Protein 6PEU (pdb70)

Secondary structure (DSSP, 8-state):
----BTTTT-BSS-HHHHHHHTHHHHHHTTEEEEEE-GGGSSS---EEEEEEEEEETTEEEEEEEEEE-SSHHHHHHHHHHHHHHHHHTS--GGGEESS-SSB--GGGG---TT-------EEEEEETTTTEEEEEEGGGTSSS---SSS--B-TTEEEESSHHHHHHHHHHHHHHHHHHHHHHH-S---EEEEGGG---HHHHHHHHHHHHTTEEEEEEE---TT---EEEEEEEETT--GGG-EEEEEE-SSHHHHHHHHHHHHHHHHHHHHHT-SHHHHHHHHHGGGS-HHHHHHHTHHHH--SEEEEGGGS-----S-HHHHHHHHHHHHHHTT----EEEE---SSSEEEEEE-TT---TTT-TT---TTHHHHHHHH-/----B-SS--BSS-HHHHHHHTHHHHHHTTEEEEEE-GGGSSS---EEEEEEEEEETTEEEEEEEEEE-SSHHHHHHHHHHHHHHHHHTS--GGGEESS-SSB--GGGG---TT-------EEEEEETTTTEEEEEEGGGTSSS---SSS--B-TTEEEESSHHHHHHHHHHHHHHHHHHHHHHH-S---EEEEGGG-SSHHHHHHHHHHHHTTEEEEEEE---TT---EEEEEEEETT--GGG-EEEEEE-SSHHHHHHHHHHHHHHHHHHHHH--SHHHHHHHHHGGGS-HHHHHHHTHHHH--SEEEEGGGS-----S-HHHHHHHHHHHHHHTT----EEEE--SSSSEEEEEE-TT---TTT-TT---THHHHHHHHHH-/---B-SS--BSS-HHHHHHHTHHHHHHTTEEEEEE-GGGSSS---EEEEEEEEEETTEEEEEEEEEE-SSHHHHHHHHHHHHHHHHTTS--GGGEESS-SSB--GGGG---TT-------EEEEEETTTTEEEEEEGGGTSSS---SSS--B-TTEEEESSHHHHHHHHHHHHHHHHHHHHHHH-S---EEEEGGG-SSHHHHHHHHHHHHTTEEEEEEE---TT---EEEEEEEETT--GGG-EEEEEE-SSHHHHHHHHHHHHHHHHHHHHH--SHHHHHHHHHGGGS-HHHHHHHTHHHH--SEEEEGGGS-----S-HHHHHHHHHHHHHHTT----EEEE---SSSEEEEEE-TT---TTT-TT---THHHHHHHHH-/--TTTTSSS-HHHHHHHTHHHHHHTTEEEEEE-GGGSSS---EEEEEEE--SSSS--EEEEEEE-SSHHHHHHHHHHHHHHHHHTS--GGGEESS-SSB--GGGG---TT-------EEEEEETTTTEEEEEEGGGTSSS---SSS--B-TTEEEESSHHHHHHHHHHHHHHHHHHHHHHH-S---EEEE-TT-SSHHHHHHHHHHHHTTEEEEEEE---TT---EEEEEEEETT--GGG-BEEEEE-SSHHHHHHHHHHHHHHHHHHHHHT-SHHHHHHHHHTTTS-HHHHHHHTHHHH--SEEEEGGGS-----S-HHHHHHHHHHHHHHTT----EEEE---SSSEEEEEE-TT---TTT-TT---THHHHHHHHH-/-PPB--S--B--/-PPB--S--B--/-PPB--S--B--/---B--S--B--

B-factor: mean 35.97, std 10.66, range [18.24, 185.19]

Foldseek 3Di:
DQQPDDQADLANDDLVVLVVVCPQVCVVQAWDDKDWQLVLAQLNFTKIKIWGWDDDPHDIDIDMFMAWTLDHSRRRSRNVFVSSLQSLQADDVVQWDQDWPAEDPLVLQFFFPQAPPPARTWGWWAFPLVGDIYIYGSQLGHPPDPQRRHHRDCQLKGFGPDQLRRLQVSLQSLQQLLLVLLVVVAPAQAEWEDAPPPPRPSLVVLCVSCVVSQKDWIKTFSHFQLLWTKIKIFIDHPVLQQQLGDIFIATGLQNNNRSSRRSRRSSNSSSVLSVCPDPVSVVCVVPVSPPGSVVSCVVPVNVPDHNYYDYSVVGHHPDDSDSVSRVVSSSVSCVVVPQSTWIWDFSDDSPTTMIGIRRGNRDNCSPPVSGDDPCSVVRSVVPD/DQQDDPFWDRANDDLVVLVVVCPVVCVVQAWDDKDWQLVLAQLNFTKIKIWGWDADPNDTDIDMFMAFTLDHSRRRSRRVFVSSLQSLQADDPVQWDQDDDAEDPLVLQFFFPQAPPPARTWGWWAFPLVGDIYIYGSQQGGPPDPQRGHHRDCQLKGFGQDQLGRLQVSLQSLQQLLLVLLVVVAPAQAEWEDAPPDPRPSLVVLCVSCVVSQKDWTKTWSDFQLLWTKIKIFIDHPVLQQQLGFIFIATGLQNVNRSRRGSRVSVNSSSCLSVCPDPVSVVCVVPVRPPGSVVSCVVPVRVPHHNYYDYSVVGHHDDDSDSVSRVVSSQVSCVVVPQNTWIWDFSDDSPTTIIGIRRGNRFNCVPPVSGDDPCSVVRSVVRRD/DQDDDFFDGAPDDLVVVVVVCPLVCVVQAWDDKDFLCVLAQLNFTKIKIWGWDADPNDTDIDMFMAFILDHSRRSSRRSFVSSLQSLQADDPVQWDQDWPAEDPLVLQFFFPQAPPPARTWGWWAFPLVRDIYIYGSQQGGPPDPQRGHHRDCQLKGFGQDQLRRLLVSLQSLQQLLLVLLVVVAPAQAEWEDAPPPPRCSLVVLCVSCVVQQKDWTKTWSDFQLLWTKIKIFIDHPVLQLQLGDIFIATGLQNNNRSSRGSRVSVNSSSCLSVCPDPVSVVCVVPVRPPGSVVSCVVPVNVVHHNYYDYSVPGHHPDPSDSVSRVVSNSVSCVVVPQSGWIWDFSDDSPTTMIGIRRGNRDNCSPPVSGDDPCSVVSSVVPD/DCLLPLAPDDLVVLVVVCVQVCVVQQWPDKDFLLVLAQLNWTKIKIWHWDDPDPDIDIDMFMAWDNDNSRRRSRRSFVSSLQSLQADDPVFWDQDWPAEDPLVLQFFFPQAPPNARTWGWWAFPLVGDIYIYGSQQGHPPDPQRRHHRDSQLKGFGPDQLRRLLVSLQSLQQLLLVLLVVVAPAQAEWEDAPPDPDCSLVVLCVSCVVQQWDWIKTWSDAQLLWTKIKIFTDHPVQQQQLGFIFIATGLQNVSRSRNGSRRSSNSSSCLSVCPDPVSVVCVPPVRPPGSVVSCVVVVNVPHHNDYDYSVPGHHPDPSDSVSSVVSSSVSCVVVPQNTWIWDFSDDRPTTIIGIRRRNRDNCSPPVSGDDPCSVVSSVVPD/DDDDDDDDDDDD/DDDDDDDDDDDD/DDDDDDDDDDDD/DDDDDDDDDDDD

Sequence (1580 aa):
MDIKYKLASYRICSPEETFEKIQEALKKIETVEIKNIQHLDKVNIPVYYLKRRVVVDGKEGIAIHYGKGANDIQAKVSACMEAIERFSASYDKNKVKEKPDNPINVEDLILPQYADKNVKEWVEGIDIINNETIDVPADAVFYPTSGKLFRGNTNGLASGNNLDEAILHATLEIIERDAWSLADLARKIPTKINPEDAKNPLIHELIEKYEKAGVKIILKDLTSEFEIPVVAAISDDLSKNPLMLCVGVGCHLHPEIAILRALTEVAQSRASQLHGFRRDAKLREEFTSKIPYERLKRIHRKWFEFEGEINIADMPNNARYDLKKDLKFIKDKLSEFGFDKLIYVDLNKVGVDAVRVIIPKMEVYTIDRDRLSRRAFERVKKLYMDIKYKLASYRICSPEETFEKIQEALKKIETVEIKNIQHLDKVNIPVYYLKRRVVVDGKEGIAIHYGKGANDIQAKVSACMEAIERFSASYDKNKVKEKPDNPINVEDLILPQYADKNVKEWVEGIDIINNETIDVPADAVFYPTSGKLFRGNTNGLASGNNLDEAILHATLEIIERDAWSLADLARKIPTKINPEDAKNPLIHELIEKYEKAGVKIILKDLTSEFEIPVVAAISDDLSKNPLMLCVGVGCHLHPEIAILRALTEVAQSRASQLHGFRRDAKLREEFTSKIPYERLKRIHRKWFEFEGEINIADMPNNARYDLKKDLKFIKDKLSEFGFDKLIYVDLNKVGVDAVRVIIPKMEVYTIDRDRLSRRAFERVKKLYYDIKYKLASYRICSPEETFEKIQEALKKIETVEIKNIQHLDKVNIPVYYLKRRVVVDGKEGIAIHYGKGANDIQAKVSACMEAIERFSASYDKNKVKEKPDNPINVEDLILPQYADKNVKEWVEGIDIINNETIDVPADAVFYPTSGKLFRGNTNGLASGNNLDEAILHATLEIIERDAWSLADLARKIPTKINPEDAKNPLIHELIEKYEKAGVKIILKDLTSEFEIPVVAAISDDLSKNPLMLCVGVGCHLHPEIAILRALTEVAQSRASQLHGFRRDAKLREEFTSKIPYERLKRIHRKWFEFEGEINIADMPNNARYDLKKDLKFIKDKLSEFGFDKLIYVDLNKVGVDAVRVIIPKMEVYTIDRDRLSRRAFERVKKLYYKLASYRICSPEETFEKIQEALKKIETVEIKNIQHLDKVNIPVYYLKRRVVVDGKEGIAIHYGKGANDIQAKVSACMEAIERFSASYDKNKVKEKPDNPINVEDLILPQYADKNVKEWVEGIDIINNETIDVPADAVFYPTSGKLFRGNTNGLASGNNLDEAILHATLEIIERDAWSLADLARKIPTKINPEDAKNPLIHELIEKYEKAGVKIILKDLTSEFEIPVVAAISDDLSKNPLMLCVGVGCHLHPEIAILRALTEVAQSRASQLHGFRRDAKLREEFTSKIPYERLKRIHRKWFEFEGEINIADMPNNARYDLKKDLKFIKDKLSEFGFDKLIYVDLNKVGVDAVRVIIPKMEVYTIDRDRLSRRAFERVKKLYGRLGFYGYDLQDGRLGFYGYDLQDGRLGFYGYDLQDGRLGFYGYDLQD

Structure (mmCIF, N/CA/C/O backbone):
data_6PEU
#
_entry.id   6PEU
#
_cell.length_a   59.324
_cell.length_b   149.755
_cell.length_c   105.671
_cell.angle_alpha   90.00
_cell.angle_beta   103.57
_cell.angle_gamma   90.00
#
_symmetry.space_group_name_H-M   'P 1 21 1'
#
loop_
_entity.id
_entity.type
_entity.pdbx_description
1 polymer 'Uncharacterized protein MJ1094'
2 polymer GLY-ARG-LEU-GLY-PHE-TYR-GLY-TYR-ASP-LEU-GLN-ASP
3 non-polymer "ADENOSINE-5'-TRIPHOSPHATE"
4 non-polymer 'MAGNESIUM ION'
5 water water
#
loop_
_atom_site.group_PDB
_atom_site.id
_atom_site.type_symbol
_atom_site.label_atom_id
_atom_site.label_alt_id
_atom_site.label_comp_id
_atom_site.label_asym_id
_atom_site.label_entity_id
_atom_site.label_seq_id
_atom_site.pdbx_PDB_ins_code
_atom_site.Cartn_x
_atom_site.Cartn_y
_atom_site.Cartn_z
_atom_site.occupancy
_atom_site.B_iso_or_equiv
_atom_site.auth_seq_id
_atom_site.auth_comp_id
_atom_site.auth_asym_id
_atom_site.auth_atom_id
_atom_site.pdbx_PDB_model_num
ATOM 1 N N . MET A 1 1 ? 44.668 95.644 7.212 1.00 42.11 1 MET A N 1
ATOM 2 C CA . MET A 1 1 ? 45.072 94.511 8.089 1.00 42.72 1 MET A CA 1
ATOM 3 C C . MET A 1 1 ? 44.030 94.249 9.177 1.00 41.14 1 MET A C 1
ATOM 4 O O . MET A 1 1 ? 44.023 94.915 10.217 1.00 40.87 1 MET A O 1
ATOM 9 N N . ASP A 1 2 ? 43.141 93.289 8.930 1.00 38.77 2 ASP A N 1
ATOM 10 C CA . ASP A 1 2 ? 42.097 92.966 9.909 1.00 37.17 2 ASP A CA 1
ATOM 11 C C . ASP A 1 2 ? 42.541 91.939 10.962 1.00 36.00 2 ASP A C 1
ATOM 12 O O . ASP A 1 2 ? 41.830 91.721 11.951 1.00 36.96 2 ASP A O 1
ATOM 17 N N . ILE A 1 3 ? 43.710 91.332 10.747 1.00 34.16 3 ILE A N 1
ATOM 18 C CA . ILE A 1 3 ? 44.333 90.448 11.742 1.00 35.36 3 ILE A CA 1
ATOM 19 C C . ILE A 1 3 ? 44.969 91.302 12.844 1.00 36.39 3 ILE A C 1
ATOM 20 O O . ILE A 1 3 ? 46.063 91.858 12.676 1.00 37.05 3 ILE A O 1
ATOM 25 N N . LYS A 1 4 ? 44.245 91.420 13.952 1.00 35.46 4 LYS A N 1
ATOM 26 C CA . LYS A 1 4 ? 44.679 92.214 15.106 1.00 38.50 4 LYS A CA 1
ATOM 27 C C . LYS A 1 4 ? 45.587 91.436 16.068 1.00 37.48 4 LYS A C 1
ATOM 28 O O . LYS A 1 4 ? 46.339 92.034 16.853 1.00 37.48 4 LYS A O 1
ATOM 34 N N . TYR A 1 5 ? 45.503 90.108 16.004 1.00 34.94 5 TYR A N 1
ATOM 35 C CA . TYR A 1 5 ? 46.241 89.223 16.899 1.00 35.02 5 TYR A CA 1
ATOM 36 C C . TYR A 1 5 ? 47.141 88.299 16.097 1.00 35.25 5 TYR A C 1
ATOM 37 O O . TYR A 1 5 ? 46.718 87.249 15.619 1.00 34.18 5 TYR A O 1
ATOM 46 N N . LYS A 1 6 ? 48.389 88.738 15.958 1.00 37.16 6 LYS A N 1
ATOM 47 C CA . LYS A 1 6 ? 49.359 88.200 14.995 1.00 38.94 6 LYS A CA 1
ATOM 48 C C . LYS A 1 6 ? 50.330 87.196 15.589 1.00 39.32 6 LYS A C 1
ATOM 49 O O . LYS A 1 6 ? 50.801 86.301 14.884 1.00 40.80 6 LYS A O 1
ATOM 55 N N . LEU A 1 7 ? 50.638 87.352 16.877 1.00 38.10 7 LEU A N 1
ATOM 56 C CA . LEU A 1 7 ? 51.743 86.630 17.502 1.00 36.81 7 LEU A CA 1
ATOM 57 C C . LEU A 1 7 ? 51.538 85.112 17.612 1.00 36.98 7 LEU A C 1
ATOM 58 O O . LEU A 1 7 ? 52.447 84.339 17.306 1.00 36.04 7 LEU A O 1
ATOM 63 N N . ALA A 1 8 ? 50.355 84.693 18.052 1.00 36.84 8 ALA A N 1
ATOM 64 C CA . ALA A 1 8 ? 50.053 83.266 18.184 1.00 36.82 8 ALA A CA 1
ATOM 65 C C . ALA A 1 8 ? 48.810 82.847 17.418 1.00 35.45 8 ALA A C 1
ATOM 66 O O . ALA A 1 8 ? 48.826 81.828 16.731 1.00 38.39 8 ALA A O 1
ATOM 68 N N . SER A 1 9 ? 47.746 83.640 17.536 1.00 34.65 9 SER A N 1
ATOM 69 C CA . SER A 1 9 ? 46.410 83.263 17.059 1.00 32.92 9 SER A CA 1
ATOM 70 C C . SER A 1 9 ? 46.157 83.456 15.554 1.00 30.83 9 SER A C 1
ATOM 71 O O . SER A 1 9 ? 45.563 82.581 14.919 1.00 29.78 9 SER A O 1
ATOM 74 N N . TYR A 1 10 ? 46.600 84.592 15.003 1.00 29.84 10 TYR A N 1
ATOM 75 C CA . TYR A 1 10 ? 46.264 85.033 13.619 1.00 28.26 10 TYR A CA 1
ATOM 76 C C . TYR A 1 10 ? 44.741 85.110 13.453 1.00 27.00 10 TYR A C 1
ATOM 77 O O . TYR A 1 10 ? 44.138 84.401 12.643 1.00 27.11 10 TYR A O 1
ATOM 86 N N . ARG A 1 11 ? 44.134 85.956 14.279 1.00 26.86 11 ARG A N 1
ATOM 87 C CA . ARG A 1 11 ? 42.681 86.114 14.366 1.00 26.43 11 ARG A CA 1
ATOM 88 C C . ARG A 1 11 ? 42.321 87.601 14.399 1.00 26.65 11 ARG A C 1
ATOM 89 O O . ARG A 1 11 ? 43.168 88.447 14.701 1.00 28.09 11 ARG A O 1
ATOM 97 N N . ILE A 1 12 ? 41.062 87.905 14.107 1.00 26.78 12 ILE A N 1
ATOM 98 C CA . ILE A 1 12 ? 40.589 89.287 14.034 1.00 27.81 12 ILE A CA 1
ATOM 99 C C . ILE A 1 12 ? 40.336 89.922 15.412 1.00 28.80 12 ILE A C 1
ATOM 100 O O . ILE A 1 12 ? 40.288 91.142 15.518 1.00 27.75 12 ILE A O 1
ATOM 105 N N . CYS A 1 13 ? 40.165 89.090 16.444 1.00 28.55 13 CYS A N 1
ATOM 106 C CA . CYS A 1 13 ? 39.936 89.549 17.822 1.00 29.37 13 CYS A CA 1
ATOM 107 C C . CYS A 1 13 ? 40.656 88.647 18.839 1.00 29.84 13 CYS A C 1
ATOM 108 O O . CYS A 1 13 ? 41.223 87.610 18.468 1.00 27.71 13 CYS A O 1
ATOM 111 N N . SER A 1 14 ? 40.665 89.054 20.110 1.00 29.37 14 SER A N 1
ATOM 112 C CA . SER A 1 14 ? 41.383 88.301 21.147 1.00 28.66 14 SER A CA 1
ATOM 113 C C . SER A 1 14 ? 40.642 87.012 21.460 1.00 27.16 14 SER A C 1
ATOM 114 O O . SER A 1 14 ? 39.416 86.975 21.315 1.00 27.13 14 SER A O 1
ATOM 117 N N . PRO A 1 15 ? 41.378 85.953 21.888 1.00 28.07 15 PRO A N 1
ATOM 118 C CA . PRO A 1 15 ? 40.737 84.742 22.427 1.00 27.51 15 PRO A CA 1
ATOM 119 C C . PRO A 1 15 ? 39.787 85.029 23.595 1.00 28.02 15 PRO A C 1
ATOM 120 O O . PRO A 1 15 ? 38.716 84.399 23.687 1.00 26.39 15 PRO A O 1
ATOM 124 N N . GLU A 1 16 ? 40.158 85.986 24.456 1.00 29.27 16 GLU A N 1
ATOM 125 C CA . GLU A 1 16 ? 39.291 86.445 25.553 1.00 31.43 16 GLU A CA 1
ATOM 126 C C . GLU A 1 16 ? 37.931 86.916 25.038 1.00 30.96 16 GLU A C 1
ATOM 127 O O . GLU A 1 16 ? 36.896 86.550 25.605 1.00 31.47 16 GLU A O 1
ATOM 133 N N . GLU A 1 17 ? 37.940 87.712 23.965 1.00 29.93 17 GLU A N 1
ATOM 134 C CA . GLU A 1 17 ? 36.695 88.203 23.365 1.00 31.10 17 GLU A CA 1
ATOM 135 C C . GLU A 1 17 ? 35.906 87.073 22.715 1.00 28.74 17 GLU A C 1
ATOM 136 O O . GLU A 1 17 ? 34.682 87.017 22.863 1.00 28.81 17 GLU A O 1
ATOM 142 N N . THR A 1 18 ? 36.604 86.192 21.992 1.00 27.53 18 THR A N 1
ATOM 143 C CA . THR A 1 18 ? 35.968 85.008 21.394 1.00 26.47 18 THR A CA 1
ATOM 144 C C . THR A 1 18 ? 35.217 84.209 22.466 1.00 26.32 18 THR A C 1
ATOM 145 O O . THR A 1 18 ? 34.043 83.871 22.269 1.00 25.62 18 THR A O 1
ATOM 149 N N . PHE A 1 19 ? 35.892 83.935 23.590 1.00 26.51 19 PHE A N 1
ATOM 150 C CA . PHE A 1 19 ? 35.300 83.172 24.690 1.00 28.28 19 PHE A CA 1
ATOM 151 C C . PHE A 1 19 ? 34.066 83.876 25.256 1.00 30.94 19 PHE A C 1
ATOM 152 O O . PHE A 1 19 ? 33.034 83.232 25.464 1.00 30.08 19 PHE A O 1
ATOM 160 N N . GLU A 1 20 ? 34.162 85.194 25.462 1.00 33.14 20 GLU A N 1
ATOM 161 C CA . GLU A 1 20 ? 32.995 85.986 25.891 1.00 35.68 20 GLU A CA 1
ATOM 162 C C . GLU A 1 20 ? 31.816 85.885 24.920 1.00 33.72 20 GLU A C 1
ATOM 163 O O . GLU A 1 20 ? 30.684 85.653 25.345 1.00 31.63 20 GLU A O 1
ATOM 169 N N . LYS A 1 21 ? 32.101 86.032 23.624 1.00 32.61 21 LYS A N 1
ATOM 170 C CA . LYS A 1 21 ? 31.082 86.030 22.569 1.00 33.61 21 LYS A CA 1
ATOM 171 C C . LYS A 1 21 ? 30.354 84.692 22.388 1.00 31.61 21 LYS A C 1
ATOM 172 O O . LYS A 1 21 ? 29.188 84.664 21.984 1.00 30.23 21 LYS A O 1
ATOM 178 N N . ILE A 1 22 ? 31.037 83.584 22.674 1.00 30.63 22 ILE A N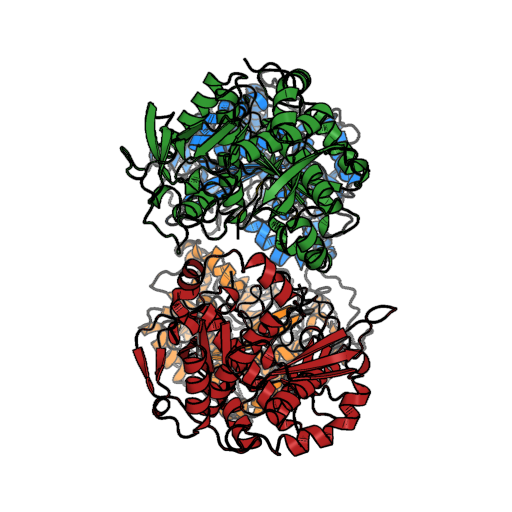 1
ATOM 179 C CA . ILE A 1 22 ? 30.469 82.252 22.381 1.00 29.63 22 ILE A CA 1
ATOM 180 C C . ILE A 1 22 ? 29.709 81.592 23.543 1.00 31.10 22 ILE A C 1
ATOM 181 O O . ILE A 1 22 ? 29.300 80.430 23.432 1.00 30.69 22 ILE A O 1
ATOM 186 N N . GLN A 1 23 ? 29.500 82.338 24.631 1.00 30.94 23 GLN A N 1
ATOM 187 C CA . GLN A 1 23 ? 28.871 81.794 25.839 1.00 31.59 23 GLN A CA 1
ATOM 188 C C . GLN A 1 23 ? 27.486 81.201 25.588 1.00 32.61 23 GLN A C 1
ATOM 189 O O . GLN A 1 23 ? 27.219 80.075 26.021 1.00 32.13 23 GLN A O 1
ATOM 195 N N . GLU A 1 24 ? 26.643 81.934 24.855 1.00 34.07 24 GLU A N 1
ATOM 196 C CA . GLU A 1 24 ? 25.302 81.465 24.469 1.00 36.69 24 GLU A CA 1
ATOM 197 C C . GLU A 1 24 ? 25.378 80.198 23.605 1.00 33.99 24 GLU A C 1
ATOM 198 O O . GLU A 1 24 ? 24.622 79.257 23.837 1.00 31.28 24 GLU A O 1
ATOM 204 N N . ALA A 1 25 ? 26.286 80.196 22.620 1.00 32.79 25 ALA A N 1
ATOM 205 C CA . ALA A 1 25 ? 26.518 79.024 21.755 1.00 31.44 25 ALA A CA 1
ATOM 206 C C . ALA A 1 25 ? 26.933 77.787 22.554 1.00 29.14 25 ALA A C 1
ATOM 207 O O . ALA A 1 25 ? 26.445 76.697 22.283 1.00 31.01 25 ALA A O 1
ATOM 209 N N . LEU A 1 26 ? 27.821 77.966 23.532 1.00 29.20 26 LEU A N 1
ATOM 210 C CA . LEU A 1 26 ? 28.270 76.865 24.395 1.00 29.86 26 LEU A CA 1
ATOM 211 C C . LEU A 1 26 ? 27.154 76.202 25.211 1.00 30.66 26 LEU A C 1
ATOM 212 O O . LEU A 1 26 ? 27.209 75.001 25.470 1.00 27.95 26 LEU A O 1
ATOM 217 N N . LYS A 1 27 ? 26.156 76.982 25.621 1.00 32.51 27 LYS A N 1
ATOM 218 C CA . LYS A 1 27 ? 24.968 76.418 26.270 1.00 33.96 27 LYS A CA 1
ATOM 219 C C . LYS A 1 27 ? 24.065 75.734 25.249 1.00 32.42 27 LYS A C 1
ATOM 220 O O . LYS A 1 27 ? 23.565 74.643 25.505 1.00 31.33 27 LYS A O 1
ATOM 226 N N . LYS A 1 28 ? 23.897 76.358 24.082 1.00 32.92 28 LYS A N 1
ATOM 227 C CA . LYS A 1 28 ? 23.121 75.763 22.989 1.00 34.35 28 LYS A CA 1
ATOM 228 C C . LYS A 1 28 ? 23.653 74.394 22.532 1.00 34.71 28 LYS A C 1
ATOM 229 O O . LYS A 1 28 ? 22.863 73.513 22.185 1.00 32.86 28 LYS A O 1
ATOM 235 N N . ILE A 1 29 ? 24.975 74.206 22.563 1.00 32.68 29 ILE A N 1
ATOM 236 C CA . ILE A 1 29 ? 25.559 72.888 22.210 1.00 33.43 29 ILE A CA 1
ATOM 237 C C . ILE A 1 29 ? 25.585 71.878 23.384 1.00 34.91 29 ILE A C 1
ATOM 238 O O . ILE A 1 29 ? 26.104 70.760 23.237 1.00 35.70 29 ILE A O 1
ATOM 243 N N . GLU A 1 30 ? 25.049 72.283 24.539 1.00 34.98 30 GLU A N 1
ATOM 244 C CA . GLU A 1 30 ? 24.952 71.427 25.748 1.00 35.38 30 GLU A CA 1
ATOM 245 C C . GLU A 1 30 ? 26.313 71.023 26.337 1.00 33.81 30 GLU A C 1
ATOM 246 O O . GLU A 1 30 ? 26.575 69.844 26.612 1.00 32.31 30 GLU A O 1
ATOM 252 N N . THR A 1 31 ? 27.171 72.020 26.529 1.00 32.43 31 THR A N 1
ATOM 253 C CA . THR A 1 31 ? 28.485 71.835 27.131 1.00 32.10 31 THR A CA 1
ATOM 254 C C . THR A 1 31 ? 28.328 71.388 28.586 1.00 32.71 31 THR A C 1
ATOM 255 O O . THR A 1 31 ? 27.566 71.996 29.346 1.00 32.19 31 THR A O 1
ATOM 259 N N . VAL A 1 32 ? 29.054 70.345 28.975 1.00 31.96 32 VAL A N 1
ATOM 260 C CA . VAL A 1 32 ? 28.982 69.879 30.367 1.00 34.33 32 VAL A CA 1
ATOM 261 C C . VAL A 1 32 ? 30.182 70.299 31.213 1.00 32.26 32 VAL A C 1
ATOM 262 O O . VAL A 1 32 ? 30.011 70.658 32.381 1.00 33.41 32 VAL A O 1
ATOM 266 N N . GLU A 1 33 ? 31.380 70.268 30.629 1.00 30.47 33 GLU A N 1
ATOM 267 C CA . GLU A 1 33 ? 32.599 70.736 31.315 1.00 31.24 33 GLU A CA 1
ATOM 268 C C . GLU A 1 33 ? 33.697 71.143 30.351 1.00 30.31 33 GLU A C 1
ATOM 269 O O . GLU A 1 33 ? 33.749 70.659 29.213 1.00 30.47 33 GLU A O 1
ATOM 275 N N . ILE A 1 34 ? 34.546 72.052 30.832 1.00 28.89 34 ILE A N 1
ATOM 276 C CA . ILE A 1 34 ? 35.694 72.589 30.114 1.00 29.04 34 ILE A CA 1
ATOM 277 C C . ILE A 1 34 ? 36.858 72.561 31.106 1.00 28.87 34 ILE A C 1
ATOM 278 O O . ILE A 1 34 ? 36.791 73.193 32.171 1.00 29.05 34 ILE A O 1
ATOM 283 N N . LYS A 1 35 ? 37.905 71.801 30.787 1.00 27.25 35 LYS A N 1
ATOM 284 C CA . LYS A 1 35 ? 39.009 71.590 31.742 1.00 27.03 35 LYS A CA 1
ATOM 285 C C . LYS A 1 35 ? 40.366 71.548 31.081 1.00 27.43 35 LYS A C 1
ATOM 286 O O . LYS A 1 35 ? 40.499 71.080 29.939 1.00 25.01 35 LYS A O 1
ATOM 292 N N . ASN A 1 36 ? 41.366 72.008 31.831 1.00 26.48 36 ASN A N 1
ATOM 293 C CA . ASN A 1 36 ? 42.765 71.935 31.440 1.00 28.48 36 ASN A CA 1
ATOM 294 C C . ASN A 1 36 ? 43.354 70.577 31.873 1.00 28.68 36 ASN A C 1
ATOM 295 O O . ASN A 1 36 ? 43.180 70.157 33.021 1.00 27.70 36 ASN A O 1
ATOM 300 N N . ILE A 1 37 ? 44.049 69.907 30.952 1.00 27.86 37 ILE A N 1
ATOM 301 C CA . ILE A 1 37 ? 44.660 68.585 31.228 1.00 28.01 37 ILE A CA 1
ATOM 302 C C . ILE A 1 37 ? 46.188 68.530 31.057 1.00 29.58 37 ILE A C 1
ATOM 303 O O . ILE A 1 37 ? 46.761 67.428 30.892 1.00 30.97 37 ILE A O 1
ATOM 308 N N . GLN A 1 38 ? 46.839 69.700 31.112 1.00 32.17 38 GLN A N 1
ATOM 309 C CA . GLN A 1 38 ? 48.323 69.829 31.139 1.00 34.70 38 GLN A CA 1
ATOM 310 C C . GLN A 1 38 ? 49.023 68.844 32.078 1.00 35.63 38 GLN A C 1
ATOM 311 O O . GLN A 1 38 ? 50.120 68.349 31.777 1.00 33.50 38 GLN A O 1
ATOM 317 N N . HIS A 1 39 ? 48.387 68.600 33.228 1.00 35.74 39 HIS A N 1
ATOM 318 C CA . HIS A 1 39 ? 48.986 67.861 34.346 1.00 36.60 39 HIS A CA 1
ATOM 319 C C . HIS A 1 39 ? 49.331 66.413 33.991 1.00 36.58 39 HIS A C 1
ATOM 320 O O . HIS A 1 39 ? 50.185 65.797 34.649 1.00 35.60 39 HIS A O 1
ATOM 327 N N . LEU A 1 40 ? 48.651 65.883 32.968 1.00 34.35 40 LEU A N 1
ATOM 328 C CA . LEU A 1 40 ? 48.835 64.498 32.526 1.00 34.75 40 LEU A CA 1
ATOM 329 C C . LEU A 1 40 ? 50.195 64.304 31.885 1.00 34.57 40 LEU A C 1
ATOM 330 O O . LEU A 1 40 ? 50.767 63.215 31.953 1.00 33.40 40 LEU A O 1
ATOM 335 N N . ASP A 1 41 ? 50.707 65.363 31.268 1.00 33.58 41 ASP A N 1
ATOM 336 C CA . ASP A 1 41 ? 52.005 65.319 30.603 1.00 35.89 41 ASP A CA 1
ATOM 337 C C . ASP A 1 41 ? 53.043 66.114 31.416 1.00 35.68 41 ASP A C 1
ATOM 338 O O . ASP A 1 41 ? 52.713 66.719 32.433 1.00 34.28 41 ASP A O 1
ATOM 343 N N . LYS A 1 42 ? 54.292 66.087 30.968 1.00 36.59 42 LYS A N 1
ATOM 344 C CA . LYS A 1 42 ? 55.403 66.699 31.685 1.00 38.80 42 LYS A CA 1
ATOM 345 C C . LYS A 1 42 ? 55.930 67.973 31.005 1.00 39.70 42 LYS A C 1
ATOM 346 O O . LYS A 1 42 ? 56.902 68.575 31.472 1.00 41.39 42 LYS A O 1
ATOM 352 N N . VAL A 1 43 ? 55.270 68.394 29.922 1.00 38.08 43 VAL A N 1
ATOM 353 C CA . VAL A 1 43 ? 55.803 69.450 29.038 1.00 36.84 43 VAL A CA 1
ATOM 354 C C . VAL A 1 43 ? 55.310 70.868 29.367 1.00 36.52 43 VAL A C 1
ATOM 355 O O . VAL A 1 43 ? 55.865 71.856 28.864 1.00 37.62 43 VAL A O 1
ATOM 359 N N . ASN A 1 44 ? 54.263 70.950 30.184 1.00 36.62 44 ASN A N 1
ATOM 360 C CA . ASN A 1 44 ? 53.706 72.222 30.662 1.00 38.33 44 ASN A CA 1
ATOM 361 C C . ASN A 1 44 ? 53.191 73.110 29.509 1.00 35.95 44 ASN A C 1
ATOM 362 O O . ASN A 1 44 ? 53.422 74.325 29.474 1.00 36.17 44 ASN A O 1
ATOM 367 N N . ILE A 1 45 ? 52.503 72.480 28.560 1.00 32.38 45 ILE A N 1
ATOM 368 C CA . ILE A 1 45 ? 51.881 73.190 27.443 1.00 30.17 45 ILE A CA 1
ATOM 369 C C . ILE A 1 45 ? 50.360 73.036 27.581 1.00 30.11 45 ILE A C 1
ATOM 370 O O . ILE A 1 45 ? 49.868 71.915 27.752 1.00 31.72 45 ILE A O 1
ATOM 375 N N . PRO A 1 46 ? 49.617 74.163 27.533 1.00 29.82 46 PRO A N 1
ATOM 376 C CA . PRO A 1 46 ? 48.157 74.149 27.714 1.00 29.90 46 PRO A CA 1
ATOM 377 C C . PRO A 1 46 ? 47.399 73.269 26.717 1.00 29.30 46 PRO A C 1
ATOM 378 O O . PRO A 1 46 ? 47.589 73.393 25.500 1.00 27.62 46 PRO A O 1
ATOM 382 N N . VAL A 1 47 ? 46.582 72.364 27.263 1.00 27.89 47 VAL A N 1
ATOM 383 C CA . VAL A 1 47 ? 45.695 71.476 26.504 1.00 26.51 47 VAL A CA 1
ATOM 384 C C . VAL A 1 47 ? 44.372 71.427 27.254 1.00 27.58 47 VAL A C 1
ATOM 385 O O . VAL A 1 47 ? 44.324 71.121 28.465 1.00 29.23 47 VAL A O 1
ATOM 389 N N . TYR A 1 48 ? 43.299 71.737 26.545 1.00 26.03 48 TYR A N 1
ATOM 390 C CA . TYR A 1 48 ? 41.960 71.689 27.119 1.00 26.22 48 TYR A CA 1
ATOM 391 C C . TYR A 1 48 ? 41.103 70.587 26.516 1.00 26.99 48 TYR A C 1
ATOM 392 O O . TYR A 1 48 ? 41.366 70.143 25.398 1.00 25.41 48 TYR A O 1
ATOM 401 N N . TYR A 1 49 ? 40.088 70.150 27.265 1.00 25.79 49 TYR A N 1
ATOM 402 C CA . TYR A 1 49 ? 38.940 69.492 26.669 1.00 25.83 49 TYR A CA 1
ATOM 403 C C . TYR A 1 49 ? 37.647 70.250 26.931 1.00 26.83 49 TYR A C 1
ATOM 404 O O . TYR A 1 49 ? 37.525 71.008 27.910 1.00 27.39 49 TYR A O 1
ATOM 413 N N . LEU A 1 50 ? 36.699 70.048 26.024 1.00 25.67 50 LEU A N 1
ATOM 414 C CA . LEU A 1 50 ? 35.307 70.369 26.249 1.00 25.87 50 LEU A CA 1
ATOM 415 C C . LEU A 1 50 ? 34.538 69.072 26.046 1.00 27.10 50 LEU A C 1
ATOM 416 O O . LEU A 1 50 ? 34.708 68.377 25.029 1.00 27.05 50 LEU A O 1
ATOM 421 N N . LYS A 1 51 ? 33.679 68.761 27.010 1.00 27.38 51 LYS A N 1
ATOM 422 C CA . LYS A 1 51 ? 32.754 67.649 26.881 1.00 28.63 51 LYS A CA 1
ATOM 423 C C . LYS A 1 51 ? 31.361 68.220 26.680 1.00 29.71 51 LYS A C 1
ATOM 424 O O . LYS A 1 51 ? 30.960 69.169 27.374 1.00 30.41 51 LYS A O 1
ATOM 430 N N . ARG A 1 52 ? 30.657 67.670 25.693 1.00 30.46 52 ARG A N 1
ATOM 431 C CA . ARG A 1 52 ? 29.284 68.050 25.389 1.00 31.92 52 ARG A CA 1
ATOM 432 C C . ARG A 1 52 ? 28.371 66.829 25.338 1.00 34.60 52 ARG A C 1
ATOM 433 O O . ARG A 1 52 ? 28.811 65.723 24.992 1.00 34.42 52 ARG A O 1
ATOM 441 N N . ARG A 1 53 ? 27.108 67.050 25.697 1.00 36.50 53 ARG A N 1
ATOM 442 C CA . ARG A 1 53 ? 26.071 66.022 25.698 1.00 40.26 53 ARG A CA 1
ATOM 443 C C . ARG A 1 53 ? 25.615 65.730 24.263 1.00 40.21 53 ARG A C 1
ATOM 444 O O . ARG A 1 53 ? 25.364 66.642 23.475 1.00 38.47 53 ARG A O 1
ATOM 452 N N . VAL A 1 54 ? 25.536 64.442 23.940 1.00 42.53 54 VAL A N 1
ATOM 453 C CA . VAL A 1 54 ? 25.153 63.954 22.616 1.00 47.21 54 VAL A CA 1
ATOM 454 C C . VAL A 1 54 ? 24.180 62.782 22.808 1.00 51.52 54 VAL A C 1
ATOM 455 O O . VAL A 1 54 ? 24.237 62.090 23.827 1.00 50.36 54 VAL A O 1
ATOM 459 N N . VAL A 1 55 ? 23.263 62.601 21.855 1.00 57.90 55 VAL A N 1
ATOM 460 C CA . VAL A 1 55 ? 22.450 61.378 21.769 1.00 65.94 55 VAL A CA 1
ATOM 461 C C . VAL A 1 55 ? 22.816 60.636 20.474 1.00 71.97 55 VAL A C 1
ATOM 462 O O . VAL A 1 55 ? 22.611 61.157 19.370 1.00 73.21 55 VAL A O 1
ATOM 466 N N . VAL A 1 56 ? 23.386 59.439 20.620 1.00 77.94 56 VAL A N 1
ATOM 467 C CA . VAL A 1 56 ? 23.692 58.567 19.472 1.00 84.24 56 VAL A CA 1
ATOM 468 C C . VAL A 1 56 ? 22.561 57.557 19.244 1.00 87.97 56 VAL A C 1
ATOM 469 O O . VAL A 1 56 ? 22.524 56.478 19.856 1.00 87.59 56 VAL A O 1
ATOM 473 N N . ASP A 1 57 ? 21.649 57.945 18.348 1.00 89.91 57 ASP A N 1
ATOM 474 C CA . ASP A 1 57 ? 20.343 57.297 18.119 1.00 92.13 57 ASP A CA 1
ATOM 475 C C . ASP A 1 57 ? 19.517 57.113 19.408 1.00 91.38 57 ASP A C 1
ATOM 476 O O . ASP A 1 57 ? 18.643 57.936 19.703 1.00 92.11 57 ASP A O 1
ATOM 481 N N . GLY A 1 58 ? 19.813 56.061 20.174 1.00 88.01 58 GLY A N 1
ATOM 482 C CA . GLY A 1 58 ? 19.060 55.734 21.385 1.00 87.58 58 GLY A CA 1
ATOM 483 C C . GLY A 1 58 ? 19.581 56.393 22.648 1.00 87.22 58 GLY A C 1
ATOM 484 O O . GLY A 1 58 ? 18.941 57.298 23.194 1.00 87.32 58 GLY A O 1
ATOM 485 N N . LYS A 1 59 ? 20.747 55.935 23.102 1.00 84.73 59 LYS A N 1
ATOM 486 C CA . LYS A 1 59 ? 21.323 56.351 24.388 1.00 82.75 59 LYS A CA 1
ATOM 487 C C . LYS A 1 59 ? 21.969 57.740 24.382 1.00 79.25 59 LYS A C 1
ATOM 488 O O . LYS A 1 59 ? 22.482 58.204 23.355 1.00 77.90 59 LYS A O 1
ATOM 494 N N . GLU A 1 60 ? 21.919 58.393 25.543 1.00 73.34 60 GLU A N 1
ATOM 495 C CA . GLU A 1 60 ? 22.684 59.610 25.803 1.00 68.74 60 GLU A CA 1
ATOM 496 C C . GLU A 1 60 ? 24.168 59.281 25.940 1.00 62.86 60 GLU A C 1
ATOM 497 O O . GLU A 1 60 ? 24.532 58.222 26.463 1.00 61.79 60 GLU A O 1
ATOM 503 N N . GLY A 1 61 ? 25.010 60.193 25.458 1.00 55.15 61 GLY A N 1
ATOM 504 C CA . GLY A 1 61 ? 26.462 60.058 25.531 1.00 47.41 61 GLY A CA 1
ATOM 505 C C . GLY A 1 61 ? 27.191 61.389 25.598 1.00 42.64 61 GLY A C 1
ATOM 506 O O . GLY A 1 61 ? 26.571 62.453 25.684 1.00 39.46 61 GLY A O 1
ATOM 507 N N . ILE A 1 62 ? 28.518 61.312 25.562 1.00 39.97 62 ILE A N 1
ATOM 508 C CA . ILE A 1 62 ? 29.390 62.485 25.624 1.00 36.75 62 ILE A CA 1
ATOM 509 C C . ILE A 1 62 ? 30.268 62.506 24.371 1.00 35.52 62 ILE A C 1
ATOM 510 O O . ILE A 1 62 ? 30.862 61.483 24.009 1.00 36.20 62 ILE A O 1
ATOM 515 N N . ALA A 1 63 ? 30.338 63.659 23.711 1.00 32.25 63 ALA A N 1
ATOM 516 C CA . ALA A 1 63 ? 31.381 63.913 22.718 1.00 30.69 63 ALA A CA 1
ATOM 517 C C . ALA A 1 63 ? 32.437 64.836 23.340 1.00 29.18 63 ALA A C 1
ATOM 518 O O . ALA A 1 63 ? 32.095 65.796 24.034 1.00 28.19 63 ALA A O 1
ATOM 520 N N . ILE A 1 64 ? 33.710 64.521 23.104 1.00 28.41 64 ILE A N 1
ATOM 521 C CA . ILE A 1 64 ? 34.830 65.302 23.630 1.00 26.68 64 ILE A CA 1
ATOM 522 C C . ILE A 1 64 ? 35.556 66.031 22.497 1.00 27.32 64 ILE A C 1
ATOM 523 O O . ILE A 1 64 ? 35.616 65.537 21.370 1.00 26.44 64 ILE A O 1
ATOM 528 N N . HIS A 1 65 ? 36.083 67.213 22.822 1.00 26.06 65 HIS A N 1
ATOM 529 C CA . HIS A 1 65 ? 36.828 68.054 21.896 1.00 25.96 65 HIS A CA 1
ATOM 530 C C . HIS A 1 65 ? 38.033 68.603 22.616 1.00 26.39 65 HIS A C 1
ATOM 531 O O . HIS A 1 65 ? 37.914 69.109 23.738 1.00 25.85 65 HIS A O 1
ATOM 538 N N . TYR A 1 66 ? 39.198 68.469 21.989 1.00 25.35 66 TYR A N 1
ATOM 539 C CA . TYR A 1 66 ? 40.429 68.937 22.592 1.00 25.50 66 TYR A CA 1
ATOM 540 C C . TYR A 1 66 ? 40.850 70.268 22.008 1.00 25.99 66 TYR A C 1
ATOM 541 O O . TYR A 1 66 ? 40.483 70.622 20.868 1.00 25.48 66 TYR A O 1
ATOM 550 N N . GLY A 1 67 ? 41.616 71.006 22.805 1.00 25.12 67 GLY A N 1
ATOM 551 C CA . GLY A 1 67 ? 42.101 72.334 22.441 1.00 24.24 67 GLY A CA 1
ATOM 552 C C . GLY A 1 67 ? 43.568 72.516 22.737 1.00 25.13 67 GLY A C 1
ATOM 553 O O . GLY A 1 67 ? 44.081 71.993 23.733 1.00 25.20 67 GLY A O 1
ATOM 554 N N . LYS A 1 68 ? 44.236 73.250 21.854 1.00 24.01 68 LYS A N 1
ATOM 555 C CA . LYS A 1 68 ? 45.676 73.473 21.907 1.00 26.18 68 LYS A CA 1
ATOM 556 C C . LYS A 1 68 ? 45.986 74.973 21.825 1.00 26.19 68 LYS A C 1
ATOM 557 O O . LYS A 1 68 ? 45.227 75.740 21.231 1.00 24.50 68 LYS A O 1
ATOM 563 N N . GLY A 1 69 ? 47.107 75.376 22.415 1.00 27.61 69 GLY A N 1
ATOM 564 C CA . GLY A 1 69 ? 47.538 76.779 22.380 1.00 29.10 69 GLY A CA 1
ATOM 565 C C . GLY A 1 69 ? 48.825 77.035 23.142 1.00 30.75 69 GLY A C 1
ATOM 566 O O . GLY A 1 69 ? 49.289 76.177 23.905 1.00 30.83 69 GLY A O 1
ATOM 567 N N . ALA A 1 70 ? 49.410 78.214 22.922 1.00 30.42 70 ALA A N 1
ATOM 568 C CA . ALA A 1 70 ? 50.629 78.627 23.629 1.00 31.09 70 ALA A CA 1
ATOM 569 C C . ALA A 1 70 ? 50.298 79.066 25.045 1.00 31.50 70 ALA A C 1
ATOM 570 O O . ALA A 1 70 ? 51.112 78.909 25.948 1.00 33.01 70 ALA A O 1
ATOM 572 N N . ASN A 1 71 ? 49.102 79.611 25.242 1.00 32.50 71 ASN A N 1
ATOM 573 C CA . ASN A 1 71 ? 48.636 79.904 26.594 1.00 34.44 71 ASN A CA 1
ATOM 574 C C . ASN A 1 71 ? 47.270 79.288 26.887 1.00 34.04 71 ASN A C 1
ATOM 575 O O . ASN A 1 71 ? 46.652 78.657 26.012 1.00 33.21 71 ASN A O 1
ATOM 580 N N . ASP A 1 72 ? 46.812 79.484 28.119 1.00 32.42 72 ASP A N 1
ATOM 581 C CA . ASP A 1 72 ? 45.596 78.881 28.621 1.00 33.07 72 ASP A CA 1
ATOM 582 C C . ASP A 1 72 ? 44.332 79.244 27.831 1.00 31.20 72 ASP A C 1
ATOM 583 O O . ASP A 1 72 ? 43.620 78.349 27.383 1.00 28.65 72 ASP A O 1
ATOM 588 N N . ILE A 1 73 ? 44.072 80.542 27.649 1.00 29.69 73 ILE A N 1
ATOM 589 C CA . ILE A 1 73 ? 42.857 81.000 26.959 1.00 29.30 73 ILE A CA 1
ATOM 590 C C . ILE A 1 73 ? 42.784 80.518 25.494 1.00 28.03 73 ILE A C 1
ATOM 591 O O . ILE A 1 73 ? 41.708 80.152 25.029 1.00 26.86 73 ILE A O 1
ATOM 596 N N . GLN A 1 74 ? 43.927 80.508 24.804 1.00 28.19 74 GLN A N 1
ATOM 597 C CA . GLN A 1 74 ? 44.024 80.004 23.422 1.00 28.17 74 GLN A CA 1
ATOM 598 C C . GLN A 1 74 ? 43.618 78.540 23.343 1.00 26.90 74 GLN A C 1
ATOM 599 O O . GLN A 1 74 ? 42.796 78.184 22.503 1.00 25.68 74 GLN A O 1
ATOM 605 N N . ALA A 1 75 ? 44.185 77.713 24.231 1.00 27.67 75 ALA A N 1
ATOM 606 C CA . ALA A 1 75 ? 43.847 76.285 24.308 1.00 26.32 75 ALA A CA 1
ATOM 607 C C . ALA A 1 75 ? 42.376 76.067 24.635 1.00 25.84 75 ALA A C 1
ATOM 608 O O . ALA A 1 75 ? 41.726 75.241 24.003 1.00 25.49 75 ALA A O 1
ATOM 610 N N . LYS A 1 76 ? 41.846 76.819 25.599 1.00 24.97 76 LYS A N 1
ATOM 611 C CA . LYS A 1 76 ? 40.418 76.739 25.939 1.00 25.73 76 LYS A CA 1
ATOM 612 C C . LYS A 1 76 ? 39.498 77.122 24.763 1.00 23.90 76 LYS A C 1
ATOM 613 O O . LYS A 1 76 ? 38.553 76.403 24.453 1.00 22.78 76 LYS A O 1
ATOM 619 N N . VAL A 1 77 ? 39.787 78.246 24.119 1.00 24.32 77 VAL A N 1
ATOM 620 C CA . VAL A 1 77 ? 39.013 78.707 22.950 1.00 24.36 77 VAL A CA 1
ATOM 621 C C . VAL A 1 77 ? 39.109 77.678 21.802 1.00 24.11 77 VAL A C 1
ATOM 622 O O . VAL A 1 77 ? 38.125 77.408 21.123 1.00 23.85 77 VAL A O 1
ATOM 626 N N . SER A 1 78 ? 40.290 77.094 21.622 1.00 24.56 78 SER A N 1
ATOM 627 C CA . SER A 1 78 ? 40.498 76.033 20.631 1.00 24.79 78 SER A CA 1
ATOM 628 C C . SER A 1 78 ? 39.539 74.856 20.830 1.00 24.56 78 SER A C 1
ATOM 629 O O . SER A 1 78 ? 38.916 74.381 19.866 1.00 23.02 78 SER A O 1
ATOM 632 N N . ALA A 1 79 ? 39.407 74.411 22.082 1.00 23.11 79 ALA A N 1
ATOM 633 C CA . ALA A 1 79 ? 38.507 73.310 22.418 1.00 23.42 79 ALA A CA 1
ATOM 634 C C . ALA A 1 79 ? 37.059 73.718 22.173 1.00 23.96 79 ALA A C 1
ATOM 635 O O . ALA A 1 79 ? 36.288 72.963 21.545 1.00 24.54 79 ALA A O 1
ATOM 637 N N . CYS A 1 80 ? 36.702 74.916 22.647 1.00 22.57 80 CYS A N 1
ATOM 638 C CA . CYS A 1 80 ? 35.353 75.432 22.477 1.00 23.06 80 CYS A CA 1
ATOM 639 C C . CYS A 1 80 ? 34.984 75.603 21.001 1.00 23.14 80 CYS A C 1
ATOM 640 O O . CYS A 1 80 ? 33.892 75.238 20.584 1.00 23.00 80 CYS A O 1
ATOM 643 N N . MET A 1 81 ? 35.900 76.162 20.223 1.00 22.23 81 MET A N 1
ATOM 644 C CA . MET A 1 81 ? 35.600 76.433 18.829 1.00 23.45 81 MET A CA 1
ATOM 645 C C . MET A 1 81 ? 35.648 75.175 17.956 1.00 22.76 81 MET A C 1
ATOM 646 O O . MET A 1 81 ? 34.976 75.121 16.930 1.00 23.61 81 MET A O 1
ATOM 651 N N . GLU A 1 82 ? 36.407 74.163 18.364 1.00 23.92 82 GLU A N 1
ATOM 652 C CA . GLU A 1 82 ? 36.275 72.852 17.723 1.00 25.36 82 GLU A CA 1
ATOM 653 C C . GLU A 1 82 ? 34.890 72.258 18.000 1.00 23.96 82 GLU A C 1
ATOM 654 O O . GLU A 1 82 ? 34.227 71.813 17.075 1.00 22.62 82 GLU A O 1
ATOM 660 N N . ALA A 1 83 ? 34.460 72.276 19.265 1.00 23.42 83 ALA A N 1
ATOM 661 C CA . ALA A 1 83 ? 33.152 71.731 19.636 1.00 24.49 83 ALA A CA 1
ATOM 662 C C . ALA A 1 83 ? 32.017 72.402 18.868 1.00 24.68 83 ALA A C 1
ATOM 663 O O . ALA A 1 83 ? 31.125 71.725 18.373 1.00 25.47 83 ALA A O 1
ATOM 665 N N . ILE A 1 84 ? 32.081 73.729 18.743 1.00 25.55 84 ILE A N 1
ATOM 666 C CA . ILE A 1 84 ? 31.091 74.486 17.987 1.00 25.28 84 ILE A CA 1
ATOM 667 C C . ILE A 1 84 ? 31.151 74.156 16.484 1.00 25.08 84 ILE A C 1
ATOM 668 O O . ILE A 1 84 ? 30.111 73.942 15.842 1.00 22.71 84 ILE A O 1
ATOM 673 N N . GLU A 1 85 ? 32.364 74.119 15.935 1.00 24.80 85 GLU A N 1
ATOM 674 C CA . GLU A 1 85 ? 32.590 73.660 14.546 1.00 24.90 85 GLU A CA 1
ATOM 675 C C . GLU A 1 85 ? 31.924 72.294 14.312 1.00 25.22 85 GLU A C 1
ATOM 676 O O . GLU A 1 85 ? 31.178 72.120 13.341 1.00 25.62 85 GLU A O 1
ATOM 682 N N . ARG A 1 86 ? 32.174 71.342 15.211 1.00 25.32 86 ARG A N 1
ATOM 683 C CA . ARG A 1 86 ? 31.676 69.970 15.020 1.00 25.97 86 ARG A CA 1
ATOM 684 C C . ARG A 1 86 ? 30.167 69.854 15.200 1.00 25.92 86 ARG A C 1
ATOM 685 O O . ARG A 1 86 ? 29.513 69.165 14.419 1.00 26.45 86 ARG A O 1
ATOM 693 N N . PHE A 1 87 ? 29.620 70.552 16.198 1.00 26.42 87 PHE A N 1
ATOM 694 C CA . PHE A 1 87 ? 28.160 70.660 16.376 1.00 26.84 87 PHE A CA 1
ATOM 695 C C . PHE A 1 87 ? 27.489 71.256 15.135 1.00 25.30 87 PHE A C 1
ATOM 696 O O . PHE A 1 87 ? 26.432 70.782 14.715 1.00 25.91 87 PHE A O 1
ATOM 704 N N . SER A 1 88 ? 28.104 72.276 14.544 1.00 24.95 88 SER A N 1
ATOM 705 C CA . SER A 1 88 ? 27.519 72.976 13.390 1.00 25.76 88 SER A CA 1
ATOM 706 C C . SER A 1 88 ? 27.463 72.141 12.119 1.00 27.56 88 SER A C 1
ATOM 707 O O . SER A 1 88 ? 26.746 72.491 11.168 1.00 30.20 88 SER A O 1
ATOM 710 N N . ALA A 1 89 ? 28.210 71.038 12.112 1.00 28.30 89 ALA A N 1
ATOM 711 C CA . ALA A 1 89 ? 28.411 70.204 10.923 1.00 28.55 89 ALA A CA 1
ATOM 712 C C . ALA A 1 89 ? 27.363 69.117 10.715 1.00 29.20 89 ALA A C 1
ATOM 713 O O . ALA A 1 89 ? 27.328 68.504 9.644 1.00 28.52 89 ALA A O 1
ATOM 715 N N . SER A 1 90 ? 26.523 68.866 11.724 1.00 29.48 90 SER A N 1
ATOM 716 C CA . SER A 1 90 ? 25.544 67.774 11.659 1.00 31.08 90 SER A CA 1
ATOM 717 C C . SER A 1 90 ? 24.499 68.012 10.570 1.00 31.24 90 SER A C 1
ATOM 718 O O . SER A 1 90 ? 24.237 69.153 10.184 1.00 32.85 90 SER A O 1
ATOM 721 N N . TYR A 1 91 ? 23.955 66.917 10.054 1.00 32.60 91 TYR A N 1
ATOM 722 C CA . TYR A 1 91 ? 23.007 66.909 8.944 1.00 35.01 91 TYR A CA 1
ATOM 723 C C . TYR A 1 91 ? 21.849 67.896 9.157 1.00 36.28 91 TYR A C 1
ATOM 724 O O . TYR A 1 91 ? 21.249 67.943 10.234 1.00 36.13 91 TYR A O 1
ATOM 733 N N . ASP A 1 92 ? 21.574 68.693 8.131 1.00 36.39 92 ASP A N 1
ATOM 734 C CA . ASP A 1 92 ? 20.500 69.683 8.161 1.00 38.81 92 ASP A CA 1
ATOM 735 C C . ASP A 1 92 ? 19.691 69.563 6.880 1.00 38.85 92 ASP A C 1
ATOM 736 O O . ASP A 1 92 ? 20.107 70.055 5.826 1.00 38.25 92 ASP A O 1
ATOM 741 N N . LYS A 1 93 ? 18.532 68.913 6.992 1.00 41.54 93 LYS A N 1
ATOM 742 C CA . LYS A 1 93 ? 17.654 68.646 5.848 1.00 43.66 93 LYS A CA 1
ATOM 743 C C . LYS A 1 93 ? 17.236 69.900 5.059 1.00 42.97 93 LYS A C 1
ATOM 744 O O . LYS A 1 93 ? 17.073 69.825 3.840 1.00 41.23 93 LYS A O 1
ATOM 750 N N . ASN A 1 94 ? 17.113 71.038 5.750 1.00 41.93 94 ASN A N 1
ATOM 751 C CA . ASN A 1 94 ? 16.801 72.342 5.126 1.00 43.95 94 ASN A CA 1
ATOM 752 C C . ASN A 1 94 ? 17.821 72.800 4.069 1.00 42.77 94 ASN A C 1
ATOM 753 O O . ASN A 1 94 ? 17.517 73.670 3.250 1.00 44.52 94 ASN A O 1
ATOM 758 N N . LYS A 1 95 ? 19.020 72.211 4.095 1.00 40.28 95 LYS A N 1
ATOM 759 C CA . LYS A 1 95 ? 20.092 72.546 3.155 1.00 40.52 95 LYS A CA 1
ATOM 760 C C . LYS A 1 95 ? 20.198 71.547 2.002 1.00 39.91 95 LYS A C 1
ATOM 761 O O . LYS A 1 95 ? 20.942 71.772 1.048 1.00 39.72 95 LYS A O 1
ATOM 767 N N . VAL A 1 96 ? 19.444 70.452 2.096 1.00 39.62 96 VAL A N 1
ATOM 768 C CA . VAL A 1 96 ? 19.536 69.348 1.130 1.00 41.67 96 VAL A CA 1
ATOM 769 C C . VAL A 1 96 ? 18.705 69.635 -0.123 1.00 42.46 96 VAL A C 1
ATOM 770 O O . VAL A 1 96 ? 17.556 70.050 -0.033 1.00 42.86 96 VAL A O 1
ATOM 774 N N . LYS A 1 97 ? 19.323 69.420 -1.281 1.00 45.48 97 LYS A N 1
ATOM 775 C CA . LYS A 1 97 ? 18.692 69.543 -2.586 1.00 47.47 97 LYS A CA 1
ATOM 776 C C . LYS A 1 97 ? 18.736 68.155 -3.210 1.00 51.30 97 LYS A C 1
ATOM 777 O O . LYS A 1 97 ? 19.781 67.495 -3.181 1.00 47.88 97 LYS A O 1
ATOM 783 N N . GLU A 1 98 ? 17.604 67.709 -3.752 1.00 55.45 98 GLU A N 1
ATOM 784 C CA . GLU A 1 98 ? 17.494 66.369 -4.342 1.00 60.92 98 GLU A CA 1
ATOM 785 C C . GLU A 1 98 ? 17.863 66.347 -5.818 1.00 60.47 98 GLU A C 1
ATOM 786 O O . GLU A 1 98 ? 18.431 65.366 -6.302 1.00 61.21 98 GLU A O 1
ATOM 792 N N . LYS A 1 99 ? 17.514 67.422 -6.522 1.00 63.51 99 LYS A N 1
ATOM 793 C CA . LYS A 1 99 ? 17.949 67.652 -7.896 1.00 65.12 99 LYS A CA 1
ATOM 794 C C . LYS A 1 99 ? 19.046 68.716 -7.884 1.00 63.66 99 LYS A C 1
ATOM 795 O O . LYS A 1 99 ? 18.788 69.862 -7.490 1.00 65.28 99 LYS A O 1
ATOM 801 N N . PRO A 1 100 ? 20.281 68.338 -8.286 1.00 59.86 100 PRO A N 1
ATOM 802 C CA . PRO A 1 100 ? 21.350 69.334 -8.368 1.00 56.25 100 PRO A CA 1
ATOM 803 C C . PRO A 1 100 ? 21.195 70.247 -9.582 1.00 54.68 100 PRO A C 1
ATOM 804 O O . PRO A 1 100 ? 21.033 69.772 -10.713 1.00 51.69 100 PRO A O 1
ATOM 808 N N . ASP A 1 101 ? 21.239 71.551 -9.325 1.00 52.07 101 ASP A N 1
ATOM 809 C CA . ASP A 1 101 ? 21.169 72.568 -10.368 1.00 50.55 101 ASP A CA 1
ATOM 810 C C . ASP A 1 101 ? 22.491 72.667 -11.133 1.00 49.43 101 ASP A C 1
ATOM 811 O O . ASP A 1 101 ? 22.498 72.772 -12.367 1.00 46.77 101 ASP A O 1
ATOM 816 N N . ASN A 1 102 ? 23.601 72.632 -10.394 1.00 43.77 102 ASN A N 1
ATOM 817 C CA . ASN A 1 102 ? 24.940 72.687 -10.980 1.00 42.78 102 ASN A CA 1
ATOM 818 C C . ASN A 1 102 ? 25.894 71.713 -10.245 1.00 43.54 102 ASN A C 1
ATOM 819 O O . ASN A 1 102 ? 26.723 72.142 -9.418 1.00 40.88 102 ASN A O 1
ATOM 824 N N . PRO A 1 103 ? 25.777 70.396 -10.547 1.00 41.87 103 PRO A N 1
ATOM 825 C CA . PRO A 1 103 ? 26.565 69.411 -9.802 1.00 41.59 103 PRO A CA 1
ATOM 826 C C . PRO A 1 103 ? 28.050 69.425 -10.160 1.00 40.60 103 PRO A C 1
ATOM 827 O O . PRO A 1 103 ? 28.421 69.612 -11.324 1.00 39.49 103 PRO A O 1
ATOM 831 N N . ILE A 1 104 ? 28.873 69.269 -9.127 1.00 37.60 104 ILE A N 1
ATOM 832 C CA . ILE A 1 104 ? 30.297 69.007 -9.263 1.00 38.91 104 ILE A CA 1
ATOM 833 C C . ILE A 1 104 ? 30.495 67.627 -9.912 1.00 36.80 104 ILE A C 1
ATOM 834 O O . ILE A 1 104 ? 29.638 66.751 -9.785 1.00 36.33 104 ILE A O 1
ATOM 839 N N . ASN A 1 105 ? 31.611 67.451 -10.614 1.00 37.84 105 ASN A N 1
ATOM 840 C CA . ASN A 1 105 ? 32.072 66.110 -10.977 1.00 38.92 105 ASN A CA 1
ATOM 841 C C . ASN A 1 105 ? 32.564 65.409 -9.708 1.00 37.31 105 ASN A C 1
ATOM 842 O O . ASN A 1 105 ? 33.634 65.724 -9.173 1.00 37.58 105 ASN A O 1
ATOM 847 N N . VAL A 1 106 ? 31.761 64.453 -9.256 1.00 35.70 106 VAL A N 1
ATOM 848 C CA . VAL A 1 106 ? 31.982 63.717 -8.017 1.00 37.15 106 VAL A CA 1
ATOM 849 C C . VAL A 1 106 ? 33.320 62.937 -7.968 1.00 36.89 106 VAL A C 1
ATOM 850 O O . VAL A 1 106 ? 33.887 62.729 -6.890 1.00 34.39 106 VAL A O 1
ATOM 854 N N . GLU A 1 107 ? 33.826 62.554 -9.147 1.00 36.62 107 GLU A N 1
ATOM 855 C CA . GLU A 1 107 ? 35.145 61.926 -9.314 1.00 35.21 107 GLU A CA 1
ATOM 856 C C . GLU A 1 107 ? 36.302 62.778 -8.819 1.00 33.87 107 GLU A C 1
ATOM 857 O O . GLU A 1 107 ? 37.289 62.245 -8.299 1.00 32.76 107 GLU A O 1
ATOM 863 N N . ASP A 1 108 ? 36.168 64.095 -8.978 1.00 31.57 108 ASP A N 1
ATOM 864 C CA . ASP A 1 108 ? 37.185 65.049 -8.566 1.00 32.80 108 ASP A CA 1
ATOM 865 C C . ASP A 1 108 ? 37.413 65.094 -7.054 1.00 31.33 108 ASP A C 1
ATOM 866 O O . ASP A 1 108 ? 38.461 65.547 -6.616 1.00 31.14 108 ASP A O 1
ATOM 871 N N . LEU A 1 109 ? 36.452 64.589 -6.281 1.00 30.38 109 LEU A N 1
ATOM 872 C CA . LEU A 1 109 ? 36.586 64.511 -4.817 1.00 30.93 109 LEU A CA 1
ATOM 873 C C . LEU A 1 109 ? 37.530 63.405 -4.339 1.00 32.00 109 LEU A C 1
ATOM 874 O O . LEU A 1 109 ? 37.929 63.395 -3.168 1.00 31.74 109 LEU A O 1
ATOM 879 N N . ILE A 1 110 ? 37.902 62.505 -5.262 1.00 31.82 110 ILE A N 1
ATOM 880 C CA . ILE A 1 110 ? 38.776 61.337 -5.021 1.00 30.36 110 ILE A CA 1
ATOM 881 C C . ILE A 1 110 ? 38.003 60.304 -4.197 1.00 31.29 110 ILE A C 1
ATOM 882 O O . ILE A 1 110 ? 37.912 60.389 -2.955 1.00 30.38 110 ILE A O 1
ATOM 887 N N . LEU A 1 111 ? 37.442 59.334 -4.908 1.00 29.65 111 LEU A N 1
ATOM 888 C CA . LEU A 1 111 ? 36.476 58.415 -4.330 1.00 31.25 111 LEU A CA 1
ATOM 889 C C . LEU A 1 111 ? 37.083 57.061 -3.999 1.00 32.00 111 LEU A C 1
ATOM 890 O O . LEU A 1 111 ? 37.988 56.606 -4.701 1.00 32.38 111 LEU A O 1
ATOM 895 N N . PRO A 1 112 ? 36.581 56.408 -2.926 1.00 32.71 112 PRO A N 1
ATOM 896 C CA . PRO A 1 112 ? 37.007 55.050 -2.646 1.00 34.17 112 PRO A CA 1
ATOM 897 C C . PRO A 1 112 ? 36.436 54.106 -3.710 1.00 35.83 112 PRO A C 1
ATOM 898 O O . PRO A 1 112 ? 35.428 54.443 -4.355 1.00 34.96 112 PRO A O 1
ATOM 902 N N . GLN A 1 113 ? 37.059 52.940 -3.878 1.00 37.15 113 GLN A N 1
ATOM 903 C CA . GLN A 1 113 ? 36.612 51.951 -4.877 1.00 38.20 113 GLN A CA 1
ATOM 904 C C . GLN A 1 113 ? 35.171 51.496 -4.628 1.00 35.47 113 GLN A C 1
ATOM 905 O O . GLN A 1 113 ? 34.449 51.160 -5.573 1.00 33.27 113 GLN A O 1
ATOM 911 N N . TYR A 1 114 ? 34.757 51.528 -3.361 1.00 32.77 114 TYR A N 1
ATOM 912 C CA . TYR A 1 114 ? 33.420 51.108 -2.956 1.00 32.43 114 TYR A CA 1
ATOM 913 C C . TYR A 1 114 ? 32.351 52.215 -3.012 1.00 33.41 114 TYR A C 1
ATOM 914 O O . TYR A 1 114 ? 31.209 51.976 -2.626 1.00 33.14 114 TYR A O 1
ATOM 923 N N . ALA A 1 115 ? 32.726 53.410 -3.483 1.00 35.06 115 ALA A N 1
ATOM 924 C CA . ALA A 1 115 ? 31.818 54.572 -3.556 1.00 35.66 115 ALA A CA 1
ATOM 925 C C . ALA A 1 115 ? 30.509 54.278 -4.284 1.00 37.04 115 ALA A C 1
ATOM 926 O O . ALA A 1 115 ? 30.512 53.727 -5.395 1.00 37.98 115 ALA A O 1
ATOM 928 N N . ASP A 1 116 ? 29.398 54.627 -3.637 1.00 37.18 116 ASP A N 1
ATOM 929 C CA . ASP A 1 116 ? 28.103 54.689 -4.302 1.00 39.18 116 ASP A CA 1
ATOM 930 C C . ASP A 1 116 ? 28.015 56.053 -4.978 1.00 40.38 116 ASP A C 1
ATOM 931 O O . ASP A 1 116 ? 27.796 57.074 -4.319 1.00 40.79 116 ASP A O 1
ATOM 936 N N . LYS A 1 117 ? 28.190 56.045 -6.298 1.00 41.08 117 LYS A N 1
ATOM 937 C CA . LYS A 1 117 ? 28.210 57.262 -7.123 1.00 43.04 117 LYS A CA 1
ATOM 938 C C . LYS A 1 117 ? 26.822 57.854 -7.454 1.00 42.33 117 LYS A C 1
ATOM 939 O O . LYS A 1 117 ? 26.727 58.890 -8.119 1.00 42.95 117 LYS A O 1
ATOM 945 N N . ASN A 1 118 ? 25.763 57.204 -6.969 1.00 44.04 118 ASN A N 1
ATOM 946 C CA . ASN A 1 118 ? 24.389 57.688 -7.117 1.00 44.71 118 ASN A CA 1
ATOM 947 C C . ASN A 1 118 ? 24.047 58.641 -5.964 1.00 42.45 118 ASN A C 1
ATOM 948 O O . ASN A 1 118 ? 23.489 58.228 -4.940 1.00 42.38 118 ASN A O 1
ATOM 953 N N . VAL A 1 119 ? 24.405 59.912 -6.133 1.00 41.79 119 VAL A N 1
ATOM 954 C CA . VAL A 1 119 ? 24.162 60.934 -5.105 1.00 40.55 119 VAL A CA 1
ATOM 955 C C . VAL A 1 119 ? 22.706 61.408 -5.161 1.00 41.35 119 VAL A C 1
ATOM 956 O O . VAL A 1 119 ? 22.248 61.914 -6.190 1.00 41.47 119 VAL A O 1
ATOM 960 N N . LYS A 1 120 ? 21.996 61.232 -4.050 1.00 41.40 120 LYS A N 1
ATOM 961 C CA . LYS A 1 120 ? 20.593 61.636 -3.930 1.00 44.94 120 LYS A CA 1
ATOM 962 C C . LYS A 1 120 ? 20.400 62.912 -3.092 1.00 45.94 120 LYS A C 1
ATOM 963 O O . LYS A 1 120 ? 19.316 63.516 -3.105 1.00 45.55 120 LYS A O 1
ATOM 969 N N . GLU A 1 121 ? 21.454 63.317 -2.380 1.00 43.35 121 GLU A N 1
ATOM 970 C CA . GLU A 1 121 ? 21.417 64.474 -1.489 1.00 40.90 121 GLU A CA 1
ATOM 971 C C . GLU A 1 121 ? 22.562 65.434 -1.814 1.00 38.60 121 GLU A C 1
ATOM 972 O O . GLU A 1 121 ? 23.743 65.067 -1.720 1.00 35.64 121 GLU A O 1
ATOM 978 N N . TRP A 1 122 ? 22.196 66.655 -2.203 1.00 35.94 122 TRP A N 1
ATOM 979 C CA . TRP A 1 122 ? 23.148 67.695 -2.603 1.00 34.37 122 TRP A CA 1
ATOM 980 C C . TRP A 1 122 ? 22.992 68.959 -1.750 1.00 32.73 122 TRP A C 1
ATOM 981 O O . TRP A 1 122 ? 21.921 69.229 -1.207 1.00 31.72 122 TRP A O 1
ATOM 992 N N . VAL A 1 123 ? 24.070 69.728 -1.646 1.00 32.19 123 VAL A N 1
ATOM 993 C CA . VAL A 1 123 ? 24.104 70.961 -0.860 1.00 31.66 123 VAL A CA 1
ATOM 994 C C . VAL A 1 123 ? 24.735 72.047 -1.723 1.00 31.81 123 VAL A C 1
ATOM 995 O O . VAL A 1 123 ? 25.730 71.805 -2.398 1.00 30.64 123 VAL A O 1
ATOM 999 N N . GLU A 1 124 ? 24.145 73.237 -1.708 1.00 32.12 124 GLU A N 1
ATOM 1000 C CA . GLU A 1 124 ? 24.684 74.350 -2.465 1.00 35.43 124 GLU A CA 1
ATOM 1001 C C . GLU A 1 124 ? 25.858 75.051 -1.748 1.00 33.14 124 GLU A C 1
ATOM 1002 O O . GLU A 1 124 ? 25.799 75.316 -0.546 1.00 33.01 124 GLU A O 1
ATOM 1008 N N . GLY A 1 125 ? 26.910 75.346 -2.507 1.00 31.39 125 GLY A N 1
ATOM 1009 C CA . GLY A 1 125 ? 28.060 76.095 -2.010 1.00 31.65 125 GLY A CA 1
ATOM 1010 C C . GLY A 1 125 ? 28.460 77.230 -2.931 1.00 31.95 125 GLY A C 1
ATOM 1011 O O . GLY A 1 125 ? 27.848 77.428 -3.981 1.00 33.33 125 GLY A O 1
ATOM 1012 N N . ILE A 1 126 ? 29.487 77.982 -2.533 1.00 32.68 126 ILE A N 1
ATOM 1013 C CA . ILE A 1 126 ? 30.051 79.044 -3.384 1.00 32.00 126 ILE A CA 1
ATOM 1014 C C . ILE A 1 126 ? 31.522 78.738 -3.696 1.00 32.41 126 ILE A C 1
ATOM 1015 O O . ILE A 1 126 ? 32.353 78.577 -2.787 1.00 30.30 126 ILE A O 1
ATOM 1020 N N . ASP A 1 127 ? 31.816 78.635 -4.992 1.00 29.93 127 ASP A N 1
ATOM 1021 C CA . ASP A 1 127 ? 33.180 78.546 -5.482 1.00 30.69 127 ASP A CA 1
ATOM 1022 C C . ASP A 1 127 ? 33.694 79.969 -5.562 1.00 31.53 127 ASP A C 1
ATOM 1023 O O . ASP A 1 127 ? 33.242 80.770 -6.414 1.00 30.21 127 ASP A O 1
ATOM 1028 N N . ILE A 1 128 ? 34.644 80.271 -4.677 1.00 28.88 128 ILE A N 1
ATOM 1029 C CA . ILE A 1 128 ? 35.169 81.634 -4.519 1.00 29.30 128 ILE A CA 1
ATOM 1030 C C . ILE A 1 128 ? 36.414 81.923 -5.373 1.00 30.17 128 ILE A C 1
ATOM 1031 O O . ILE A 1 128 ? 36.967 83.028 -5.315 1.00 30.75 128 ILE A O 1
ATOM 1036 N N . ILE A 1 129 ? 36.867 80.922 -6.131 1.00 30.81 129 ILE A N 1
ATOM 1037 C CA . ILE A 1 129 ? 37.868 81.147 -7.182 1.00 32.52 129 ILE A CA 1
ATOM 1038 C C . ILE A 1 129 ? 37.139 81.691 -8.415 1.00 34.01 129 ILE A C 1
ATOM 1039 O O . ILE A 1 129 ? 37.511 82.746 -8.931 1.00 35.49 129 ILE A O 1
ATOM 1044 N N . ASN A 1 130 ? 36.089 80.983 -8.840 1.00 34.46 130 ASN A N 1
ATOM 1045 C CA . ASN A 1 130 ? 35.325 81.307 -10.057 1.00 37.00 130 ASN A CA 1
ATOM 1046 C C . ASN A 1 130 ? 34.093 82.198 -9.818 1.00 37.16 130 ASN A C 1
ATOM 1047 O O . ASN A 1 130 ? 33.432 82.596 -10.781 1.00 36.81 130 ASN A O 1
ATOM 1052 N N . ASN A 1 131 ? 33.799 82.510 -8.548 1.00 36.27 131 ASN A N 1
ATOM 1053 C CA . ASN A 1 131 ? 32.656 83.363 -8.145 1.00 37.61 131 ASN A CA 1
ATOM 1054 C C . ASN A 1 131 ? 31.321 82.880 -8.704 1.00 39.04 131 ASN A C 1
ATOM 1055 O O . ASN A 1 131 ? 30.584 83.632 -9.361 1.00 39.82 131 ASN A O 1
ATOM 1060 N N . GLU A 1 132 ? 31.036 81.606 -8.462 1.00 38.93 132 GLU A N 1
ATOM 1061 C CA . GLU A 1 132 ? 29.766 81.017 -8.853 1.00 40.77 132 GLU A CA 1
ATOM 1062 C C . GLU A 1 132 ? 29.293 79.974 -7.867 1.00 39.00 132 GLU A C 1
ATOM 1063 O O . GLU A 1 132 ? 30.095 79.342 -7.167 1.00 38.37 132 GLU A O 1
ATOM 1069 N N . THR A 1 133 ? 27.975 79.822 -7.806 1.00 37.63 133 THR A N 1
ATOM 1070 C CA . THR A 1 133 ? 27.348 78.756 -7.035 1.00 36.58 133 THR A CA 1
ATOM 1071 C C . THR A 1 133 ? 27.657 77.398 -7.673 1.00 37.02 133 THR A C 1
ATOM 1072 O O . THR A 1 133 ? 27.897 77.301 -8.889 1.00 35.73 133 THR A O 1
ATOM 1076 N N . ILE A 1 134 ? 27.672 76.367 -6.833 1.00 35.28 134 ILE A N 1
ATOM 1077 C CA . ILE A 1 134 ? 27.989 74.998 -7.225 1.00 34.94 134 ILE A CA 1
ATOM 1078 C C . ILE A 1 134 ? 27.317 74.047 -6.231 1.00 34.29 134 ILE A C 1
ATOM 1079 O O . ILE A 1 134 ? 27.155 74.385 -5.052 1.00 35.76 134 ILE A O 1
ATOM 1084 N N . ASP A 1 135 ? 26.895 72.880 -6.710 1.00 33.37 135 ASP A N 1
ATOM 1085 C CA . ASP A 1 135 ? 26.309 71.871 -5.835 1.00 33.78 135 ASP A CA 1
ATOM 1086 C C . ASP A 1 135 ? 27.297 70.744 -5.570 1.00 33.53 135 ASP A C 1
ATOM 1087 O O . ASP A 1 135 ? 27.952 70.238 -6.487 1.00 32.19 135 ASP A O 1
ATOM 1092 N N . VAL A 1 136 ? 27.417 70.393 -4.292 1.00 32.98 136 VAL A N 1
ATOM 1093 C CA . VAL A 1 136 ? 28.322 69.339 -3.830 1.00 31.47 136 VAL A CA 1
ATOM 1094 C C . VAL A 1 136 ? 27.502 68.299 -3.070 1.00 30.29 136 VAL A C 1
ATOM 1095 O O . VAL A 1 136 ? 26.429 68.634 -2.536 1.00 31.67 136 VAL A O 1
ATOM 1099 N N . PRO A 1 137 ? 27.974 67.035 -3.031 1.00 29.84 137 PRO A N 1
ATOM 1100 C CA . PRO A 1 137 ? 27.267 66.007 -2.263 1.00 29.88 137 PRO A CA 1
ATOM 1101 C C . PRO A 1 137 ? 27.197 66.347 -0.767 1.00 29.76 137 PRO A C 1
ATOM 1102 O O . PRO A 1 137 ? 28.133 66.944 -0.229 1.00 28.21 137 PRO A O 1
ATOM 1106 N N . ALA A 1 138 ? 26.079 65.977 -0.138 1.00 30.16 138 ALA A N 1
ATOM 1107 C CA . ALA A 1 138 ? 25.853 66.128 1.300 1.00 31.48 138 ALA A CA 1
ATOM 1108 C C . ALA A 1 138 ? 26.893 65.373 2.135 1.00 31.76 138 ALA A C 1
ATOM 1109 O O . ALA A 1 138 ? 27.315 65.849 3.193 1.00 31.00 138 ALA A O 1
ATOM 1111 N 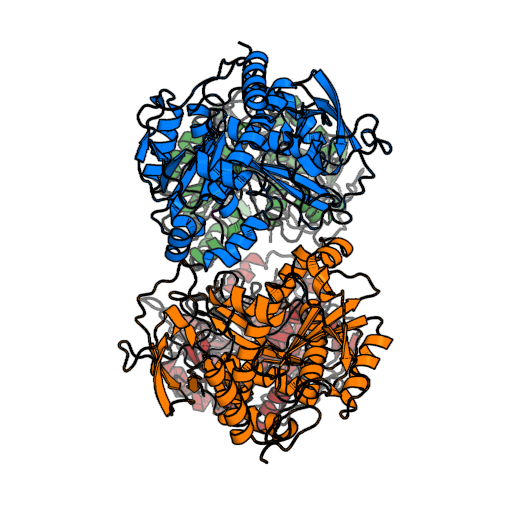N . ASP A 1 139 ? 27.308 64.209 1.630 1.00 31.66 139 ASP A N 1
ATOM 1112 C CA . ASP A 1 139 ? 28.337 63.375 2.249 1.00 31.93 139 ASP A CA 1
ATOM 1113 C C . ASP A 1 139 ? 29.685 64.081 2.362 1.00 30.86 139 ASP A C 1
ATOM 1114 O O . ASP A 1 139 ? 30.464 63.758 3.255 1.00 31.89 139 ASP A O 1
ATOM 1119 N N . ALA A 1 140 ? 29.940 65.032 1.456 1.00 29.68 140 ALA A N 1
ATOM 1120 C CA . ALA A 1 140 ? 31.157 65.855 1.458 1.00 27.73 140 ALA A CA 1
ATOM 1121 C C . ALA A 1 140 ? 31.050 67.109 2.342 1.00 27.74 140 ALA A C 1
ATOM 1122 O O . ALA A 1 140 ? 32.035 67.843 2.484 1.00 25.69 140 ALA A O 1
ATOM 1124 N N . VAL A 1 141 ? 29.868 67.347 2.918 1.00 27.39 141 VAL A N 1
ATOM 1125 C CA . VAL A 1 141 ? 29.595 68.593 3.676 1.00 28.41 141 VAL A CA 1
ATOM 1126 C C . VAL A 1 141 ? 29.380 68.316 5.162 1.00 27.72 141 VAL A C 1
ATOM 1127 O O . VAL A 1 141 ? 30.103 68.852 6.008 1.00 28.34 141 VAL A O 1
ATOM 1131 N N . PHE A 1 142 ? 28.377 67.499 5.474 1.00 28.41 142 PHE A N 1
ATOM 1132 C CA . PHE A 1 142 ? 28.003 67.240 6.864 1.00 29.33 142 PHE A CA 1
ATOM 1133 C C . PHE A 1 142 ? 28.953 66.267 7.558 1.00 30.14 142 PHE A C 1
ATOM 1134 O O . PHE A 1 142 ? 29.801 65.647 6.913 1.00 29.14 142 PHE A O 1
ATOM 1142 N N . TYR A 1 143 ? 28.839 66.202 8.885 1.00 30.26 143 TYR A N 1
ATOM 1143 C CA . TYR A 1 143 ? 29.495 65.200 9.700 1.00 29.17 143 TYR A CA 1
ATOM 1144 C C . TYR A 1 143 ? 28.691 65.032 10.997 1.00 28.96 143 TYR A C 1
ATOM 1145 O O . TYR A 1 143 ? 28.413 66.039 11.655 1.00 27.56 143 TYR A O 1
ATOM 1154 N N . PRO A 1 144 ? 28.324 63.801 11.384 1.00 29.79 144 PRO A N 1
ATOM 1155 C CA . PRO A 1 144 ? 28.545 62.553 10.621 1.00 30.74 144 PRO A CA 1
ATOM 1156 C C . PRO A 1 144 ? 27.635 62.411 9.386 1.00 30.87 144 PRO A C 1
ATOM 1157 O O . PRO A 1 144 ? 26.764 63.256 9.177 1.00 29.29 144 PRO A O 1
ATOM 1161 N N . THR A 1 145 ? 27.847 61.368 8.575 1.00 31.39 145 THR A N 1
ATOM 1162 C CA . THR A 1 145 ? 27.039 61.142 7.360 1.00 32.68 145 THR A CA 1
ATOM 1163 C C . THR A 1 145 ? 26.552 59.690 7.218 1.00 33.79 145 THR A C 1
ATOM 1164 O O . THR A 1 145 ? 26.953 58.813 7.979 1.00 34.14 145 THR A O 1
ATOM 1168 N N . SER A 1 146 ? 25.711 59.451 6.211 1.00 35.57 146 SER A N 1
ATOM 1169 C CA . SER A 1 146 ? 25.252 58.107 5.831 1.00 37.43 146 SER A CA 1
ATOM 1170 C C . SER A 1 146 ? 26.400 57.266 5.257 1.00 37.10 146 SER A C 1
ATOM 1171 O O . SER A 1 146 ? 26.334 56.032 5.242 1.00 37.44 146 SER A O 1
ATOM 1174 N N . GLY A 1 147 ? 27.431 57.950 4.765 1.00 35.09 147 GLY A N 1
ATOM 1175 C CA . GLY A 1 147 ? 28.634 57.304 4.266 1.00 36.46 147 GLY A CA 1
ATOM 1176 C C . GLY A 1 147 ? 28.461 56.579 2.945 1.00 36.73 147 GLY A C 1
ATOM 1177 O O . GLY A 1 147 ? 29.193 55.628 2.659 1.00 36.78 147 GLY A O 1
ATOM 1178 N N . LYS A 1 148 ? 27.508 57.028 2.136 1.00 36.58 148 LYS A N 1
ATOM 1179 C CA . LYS A 1 148 ? 27.225 56.356 0.871 1.00 37.73 148 LYS A CA 1
ATOM 1180 C C . LYS A 1 148 ? 28.310 56.622 -0.172 1.00 34.89 148 LYS A C 1
ATOM 1181 O O . LYS A 1 148 ? 28.818 55.685 -0.778 1.00 34.81 148 LYS A O 1
ATOM 1187 N N . LEU A 1 149 ? 28.684 57.889 -0.346 1.00 33.15 149 LEU A N 1
ATOM 1188 C CA . LEU A 1 149 ? 29.693 58.276 -1.342 1.00 32.58 149 LEU A CA 1
ATOM 1189 C C . LEU A 1 149 ? 31.110 57.987 -0.856 1.00 32.22 149 LEU A C 1
ATOM 1190 O O . LEU A 1 149 ? 31.945 57.503 -1.617 1.00 30.88 149 LEU A O 1
ATOM 1195 N N . PHE A 1 150 ? 31.371 58.343 0.402 1.00 30.51 150 PHE A N 1
ATOM 1196 C CA . PHE A 1 150 ? 32.590 57.964 1.113 1.00 30.46 150 PHE A CA 1
ATOM 1197 C C . PHE A 1 150 ? 32.346 58.062 2.621 1.00 29.71 150 PHE A C 1
ATOM 1198 O O . PHE A 1 150 ? 31.317 58.593 3.052 1.00 30.38 150 PHE A O 1
ATOM 1206 N N . ARG A 1 151 ? 33.266 57.522 3.410 1.00 29.02 151 ARG A N 1
ATOM 1207 C CA . ARG A 1 151 ? 33.207 57.632 4.866 1.00 30.26 151 ARG A CA 1
ATOM 1208 C C . ARG A 1 151 ? 33.281 59.094 5.288 1.00 28.71 151 ARG A C 1
ATOM 1209 O O . ARG A 1 151 ? 34.168 59.837 4.844 1.00 29.09 151 ARG A O 1
ATOM 1217 N N . GLY A 1 152 ? 32.325 59.510 6.118 1.00 28.86 152 GLY A N 1
ATOM 1218 C CA . GLY A 1 152 ? 32.291 60.882 6.632 1.00 27.40 152 GLY A CA 1
ATOM 1219 C C . GLY A 1 152 ? 33.550 61.211 7.418 1.00 27.58 152 GLY A C 1
ATOM 1220 O O . GLY A 1 152 ? 34.096 60.355 8.118 1.00 28.31 152 GLY A O 1
ATOM 1221 N N . ASN A 1 153 ? 34.027 62.442 7.266 1.00 28.31 153 ASN A N 1
ATOM 1222 C CA . ASN A 1 153 ? 35.193 62.931 7.990 1.00 28.58 153 ASN A CA 1
ATOM 1223 C C . ASN A 1 153 ? 35.093 64.442 8.222 1.00 28.47 153 ASN A C 1
ATOM 1224 O O . ASN A 1 153 ? 34.249 65.118 7.623 1.00 29.10 153 ASN A O 1
ATOM 1229 N N . THR A 1 154 ? 35.988 64.965 9.054 1.00 26.27 154 THR A N 1
ATOM 1230 C CA . THR A 1 154 ? 35.914 66.350 9.526 1.00 25.37 154 THR A CA 1
ATOM 1231 C C . THR A 1 154 ? 36.883 67.308 8.808 1.00 25.25 154 THR A C 1
ATOM 1232 O O . THR A 1 154 ? 36.998 68.484 9.182 1.00 24.88 154 THR A O 1
ATOM 1236 N N . ASN A 1 155 ? 37.559 66.810 7.767 1.00 24.25 155 ASN A N 1
ATOM 1237 C CA . ASN A 1 155 ? 38.576 67.580 7.045 1.00 24.59 155 ASN A CA 1
ATOM 1238 C C . ASN A 1 155 ? 37.960 68.758 6.293 1.00 24.78 155 ASN A C 1
ATOM 1239 O O . ASN A 1 155 ? 37.103 68.570 5.413 1.00 25.14 155 ASN A O 1
ATOM 1244 N N . GLY A 1 156 ? 38.410 69.964 6.637 1.00 23.38 156 GLY A N 1
ATOM 1245 C CA . GLY A 1 156 ? 37.898 71.187 6.025 1.00 24.29 156 GLY A CA 1
ATOM 1246 C C . GLY A 1 156 ? 36.691 71.805 6.716 1.00 24.87 156 GLY A C 1
ATOM 1247 O O . GLY A 1 156 ? 36.100 72.748 6.197 1.00 24.76 156 GLY A O 1
ATOM 1248 N N . LEU A 1 157 ? 36.319 71.269 7.876 1.00 24.53 157 LEU A N 1
ATOM 1249 C CA . LEU A 1 157 ? 35.407 71.973 8.771 1.00 24.72 157 LEU A CA 1
ATOM 1250 C C . LEU A 1 157 ? 36.197 72.953 9.614 1.00 23.93 157 LEU A C 1
ATOM 1251 O O . LEU A 1 157 ? 37.313 72.648 10.038 1.00 23.47 157 LEU A O 1
ATOM 1256 N N . ALA A 1 158 ? 35.618 74.127 9.851 1.00 23.24 158 ALA A N 1
ATOM 1257 C CA . ALA A 1 158 ? 36.230 75.138 10.717 1.00 22.99 158 ALA A CA 1
ATOM 1258 C C . ALA A 1 158 ? 35.192 76.130 11.221 1.00 23.12 158 ALA A C 1
ATOM 1259 O O . ALA A 1 158 ? 34.225 76.431 10.540 1.00 23.48 158 ALA A O 1
ATOM 1261 N N . SER A 1 159 ? 35.415 76.637 12.424 1.00 22.88 159 SER A N 1
ATOM 1262 C CA . SER A 1 159 ? 34.667 77.771 12.919 1.00 23.02 159 SER A CA 1
ATOM 1263 C C . SER A 1 159 ? 35.599 78.986 12.977 1.00 23.32 159 SER A C 1
ATOM 1264 O O . SER A 1 159 ? 36.808 78.858 12.766 1.00 22.68 159 SER A O 1
ATOM 1267 N N . GLY A 1 160 ? 35.043 80.156 13.280 1.00 23.64 160 GLY A N 1
ATOM 1268 C CA . GLY A 1 160 ? 35.856 81.365 13.411 1.00 23.97 160 GLY A CA 1
ATOM 1269 C C . GLY A 1 160 ? 35.087 82.576 13.899 1.00 23.58 160 GLY A C 1
ATOM 1270 O O . GLY A 1 160 ? 33.880 82.509 14.122 1.00 23.59 160 GLY A O 1
ATOM 1271 N N . ASN A 1 161 ? 35.809 83.678 14.059 1.00 23.47 161 ASN A N 1
ATOM 1272 C CA . ASN A 1 161 ? 35.246 84.944 14.531 1.00 25.11 161 ASN A CA 1
ATOM 1273 C C . ASN A 1 161 ? 34.423 85.663 13.456 1.00 25.84 161 ASN A C 1
ATOM 1274 O O . ASN A 1 161 ? 33.524 86.445 13.768 1.00 25.27 161 ASN A O 1
ATOM 1279 N N . ASN A 1 162 ? 34.723 85.388 12.192 1.00 26.58 162 ASN A N 1
ATOM 1280 C CA . ASN A 1 162 ? 33.865 85.820 11.085 1.00 27.88 162 ASN A CA 1
ATOM 1281 C C . ASN A 1 162 ? 33.912 84.769 9.962 1.00 27.99 162 ASN A C 1
ATOM 1282 O O . ASN A 1 162 ? 34.628 83.759 10.083 1.00 27.69 162 ASN A O 1
ATOM 1287 N N . LEU A 1 163 ? 33.146 84.984 8.894 1.00 28.70 163 LEU A N 1
ATOM 1288 C CA . LEU A 1 163 ? 33.106 84.039 7.769 1.00 28.00 163 LEU A CA 1
ATOM 1289 C C . LEU A 1 163 ? 34.475 83.765 7.127 1.00 26.93 163 LEU A C 1
ATOM 1290 O O . LEU A 1 163 ? 34.879 82.607 7.017 1.00 24.92 163 LEU A O 1
ATOM 1295 N N . ASP A 1 164 ? 35.174 84.833 6.734 1.00 27.25 164 ASP A N 1
ATOM 1296 C CA . ASP A 1 164 ? 36.492 84.737 6.083 1.00 27.36 164 ASP A CA 1
ATOM 1297 C C . ASP A 1 164 ? 37.539 84.025 6.951 1.00 26.51 164 ASP A C 1
ATOM 1298 O O . ASP A 1 164 ? 38.364 83.273 6.448 1.00 25.18 164 ASP A O 1
ATOM 1303 N N . GLU A 1 165 ? 37.497 84.278 8.256 1.00 25.92 165 GLU A N 1
ATOM 1304 C CA . GLU A 1 165 ? 38.382 83.615 9.202 1.00 25.30 165 GLU A CA 1
ATOM 1305 C C . GLU A 1 165 ? 38.213 82.091 9.185 1.00 24.64 165 GLU A C 1
ATOM 1306 O O . GLU A 1 165 ? 39.206 81.365 9.095 1.00 23.90 165 GLU A O 1
ATOM 1312 N N . ALA A 1 166 ? 36.957 81.635 9.272 1.00 23.57 166 ALA A N 1
ATOM 1313 C CA . ALA A 1 166 ? 36.584 80.221 9.170 1.00 23.27 166 ALA A CA 1
ATOM 1314 C C . ALA A 1 166 ? 36.962 79.598 7.820 1.00 23.57 166 ALA A C 1
ATOM 1315 O O . ALA A 1 166 ? 37.529 78.506 7.787 1.00 24.36 166 ALA A O 1
ATOM 1317 N N . ILE A 1 167 ? 36.656 80.296 6.725 1.00 23.54 167 ILE A N 1
ATOM 1318 C CA . ILE A 1 167 ? 37.086 79.879 5.379 1.00 23.22 167 ILE A CA 1
ATOM 1319 C C . ILE A 1 167 ? 38.617 79.709 5.273 1.00 22.87 167 ILE A C 1
ATOM 1320 O O . ILE A 1 167 ? 39.090 78.670 4.790 1.00 22.20 167 ILE A O 1
ATOM 1325 N N . LEU A 1 168 ? 39.381 80.718 5.706 1.00 22.48 168 LEU A N 1
ATOM 1326 C CA . LEU A 1 168 ? 40.847 80.630 5.665 1.00 23.08 168 LEU A CA 1
ATOM 1327 C C . LEU A 1 168 ? 41.348 79.414 6.443 1.00 23.79 168 LEU A C 1
ATOM 1328 O O . LEU A 1 168 ? 42.208 78.673 5.959 1.00 22.45 168 LEU A O 1
ATOM 1333 N N . HIS A 1 169 ? 40.808 79.220 7.646 1.00 24.71 169 HIS A N 1
ATOM 1334 C CA . HIS A 1 169 ? 41.251 78.128 8.511 1.00 26.08 169 HIS A CA 1
ATOM 1335 C C . HIS A 1 169 ? 40.981 76.762 7.871 1.00 24.92 169 HIS A C 1
ATOM 1336 O O . HIS A 1 169 ? 41.875 75.913 7.813 1.00 22.57 169 HIS A O 1
ATOM 1343 N N . ALA A 1 170 ? 39.759 76.581 7.367 1.00 24.35 170 ALA A N 1
ATOM 1344 C CA . ALA A 1 170 ? 39.355 75.339 6.708 1.00 24.57 170 ALA A CA 1
ATOM 1345 C C . ALA A 1 170 ? 40.167 75.052 5.435 1.00 24.52 170 ALA A C 1
ATOM 1346 O O . ALA A 1 170 ? 40.514 73.893 5.163 1.00 24.78 170 ALA A O 1
ATOM 1348 N N . THR A 1 171 ? 40.468 76.112 4.681 1.00 23.92 171 THR A N 1
ATOM 1349 C CA . THR A 1 171 ? 41.345 76.041 3.496 1.00 25.41 171 THR A CA 1
ATOM 1350 C C . THR A 1 171 ? 42.770 75.573 3.864 1.00 25.25 171 THR A C 1
ATOM 1351 O O . THR A 1 171 ? 43.285 74.647 3.245 1.00 26.25 171 THR A O 1
ATOM 1355 N N . LEU A 1 172 ? 43.376 76.214 4.871 1.00 24.51 172 LEU A N 1
ATOM 1356 C CA . LEU A 1 172 ? 44.677 75.806 5.419 1.00 24.60 172 LEU A CA 1
ATOM 1357 C C . LEU A 1 172 ? 44.683 74.333 5.875 1.00 24.59 172 LEU A C 1
ATOM 1358 O O . LEU A 1 172 ? 45.652 73.609 5.640 1.00 23.98 172 LEU A O 1
ATOM 1363 N N . GLU A 1 173 ? 43.576 73.891 6.475 1.00 24.35 173 GLU A N 1
ATOM 1364 C CA . GLU A 1 173 ? 43.428 72.508 6.893 1.00 24.31 173 GLU A CA 1
ATOM 1365 C C . GLU A 1 173 ? 43.379 71.540 5.699 1.00 23.41 173 GLU A C 1
ATOM 1366 O O . GLU A 1 173 ? 44.004 70.474 5.729 1.00 22.52 173 GLU A O 1
ATOM 1372 N N . ILE A 1 174 ? 42.659 71.922 4.647 1.00 24.74 174 ILE A N 1
ATOM 1373 C CA . ILE A 1 174 ? 42.659 71.133 3.400 1.00 24.71 174 ILE A CA 1
ATOM 1374 C C . ILE A 1 174 ? 44.085 71.016 2.840 1.00 24.72 174 ILE A C 1
ATOM 1375 O O . ILE A 1 174 ? 44.515 69.915 2.476 1.00 27.13 174 ILE A O 1
ATOM 1380 N N . ILE A 1 175 ? 44.801 72.145 2.809 1.00 24.26 175 ILE A N 1
ATOM 1381 C CA . ILE A 1 175 ? 46.187 72.209 2.314 1.00 25.64 175 ILE A CA 1
ATOM 1382 C C . ILE A 1 175 ? 47.088 71.330 3.190 1.00 26.02 175 ILE A C 1
ATOM 1383 O O . ILE A 1 175 ? 47.886 70.528 2.684 1.00 25.66 175 ILE A O 1
ATOM 1388 N N . GLU A 1 176 ? 46.924 71.475 4.506 1.00 24.76 176 GLU A N 1
ATOM 1389 C CA . GLU A 1 176 ? 47.637 70.659 5.468 1.00 24.36 176 GLU A CA 1
ATOM 1390 C C . GLU A 1 176 ? 47.502 69.158 5.199 1.00 23.91 176 GLU A C 1
ATOM 1391 O O . GLU A 1 176 ? 48.517 68.462 5.074 1.00 24.17 176 GLU A O 1
ATOM 1397 N N . ARG A 1 177 ? 46.266 68.663 5.104 1.00 22.66 177 ARG A N 1
ATOM 1398 C CA . ARG A 1 177 ? 46.040 67.218 4.999 1.00 22.46 177 ARG A CA 1
ATOM 1399 C C . ARG A 1 177 ? 46.436 66.646 3.652 1.00 23.86 177 ARG A C 1
ATOM 1400 O O . ARG A 1 177 ? 46.853 65.485 3.582 1.00 24.12 177 ARG A O 1
ATOM 1408 N N . ASP A 1 178 ? 46.338 67.471 2.606 1.00 23.66 178 ASP A N 1
ATOM 1409 C CA . ASP A 1 178 ? 46.851 67.110 1.274 1.00 25.17 178 ASP A CA 1
ATOM 1410 C C . ASP A 1 178 ? 48.363 66.882 1.345 1.00 25.40 178 ASP A C 1
ATOM 1411 O O . ASP A 1 178 ? 48.864 65.870 0.838 1.00 26.31 178 ASP A O 1
ATOM 1416 N N . ALA A 1 179 ? 49.064 67.818 1.985 1.00 25.18 179 ALA A N 1
ATOM 1417 C CA . ALA A 1 179 ? 50.520 67.759 2.134 1.00 26.99 179 ALA A CA 1
ATOM 1418 C C . ALA A 1 179 ? 50.961 66.592 3.023 1.00 27.59 179 ALA A C 1
ATOM 1419 O O . ALA A 1 179 ? 51.950 65.913 2.719 1.00 27.15 179 ALA A O 1
ATOM 1421 N N . TRP A 1 180 ? 50.224 66.382 4.117 1.00 27.30 180 TRP A N 1
ATOM 1422 C CA . TRP A 1 180 ? 50.405 65.232 5.020 1.00 27.44 180 TRP A CA 1
ATOM 1423 C C . TRP A 1 180 ? 50.182 63.908 4.272 1.00 26.98 180 TRP A C 1
ATOM 1424 O O . TRP A 1 180 ? 50.895 62.926 4.497 1.00 25.24 180 TRP A O 1
ATOM 1435 N N . SER A 1 181 ? 49.179 63.882 3.391 1.00 28.41 181 SER A N 1
ATOM 1436 C CA . SER A 1 181 ? 48.937 62.710 2.532 1.00 27.79 181 SER A CA 1
ATOM 1437 C C . SER A 1 181 ? 50.149 62.381 1.660 1.00 28.28 181 SER A C 1
ATOM 1438 O O . SER A 1 181 ? 50.526 61.205 1.526 1.00 27.57 181 SER A O 1
ATOM 1441 N N . LEU A 1 182 ? 50.765 63.422 1.097 1.00 29.06 182 LEU A N 1
ATOM 1442 C CA . LEU A 1 182 ? 51.934 63.253 0.230 1.00 31.09 182 LEU A CA 1
ATOM 1443 C C . LEU A 1 182 ? 53.127 62.745 1.033 1.00 32.19 182 LEU A C 1
ATOM 1444 O O . LEU A 1 182 ? 53.849 61.852 0.573 1.00 33.85 182 LEU A O 1
ATOM 1449 N N . ALA A 1 183 ? 53.303 63.290 2.241 1.00 31.52 183 ALA A N 1
ATOM 1450 C CA . ALA A 1 183 ? 54.343 62.837 3.167 1.00 30.56 183 ALA A CA 1
ATOM 1451 C C . ALA A 1 183 ? 54.163 61.378 3.570 1.00 31.10 183 ALA A C 1
ATOM 1452 O O . ALA A 1 183 ? 55.144 60.639 3.629 1.00 30.95 183 ALA A O 1
ATOM 1454 N N . ASP A 1 184 ? 52.914 60.974 3.828 1.00 29.92 184 ASP A N 1
ATOM 1455 C CA . ASP A 1 184 ? 52.582 59.584 4.143 1.00 30.51 184 ASP A CA 1
ATOM 1456 C C . ASP A 1 184 ? 52.899 58.614 2.999 1.00 31.59 184 ASP A C 1
ATOM 1457 O O . ASP A 1 184 ? 53.329 57.493 3.251 1.00 31.01 184 ASP A O 1
ATOM 1462 N N . LEU A 1 185 ? 52.677 59.045 1.755 1.00 32.81 185 LEU A N 1
ATOM 1463 C CA . LEU A 1 185 ? 53.076 58.267 0.578 1.00 35.00 185 LEU A CA 1
ATOM 1464 C C . LEU A 1 185 ? 54.587 58.229 0.344 1.00 36.42 185 LEU A C 1
ATOM 1465 O O . LEU A 1 185 ? 55.117 57.196 -0.086 1.00 36.65 185 LEU A O 1
ATOM 1470 N N . ALA A 1 186 ? 55.263 59.354 0.601 1.00 35.00 186 ALA A N 1
ATOM 1471 C CA . ALA A 1 186 ? 56.713 59.485 0.368 1.00 36.64 186 ALA A CA 1
ATOM 1472 C C . ALA A 1 186 ? 57.557 58.456 1.122 1.00 37.37 186 ALA A C 1
ATOM 1473 O O . ALA A 1 186 ? 57.267 58.142 2.277 1.00 35.65 186 ALA A O 1
ATOM 1475 N N . ARG A 1 187 ? 58.590 57.938 0.453 1.00 40.70 187 ARG A N 1
ATOM 1476 C CA . ARG A 1 187 ? 59.505 56.959 1.056 1.00 42.42 187 ARG A CA 1
ATOM 1477 C C . ARG A 1 187 ? 60.451 57.643 2.040 1.00 41.06 187 ARG A C 1
ATOM 1478 O O . ARG A 1 187 ? 60.937 57.018 2.976 1.00 41.26 187 ARG A O 1
ATOM 1486 N N . LYS A 1 188 ? 60.741 58.916 1.790 1.00 39.64 188 LYS A N 1
ATOM 1487 C CA . LYS A 1 188 ? 61.605 59.711 2.651 1.00 38.11 188 LYS A CA 1
ATOM 1488 C C . LYS A 1 188 ? 61.012 61.094 2.864 1.00 37.42 188 LYS A C 1
ATOM 1489 O O . LYS A 1 188 ? 60.285 61.612 2.008 1.00 36.87 188 LYS A O 1
ATOM 1495 N N . ILE A 1 189 ? 61.314 61.674 4.020 1.00 35.98 189 ILE A N 1
ATOM 1496 C CA . ILE A 1 189 ? 60.942 63.047 4.338 1.00 37.22 189 ILE A CA 1
ATOM 1497 C C . ILE A 1 189 ? 62.271 63.739 4.674 1.00 38.57 189 ILE A C 1
ATOM 1498 O O . ILE A 1 189 ? 62.696 63.737 5.828 1.00 37.69 189 ILE A O 1
ATOM 1503 N N . PRO A 1 190 ? 62.950 64.302 3.645 1.00 39.83 190 PRO A N 1
ATOM 1504 C CA . PRO A 1 190 ? 64.369 64.662 3.774 1.00 39.09 190 PRO A CA 1
ATOM 1505 C C . PRO A 1 190 ? 64.717 65.906 4.601 1.00 40.18 190 PRO A C 1
ATOM 1506 O O . PRO A 1 190 ? 65.821 65.967 5.164 1.00 40.94 190 PRO A O 1
ATOM 1510 N N . THR A 1 191 ? 63.801 66.873 4.680 1.00 39.01 191 THR A N 1
ATOM 1511 C CA . THR A 1 191 ? 64.133 68.215 5.173 1.00 37.08 191 THR A CA 1
ATOM 1512 C C . THR A 1 191 ? 63.698 68.508 6.613 1.00 36.51 191 THR A C 1
ATOM 1513 O O . THR A 1 191 ? 62.508 68.531 6.930 1.00 36.33 191 THR A O 1
ATOM 1517 N N . LYS A 1 192 ? 64.696 68.754 7.454 1.00 36.64 192 LYS A N 1
ATOM 1518 C CA . LYS A 1 192 ? 64.527 69.197 8.832 1.00 36.27 192 LYS A CA 1
ATOM 1519 C C . LYS A 1 192 ? 64.513 70.726 8.908 1.00 36.86 192 LYS A C 1
ATOM 1520 O O . LYS A 1 192 ? 65.217 71.399 8.152 1.00 37.10 192 LYS A O 1
ATOM 1526 N N . ILE A 1 193 ? 63.711 71.262 9.824 1.00 35.13 193 ILE A N 1
ATOM 1527 C CA . ILE A 1 193 ? 63.683 72.696 10.084 1.00 35.10 193 ILE A CA 1
ATOM 1528 C C . ILE A 1 193 ? 64.403 72.969 11.400 1.00 36.31 193 ILE A C 1
ATOM 1529 O O . ILE A 1 193 ? 64.053 72.394 12.433 1.00 34.97 193 ILE A O 1
ATOM 1534 N N . ASN A 1 194 ? 65.429 73.821 11.332 1.00 37.33 194 ASN A N 1
ATOM 1535 C CA . ASN A 1 194 ? 66.127 74.333 12.509 1.00 39.12 194 ASN A CA 1
ATOM 1536 C C . ASN A 1 194 ? 65.422 75.624 12.953 1.00 39.78 194 ASN A C 1
ATOM 1537 O O . ASN A 1 194 ? 65.472 76.631 12.229 1.00 40.38 194 ASN A O 1
ATOM 1542 N N . PRO A 1 195 ? 64.760 75.601 14.136 1.00 39.06 195 PRO A N 1
ATOM 1543 C CA . PRO A 1 195 ? 63.950 76.744 14.591 1.00 39.42 195 PRO A CA 1
ATOM 1544 C C . PRO A 1 195 ? 64.730 77.866 15.298 1.00 41.49 195 PRO A C 1
ATOM 1545 O O . PRO A 1 195 ? 64.109 78.770 15.873 1.00 40.45 195 PRO A O 1
ATOM 1549 N N . GLU A 1 196 ? 66.062 77.812 15.260 1.00 43.47 196 GLU A N 1
ATOM 1550 C CA . GLU A 1 196 ? 66.897 78.768 16.006 1.00 45.64 196 GLU A CA 1
ATOM 1551 C C . GLU A 1 196 ? 66.703 80.236 15.618 1.00 43.22 196 GLU A C 1
ATOM 1552 O O . GLU A 1 196 ? 66.757 81.106 16.482 1.00 41.30 196 GLU A O 1
ATOM 1558 N N . ASP A 1 197 ? 66.444 80.497 14.337 1.00 42.91 197 ASP A N 1
ATOM 1559 C CA . ASP A 1 197 ? 66.250 81.864 13.841 1.00 41.43 197 ASP A CA 1
ATOM 1560 C C . ASP A 1 197 ? 64.798 82.380 13.917 1.00 41.81 197 ASP A C 1
ATOM 1561 O O . ASP A 1 197 ? 64.472 83.394 13.292 1.00 41.14 197 ASP A O 1
ATOM 1566 N N . ALA A 1 198 ? 63.940 81.696 14.683 1.00 40.18 198 ALA A N 1
ATOM 1567 C CA . ALA A 1 198 ? 62.565 82.155 14.919 1.00 39.76 198 ALA A CA 1
ATOM 1568 C C . ALA A 1 198 ? 62.571 83.561 15.500 1.00 40.51 198 ALA A C 1
ATOM 1569 O O . ALA A 1 198 ? 63.302 83.842 16.454 1.00 41.34 198 ALA A O 1
ATOM 1571 N N . LYS A 1 199 ? 61.778 84.442 14.902 1.00 40.33 199 LYS A N 1
ATOM 1572 C CA . LYS A 1 199 ? 61.615 85.796 15.425 1.00 40.22 199 LYS A CA 1
ATOM 1573 C C . LYS A 1 199 ? 60.555 85.803 16.521 1.00 39.37 199 LYS A C 1
ATOM 1574 O O . LYS A 1 199 ? 60.581 86.659 17.406 1.00 37.54 199 LYS A O 1
ATOM 1580 N N . ASN A 1 200 ? 59.645 84.825 16.470 1.00 36.86 200 ASN A N 1
ATOM 1581 C CA . ASN A 1 200 ? 58.574 84.689 17.454 1.00 35.62 200 ASN A CA 1
ATOM 1582 C C . ASN A 1 200 ? 59.096 84.086 18.771 1.00 34.44 200 ASN A C 1
ATOM 1583 O O . ASN A 1 200 ? 59.571 82.941 18.780 1.00 34.44 200 ASN A O 1
ATOM 1588 N N . PRO A 1 201 ? 58.991 84.845 19.886 1.00 35.33 201 PRO A N 1
ATOM 1589 C CA . PRO A 1 201 ? 59.405 84.386 21.216 1.00 36.02 201 PRO A CA 1
ATOM 1590 C C . PRO A 1 201 ? 58.733 83.087 21.686 1.00 35.48 201 PRO A C 1
ATOM 1591 O O . PRO A 1 201 ? 59.361 82.309 22.408 1.00 34.15 201 PRO A O 1
ATOM 1595 N N . LEU A 1 202 ? 57.484 82.856 21.273 1.00 34.85 202 LEU A N 1
ATOM 1596 C CA . LEU A 1 202 ? 56.726 81.677 21.721 1.00 34.95 202 LEU A CA 1
ATOM 1597 C C . LEU A 1 202 ? 57.241 80.328 21.203 1.00 34.37 202 LEU A C 1
ATOM 1598 O O . LEU A 1 202 ? 57.046 79.304 21.866 1.00 33.22 202 LEU A O 1
ATOM 1603 N N . ILE A 1 203 ? 57.885 80.327 20.033 1.00 33.97 203 ILE A N 1
ATOM 1604 C CA . ILE A 1 203 ? 58.560 79.126 19.501 1.00 34.35 203 ILE A CA 1
ATOM 1605 C C . ILE A 1 203 ? 59.711 78.678 20.415 1.00 35.83 203 ILE A C 1
ATOM 1606 O O . ILE A 1 203 ? 59.819 77.487 20.760 1.00 35.05 203 ILE A O 1
ATOM 1611 N N . HIS A 1 204 ? 60.554 79.634 20.808 1.00 35.72 204 HIS A N 1
ATOM 1612 C CA . HIS A 1 204 ? 61.625 79.383 21.770 1.00 37.30 204 HIS A CA 1
ATOM 1613 C C . HIS A 1 204 ? 61.116 78.867 23.115 1.00 35.48 204 HIS A C 1
ATOM 1614 O O . HIS A 1 204 ? 61.673 77.910 23.642 1.00 35.16 204 HIS A O 1
ATOM 1621 N N . GLU A 1 205 ? 60.050 79.476 23.643 1.00 36.06 205 GLU A N 1
ATOM 1622 C CA . GLU A 1 205 ? 59.449 79.040 24.912 1.00 37.64 205 GLU A CA 1
ATOM 1623 C C . GLU A 1 205 ? 58.970 77.589 24.822 1.00 38.70 205 GLU A C 1
ATOM 1624 O O . GLU A 1 205 ? 59.219 76.797 25.736 1.00 37.66 205 GLU A O 1
ATOM 1630 N N . LEU A 1 206 ? 58.316 77.244 23.708 1.00 36.86 206 LEU A N 1
ATOM 1631 C CA . LEU A 1 206 ? 57.818 75.884 23.474 1.00 35.78 206 LEU A CA 1
ATOM 1632 C C . LEU A 1 206 ? 58.921 74.841 23.303 1.00 34.86 206 LEU A C 1
ATOM 1633 O O . LEU A 1 206 ? 58.845 73.772 23.901 1.00 33.42 206 LEU A O 1
ATOM 1638 N N . ILE A 1 207 ? 59.932 75.162 22.496 1.00 36.25 207 ILE A N 1
ATOM 1639 C CA . ILE A 1 207 ? 61.079 74.277 22.259 1.00 38.09 207 ILE A CA 1
ATOM 1640 C C . ILE A 1 207 ? 61.795 73.989 23.584 1.00 39.02 207 ILE A C 1
ATOM 1641 O O . ILE A 1 207 ? 62.129 72.836 23.871 1.00 37.44 207 ILE A O 1
ATOM 1646 N N . GLU A 1 208 ? 61.998 75.043 24.382 1.00 38.94 208 GLU A N 1
ATOM 1647 C CA . GLU A 1 208 ? 62.606 74.944 25.714 1.00 41.05 208 GLU A CA 1
ATOM 1648 C C . GLU A 1 208 ? 61.784 74.112 26.696 1.00 38.24 208 GLU A C 1
ATOM 1649 O O . GLU A 1 208 ? 62.354 73.359 27.482 1.00 35.61 208 GLU A O 1
ATOM 1655 N N . LYS A 1 209 ? 60.456 74.249 26.648 1.00 37.19 209 LYS A N 1
ATOM 1656 C CA . LYS A 1 209 ? 59.558 73.394 27.442 1.00 35.99 209 LYS A CA 1
ATOM 1657 C C . LYS A 1 209 ? 59.705 71.897 27.131 1.00 36.56 209 LYS A C 1
ATOM 1658 O O . LYS A 1 209 ? 59.607 71.065 28.044 1.00 36.04 209 LYS A O 1
ATOM 1664 N N . TYR A 1 210 ? 59.949 71.563 25.859 1.00 35.88 210 TYR A N 1
ATOM 1665 C CA . TYR A 1 210 ? 60.169 70.161 25.452 1.00 37.43 210 TYR A CA 1
ATOM 1666 C C . TYR A 1 210 ? 61.527 69.611 25.889 1.00 38.84 210 TYR A C 1
ATOM 1667 O O . TYR A 1 210 ? 61.613 68.456 26.323 1.00 37.08 210 TYR A O 1
ATOM 1676 N N . GLU A 1 211 ? 62.569 70.438 25.771 1.00 40.87 211 GLU A N 1
ATOM 1677 C CA . GLU A 1 211 ? 63.929 70.060 26.172 1.00 45.65 211 GLU A CA 1
ATOM 1678 C C . GLU A 1 211 ? 64.025 69.700 27.655 1.00 44.81 211 GLU A C 1
ATOM 1679 O O . GLU A 1 211 ? 64.516 68.623 27.990 1.00 44.16 211 GLU A O 1
ATOM 1685 N N . LYS A 1 212 ? 63.527 70.587 28.521 1.00 47.85 212 LYS A N 1
ATOM 1686 C CA . LYS A 1 212 ? 63.542 70.376 29.981 1.00 48.37 212 LYS A CA 1
ATOM 1687 C C . LYS A 1 212 ? 62.752 69.140 30.418 1.00 47.06 212 LYS A C 1
ATOM 1688 O O . LYS A 1 212 ? 63.103 68.502 31.413 1.00 46.31 212 LYS A O 1
ATOM 1694 N N . ALA A 1 213 ? 61.698 68.811 29.664 1.00 43.75 213 ALA A N 1
ATOM 1695 C CA . ALA A 1 213 ? 60.877 67.623 29.911 1.00 40.75 213 ALA A CA 1
ATOM 1696 C C . ALA A 1 213 ? 61.497 66.345 29.337 1.00 40.04 213 ALA A C 1
ATOM 1697 O O . ALA A 1 213 ? 60.946 65.256 29.503 1.00 41.14 213 ALA A O 1
ATOM 1699 N N . GLY A 1 214 ? 62.642 66.481 28.669 1.00 38.76 214 GLY A N 1
ATOM 1700 C CA . GLY A 1 214 ? 63.312 65.348 28.031 1.00 39.55 214 GLY A CA 1
ATOM 1701 C C . GLY A 1 214 ? 62.528 64.798 26.849 1.00 40.58 214 GLY A C 1
ATOM 1702 O O . GLY A 1 214 ? 62.492 63.580 26.628 1.00 39.64 214 GLY A O 1
ATOM 1703 N N . VAL A 1 215 ? 61.874 65.698 26.113 1.00 38.97 215 VAL A N 1
ATOM 1704 C CA . VAL A 1 215 ? 61.182 65.334 24.882 1.00 38.16 215 VAL A CA 1
ATOM 1705 C C . VAL A 1 215 ? 61.975 65.919 23.731 1.00 37.63 215 VAL A C 1
ATOM 1706 O O . VAL A 1 215 ? 62.126 67.144 23.631 1.00 39.01 215 VAL A O 1
ATOM 1710 N N . LYS A 1 216 ? 62.492 65.035 22.883 1.00 38.47 216 LYS A N 1
ATOM 1711 C CA . LYS A 1 216 ? 63.150 65.440 21.642 1.00 41.63 216 LYS A CA 1
ATOM 1712 C C . LYS A 1 216 ? 62.126 65.743 20.545 1.00 39.48 216 LYS A C 1
ATOM 1713 O O . LYS A 1 216 ? 61.263 64.912 20.243 1.00 39.52 216 LYS A O 1
ATOM 1719 N N . ILE A 1 217 ? 62.229 66.941 19.972 1.00 34.79 217 ILE A N 1
ATOM 1720 C CA . ILE A 1 217 ? 61.367 67.385 18.879 1.00 32.81 217 ILE A CA 1
ATOM 1721 C C . ILE A 1 217 ? 62.179 67.503 17.597 1.00 32.65 217 ILE A C 1
ATOM 1722 O O . ILE A 1 217 ? 63.243 68.122 17.584 1.00 33.14 217 ILE A O 1
ATOM 1727 N N . ILE A 1 218 ? 61.684 66.886 16.529 1.00 32.42 218 ILE A N 1
ATOM 1728 C CA . ILE A 1 218 ? 62.205 67.139 15.183 1.00 33.45 218 ILE A CA 1
ATOM 1729 C C . ILE A 1 218 ? 61.101 67.831 14.383 1.00 32.50 218 ILE A C 1
ATOM 1730 O O . ILE A 1 218 ? 59.931 67.428 14.457 1.00 30.17 218 ILE A O 1
ATOM 1735 N N . LEU A 1 219 ? 61.472 68.896 13.669 1.00 29.83 219 LEU A N 1
ATOM 1736 C CA . LEU A 1 219 ? 60.568 69.572 12.741 1.00 30.43 219 LEU A CA 1
ATOM 1737 C C . LEU A 1 219 ? 60.888 69.151 11.312 1.00 30.63 219 LEU A C 1
ATOM 1738 O O . LEU A 1 219 ? 62.047 69.186 10.893 1.00 31.97 219 LEU A O 1
ATOM 1743 N N . LYS A 1 220 ? 59.855 68.724 10.590 1.00 30.43 220 LYS A N 1
ATOM 1744 C CA . LYS A 1 220 ? 59.970 68.328 9.188 1.00 30.48 220 LYS A CA 1
ATOM 1745 C C . LYS A 1 220 ? 59.175 69.240 8.279 1.00 31.37 220 LYS A C 1
ATOM 1746 O O . LYS A 1 220 ? 58.029 69.604 8.592 1.00 29.63 220 LYS A O 1
ATOM 1752 N N . ASP A 1 221 ? 59.788 69.591 7.148 1.00 30.92 221 ASP A N 1
ATOM 1753 C CA . ASP A 1 221 ? 59.142 70.406 6.132 1.00 32.37 221 ASP A CA 1
ATOM 1754 C C . ASP A 1 221 ? 58.301 69.532 5.207 1.00 32.05 221 ASP A C 1
ATOM 1755 O O . ASP A 1 221 ? 58.826 68.684 4.478 1.00 33.95 221 ASP A O 1
ATOM 1760 N N . LEU A 1 222 ? 56.989 69.742 5.261 1.00 31.29 222 LEU A N 1
ATOM 1761 C CA . LEU A 1 222 ? 56.035 69.045 4.402 1.00 31.23 222 LEU A CA 1
ATOM 1762 C C . LEU A 1 222 ? 55.450 69.976 3.328 1.00 30.32 222 LEU A C 1
ATOM 1763 O O . LEU A 1 222 ? 54.573 69.568 2.564 1.00 29.98 222 LEU A O 1
ATOM 1768 N N . THR A 1 223 ? 55.942 71.217 3.277 1.00 30.97 223 THR A N 1
ATOM 1769 C CA . THR A 1 223 ? 55.399 72.264 2.393 1.00 31.51 223 THR A CA 1
ATOM 1770 C C . THR A 1 223 ? 55.275 71.726 0.963 1.00 31.88 223 THR A C 1
ATOM 1771 O O . THR A 1 223 ? 56.219 71.141 0.416 1.00 31.87 223 THR A O 1
ATOM 1775 N N . SER A 1 224 ? 54.073 71.862 0.413 1.00 32.90 224 SER A N 1
ATOM 1776 C CA . SER A 1 224 ? 53.747 71.386 -0.925 1.00 33.75 224 SER A CA 1
ATOM 1777 C C . SER A 1 224 ? 53.975 72.514 -1.955 1.00 33.17 224 SER A C 1
ATOM 1778 O O . SER A 1 224 ? 54.659 73.493 -1.651 1.00 33.05 224 SER A O 1
ATOM 1781 N N . GLU A 1 225 ? 53.398 72.382 -3.152 1.00 34.75 225 GLU A N 1
ATOM 1782 C CA . GLU A 1 225 ? 53.681 73.285 -4.294 1.00 35.67 225 GLU A CA 1
ATOM 1783 C C . GLU A 1 225 ? 53.241 74.733 -4.090 1.00 36.24 225 GLU A C 1
ATOM 1784 O O . GLU A 1 225 ? 53.774 75.644 -4.733 1.00 38.22 225 GLU A O 1
ATOM 1790 N N . PHE A 1 226 ? 52.278 74.938 -3.191 1.00 34.36 226 PHE A N 1
ATOM 1791 C CA . PHE A 1 226 ? 51.612 76.230 -3.024 1.00 33.15 226 PHE A CA 1
ATOM 1792 C C . PHE A 1 226 ? 52.422 77.276 -2.263 1.00 34.02 226 PHE A C 1
ATOM 1793 O O . PHE A 1 226 ? 51.991 78.430 -2.162 1.00 34.38 226 PHE A O 1
ATOM 1801 N N . GLU A 1 227 ? 53.589 76.872 -1.752 1.00 34.53 227 GLU A N 1
ATOM 1802 C CA . GLU A 1 227 ? 54.423 77.683 -0.850 1.00 37.02 227 GLU A CA 1
ATOM 1803 C C . GLU A 1 227 ? 53.662 78.181 0.399 1.00 36.25 227 GLU A C 1
ATOM 1804 O O . GLU A 1 227 ? 53.913 79.285 0.902 1.00 35.67 227 GLU A O 1
ATOM 1810 N N . ILE A 1 228 ? 5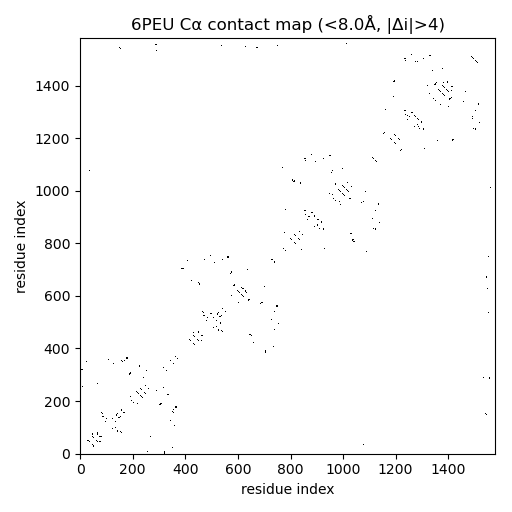2.718 77.353 0.857 1.00 34.63 228 ILE A N 1
ATOM 1811 C CA . ILE A 1 228 ? 52.003 77.519 2.126 1.00 33.29 228 ILE A CA 1
ATOM 1812 C C . ILE A 1 228 ? 52.626 76.513 3.108 1.00 31.65 228 ILE A C 1
ATOM 1813 O O . ILE A 1 228 ? 52.400 75.308 2.968 1.00 32.38 228 ILE A O 1
ATOM 1818 N N . PRO A 1 229 ? 53.443 77.005 4.070 1.00 30.66 229 PRO A N 1
ATOM 1819 C CA . PRO A 1 229 ? 54.138 76.161 5.051 1.00 29.61 229 PRO A CA 1
ATOM 1820 C C . PRO A 1 229 ? 53.247 75.087 5.670 1.00 28.56 229 PRO A C 1
ATOM 1821 O O . PRO A 1 229 ? 52.122 75.375 6.093 1.00 29.19 229 PRO A O 1
ATOM 1825 N N . VAL A 1 230 ? 53.738 73.856 5.637 1.00 27.52 230 VAL A N 1
ATOM 1826 C CA . VAL A 1 230 ? 53.165 72.739 6.379 1.00 26.96 230 VAL A CA 1
ATOM 1827 C C . VAL A 1 230 ? 54.339 72.106 7.128 1.00 27.98 230 VAL A C 1
ATOM 1828 O O . VAL A 1 230 ? 55.342 71.718 6.516 1.00 27.91 230 VAL A O 1
ATOM 1832 N N . VAL A 1 231 ? 54.219 72.032 8.454 1.00 26.89 231 VAL A N 1
ATOM 1833 C CA . VAL A 1 231 ? 55.312 71.563 9.325 1.00 27.32 231 VAL A CA 1
ATOM 1834 C C . VAL A 1 231 ? 54.820 70.418 10.207 1.00 27.17 231 VAL A C 1
ATOM 1835 O O . VAL A 1 231 ? 53.780 70.535 10.837 1.00 25.05 231 VAL A O 1
ATOM 1839 N N . ALA A 1 232 ? 55.567 69.313 10.219 1.00 27.48 232 ALA A N 1
ATOM 1840 C CA . ALA A 1 232 ? 55.366 68.233 11.184 1.00 27.91 232 ALA A CA 1
ATOM 1841 C C . ALA A 1 232 ? 56.352 68.352 12.348 1.00 26.90 232 ALA A C 1
ATOM 1842 O O . ALA A 1 232 ? 57.559 68.471 12.135 1.00 27.51 232 ALA A O 1
ATOM 1844 N N . ALA A 1 233 ? 55.825 68.353 13.568 1.00 26.37 233 ALA A N 1
ATOM 1845 C CA . ALA A 1 233 ? 56.631 68.254 14.775 1.00 25.57 233 ALA A CA 1
ATOM 1846 C C . ALA A 1 233 ? 56.445 66.829 15.301 1.00 25.82 233 ALA A C 1
ATOM 1847 O O . ALA A 1 233 ? 55.316 66.380 15.521 1.00 25.46 233 ALA A O 1
ATOM 1849 N N . ILE A 1 234 ? 57.549 66.110 15.462 1.00 25.62 234 ILE A N 1
ATOM 1850 C CA . ILE A 1 234 ? 57.496 64.699 15.888 1.00 26.68 234 ILE A CA 1
ATOM 1851 C C . ILE A 1 234 ? 58.215 64.582 17.222 1.00 27.53 234 ILE A C 1
ATOM 1852 O O . ILE A 1 234 ? 59.373 65.002 17.345 1.00 27.89 234 ILE A O 1
ATOM 1857 N N . SER A 1 235 ? 57.520 64.040 18.221 1.00 28.76 235 SER A N 1
ATOM 1858 C CA . SER A 1 235 ? 58.091 63.891 19.559 1.00 30.75 235 SER A CA 1
ATOM 1859 C C . SER A 1 235 ? 58.698 62.511 19.746 1.00 33.71 235 SER A C 1
ATOM 1860 O O . SER A 1 235 ? 58.105 61.493 19.339 1.00 33.20 235 SER A O 1
ATOM 1863 N N . ASP A 1 236 ? 59.880 62.505 20.362 1.00 35.39 236 ASP A N 1
ATOM 1864 C CA . ASP A 1 236 ? 60.604 61.291 20.729 1.00 39.39 236 ASP A CA 1
ATOM 1865 C C . ASP A 1 236 ? 61.036 61.432 22.185 1.00 39.70 236 ASP A C 1
ATOM 1866 O O . ASP A 1 236 ? 61.986 62.150 22.512 1.00 37.54 236 ASP A O 1
ATOM 1871 N N . ASP A 1 237 ? 60.305 60.739 23.045 1.00 42.99 237 ASP A N 1
ATOM 1872 C CA . ASP A 1 237 ? 60.473 60.815 24.481 1.00 47.60 237 ASP A CA 1
ATOM 1873 C C . ASP A 1 237 ? 61.650 59.941 24.936 1.00 49.69 237 ASP A C 1
ATOM 1874 O O . ASP A 1 237 ? 61.706 58.751 24.609 1.00 49.26 237 ASP A O 1
ATOM 1879 N N . LEU A 1 238 ? 62.575 60.536 25.696 1.00 52.42 238 LEU A N 1
ATOM 1880 C CA . LEU A 1 238 ? 63.745 59.815 26.246 1.00 55.08 238 LEU A CA 1
ATOM 1881 C C . LEU A 1 238 ? 63.377 58.666 27.197 1.00 53.47 238 LEU A C 1
ATOM 1882 O O . LEU A 1 238 ? 64.185 57.765 27.432 1.00 54.47 238 LEU A O 1
ATOM 1887 N N . SER A 1 239 ? 62.145 58.706 27.710 1.00 54.72 239 SER A N 1
ATOM 1888 C CA . SER A 1 239 ? 61.537 57.624 28.497 1.00 51.48 239 SER A CA 1
ATOM 1889 C C . SER A 1 239 ? 61.298 56.333 27.697 1.00 50.51 239 SER A C 1
ATOM 1890 O O . SER A 1 239 ? 61.068 55.273 28.288 1.00 50.60 239 SER A O 1
ATOM 1893 N N . LYS A 1 240 ? 61.334 56.441 26.363 1.00 47.90 240 LYS A N 1
ATOM 1894 C CA . LYS A 1 240 ? 61.089 55.325 25.415 1.00 46.21 240 LYS A CA 1
ATOM 1895 C C . LYS A 1 240 ? 59.657 54.744 25.479 1.00 42.69 240 LYS A C 1
ATOM 1896 O O . LYS A 1 240 ? 59.415 53.594 25.076 1.00 40.38 240 LYS A O 1
ATOM 1902 N N . ASN A 1 241 ? 58.718 55.542 25.990 1.00 40.33 241 ASN A N 1
ATOM 1903 C CA . ASN A 1 241 ? 57.300 55.184 26.019 1.00 38.43 241 ASN A CA 1
ATOM 1904 C C . ASN A 1 241 ? 56.787 55.240 24.574 1.00 37.70 241 ASN A C 1
ATOM 1905 O O . ASN A 1 241 ? 56.776 56.319 23.984 1.00 34.62 241 ASN A O 1
ATOM 1910 N N . PRO A 1 242 ? 56.358 54.083 24.008 1.00 37.16 242 PRO A N 1
ATOM 1911 C CA . PRO A 1 242 ? 55.921 54.042 22.604 1.00 36.83 242 PRO A CA 1
ATOM 1912 C C . PRO A 1 242 ? 54.722 54.955 22.301 1.00 35.74 242 PRO A C 1
ATOM 1913 O O . PRO A 1 242 ? 54.620 55.472 21.191 1.00 36.18 242 PRO A O 1
ATOM 1917 N N . LEU A 1 243 ? 53.849 55.157 23.290 1.00 34.42 243 LEU A N 1
ATOM 1918 C CA . LEU A 1 243 ? 52.657 55.995 23.142 1.00 33.50 243 LEU A CA 1
ATOM 1919 C C . LEU A 1 243 ? 52.993 57.477 22.985 1.00 32.48 243 LEU A C 1
ATOM 1920 O O . LEU A 1 243 ? 52.161 58.267 22.510 1.00 30.76 243 LEU A O 1
ATOM 1925 N N . MET A 1 244 ? 54.212 57.842 23.379 1.00 30.81 244 MET A N 1
ATOM 1926 C CA . MET A 1 244 ? 54.659 59.229 23.310 1.00 30.79 244 MET A CA 1
ATOM 1927 C C . MET A 1 244 ? 55.365 59.571 22.001 1.00 31.32 244 MET A C 1
ATOM 1928 O O . MET A 1 244 ? 55.863 60.690 21.828 1.00 31.23 244 MET A O 1
ATOM 1933 N N . LEU A 1 245 ? 55.384 58.605 21.081 1.00 29.26 245 LEU A N 1
ATOM 1934 C CA . LEU A 1 245 ? 55.774 58.856 19.701 1.00 29.90 245 LEU A CA 1
ATOM 1935 C C . LEU A 1 245 ? 54.551 59.443 19.005 1.00 29.31 245 LEU A C 1
ATOM 1936 O O . LEU A 1 245 ? 53.601 58.727 18.672 1.00 28.16 245 LEU A O 1
ATOM 1941 N N . CYS A 1 246 ? 54.570 60.768 18.854 1.00 29.11 246 CYS A N 1
ATOM 1942 C CA . CYS A 1 246 ? 53.413 61.542 18.403 1.00 29.05 246 CYS A CA 1
ATOM 1943 C C . CYS A 1 246 ? 53.815 62.577 17.368 1.00 29.98 246 CYS A C 1
ATOM 1944 O O . CYS A 1 246 ? 54.968 63.028 17.314 1.00 30.71 246 CYS A O 1
ATOM 1947 N N . VAL A 1 247 ? 52.851 62.951 16.544 1.00 28.38 247 VAL A N 1
ATOM 1948 C CA . VAL A 1 247 ? 53.071 63.959 15.529 1.00 28.10 247 VAL A CA 1
ATOM 1949 C C . VAL A 1 247 ? 52.041 65.084 15.688 1.00 27.65 247 VAL A C 1
ATOM 1950 O O . VAL A 1 247 ? 50.878 64.839 16.029 1.00 29.68 247 VAL A O 1
ATOM 1954 N N . GLY A 1 248 ? 52.494 66.314 15.485 1.00 27.17 248 GLY A N 1
ATOM 1955 C CA . GLY A 1 248 ? 51.602 67.457 15.310 1.00 25.33 248 GLY A CA 1
ATOM 1956 C C . GLY A 1 248 ? 51.914 68.112 13.971 1.00 25.88 248 GLY A C 1
ATOM 1957 O O . GLY A 1 248 ? 53.087 68.297 13.630 1.00 25.83 248 GLY A O 1
ATOM 1958 N N . VAL A 1 249 ? 50.874 68.457 13.216 1.00 25.03 249 VAL A N 1
ATOM 1959 C CA . VAL A 1 249 ? 51.045 69.059 11.882 1.00 25.06 249 VAL A CA 1
ATOM 1960 C C . VAL A 1 249 ? 50.339 70.407 11.807 1.00 24.61 249 VAL A C 1
ATOM 1961 O O . VAL A 1 249 ? 49.124 70.490 12.019 1.00 25.62 249 VAL A O 1
ATOM 1965 N N . GLY A 1 250 ? 51.118 71.449 11.512 1.00 23.49 250 GLY A N 1
ATOM 1966 C CA . GLY A 1 250 ? 50.608 72.811 11.435 1.00 23.72 250 GLY A CA 1
ATOM 1967 C C . GLY A 1 250 ? 50.721 73.347 10.024 1.00 25.79 250 GLY A C 1
ATOM 1968 O O . GLY A 1 250 ? 51.679 73.041 9.301 1.00 24.44 250 GLY A O 1
ATOM 1969 N N . CYS A 1 251 ? 49.746 74.159 9.637 1.00 25.69 251 CYS A N 1
ATOM 1970 C CA . CYS A 1 251 ? 49.752 74.774 8.311 1.00 25.85 251 CYS A CA 1
ATOM 1971 C C . CYS A 1 251 ? 49.303 76.213 8.421 1.00 26.89 251 CYS A C 1
ATOM 1972 O O . CYS A 1 251 ? 48.272 76.507 9.037 1.00 27.76 251 CYS A O 1
ATOM 1975 N N . HIS A 1 252 ? 50.102 77.108 7.846 1.00 26.41 252 HIS A N 1
ATOM 1976 C CA . HIS A 1 252 ? 49.753 78.508 7.764 1.00 27.55 252 HIS A CA 1
ATOM 1977 C C . HIS A 1 252 ? 50.549 79.222 6.671 1.00 28.52 252 HIS A C 1
ATOM 1978 O O . HIS A 1 252 ? 51.558 78.712 6.204 1.00 27.62 252 HIS A O 1
ATOM 1985 N N . LEU A 1 253 ? 50.074 80.397 6.265 1.00 28.56 253 LEU A N 1
ATOM 1986 C CA . LEU A 1 253 ? 50.815 81.273 5.361 1.00 31.70 253 LEU A CA 1
ATOM 1987 C C . LEU A 1 253 ? 52.128 81.749 5.987 1.00 31.52 253 LEU A C 1
ATOM 1988 O O . LEU A 1 253 ? 53.146 81.816 5.302 1.00 31.92 253 LEU A O 1
ATOM 1993 N N . HIS A 1 254 ? 52.086 82.075 7.280 1.00 30.51 254 HIS A N 1
ATOM 1994 C CA . HIS A 1 254 ? 53.271 82.416 8.040 1.00 30.83 254 HIS A CA 1
ATOM 1995 C C . HIS A 1 254 ? 53.892 81.124 8.566 1.00 30.97 254 HIS A C 1
ATOM 1996 O O . HIS A 1 254 ? 53.207 80.359 9.259 1.00 31.48 254 HIS A O 1
ATOM 2003 N N . PRO A 1 255 ? 55.187 80.878 8.244 1.00 31.67 255 PRO A N 1
ATOM 2004 C CA . PRO A 1 255 ? 55.861 79.647 8.667 1.00 31.09 255 PRO A CA 1
ATOM 2005 C C . PRO A 1 255 ? 55.996 79.502 10.179 1.00 31.11 255 PRO A C 1
ATOM 2006 O O . PRO A 1 255 ? 55.947 78.385 10.677 1.00 33.93 255 PRO A O 1
ATOM 2010 N N . GLU A 1 256 ? 56.160 80.612 10.894 1.00 31.86 256 GLU A N 1
ATOM 2011 C CA . GLU A 1 256 ? 56.263 80.577 12.357 1.00 33.16 256 GLU A CA 1
ATOM 2012 C C . GLU A 1 256 ? 54.933 80.224 13.044 1.00 33.08 256 GLU A C 1
ATOM 2013 O O . GLU A 1 256 ? 54.939 79.580 14.107 1.00 32.78 256 GLU A O 1
ATOM 2019 N N . ILE A 1 257 ? 53.808 80.635 12.450 1.00 32.32 257 ILE A N 1
ATOM 2020 C CA . ILE A 1 257 ? 52.472 80.194 12.925 1.00 31.17 257 ILE A CA 1
ATOM 2021 C C . ILE A 1 257 ? 52.285 78.693 12.660 1.00 29.97 257 ILE A C 1
ATOM 2022 O O . ILE A 1 257 ? 51.788 77.965 13.529 1.00 27.37 257 ILE A O 1
ATOM 2027 N N . ALA A 1 258 ? 52.723 78.224 11.487 1.00 28.15 258 ALA A N 1
ATOM 2028 C CA . ALA A 1 258 ? 52.679 76.782 11.171 1.00 28.77 258 ALA A CA 1
ATOM 2029 C C . ALA A 1 258 ? 53.460 75.943 12.197 1.00 29.14 258 ALA A C 1
ATOM 2030 O O . ALA A 1 258 ? 52.978 74.896 12.655 1.00 28.31 258 ALA A O 1
ATOM 2032 N N . ILE A 1 259 ? 54.662 76.415 12.533 1.00 28.73 259 ILE A N 1
ATOM 2033 C CA . ILE A 1 259 ? 55.533 75.784 13.525 1.00 29.58 259 ILE A CA 1
ATOM 2034 C C . ILE A 1 259 ? 54.877 75.817 14.919 1.00 29.16 259 ILE A C 1
ATOM 2035 O O . ILE A 1 259 ? 54.815 74.789 15.597 1.00 29.67 259 ILE A O 1
ATOM 2040 N N . LEU A 1 260 ? 54.367 76.982 15.325 1.00 30.30 260 LEU A N 1
ATOM 2041 C CA . LEU A 1 260 ? 53.626 77.114 16.590 1.00 29.62 260 LEU A CA 1
ATOM 2042 C C . LEU A 1 260 ? 52.472 76.107 16.696 1.00 28.44 260 LEU A C 1
ATOM 2043 O O . LEU A 1 260 ? 52.286 75.475 17.744 1.00 28.03 260 LEU A O 1
ATOM 2048 N N . ARG A 1 261 ? 51.728 75.959 15.598 1.00 26.36 261 ARG A N 1
ATOM 2049 C CA . ARG A 1 261 ? 50.588 75.050 15.532 1.00 27.13 261 ARG A CA 1
ATOM 2050 C C . ARG A 1 261 ? 51.001 73.583 15.588 1.00 25.74 261 ARG A C 1
ATOM 2051 O O . ARG A 1 261 ? 50.298 72.785 16.204 1.00 25.93 261 ARG A O 1
ATOM 2059 N N . ALA A 1 262 ? 52.137 73.260 14.967 1.00 24.13 262 ALA A N 1
ATOM 2060 C CA . ALA A 1 262 ? 52.719 71.909 15.010 1.00 26.31 262 ALA A CA 1
ATOM 2061 C C . ALA A 1 262 ? 53.188 71.551 16.418 1.00 25.99 262 ALA A C 1
ATOM 2062 O O . ALA A 1 262 ? 52.890 70.470 16.919 1.00 26.69 262 ALA A O 1
ATOM 2064 N N . LEU A 1 263 ? 53.900 72.483 17.045 1.00 26.37 263 LEU A N 1
ATOM 2065 C CA . LEU A 1 263 ? 54.403 72.338 18.418 1.00 26.65 263 LEU A CA 1
ATOM 2066 C C . LEU A 1 263 ? 53.314 72.172 19.486 1.00 25.72 263 LEU A C 1
ATOM 2067 O O . LEU A 1 263 ? 53.443 71.320 20.378 1.00 26.76 263 LEU A O 1
ATOM 2072 N N . THR A 1 264 ? 52.254 72.970 19.396 1.00 24.83 264 THR A N 1
ATOM 2073 C CA . THR A 1 264 ? 51.121 72.844 20.325 1.00 24.81 264 THR A CA 1
ATOM 2074 C C . THR A 1 264 ? 50.252 71.619 20.047 1.00 24.53 264 THR A C 1
ATOM 2075 O O . THR A 1 264 ? 49.679 71.042 20.979 1.00 24.20 264 THR A O 1
ATOM 2079 N N . GLU A 1 265 ? 50.162 71.218 18.779 1.00 24.25 265 GLU A N 1
ATOM 2080 C CA . GLU A 1 265 ? 49.420 69.998 18.418 1.00 24.21 265 GLU A CA 1
ATOM 2081 C C . GLU A 1 265 ? 50.088 68.714 18.923 1.00 24.24 265 GLU A C 1
ATOM 2082 O O . GLU A 1 265 ? 49.389 67.797 19.368 1.00 25.04 265 GLU A O 1
ATOM 2088 N N . VAL A 1 266 ? 51.420 68.645 18.854 1.00 25.36 266 VAL A N 1
ATOM 2089 C CA . VAL A 1 266 ? 52.193 67.563 19.514 1.00 27.17 266 VAL A CA 1
ATOM 2090 C C . VAL A 1 266 ? 51.782 67.364 20.975 1.00 25.97 266 VAL A C 1
ATOM 2091 O O . VAL A 1 266 ? 51.518 66.223 21.395 1.00 25.35 266 VAL A O 1
ATOM 2095 N N . ALA A 1 267 ? 51.715 68.470 21.729 1.00 26.13 267 ALA A N 1
ATOM 2096 C CA . ALA A 1 267 ? 51.293 68.438 23.140 1.00 25.62 267 ALA A CA 1
ATOM 2097 C C . ALA A 1 267 ? 49.842 67.964 23.271 1.00 26.32 267 ALA A C 1
ATOM 2098 O O . ALA A 1 267 ? 49.487 67.230 24.203 1.00 25.43 267 ALA A O 1
ATOM 2100 N N . GLN A 1 268 ? 49.016 68.383 22.317 1.00 26.33 268 GLN A N 1
ATOM 2101 C CA . GLN A 1 268 ? 47.614 68.005 22.273 1.00 26.01 268 GLN A CA 1
ATOM 2102 C C . GLN A 1 268 ? 47.447 66.494 22.006 1.00 25.87 268 GLN A C 1
ATOM 2103 O O . GLN A 1 268 ? 46.624 65.852 22.662 1.00 25.34 268 GLN A O 1
ATOM 2109 N N . SER A 1 269 ? 48.229 65.956 21.061 1.00 26.11 269 SER A N 1
ATOM 2110 C CA . SER A 1 269 ? 48.244 64.525 20.726 1.00 28.18 269 SER A CA 1
ATOM 2111 C C . SER A 1 269 ? 48.670 63.687 21.922 1.00 28.67 269 SER A C 1
ATOM 2112 O O . SER A 1 269 ? 48.025 62.694 22.234 1.00 29.08 269 SER A O 1
ATOM 2115 N N . ARG A 1 270 ? 49.769 64.093 22.563 1.00 29.00 270 ARG A N 1
ATOM 2116 C CA . ARG A 1 270 ? 50.282 63.437 23.773 1.00 30.64 270 ARG A CA 1
ATOM 2117 C C . ARG A 1 270 ? 49.256 63.444 24.912 1.00 30.34 270 ARG A C 1
ATOM 2118 O O . ARG A 1 270 ? 49.053 62.413 25.561 1.00 30.65 270 ARG A O 1
ATOM 2126 N N . ALA A 1 271 ? 48.598 64.589 25.124 1.00 29.25 271 ALA A N 1
ATOM 2127 C CA . ALA A 1 271 ? 47.684 64.754 26.258 1.00 29.45 271 ALA A CA 1
ATOM 2128 C C . ALA A 1 271 ? 46.373 64.017 26.056 1.00 28.96 271 ALA A C 1
ATOM 2129 O O . ALA A 1 271 ? 45.854 63.425 27.004 1.00 28.43 271 ALA A O 1
ATOM 2131 N N . SER A 1 272 ? 45.862 64.017 24.823 1.00 28.50 272 SER A N 1
ATOM 2132 C CA . SER A 1 272 ? 44.644 63.265 24.511 1.00 29.11 272 SER A CA 1
ATOM 2133 C C . SER A 1 272 ? 44.899 61.755 24.572 1.00 28.45 272 SER A C 1
ATOM 2134 O O . SER A 1 272 ? 44.007 60.996 24.965 1.00 27.81 272 SER A O 1
ATOM 2137 N N . GLN A 1 273 ? 46.110 61.332 24.199 1.00 28.76 273 GLN A N 1
ATOM 2138 C CA . GLN A 1 273 ? 46.542 59.934 24.407 1.00 29.20 273 GLN A CA 1
ATOM 2139 C C . GLN A 1 273 ? 46.525 59.552 25.890 1.00 29.12 273 GLN A C 1
ATOM 2140 O O . GLN A 1 273 ? 45.865 58.583 26.274 1.00 29.24 273 GLN A O 1
ATOM 2146 N N . LEU A 1 274 ? 47.239 60.330 26.705 1.00 28.93 274 LEU A N 1
ATOM 2147 C CA . LEU A 1 274 ? 47.309 60.124 28.162 1.00 30.06 274 LEU A CA 1
ATOM 2148 C C . LEU A 1 274 ? 45.947 60.244 28.861 1.00 30.57 274 LEU A C 1
ATOM 2149 O O . LEU A 1 274 ? 45.713 59.570 29.863 1.00 32.55 274 LEU A O 1
ATOM 2154 N N . HIS A 1 275 ? 45.060 61.093 28.336 1.00 29.42 275 HIS A N 1
ATOM 2155 C CA . HIS A 1 275 ? 43.689 61.223 28.844 1.00 29.90 275 HIS A CA 1
ATOM 2156 C C . HIS A 1 275 ? 42.895 59.905 28.676 1.00 31.65 275 HIS A C 1
ATOM 2157 O O . HIS A 1 275 ? 42.169 59.496 29.589 1.00 31.28 275 HIS A O 1
ATOM 2164 N N . GLY A 1 276 ? 43.065 59.250 27.523 1.00 31.68 276 GLY A N 1
ATOM 2165 C CA . GLY A 1 276 ? 42.448 57.950 27.225 1.00 31.59 276 GLY A CA 1
ATOM 2166 C C . GLY A 1 276 ? 40.931 57.940 27.234 1.00 33.38 276 GLY A C 1
ATOM 2167 O O . GLY A 1 276 ? 40.317 56.959 27.664 1.00 34.74 276 GLY A O 1
ATOM 2168 N N . PHE A 1 277 ? 40.326 59.038 26.781 1.00 32.40 277 PHE A N 1
ATOM 2169 C CA . PHE A 1 277 ? 38.873 59.173 26.756 1.00 31.51 277 PHE A CA 1
ATOM 2170 C C . PHE A 1 277 ? 38.301 58.750 25.408 1.00 31.67 277 PHE A C 1
ATOM 2171 O O . PHE A 1 277 ? 37.255 58.102 25.346 1.00 30.57 277 PHE A O 1
ATOM 2179 N N . ARG A 1 278 ? 38.982 59.143 24.335 1.00 32.03 278 ARG A N 1
ATOM 2180 C CA . ARG A 1 278 ? 38.570 58.799 22.975 1.00 33.79 278 ARG A CA 1
ATOM 2181 C C . ARG A 1 278 ? 38.763 57.313 22.699 1.00 33.44 278 ARG A C 1
ATOM 2182 O O . ARG A 1 278 ? 39.658 56.682 23.270 1.00 31.64 278 ARG A O 1
ATOM 2190 N N . ARG A 1 279 ? 37.921 56.781 21.816 1.00 36.08 279 ARG A N 1
ATOM 2191 C CA . ARG A 1 279 ? 38.005 55.398 21.342 1.00 39.76 279 ARG A CA 1
ATOM 2192 C C . ARG A 1 279 ? 39.400 55.073 20.780 1.00 37.81 279 ARG A C 1
ATOM 2193 O O . ARG A 1 279 ? 39.993 54.056 21.156 1.00 36.37 279 ARG A O 1
ATOM 2201 N N . ASP A 1 280 ? 39.916 55.944 19.908 1.00 37.09 280 ASP A N 1
ATOM 2202 C CA . ASP A 1 280 ? 41.239 55.745 19.301 1.00 36.83 280 ASP A CA 1
ATOM 2203 C C . ASP A 1 280 ? 42.386 55.781 20.328 1.00 36.12 280 ASP A C 1
ATOM 2204 O O . ASP A 1 280 ? 43.294 54.951 20.265 1.00 34.44 280 ASP A O 1
ATOM 2209 N N . ALA A 1 281 ? 42.314 56.709 21.286 1.00 34.18 281 ALA A N 1
ATOM 2210 C CA . ALA A 1 281 ? 43.262 56.758 22.403 1.00 33.28 281 ALA A CA 1
ATOM 2211 C C . ALA A 1 281 ? 43.257 55.465 23.252 1.00 33.52 281 ALA A C 1
ATOM 2212 O O . ALA A 1 281 ? 44.323 54.905 23.536 1.00 30.62 281 ALA A O 1
ATOM 2214 N N . LYS A 1 282 ? 42.065 54.998 23.628 1.00 33.98 282 LYS A N 1
ATOM 2215 C CA . LYS A 1 282 ? 41.887 53.741 24.381 1.00 36.78 282 LYS A CA 1
ATOM 2216 C C . LYS A 1 282 ? 42.485 52.529 23.653 1.00 37.21 282 LYS A C 1
ATOM 2217 O O . LYS A 1 282 ? 43.228 51.737 24.250 1.00 36.23 282 LYS A O 1
ATOM 2223 N N . LEU A 1 283 ? 42.157 52.398 22.369 1.00 37.80 283 LEU A N 1
ATOM 2224 C CA . LEU A 1 283 ? 42.683 51.317 21.542 1.00 39.40 283 LEU A CA 1
ATOM 2225 C C . LEU A 1 283 ? 44.194 51.388 21.318 1.00 38.32 283 LEU A C 1
ATOM 2226 O O . LEU A 1 283 ? 44.867 50.349 21.298 1.00 36.41 283 LEU A O 1
ATOM 2231 N N . ARG A 1 284 ? 44.722 52.604 21.176 1.00 35.56 284 ARG A N 1
ATOM 2232 C CA . ARG A 1 284 ? 46.163 52.808 21.050 1.00 36.07 284 ARG A CA 1
ATOM 2233 C C . ARG A 1 284 ? 46.865 52.428 22.366 1.00 37.64 284 ARG A C 1
ATOM 2234 O O . ARG A 1 284 ? 47.917 51.774 22.358 1.00 35.73 284 ARG A O 1
ATOM 2242 N N . GLU A 1 285 ? 46.244 52.808 23.482 1.00 38.95 285 GLU A N 1
ATOM 2243 C CA . GLU A 1 285 ? 46.662 52.394 24.825 1.00 44.24 285 GLU A CA 1
ATOM 2244 C C . GLU A 1 285 ? 46.735 50.858 24.951 1.00 45.55 285 GLU A C 1
ATOM 2245 O O . GLU A 1 285 ? 47.714 50.323 25.476 1.00 46.41 285 GLU A O 1
ATOM 2251 N N . GLU A 1 286 ? 45.714 50.167 24.451 1.00 46.02 286 GLU A N 1
ATOM 2252 C CA . GLU A 1 286 ? 45.630 48.714 24.587 1.00 49.10 286 GLU A CA 1
ATOM 2253 C C . GLU A 1 286 ? 46.649 47.971 23.723 1.00 48.79 286 GLU A C 1
ATOM 2254 O O . GLU A 1 286 ? 47.344 47.074 24.214 1.00 49.33 286 GLU A O 1
ATOM 2260 N N . PHE A 1 287 ? 46.740 48.364 22.456 1.00 46.88 287 PHE A N 1
ATOM 2261 C CA . PHE A 1 287 ? 47.476 47.596 21.456 1.00 50.12 287 PHE A CA 1
ATOM 2262 C C . PHE A 1 287 ? 48.897 48.080 21.174 1.00 49.06 287 PHE A C 1
ATOM 2263 O O . PHE A 1 287 ? 49.825 47.270 21.085 1.00 49.32 287 PHE A O 1
ATOM 2271 N N . THR A 1 288 ? 49.065 49.394 21.055 1.00 47.79 288 THR A N 1
ATOM 2272 C CA . THR A 1 288 ? 50.340 49.987 20.627 1.00 45.73 288 THR A CA 1
ATOM 2273 C C . THR A 1 288 ? 51.370 50.009 21.764 1.00 44.42 288 THR A C 1
ATOM 2274 O O . THR A 1 288 ? 52.581 50.001 21.513 1.00 44.33 288 THR A O 1
ATOM 2278 N N . SER A 1 289 ? 50.885 50.006 23.006 1.00 43.55 289 SER A N 1
ATOM 2279 C CA . SER A 1 289 ? 51.740 49.921 24.194 1.00 43.94 289 SER A CA 1
ATOM 2280 C C . SER A 1 289 ? 52.546 48.619 24.251 1.00 43.51 289 SER A C 1
ATOM 2281 O O . SER A 1 289 ? 53.606 48.575 24.868 1.00 45.65 289 SER A O 1
ATOM 2284 N N . LYS A 1 290 ? 52.027 47.572 23.614 1.00 44.47 290 LYS A N 1
ATOM 2285 C CA . LYS A 1 290 ? 52.709 46.276 23.516 1.00 45.99 290 LYS A CA 1
ATOM 2286 C C . LYS A 1 290 ? 53.694 46.202 22.338 1.00 45.31 290 LYS A C 1
ATOM 2287 O O . LYS A 1 290 ? 54.557 45.320 22.310 1.00 43.14 290 LYS A O 1
ATOM 2293 N N . ILE A 1 291 ? 53.553 47.113 21.369 1.00 44.38 291 ILE A N 1
ATOM 2294 C CA . ILE A 1 291 ? 54.490 47.202 20.241 1.00 44.06 291 ILE A CA 1
ATOM 2295 C C . ILE A 1 291 ? 55.819 47.742 20.782 1.00 45.02 291 ILE A C 1
ATOM 2296 O O . ILE A 1 291 ? 55.837 48.798 21.418 1.00 43.84 291 ILE A O 1
ATOM 2301 N N . PRO A 1 292 ? 56.929 46.997 20.559 1.00 48.55 292 PRO A N 1
ATOM 2302 C CA . PRO A 1 292 ? 58.240 47.442 21.041 1.00 47.66 292 PRO A CA 1
ATOM 2303 C C . PRO A 1 292 ? 58.611 48.814 20.471 1.00 47.50 292 PRO A C 1
ATOM 2304 O O . PRO A 1 292 ? 58.354 49.092 19.288 1.00 46.81 292 PRO A O 1
ATOM 2308 N N . TYR A 1 293 ? 59.190 49.652 21.327 1.00 45.07 293 TYR A N 1
ATOM 2309 C CA . TYR A 1 293 ? 59.570 51.020 21.000 1.00 44.95 293 TYR A CA 1
ATOM 2310 C C . TYR A 1 293 ? 60.413 51.093 19.734 1.00 44.85 293 TYR A C 1
ATOM 2311 O O . TYR A 1 293 ? 60.152 51.922 18.865 1.00 43.74 293 TYR A O 1
ATOM 2320 N N . GLU A 1 294 ? 61.405 50.205 19.638 1.00 44.17 294 GLU A N 1
ATOM 2321 C CA . GLU A 1 294 ? 62.365 50.203 18.537 1.00 43.90 294 GLU A CA 1
ATOM 2322 C C . GLU A 1 294 ? 61.746 49.772 17.221 1.00 43.25 294 GLU A C 1
ATOM 2323 O O . GLU A 1 294 ? 62.248 50.140 16.148 1.00 42.73 294 GLU A O 1
ATOM 2329 N N . ARG A 1 295 ? 60.672 48.985 17.304 1.00 39.01 295 ARG A N 1
ATOM 2330 C CA . ARG A 1 295 ? 59.913 48.640 16.116 1.00 38.95 295 ARG A CA 1
ATOM 2331 C C . ARG A 1 295 ? 59.219 49.890 15.564 1.00 37.25 295 ARG A C 1
ATOM 2332 O O . ARG A 1 295 ? 59.285 50.137 14.361 1.00 40.43 295 ARG A O 1
ATOM 2340 N N . LEU A 1 296 ? 58.584 50.674 16.437 1.00 36.60 296 LEU A N 1
ATOM 2341 C CA . LEU A 1 296 ? 57.886 51.903 16.020 1.00 37.46 296 LEU A CA 1
ATOM 2342 C C . LEU A 1 296 ? 58.816 52.950 15.414 1.00 37.63 296 LEU A C 1
ATOM 2343 O O . LEU A 1 296 ? 58.492 53.559 14.388 1.00 37.07 296 LEU A O 1
ATOM 2348 N N . LYS A 1 297 ? 59.978 53.128 16.039 1.00 37.20 297 LYS A N 1
ATOM 2349 C CA . LYS A 1 297 ? 61.011 54.025 15.529 1.00 39.20 297 LYS A CA 1
ATOM 2350 C C . LYS A 1 297 ? 61.518 53.568 14.168 1.00 39.11 297 LYS A C 1
ATOM 2351 O O . LYS A 1 297 ? 61.819 54.394 13.306 1.00 38.80 297 LYS A O 1
ATOM 2357 N N . ARG A 1 298 ? 61.591 52.252 13.991 1.00 38.91 298 ARG A N 1
ATOM 2358 C CA . ARG A 1 298 ? 61.951 51.639 12.725 1.00 41.07 298 ARG A CA 1
ATOM 2359 C C . ARG A 1 298 ? 60.839 51.782 11.665 1.00 36.63 298 ARG A C 1
ATOM 2360 O O . ARG A 1 298 ? 61.135 52.120 10.514 1.00 35.53 298 ARG A O 1
ATOM 2368 N N . ILE A 1 299 ? 59.582 51.531 12.052 1.00 34.60 299 ILE A N 1
ATOM 2369 C CA . ILE A 1 299 ? 58.418 51.697 11.147 1.00 35.40 299 ILE A CA 1
ATOM 2370 C C . ILE A 1 299 ? 58.347 53.132 10.620 1.00 33.31 299 ILE A C 1
ATOM 2371 O O . ILE A 1 299 ? 58.264 53.355 9.408 1.00 33.37 299 ILE A O 1
ATOM 2376 N N . HIS A 1 300 ? 58.434 54.095 11.536 1.00 33.96 300 HIS A N 1
ATOM 2377 C CA . HIS A 1 300 ? 58.304 55.512 11.197 1.00 34.69 300 HIS A CA 1
ATOM 2378 C C . HIS A 1 300 ? 59.652 56.215 11.026 1.00 34.20 300 HIS A C 1
ATOM 2379 O O . HIS A 1 300 ? 59.777 57.409 11.315 1.00 33.32 300 HIS A O 1
ATOM 2386 N N . ARG A 1 301 ? 60.638 55.454 10.537 1.00 37.14 301 ARG A N 1
ATOM 2387 C CA . ARG A 1 301 ? 62.005 55.920 10.221 1.00 38.01 301 ARG A CA 1
ATOM 2388 C C . ARG A 1 301 ? 62.075 57.290 9.553 1.00 35.04 301 ARG A C 1
ATOM 2389 O O . ARG A 1 301 ? 62.769 58.184 10.043 1.00 34.48 301 ARG A O 1
ATOM 2397 N N . LYS A 1 302 ? 61.359 57.436 8.434 1.00 33.79 302 LYS A N 1
ATOM 2398 C CA . LYS A 1 302 ? 61.398 58.647 7.594 1.00 33.98 302 LYS A CA 1
ATOM 2399 C C . LYS A 1 302 ? 61.093 59.952 8.337 1.00 34.65 302 LYS A C 1
ATOM 2400 O O . LYS A 1 302 ? 61.593 61.019 7.956 1.00 32.99 302 LYS A O 1
ATOM 2406 N N . TRP A 1 303 ? 60.276 59.851 9.388 1.00 34.49 303 TRP A N 1
ATOM 2407 C CA . TRP A 1 303 ? 59.899 60.999 10.199 1.00 34.25 303 TRP A CA 1
ATOM 2408 C C . TRP A 1 303 ? 61.069 61.530 11.025 1.00 35.81 303 TRP A C 1
ATOM 2409 O O . TRP A 1 303 ? 61.200 62.747 11.199 1.00 37.27 303 TRP A O 1
ATOM 2420 N N . PHE A 1 304 ? 61.918 60.619 11.509 1.00 35.93 304 PHE A N 1
ATOM 2421 C CA . PHE A 1 304 ? 63.052 60.963 12.387 1.00 36.76 304 PHE A CA 1
ATOM 2422 C C . PHE A 1 304 ? 64.360 61.259 11.646 1.00 38.43 304 PHE A C 1
ATOM 2423 O O . PHE A 1 304 ? 65.096 62.177 12.030 1.00 39.80 304 PHE A O 1
ATOM 2431 N N . GLU A 1 305 ? 64.645 60.485 10.600 1.00 40.00 305 GLU A N 1
ATOM 2432 C CA . GLU A 1 305 ? 65.853 60.666 9.784 1.00 42.45 305 GLU A CA 1
ATOM 2433 C C . GLU A 1 305 ? 65.707 61.866 8.864 1.00 43.55 305 GLU A C 1
ATOM 2434 O O . GLU A 1 305 ? 64.589 62.235 8.495 1.00 41.70 305 GLU A O 1
ATOM 2440 N N . PHE A 1 306 ? 66.843 62.457 8.490 1.00 43.92 306 PHE A N 1
ATOM 2441 C CA . PHE A 1 306 ? 66.883 63.655 7.648 1.00 44.09 306 PHE A CA 1
ATOM 2442 C C . PHE A 1 306 ? 68.155 63.744 6.814 1.00 45.41 306 PHE A C 1
ATOM 2443 O O . PHE A 1 306 ? 69.229 63.354 7.272 1.00 44.07 306 PHE A O 1
ATOM 2451 N N . GLU A 1 307 ? 68.009 64.284 5.605 1.00 46.04 307 GLU A N 1
ATOM 2452 C CA . GLU A 1 307 ? 69.111 64.475 4.658 1.00 48.16 307 GLU A CA 1
ATOM 2453 C C . GLU A 1 307 ? 69.703 65.878 4.704 1.00 49.47 307 GLU A C 1
ATOM 2454 O O . GLU A 1 307 ? 70.858 66.079 4.322 1.00 51.67 307 GLU A O 1
ATOM 2460 N N . GLY A 1 308 ? 68.905 66.844 5.149 1.00 49.77 308 GLY A N 1
ATOM 2461 C CA . GLY A 1 308 ? 69.316 68.246 5.194 1.00 48.45 308 GLY A CA 1
ATOM 2462 C C . GLY A 1 308 ? 68.479 69.073 6.148 1.00 48.48 308 GLY A C 1
ATOM 2463 O O . GLY A 1 308 ? 67.402 68.635 6.582 1.00 47.68 308 GLY A O 1
ATOM 2464 N N . GLU A 1 309 ? 68.990 70.266 6.466 1.00 47.65 309 GLU A N 1
ATOM 2465 C CA . GLU A 1 309 ? 68.342 71.231 7.358 1.00 46.52 309 GLU A CA 1
ATOM 2466 C C . GLU A 1 309 ? 68.157 72.594 6.696 1.00 45.05 309 GLU A C 1
ATOM 2467 O O . GLU A 1 309 ? 69.049 73.086 5.999 1.00 45.88 309 GLU A O 1
ATOM 2473 N N . ILE A 1 310 ? 66.997 73.202 6.929 1.00 40.66 310 ILE A N 1
ATOM 2474 C CA . ILE A 1 310 ? 66.764 74.601 6.556 1.00 38.04 310 ILE A CA 1
ATOM 2475 C C . ILE A 1 310 ? 66.430 75.422 7.797 1.00 36.67 310 ILE A C 1
ATOM 2476 O O . ILE A 1 310 ? 66.115 74.874 8.861 1.00 38.60 310 ILE A O 1
ATOM 2481 N N . ASN A 1 311 ? 66.535 76.735 7.653 1.00 35.90 311 ASN A N 1
ATOM 2482 C CA . ASN A 1 311 ? 66.157 77.671 8.697 1.00 35.23 311 ASN A CA 1
ATOM 2483 C C . ASN A 1 311 ? 64.771 78.180 8.362 1.00 33.37 311 ASN A C 1
ATOM 2484 O O . ASN A 1 311 ? 64.314 78.024 7.230 1.00 32.16 311 ASN A O 1
ATOM 2489 N N . ILE A 1 312 ? 64.112 78.800 9.340 1.00 33.97 312 ILE A N 1
ATOM 2490 C CA . ILE A 1 312 ? 62.812 79.454 9.113 1.00 36.03 312 ILE A CA 1
ATOM 2491 C C . ILE A 1 312 ? 62.944 80.538 8.029 1.00 37.61 312 ILE A C 1
ATOM 2492 O O . ILE A 1 312 ? 62.043 80.696 7.202 1.00 37.61 312 ILE A O 1
ATOM 2497 N N . ALA A 1 313 ? 64.089 81.230 8.014 1.00 38.00 313 ALA A N 1
ATOM 2498 C CA . ALA A 1 313 ? 64.415 82.226 6.978 1.00 38.54 313 ALA A CA 1
ATOM 2499 C C . ALA A 1 313 ? 64.394 81.680 5.543 1.00 38.34 313 ALA A C 1
ATOM 2500 O O . ALA A 1 313 ? 64.213 82.446 4.599 1.00 40.62 313 ALA A O 1
ATOM 2502 N N . ASP A 1 314 ? 64.584 80.368 5.392 1.00 37.62 314 ASP A N 1
ATOM 2503 C CA . ASP A 1 314 ? 64.508 79.695 4.096 1.00 37.15 314 ASP A CA 1
ATOM 2504 C C . ASP A 1 314 ? 63.079 79.378 3.651 1.00 37.20 314 ASP A C 1
ATOM 2505 O O . ASP A 1 314 ? 62.861 79.011 2.491 1.00 35.12 314 ASP A O 1
ATOM 2510 N N . MET A 1 315 ? 62.124 79.499 4.579 1.00 34.67 315 MET A N 1
ATOM 2511 C CA . MET A 1 315 ? 60.738 79.110 4.340 1.00 34.59 315 MET A CA 1
ATOM 2512 C C . MET A 1 315 ? 59.924 80.269 3.769 1.00 33.91 315 MET A C 1
ATOM 2513 O O . MET A 1 315 ? 60.115 81.418 4.198 1.00 34.08 315 MET A O 1
ATOM 2518 N N . PRO A 1 316 ? 59.009 79.975 2.817 1.00 32.77 316 PRO A N 1
ATOM 2519 C CA . PRO A 1 316 ? 58.108 80.991 2.249 1.00 33.19 316 PRO A CA 1
ATOM 2520 C C . PRO A 1 316 ? 57.200 81.620 3.309 1.00 34.16 316 PRO A C 1
ATOM 2521 O O . PRO A 1 316 ? 56.793 80.942 4.264 1.00 33.81 316 PRO A O 1
ATOM 2525 N N . ASN A 1 317 ? 56.914 82.909 3.146 1.00 34.61 317 ASN A N 1
ATOM 2526 C CA . ASN A 1 317 ? 56.056 83.650 4.056 1.00 35.00 317 ASN A CA 1
ATOM 2527 C C . ASN A 1 317 ? 55.209 84.620 3.255 1.00 36.66 317 ASN A C 1
ATOM 2528 O O . ASN A 1 317 ? 55.619 85.755 2.984 1.00 37.08 317 ASN A O 1
ATOM 2533 N N . ASN A 1 318 ? 54.011 84.174 2.901 1.00 35.99 318 ASN A N 1
ATOM 2534 C CA . ASN A 1 318 ? 53.114 84.987 2.106 1.00 36.85 318 ASN A CA 1
ATOM 2535 C C . ASN A 1 318 ? 51.938 85.539 2.916 1.00 36.54 318 ASN A C 1
ATOM 2536 O O . ASN A 1 318 ? 50.954 86.018 2.347 1.00 37.99 318 ASN A O 1
ATOM 2541 N N . ALA A 1 319 ? 52.059 85.493 4.243 1.00 35.82 319 ALA A N 1
ATOM 2542 C CA . ALA A 1 319 ? 51.050 86.064 5.137 1.00 34.96 319 ALA A CA 1
ATOM 2543 C C . ALA A 1 319 ? 51.034 87.589 5.023 1.00 33.81 319 ALA A C 1
ATOM 2544 O O . ALA A 1 319 ? 52.085 88.229 5.013 1.00 34.37 319 ALA A O 1
ATOM 2546 N N . ARG A 1 320 ? 49.841 88.159 4.938 1.00 33.39 320 ARG A N 1
ATOM 2547 C CA . ARG A 1 320 ? 49.691 89.617 4.895 1.00 34.54 320 ARG A CA 1
ATOM 2548 C C . ARG A 1 320 ? 48.847 90.205 6.021 1.00 33.61 320 ARG A C 1
ATOM 2549 O O . ARG A 1 320 ? 48.531 91.405 6.003 1.00 31.94 320 ARG A O 1
ATOM 2557 N N . TYR A 1 321 ? 48.489 89.367 7.000 1.00 33.30 321 TYR A N 1
ATOM 2558 C CA . TYR A 1 321 ? 47.716 89.800 8.184 1.00 32.93 321 TYR A CA 1
ATOM 2559 C C . TYR A 1 321 ? 46.381 90.453 7.799 1.00 33.03 321 TYR A C 1
ATOM 2560 O O . TYR A 1 321 ? 45.858 91.348 8.473 1.00 31.95 321 TYR A O 1
ATOM 2569 N N . ASP A 1 322 ? 45.835 89.980 6.692 1.00 34.23 322 ASP A N 1
ATOM 2570 C CA . ASP A 1 322 ? 44.552 90.432 6.229 1.00 34.75 322 ASP A CA 1
ATOM 2571 C C . ASP A 1 322 ? 43.884 89.284 5.509 1.00 32.49 322 ASP A C 1
ATOM 2572 O O . ASP A 1 322 ? 44.439 88.732 4.556 1.00 32.53 322 ASP A O 1
ATOM 2577 N N . LEU A 1 323 ? 42.688 88.942 5.972 1.00 29.61 323 LEU A N 1
ATOM 2578 C CA . LEU A 1 323 ? 41.982 87.734 5.520 1.00 29.52 323 LEU A CA 1
ATOM 2579 C C . LEU A 1 323 ? 41.712 87.699 4.012 1.00 29.21 323 LEU A C 1
ATOM 2580 O O . LEU A 1 323 ? 42.003 86.707 3.346 1.00 28.33 323 LEU A O 1
ATOM 2585 N N . LYS A 1 324 ? 41.169 88.795 3.486 1.00 28.93 324 LYS A N 1
ATOM 2586 C CA . LYS A 1 324 ? 40.804 88.866 2.080 1.00 30.64 324 LYS A CA 1
ATOM 2587 C C . LYS A 1 324 ? 42.021 88.737 1.170 1.00 29.84 324 LYS A C 1
ATOM 2588 O O . LYS A 1 324 ? 41.964 88.038 0.155 1.00 29.72 324 LYS A O 1
ATOM 2594 N N . LYS A 1 325 ? 43.120 89.382 1.571 1.00 30.48 325 LYS A N 1
ATOM 2595 C CA . LYS A 1 325 ? 44.397 89.328 0.858 1.00 31.67 325 LYS A CA 1
ATOM 2596 C C . LYS A 1 325 ? 45.044 87.941 0.942 1.00 31.44 325 LYS A C 1
ATOM 2597 O O . LYS A 1 325 ? 45.589 87.454 -0.053 1.00 28.78 325 LYS A O 1
ATOM 2603 N N . ASP A 1 326 ? 44.957 87.309 2.120 1.00 29.97 326 ASP A N 1
ATOM 2604 C CA . ASP A 1 326 ? 45.458 85.943 2.328 1.00 30.30 326 ASP A CA 1
ATOM 2605 C C . ASP A 1 326 ? 44.691 84.940 1.478 1.00 29.87 326 ASP A C 1
ATOM 2606 O O . ASP A 1 326 ? 45.295 84.092 0.827 1.00 30.09 326 ASP A O 1
ATOM 2611 N N . LEU A 1 327 ? 43.362 85.060 1.470 1.00 30.65 327 LEU A N 1
ATOM 2612 C CA . LEU A 1 327 ? 42.508 84.235 0.626 1.00 30.52 327 LEU A CA 1
ATOM 2613 C C . LEU A 1 327 ? 42.802 84.447 -0.869 1.00 30.55 327 LEU A C 1
ATOM 2614 O O . LEU A 1 327 ? 42.877 83.477 -1.619 1.00 29.90 327 LEU A O 1
ATOM 2619 N N . LYS A 1 328 ? 42.988 85.704 -1.273 1.00 31.77 328 LYS A N 1
ATOM 2620 C CA . LYS A 1 328 ? 43.393 86.054 -2.648 1.00 33.84 328 LYS A CA 1
ATOM 2621 C C . LYS A 1 328 ? 44.665 85.298 -3.065 1.00 32.45 328 LYS A C 1
ATOM 2622 O O . LYS A 1 328 ? 44.677 84.638 -4.112 1.00 33.31 328 LYS A O 1
ATOM 2628 N N . PHE A 1 329 ? 45.706 85.372 -2.233 1.00 32.56 329 PHE A N 1
ATOM 2629 C CA . PHE A 1 329 ? 46.965 84.669 -2.495 1.00 33.02 329 PHE A CA 1
ATOM 2630 C C . PHE A 1 329 ? 46.772 83.170 -2.691 1.00 33.04 329 PHE A C 1
ATOM 2631 O O . PHE A 1 329 ? 47.316 82.594 -3.641 1.00 30.76 329 PHE A O 1
ATOM 2639 N N . ILE A 1 330 ? 46.015 82.554 -1.781 1.00 30.08 330 ILE A N 1
ATOM 2640 C CA . ILE A 1 330 ? 45.797 81.113 -1.807 1.00 30.08 330 ILE A CA 1
ATOM 2641 C C . ILE A 1 330 ? 45.048 80.714 -3.071 1.00 30.61 330 ILE A C 1
ATOM 2642 O O . ILE A 1 330 ? 45.470 79.773 -3.748 1.00 30.82 330 ILE A O 1
ATOM 2647 N N . LYS A 1 331 ? 43.962 81.441 -3.380 1.00 30.41 331 LYS A N 1
ATOM 2648 C CA . LYS A 1 331 ? 43.188 81.267 -4.628 1.00 32.25 331 LYS A CA 1
ATOM 2649 C C . LYS A 1 331 ? 44.081 81.232 -5.870 1.00 32.70 331 LYS A C 1
ATOM 2650 O O . LYS A 1 331 ? 43.914 80.354 -6.720 1.00 32.46 331 LYS A O 1
ATOM 2656 N N . ASP A 1 332 ? 45.011 82.190 -5.956 1.00 33.36 332 ASP A N 1
ATOM 2657 C CA . ASP A 1 332 ? 45.988 82.273 -7.054 1.00 35.10 332 ASP A CA 1
ATOM 2658 C C . ASP A 1 332 ? 46.892 81.046 -7.131 1.00 33.61 332 ASP A C 1
ATOM 2659 O O . ASP A 1 332 ? 47.136 80.533 -8.217 1.00 33.10 332 ASP A O 1
ATOM 2664 N N . LYS A 1 333 ? 47.385 80.587 -5.980 1.00 33.99 333 LYS A N 1
ATOM 2665 C CA . LYS A 1 333 ? 48.274 79.417 -5.920 1.00 34.66 333 LYS A CA 1
ATOM 2666 C C . LYS A 1 333 ? 47.566 78.117 -6.279 1.00 33.57 333 LYS A C 1
ATOM 2667 O O . LYS A 1 333 ? 48.154 77.260 -6.954 1.00 33.51 333 LYS A O 1
ATOM 2673 N N . LEU A 1 334 ? 46.314 77.979 -5.831 1.00 31.48 334 LEU A N 1
ATOM 2674 C CA . LEU A 1 334 ? 45.481 76.822 -6.158 1.00 31.06 334 LEU A CA 1
ATOM 2675 C C . LEU A 1 334 ? 45.187 76.763 -7.668 1.00 32.92 334 LEU A C 1
ATOM 2676 O O . LEU A 1 334 ? 45.393 75.727 -8.305 1.00 31.88 334 LEU A O 1
ATOM 2681 N N . SER A 1 335 ? 44.714 77.880 -8.224 1.00 35.38 335 SER A N 1
ATOM 2682 C CA . SER A 1 335 ? 44.472 78.012 -9.672 1.00 36.34 335 SER A CA 1
ATOM 2683 C C . SER A 1 335 ? 45.736 77.721 -10.464 1.00 36.37 335 SER A C 1
ATOM 2684 O O . SER A 1 335 ? 45.687 76.948 -11.416 1.00 36.92 335 SER A O 1
ATOM 2687 N N . GLU A 1 336 ? 46.855 78.326 -10.046 1.00 38.12 336 GLU A N 1
ATOM 2688 C CA . GLU A 1 336 ? 48.176 78.098 -10.645 1.00 39.25 336 GLU A CA 1
ATOM 2689 C C . GLU A 1 336 ? 48.511 76.612 -10.830 1.00 39.35 336 GLU A C 1
ATOM 2690 O O . GLU A 1 336 ? 49.069 76.227 -11.865 1.00 38.49 336 GLU A O 1
ATOM 2696 N N . PHE A 1 337 ? 48.153 75.787 -9.846 1.00 34.67 337 PHE A N 1
ATOM 2697 C CA . PHE A 1 337 ? 48.487 74.363 -9.889 1.00 34.71 337 PHE A CA 1
ATOM 2698 C C . PHE A 1 337 ? 47.340 73.439 -10.277 1.00 33.56 337 PHE A C 1
ATOM 2699 O O . PHE A 1 337 ? 47.414 72.225 -10.056 1.00 35.41 337 PHE A O 1
ATOM 2707 N N . GLY A 1 338 ? 46.297 74.010 -10.881 1.00 33.21 338 GLY A N 1
ATOM 2708 C CA . GLY A 1 338 ? 45.193 73.223 -11.445 1.00 32.78 338 GLY A CA 1
ATOM 2709 C C . GLY A 1 338 ? 44.074 72.858 -10.484 1.00 33.46 338 GLY A C 1
ATOM 2710 O O . GLY A 1 338 ? 43.171 72.085 -10.837 1.00 32.51 338 GLY A O 1
ATOM 2711 N N . PHE A 1 339 ? 44.137 73.400 -9.266 1.00 32.04 339 PHE A N 1
ATOM 2712 C CA . PHE A 1 339 ? 43.064 73.240 -8.292 1.00 32.32 339 PHE A CA 1
ATOM 2713 C C . PHE A 1 339 ? 42.165 74.449 -8.493 1.00 33.25 339 PHE A C 1
ATOM 2714 O O . PHE A 1 339 ? 42.303 75.488 -7.835 1.00 34.03 339 PHE A O 1
ATOM 2722 N N . ASP A 1 340 ? 41.261 74.294 -9.453 1.00 34.25 340 ASP A N 1
ATOM 2723 C CA . ASP A 1 340 ? 40.552 75.415 -10.059 1.00 35.04 340 ASP A CA 1
ATOM 2724 C C . ASP A 1 340 ? 39.281 75.812 -9.305 1.00 33.21 340 ASP A C 1
ATOM 2725 O O . ASP A 1 340 ? 38.669 76.826 -9.638 1.00 32.08 340 ASP A O 1
ATOM 2730 N N . LYS A 1 341 ? 38.918 75.032 -8.279 1.00 31.16 341 LYS A N 1
ATOM 2731 C CA . LYS A 1 341 ? 37.731 75.290 -7.454 1.00 29.49 341 LYS A CA 1
ATOM 2732 C C . LYS A 1 341 ? 38.064 75.292 -5.964 1.00 29.33 341 LYS A C 1
ATOM 2733 O O . LYS A 1 341 ? 38.712 74.364 -5.464 1.00 28.12 341 LYS A O 1
ATOM 2739 N N . LEU A 1 342 ? 37.583 76.324 -5.273 1.00 29.20 342 LEU A N 1
ATOM 2740 C CA . LEU A 1 342 ? 37.668 76.437 -3.814 1.00 29.23 342 LEU A CA 1
ATOM 2741 C C . LEU A 1 342 ? 36.266 76.773 -3.306 1.00 28.17 342 LEU A C 1
ATOM 2742 O O . LEU A 1 342 ? 35.809 77.911 -3.416 1.00 29.90 342 LEU A O 1
ATOM 2747 N N . ILE A 1 343 ? 35.587 75.748 -2.796 1.00 28.25 343 ILE A N 1
ATOM 2748 C CA . ILE A 1 343 ? 34.160 75.785 -2.472 1.00 27.55 343 ILE A CA 1
ATOM 2749 C C . ILE A 1 343 ? 33.945 75.893 -0.961 1.00 28.53 343 ILE A C 1
ATOM 2750 O O . ILE A 1 343 ? 34.555 75.143 -0.199 1.00 26.91 343 ILE A O 1
ATOM 2755 N N . TYR A 1 344 ? 33.068 76.807 -0.535 1.00 28.88 344 TYR A N 1
ATOM 2756 C CA . TYR A 1 344 ? 32.640 76.825 0.864 1.00 29.27 344 TYR A CA 1
ATOM 2757 C C . TYR A 1 344 ? 31.133 76.697 0.975 1.00 30.67 344 TYR A C 1
ATOM 2758 O O . TYR A 1 344 ? 30.391 77.178 0.104 1.00 30.46 344 TYR A O 1
ATOM 2767 N N . VAL A 1 345 ? 30.705 76.036 2.053 1.00 30.06 345 VAL A N 1
ATOM 2768 C CA . VAL A 1 345 ? 29.305 75.955 2.447 1.00 29.10 345 VAL A CA 1
ATOM 2769 C C . VAL A 1 345 ? 29.184 76.567 3.842 1.00 30.02 345 VAL A C 1
ATOM 2770 O O . VAL A 1 345 ? 29.942 76.212 4.752 1.00 26.79 345 VAL A O 1
ATOM 2774 N N . ASP A 1 346 ? 28.228 77.479 4.001 1.00 29.45 346 ASP A N 1
ATOM 2775 C CA . ASP A 1 346 ? 27.928 78.084 5.290 1.00 30.01 346 ASP A CA 1
ATOM 2776 C C . ASP A 1 346 ? 27.179 77.080 6.181 1.00 29.46 346 ASP A C 1
ATOM 2777 O O . ASP A 1 346 ? 26.142 76.539 5.793 1.00 29.90 346 ASP A O 1
ATOM 2782 N N . LEU A 1 347 ? 27.716 76.836 7.372 1.00 28.38 347 LEU A N 1
ATOM 2783 C CA . LEU A 1 347 ? 27.108 75.899 8.323 1.00 28.71 347 LEU A CA 1
ATOM 2784 C C . LEU A 1 347 ? 26.754 76.528 9.680 1.00 28.99 347 LEU A C 1
ATOM 2785 O O . LEU A 1 347 ? 26.508 75.806 10.668 1.00 29.37 347 LEU A O 1
ATOM 2790 N N . ASN A 1 348 ? 26.708 77.864 9.715 1.00 27.49 348 ASN A N 1
ATOM 2791 C CA . ASN A 1 348 ? 26.301 78.618 10.910 1.00 28.88 348 ASN A CA 1
ATOM 2792 C C . ASN A 1 348 ? 24.992 78.062 11.483 1.00 28.97 348 ASN A C 1
ATOM 2793 O O . ASN A 1 348 ? 23.971 78.048 10.798 1.00 29.67 348 ASN A O 1
ATOM 2798 N N . LYS A 1 349 ? 25.046 77.594 12.730 1.00 29.80 349 LYS A N 1
ATOM 2799 C CA . LYS A 1 349 ? 23.903 76.951 13.381 1.00 31.25 349 LYS A CA 1
ATOM 2800 C C . LYS A 1 349 ? 23.559 77.549 14.752 1.00 32.65 349 LYS A C 1
ATOM 2801 O O . LYS A 1 349 ? 22.401 77.526 15.156 1.00 33.12 349 LYS A O 1
ATOM 2807 N N . VAL A 1 350 ? 24.565 78.063 15.461 1.00 31.57 350 VAL A N 1
ATOM 2808 C CA . VAL A 1 350 ? 24.393 78.554 16.848 1.00 32.46 350 VAL A CA 1
ATOM 2809 C C . VAL A 1 350 ? 24.894 79.996 17.025 1.00 32.01 350 VAL A C 1
ATOM 2810 O O . VAL A 1 350 ? 25.299 80.416 18.120 1.00 33.18 350 VAL A O 1
ATOM 2814 N N . GLY A 1 351 ? 24.857 80.743 15.925 1.00 31.11 351 GLY A N 1
ATOM 2815 C CA . GLY A 1 351 ? 25.288 82.134 15.893 1.00 30.02 351 GLY A CA 1
ATOM 2816 C C . GLY A 1 351 ? 26.786 82.306 15.848 1.00 29.29 351 GLY A C 1
ATOM 2817 O O . GLY A 1 351 ? 27.297 83.364 16.191 1.00 30.29 351 GLY A O 1
ATOM 2818 N N . VAL A 1 352 ? 27.496 81.262 15.434 1.00 28.59 352 VAL A N 1
ATOM 2819 C CA . VAL A 1 352 ? 28.950 81.328 15.287 1.00 27.43 352 VAL A CA 1
ATOM 2820 C C . VAL A 1 352 ? 29.302 80.862 13.871 1.00 28.32 352 VAL A C 1
ATOM 2821 O O . VAL A 1 352 ? 28.838 79.804 13.425 1.00 26.07 352 VAL A O 1
ATOM 2825 N N . ASP A 1 353 ? 30.119 81.653 13.174 1.00 28.00 353 ASP A N 1
ATOM 2826 C CA . ASP A 1 353 ? 30.573 81.299 11.829 1.00 29.16 353 ASP A CA 1
ATOM 2827 C C . ASP A 1 353 ? 31.229 79.929 11.816 1.00 29.24 353 ASP A C 1
ATOM 2828 O O . ASP A 1 353 ? 32.080 79.631 12.649 1.00 29.61 353 ASP A O 1
ATOM 2833 N N . ALA A 1 354 ? 30.767 79.093 10.896 1.00 28.87 354 ALA A N 1
ATOM 2834 C CA . ALA A 1 354 ? 31.253 77.724 10.734 1.00 27.66 354 ALA A CA 1
ATOM 2835 C C . ALA A 1 354 ? 31.040 77.361 9.281 1.00 26.96 354 ALA A C 1
ATOM 2836 O O . ALA A 1 354 ? 30.009 77.721 8.702 1.00 27.33 354 ALA A O 1
ATOM 2838 N N . VAL A 1 355 ? 32.016 76.673 8.694 1.00 26.46 355 VAL A N 1
ATOM 2839 C CA . VAL A 1 355 ? 31.955 76.308 7.267 1.00 25.73 355 VAL A CA 1
ATOM 2840 C C . VAL A 1 355 ? 32.458 74.880 7.015 1.00 26.03 355 VAL A C 1
ATOM 2841 O O . VAL A 1 355 ? 33.118 74.284 7.872 1.00 25.55 355 VAL A O 1
ATOM 2845 N N . ARG A 1 356 ? 32.122 74.344 5.843 1.00 26.07 356 ARG A N 1
ATOM 2846 C CA . ARG A 1 356 ? 32.898 73.268 5.226 1.00 26.98 356 ARG A CA 1
ATOM 2847 C C . ARG A 1 356 ? 33.566 73.875 4.000 1.00 26.99 356 ARG A C 1
ATOM 2848 O O . ARG A 1 356 ? 32.911 74.563 3.221 1.00 26.15 356 ARG A O 1
ATOM 2856 N N . VAL A 1 357 ? 34.872 73.664 3.870 1.00 26.54 357 VAL A N 1
ATOM 2857 C CA . VAL A 1 357 ? 35.573 73.954 2.626 1.00 26.06 357 VAL A CA 1
ATOM 2858 C C . VAL A 1 357 ? 35.859 72.653 1.882 1.00 27.16 357 VAL A C 1
ATOM 2859 O O . VAL A 1 357 ? 36.202 71.629 2.490 1.00 27.25 357 VAL A O 1
ATOM 2863 N N . ILE A 1 358 ? 35.671 72.702 0.566 1.00 27.23 358 ILE A N 1
ATOM 2864 C CA . ILE A 1 358 ? 35.936 71.571 -0.319 1.00 27.82 358 ILE A CA 1
ATOM 2865 C C . ILE A 1 358 ? 36.833 72.101 -1.441 1.00 28.16 358 ILE A C 1
ATOM 2866 O O . ILE A 1 358 ? 36.476 73.080 -2.123 1.00 27.03 358 ILE A O 1
ATOM 2871 N N . ILE A 1 359 ? 38.020 71.503 -1.573 1.00 27.90 359 ILE A N 1
ATOM 2872 C CA . ILE A 1 359 ? 38.927 71.814 -2.682 1.00 28.50 359 ILE A CA 1
ATOM 2873 C C . ILE A 1 359 ? 39.126 70.509 -3.447 1.00 28.60 359 ILE A C 1
ATOM 2874 O O . ILE A 1 359 ? 40.003 69.706 -3.099 1.00 28.62 359 ILE A O 1
ATOM 2879 N N . PRO A 1 360 ? 38.295 70.281 -4.486 1.00 29.04 360 PRO A N 1
ATOM 2880 C CA . PRO A 1 360 ? 38.385 69.047 -5.270 1.00 28.81 360 PRO A CA 1
ATOM 2881 C C . PRO A 1 360 ? 39.819 68.803 -5.726 1.00 27.54 360 PRO A C 1
ATOM 2882 O O . PRO A 1 360 ? 40.535 69.758 -6.063 1.00 26.62 360 PRO A O 1
ATOM 2886 N N . LYS A 1 361 ? 40.213 67.530 -5.695 1.00 29.05 361 LYS A N 1
ATOM 2887 C CA . LYS A 1 361 ? 41.539 67.029 -6.120 1.00 32.15 361 LYS A CA 1
ATOM 2888 C C . LYS A 1 361 ? 42.645 67.094 -5.044 1.00 31.56 361 LYS A C 1
ATOM 2889 O O . LYS A 1 361 ? 43.720 66.519 -5.222 1.00 32.10 361 LYS A O 1
ATOM 2895 N N . MET A 1 362 ? 42.371 67.765 -3.923 1.00 31.03 362 MET A N 1
ATOM 2896 C CA . MET A 1 362 ? 43.269 67.732 -2.765 1.00 30.31 362 MET A CA 1
ATOM 2897 C C . MET A 1 362 ? 43.131 66.392 -2.060 1.00 29.17 362 MET A C 1
ATOM 2898 O O . MET A 1 362 ? 42.013 65.925 -1.831 1.00 29.02 362 MET A O 1
ATOM 2903 N N . GLU A 1 363 ? 44.278 65.797 -1.711 1.00 28.84 363 GLU A N 1
ATOM 2904 C CA . GLU A 1 363 ? 44.353 64.443 -1.154 1.00 28.63 363 GLU A CA 1
ATOM 2905 C C . GLU A 1 363 ? 43.920 64.372 0.304 1.00 27.97 363 GLU A C 1
ATOM 2906 O O . GLU A 1 363 ? 44.170 65.301 1.072 1.00 26.98 363 GLU A O 1
ATOM 2912 N N . VAL A 1 364 ? 43.273 63.262 0.666 1.00 27.38 364 VAL A N 1
ATOM 2913 C CA . VAL A 1 364 ? 42.823 62.990 2.044 1.00 29.18 364 VAL A CA 1
ATOM 2914 C C . VAL A 1 364 ? 43.323 61.635 2.550 1.00 28.00 364 VAL A C 1
ATOM 2915 O O . VAL A 1 364 ? 42.907 61.170 3.623 1.00 26.45 364 VAL A O 1
ATOM 2919 N N . TYR A 1 365 ? 44.208 61.021 1.763 1.00 27.79 365 TYR A N 1
ATOM 2920 C CA . TYR A 1 365 ? 44.815 59.724 2.063 1.00 28.87 365 TYR A CA 1
ATOM 2921 C C . TYR A 1 365 ? 45.305 59.559 3.505 1.00 28.26 365 TYR A C 1
ATOM 2922 O O . TYR A 1 365 ? 45.116 58.497 4.093 1.00 28.71 365 TYR A O 1
ATOM 2931 N N . THR A 1 366 ? 45.927 60.600 4.057 1.00 28.86 366 THR A N 1
ATOM 2932 C CA . THR A 1 366 ? 46.369 60.594 5.461 1.00 29.33 366 THR A CA 1
ATOM 2933 C C . THR A 1 366 ? 45.256 60.277 6.481 1.00 28.14 366 THR A C 1
ATOM 2934 O O . THR A 1 366 ? 45.525 59.658 7.512 1.00 27.84 366 THR A O 1
ATOM 2938 N N . ILE A 1 367 ? 44.025 60.705 6.179 1.00 28.41 367 ILE A N 1
ATOM 2939 C CA . ILE A 1 367 ? 42.827 60.394 6.986 1.00 28.10 367 ILE A CA 1
ATOM 2940 C C . ILE A 1 367 ? 42.233 59.048 6.556 1.00 28.77 367 ILE A C 1
ATOM 2941 O O . ILE A 1 367 ? 42.069 58.138 7.381 1.00 28.54 367 ILE A O 1
ATOM 2946 N N . ASP A 1 368 ? 41.917 58.937 5.266 1.00 28.91 368 ASP A N 1
ATOM 2947 C CA . ASP A 1 368 ? 41.175 57.799 4.734 1.00 29.45 368 ASP A CA 1
ATOM 2948 C C . ASP A 1 368 ? 42.042 57.111 3.691 1.00 30.42 368 ASP A C 1
ATOM 2949 O O . ASP A 1 368 ? 42.174 57.593 2.556 1.00 28.99 368 ASP A O 1
ATOM 2954 N N . ARG A 1 369 ? 42.611 55.968 4.082 1.00 32.95 369 ARG A N 1
ATOM 2955 C CA . ARG A 1 369 ? 43.528 55.198 3.222 1.00 36.63 369 ARG A CA 1
ATOM 2956 C C . ARG A 1 369 ? 42.887 54.658 1.932 1.00 36.44 369 ARG A C 1
ATOM 2957 O O . ARG A 1 369 ? 43.602 54.298 0.992 1.00 38.48 369 ARG A O 1
ATOM 2965 N N . ASP A 1 370 ? 41.552 54.614 1.899 1.00 36.32 370 ASP A N 1
ATOM 2966 C CA . ASP A 1 370 ? 40.786 54.174 0.727 1.00 35.03 370 ASP A CA 1
ATOM 2967 C C . ASP A 1 370 ? 40.677 55.235 -0.383 1.00 33.51 370 ASP A C 1
ATOM 2968 O O . ASP A 1 370 ? 40.187 54.936 -1.479 1.00 34.25 370 ASP A O 1
ATOM 2973 N N . ARG A 1 371 ? 41.127 56.462 -0.108 1.00 31.93 371 ARG A N 1
ATOM 2974 C CA . ARG A 1 371 ? 41.005 57.575 -1.062 1.00 30.66 371 ARG A CA 1
ATOM 2975 C C . ARG A 1 371 ? 42.361 58.147 -1.446 1.00 31.66 371 ARG A C 1
ATOM 2976 O O . ARG A 1 371 ? 43.040 58.785 -0.635 1.00 30.23 371 ARG A O 1
ATOM 2984 N N . LEU A 1 372 ? 42.750 57.912 -2.698 1.00 31.02 372 LEU A N 1
ATOM 2985 C CA . LEU A 1 372 ? 44.053 58.314 -3.204 1.00 31.48 372 LEU A CA 1
ATOM 2986 C C . LEU A 1 372 ? 43.967 58.385 -4.719 1.00 32.54 372 LEU A C 1
ATOM 2987 O O . LEU A 1 372 ? 43.568 57.412 -5.363 1.00 32.40 372 LEU A O 1
ATOM 2992 N N . SER A 1 373 ? 44.314 59.541 -5.278 1.00 34.31 373 SER A N 1
ATOM 2993 C CA . SER A 1 373 ? 44.230 59.748 -6.725 1.00 36.84 373 SER A CA 1
ATOM 2994 C C . SER A 1 373 ? 45.512 59.316 -7.427 1.00 39.12 373 SER A C 1
ATOM 2995 O O . SER A 1 373 ? 46.583 59.257 -6.809 1.00 39.36 373 SER A O 1
ATOM 2998 N N . ARG A 1 374 ? 45.388 59.060 -8.731 1.00 41.89 374 ARG A N 1
ATOM 2999 C CA . ARG A 1 374 ? 46.513 58.720 -9.609 1.00 44.92 374 ARG A CA 1
ATOM 3000 C C . ARG A 1 374 ? 47.594 59.799 -9.632 1.00 44.68 374 ARG A C 1
ATOM 3001 O O . ARG A 1 374 ? 48.771 59.490 -9.819 1.00 48.57 374 ARG A O 1
ATOM 3009 N N . ARG A 1 375 ? 47.195 61.052 -9.413 1.00 41.06 375 ARG A N 1
ATOM 3010 C CA . ARG A 1 375 ? 48.115 62.185 -9.530 1.00 40.83 375 ARG A CA 1
ATOM 3011 C C . ARG A 1 375 ? 49.038 62.399 -8.313 1.00 38.12 375 ARG A C 1
ATOM 3012 O O . ARG A 1 375 ? 50.018 63.137 -8.405 1.00 38.23 375 ARG A O 1
ATOM 3020 N N . ALA A 1 376 ? 48.722 61.752 -7.190 1.00 36.94 376 ALA A N 1
ATOM 3021 C CA . ALA A 1 376 ? 49.494 61.900 -5.950 1.00 37.63 376 ALA A CA 1
ATOM 3022 C C . ALA A 1 376 ? 50.944 61.425 -6.084 1.00 37.80 376 ALA A C 1
ATOM 3023 O O . ALA A 1 376 ? 51.860 62.081 -5.578 1.00 36.69 376 ALA A O 1
ATOM 3025 N N . PHE A 1 377 ? 51.137 60.300 -6.773 1.00 40.21 377 PHE A N 1
ATOM 3026 C CA . PHE A 1 377 ? 52.467 59.705 -6.973 1.00 42.88 377 PHE A CA 1
ATOM 3027 C C . PHE A 1 377 ? 53.440 60.652 -7.668 1.00 41.24 377 PHE A C 1
ATOM 3028 O O . PHE A 1 377 ? 54.555 60.834 -7.188 1.00 43.29 377 PHE A O 1
ATOM 3036 N N . GLU A 1 378 ? 52.993 61.295 -8.749 1.00 42.55 378 GLU A N 1
ATOM 3037 C CA . GLU A 1 378 ? 53.793 62.300 -9.454 1.00 42.52 378 GLU A CA 1
ATOM 3038 C C . GLU A 1 378 ? 54.109 63.515 -8.591 1.00 41.79 378 GLU A C 1
ATOM 3039 O O . GLU A 1 378 ? 55.196 64.096 -8.701 1.00 38.80 378 GLU A O 1
ATOM 3045 N N . ARG A 1 379 ? 53.156 63.895 -7.739 1.00 39.34 379 ARG A N 1
ATOM 3046 C CA . ARG A 1 379 ? 53.346 65.013 -6.814 1.00 37.52 379 ARG A CA 1
ATOM 3047 C C . ARG A 1 379 ? 54.394 64.689 -5.755 1.00 36.09 379 ARG A C 1
ATOM 3048 O O . ARG A 1 379 ? 55.251 65.527 -5.451 1.00 35.86 379 ARG A O 1
ATOM 3056 N N . VAL A 1 380 ? 54.328 63.466 -5.222 1.00 35.68 380 VAL A N 1
ATOM 3057 C CA . VAL A 1 380 ? 55.326 62.959 -4.279 1.00 37.22 380 VAL A CA 1
ATOM 3058 C C . VAL A 1 380 ? 56.719 62.975 -4.925 1.00 38.55 380 VAL A C 1
ATOM 3059 O O . VAL A 1 380 ? 57.671 63.483 -4.330 1.00 36.44 380 VAL A O 1
ATOM 3063 N N . LYS A 1 381 ? 56.820 62.436 -6.145 1.00 40.95 381 LYS A N 1
ATOM 3064 C CA . LYS A 1 381 ? 58.078 62.430 -6.899 1.00 42.85 381 LYS A CA 1
ATOM 3065 C C . LYS A 1 381 ? 58.682 63.840 -6.959 1.00 44.05 381 LYS A C 1
ATOM 3066 O O . LYS A 1 381 ? 59.857 64.023 -6.636 1.00 43.42 381 LYS A O 1
ATOM 3072 N N . LYS A 1 382 ? 57.848 64.821 -7.316 1.00 43.68 382 LYS A N 1
ATOM 3073 C CA . LYS A 1 382 ? 58.259 66.210 -7.532 1.00 47.17 382 LYS A CA 1
ATOM 3074 C C . LYS A 1 382 ? 58.768 66.909 -6.270 1.00 45.97 382 LYS A C 1
ATOM 3075 O O . LYS A 1 382 ? 59.768 67.632 -6.321 1.00 45.55 382 LYS A O 1
ATOM 3081 N N . LEU A 1 383 ? 58.076 66.697 -5.152 1.00 44.31 383 LEU A N 1
ATOM 3082 C CA . LEU A 1 383 ? 58.376 67.399 -3.903 1.00 43.32 383 LEU A CA 1
ATOM 3083 C C . LEU A 1 383 ? 59.407 66.673 -3.065 1.00 42.75 383 LEU A C 1
ATOM 3084 O O . LEU A 1 383 ? 60.237 67.307 -2.418 1.00 43.05 383 LEU A O 1
ATOM 3089 N N . TYR A 1 384 ? 59.333 65.344 -3.074 1.00 42.23 384 TYR A N 1
ATOM 3090 C CA . TYR A 1 384 ? 60.209 64.489 -2.278 1.00 42.94 384 TYR A CA 1
ATOM 3091 C C . TYR A 1 384 ? 61.137 63.712 -3.208 1.00 44.37 384 TYR A C 1
ATOM 3092 O O . TYR A 1 384 ? 62.343 63.666 -2.993 1.00 47.02 384 TYR A O 1
ATOM 3101 N N . MET B 1 1 ? 47.234 1.792 5.053 1.00 49.63 1 MET B N 1
ATOM 3102 C CA . MET B 1 1 ? 46.360 2.960 5.378 1.00 48.90 1 MET B CA 1
ATOM 3103 C C . MET B 1 1 ? 46.087 3.108 6.888 1.00 48.55 1 MET B C 1
ATOM 3104 O O . MET B 1 1 ? 45.344 2.319 7.481 1.00 53.24 1 MET B O 1
ATOM 3106 N N . ASP B 1 2 ? 46.688 4.126 7.502 1.00 44.93 2 ASP B N 1
ATOM 3107 C CA . ASP B 1 2 ? 46.547 4.341 8.950 1.00 40.16 2 ASP B CA 1
ATOM 3108 C C . ASP B 1 2 ? 45.431 5.316 9.375 1.00 37.34 2 ASP B C 1
ATOM 3109 O O . ASP B 1 2 ? 45.135 5.425 10.569 1.00 36.33 2 ASP B O 1
ATOM 3114 N N . ILE B 1 3 ? 44.818 6.012 8.410 1.00 34.68 3 ILE B N 1
ATOM 3115 C CA . ILE B 1 3 ? 43.652 6.874 8.679 1.00 33.97 3 ILE B CA 1
ATOM 3116 C C . ILE B 1 3 ? 42.393 6.003 8.782 1.00 33.71 3 ILE B C 1
ATOM 3117 O O . ILE B 1 3 ? 42.047 5.328 7.820 1.00 33.84 3 ILE B O 1
ATOM 3122 N N . LYS B 1 4 ? 41.736 6.031 9.950 1.00 35.40 4 LYS B N 1
ATOM 3123 C CA . LYS B 1 4 ? 40.611 5.130 10.309 1.00 40.04 4 LYS B CA 1
ATOM 3124 C C . LYS B 1 4 ? 39.229 5.787 10.367 1.00 43.85 4 LYS B C 1
ATOM 3125 O O . LYS B 1 4 ? 38.209 5.132 10.116 1.00 40.67 4 LYS B O 1
ATOM 3131 N N . TYR B 1 5 ? 39.208 7.067 10.734 1.00 47.42 5 TYR B N 1
ATOM 3132 C CA . TYR B 1 5 ? 37.989 7.852 10.860 1.00 50.47 5 TYR B CA 1
ATOM 3133 C C . TYR B 1 5 ? 38.036 8.750 9.638 1.00 50.33 5 TYR B C 1
ATOM 3134 O O . TYR B 1 5 ? 38.895 9.634 9.551 1.00 49.07 5 TYR B O 1
ATOM 3143 N N . LYS B 1 6 ? 37.136 8.489 8.688 1.00 47.77 6 LYS B N 1
ATOM 3144 C CA . LYS B 1 6 ? 37.240 9.003 7.314 1.00 48.02 6 LYS B CA 1
ATOM 3145 C C . LYS B 1 6 ? 36.175 10.033 6.897 1.00 44.16 6 LYS B C 1
ATOM 3146 O O . LYS B 1 6 ? 36.413 10.812 5.973 1.00 46.39 6 LYS B O 1
ATOM 3152 N N . LEU B 1 7 ? 35.017 10.035 7.559 1.00 43.66 7 LEU B N 1
ATOM 3153 C CA . LEU B 1 7 ? 33.897 10.914 7.151 1.00 44.15 7 LEU B CA 1
ATOM 3154 C C . LEU B 1 7 ? 33.882 12.321 7.746 1.00 42.01 7 LEU B C 1
ATOM 3155 O O . LEU B 1 7 ? 33.837 13.298 7.003 1.00 41.53 7 LEU B O 1
ATOM 3160 N N . ALA B 1 8 ? 33.878 12.418 9.074 1.00 41.80 8 ALA B N 1
ATOM 3161 C CA . ALA B 1 8 ? 33.828 13.713 9.766 1.00 42.70 8 ALA B CA 1
ATOM 3162 C C . ALA B 1 8 ? 35.230 14.255 10.043 1.00 45.40 8 ALA B C 1
ATOM 3163 O O . ALA B 1 8 ? 35.444 15.475 10.053 1.00 49.08 8 ALA B O 1
ATOM 3165 N N . SER B 1 9 ? 36.165 13.337 10.274 1.00 40.89 9 SER B N 1
ATOM 3166 C CA . SER B 1 9 ? 37.564 13.664 10.473 1.00 41.34 9 SER B CA 1
ATOM 3167 C C . SER B 1 9 ? 38.412 12.797 9.543 1.00 40.90 9 SER B C 1
ATOM 3168 O O . SER B 1 9 ? 37.893 11.928 8.835 1.00 42.18 9 SER B O 1
ATOM 3171 N N . TYR B 1 10 ? 39.716 13.042 9.548 1.00 36.65 10 TYR B N 1
ATOM 3172 C CA . TYR B 1 10 ? 40.666 12.295 8.744 1.00 31.32 10 TYR B CA 1
ATOM 3173 C C . TYR B 1 10 ? 41.824 12.109 9.704 1.00 30.49 10 TYR B C 1
ATOM 3174 O O . TYR B 1 10 ? 42.777 12.902 9.726 1.00 28.98 10 TYR B O 1
ATOM 3183 N N . ARG B 1 11 ? 41.677 11.094 10.557 1.00 27.97 11 ARG B N 1
ATOM 3184 C CA . ARG B 1 11 ? 42.533 10.881 11.723 1.00 29.26 11 ARG B CA 1
ATOM 3185 C C . ARG B 1 11 ? 42.878 9.399 11.920 1.00 30.40 11 ARG B C 1
ATOM 3186 O O . ARG B 1 11 ? 42.232 8.527 11.337 1.00 30.39 11 ARG B O 1
ATOM 3194 N N . ILE B 1 12 ? 43.879 9.124 12.753 1.00 31.71 12 ILE B N 1
ATOM 3195 C CA . ILE B 1 12 ? 44.341 7.743 12.993 1.00 34.83 12 ILE B CA 1
ATOM 3196 C C . ILE B 1 12 ? 43.457 6.966 13.984 1.00 37.10 12 ILE B C 1
ATOM 3197 O O . ILE B 1 12 ? 43.506 5.733 14.032 1.00 39.02 12 ILE B O 1
ATOM 3202 N N . CYS B 1 13 ? 42.653 7.701 14.751 1.00 34.98 13 CYS B N 1
ATOM 3203 C CA . CYS B 1 13 ? 41.688 7.133 15.690 1.00 34.69 13 CYS B CA 1
ATOM 3204 C C . CYS B 1 13 ? 40.433 8.011 15.747 1.00 34.30 13 CYS B C 1
ATOM 3205 O O . CYS B 1 13 ? 40.384 9.076 15.124 1.00 33.22 13 CYS B O 1
ATOM 3208 N N . SER B 1 14 ? 39.415 7.552 16.471 1.00 32.23 14 SER B N 1
ATOM 3209 C CA . SER B 1 14 ? 38.165 8.287 16.597 1.00 32.15 14 SER B CA 1
ATOM 3210 C C . SER B 1 14 ? 38.330 9.484 17.560 1.00 30.01 14 SER B C 1
ATOM 3211 O O . SER B 1 14 ? 39.138 9.412 18.488 1.00 28.73 14 SER B O 1
ATOM 3214 N N . PRO B 1 15 ? 37.552 10.572 17.358 1.00 29.48 15 PRO B N 1
ATOM 3215 C CA . PRO B 1 15 ? 37.559 11.700 18.313 1.00 30.84 15 PRO B CA 1
ATOM 3216 C C . PRO B 1 15 ? 37.214 11.287 19.752 1.00 31.52 15 PRO B C 1
ATOM 3217 O O . PRO B 1 15 ? 37.754 11.866 20.699 1.00 28.83 15 PRO B O 1
ATOM 3221 N N . GLU B 1 16 ? 36.331 10.291 19.894 1.00 32.86 16 GLU B N 1
ATOM 3222 C CA . GLU B 1 16 ? 36.010 9.667 21.188 1.00 34.18 16 GLU B CA 1
ATOM 3223 C C . GLU B 1 16 ? 37.262 9.198 21.921 1.00 32.96 16 GLU B C 1
ATOM 3224 O O . GLU B 1 16 ? 37.436 9.498 23.105 1.00 32.63 16 GLU B O 1
ATOM 3230 N N . GLU B 1 17 ? 38.131 8.482 21.205 1.00 32.71 17 GLU B N 1
ATOM 3231 C CA . GLU B 1 17 ? 39.381 7.962 21.759 1.00 34.16 17 GLU B CA 1
ATOM 3232 C C . GLU B 1 17 ? 40.369 9.100 22.074 1.00 32.11 17 GLU B C 1
ATOM 3233 O O . GLU B 1 17 ? 40.978 9.108 23.142 1.00 29.71 17 GLU B O 1
ATOM 3239 N N . THR B 1 18 ? 40.510 10.056 21.151 1.00 30.51 18 THR B N 1
ATOM 3240 C CA . THR B 1 18 ? 41.314 11.263 21.396 1.00 27.95 18 THR B CA 1
ATOM 3241 C C . THR B 1 18 ? 40.871 11.948 22.694 1.00 28.05 18 THR B C 1
ATOM 3242 O O . THR B 1 18 ? 41.693 12.169 23.584 1.00 28.62 18 THR B O 1
ATOM 3246 N N . PHE B 1 19 ? 39.576 12.248 22.801 1.00 28.56 19 PHE B N 1
ATOM 3247 C CA . PHE B 1 19 ? 39.032 12.914 23.981 1.00 29.13 19 PHE B CA 1
ATOM 3248 C C . PHE B 1 19 ? 39.352 12.156 25.273 1.00 30.24 19 PHE B C 1
ATOM 3249 O O . PHE B 1 19 ? 39.654 12.773 26.301 1.00 29.60 19 PHE B O 1
ATOM 3257 N N . GLU B 1 20 ? 39.318 10.824 25.203 1.00 32.85 20 GLU B N 1
ATOM 3258 C CA . GLU B 1 20 ? 39.670 9.975 26.344 1.00 33.97 20 GLU B CA 1
ATOM 3259 C C . GLU B 1 20 ? 41.150 10.094 26.692 1.00 31.95 20 GLU B C 1
ATOM 3260 O O . GLU B 1 20 ? 41.491 10.302 27.853 1.00 29.39 20 GLU B O 1
ATOM 3266 N N . LYS B 1 21 ? 42.010 10.004 25.677 1.00 30.72 21 LYS B N 1
ATOM 3267 C CA . LYS B 1 21 ? 43.474 10.079 25.853 1.00 31.86 21 LYS B CA 1
ATOM 3268 C C . LYS B 1 21 ? 43.964 11.403 26.466 1.00 29.47 21 LYS B C 1
ATOM 3269 O O . LYS B 1 21 ? 44.899 11.403 27.274 1.00 28.77 21 LYS B O 1
ATOM 3275 N N . ILE B 1 22 ? 43.314 12.512 26.104 1.00 26.93 22 ILE B N 1
ATOM 3276 C CA . ILE B 1 22 ? 43.788 13.858 26.479 1.00 27.21 22 ILE B CA 1
ATOM 3277 C C . ILE B 1 22 ? 43.294 14.422 27.834 1.00 27.31 22 ILE B C 1
ATOM 3278 O O . ILE B 1 22 ? 43.567 15.586 28.146 1.00 26.52 22 ILE B O 1
ATOM 3283 N N . GLN B 1 23 ? 42.594 13.608 28.637 1.00 27.09 23 GLN B N 1
ATOM 3284 C CA . GLN B 1 23 ? 42.006 14.090 29.908 1.00 27.60 23 GLN B CA 1
ATOM 3285 C C . GLN B 1 23 ? 43.022 14.641 30.914 1.00 27.17 23 GLN B C 1
ATOM 3286 O O . GLN B 1 23 ? 42.782 15.683 31.515 1.00 26.32 23 GLN B O 1
ATOM 3292 N N . GLU B 1 24 ? 44.154 13.957 31.088 1.00 27.69 24 GLU B N 1
ATOM 3293 C CA . GLU B 1 24 ? 45.197 14.466 31.994 1.00 28.92 24 GLU B CA 1
ATOM 3294 C C . GLU B 1 24 ? 45.870 15.725 31.429 1.00 26.54 24 GLU B C 1
ATOM 3295 O O . GLU B 1 24 ? 46.164 16.651 32.170 1.00 26.56 24 GLU B O 1
ATOM 3301 N N . ALA B 1 25 ? 46.065 15.763 30.115 1.00 25.43 25 ALA B N 1
ATOM 3302 C CA . ALA B 1 25 ? 46.569 16.962 29.435 1.00 25.10 25 ALA B CA 1
ATOM 3303 C C . ALA B 1 25 ? 45.653 18.181 29.679 1.00 25.12 25 ALA B C 1
ATOM 3304 O O . ALA B 1 25 ? 46.139 19.267 29.988 1.00 24.65 25 ALA B O 1
ATOM 3306 N N . LEU B 1 26 ? 44.335 17.971 29.607 1.00 24.81 26 LEU B N 1
ATOM 3307 C CA . LEU B 1 26 ? 43.358 19.035 29.855 1.00 25.71 26 LEU B CA 1
ATOM 3308 C C . LEU B 1 26 ? 43.404 19.557 31.295 1.00 27.28 26 LEU B C 1
ATOM 3309 O O . LEU B 1 26 ? 43.208 20.750 31.531 1.00 26.06 26 LEU B O 1
ATOM 3314 N N . LYS B 1 27 ? 43.683 18.662 32.244 1.00 30.26 27 LYS B N 1
ATOM 3315 C CA . LYS B 1 27 ? 43.952 19.048 33.630 1.00 31.52 27 LYS B CA 1
ATOM 3316 C C . LYS B 1 27 ? 45.253 19.878 33.741 1.00 30.19 27 LYS B C 1
ATOM 3317 O O . LYS B 1 27 ? 45.234 20.973 34.315 1.00 29.49 27 LYS B O 1
ATOM 3323 N N . LYS B 1 28 ? 46.350 19.382 33.160 1.00 29.18 28 LYS B N 1
ATOM 3324 C CA . LYS B 1 28 ? 47.643 20.086 33.169 1.00 29.67 28 LYS B CA 1
ATOM 3325 C C . LYS B 1 28 ? 47.553 21.522 32.628 1.00 30.42 28 LYS B C 1
ATOM 3326 O O . LYS B 1 28 ? 48.167 22.428 33.197 1.00 29.66 28 LYS B O 1
ATOM 3332 N N . ILE B 1 29 ? 46.773 21.729 31.560 1.00 28.44 29 ILE B N 1
ATOM 3333 C CA . ILE B 1 29 ? 46.637 23.067 30.953 1.00 28.78 29 ILE B CA 1
ATOM 3334 C C . ILE B 1 29 ? 45.675 23.996 31.723 1.00 29.06 29 ILE B C 1
ATOM 3335 O O . ILE B 1 29 ? 45.469 25.154 31.337 1.00 28.14 29 ILE B O 1
ATOM 3340 N N . GLU B 1 30 ? 45.101 23.482 32.811 1.00 30.22 30 GLU B N 1
ATOM 3341 C CA . GLU B 1 30 ? 44.191 24.247 33.698 1.00 30.79 30 GLU B CA 1
ATOM 3342 C C . GLU B 1 30 ? 42.896 24.668 32.981 1.00 28.73 30 GLU B C 1
ATOM 3343 O O . GLU B 1 30 ? 42.488 25.833 33.025 1.00 27.41 30 GLU B O 1
ATOM 3349 N N . THR B 1 31 ? 42.282 23.702 32.300 1.00 27.88 31 THR B N 1
ATOM 3350 C CA . THR B 1 31 ? 40.938 23.837 31.734 1.00 28.03 31 THR B CA 1
ATOM 3351 C C . THR B 1 31 ? 39.980 24.189 32.874 1.00 28.59 31 THR B C 1
ATOM 3352 O O . THR B 1 31 ? 39.992 23.528 33.923 1.00 28.25 31 THR B O 1
ATOM 3356 N N . VAL B 1 32 ? 39.210 25.259 32.689 1.00 29.75 32 VAL B N 1
ATOM 3357 C CA . VAL B 1 32 ? 38.165 25.631 33.649 1.00 32.03 32 VAL B CA 1
ATOM 3358 C C . VAL B 1 32 ? 36.744 25.347 33.145 1.00 32.47 32 VAL B C 1
ATOM 3359 O O . VAL B 1 32 ? 35.852 25.118 33.944 1.00 31.05 32 VAL B O 1
ATOM 3363 N N . GLU B 1 33 ? 36.538 25.343 31.825 1.00 31.38 33 GLU B N 1
ATOM 3364 C CA . GLU B 1 33 ? 35.217 25.059 31.256 1.00 31.52 33 GLU B CA 1
ATOM 3365 C C . GLU B 1 33 ? 35.311 24.585 29.810 1.00 30.66 33 GLU B C 1
ATOM 3366 O O . GLU B 1 33 ? 36.105 25.118 29.033 1.00 28.92 33 GLU B O 1
ATOM 3372 N N . ILE B 1 34 ? 34.514 23.567 29.482 1.00 30.23 34 ILE B N 1
ATOM 3373 C CA . ILE B 1 34 ? 34.280 23.127 28.098 1.00 29.67 34 ILE B CA 1
ATOM 3374 C C . ILE B 1 34 ? 32.783 23.268 27.857 1.00 31.93 34 ILE B C 1
ATOM 3375 O O . ILE B 1 34 ? 31.984 22.710 28.615 1.00 32.66 34 ILE B O 1
ATOM 3380 N N . LYS B 1 35 ? 32.400 23.995 26.806 1.00 31.13 35 LYS B N 1
ATOM 3381 C CA . LYS B 1 35 ? 30.987 24.275 26.549 1.00 32.89 35 LYS B CA 1
ATOM 3382 C C . LYS B 1 35 ? 30.624 24.349 25.073 1.00 33.79 35 LYS B C 1
ATOM 3383 O O . LYS B 1 35 ? 31.291 25.045 24.298 1.00 32.09 35 LYS B O 1
ATOM 3389 N N . ASN B 1 36 ? 29.552 23.640 24.714 1.00 34.10 36 ASN B N 1
ATOM 3390 C CA . ASN B 1 36 ? 28.867 23.787 23.429 1.00 35.33 36 ASN B CA 1
ATOM 3391 C C . ASN B 1 36 ? 28.158 25.150 23.388 1.00 34.91 36 ASN B C 1
ATOM 3392 O O . ASN B 1 36 ? 27.399 25.481 24.301 1.00 34.23 36 ASN B O 1
ATOM 3397 N N . ILE B 1 37 ? 28.409 25.935 22.337 1.00 31.84 37 ILE B N 1
ATOM 3398 C CA . ILE B 1 37 ? 27.770 27.258 22.173 1.00 31.59 37 ILE B CA 1
ATOM 3399 C C . ILE B 1 37 ? 26.866 27.405 20.923 1.00 31.25 37 ILE B C 1
ATOM 3400 O O . ILE B 1 37 ? 26.607 28.525 20.467 1.00 30.74 37 ILE B O 1
ATOM 3405 N N . GLN B 1 38 ? 26.371 26.279 20.405 1.00 35.51 38 GLN B N 1
ATOM 3406 C CA . GLN B 1 38 ? 25.322 26.242 19.356 1.00 39.49 38 GLN B CA 1
ATOM 3407 C C . GLN B 1 38 ? 24.165 27.206 19.585 1.00 41.42 38 GLN B C 1
ATOM 3408 O O . GLN B 1 38 ? 23.720 27.875 18.646 1.00 40.97 38 GLN B O 1
ATOM 3414 N N . HIS B 1 39 ? 23.685 27.254 20.833 1.00 41.64 39 HIS B N 1
ATOM 3415 C CA . HIS B 1 39 ? 22.527 28.065 21.231 1.00 42.37 39 HIS B CA 1
ATOM 3416 C C . HIS B 1 39 ? 22.660 29.547 20.893 1.00 40.25 39 HIS B C 1
ATOM 3417 O O . HIS B 1 39 ? 21.649 30.221 20.719 1.00 40.90 39 HIS B O 1
ATOM 3424 N N . LEU B 1 40 ? 23.899 30.039 20.793 1.00 38.66 40 LEU B N 1
ATOM 3425 C CA . LEU B 1 40 ? 24.165 31.441 20.431 1.00 36.49 40 LEU B CA 1
ATOM 3426 C C . LEU B 1 40 ? 23.789 31.807 18.991 1.00 34.99 40 LEU B C 1
ATOM 3427 O O . LEU B 1 40 ? 23.469 32.956 18.715 1.00 33.89 40 LEU B O 1
ATOM 3432 N N . ASP B 1 41 ? 23.840 30.832 18.085 1.00 36.06 41 ASP B N 1
ATOM 3433 C CA . ASP B 1 41 ? 23.549 31.047 16.658 1.00 37.37 41 ASP B CA 1
ATOM 3434 C C . ASP B 1 41 ? 22.276 30.279 16.261 1.00 36.93 41 ASP B C 1
ATOM 3435 O O . ASP B 1 41 ? 21.704 29.560 17.087 1.00 35.72 41 ASP B O 1
ATOM 3440 N N . LYS B 1 42 ? 21.853 30.437 15.004 1.00 36.63 42 LYS B N 1
ATOM 3441 C CA . LYS B 1 42 ? 20.621 29.839 14.478 1.00 36.68 42 LYS B CA 1
ATOM 3442 C C . LYS B 1 42 ? 20.848 28.686 13.493 1.00 37.94 42 LYS B C 1
ATOM 3443 O O . LYS B 1 42 ? 19.895 28.194 12.882 1.00 37.56 42 LYS B O 1
ATOM 3449 N N . VAL B 1 43 ? 22.094 28.232 13.357 1.00 37.22 43 VAL B N 1
ATOM 3450 C CA . VAL B 1 43 ? 22.433 27.253 12.304 1.00 36.24 43 VAL B CA 1
ATOM 3451 C C . VAL B 1 43 ? 22.453 25.791 12.765 1.00 36.11 43 VAL B C 1
ATOM 3452 O O . VAL B 1 43 ? 22.424 24.879 11.936 1.00 36.95 43 VAL B O 1
ATOM 3456 N N . ASN B 1 44 ? 22.502 25.579 14.082 1.00 36.39 44 ASN B N 1
ATOM 3457 C CA . ASN B 1 44 ? 22.539 24.238 14.692 1.00 36.72 44 ASN B CA 1
ATOM 3458 C C . ASN B 1 44 ? 23.710 23.351 14.244 1.00 34.66 44 ASN B C 1
ATOM 3459 O O . ASN B 1 44 ? 23.567 22.137 14.067 1.00 34.37 44 ASN B O 1
ATOM 3464 N N . ILE B 1 45 ? 24.872 23.976 14.078 1.00 32.69 45 ILE B N 1
ATOM 3465 C CA . ILE B 1 45 ? 26.121 23.259 13.816 1.00 31.05 45 ILE B CA 1
ATOM 3466 C C . ILE B 1 45 ? 26.978 23.333 15.094 1.00 28.99 45 ILE B C 1
ATOM 3467 O O . ILE B 1 45 ? 27.123 24.414 15.669 1.00 29.20 45 ILE B O 1
ATOM 3472 N N . PRO B 1 46 ? 27.522 22.187 15.558 1.00 27.88 46 PRO B N 1
ATOM 3473 C CA . PRO B 1 46 ? 28.221 22.252 16.854 1.00 29.30 46 PRO B CA 1
ATOM 3474 C C . PRO B 1 46 ? 29.472 23.148 16.837 1.00 29.63 46 PRO B C 1
ATOM 3475 O O . PRO B 1 46 ? 30.248 23.125 15.871 1.00 28.17 46 PRO B O 1
ATOM 3479 N N . VAL B 1 47 ? 29.593 23.983 17.869 1.00 28.60 47 VAL B N 1
ATOM 3480 C CA . VAL B 1 47 ? 30.753 24.847 18.090 1.00 27.42 47 VAL B CA 1
ATOM 3481 C C . VAL B 1 47 ? 31.008 24.779 19.591 1.00 29.10 47 VAL B C 1
ATOM 3482 O O . VAL B 1 47 ? 30.087 25.003 20.391 1.00 30.04 47 VAL B O 1
ATOM 3486 N N . TYR B 1 48 ? 32.241 24.436 19.965 1.00 27.17 48 TYR B N 1
ATOM 3487 C CA . TYR B 1 48 ? 32.637 24.389 21.367 1.00 26.92 48 TYR B CA 1
ATOM 3488 C C . TYR B 1 48 ? 33.618 25.492 21.709 1.00 26.85 48 TYR B C 1
ATOM 3489 O O . TYR B 1 48 ? 34.305 26.028 20.830 1.00 26.03 48 TYR B O 1
ATOM 3498 N N . TYR B 1 49 ? 33.662 25.843 22.988 1.00 26.53 49 TYR B N 1
ATOM 3499 C CA . TYR B 1 49 ? 34.846 26.493 23.519 1.00 26.19 49 TYR B CA 1
ATOM 3500 C C . TYR B 1 49 ? 35.461 25.715 24.654 1.00 25.71 49 TYR B C 1
ATOM 3501 O O . TYR B 1 49 ? 34.826 24.846 25.262 1.00 25.28 49 TYR B O 1
ATOM 3510 N N . LEU B 1 50 ? 36.718 26.037 24.910 1.00 25.10 50 LEU B N 1
ATOM 3511 C CA . LEU B 1 50 ? 37.384 25.655 26.123 1.00 25.06 50 LEU B CA 1
ATOM 3512 C C . LEU B 1 50 ? 38.056 26.887 26.685 1.00 25.36 50 LEU B C 1
ATOM 3513 O O . LEU B 1 50 ? 38.740 27.625 25.976 1.00 26.12 50 LEU B O 1
ATOM 3518 N N . LYS B 1 51 ? 37.836 27.093 27.976 1.00 26.14 51 LYS B N 1
ATOM 3519 C CA . LYS B 1 51 ? 38.468 28.150 28.726 1.00 27.16 51 LYS B CA 1
ATOM 3520 C C . LYS B 1 51 ? 39.512 27.524 29.650 1.00 27.81 51 LYS B C 1
ATOM 3521 O O . LYS B 1 51 ? 39.266 26.488 30.292 1.00 26.49 51 LYS B O 1
ATOM 3527 N N . ARG B 1 52 ? 40.686 28.144 29.683 1.00 27.03 52 ARG B N 1
ATOM 3528 C CA . ARG B 1 52 ? 41.771 27.702 30.551 1.00 28.14 52 ARG B CA 1
ATOM 3529 C C . ARG B 1 52 ? 42.347 28.883 31.328 1.00 28.56 52 ARG B C 1
ATOM 3530 O O . ARG B 1 52 ? 42.397 30.005 30.816 1.00 27.75 52 ARG B O 1
ATOM 3538 N N . ARG B 1 53 ? 42.755 28.616 32.568 1.00 30.29 53 ARG B N 1
ATOM 3539 C CA . ARG B 1 53 ? 43.394 29.619 33.423 1.00 31.82 53 ARG B CA 1
ATOM 3540 C C . ARG B 1 53 ? 44.770 29.949 32.880 1.00 30.80 53 ARG B C 1
ATOM 3541 O O . ARG B 1 53 ? 45.525 29.045 32.519 1.00 30.94 53 ARG B O 1
ATOM 3549 N N . VAL B 1 54 ? 45.076 31.240 32.810 1.00 30.45 54 VAL B N 1
ATOM 3550 C CA . VAL B 1 54 ? 46.432 31.705 32.515 1.00 33.41 54 VAL B CA 1
ATOM 3551 C C . VAL B 1 54 ? 46.861 32.752 33.533 1.00 35.44 54 VAL B C 1
ATOM 3552 O O . VAL B 1 54 ? 46.022 33.455 34.105 1.00 35.85 54 VAL B O 1
ATOM 3556 N N . VAL B 1 55 ? 48.166 32.826 33.767 1.00 39.38 55 VAL B N 1
ATOM 3557 C CA . VAL B 1 55 ? 48.754 33.853 34.633 1.00 42.90 55 VAL B CA 1
ATOM 3558 C C . VAL B 1 55 ? 49.915 34.492 33.868 1.00 45.12 55 VAL B C 1
ATOM 3559 O O . VAL B 1 55 ? 50.883 33.813 33.497 1.00 44.79 55 VAL B O 1
ATOM 3563 N N . VAL B 1 56 ? 49.783 35.795 33.626 1.00 49.41 56 VAL B N 1
ATOM 3564 C CA . VAL B 1 56 ? 50.821 36.612 32.986 1.00 53.39 56 VAL B CA 1
ATOM 3565 C C . VAL B 1 56 ? 51.304 37.652 34.013 1.00 56.45 56 VAL B C 1
ATOM 3566 O O . VAL B 1 56 ? 50.593 38.620 34.313 1.00 57.65 56 VAL B O 1
ATOM 3570 N N . ASP B 1 57 ? 52.502 37.412 34.556 1.00 57.76 57 ASP B N 1
ATOM 3571 C CA . ASP B 1 57 ? 53.138 38.239 35.602 1.00 61.16 57 ASP B CA 1
ATOM 3572 C C . ASP B 1 57 ? 52.246 38.504 36.829 1.00 59.08 57 ASP B C 1
ATOM 3573 O O . ASP B 1 57 ? 51.927 39.656 37.160 1.00 56.00 57 ASP B O 1
ATOM 3578 N N . GLY B 1 58 ? 51.842 37.412 37.483 1.00 57.07 58 GLY B N 1
ATOM 3579 C CA . GLY B 1 58 ? 50.969 37.458 38.660 1.00 54.73 58 GLY B CA 1
ATOM 3580 C C . GLY B 1 58 ? 49.523 37.851 38.396 1.00 52.82 58 GLY B C 1
ATOM 3581 O O . GLY B 1 58 ? 48.691 37.774 39.299 1.00 54.93 58 GLY B O 1
ATOM 3582 N N . LYS B 1 59 ? 49.222 38.270 37.166 1.00 51.28 59 LYS B N 1
ATOM 3583 C CA . LYS B 1 59 ? 47.877 38.697 36.790 1.00 49.34 59 LYS B CA 1
ATOM 3584 C C . LYS B 1 59 ? 47.056 37.536 36.215 1.00 47.31 59 LYS B C 1
ATOM 3585 O O . LYS B 1 59 ? 47.466 36.879 35.244 1.00 47.18 59 LYS B O 1
ATOM 3591 N N . GLU B 1 60 ? 45.905 37.291 36.837 1.00 41.55 60 GLU B N 1
ATOM 3592 C CA . GLU B 1 60 ? 44.984 36.228 36.433 1.00 39.53 60 GLU B CA 1
ATOM 3593 C C . GLU B 1 60 ? 44.223 36.571 35.157 1.00 37.22 60 GLU B C 1
ATOM 3594 O O . GLU B 1 60 ? 43.771 37.703 34.967 1.00 36.97 60 GLU B O 1
ATOM 3600 N N . GLY B 1 61 ? 44.081 35.575 34.292 1.00 36.54 61 GLY B N 1
ATOM 3601 C CA . GLY B 1 61 ? 43.349 35.730 33.041 1.00 32.64 61 GLY B CA 1
ATOM 3602 C C . GLY B 1 61 ? 42.756 34.424 32.558 1.00 31.89 61 GLY B C 1
ATOM 3603 O O . GLY B 1 61 ? 42.973 33.365 33.157 1.00 30.45 61 GLY B O 1
ATOM 3604 N N . ILE B 1 62 ? 41.998 34.507 31.470 1.00 29.58 62 ILE B N 1
ATOM 3605 C CA . ILE B 1 62 ? 41.413 33.332 30.843 1.00 29.38 62 ILE B CA 1
ATOM 3606 C C . ILE B 1 62 ? 41.851 33.328 29.373 1.00 29.38 62 ILE B C 1
ATOM 3607 O O . ILE B 1 62 ? 41.747 34.353 28.695 1.00 29.28 62 ILE B O 1
ATOM 3612 N N . ALA B 1 63 ? 42.385 32.203 28.903 1.00 27.90 63 ALA B N 1
ATOM 3613 C CA . ALA B 1 63 ? 42.528 31.997 27.455 1.00 28.15 63 ALA B CA 1
ATOM 3614 C C . ALA B 1 63 ? 41.365 31.140 26.951 1.00 27.17 63 ALA B C 1
ATOM 3615 O O . ALA B 1 63 ? 40.966 30.173 27.611 1.00 26.92 63 ALA B O 1
ATOM 3617 N N . ILE B 1 64 ? 40.840 31.489 25.776 1.00 25.79 64 ILE B N 1
ATOM 3618 C CA . ILE B 1 64 ? 39.715 30.764 25.181 1.00 24.18 64 ILE B CA 1
ATOM 3619 C C . ILE B 1 64 ? 40.108 30.147 23.836 1.00 24.05 64 ILE B C 1
ATOM 3620 O O . ILE B 1 64 ? 40.867 30.736 23.081 1.00 23.05 64 ILE B O 1
ATOM 3625 N N . HIS B 1 65 ? 39.588 28.953 23.574 1.00 24.15 65 HIS B N 1
ATOM 3626 C CA . HIS B 1 65 ? 39.835 28.224 22.337 1.00 24.55 65 HIS B CA 1
ATOM 3627 C C . HIS B 1 65 ? 38.532 27.667 21.795 1.00 25.38 65 HIS B C 1
ATOM 3628 O O . HIS B 1 65 ? 37.758 27.037 22.526 1.00 25.79 65 HIS B O 1
ATOM 3635 N N . TYR B 1 66 ? 38.279 27.916 20.517 1.00 24.60 66 TYR B N 1
ATOM 3636 C CA . TYR B 1 66 ? 37.047 27.458 19.894 1.00 25.06 66 TYR B CA 1
ATOM 3637 C C . TYR B 1 66 ? 37.254 26.178 19.082 1.00 25.95 66 TYR B C 1
ATOM 3638 O O . TYR B 1 66 ? 38.363 25.916 18.586 1.00 23.57 66 TYR B O 1
ATOM 3647 N N . GLY B 1 67 ? 36.181 25.391 18.982 1.00 24.45 67 GLY B N 1
ATOM 3648 C CA . GLY B 1 67 ? 36.169 24.141 18.247 1.00 25.80 67 GLY B CA 1
ATOM 3649 C C . GLY B 1 67 ? 35.051 24.034 17.224 1.00 27.47 67 GLY B C 1
ATOM 3650 O O . GLY B 1 67 ? 33.968 24.590 17.410 1.00 27.50 67 GLY B O 1
ATOM 3651 N N . LYS B 1 68 ? 35.335 23.320 16.143 1.00 26.52 68 LYS B N 1
ATOM 3652 C CA . LYS B 1 68 ? 34.403 23.153 15.031 1.00 27.87 68 LYS B CA 1
ATOM 3653 C C . LYS B 1 68 ? 34.311 21.681 14.637 1.00 28.18 68 LYS B C 1
ATOM 3654 O O . LYS B 1 68 ? 35.263 20.925 14.801 1.00 27.75 68 LYS B O 1
ATOM 3660 N N . GLY B 1 69 ? 33.164 21.271 14.112 1.00 29.69 69 GLY B N 1
ATOM 3661 C CA . GLY B 1 69 ? 33.015 19.906 13.629 1.00 30.17 69 GLY B CA 1
ATOM 3662 C C . GLY B 1 69 ? 31.617 19.623 13.139 1.00 31.84 69 GLY B C 1
ATOM 3663 O O . GLY B 1 69 ? 30.682 20.363 13.458 1.00 30.82 69 GLY B O 1
ATOM 3664 N N . ALA B 1 70 ? 31.494 18.555 12.354 1.00 33.93 70 ALA B N 1
ATOM 3665 C CA . ALA B 1 70 ? 30.216 18.118 11.787 1.00 36.93 70 ALA B CA 1
ATOM 3666 C C . ALA B 1 70 ? 29.345 17.433 12.846 1.00 38.79 70 ALA B C 1
ATOM 3667 O O . ALA B 1 70 ? 28.115 17.453 12.759 1.00 42.24 70 ALA B O 1
ATOM 3669 N N . ASN B 1 71 ? 29.995 16.831 13.838 1.00 38.03 71 ASN B N 1
ATOM 3670 C CA . ASN B 1 71 ? 29.304 16.252 14.984 1.00 38.38 71 ASN B CA 1
ATOM 3671 C C . ASN B 1 71 ? 29.850 16.821 16.296 1.00 38.62 71 ASN B C 1
ATOM 3672 O O . ASN B 1 71 ? 30.851 17.551 16.302 1.00 36.56 71 ASN B O 1
ATOM 3677 N N . ASP B 1 72 ? 29.179 16.488 17.394 1.00 36.08 72 ASP B N 1
ATOM 3678 C CA . ASP B 1 72 ? 29.466 17.057 18.698 1.00 35.84 72 ASP B CA 1
ATOM 3679 C C . ASP B 1 72 ? 30.853 16.718 19.258 1.00 32.87 72 ASP B C 1
ATOM 3680 O O . ASP B 1 72 ? 31.560 17.609 19.743 1.00 29.89 72 ASP B O 1
ATOM 3685 N N . ILE B 1 73 ? 31.225 15.438 19.201 1.00 30.97 73 ILE B N 1
ATOM 3686 C CA . ILE B 1 73 ? 32.528 14.991 19.701 1.00 31.92 73 ILE B CA 1
ATOM 3687 C C . ILE B 1 73 ? 33.696 15.627 18.919 1.00 29.49 73 ILE B C 1
ATOM 3688 O O . ILE B 1 73 ? 34.675 16.034 19.521 1.00 27.43 73 ILE B O 1
ATOM 3693 N N . GLN B 1 74 ? 33.560 15.749 17.599 1.00 29.74 74 GLN B N 1
ATOM 3694 C CA . GLN B 1 74 ? 34.605 16.368 16.776 1.00 30.71 74 GLN B CA 1
ATOM 3695 C C . GLN B 1 74 ? 34.792 17.858 17.116 1.00 28.49 74 GLN B C 1
ATOM 3696 O O . GLN B 1 74 ? 35.927 18.315 17.222 1.00 27.52 74 GLN B O 1
ATOM 3702 N N . ALA B 1 75 ? 33.693 18.586 17.327 1.00 26.12 75 ALA B N 1
ATOM 3703 C CA . ALA B 1 75 ? 33.757 20.000 17.690 1.00 26.15 75 ALA B CA 1
ATOM 3704 C C . ALA B 1 75 ? 34.407 20.204 19.066 1.00 26.16 75 ALA B C 1
ATOM 3705 O O . ALA B 1 75 ? 35.218 21.131 19.253 1.00 24.37 75 ALA B O 1
ATOM 3707 N N . LYS B 1 76 ? 34.053 19.334 20.015 1.00 24.66 76 LYS B N 1
ATOM 3708 C CA . LYS B 1 76 ? 34.619 19.380 21.363 1.00 25.67 76 LYS B CA 1
ATOM 3709 C C . LYS B 1 76 ? 36.126 19.075 21.334 1.00 25.23 76 LYS B C 1
ATOM 3710 O O . LYS B 1 76 ? 36.917 19.807 21.929 1.00 23.96 76 LYS B O 1
ATOM 3716 N N . VAL B 1 77 ? 36.503 18.012 20.622 1.00 24.45 77 VAL B N 1
ATOM 3717 C CA . VAL B 1 77 ? 37.913 17.612 20.471 1.00 24.55 77 VAL B CA 1
ATOM 3718 C C . VAL B 1 77 ? 38.723 18.725 19.788 1.00 23.68 77 VAL B C 1
ATOM 3719 O O . VAL B 1 77 ? 39.845 18.997 20.190 1.00 23.38 77 VAL B O 1
ATOM 3723 N N . SER B 1 78 ? 38.119 19.360 18.781 1.00 24.32 78 SER B N 1
ATOM 3724 C CA . SER B 1 78 ? 38.707 20.484 18.060 1.00 24.82 78 SER B CA 1
ATOM 3725 C C . SER B 1 78 ? 39.107 21.610 19.009 1.00 24.58 78 SER B C 1
ATOM 3726 O O . SER B 1 78 ? 40.232 22.105 18.918 1.00 23.85 78 SER B O 1
ATOM 3729 N N . ALA B 1 79 ? 38.175 22.009 19.887 1.00 22.90 79 ALA B N 1
ATOM 3730 C CA . ALA B 1 79 ? 38.417 23.023 20.902 1.00 22.61 79 ALA B CA 1
ATOM 3731 C C . ALA B 1 79 ? 39.516 22.593 21.877 1.00 22.00 79 ALA B C 1
ATOM 3732 O O . ALA B 1 79 ? 40.407 23.376 22.182 1.00 21.36 79 ALA B O 1
ATOM 3734 N N . CYS B 1 80 ? 39.434 21.358 22.364 1.00 21.67 80 CYS B N 1
ATOM 3735 C CA . CYS B 1 80 ? 40.423 20.816 23.307 1.00 22.62 80 CYS B CA 1
ATOM 3736 C C . CYS B 1 80 ? 41.821 20.737 22.709 1.00 22.09 80 CYS B C 1
ATOM 3737 O O . CYS B 1 80 ? 42.788 21.086 23.372 1.00 22.34 80 CYS B O 1
ATOM 3740 N N . MET B 1 81 ? 41.912 20.316 21.446 1.00 21.52 81 MET B N 1
ATOM 3741 C CA . MET B 1 81 ? 43.217 20.114 20.820 1.00 22.12 81 MET B CA 1
ATOM 3742 C C . MET B 1 81 ? 43.841 21.435 20.340 1.00 22.02 81 MET B C 1
ATOM 3743 O O . MET B 1 81 ? 45.069 21.536 20.231 1.00 21.83 81 MET B O 1
ATOM 3748 N N . GLU B 1 82 ? 43.012 22.444 20.073 1.00 22.08 82 GLU B N 1
ATOM 3749 C CA . GLU B 1 82 ? 43.555 23.771 19.813 1.00 22.47 82 GLU B CA 1
ATOM 3750 C C . GLU B 1 82 ? 44.144 24.304 21.110 1.00 21.46 82 GLU B C 1
ATOM 3751 O O . GLU B 1 82 ? 45.232 24.844 21.095 1.00 22.46 82 GLU B O 1
ATOM 3757 N N . ALA B 1 83 ? 43.420 24.139 22.217 1.00 20.79 83 ALA B N 1
ATOM 3758 C CA . ALA B 1 83 ? 43.933 24.522 23.544 1.00 21.95 83 ALA B CA 1
ATOM 3759 C C . ALA B 1 83 ? 45.311 23.907 23.841 1.00 21.87 83 ALA B C 1
ATOM 3760 O O . ALA B 1 83 ? 46.248 24.617 24.221 1.00 22.66 83 ALA B O 1
ATOM 3762 N N . ILE B 1 84 ? 45.431 22.600 23.634 1.00 22.49 84 ILE B N 1
ATOM 3763 C CA . ILE B 1 84 ? 46.682 21.877 23.870 1.00 22.70 84 ILE B CA 1
ATOM 3764 C C . ILE B 1 84 ? 47.772 22.361 22.896 1.00 22.31 84 ILE B C 1
ATOM 3765 O O . ILE B 1 84 ? 48.911 22.604 23.301 1.00 23.10 84 ILE B O 1
ATOM 3770 N N . GLU B 1 85 ? 47.406 22.519 21.629 1.00 21.76 85 GLU B N 1
ATOM 3771 C CA . GLU B 1 85 ? 48.308 23.081 20.612 1.00 22.41 85 GLU B CA 1
ATOM 3772 C C . GLU B 1 85 ? 48.934 24.421 21.057 1.00 22.48 85 GLU B C 1
ATOM 3773 O O . GLU B 1 85 ? 50.146 24.607 20.959 1.00 22.82 85 GLU B O 1
ATOM 3779 N N . ARG B 1 86 ? 48.100 25.327 21.554 1.00 21.65 86 ARG B N 1
ATOM 3780 C CA . ARG B 1 86 ? 48.555 26.676 21.899 1.00 23.53 86 ARG B CA 1
ATOM 3781 C C . ARG B 1 86 ? 49.309 26.711 23.217 1.00 22.83 86 ARG B C 1
ATOM 3782 O O . ARG B 1 86 ? 50.307 27.410 23.311 1.00 21.91 86 ARG B O 1
ATOM 3790 N N . PHE B 1 87 ? 48.844 25.948 24.211 1.00 22.49 87 PHE B N 1
ATOM 3791 C CA . PHE B 1 87 ? 49.602 25.739 25.466 1.00 24.35 87 PHE B CA 1
ATOM 3792 C C . PHE B 1 87 ? 51.028 25.242 25.205 1.00 24.14 87 PHE B C 1
ATOM 3793 O O . PHE B 1 87 ? 51.984 25.716 25.840 1.00 24.29 87 PHE B O 1
ATOM 3801 N N . SER B 1 88 ? 51.160 24.319 24.254 1.00 23.05 88 SER B N 1
ATOM 3802 C CA . SER B 1 88 ? 52.437 23.681 23.928 1.00 24.44 88 SER B CA 1
ATOM 3803 C C . SER B 1 88 ? 53.425 24.590 23.199 1.00 23.98 88 SER B C 1
ATOM 3804 O O . SER B 1 88 ? 54.626 24.291 23.165 1.00 23.80 88 SER B O 1
ATOM 3807 N N . ALA B 1 89 ? 52.919 25.685 22.637 1.00 24.41 89 ALA B N 1
ATOM 3808 C CA . ALA B 1 89 ? 53.716 26.607 21.809 1.00 26.50 89 ALA B CA 1
ATOM 3809 C C . ALA B 1 89 ? 54.537 27.621 22.609 1.00 27.47 89 ALA B C 1
ATOM 3810 O O . ALA B 1 89 ? 55.359 28.330 22.028 1.00 26.35 89 ALA B O 1
ATOM 3812 N N . SER B 1 90 ? 54.298 27.684 23.926 1.00 28.46 90 SER B N 1
ATOM 3813 C CA . SER B 1 90 ? 55.010 28.569 24.862 1.00 30.27 90 SER B CA 1
ATOM 3814 C C . SER B 1 90 ? 56.509 28.461 24.728 1.00 29.19 90 SER B C 1
ATOM 3815 O O . SER B 1 90 ? 57.028 27.354 24.609 1.00 27.57 90 SER B O 1
ATOM 3818 N N . TYR B 1 91 ? 57.178 29.616 24.772 1.00 30.92 91 TYR B N 1
ATOM 3819 C CA . TYR B 1 91 ? 58.636 29.721 24.786 1.00 32.65 91 TYR B CA 1
ATOM 3820 C C . TYR B 1 91 ? 59.256 28.693 25.736 1.00 32.54 91 TYR B C 1
ATOM 3821 O O . TYR B 1 91 ? 58.884 28.612 26.906 1.00 31.20 91 TYR B O 1
ATOM 3830 N N . ASP B 1 92 ? 60.176 27.894 25.204 1.00 35.21 92 ASP B N 1
ATOM 3831 C CA . ASP B 1 92 ? 60.910 26.898 25.983 1.00 36.77 92 ASP B CA 1
ATOM 3832 C C . ASP B 1 92 ? 62.411 27.185 25.915 1.00 36.99 92 ASP B C 1
ATOM 3833 O O . ASP B 1 92 ? 63.039 26.956 24.876 1.00 36.41 92 ASP B O 1
ATOM 3838 N N . LYS B 1 93 ? 62.979 27.660 27.029 1.00 38.75 93 LYS B N 1
ATOM 3839 C CA . LYS B 1 93 ? 64.426 27.936 27.130 1.00 41.24 93 LYS B CA 1
ATOM 3840 C C . LYS B 1 93 ? 65.311 26.718 26.807 1.00 40.99 93 LYS B C 1
ATOM 3841 O O . LYS B 1 93 ? 66.374 26.868 26.202 1.00 42.09 93 LYS B O 1
ATOM 3847 N N . ASN B 1 94 ? 64.845 25.522 27.172 1.00 42.29 94 ASN B N 1
ATOM 3848 C CA . ASN B 1 94 ? 65.588 24.272 26.948 1.00 43.52 94 ASN B CA 1
ATOM 3849 C C . ASN B 1 94 ? 65.776 23.917 25.473 1.00 44.17 94 ASN B C 1
ATOM 3850 O O . ASN B 1 94 ? 66.685 23.162 25.133 1.00 44.33 94 ASN B O 1
ATOM 3855 N N . LYS B 1 95 ? 64.924 24.472 24.609 1.00 42.75 95 LYS B N 1
ATOM 3856 C CA . LYS B 1 95 ? 65.001 24.228 23.168 1.00 41.65 95 LYS B CA 1
ATOM 3857 C C . LYS B 1 95 ? 65.734 25.341 22.408 1.00 40.11 95 LYS B C 1
ATOM 3858 O O . LYS B 1 95 ? 65.907 25.249 21.190 1.00 41.06 95 LYS B O 1
ATOM 3864 N N . VAL B 1 96 ? 66.169 26.375 23.132 1.00 40.15 96 VAL B N 1
ATOM 3865 C CA . VAL B 1 96 ? 66.806 27.555 22.531 1.00 40.60 96 VAL B CA 1
ATOM 3866 C C . VAL B 1 96 ? 68.334 27.427 22.480 1.00 41.90 96 VAL B C 1
ATOM 3867 O O . VAL B 1 96 ? 68.976 27.154 23.493 1.00 39.94 96 VAL B O 1
ATOM 3871 N N . LYS B 1 97 ? 68.887 27.610 21.282 1.00 42.65 97 LYS B N 1
ATOM 3872 C CA . LYS B 1 97 ? 70.323 27.753 21.064 1.00 45.24 97 LYS B CA 1
ATOM 3873 C C . LYS B 1 97 ? 70.636 29.212 20.743 1.00 47.65 97 LYS B C 1
ATOM 3874 O O . LYS B 1 97 ? 69.914 29.857 19.973 1.00 47.24 97 LYS B O 1
ATOM 3880 N N . GLU B 1 98 ? 71.714 29.727 21.325 1.00 50.62 98 GLU B N 1
ATOM 3881 C CA . GLU B 1 98 ? 72.148 31.102 21.055 1.00 53.56 98 GLU B CA 1
ATOM 3882 C C . GLU B 1 98 ? 72.970 31.224 19.774 1.00 52.06 98 GLU B C 1
ATOM 3883 O O . GLU B 1 98 ? 73.106 32.317 19.219 1.00 53.83 98 GLU B O 1
ATOM 3889 N N . LYS B 1 99 ? 73.504 30.097 19.310 1.00 51.91 99 LYS B N 1
ATOM 3890 C CA . LYS B 1 99 ? 74.206 30.036 18.033 1.00 49.85 99 LYS B CA 1
ATOM 3891 C C . LYS B 1 99 ? 73.748 28.841 17.205 1.00 46.20 99 LYS B C 1
ATOM 3892 O O . LYS B 1 99 ? 73.672 27.727 17.724 1.00 47.75 99 LYS B O 1
ATOM 3898 N N . PRO B 1 100 ? 73.434 29.070 15.915 1.00 44.84 100 PRO B N 1
ATOM 3899 C CA . PRO B 1 100 ? 72.895 27.994 15.090 1.00 45.31 100 PRO B CA 1
ATOM 3900 C C . PRO B 1 100 ? 73.926 27.027 14.503 1.00 47.00 100 PRO B C 1
ATOM 3901 O O . PRO B 1 100 ? 75.063 27.417 14.237 1.00 48.57 100 PRO B O 1
ATOM 3905 N N . ASP B 1 101 ? 73.514 25.770 14.346 1.00 48.54 101 ASP B N 1
ATOM 3906 C CA . ASP B 1 101 ? 74.125 24.829 13.408 1.00 51.87 101 ASP B CA 1
ATOM 3907 C C . ASP B 1 101 ? 73.140 24.726 12.250 1.00 53.31 101 ASP B C 1
ATOM 3908 O O . ASP B 1 101 ? 71.985 24.327 12.440 1.00 61.19 101 ASP B O 1
ATOM 3913 N N . ASN B 1 102 ? 73.595 25.091 11.058 1.00 49.58 102 ASN B N 1
ATOM 3914 C CA . ASN B 1 102 ? 72.760 25.140 9.846 1.00 45.76 102 ASN B CA 1
ATOM 3915 C C . ASN B 1 102 ? 71.522 26.070 9.968 1.00 43.79 102 ASN B C 1
ATOM 3916 O O . ASN B 1 102 ? 70.381 25.592 9.935 1.00 42.41 102 ASN B O 1
ATOM 3921 N N . PRO B 1 103 ? 71.753 27.398 10.112 1.00 42.90 103 PRO B N 1
ATOM 3922 C CA . PRO B 1 103 ? 70.634 28.335 10.154 1.00 40.57 103 PRO B CA 1
ATOM 3923 C C . PRO B 1 103 ? 69.939 28.419 8.809 1.00 41.68 103 PRO B C 1
ATOM 3924 O O . PRO B 1 103 ? 70.595 28.317 7.762 1.00 39.22 103 PRO B O 1
ATOM 3928 N N . ILE B 1 104 ? 68.618 28.581 8.846 1.00 39.51 104 ILE B N 1
ATOM 3929 C CA . ILE B 1 104 ? 67.850 28.954 7.659 1.00 37.06 104 ILE B CA 1
ATOM 3930 C C . ILE B 1 104 ? 68.266 30.364 7.219 1.00 34.26 104 ILE B C 1
ATOM 3931 O O . ILE B 1 104 ? 68.640 31.194 8.053 1.00 33.43 104 ILE B O 1
ATOM 3936 N N . ASN B 1 105 ? 68.213 30.611 5.912 1.00 33.48 105 ASN B N 1
ATOM 3937 C CA . ASN B 1 105 ? 68.201 31.963 5.388 1.00 35.73 105 ASN B CA 1
ATOM 3938 C C . ASN B 1 105 ? 66.880 32.606 5.832 1.00 34.92 105 ASN B C 1
ATOM 3939 O O . ASN B 1 105 ? 65.811 32.240 5.354 1.00 35.04 105 ASN B O 1
ATOM 3944 N N . VAL B 1 106 ? 66.996 33.556 6.752 1.00 33.13 106 VAL B N 1
ATOM 3945 C CA . VAL B 1 106 ? 65.873 34.222 7.417 1.00 33.95 106 VAL B CA 1
ATOM 3946 C C . VAL B 1 106 ? 64.990 35.043 6.449 1.00 32.79 106 VAL B C 1
ATOM 3947 O O . VAL B 1 106 ? 63.780 35.161 6.659 1.00 30.45 106 VAL B O 1
ATOM 3951 N N . GLU B 1 107 ? 65.591 35.568 5.378 1.00 32.18 107 GLU B N 1
ATOM 3952 C CA . GLU B 1 107 ? 64.867 36.273 4.309 1.00 32.61 107 GLU B CA 1
ATOM 3953 C C . GLU B 1 107 ? 63.795 35.426 3.616 1.00 30.94 107 GLU B C 1
ATOM 3954 O O . GLU B 1 107 ? 62.787 35.956 3.160 1.00 30.73 107 GLU B O 1
ATOM 3960 N N . ASP B 1 108 ? 64.038 34.120 3.529 1.00 30.22 108 ASP B N 1
ATOM 3961 C CA . ASP B 1 108 ? 63.104 33.158 2.941 1.00 30.18 108 ASP B CA 1
ATOM 3962 C C . ASP B 1 108 ? 61.807 32.992 3.757 1.00 28.57 108 ASP B C 1
ATOM 3963 O O . ASP B 1 108 ? 60.825 32.455 3.257 1.00 25.76 108 ASP B O 1
ATOM 3968 N N . LEU B 1 109 ? 61.825 33.434 5.014 1.00 26.84 109 LEU B N 1
ATOM 3969 C CA . LEU B 1 109 ? 60.627 33.397 5.864 1.00 26.73 109 LEU B CA 1
ATOM 3970 C C . LEU B 1 109 ? 59.586 34.441 5.463 1.00 27.33 109 LEU B C 1
ATOM 3971 O O . LEU B 1 109 ? 58.412 34.316 5.835 1.00 27.68 109 LEU B O 1
ATOM 3976 N N . ILE B 1 110 ? 60.025 35.424 4.658 1.00 26.61 110 ILE B N 1
ATOM 3977 C CA . ILE B 1 110 ? 59.256 36.610 4.232 1.00 25.74 110 ILE B CA 1
ATOM 3978 C C . ILE B 1 110 ? 59.158 37.584 5.409 1.00 26.41 110 ILE B C 1
ATOM 3979 O O . ILE B 1 110 ? 58.271 37.482 6.269 1.00 24.85 110 ILE B O 1
ATOM 3984 N N . LEU B 1 111 ? 60.088 38.536 5.433 1.00 25.85 111 LEU B N 1
ATOM 3985 C CA . LEU B 1 111 ? 60.229 39.447 6.567 1.00 25.70 111 LEU B CA 1
ATOM 3986 C C . LEU B 1 111 ? 59.520 40.769 6.374 1.00 26.01 111 LEU B C 1
ATOM 3987 O O . LEU B 1 111 ? 59.471 41.283 5.254 1.00 24.95 111 LEU B O 1
ATOM 3992 N N . PRO B 1 112 ? 58.964 41.328 7.469 1.00 25.23 112 PRO B N 1
ATOM 3993 C CA . PRO B 1 112 ? 58.449 42.681 7.384 1.00 26.58 112 PRO B CA 1
ATOM 3994 C C . PRO B 1 112 ? 59.613 43.662 7.178 1.00 28.49 112 PRO B C 1
ATOM 3995 O O . PRO B 1 112 ? 60.754 43.336 7.513 1.00 28.28 112 PRO B O 1
ATOM 3999 N N . GLN B 1 113 ? 59.322 44.833 6.621 1.00 30.53 113 GLN B N 1
ATOM 4000 C CA . GLN B 1 113 ? 60.355 45.860 6.373 1.00 35.40 113 GLN B CA 1
ATOM 4001 C C . GLN B 1 113 ? 61.117 46.261 7.657 1.00 34.70 113 GLN B C 1
ATOM 4002 O O . GLN B 1 113 ? 62.325 46.499 7.619 1.00 34.22 113 GLN B O 1
ATOM 4008 N N . TYR B 1 114 ? 60.406 46.279 8.784 1.00 32.65 114 TYR B N 1
ATOM 4009 C CA . TYR B 1 114 ? 60.974 46.619 10.097 1.00 32.63 114 TYR B CA 1
ATOM 4010 C C . TYR B 1 114 ? 61.697 45.490 10.856 1.00 33.13 114 TYR B C 1
ATOM 4011 O O . TYR B 1 114 ? 62.083 45.682 12.022 1.00 33.65 114 TYR B O 1
ATOM 4020 N N . ALA B 1 115 ? 61.863 44.327 10.216 1.00 32.05 115 ALA B N 1
ATOM 4021 C CA . ALA B 1 115 ? 62.476 43.151 10.842 1.00 32.54 115 ALA B CA 1
ATOM 4022 C C . ALA B 1 115 ? 63.853 43.457 11.417 1.00 34.69 115 ALA B C 1
ATOM 4023 O O . ALA B 1 115 ? 64.693 44.057 10.740 1.00 34.38 115 ALA B O 1
ATOM 4025 N N . ASP B 1 116 ? 64.060 43.066 12.673 1.00 35.85 116 ASP B N 1
ATOM 4026 C CA . ASP B 1 116 ? 65.396 42.958 13.240 1.00 38.36 116 ASP B CA 1
ATOM 4027 C C . ASP B 1 116 ? 65.985 41.604 12.800 1.00 38.52 116 ASP B C 1
ATOM 4028 O O . ASP B 1 116 ? 65.589 40.550 13.308 1.00 39.27 116 ASP B O 1
ATOM 4033 N N . LYS B 1 117 ? 66.929 41.650 11.858 1.00 38.59 117 LYS B N 1
ATOM 4034 C CA . LYS B 1 117 ? 67.530 40.439 11.269 1.00 39.94 117 LYS B CA 1
ATOM 4035 C C . LYS B 1 117 ? 68.660 39.814 12.102 1.00 40.33 117 LYS B C 1
ATOM 4036 O O . LYS B 1 117 ? 69.194 38.760 11.741 1.00 39.93 117 LYS B O 1
ATOM 4042 N N . ASN B 1 118 ? 69.004 40.447 13.220 1.00 42.36 118 ASN B N 1
ATOM 4043 C CA . ASN B 1 118 ? 69.991 39.889 14.143 1.00 43.71 118 ASN B CA 1
ATOM 4044 C C . ASN B 1 118 ? 69.320 38.922 15.119 1.00 40.62 118 ASN B C 1
ATOM 4045 O O . ASN B 1 118 ? 68.854 39.323 16.187 1.00 42.21 118 ASN B O 1
ATOM 4050 N N . VAL B 1 119 ? 69.283 37.650 14.731 1.00 38.94 119 VAL B N 1
ATOM 4051 C CA . VAL B 1 119 ? 68.624 36.592 15.502 1.00 37.74 119 VAL B CA 1
ATOM 4052 C C . VAL B 1 119 ? 69.599 35.963 16.486 1.00 37.46 119 VAL B C 1
ATOM 4053 O O . VAL B 1 119 ? 70.600 35.374 16.085 1.00 36.70 119 VAL B O 1
ATOM 4057 N N . LYS B 1 120 ? 69.278 36.073 17.772 1.00 38.34 120 LYS B N 1
ATOM 4058 C CA . LYS B 1 120 ? 70.132 35.535 18.827 1.00 41.40 120 LYS B CA 1
ATOM 4059 C C . LYS B 1 120 ? 69.523 34.315 19.535 1.00 41.66 120 LYS B C 1
ATOM 4060 O O . LYS B 1 120 ? 70.160 33.716 20.406 1.00 40.66 120 LYS B O 1
ATOM 4066 N N . GLU B 1 121 ? 68.292 33.960 19.159 1.00 39.49 121 GLU B N 1
ATOM 4067 C CA . GLU B 1 121 ? 67.602 32.797 19.717 1.00 39.50 121 GLU B CA 1
ATOM 4068 C C . GLU B 1 121 ? 67.100 31.881 18.605 1.00 36.72 121 GLU B C 1
ATOM 4069 O O . GLU B 1 121 ? 66.214 32.259 17.830 1.00 35.14 121 GLU B O 1
ATOM 4075 N N . TRP B 1 122 ? 67.690 30.685 18.535 1.00 34.28 122 TRP B N 1
ATOM 4076 C CA . TRP B 1 122 ? 67.411 29.706 17.477 1.00 33.93 122 TRP B CA 1
ATOM 4077 C C . TRP B 1 122 ? 66.899 28.395 18.059 1.00 33.61 122 TRP B C 1
ATOM 4078 O O . TRP B 1 122 ? 67.170 28.074 19.223 1.00 33.54 122 TRP B O 1
ATOM 4089 N N . VAL B 1 123 ? 66.162 27.649 17.238 1.00 32.29 123 VAL B N 1
ATOM 4090 C CA . VAL B 1 123 ? 65.558 26.376 17.624 1.00 32.55 123 VAL B CA 1
ATOM 4091 C C . VAL B 1 123 ? 65.810 25.387 16.498 1.00 33.07 123 VAL B C 1
ATOM 4092 O O . VAL B 1 123 ? 65.647 25.722 15.318 1.00 32.14 123 VAL B O 1
ATOM 4096 N N . GLU B 1 124 ? 66.192 24.165 16.871 1.00 33.07 124 GLU B N 1
ATOM 4097 C CA . GLU B 1 124 ? 66.426 23.117 15.904 1.00 33.00 124 GLU B CA 1
ATOM 4098 C C . GLU B 1 124 ? 65.136 22.433 15.480 1.00 32.82 124 GLU B C 1
ATOM 4099 O O . GLU B 1 124 ? 64.338 21.983 16.313 1.00 34.32 124 GLU B O 1
ATOM 4105 N N . GLY B 1 125 ? 64.951 22.371 14.170 1.00 30.89 125 GLY B N 1
ATOM 4106 C CA . GLY B 1 125 ? 63.880 21.599 13.565 1.00 33.82 125 GLY B CA 1
ATOM 4107 C C . GLY B 1 125 ? 64.428 20.621 12.548 1.00 33.46 125 GLY B C 1
ATOM 4108 O O . GLY B 1 125 ? 65.631 20.606 12.278 1.00 33.48 125 GLY B O 1
ATOM 4109 N N . ILE B 1 126 ? 63.543 19.794 12.005 1.00 32.80 126 ILE B N 1
ATOM 4110 C CA . ILE B 1 126 ? 63.892 18.824 10.968 1.00 33.20 126 ILE B CA 1
ATOM 4111 C C . ILE B 1 126 ? 63.213 19.239 9.668 1.00 32.49 126 ILE B C 1
ATOM 4112 O O . ILE B 1 126 ? 61.988 19.413 9.632 1.00 32.00 126 ILE B O 1
ATOM 4117 N N . ASP B 1 127 ? 64.007 19.407 8.614 1.00 30.89 127 ASP B N 1
ATOM 4118 C CA . ASP B 1 127 ? 63.476 19.500 7.260 1.00 32.32 127 ASP B CA 1
ATOM 4119 C C . ASP B 1 127 ? 63.215 18.087 6.728 1.00 33.56 127 ASP B C 1
ATOM 4120 O O . ASP B 1 127 ? 64.146 17.337 6.391 1.00 32.90 127 ASP B O 1
ATOM 4125 N N . ILE B 1 128 ? 61.938 17.741 6.641 1.00 33.61 128 ILE B N 1
ATOM 4126 C CA . ILE B 1 128 ? 61.528 16.389 6.273 1.00 35.60 128 ILE B CA 1
ATOM 4127 C C . ILE B 1 128 ? 61.607 16.107 4.751 1.00 35.68 128 ILE B C 1
ATOM 4128 O O . ILE B 1 128 ? 61.486 14.953 4.321 1.00 36.34 128 ILE B O 1
ATOM 4133 N N . ILE B 1 129 ? 61.829 17.140 3.942 1.00 32.61 129 ILE B N 1
ATOM 4134 C CA . ILE B 1 129 ? 62.110 16.909 2.518 1.00 35.40 129 ILE B CA 1
ATOM 4135 C C . ILE B 1 129 ? 63.547 16.363 2.373 1.00 38.21 129 ILE B C 1
ATOM 4136 O O . ILE B 1 129 ? 63.765 15.344 1.714 1.00 38.93 129 ILE B O 1
ATOM 4141 N N . ASN B 1 130 ? 64.495 17.004 3.051 1.00 41.53 130 ASN B N 1
ATOM 4142 C CA . ASN B 1 130 ? 65.920 16.674 2.910 1.00 44.55 130 ASN B CA 1
ATOM 4143 C C . ASN B 1 130 ? 66.512 15.826 4.048 1.00 45.97 130 ASN B C 1
ATOM 4144 O O . ASN B 1 130 ? 67.706 15.516 4.031 1.00 46.69 130 ASN B O 1
ATOM 4149 N N . ASN B 1 131 ? 65.664 15.437 5.004 1.00 46.82 131 ASN B N 1
ATOM 4150 C CA . ASN B 1 131 ? 66.032 14.614 6.177 1.00 49.60 131 ASN B CA 1
ATOM 4151 C C . ASN B 1 131 ? 67.284 15.098 6.940 1.00 50.73 131 ASN B C 1
ATOM 4152 O O . ASN B 1 131 ? 68.172 14.315 7.300 1.00 51.54 131 ASN B O 1
ATOM 4157 N N . GLU B 1 132 ? 67.336 16.406 7.172 1.00 49.14 132 GLU B N 1
ATOM 4158 C CA . GLU B 1 132 ? 68.401 17.029 7.954 1.00 48.61 132 GLU B CA 1
ATOM 4159 C C . GLU B 1 132 ? 67.855 18.058 8.937 1.00 46.80 132 GLU B C 1
ATOM 4160 O O . GLU B 1 132 ? 66.797 18.663 8.709 1.00 43.98 132 GLU B O 1
ATOM 4166 N N . THR B 1 133 ? 68.581 18.226 10.039 1.00 45.29 133 THR B N 1
ATOM 4167 C CA . THR B 1 133 ? 68.309 19.267 11.024 1.00 43.27 133 THR B CA 1
ATOM 4168 C C . THR B 1 133 ? 68.604 20.629 10.408 1.00 41.69 133 THR B C 1
ATOM 4169 O O . THR B 1 133 ? 69.562 20.776 9.635 1.00 42.77 133 THR B O 1
ATOM 4173 N N . ILE B 1 134 ? 67.754 21.605 10.723 1.00 39.20 134 ILE B N 1
ATOM 4174 C CA . ILE B 1 134 ? 67.929 23.013 10.320 1.00 39.01 134 ILE B CA 1
ATOM 4175 C C . ILE B 1 134 ? 67.487 23.876 11.493 1.00 37.40 134 ILE B C 1
ATOM 4176 O O . ILE B 1 134 ? 66.470 23.601 12.133 1.00 37.98 134 ILE B O 1
ATOM 4181 N N . ASP B 1 135 ? 68.259 24.916 11.770 1.00 38.00 135 ASP B N 1
ATOM 4182 C CA . ASP B 1 135 ? 67.917 25.865 12.808 1.00 37.80 135 ASP B CA 1
ATOM 4183 C C . ASP B 1 135 ? 67.063 27.003 12.275 1.00 36.75 135 ASP B C 1
ATOM 4184 O O . ASP B 1 135 ? 67.329 27.557 11.200 1.00 37.26 135 ASP B O 1
ATOM 4189 N N . VAL B 1 136 ? 66.022 27.322 13.037 1.00 32.63 136 VAL B N 1
ATOM 4190 C CA . VAL B 1 136 ? 65.076 28.377 12.681 1.00 30.21 136 VAL B CA 1
ATOM 4191 C C . VAL B 1 136 ? 64.981 29.370 13.833 1.00 28.56 136 VAL B C 1
ATOM 4192 O O . VAL B 1 136 ? 65.216 28.991 14.988 1.00 28.08 136 VAL B O 1
ATOM 4196 N N . PRO B 1 137 ? 64.645 30.643 13.539 1.00 27.58 137 PRO B N 1
ATOM 4197 C CA . PRO B 1 137 ? 64.530 31.578 14.660 1.00 27.26 137 PRO B CA 1
ATOM 4198 C C . PRO B 1 137 ? 63.449 31.160 15.645 1.00 26.94 137 PRO B C 1
ATOM 4199 O O . PRO B 1 137 ? 62.418 30.618 15.224 1.00 25.56 137 PRO B O 1
ATOM 4203 N N . ALA B 1 138 ? 63.699 31.386 16.940 1.00 26.78 138 ALA B N 1
ATOM 4204 C CA . ALA B 1 138 ? 62.702 31.128 17.987 1.00 26.65 138 ALA B CA 1
ATOM 4205 C C . ALA B 1 138 ? 61.397 31.892 17.702 1.00 26.81 138 ALA B C 1
ATOM 4206 O O . ALA B 1 138 ? 60.292 31.377 17.975 1.00 24.09 138 ALA B O 1
ATOM 4208 N N . ASP B 1 139 ? 61.542 33.094 17.127 1.00 25.85 139 ASP B N 1
ATOM 4209 C CA . ASP B 1 139 ? 60.414 33.943 16.714 1.00 27.51 139 ASP B CA 1
ATOM 4210 C C . ASP B 1 139 ? 59.468 33.296 15.688 1.00 25.87 139 ASP B C 1
ATOM 4211 O O . ASP B 1 139 ? 58.307 33.699 15.572 1.00 25.35 139 ASP B O 1
ATOM 4216 N N . ALA B 1 140 ? 59.975 32.305 14.960 1.00 25.43 140 ALA B N 1
ATOM 4217 C CA . ALA B 1 140 ? 59.192 31.576 13.956 1.00 25.27 140 ALA B CA 1
ATOM 4218 C C . ALA B 1 140 ? 58.603 30.282 14.511 1.00 24.45 140 ALA B C 1
ATOM 4219 O O . ALA B 1 140 ? 57.854 29.594 13.819 1.00 24.40 140 ALA B O 1
ATOM 4221 N N . VAL B 1 141 ? 58.923 29.967 15.764 1.00 24.03 141 VAL B N 1
ATOM 4222 C CA . VAL B 1 141 ? 58.524 28.683 16.346 1.00 23.59 141 VAL B CA 1
ATOM 4223 C C . VAL B 1 141 ? 57.493 28.865 17.443 1.00 22.66 141 VAL B C 1
ATOM 4224 O O . VAL B 1 141 ? 56.426 28.256 17.392 1.00 22.84 141 VAL B O 1
ATOM 4228 N N . PHE B 1 142 ? 57.824 29.676 18.449 1.00 22.96 142 PHE B N 1
ATOM 4229 C CA . PHE B 1 142 ? 56.987 29.789 19.635 1.00 22.95 142 PHE B CA 1
ATOM 4230 C C . PHE B 1 142 ? 55.823 30.745 19.423 1.00 22.55 142 PHE B C 1
ATOM 4231 O O . PHE B 1 142 ? 55.817 31.511 18.469 1.00 21.80 142 PHE B O 1
ATOM 4239 N N . TYR B 1 143 ? 54.825 30.655 20.298 1.00 22.59 143 TYR B N 1
ATOM 4240 C CA . TYR B 1 143 ? 53.780 31.668 20.409 1.00 23.15 143 TYR B CA 1
ATOM 4241 C C . TYR B 1 143 ? 53.353 31.758 21.882 1.00 22.23 143 TYR B C 1
ATOM 4242 O O . TYR B 1 143 ? 53.118 30.709 22.479 1.00 22.98 143 TYR B O 1
ATOM 4251 N N . PRO B 1 144 ? 53.259 32.953 22.491 1.00 23.60 144 PRO B N 1
ATOM 4252 C CA . PRO B 1 144 ? 53.665 34.241 21.927 1.00 24.07 144 PRO B CA 1
ATOM 4253 C C . PRO B 1 144 ? 55.200 34.410 21.898 1.00 25.28 144 PRO B C 1
ATOM 4254 O O . PRO B 1 144 ? 55.932 33.523 22.354 1.00 25.01 144 PRO B O 1
ATOM 4258 N N . THR B 1 145 ? 55.664 35.543 21.380 1.00 25.84 145 THR B N 1
ATOM 4259 C CA . THR B 1 145 ? 57.084 35.753 21.134 1.00 28.27 145 THR B CA 1
ATOM 4260 C C . THR B 1 145 ? 57.509 37.193 21.450 1.00 29.07 145 THR B C 1
ATOM 4261 O O . THR B 1 145 ? 56.657 38.049 21.673 1.00 27.66 145 THR B O 1
ATOM 4265 N N . SER B 1 146 ? 58.823 37.437 21.446 1.00 31.20 146 SER B N 1
ATOM 4266 C CA . SER B 1 146 ? 59.409 38.773 21.595 1.00 33.57 146 SER B CA 1
ATOM 4267 C C . SER B 1 146 ? 59.080 39.711 20.426 1.00 31.95 146 SER B C 1
ATOM 4268 O O . SER B 1 146 ? 59.041 40.929 20.598 1.00 31.41 146 SER B O 1
ATOM 4271 N N . GLY B 1 147 ? 58.861 39.141 19.241 1.00 30.95 147 GLY B N 1
ATOM 4272 C CA . GLY B 1 147 ? 58.478 39.915 18.060 1.00 30.37 147 GLY B CA 1
ATOM 4273 C C . GLY B 1 147 ? 59.606 40.703 17.406 1.00 31.03 147 GLY B C 1
ATOM 4274 O O . GLY B 1 147 ? 59.345 41.661 16.660 1.00 31.04 147 GLY B O 1
ATOM 4275 N N . LYS B 1 148 ? 60.851 40.300 17.665 1.00 28.84 148 LYS B N 1
ATOM 4276 C CA . LYS B 1 148 ? 62.021 40.979 17.085 1.00 32.02 148 LYS B CA 1
ATOM 4277 C C . LYS B 1 148 ? 62.108 40.790 15.567 1.00 30.64 148 LYS B C 1
ATOM 4278 O O . LYS B 1 148 ? 62.217 41.766 14.828 1.00 31.12 148 LYS B O 1
ATOM 4284 N N . LEU B 1 149 ? 62.026 39.542 15.111 1.00 29.57 149 LEU B N 1
ATOM 4285 C CA . LEU B 1 149 ? 62.144 39.239 13.685 1.00 29.74 149 LEU B CA 1
ATOM 4286 C C . LEU B 1 149 ? 60.860 39.589 12.923 1.00 28.84 149 LEU B C 1
ATOM 4287 O O . LEU B 1 149 ? 60.906 40.147 11.815 1.00 26.74 149 LEU B O 1
ATOM 4292 N N . PHE B 1 150 ? 59.729 39.221 13.520 1.00 27.34 150 PHE B N 1
ATOM 4293 C CA . PHE B 1 150 ? 58.394 39.542 13.006 1.00 26.17 150 PHE B CA 1
ATOM 4294 C C . PHE B 1 150 ? 57.365 39.313 14.107 1.00 25.61 150 PHE B C 1
ATOM 4295 O O . PHE B 1 150 ? 57.686 38.701 15.128 1.00 26.77 150 PHE B O 1
ATOM 4303 N N . ARG B 1 151 ? 56.146 39.818 13.913 1.00 25.49 151 ARG B N 1
ATOM 4304 C CA . ARG B 1 151 ? 55.076 39.648 14.907 1.00 25.70 151 ARG B CA 1
ATOM 4305 C C . ARG B 1 151 ? 54.718 38.176 15.061 1.00 24.40 151 ARG B C 1
ATOM 4306 O O . ARG B 1 151 ? 54.531 37.456 14.061 1.00 24.01 151 ARG B O 1
ATOM 4314 N N . GLY B 1 152 ? 54.658 37.737 16.317 1.00 23.81 152 GLY B N 1
ATOM 4315 C CA . GLY B 1 152 ? 54.258 36.362 16.658 1.00 23.00 152 GLY B CA 1
ATOM 4316 C C . GLY B 1 152 ? 52.892 36.033 16.088 1.00 22.85 152 GLY B C 1
ATOM 4317 O O . GLY B 1 152 ? 51.991 36.880 16.086 1.00 22.14 152 GLY B O 1
ATOM 4318 N N . ASN B 1 153 ? 52.752 34.811 15.584 1.00 22.98 153 ASN B N 1
ATOM 4319 C CA . ASN B 1 153 ? 51.475 34.330 15.071 1.00 23.79 153 ASN B CA 1
ATOM 4320 C C . ASN B 1 153 ? 51.396 32.804 15.203 1.00 21.71 153 ASN B C 1
ATOM 4321 O O . ASN B 1 153 ? 52.411 32.133 15.373 1.00 20.99 153 ASN B O 1
ATOM 4326 N N . THR B 1 154 ? 50.193 32.262 15.090 1.00 20.58 154 THR B N 1
ATOM 4327 C CA . THR B 1 154 ? 49.953 30.830 15.348 1.00 19.95 154 THR B CA 1
ATOM 4328 C C . THR B 1 154 ? 49.981 29.940 14.093 1.00 19.80 154 THR B C 1
ATOM 4329 O O . THR B 1 154 ? 49.752 28.726 14.183 1.00 20.18 154 THR B O 1
ATOM 4333 N N . ASN B 1 155 ? 50.256 30.545 12.934 1.00 19.41 155 ASN B N 1
ATOM 4334 C CA . ASN B 1 155 ? 50.216 29.854 11.634 1.00 19.99 155 ASN B CA 1
ATOM 4335 C C . ASN B 1 155 ? 51.193 28.676 11.555 1.00 20.58 155 ASN B C 1
ATOM 4336 O O . ASN B 1 155 ? 52.423 28.851 11.678 1.00 20.52 155 ASN B O 1
ATOM 4341 N N . GLY B 1 156 ? 50.629 27.488 11.343 1.00 20.03 156 GLY B N 1
ATOM 4342 C CA . GLY B 1 156 ? 51.414 26.248 11.274 1.00 20.96 156 GLY B CA 1
ATOM 4343 C C . GLY B 1 156 ? 51.692 25.576 12.610 1.00 20.31 156 GLY B C 1
ATOM 4344 O O . GLY B 1 156 ? 52.503 24.642 12.682 1.00 20.17 156 GLY B O 1
ATOM 4345 N N . LEU B 1 157 ? 51.047 26.051 13.670 1.00 19.87 157 LEU B N 1
ATOM 4346 C CA . LEU B 1 157 ? 50.966 25.258 14.894 1.00 20.08 157 LEU B CA 1
ATOM 4347 C C . LEU B 1 157 ? 49.867 24.218 14.708 1.00 20.43 157 LEU B C 1
ATOM 4348 O O . LEU B 1 157 ? 48.834 24.523 14.123 1.00 21.04 157 LEU B O 1
ATOM 4353 N N . ALA B 1 158 ? 50.099 23.004 15.198 1.00 21.12 158 ALA B N 1
ATOM 4354 C CA . ALA B 1 158 ? 49.060 21.959 15.249 1.00 21.64 158 ALA B CA 1
ATOM 4355 C C . ALA B 1 158 ? 49.351 20.930 16.322 1.00 22.35 158 ALA B C 1
ATOM 4356 O O . ALA B 1 158 ? 50.517 20.669 16.653 1.00 23.26 158 ALA B O 1
ATOM 4358 N N . SER B 1 159 ? 48.286 20.352 16.862 1.00 22.63 159 SER B N 1
ATOM 4359 C CA . SER B 1 159 ? 48.388 19.159 17.682 1.00 22.92 159 SER B CA 1
ATOM 4360 C C . SER B 1 159 ? 47.825 17.985 16.892 1.00 22.55 159 SER B C 1
ATOM 4361 O O . SER B 1 159 ? 47.262 18.172 15.819 1.00 23.23 159 SER B O 1
ATOM 4364 N N . GLY B 1 160 ? 48.013 16.771 17.401 1.00 23.33 160 GLY B N 1
ATOM 4365 C CA . GLY B 1 160 ? 47.418 15.596 16.768 1.00 23.81 160 GLY B CA 1
ATOM 4366 C C . GLY B 1 160 ? 47.555 14.333 17.583 1.00 24.34 160 GLY B C 1
ATOM 4367 O O . GLY B 1 160 ? 48.159 14.333 18.664 1.00 25.07 160 GLY B O 1
ATOM 4368 N N . ASN B 1 161 ? 46.989 13.258 17.048 1.00 25.25 161 ASN B N 1
ATOM 4369 C CA . ASN B 1 161 ? 47.014 11.948 17.685 1.00 26.88 161 ASN B CA 1
ATOM 4370 C C . ASN B 1 161 ? 48.381 11.285 17.672 1.00 28.70 161 ASN B C 1
ATOM 4371 O O . ASN B 1 161 ? 48.691 10.504 18.577 1.00 29.31 161 ASN B O 1
ATOM 4376 N N . ASN B 1 162 ? 49.180 11.579 16.644 1.00 27.41 162 ASN B N 1
ATOM 4377 C CA . ASN B 1 162 ? 50.615 11.243 16.639 1.00 29.22 162 ASN B CA 1
ATOM 4378 C C . ASN B 1 162 ? 51.451 12.360 15.982 1.00 29.08 162 ASN B C 1
ATOM 4379 O O . ASN B 1 162 ? 50.894 13.362 15.511 1.00 28.32 162 ASN B O 1
ATOM 4384 N N . LEU B 1 163 ? 52.772 12.203 15.970 1.00 29.29 163 LEU B N 1
ATOM 4385 C CA . LEU B 1 163 ? 53.654 13.246 15.447 1.00 29.81 163 LEU B CA 1
ATOM 4386 C C . LEU B 1 163 ? 53.387 13.534 13.965 1.00 30.55 163 LEU B C 1
ATOM 4387 O O . LEU B 1 163 ? 53.241 14.706 13.571 1.00 29.41 163 LEU B O 1
ATOM 4392 N N . ASP B 1 164 ? 53.300 12.466 13.166 1.00 28.69 164 ASP B N 1
ATOM 4393 C CA . ASP B 1 164 ? 53.000 12.585 11.738 1.00 30.24 164 ASP B CA 1
ATOM 4394 C C . ASP B 1 164 ? 51.663 13.275 11.457 1.00 28.66 164 ASP B C 1
ATOM 4395 O O . ASP B 1 164 ? 51.572 14.083 10.530 1.00 27.56 164 ASP B O 1
ATOM 4400 N N . GLU B 1 165 ? 50.638 12.941 12.243 1.00 26.85 165 GLU B N 1
ATOM 4401 C CA . GLU B 1 165 ? 49.309 13.552 12.089 1.00 27.56 165 GLU B CA 1
ATOM 4402 C C . GLU B 1 165 ? 49.339 15.066 12.324 1.00 25.36 165 GLU B C 1
ATOM 4403 O O . GLU B 1 165 ? 48.767 15.817 11.545 1.00 25.10 165 GLU B O 1
ATOM 4409 N N . ALA B 1 166 ? 50.010 15.487 13.397 1.00 25.31 166 ALA B N 1
ATOM 4410 C CA . ALA B 1 166 ? 50.239 16.905 13.711 1.00 25.06 166 ALA B CA 1
ATOM 4411 C C . ALA B 1 166 ? 50.963 17.649 12.589 1.00 23.87 166 ALA B C 1
ATOM 4412 O O . ALA B 1 166 ? 50.532 18.734 12.182 1.00 21.73 166 ALA B O 1
ATOM 4414 N N . ILE B 1 167 ? 52.054 17.058 12.095 1.00 23.37 167 ILE B N 1
ATOM 4415 C CA . ILE B 1 167 ? 52.838 17.641 10.983 1.00 24.63 167 ILE B CA 1
ATOM 4416 C C . ILE B 1 167 ? 51.964 17.849 9.743 1.00 23.09 167 ILE B C 1
ATOM 4417 O O . ILE B 1 167 ? 51.983 18.914 9.139 1.00 24.11 167 ILE B O 1
ATOM 4422 N N . LEU B 1 168 ? 51.186 16.833 9.386 1.00 23.65 168 LEU B N 1
ATOM 4423 C CA . LEU B 1 168 ? 50.288 16.921 8.237 1.00 22.78 168 LEU B CA 1
ATOM 4424 C C . LEU B 1 168 ? 49.264 18.048 8.395 1.00 22.14 168 LEU B C 1
ATOM 4425 O O . LEU B 1 168 ? 49.064 18.826 7.465 1.00 21.63 168 LEU B O 1
ATOM 4430 N N . HIS B 1 169 ? 48.626 18.136 9.565 1.00 22.57 169 HIS B N 1
ATOM 4431 C CA . HIS B 1 169 ? 47.644 19.190 9.808 1.00 22.20 169 HIS B CA 1
ATOM 4432 C C . HIS B 1 169 ? 48.291 20.581 9.738 1.00 20.85 169 HIS B C 1
ATOM 4433 O O . HIS B 1 169 ? 47.757 21.491 9.107 1.00 20.67 169 HIS B O 1
ATOM 4440 N N . ALA B 1 170 ? 49.449 20.730 10.369 1.00 20.33 170 ALA B N 1
ATOM 4441 C CA . ALA B 1 170 ? 50.169 22.004 10.343 1.00 20.48 170 ALA B CA 1
ATOM 4442 C C . ALA B 1 170 ? 50.613 22.389 8.937 1.00 20.07 170 ALA B C 1
ATOM 4443 O O . ALA B 1 170 ? 50.566 23.560 8.577 1.00 19.39 170 ALA B O 1
ATOM 4445 N N . THR B 1 171 ? 51.066 21.397 8.166 1.00 20.88 171 THR B N 1
ATOM 4446 C CA . THR B 1 171 ? 51.453 21.577 6.758 1.00 21.20 171 THR B CA 1
ATOM 4447 C C . THR B 1 171 ? 50.257 22.058 5.931 1.00 21.01 171 THR B C 1
ATOM 4448 O O . THR B 1 171 ? 50.364 23.027 5.170 1.00 20.70 171 THR B O 1
ATOM 4452 N N . LEU B 1 172 ? 49.110 21.401 6.110 1.00 21.01 172 LEU B N 1
ATOM 4453 C CA . LEU B 1 172 ? 47.891 21.806 5.405 1.00 21.14 172 LEU B CA 1
ATOM 4454 C C . LEU B 1 172 ? 47.489 23.231 5.772 1.00 20.02 172 LEU B C 1
ATOM 4455 O O . LEU B 1 172 ? 47.036 23.995 4.928 1.00 19.52 172 LEU B O 1
ATOM 4460 N N . GLU B 1 173 ? 47.673 23.589 7.039 1.00 19.67 173 GLU B N 1
ATOM 4461 C CA . GLU B 1 173 ? 47.373 24.945 7.486 1.00 19.33 173 GLU B CA 1
ATOM 4462 C C . GLU B 1 173 ? 48.285 25.987 6.818 1.00 18.82 173 GLU B C 1
ATOM 4463 O O . GLU B 1 173 ? 47.820 27.053 6.413 1.00 18.24 173 GLU B O 1
ATOM 4469 N N . ILE B 1 174 ? 49.573 25.674 6.687 1.00 20.04 174 ILE B N 1
ATOM 4470 C CA . ILE B 1 174 ? 50.507 26.575 5.967 1.00 20.44 174 ILE B CA 1
ATOM 4471 C C . ILE B 1 174 ? 50.041 26.750 4.517 1.00 20.21 174 ILE B C 1
ATOM 4472 O O . ILE B 1 174 ? 49.966 27.887 4.024 1.00 20.50 174 ILE B O 1
ATOM 4477 N N . ILE B 1 175 ? 49.683 25.637 3.863 1.00 20.33 175 ILE B N 1
ATOM 4478 C CA . ILE B 1 175 ? 49.142 25.671 2.479 1.00 20.83 175 ILE B CA 1
ATOM 4479 C C . ILE B 1 175 ? 47.862 26.538 2.383 1.00 21.00 175 ILE B C 1
ATOM 4480 O O . ILE B 1 175 ? 47.694 27.340 1.450 1.00 19.72 175 ILE B O 1
ATOM 4485 N N . GLU B 1 176 ? 46.967 26.358 3.360 1.00 20.02 176 GLU B N 1
ATOM 4486 C CA . GLU B 1 176 ? 45.732 27.121 3.434 1.00 20.14 176 GLU B CA 1
ATOM 4487 C C . GLU B 1 176 ? 45.988 28.619 3.443 1.00 19.51 176 GLU B C 1
ATOM 4488 O O . GLU B 1 176 ? 45.409 29.340 2.631 1.00 20.56 176 GLU B O 1
ATOM 4494 N N . ARG B 1 177 ? 46.846 29.080 4.359 1.00 18.67 177 ARG B N 1
ATOM 4495 C CA . ARG B 1 177 ? 47.026 30.520 4.584 1.00 18.89 177 ARG B CA 1
ATOM 4496 C C . ARG B 1 177 ? 47.817 31.172 3.454 1.00 18.95 177 ARG B C 1
ATOM 4497 O O . ARG B 1 177 ? 47.631 32.342 3.172 1.00 18.36 177 ARG B O 1
ATOM 4505 N N . ASP B 1 178 ? 48.672 30.384 2.805 1.00 19.56 178 ASP B N 1
ATOM 4506 C CA . ASP B 1 178 ? 49.364 30.798 1.587 1.00 20.51 178 ASP B CA 1
ATOM 4507 C C . ASP B 1 178 ? 48.341 31.032 0.475 1.00 21.05 178 ASP B C 1
ATOM 4508 O O . ASP B 1 178 ? 48.343 32.090 -0.139 1.00 21.99 178 ASP B O 1
ATOM 4513 N N . ALA B 1 179 ? 47.446 30.062 0.259 1.00 20.74 179 ALA B N 1
ATOM 4514 C CA . ALA B 1 179 ? 46.391 30.168 -0.766 1.00 21.54 179 ALA B CA 1
ATOM 4515 C C . ALA B 1 179 ? 45.414 31.298 -0.458 1.00 21.37 179 ALA B C 1
ATOM 4516 O O . ALA B 1 179 ? 44.971 32.012 -1.358 1.00 21.52 179 ALA B O 1
ATOM 4518 N N . TRP B 1 180 ? 45.095 31.453 0.825 1.00 21.43 180 TRP B N 1
ATOM 4519 C CA . TRP B 1 180 ? 44.234 32.532 1.314 1.00 21.93 180 TRP B CA 1
ATOM 4520 C C . TRP B 1 180 ? 44.895 33.893 1.083 1.00 21.95 180 TRP B C 1
ATOM 4521 O O . TRP B 1 180 ? 44.225 34.869 0.720 1.00 21.06 180 TRP B O 1
ATOM 4532 N N . SER B 1 181 ? 46.214 33.958 1.280 1.00 22.92 181 SER B N 1
ATOM 4533 C CA . SER B 1 181 ? 46.971 35.206 1.070 1.00 22.32 181 SER B CA 1
ATOM 4534 C C . SER B 1 181 ? 46.904 35.631 -0.390 1.00 23.22 181 SER B C 1
ATOM 4535 O O . SER B 1 181 ? 46.770 36.820 -0.697 1.00 23.46 181 SER B O 1
ATOM 4538 N N . LEU B 1 182 ? 47.019 34.646 -1.276 1.00 23.68 182 LEU B N 1
ATOM 4539 C CA . LEU B 1 182 ? 46.962 34.888 -2.712 1.00 25.21 182 LEU B CA 1
ATOM 4540 C C . LEU B 1 182 ? 45.571 35.358 -3.129 1.00 25.90 182 LEU B C 1
ATOM 4541 O O . LEU B 1 182 ? 45.456 36.269 -3.939 1.00 26.72 182 LEU B O 1
ATOM 4546 N N . ALA B 1 183 ? 44.533 34.759 -2.536 1.00 25.77 183 ALA B N 1
ATOM 4547 C CA . ALA B 1 183 ? 43.135 35.158 -2.758 1.00 25.97 183 ALA B CA 1
ATOM 4548 C C . ALA B 1 183 ? 42.891 36.610 -2.368 1.00 26.19 183 ALA B C 1
ATOM 4549 O O . ALA B 1 183 ? 42.230 37.348 -3.112 1.00 26.54 183 ALA B O 1
ATOM 4551 N N . ASP B 1 184 ? 43.438 37.011 -1.215 1.00 26.31 184 ASP B N 1
ATOM 4552 C CA . ASP B 1 184 ? 43.348 38.385 -0.715 1.00 26.40 184 ASP B CA 1
ATOM 4553 C C . ASP B 1 184 ? 43.958 39.404 -1.681 1.00 27.68 184 ASP B C 1
ATOM 4554 O O . ASP B 1 184 ? 43.436 40.497 -1.837 1.00 27.25 184 ASP B O 1
ATOM 4559 N N . LEU B 1 185 ? 45.067 39.032 -2.318 1.00 29.32 185 LEU B N 1
ATOM 4560 C CA . LEU B 1 185 ? 45.743 39.891 -3.284 1.00 30.02 185 LEU B CA 1
ATOM 4561 C C . LEU B 1 185 ? 45.039 39.916 -4.630 1.00 29.80 185 LEU B C 1
ATOM 4562 O O . LEU B 1 185 ? 45.133 40.914 -5.345 1.00 31.23 185 LEU B O 1
ATOM 4567 N N . ALA B 1 186 ? 44.360 38.815 -4.972 1.00 28.59 186 ALA B N 1
ATOM 4568 C CA . ALA B 1 186 ? 43.627 38.683 -6.243 1.00 28.55 186 ALA B CA 1
ATOM 4569 C C . ALA B 1 186 ? 42.520 39.724 -6.390 1.00 30.02 186 ALA B C 1
ATOM 4570 O O . ALA B 1 186 ? 41.872 40.088 -5.401 1.00 28.00 186 ALA B O 1
ATOM 4572 N N . ARG B 1 187 ? 42.326 40.214 -7.619 1.00 32.17 187 ARG B N 1
ATOM 4573 C CA . ARG B 1 187 ? 41.234 41.139 -7.942 1.00 35.12 187 ARG B CA 1
ATOM 4574 C C . ARG B 1 187 ? 39.895 40.415 -7.999 1.00 34.52 187 ARG B C 1
ATOM 4575 O O . ARG B 1 187 ? 38.864 40.978 -7.643 1.00 33.61 187 ARG B O 1
ATOM 4583 N N . LYS B 1 188 ? 39.920 39.170 -8.466 1.00 34.65 188 LYS B N 1
ATOM 4584 C CA . LYS B 1 188 ? 38.729 38.340 -8.557 1.00 35.41 188 LYS B CA 1
ATOM 4585 C C . LYS B 1 188 ? 39.009 36.947 -8.010 1.00 34.03 188 LYS B C 1
ATOM 4586 O O . LYS B 1 188 ? 40.146 36.467 -8.060 1.00 33.45 188 LYS B O 1
ATOM 4592 N N . ILE B 1 189 ? 37.966 36.311 -7.483 1.00 32.90 189 ILE B N 1
ATOM 4593 C CA . ILE B 1 189 ? 38.016 34.910 -7.071 1.00 31.57 189 ILE B CA 1
ATOM 4594 C C . ILE B 1 189 ? 36.884 34.215 -7.839 1.00 32.10 189 ILE B C 1
ATOM 4595 O O . ILE B 1 189 ? 35.766 34.102 -7.340 1.00 31.93 189 ILE B O 1
ATOM 4600 N N . PRO B 1 190 ? 37.176 33.766 -9.077 1.00 31.81 190 PRO B N 1
ATOM 4601 C CA . PRO B 1 190 ? 36.108 33.472 -10.038 1.00 31.60 190 PRO B CA 1
ATOM 4602 C C . PRO B 1 190 ? 35.324 32.168 -9.883 1.00 31.31 190 PRO B C 1
ATOM 4603 O O . PRO B 1 190 ? 34.208 32.086 -10.398 1.00 33.19 190 PRO B O 1
ATOM 4607 N N . THR B 1 191 ? 35.888 31.166 -9.211 1.00 30.45 191 THR B N 1
ATOM 4608 C CA . THR B 1 191 ? 35.368 29.797 -9.302 1.00 29.29 191 THR B CA 1
ATOM 4609 C C . THR B 1 191 ? 34.492 29.381 -8.114 1.00 30.11 191 THR B C 1
ATOM 4610 O O . THR B 1 191 ? 34.986 29.225 -6.989 1.00 29.08 191 THR B O 1
ATOM 4614 N N . LYS B 1 192 ? 33.198 29.186 -8.390 1.00 30.21 192 LYS B N 1
ATOM 4615 C CA . LYS B 1 192 ? 32.237 28.620 -7.427 1.00 30.56 192 LYS B CA 1
ATOM 4616 C C . LYS B 1 192 ? 32.273 27.081 -7.430 1.00 30.20 192 LYS B C 1
ATOM 4617 O O . LYS B 1 192 ? 32.344 26.459 -8.492 1.00 28.03 192 LYS B O 1
ATOM 4623 N N . ILE B 1 193 ? 32.237 26.475 -6.240 1.00 29.01 193 ILE B N 1
ATOM 4624 C CA . ILE B 1 193 ? 32.131 25.023 -6.119 1.00 30.70 193 ILE B CA 1
ATOM 4625 C C . ILE B 1 193 ? 30.677 24.661 -5.838 1.00 32.09 193 ILE B C 1
ATOM 4626 O O . ILE B 1 193 ? 30.086 25.155 -4.871 1.00 31.21 193 ILE B O 1
ATOM 4631 N N . ASN B 1 194 ? 30.119 23.808 -6.702 1.00 33.50 194 ASN B N 1
ATOM 4632 C CA . ASN B 1 194 ? 28.824 23.178 -6.458 1.00 34.14 194 ASN B CA 1
ATOM 4633 C C . ASN B 1 194 ? 29.058 21.858 -5.739 1.00 33.00 194 ASN B C 1
ATOM 4634 O O . ASN B 1 194 ? 29.659 20.948 -6.314 1.00 33.59 194 ASN B O 1
ATOM 4639 N N . PRO B 1 195 ? 28.605 21.759 -4.467 1.00 30.73 195 PRO B N 1
ATOM 4640 C CA . PRO B 1 195 ? 28.912 20.601 -3.637 1.00 32.93 195 PRO B CA 1
ATOM 4641 C C . PRO B 1 195 ? 27.914 19.434 -3.748 1.00 35.02 195 PRO B C 1
ATOM 4642 O O . PRO B 1 195 ? 28.034 18.458 -2.990 1.00 37.23 195 PRO B O 1
ATOM 4646 N N . GLU B 1 196 ? 26.982 19.515 -4.703 1.00 36.99 196 GLU B N 1
ATOM 4647 C CA . GLU B 1 196 ? 25.864 18.557 -4.826 1.00 37.11 196 GLU B CA 1
ATOM 4648 C C . GLU B 1 196 ? 26.275 17.114 -5.158 1.00 36.23 196 GLU B C 1
ATOM 4649 O O . GLU B 1 196 ? 25.507 16.184 -4.891 1.00 32.89 196 GLU B O 1
ATOM 4655 N N . ASP B 1 197 ? 27.477 16.935 -5.713 1.00 34.40 197 ASP B N 1
ATOM 4656 C CA . ASP B 1 197 ? 27.976 15.609 -6.111 1.00 36.02 197 ASP B CA 1
ATOM 4657 C C . ASP B 1 197 ? 28.888 14.924 -5.075 1.00 35.57 197 ASP B C 1
ATOM 4658 O O . ASP B 1 197 ? 29.752 14.131 -5.439 1.00 37.90 197 ASP B O 1
ATOM 4663 N N . ALA B 1 198 ? 28.666 15.203 -3.790 1.00 35.85 198 ALA B N 1
ATOM 4664 C CA . ALA B 1 198 ? 29.503 14.671 -2.712 1.00 34.60 198 ALA B CA 1
ATOM 4665 C C . ALA B 1 198 ? 29.219 13.201 -2.385 1.00 33.84 198 ALA B C 1
ATOM 4666 O O . ALA B 1 198 ? 28.063 12.767 -2.292 1.00 33.18 198 ALA B O 1
ATOM 4668 N N . LYS B 1 199 ? 30.296 12.447 -2.208 1.00 32.91 199 LYS B N 1
ATOM 4669 C CA . LYS B 1 199 ? 30.227 11.077 -1.712 1.00 34.24 199 LYS B CA 1
ATOM 4670 C C . LYS B 1 199 ? 30.017 11.051 -0.181 1.00 34.02 199 LYS B C 1
ATOM 4671 O O . LYS B 1 199 ? 29.563 10.039 0.379 1.00 33.66 199 LYS B O 1
ATOM 4677 N N . ASN B 1 200 ? 30.359 12.167 0.470 1.00 31.89 200 ASN B N 1
ATOM 4678 C CA . ASN B 1 200 ? 30.201 12.357 1.916 1.00 31.92 200 ASN B CA 1
ATOM 4679 C C . ASN B 1 200 ? 28.869 13.071 2.203 1.00 31.63 200 ASN B C 1
ATOM 4680 O O . ASN B 1 200 ? 28.720 14.259 1.880 1.00 30.40 200 ASN B O 1
ATOM 4685 N N . PRO B 1 201 ? 27.907 12.350 2.821 1.00 32.21 201 PRO B N 1
ATOM 4686 C CA . PRO B 1 201 ? 26.571 12.875 3.141 1.00 31.50 201 PRO B CA 1
ATOM 4687 C C . PRO B 1 201 ? 26.548 14.061 4.124 1.00 32.44 201 PRO B C 1
ATOM 4688 O O . PRO B 1 201 ? 25.558 14.799 4.145 1.00 30.51 201 PRO B O 1
ATOM 4692 N N . LEU B 1 202 ? 27.613 14.239 4.918 1.00 32.29 202 LEU B N 1
ATOM 4693 C CA . LEU B 1 202 ? 27.697 15.353 5.892 1.00 32.27 202 LEU B CA 1
ATOM 4694 C C . LEU B 1 202 ? 27.746 16.730 5.236 1.00 31.46 202 LEU B C 1
ATOM 4695 O O . LEU B 1 202 ? 27.331 17.717 5.838 1.00 30.56 202 LEU B O 1
ATOM 4700 N N . ILE B 1 203 ? 28.244 16.799 4.000 1.00 31.13 203 ILE B N 1
ATOM 4701 C CA . ILE B 1 203 ? 28.310 18.077 3.283 1.00 30.23 203 ILE B CA 1
ATOM 4702 C C . ILE B 1 203 ? 26.887 18.619 3.086 1.00 31.20 203 ILE B C 1
ATOM 4703 O O . ILE B 1 203 ? 26.603 19.770 3.458 1.00 29.91 203 ILE B O 1
ATOM 4708 N N . HIS B 1 204 ? 25.999 17.781 2.533 1.00 30.61 204 HIS B N 1
ATOM 4709 C CA . HIS B 1 204 ? 24.603 18.178 2.333 1.00 31.82 204 HIS B CA 1
ATOM 4710 C C . HIS B 1 204 ? 23.913 18.518 3.659 1.00 30.60 204 HIS B C 1
ATOM 4711 O O . HIS B 1 204 ? 23.206 19.512 3.746 1.00 30.21 204 HIS B O 1
ATOM 4718 N N . GLU B 1 205 ? 24.158 17.705 4.682 1.00 32.19 205 GLU B N 1
ATOM 4719 C CA . GLU B 1 205 ? 23.620 17.948 6.030 1.00 33.51 205 GLU B CA 1
ATOM 4720 C C . GLU B 1 205 ? 23.909 19.376 6.513 1.00 32.76 205 GLU B C 1
ATOM 4721 O O . GLU B 1 205 ? 23.016 20.030 7.039 1.00 31.70 205 GLU B O 1
ATOM 4727 N N . LEU B 1 206 ? 25.139 19.865 6.298 1.00 32.99 206 LEU B N 1
ATOM 4728 C CA . LEU B 1 206 ? 25.524 21.231 6.712 1.00 32.18 206 LEU B CA 1
ATOM 4729 C C . LEU B 1 206 ? 24.949 22.333 5.814 1.00 31.24 206 LEU B C 1
ATOM 4730 O O . LEU B 1 206 ? 24.443 23.340 6.320 1.00 29.73 206 LEU B O 1
ATOM 4735 N N . ILE B 1 207 ? 25.034 22.142 4.494 1.00 30.74 207 ILE B N 1
ATOM 4736 C CA . ILE B 1 207 ? 24.425 23.047 3.522 1.00 32.55 207 ILE B CA 1
ATOM 4737 C C . ILE B 1 207 ? 22.938 23.246 3.859 1.00 33.25 207 ILE B C 1
ATOM 4738 O O . ILE B 1 207 ? 22.469 24.386 3.947 1.00 31.11 207 ILE B O 1
ATOM 4743 N N . GLU B 1 208 ? 22.229 22.134 4.071 1.00 34.48 208 GLU B N 1
ATOM 4744 C CA . GLU B 1 208 ? 20.806 22.168 4.426 1.00 38.18 208 GLU B CA 1
ATOM 4745 C C . GLU B 1 208 ? 20.563 22.976 5.702 1.00 36.14 208 GLU B C 1
ATOM 4746 O O . GLU B 1 208 ? 19.633 23.779 5.742 1.00 35.74 208 GLU B O 1
ATOM 4752 N N . LYS B 1 209 ? 21.411 22.792 6.721 1.00 35.48 209 LYS B N 1
ATOM 4753 C CA . LYS B 1 209 ? 21.288 23.574 7.971 1.00 34.63 209 LYS B CA 1
ATOM 4754 C C . LYS B 1 209 ? 21.383 25.082 7.738 1.00 33.51 209 LYS B C 1
ATOM 4755 O O . LYS B 1 209 ? 20.572 25.840 8.276 1.00 33.14 209 LYS B O 1
ATOM 4761 N N . TYR B 1 210 ? 22.343 25.512 6.916 1.00 34.72 210 TYR B N 1
ATOM 4762 C CA . TYR B 1 210 ? 22.496 26.930 6.566 1.00 33.62 210 TYR B CA 1
ATOM 4763 C C . TYR B 1 210 ? 21.297 27.466 5.783 1.00 35.51 210 TYR B C 1
ATOM 4764 O O . TYR B 1 210 ? 20.864 28.597 6.017 1.00 32.28 210 TYR B O 1
ATOM 4773 N N . GLU B 1 211 ? 20.787 26.644 4.857 1.00 38.54 211 GLU B N 1
ATOM 4774 C CA . GLU B 1 211 ? 19.593 26.960 4.050 1.00 43.49 211 GLU B CA 1
ATOM 4775 C C . GLU B 1 211 ? 18.366 27.249 4.926 1.00 41.71 211 GLU B C 1
ATOM 4776 O O . GLU B 1 211 ? 17.772 28.312 4.801 1.00 40.42 211 GLU B O 1
ATOM 4782 N N . LYS B 1 212 ? 18.020 26.311 5.816 1.00 43.31 212 LYS B N 1
ATOM 4783 C CA . LYS B 1 212 ? 16.856 26.438 6.727 1.00 44.72 212 LYS B CA 1
ATOM 4784 C C . LYS B 1 212 ? 16.969 27.697 7.580 1.00 44.23 212 LYS B C 1
ATOM 4785 O O . LYS B 1 212 ? 15.979 28.397 7.813 1.00 44.94 212 LYS B O 1
ATOM 4791 N N . ALA B 1 213 ? 18.192 27.988 8.022 1.00 41.13 213 ALA B N 1
ATOM 4792 C CA . ALA B 1 213 ? 18.460 29.124 8.895 1.00 38.23 213 ALA B CA 1
ATOM 4793 C C . ALA B 1 213 ? 18.460 30.486 8.195 1.00 36.45 213 ALA B C 1
ATOM 4794 O O . ALA B 1 213 ? 18.602 31.513 8.856 1.00 35.39 213 ALA B O 1
ATOM 4796 N N . GLY B 1 214 ? 18.289 30.500 6.871 1.00 35.43 214 GLY B N 1
ATOM 4797 C CA . GLY B 1 214 ? 18.359 31.741 6.091 1.00 33.26 214 GLY B CA 1
ATOM 4798 C C . GLY B 1 214 ? 19.775 32.283 5.907 1.00 33.79 214 GLY B C 1
ATOM 4799 O O . GLY B 1 214 ? 19.972 33.511 5.828 1.00 32.65 214 GLY B O 1
ATOM 4800 N N . VAL B 1 215 ? 20.758 31.380 5.846 1.00 30.82 215 VAL B N 1
ATOM 4801 C CA . VAL B 1 215 ? 22.154 31.774 5.583 1.00 31.60 215 VAL B CA 1
ATOM 4802 C C . VAL B 1 215 ? 22.570 31.268 4.199 1.00 31.02 215 VAL B C 1
ATOM 4803 O O . VAL B 1 215 ? 22.621 30.062 3.959 1.00 31.45 215 VAL B O 1
ATOM 4807 N N . LYS B 1 216 ? 22.851 32.197 3.295 1.00 32.59 216 LYS B N 1
ATOM 4808 C CA . LYS B 1 216 ? 23.350 31.832 1.975 1.00 34.80 216 LYS B CA 1
ATOM 4809 C C . LYS B 1 216 ? 24.874 31.595 2.031 1.00 33.23 216 LYS B C 1
ATOM 4810 O O . LYS B 1 216 ? 25.636 32.452 2.492 1.00 32.37 216 LYS B O 1
ATOM 4816 N N . ILE B 1 217 ? 25.278 30.407 1.586 1.00 32.12 217 ILE B N 1
ATOM 4817 C CA . ILE B 1 217 ? 26.683 29.976 1.542 1.00 31.59 217 ILE B CA 1
ATOM 4818 C C . ILE B 1 217 ? 27.137 29.898 0.090 1.00 31.74 217 ILE B C 1
ATOM 4819 O O . ILE B 1 217 ? 26.509 29.210 -0.719 1.00 29.85 217 ILE B O 1
ATOM 4824 N N . ILE B 1 218 ? 28.221 30.602 -0.229 1.00 30.57 218 ILE B N 1
ATOM 4825 C CA . ILE B 1 218 ? 28.948 30.344 -1.475 1.00 31.03 218 ILE B CA 1
ATOM 4826 C C . ILE B 1 218 ? 30.309 29.675 -1.185 1.00 30.35 218 ILE B C 1
ATOM 4827 O O . ILE B 1 218 ? 31.068 30.130 -0.323 1.00 30.44 218 ILE B O 1
ATOM 4832 N N . LEU B 1 219 ? 30.578 28.576 -1.885 1.00 28.84 219 LEU B N 1
ATOM 4833 C CA . LEU B 1 219 ? 31.879 27.926 -1.827 1.00 28.81 219 LEU B CA 1
ATOM 4834 C C . LEU B 1 219 ? 32.718 28.414 -2.988 1.00 30.08 219 LEU B C 1
ATOM 4835 O O . LEU B 1 219 ? 32.264 28.363 -4.144 1.00 29.10 219 LEU B O 1
ATOM 4840 N N . LYS B 1 220 ? 33.925 28.893 -2.668 1.00 29.52 220 LYS B N 1
ATOM 4841 C CA . LYS B 1 220 ? 34.917 29.328 -3.671 1.00 28.31 220 LYS B CA 1
ATOM 4842 C C . LYS B 1 220 ? 36.151 28.453 -3.652 1.00 28.22 220 LYS B C 1
ATOM 4843 O O . LYS B 1 220 ? 36.650 28.056 -2.576 1.00 25.69 220 LYS B O 1
ATOM 4849 N N . ASP B 1 221 ? 36.639 28.159 -4.853 1.00 28.01 221 ASP B N 1
ATOM 4850 C CA . ASP B 1 221 ? 37.880 27.431 -5.015 1.00 28.52 221 ASP B CA 1
ATOM 4851 C C . ASP B 1 221 ? 39.099 28.348 -4.933 1.00 27.58 221 ASP B C 1
ATOM 4852 O O . ASP B 1 221 ? 39.259 29.281 -5.739 1.00 28.17 221 ASP B O 1
ATOM 4857 N N . LEU B 1 222 ? 39.953 28.067 -3.949 1.00 25.77 222 LEU B N 1
ATOM 4858 C CA . LEU B 1 222 ? 41.193 28.837 -3.723 1.00 25.50 222 LEU B CA 1
ATOM 4859 C C . LEU B 1 222 ? 42.446 27.992 -3.987 1.00 25.08 222 LEU B C 1
ATOM 4860 O O . LEU B 1 222 ? 43.562 28.446 -3.728 1.00 25.95 222 LEU B O 1
ATOM 4865 N N . THR B 1 223 ? 42.248 26.769 -4.484 1.00 25.04 223 THR B N 1
ATOM 4866 C CA . THR B 1 223 ? 43.330 25.790 -4.659 1.00 25.70 223 THR B CA 1
ATOM 4867 C C . THR B 1 223 ? 44.505 26.415 -5.410 1.00 24.72 223 THR B C 1
ATOM 4868 O O . THR B 1 223 ? 44.318 27.038 -6.467 1.00 24.72 223 THR B O 1
ATOM 4872 N N . SER B 1 224 ? 45.690 26.271 -4.817 1.00 24.35 224 SER B N 1
ATOM 4873 C CA . SER B 1 224 ? 46.947 26.782 -5.364 1.00 24.90 224 SER B CA 1
ATOM 4874 C C . SER B 1 224 ? 47.637 25.724 -6.251 1.00 26.30 224 SER B C 1
ATOM 4875 O O . SER B 1 224 ? 46.994 24.752 -6.653 1.00 24.86 224 SER B O 1
ATOM 4878 N N . GLU B 1 225 ? 48.932 25.896 -6.529 1.00 26.83 225 GLU B N 1
ATOM 4879 C CA . GLU B 1 225 ? 49.660 25.053 -7.513 1.00 28.54 225 GLU B CA 1
ATOM 4880 C C . GLU B 1 225 ? 49.813 23.601 -7.091 1.00 28.64 225 GLU B C 1
ATOM 4881 O O . GLU B 1 225 ? 50.029 22.735 -7.934 1.00 27.81 225 GLU B O 1
ATOM 4887 N N . PHE B 1 226 ? 49.718 23.342 -5.788 1.00 27.80 226 PHE B N 1
ATOM 4888 C CA . PHE B 1 226 ? 50.051 22.041 -5.234 1.00 27.78 226 PHE B CA 1
ATOM 4889 C C . PHE B 1 226 ? 48.967 20.980 -5.435 1.00 28.96 226 PHE B C 1
ATOM 4890 O O . PHE B 1 226 ? 49.169 19.816 -5.076 1.00 29.47 226 PHE B O 1
ATOM 4898 N N . GLU B 1 227 ? 47.833 21.387 -6.017 1.00 29.16 227 GLU B N 1
ATOM 4899 C CA . GLU B 1 227 ? 46.663 20.514 -6.194 1.00 30.84 227 GLU B CA 1
ATOM 4900 C C . GLU B 1 227 ? 46.234 19.897 -4.844 1.00 28.03 227 GLU B C 1
ATOM 4901 O O . GLU B 1 227 ? 45.880 18.709 -4.734 1.00 28.08 227 GLU B O 1
ATOM 4907 N N . ILE B 1 228 ? 46.316 20.738 -3.818 1.00 26.41 228 ILE B N 1
ATOM 4908 C CA . ILE B 1 228 ? 45.825 20.435 -2.482 1.00 25.95 228 ILE B CA 1
ATOM 4909 C C . ILE B 1 228 ? 44.655 21.409 -2.259 1.00 25.23 228 ILE B C 1
ATOM 4910 O O . ILE B 1 228 ? 44.885 22.606 -2.025 1.00 25.68 228 ILE B O 1
ATOM 4915 N N . PRO B 1 229 ? 43.407 20.905 -2.391 1.00 24.39 229 PRO B N 1
ATOM 4916 C CA . PRO B 1 229 ? 42.184 21.693 -2.266 1.00 24.22 229 PRO B CA 1
ATOM 4917 C C . PRO B 1 229 ? 42.204 22.676 -1.106 1.00 23.51 229 PRO B C 1
ATOM 4918 O O . PRO B 1 229 ? 42.466 22.298 0.058 1.00 22.89 229 PRO B O 1
ATOM 4922 N N . VAL B 1 230 ? 41.960 23.933 -1.457 1.00 24.45 230 VAL B N 1
ATOM 4923 C CA . VAL B 1 230 ? 41.694 25.001 -0.506 1.00 23.48 230 VAL B CA 1
ATOM 4924 C C . VAL B 1 230 ? 40.340 25.576 -0.913 1.00 24.62 230 VAL B C 1
ATOM 4925 O O . VAL B 1 230 ? 40.123 25.930 -2.086 1.00 24.01 230 VAL B O 1
ATOM 4929 N N . VAL B 1 231 ? 39.443 25.663 0.072 1.00 23.71 231 VAL B N 1
ATOM 4930 C CA . VAL B 1 231 ? 38.046 26.021 -0.153 1.00 23.48 231 VAL B CA 1
ATOM 4931 C C . VAL B 1 231 ? 37.633 27.100 0.847 1.00 23.09 231 VAL B C 1
ATOM 4932 O O . VAL B 1 231 ? 37.797 26.932 2.059 1.00 22.96 231 VAL B O 1
ATOM 4936 N N . ALA B 1 232 ? 37.089 28.198 0.331 1.00 23.38 232 ALA B N 1
ATOM 4937 C CA . ALA B 1 232 ? 36.469 29.215 1.178 1.00 23.89 232 ALA B CA 1
ATOM 4938 C C . ALA B 1 232 ? 34.937 29.130 1.121 1.00 25.45 232 ALA B C 1
ATOM 4939 O O . ALA B 1 232 ? 34.337 29.044 0.043 1.00 24.34 232 ALA B O 1
ATOM 4941 N N . ALA B 1 233 ? 34.323 29.119 2.301 1.00 26.52 233 ALA B N 1
ATOM 4942 C CA . ALA B 1 233 ? 32.874 29.203 2.446 1.00 25.06 233 ALA B CA 1
ATOM 4943 C C . ALA B 1 233 ? 32.543 30.590 2.974 1.00 25.57 233 ALA B C 1
ATOM 4944 O O . ALA B 1 233 ? 33.018 30.991 4.036 1.00 25.79 233 ALA B O 1
ATOM 4946 N N . ILE B 1 234 ? 31.740 31.333 2.222 1.00 26.50 234 ILE B N 1
ATOM 4947 C CA . ILE B 1 234 ? 31.424 32.716 2.573 1.00 28.21 234 ILE B CA 1
ATOM 4948 C C . ILE B 1 234 ? 29.937 32.780 2.927 1.00 30.08 234 ILE B C 1
ATOM 4949 O O . ILE B 1 234 ? 29.092 32.355 2.134 1.00 29.02 234 ILE B O 1
ATOM 4954 N N . SER B 1 235 ? 29.630 33.267 4.134 1.00 30.25 235 SER B N 1
ATOM 4955 C CA . SER B 1 235 ? 28.247 33.339 4.614 1.00 31.76 235 SER B CA 1
ATOM 4956 C C . SER B 1 235 ? 27.646 34.711 4.372 1.00 32.59 235 SER B C 1
ATOM 4957 O O . SER B 1 235 ? 28.318 35.732 4.519 1.00 32.70 235 SER B O 1
ATOM 4960 N N . ASP B 1 236 ? 26.368 34.714 4.007 1.00 36.94 236 ASP B N 1
ATOM 4961 C CA . ASP B 1 236 ? 25.598 35.942 3.818 1.00 38.17 236 ASP B CA 1
ATOM 4962 C C . ASP B 1 236 ? 24.226 35.736 4.453 1.00 40.81 236 ASP B C 1
ATOM 4963 O O . ASP B 1 236 ? 23.476 34.843 4.035 1.00 42.09 236 ASP B O 1
ATOM 4968 N N . ASP B 1 237 ? 23.910 36.548 5.464 1.00 42.59 237 ASP B N 1
ATOM 4969 C CA . ASP B 1 237 ? 22.622 36.447 6.170 1.00 47.52 237 ASP B CA 1
ATOM 4970 C C . ASP B 1 237 ? 21.524 37.300 5.584 1.00 46.56 237 ASP B C 1
ATOM 4971 O O . ASP B 1 237 ? 21.729 38.489 5.313 1.00 48.35 237 ASP B O 1
ATOM 4976 N N . LEU B 1 238 ? 20.352 36.684 5.428 1.00 47.98 238 LEU B N 1
ATOM 4977 C CA . LEU B 1 238 ? 19.136 37.388 4.997 1.00 49.51 238 LEU B CA 1
ATOM 4978 C C . LEU B 1 238 ? 18.725 38.475 5.987 1.00 47.87 238 LEU B C 1
ATOM 4979 O O . LEU B 1 238 ? 18.115 39.468 5.600 1.00 49.97 238 LEU B O 1
ATOM 4984 N N . SER B 1 239 ? 19.090 38.279 7.253 1.00 48.96 239 SER B N 1
ATOM 4985 C CA . SER B 1 239 ? 18.877 39.254 8.320 1.00 49.17 239 SER B CA 1
ATOM 4986 C C . SER B 1 239 ? 19.687 40.548 8.153 1.00 50.42 239 SER B C 1
ATOM 4987 O O . SER B 1 239 ? 19.495 41.498 8.920 1.00 51.52 239 SER B O 1
ATOM 4990 N N . LYS B 1 240 ? 20.586 40.582 7.161 1.00 48.87 240 LYS B N 1
ATOM 4991 C CA . LYS B 1 240 ? 21.377 41.784 6.814 1.00 48.68 240 LYS B CA 1
ATOM 4992 C C . LYS B 1 240 ? 22.398 42.245 7.869 1.00 42.80 240 LYS B C 1
ATOM 4993 O O . LYS B 1 240 ? 22.926 43.355 7.773 1.00 39.79 240 LYS B O 1
ATOM 4999 N N . ASN B 1 241 ? 22.664 41.399 8.865 1.00 40.38 241 ASN B N 1
ATOM 5000 C CA . ASN B 1 241 ? 23.622 41.703 9.922 1.00 37.97 241 ASN B CA 1
ATOM 5001 C C . ASN B 1 241 ? 25.060 41.730 9.343 1.00 37.35 241 ASN B C 1
ATOM 5002 O O . ASN B 1 241 ? 25.531 40.704 8.844 1.00 37.44 241 ASN B O 1
ATOM 5007 N N . PRO B 1 242 ? 25.747 42.906 9.389 1.00 36.52 242 PRO B N 1
ATOM 5008 C CA . PRO B 1 242 ? 27.114 43.015 8.837 1.00 36.35 242 PRO B CA 1
ATOM 5009 C C . PRO B 1 242 ? 28.143 42.103 9.526 1.00 35.78 242 PRO B C 1
ATOM 5010 O O . PRO B 1 242 ? 29.107 41.681 8.891 1.00 33.78 242 PRO B O 1
ATOM 5014 N N . LEU B 1 243 ? 27.920 41.810 10.807 1.00 35.23 243 LEU B N 1
ATOM 5015 C CA . LEU B 1 243 ? 28.786 40.921 11.583 1.00 33.90 243 LEU B CA 1
ATOM 5016 C C . LEU B 1 243 ? 28.664 39.450 11.161 1.00 32.82 243 LEU B C 1
ATOM 5017 O O . LEU B 1 243 ? 29.547 38.647 11.464 1.00 33.52 243 LEU B O 1
ATOM 5022 N N . MET B 1 244 ? 27.574 39.102 10.482 1.00 30.30 244 MET B N 1
ATOM 5023 C CA . MET B 1 244 ? 27.359 37.734 10.017 1.00 31.24 244 MET B CA 1
ATOM 5024 C C . MET B 1 244 ? 27.904 37.459 8.609 1.00 29.33 244 MET B C 1
ATOM 5025 O O . MET B 1 244 ? 27.712 36.370 8.063 1.00 31.90 244 MET B O 1
ATOM 5030 N N . LEU B 1 245 ? 28.599 38.441 8.050 1.00 27.76 245 LEU B N 1
ATOM 5031 C CA . LEU B 1 245 ? 29.371 38.257 6.824 1.00 29.51 245 LEU B CA 1
ATOM 5032 C C . LEU B 1 245 ? 30.723 37.696 7.238 1.00 28.67 245 LEU B C 1
ATOM 5033 O O . LEU B 1 245 ? 31.605 38.424 7.696 1.00 27.36 245 LEU B O 1
ATOM 5038 N N . CYS B 1 246 ? 30.835 36.376 7.120 1.00 30.60 246 CYS B N 1
ATOM 5039 C CA . CYS B 1 246 ? 31.933 35.601 7.695 1.00 30.87 246 CYS B CA 1
ATOM 5040 C C . CYS B 1 246 ? 32.521 34.654 6.671 1.00 31.71 246 CYS B C 1
ATOM 5041 O O . CYS B 1 246 ? 31.816 34.212 5.757 1.00 30.37 246 CYS B O 1
ATOM 5044 N N . VAL B 1 247 ? 33.803 34.326 6.850 1.00 30.79 247 VAL B N 1
ATOM 5045 C CA . VAL B 1 247 ? 34.510 33.368 5.991 1.00 30.05 247 VAL B CA 1
ATOM 5046 C C . VAL B 1 247 ? 35.068 32.187 6.820 1.00 30.31 247 VAL B C 1
ATOM 5047 O O . VAL B 1 247 ? 35.487 32.349 7.980 1.00 32.36 247 VAL B O 1
ATOM 5051 N N . GLY B 1 248 ? 34.982 30.994 6.248 1.00 26.66 248 GLY B N 1
ATOM 5052 C CA . GLY B 1 248 ? 35.667 29.822 6.772 1.00 26.42 248 GLY B CA 1
ATOM 5053 C C . GLY B 1 248 ? 36.492 29.257 5.631 1.00 27.10 248 GLY B C 1
ATOM 5054 O O . GLY B 1 248 ? 36.010 29.189 4.487 1.00 26.17 248 GLY B O 1
ATOM 5055 N N . VAL B 1 249 ? 37.737 28.884 5.928 1.00 25.52 249 VAL B N 1
ATOM 5056 C CA . VAL B 1 249 ? 38.652 28.366 4.903 1.00 24.23 249 VAL B CA 1
ATOM 5057 C C . VAL B 1 249 ? 39.164 27.006 5.341 1.00 23.93 249 VAL B C 1
ATOM 5058 O O . VAL B 1 249 ? 39.703 26.855 6.447 1.00 25.55 249 VAL B O 1
ATOM 5062 N N . GLY B 1 250 ? 38.956 26.014 4.483 1.00 22.32 250 GLY B N 1
ATOM 5063 C CA . GLY B 1 250 ? 39.411 24.657 4.743 1.00 22.02 250 GLY B CA 1
ATOM 5064 C C . GLY B 1 250 ? 40.451 24.195 3.733 1.00 22.36 250 GLY B C 1
ATOM 5065 O O . GLY B 1 250 ? 40.397 24.564 2.556 1.00 20.85 250 GLY B O 1
ATOM 5066 N N . CYS B 1 251 ? 41.389 23.373 4.204 1.00 22.12 251 CYS B N 1
ATOM 5067 C CA . CYS B 1 251 ? 42.412 22.815 3.339 1.00 23.70 251 CYS B CA 1
ATOM 5068 C C . CYS B 1 251 ? 42.694 21.359 3.662 1.00 22.47 251 CYS B C 1
ATOM 5069 O O . CYS B 1 251 ? 42.895 20.980 4.820 1.00 21.68 251 CYS B O 1
ATOM 5072 N N . HIS B 1 252 ? 42.672 20.533 2.626 1.00 22.86 252 HIS B N 1
ATOM 5073 C CA . HIS B 1 252 ? 42.942 19.112 2.785 1.00 24.33 252 HIS B CA 1
ATOM 5074 C C . HIS B 1 252 ? 43.287 18.484 1.446 1.00 24.90 252 HIS B C 1
ATOM 5075 O O . HIS B 1 252 ? 42.927 19.027 0.408 1.00 25.13 252 HIS B O 1
ATOM 5082 N N . LEU B 1 253 ? 43.989 17.348 1.468 1.00 25.62 253 LEU B N 1
ATOM 5083 C CA . LEU B 1 253 ? 44.190 16.547 0.248 1.00 27.35 253 LEU B CA 1
ATOM 5084 C C . LEU B 1 253 ? 42.864 16.094 -0.363 1.00 28.04 253 LEU B C 1
ATOM 5085 O O . LEU B 1 253 ? 42.715 16.048 -1.591 1.00 28.72 253 LEU B O 1
ATOM 5090 N N . HIS B 1 254 ? 41.909 15.755 0.502 1.00 27.11 254 HIS B N 1
ATOM 5091 C CA . HIS B 1 254 ? 40.573 15.350 0.075 1.00 27.24 254 HIS B CA 1
ATOM 5092 C C . HIS B 1 254 ? 39.661 16.585 0.032 1.00 25.69 254 HIS B C 1
ATOM 5093 O O . HIS B 1 254 ? 39.407 17.185 1.076 1.00 25.73 254 HIS B O 1
ATOM 5100 N N . PRO B 1 255 ? 39.144 16.945 -1.168 1.00 26.28 255 PRO B N 1
ATOM 5101 C CA . PRO B 1 255 ? 38.363 18.173 -1.360 1.00 26.07 255 PRO B CA 1
ATOM 5102 C C . PRO B 1 255 ? 37.086 18.224 -0.524 1.00 26.07 255 PRO B C 1
ATOM 5103 O O . PRO B 1 255 ? 36.630 19.314 -0.194 1.00 25.20 255 PRO B O 1
ATOM 5107 N N . GLU B 1 256 ? 36.522 17.058 -0.204 1.00 26.08 256 GLU B N 1
ATOM 5108 C CA . GLU B 1 256 ? 35.318 16.998 0.619 1.00 26.81 256 GLU B CA 1
ATOM 5109 C C . GLU B 1 256 ? 35.636 17.305 2.096 1.00 25.04 256 GLU B C 1
ATOM 5110 O O . GLU B 1 256 ? 34.839 17.956 2.764 1.00 23.29 256 GLU B O 1
ATOM 5116 N N . ILE B 1 257 ? 36.804 16.872 2.580 1.00 25.08 257 ILE B N 1
ATOM 5117 C CA . ILE B 1 257 ? 37.281 17.269 3.924 1.00 25.50 257 ILE B CA 1
ATOM 5118 C C . ILE B 1 257 ? 37.554 18.786 3.965 1.00 24.79 257 ILE B C 1
ATOM 5119 O O . ILE B 1 257 ? 37.208 19.452 4.949 1.00 25.31 257 ILE B O 1
ATOM 5124 N N . ALA B 1 258 ? 38.108 19.329 2.875 1.00 23.74 258 ALA B N 1
ATOM 5125 C CA . ALA B 1 258 ? 38.350 20.773 2.743 1.00 24.58 258 ALA B CA 1
ATOM 5126 C C . ALA B 1 258 ? 37.031 21.553 2.825 1.00 24.32 258 ALA B C 1
ATOM 5127 O O . ALA B 1 258 ? 36.927 22.533 3.570 1.00 24.22 258 ALA B O 1
ATOM 5129 N N . ILE B 1 259 ? 36.036 21.098 2.063 1.00 24.69 259 ILE B N 1
ATOM 5130 C CA . ILE B 1 259 ? 34.680 21.666 2.101 1.00 26.03 259 ILE B CA 1
ATOM 5131 C C . ILE B 1 259 ? 34.066 21.580 3.507 1.00 25.80 259 ILE B C 1
ATOM 5132 O O . ILE B 1 259 ? 33.552 22.577 4.006 1.00 24.74 259 ILE B O 1
ATOM 5137 N N . LEU B 1 260 ? 34.137 20.401 4.128 1.00 26.50 260 LEU B N 1
ATOM 5138 C CA . LEU B 1 260 ? 33.599 20.203 5.478 1.00 27.90 260 LEU B CA 1
ATOM 5139 C C . LEU B 1 260 ? 34.253 21.150 6.474 1.00 27.66 260 LEU B C 1
ATOM 5140 O O . LEU B 1 260 ? 33.562 21.789 7.278 1.00 28.30 260 LEU B O 1
ATOM 5145 N N . ARG B 1 261 ? 35.580 21.264 6.389 1.00 26.49 261 ARG B N 1
ATOM 5146 C CA . ARG B 1 261 ? 36.319 22.210 7.225 1.00 25.99 261 ARG B CA 1
ATOM 5147 C C . ARG B 1 261 ? 35.915 23.664 7.017 1.00 24.67 261 ARG B C 1
ATOM 5148 O O . ARG B 1 261 ? 35.762 24.385 8.001 1.00 23.52 261 ARG B O 1
ATOM 5156 N N . ALA B 1 262 ? 35.722 24.082 5.760 1.00 23.29 262 ALA B N 1
ATOM 5157 C CA . ALA B 1 262 ? 35.272 25.451 5.457 1.00 23.72 262 ALA B CA 1
ATOM 5158 C C . ALA B 1 262 ? 33.864 25.745 6.020 1.00 23.54 262 ALA B C 1
ATOM 5159 O O . ALA B 1 262 ? 33.613 26.823 6.592 1.00 23.41 262 ALA B O 1
ATOM 5161 N N . LEU B 1 263 ? 32.966 24.772 5.871 1.00 23.22 263 LEU B N 1
ATOM 5162 C CA . LEU B 1 263 ? 31.570 24.915 6.313 1.00 23.41 263 LEU B CA 1
ATOM 5163 C C . LEU B 1 263 ? 31.462 24.974 7.831 1.00 22.42 263 LEU B C 1
ATOM 5164 O O . LEU B 1 263 ? 30.760 25.834 8.357 1.00 22.48 263 LEU B O 1
ATOM 5169 N N . THR B 1 264 ? 32.193 24.100 8.522 1.00 22.50 264 THR B N 1
ATOM 5170 C CA . THR B 1 264 ? 32.210 24.099 9.996 1.00 24.17 264 THR B CA 1
ATOM 5171 C C . THR B 1 264 ? 32.917 25.337 10.573 1.00 24.19 264 THR B C 1
ATOM 5172 O O . THR B 1 264 ? 32.557 25.817 11.648 1.00 23.73 264 THR B O 1
ATOM 5176 N N . GLU B 1 265 ? 33.896 25.864 9.838 1.00 23.16 265 GLU B N 1
ATOM 5177 C CA . GLU B 1 265 ? 34.625 27.047 10.274 1.00 22.49 265 GLU B CA 1
ATOM 5178 C C . GLU B 1 265 ? 33.803 28.325 10.157 1.00 23.04 265 GLU B C 1
ATOM 5179 O O . GLU B 1 265 ? 33.979 29.232 10.972 1.00 23.33 265 GLU B O 1
ATOM 5185 N N . VAL B 1 266 ? 32.926 28.408 9.150 1.00 24.50 266 VAL B N 1
ATOM 5186 C CA . VAL B 1 266 ? 31.958 29.528 9.057 1.00 25.93 266 VAL B CA 1
ATOM 5187 C C . VAL B 1 266 ? 31.086 29.599 10.305 1.00 24.76 266 VAL B C 1
ATOM 5188 O O . VAL B 1 266 ? 30.905 30.685 10.862 1.00 25.74 266 VAL B O 1
ATOM 5192 N N . ALA B 1 267 ? 30.556 28.443 10.720 1.00 25.19 267 ALA B N 1
ATOM 5193 C CA . ALA B 1 267 ? 29.781 28.313 11.965 1.00 26.20 267 ALA B CA 1
ATOM 5194 C C . ALA B 1 267 ? 30.605 28.783 13.162 1.00 26.50 267 ALA B C 1
ATOM 5195 O O . ALA B 1 267 ? 30.102 29.500 14.033 1.00 26.91 267 ALA B O 1
ATOM 5197 N N . GLN B 1 268 ? 31.874 28.371 13.187 1.00 26.89 268 GLN B N 1
ATOM 5198 C CA . GLN B 1 268 ? 32.835 28.768 14.216 1.00 26.78 268 GLN B CA 1
ATOM 5199 C C . GLN B 1 268 ? 33.081 30.282 14.262 1.00 25.69 268 GLN B C 1
ATOM 5200 O O . GLN B 1 268 ? 33.060 30.870 15.350 1.00 24.13 268 GLN B O 1
ATOM 5206 N N . SER B 1 269 ? 33.307 30.907 13.099 1.00 25.66 269 SER B N 1
ATOM 5207 C CA . SER B 1 269 ? 33.475 32.374 12.995 1.00 26.86 269 SER B CA 1
ATOM 5208 C C . SER B 1 269 ? 32.240 33.123 13.480 1.00 26.85 269 SER B C 1
ATOM 5209 O O . SER B 1 269 ? 32.353 34.119 14.200 1.00 25.13 269 SER B O 1
ATOM 5212 N N . ARG B 1 270 ? 31.067 32.639 13.068 1.00 27.72 270 ARG B N 1
ATOM 5213 C CA . ARG B 1 270 ? 29.785 33.219 13.498 1.00 29.17 270 ARG B CA 1
ATOM 5214 C C . ARG B 1 270 ? 29.646 33.150 15.022 1.00 29.64 270 ARG B C 1
ATOM 5215 O O . ARG B 1 270 ? 29.361 34.168 15.666 1.00 28.53 270 ARG B O 1
ATOM 5223 N N . ALA B 1 271 ? 29.907 31.967 15.589 1.00 30.41 271 ALA B N 1
ATOM 5224 C CA . ALA B 1 271 ? 29.685 31.719 17.018 1.00 30.82 271 ALA B CA 1
ATOM 5225 C C . ALA B 1 271 ? 30.673 32.461 17.911 1.00 32.29 271 ALA B C 1
ATOM 5226 O O . ALA B 1 271 ? 30.278 33.008 18.943 1.00 31.36 271 ALA B O 1
ATOM 5228 N N . SER B 1 272 ? 31.943 32.477 17.501 1.00 30.71 272 SER B N 1
ATOM 5229 C CA . SER B 1 272 ? 32.979 33.285 18.140 1.00 31.27 272 SER B CA 1
ATOM 5230 C C . SER B 1 272 ? 32.624 34.773 18.135 1.00 30.13 272 SER B C 1
ATOM 5231 O O . SER B 1 272 ? 32.805 35.459 19.149 1.00 30.87 272 SER B O 1
ATOM 5234 N N . GLN B 1 273 ? 32.130 35.271 17.002 1.00 27.75 273 GLN B N 1
ATOM 5235 C CA . GLN B 1 273 ? 31.630 36.646 16.922 1.00 28.47 273 GLN B CA 1
ATOM 5236 C C . GLN B 1 273 ? 30.471 36.920 17.904 1.00 28.17 273 GLN B C 1
ATOM 5237 O O . GLN B 1 273 ? 30.517 37.894 18.667 1.00 28.63 273 GLN B O 1
ATOM 5243 N N . LEU B 1 274 ? 29.463 36.050 17.885 1.00 28.10 274 LEU B N 1
ATOM 5244 C CA . LEU B 1 274 ? 28.277 36.178 18.744 1.00 28.88 274 LEU B CA 1
ATOM 5245 C C . LEU B 1 274 ? 28.570 35.999 20.226 1.00 30.52 274 LEU B C 1
ATOM 5246 O O . LEU B 1 274 ? 27.843 36.535 21.064 1.00 31.84 274 LEU B O 1
ATOM 5251 N N . HIS B 1 275 ? 29.609 35.229 20.551 1.00 29.22 275 HIS B N 1
ATOM 5252 C CA . HIS B 1 275 ? 30.044 35.051 21.936 1.00 29.79 275 HIS B CA 1
ATOM 5253 C C . HIS B 1 275 ? 30.633 36.347 22.501 1.00 29.25 275 HIS B C 1
ATOM 5254 O O . HIS B 1 275 ? 30.331 36.727 23.636 1.00 29.78 275 HIS B O 1
ATOM 5261 N N . GLY B 1 276 ? 31.447 37.029 21.699 1.00 29.04 276 GLY B N 1
ATOM 5262 C CA . GLY B 1 276 ? 32.024 38.326 22.055 1.00 28.98 276 GLY B CA 1
ATOM 5263 C C . GLY B 1 276 ? 33.023 38.292 23.198 1.00 31.30 276 GLY B C 1
ATOM 5264 O O . GLY B 1 276 ? 33.137 39.266 23.944 1.00 30.57 276 GLY B O 1
ATOM 5265 N N . PHE B 1 277 ? 33.743 37.176 23.336 1.00 31.05 277 PHE B N 1
ATOM 5266 C CA . PHE B 1 277 ? 34.700 36.984 24.427 1.00 32.19 277 PHE B CA 1
ATOM 5267 C C . PHE B 1 277 ? 36.088 37.463 24.023 1.00 33.27 277 PHE B C 1
ATOM 5268 O O . PHE B 1 277 ? 36.783 38.129 24.803 1.00 31.22 277 PHE B O 1
ATOM 5276 N N . ARG B 1 278 ? 36.483 37.094 22.802 1.00 32.24 278 ARG B N 1
ATOM 5277 C CA . ARG B 1 278 ? 37.739 37.497 22.211 1.00 31.39 278 ARG B CA 1
ATOM 5278 C C . ARG B 1 278 ? 37.758 38.994 21.921 1.00 34.04 278 ARG B C 1
ATOM 5279 O O . ARG B 1 278 ? 36.719 39.591 21.572 1.00 29.98 278 ARG B O 1
ATOM 5287 N N . ARG B 1 279 ? 38.953 39.572 22.048 1.00 35.10 279 ARG B N 1
ATOM 5288 C CA . ARG B 1 279 ? 39.198 40.977 21.788 1.00 38.20 279 ARG B CA 1
ATOM 5289 C C . ARG B 1 279 ? 38.811 41.349 20.362 1.00 38.52 279 ARG B C 1
ATOM 5290 O O . ARG B 1 279 ? 38.114 42.347 20.160 1.00 38.66 279 ARG B O 1
ATOM 5298 N N . ASP B 1 280 ? 39.241 40.546 19.384 1.00 37.73 280 ASP B N 1
ATOM 5299 C CA . ASP B 1 280 ? 38.920 40.831 17.978 1.00 36.91 280 ASP B CA 1
ATOM 5300 C C . ASP B 1 280 ? 37.418 40.780 17.689 1.00 34.66 280 ASP B C 1
ATOM 5301 O O . ASP B 1 280 ? 36.927 41.586 16.906 1.00 34.26 280 ASP B O 1
ATOM 5306 N N . ALA B 1 281 ? 36.701 39.866 18.353 1.00 33.24 281 ALA B N 1
ATOM 5307 C CA . ALA B 1 281 ? 35.226 39.816 18.285 1.00 32.93 281 ALA B CA 1
ATOM 5308 C C . ALA B 1 281 ? 34.566 41.078 18.881 1.00 34.05 281 ALA B C 1
ATOM 5309 O O . ALA B 1 281 ? 33.673 41.673 18.249 1.00 33.17 281 ALA B O 1
ATOM 5311 N N . LYS B 1 282 ? 35.024 41.489 20.070 1.00 35.49 282 LYS B N 1
ATOM 5312 C CA . LYS B 1 282 ? 34.612 42.753 20.712 1.00 37.11 282 LYS B CA 1
ATOM 5313 C C . LYS B 1 282 ? 34.879 43.982 19.835 1.00 37.87 282 LYS B C 1
ATOM 5314 O O . LYS B 1 282 ? 33.993 44.821 19.659 1.00 35.20 282 LYS B O 1
ATOM 5320 N N . LEU B 1 283 ? 36.091 44.062 19.280 1.00 39.08 283 LEU B N 1
ATOM 5321 C CA . LEU B 1 283 ? 36.480 45.132 18.357 1.00 41.45 283 LEU B CA 1
ATOM 5322 C C . LEU B 1 283 ? 35.593 45.193 17.115 1.00 41.91 283 LEU B C 1
ATOM 5323 O O . LEU B 1 283 ? 35.128 46.269 16.734 1.00 41.78 283 LEU B O 1
ATOM 5328 N N . ARG B 1 284 ? 35.361 44.031 16.507 1.00 42.13 284 ARG B N 1
ATOM 5329 C CA . ARG B 1 284 ? 34.523 43.900 15.317 1.00 43.38 284 ARG B CA 1
ATOM 5330 C C . ARG B 1 284 ? 33.068 44.307 15.610 1.00 43.64 284 ARG B C 1
ATOM 5331 O O . ARG B 1 284 ? 32.441 45.009 14.812 1.00 40.40 284 ARG B O 1
ATOM 5339 N N . GLU B 1 285 ? 32.556 43.868 16.761 1.00 45.59 285 GLU B N 1
ATOM 5340 C CA . GLU B 1 285 ? 31.272 44.324 17.303 1.00 50.74 285 GLU B CA 1
ATOM 5341 C C . GLU B 1 285 ? 31.186 45.864 17.405 1.00 51.99 285 GLU B C 1
ATOM 5342 O O . GLU B 1 285 ? 30.196 46.452 16.982 1.00 54.63 285 GLU B O 1
ATOM 5348 N N . GLU B 1 286 ? 32.225 46.495 17.951 1.00 53.18 286 GLU B N 1
ATOM 5349 C CA . GLU B 1 286 ? 32.242 47.947 18.178 1.00 57.18 286 GLU B CA 1
ATOM 5350 C C . GLU B 1 286 ? 32.411 48.750 16.883 1.00 58.46 286 GLU B C 1
ATOM 5351 O O . GLU B 1 286 ? 31.784 49.802 16.716 1.00 60.62 286 GLU B O 1
ATOM 5357 N N . PHE B 1 287 ? 33.240 48.243 15.974 1.00 55.16 287 PHE B N 1
ATOM 5358 C CA . PHE B 1 287 ? 33.607 48.961 14.757 1.00 56.18 287 PHE B CA 1
ATOM 5359 C C . PHE B 1 287 ? 32.738 48.580 13.560 1.00 51.65 287 PHE B C 1
ATOM 5360 O O . PHE B 1 287 ? 32.031 49.427 13.011 1.00 52.85 287 PHE B O 1
ATOM 5368 N N . THR B 1 288 ? 32.779 47.302 13.187 1.00 46.47 288 THR B N 1
ATOM 5369 C CA . THR B 1 288 ? 32.195 46.803 11.931 1.00 43.74 288 THR B CA 1
ATOM 5370 C C . THR B 1 288 ? 30.657 46.858 11.893 1.00 42.42 288 THR B C 1
ATOM 5371 O O . THR B 1 288 ? 30.074 46.989 10.819 1.00 39.34 288 THR B O 1
ATOM 5375 N N . SER B 1 289 ? 30.010 46.784 13.058 1.00 43.50 289 SER B N 1
ATOM 5376 C CA . SER B 1 289 ? 28.540 46.836 13.143 1.00 45.73 289 SER B CA 1
ATOM 5377 C C . SER B 1 289 ? 27.932 48.169 12.671 1.00 44.71 289 SER B C 1
ATOM 5378 O O . SER B 1 289 ? 26.742 48.228 12.365 1.00 46.09 289 SER B O 1
ATOM 5381 N N . LYS B 1 290 ? 28.752 49.219 12.632 1.00 46.82 290 LYS B N 1
ATOM 5382 C CA . LYS B 1 290 ? 28.354 50.537 12.127 1.00 47.06 290 LYS B CA 1
ATOM 5383 C C . LYS B 1 290 ? 28.662 50.708 10.621 1.00 44.84 290 LYS B C 1
ATOM 5384 O O . LYS B 1 290 ? 28.215 51.675 10.001 1.00 44.89 290 LYS B O 1
ATOM 5390 N N . ILE B 1 291 ? 29.426 49.785 10.034 1.00 41.73 291 ILE B N 1
ATOM 5391 C CA . ILE B 1 291 ? 29.670 49.801 8.583 1.00 41.76 291 ILE B CA 1
ATOM 5392 C C . ILE B 1 291 ? 28.389 49.318 7.894 1.00 41.67 291 ILE B C 1
ATOM 5393 O O . ILE B 1 291 ? 27.847 48.277 8.284 1.00 40.63 291 ILE B O 1
ATOM 5398 N N . PRO B 1 292 ? 27.871 50.101 6.912 1.00 42.24 292 PRO B N 1
ATOM 5399 C CA . PRO B 1 292 ? 26.680 49.682 6.167 1.00 42.53 292 PRO B CA 1
ATOM 5400 C C . PRO B 1 292 ? 26.886 48.318 5.508 1.00 42.85 292 PRO B C 1
ATOM 5401 O O . PRO B 1 292 ? 27.953 48.063 4.920 1.00 42.87 292 PRO B O 1
ATOM 5405 N N . TYR B 1 293 ? 25.876 47.458 5.645 1.00 40.69 293 TYR B N 1
ATOM 5406 C CA . TYR B 1 293 ? 25.874 46.104 5.101 1.00 41.63 293 TYR B CA 1
ATOM 5407 C C . TYR B 1 293 ? 26.254 46.072 3.620 1.00 44.44 293 TYR B C 1
ATOM 5408 O O . TYR B 1 293 ? 27.056 45.224 3.211 1.00 43.29 293 TYR B O 1
ATOM 5417 N N . GLU B 1 294 ? 25.680 46.990 2.831 1.00 44.15 294 GLU B N 1
ATOM 5418 C CA . GLU B 1 294 ? 25.889 46.998 1.379 1.00 43.30 294 GLU B CA 1
ATOM 5419 C C . GLU B 1 294 ? 27.297 47.442 1.011 1.00 42.88 294 GLU B C 1
ATOM 5420 O O . GLU B 1 294 ? 27.837 46.993 -0.008 1.00 42.99 294 GLU B O 1
ATOM 5426 N N . ARG B 1 295 ? 27.889 48.310 1.839 1.00 39.28 295 ARG B N 1
ATOM 5427 C CA . ARG B 1 295 ? 29.285 48.710 1.651 1.00 38.03 295 ARG B CA 1
ATOM 5428 C C . ARG B 1 295 ? 30.232 47.515 1.841 1.00 37.22 295 ARG B C 1
ATOM 5429 O O . ARG B 1 295 ? 31.148 47.324 1.039 1.00 37.60 295 ARG B O 1
ATOM 5437 N N . LEU B 1 296 ? 29.999 46.726 2.889 1.00 36.37 296 LEU B N 1
ATOM 5438 C CA . LEU B 1 296 ? 30.747 45.487 3.140 1.00 37.43 296 LEU B CA 1
ATOM 5439 C C . LEU B 1 296 ? 30.604 44.478 2.004 1.00 36.97 296 LEU B C 1
ATOM 5440 O O . LEU B 1 296 ? 31.578 43.833 1.614 1.00 36.09 296 LEU B O 1
ATOM 5445 N N . LYS B 1 297 ? 29.382 44.356 1.483 1.00 38.29 297 LYS B N 1
ATOM 5446 C CA . LYS B 1 297 ? 29.103 43.556 0.288 1.00 39.60 297 LYS B CA 1
ATOM 5447 C C . LYS B 1 297 ? 29.895 44.043 -0.928 1.00 39.93 297 LYS B C 1
ATOM 5448 O O . LYS B 1 297 ? 30.425 43.227 -1.695 1.00 40.38 297 LYS B O 1
ATOM 5454 N N . ARG B 1 298 ? 29.974 45.366 -1.080 1.00 38.72 298 ARG B N 1
ATOM 5455 C CA . ARG B 1 298 ? 30.758 46.019 -2.131 1.00 38.50 298 ARG B CA 1
ATOM 5456 C C . ARG B 1 298 ? 32.265 45.819 -1.956 1.00 36.22 298 ARG B C 1
ATOM 5457 O O . ARG B 1 298 ? 32.947 45.476 -2.915 1.00 33.80 298 ARG B O 1
ATOM 5465 N N . ILE B 1 299 ? 32.772 46.056 -0.741 1.00 34.26 299 ILE B N 1
ATOM 5466 C CA . ILE B 1 299 ? 34.197 45.883 -0.405 1.00 33.60 299 ILE B CA 1
ATOM 5467 C C . ILE B 1 299 ? 34.647 44.449 -0.702 1.00 32.35 299 ILE B C 1
ATOM 5468 O O . ILE B 1 299 ? 35.700 44.241 -1.303 1.00 33.08 299 ILE B O 1
ATOM 5473 N N . HIS B 1 300 ? 33.825 43.480 -0.310 1.00 30.84 300 HIS B N 1
ATOM 5474 C CA . HIS B 1 300 ? 34.159 42.054 -0.442 1.00 31.61 300 HIS B CA 1
ATOM 5475 C C . HIS B 1 300 ? 33.459 41.360 -1.607 1.00 31.39 300 HIS B C 1
ATOM 5476 O O . HIS B 1 300 ? 33.320 40.133 -1.634 1.00 31.29 300 HIS B O 1
ATOM 5483 N N . ARG B 1 301 ? 33.055 42.189 -2.573 1.00 32.41 301 ARG B N 1
ATOM 5484 C CA . ARG B 1 301 ? 32.517 41.817 -3.884 1.00 34.00 301 ARG B CA 1
ATOM 5485 C C . ARG B 1 301 ? 33.038 40.486 -4.454 1.00 31.72 301 ARG B C 1
ATOM 5486 O O . ARG B 1 301 ? 32.250 39.591 -4.784 1.00 32.10 301 ARG B O 1
ATOM 5494 N N . LYS B 1 302 ? 34.361 40.371 -4.558 1.00 31.71 302 LYS B N 1
ATOM 5495 C CA . LYS B 1 302 ? 35.032 39.215 -5.189 1.00 30.33 302 LYS B CA 1
ATOM 5496 C C . LYS B 1 302 ? 34.732 37.871 -4.537 1.00 29.35 302 LYS B C 1
ATOM 5497 O O . LYS B 1 302 ? 34.721 36.841 -5.208 1.00 29.27 302 LYS B O 1
ATOM 5503 N N . TRP B 1 303 ? 34.509 37.887 -3.223 1.00 30.00 303 TRP B N 1
ATOM 5504 C CA . TRP B 1 303 ? 34.189 36.681 -2.464 1.00 28.89 303 TRP B CA 1
ATOM 5505 C C . TRP B 1 303 ? 32.802 36.118 -2.803 1.00 29.77 303 TRP B C 1
ATOM 5506 O O . TRP B 1 303 ? 32.610 34.898 -2.783 1.00 29.61 303 TRP B O 1
ATOM 5517 N N . PHE B 1 304 ? 31.862 37.008 -3.130 1.00 29.97 304 PHE B N 1
ATOM 5518 C CA . PHE B 1 304 ? 30.466 36.635 -3.418 1.00 32.92 304 PHE B CA 1
ATOM 5519 C C . PHE B 1 304 ? 30.177 36.337 -4.899 1.00 33.85 304 PHE B C 1
ATOM 5520 O O . PHE B 1 304 ? 29.476 35.369 -5.214 1.00 35.18 304 PHE B O 1
ATOM 5528 N N . GLU B 1 305 ? 30.708 37.172 -5.786 1.00 33.90 305 GLU B N 1
ATOM 5529 C CA . GLU B 1 305 ? 30.556 37.004 -7.234 1.00 35.15 305 GLU B CA 1
ATOM 5530 C C . GLU B 1 305 ? 31.379 35.833 -7.770 1.00 36.56 305 GLU B C 1
ATOM 5531 O O . GLU B 1 305 ? 32.407 35.480 -7.202 1.00 36.66 305 GLU B O 1
ATOM 5537 N N . PHE B 1 306 ? 30.905 35.227 -8.856 1.00 36.20 306 PHE B N 1
ATOM 5538 C CA . PHE B 1 306 ? 31.587 34.110 -9.509 1.00 35.72 306 PHE B CA 1
ATOM 5539 C C . PHE B 1 306 ? 31.421 34.194 -11.033 1.00 36.79 306 PHE B C 1
ATOM 5540 O O . PHE B 1 306 ? 30.490 34.836 -11.526 1.00 34.10 306 PHE B O 1
ATOM 5548 N N . GLU B 1 307 ? 32.340 33.558 -11.760 1.00 39.09 307 GLU B N 1
ATOM 5549 C CA . GLU B 1 307 ? 32.338 33.555 -13.230 1.00 41.06 307 GLU B CA 1
ATOM 5550 C C . GLU B 1 307 ? 32.269 32.149 -13.798 1.00 41.09 307 GLU B C 1
ATOM 5551 O O . GLU B 1 307 ? 31.922 31.958 -14.968 1.00 43.80 307 GLU B O 1
ATOM 5557 N N . GLY B 1 308 ? 32.618 31.174 -12.968 1.00 39.54 308 GLY B N 1
ATOM 5558 C CA . GLY B 1 308 ? 32.619 29.773 -13.348 1.00 38.48 308 GLY B CA 1
ATOM 5559 C C . GLY B 1 308 ? 32.203 28.896 -12.190 1.00 38.58 308 GLY B C 1
ATOM 5560 O O . GLY B 1 308 ? 32.285 29.304 -11.020 1.00 37.08 308 GLY B O 1
ATOM 5561 N N . GLU B 1 309 ? 31.760 27.690 -12.532 1.00 38.83 309 GLU B N 1
ATOM 5562 C CA . GLU B 1 309 ? 31.317 26.696 -11.571 1.00 38.79 309 GLU B CA 1
ATOM 5563 C C . GLU B 1 309 ? 31.969 25.354 -11.862 1.00 37.85 309 GLU B C 1
ATOM 5564 O O . GLU B 1 309 ? 32.077 24.935 -13.022 1.00 38.61 309 GLU B O 1
ATOM 5570 N N . ILE B 1 310 ? 32.410 24.688 -10.803 1.00 33.61 310 ILE B N 1
ATOM 5571 C CA . ILE B 1 310 ? 32.931 23.327 -10.901 1.00 33.38 310 ILE B CA 1
ATOM 5572 C C . ILE B 1 310 ? 32.168 22.415 -9.943 1.00 33.50 310 ILE B C 1
ATOM 5573 O O . ILE B 1 310 ? 31.500 22.882 -9.013 1.00 34.67 310 ILE B O 1
ATOM 5578 N N . ASN B 1 311 ? 32.248 21.117 -10.193 1.00 34.51 311 ASN B N 1
ATOM 5579 C CA . ASN B 1 311 ? 31.729 20.123 -9.271 1.00 35.79 311 ASN B CA 1
ATOM 5580 C C . ASN B 1 311 ? 32.888 19.646 -8.418 1.00 34.56 311 ASN B C 1
ATOM 5581 O O . ASN B 1 311 ? 34.052 19.871 -8.777 1.00 35.57 311 ASN B O 1
ATOM 5586 N N . ILE B 1 312 ? 32.575 18.982 -7.306 1.00 33.80 312 ILE B N 1
ATOM 5587 C CA . ILE B 1 312 ? 33.600 18.334 -6.475 1.00 36.06 312 ILE B CA 1
ATOM 5588 C C . ILE B 1 312 ? 34.465 17.387 -7.314 1.00 37.09 312 ILE B C 1
ATOM 5589 O O . ILE B 1 312 ? 35.694 17.372 -7.159 1.00 37.79 312 ILE B O 1
ATOM 5594 N N . ALA B 1 313 ? 33.818 16.640 -8.217 1.00 37.54 313 ALA B N 1
ATOM 5595 C CA . ALA B 1 313 ? 34.493 15.733 -9.160 1.00 37.05 313 ALA B CA 1
ATOM 5596 C C . ALA B 1 313 ? 35.580 16.394 -10.024 1.00 36.56 313 ALA B C 1
ATOM 5597 O O . ALA B 1 313 ? 36.513 15.717 -10.465 1.00 38.26 313 ALA B O 1
ATOM 5599 N N . ASP B 1 314 ? 35.465 17.701 -10.248 1.00 34.52 314 ASP B N 1
ATOM 5600 C CA . ASP B 1 314 ? 36.462 18.464 -11.003 1.00 35.03 314 ASP B CA 1
ATOM 5601 C C . ASP B 1 314 ? 37.723 18.801 -10.200 1.00 35.59 314 ASP B C 1
ATOM 5602 O O . ASP B 1 314 ? 38.743 19.174 -10.788 1.00 34.39 314 ASP B O 1
ATOM 5607 N N . MET B 1 315 ? 37.635 18.696 -8.870 1.00 33.51 315 MET B N 1
ATOM 5608 C CA . MET B 1 315 ? 38.725 19.075 -7.970 1.00 32.78 315 MET B CA 1
ATOM 5609 C C . MET B 1 315 ? 39.756 17.959 -7.802 1.00 32.79 315 MET B C 1
ATOM 5610 O O . MET B 1 315 ? 39.397 16.783 -7.844 1.00 30.39 315 MET B O 1
ATOM 5615 N N . PRO B 1 316 ? 41.040 18.324 -7.584 1.00 33.42 316 PRO B N 1
ATOM 5616 C CA . PRO B 1 316 ? 42.039 17.292 -7.299 1.00 33.30 316 PRO B CA 1
ATOM 5617 C C . PRO B 1 316 ? 41.737 16.575 -5.986 1.00 33.36 316 PRO B C 1
ATOM 5618 O O . PRO B 1 316 ? 41.242 17.193 -5.037 1.00 32.05 316 PRO B O 1
ATOM 5622 N N . ASN B 1 317 ? 41.992 15.274 -5.963 1.00 32.31 317 ASN B N 1
ATOM 5623 C CA . ASN B 1 317 ? 41.867 14.473 -4.754 1.00 33.47 317 ASN B CA 1
ATOM 5624 C C . ASN B 1 317 ? 43.060 13.527 -4.719 1.00 33.40 317 ASN B C 1
ATOM 5625 O O . ASN B 1 317 ? 43.086 12.518 -5.423 1.00 33.71 317 ASN B O 1
ATOM 5630 N N . ASN B 1 318 ? 44.039 13.849 -3.886 1.00 33.12 318 ASN B N 1
ATOM 5631 C CA . ASN B 1 318 ? 45.234 13.025 -3.786 1.00 33.15 318 ASN B CA 1
ATOM 5632 C C . ASN B 1 318 ? 45.414 12.354 -2.426 1.00 33.46 318 ASN B C 1
ATOM 5633 O O . ASN B 1 318 ? 46.486 11.824 -2.127 1.00 34.32 318 ASN B O 1
ATOM 5638 N N . ALA B 1 319 ? 44.345 12.360 -1.627 1.00 33.31 319 ALA B N 1
ATOM 5639 C CA . ALA B 1 319 ? 44.307 11.695 -0.327 1.00 33.07 319 ALA B CA 1
ATOM 5640 C C . ALA B 1 319 ? 44.505 10.174 -0.448 1.00 33.84 319 ALA B C 1
ATOM 5641 O O . ALA B 1 319 ? 43.908 9.526 -1.303 1.00 33.45 319 ALA B O 1
ATOM 5643 N N . ARG B 1 320 ? 45.348 9.619 0.416 1.00 36.00 320 ARG B N 1
ATOM 5644 C CA . ARG B 1 320 ? 45.674 8.193 0.375 1.00 37.46 320 ARG B CA 1
ATOM 5645 C C . ARG B 1 320 ? 45.338 7.479 1.687 1.00 37.07 320 ARG B C 1
ATOM 5646 O O . ARG B 1 320 ? 45.630 6.288 1.839 1.00 36.73 320 ARG B O 1
ATOM 5654 N N . TYR B 1 321 ? 44.717 8.215 2.618 1.00 35.06 321 TYR B N 1
ATOM 5655 C CA . TYR B 1 321 ? 44.285 7.704 3.935 1.00 33.93 321 TYR B CA 1
ATOM 5656 C C . TYR B 1 321 ? 45.442 7.072 4.707 1.00 33.61 321 TYR B C 1
ATOM 5657 O O . TYR B 1 321 ? 45.277 6.112 5.468 1.00 34.54 321 TYR B O 1
ATOM 5666 N N . ASP B 1 322 ? 46.621 7.642 4.503 1.00 32.70 322 ASP B N 1
ATOM 5667 C CA . ASP B 1 322 ? 47.841 7.158 5.109 1.00 33.17 322 ASP B CA 1
ATOM 5668 C C . ASP B 1 322 ? 48.788 8.327 5.269 1.00 32.35 322 ASP B C 1
ATOM 5669 O O . ASP B 1 322 ? 49.116 9.004 4.286 1.00 32.98 322 ASP B O 1
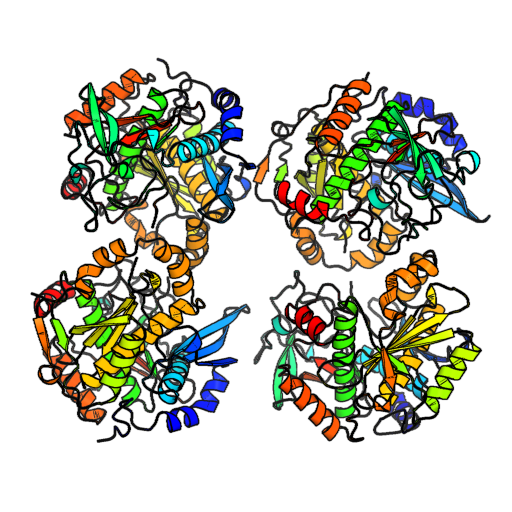ATOM 5674 N N . LEU B 1 323 ? 49.228 8.557 6.505 1.00 31.20 323 LEU B N 1
ATOM 5675 C CA . LEU B 1 323 ? 50.025 9.747 6.840 1.00 33.35 323 LEU B CA 1
ATOM 5676 C C . LEU B 1 323 ? 51.318 9.891 6.022 1.00 32.85 323 LEU B C 1
ATOM 5677 O O . LEU B 1 323 ? 51.555 10.957 5.451 1.00 33.16 323 LEU B O 1
ATOM 5682 N N . LYS B 1 324 ? 52.116 8.825 5.938 1.00 33.61 324 LYS B N 1
ATOM 5683 C CA . LYS B 1 324 ? 53.401 8.891 5.218 1.00 35.06 324 LYS B CA 1
ATOM 5684 C C . LYS B 1 324 ? 53.221 9.100 3.709 1.00 34.12 324 LYS B C 1
ATOM 5685 O O . LYS B 1 324 ? 54.001 9.832 3.104 1.00 33.08 324 LYS B O 1
ATOM 5691 N N . LYS B 1 325 ? 52.188 8.480 3.125 1.00 32.26 325 LYS B N 1
ATOM 5692 C CA . LYS B 1 325 ? 51.889 8.642 1.692 1.00 33.92 325 LYS B CA 1
ATOM 5693 C C . LYS B 1 325 ? 51.373 10.050 1.398 1.00 32.56 325 LYS B C 1
ATOM 5694 O O . LYS B 1 325 ? 51.748 10.662 0.384 1.00 30.03 325 LYS B O 1
ATOM 5700 N N . ASP B 1 326 ? 50.511 10.548 2.289 1.00 31.58 326 ASP B N 1
ATOM 5701 C CA . ASP B 1 326 ? 49.974 11.913 2.183 1.00 30.33 326 ASP B CA 1
ATOM 5702 C C . ASP B 1 326 ? 51.072 12.954 2.257 1.00 28.36 326 ASP B C 1
ATOM 5703 O O . ASP B 1 326 ? 51.096 13.866 1.441 1.00 27.83 326 ASP B O 1
ATOM 5708 N N . LEU B 1 327 ? 51.963 12.807 3.240 1.00 28.52 327 LEU B N 1
ATOM 5709 C CA . LEU B 1 327 ? 53.118 13.688 3.405 1.00 29.20 327 LEU B CA 1
ATOM 5710 C C . LEU B 1 327 ? 54.098 13.603 2.227 1.00 28.98 327 LEU B C 1
ATOM 5711 O O . LEU B 1 327 ? 54.593 14.630 1.764 1.00 28.81 327 LEU B O 1
ATOM 5716 N N . LYS B 1 328 ? 54.361 12.384 1.751 1.00 29.18 328 LYS B N 1
ATOM 5717 C CA . LYS B 1 328 ? 55.125 12.172 0.511 1.00 29.63 328 LYS B CA 1
ATOM 5718 C C . LYS B 1 328 ? 54.555 12.976 -0.672 1.00 28.53 328 LYS B C 1
ATOM 5719 O O . LYS B 1 328 ? 55.298 13.715 -1.322 1.00 27.40 328 LYS B O 1
ATOM 5725 N N . PHE B 1 329 ? 53.248 12.854 -0.934 1.00 29.22 329 PHE B N 1
ATOM 5726 C CA . PHE B 1 329 ? 52.609 13.641 -2.003 1.00 30.84 329 PHE B CA 1
ATOM 5727 C C . PHE B 1 329 ? 52.860 15.154 -1.878 1.00 30.49 329 PHE B C 1
ATOM 5728 O O . PHE B 1 329 ? 53.219 15.805 -2.862 1.00 29.41 329 PHE B O 1
ATOM 5736 N N . ILE B 1 330 ? 52.653 15.696 -0.674 1.00 29.39 330 ILE B N 1
ATOM 5737 C CA . ILE B 1 330 ? 52.794 17.136 -0.413 1.00 29.60 330 ILE B CA 1
ATOM 5738 C C . ILE B 1 330 ? 54.239 17.598 -0.611 1.00 29.37 330 ILE B C 1
ATOM 5739 O O . ILE B 1 330 ? 54.478 18.612 -1.280 1.00 28.07 330 ILE B O 1
ATOM 5744 N N . LYS B 1 331 ? 55.179 16.838 -0.044 1.00 30.58 331 LYS B N 1
ATOM 5745 C CA . LYS B 1 331 ? 56.619 17.110 -0.170 1.00 32.24 331 LYS B CA 1
ATOM 5746 C C . LYS B 1 331 ? 57.039 17.188 -1.628 1.00 32.08 331 LYS B C 1
ATOM 5747 O O . LYS B 1 331 ? 57.753 18.115 -2.015 1.00 32.55 331 LYS B O 1
ATOM 5753 N N . ASP B 1 332 ? 56.570 16.224 -2.424 1.00 34.13 332 ASP B N 1
ATOM 5754 C CA . ASP B 1 332 ? 56.846 16.180 -3.859 1.00 34.05 332 ASP B CA 1
ATOM 5755 C C . ASP B 1 332 ? 56.319 17.438 -4.569 1.00 33.49 332 ASP B C 1
ATOM 5756 O O . ASP B 1 332 ? 57.026 18.020 -5.388 1.00 31.72 332 ASP B O 1
ATOM 5761 N N . LYS B 1 333 ? 55.093 17.860 -4.229 1.00 30.96 333 LYS B N 1
ATOM 5762 C CA . LYS B 1 333 ? 54.461 19.047 -4.827 1.00 29.69 333 LYS B CA 1
ATOM 5763 C C . LYS B 1 333 ? 55.131 20.352 -4.431 1.00 28.72 333 LYS B C 1
ATOM 5764 O O . LYS B 1 333 ? 55.333 21.224 -5.273 1.00 28.10 333 LYS B O 1
ATOM 5770 N N . LEU B 1 334 ? 55.471 20.480 -3.149 1.00 27.09 334 LEU B N 1
ATOM 5771 C CA . LEU B 1 334 ? 56.212 21.636 -2.649 1.00 28.23 334 LEU B CA 1
ATOM 5772 C C . LEU B 1 334 ? 57.565 21.814 -3.369 1.00 29.31 334 LEU B C 1
ATOM 5773 O O . LEU B 1 334 ? 57.853 22.897 -3.880 1.00 29.94 334 LEU B O 1
ATOM 5778 N N . SER B 1 335 ? 58.367 20.751 -3.431 1.00 30.34 335 SER B N 1
ATOM 5779 C CA . SER B 1 335 ? 59.678 20.818 -4.109 1.00 32.46 335 SER B CA 1
ATOM 5780 C C . SER B 1 335 ? 59.571 21.067 -5.614 1.00 32.19 335 SER B C 1
ATOM 5781 O O . SER B 1 335 ? 60.373 21.815 -6.159 1.00 32.50 335 SER B O 1
ATOM 5784 N N . GLU B 1 336 ? 58.569 20.468 -6.264 1.00 33.84 336 GLU B N 1
ATOM 5785 C CA . GLU B 1 336 ? 58.269 20.733 -7.688 1.00 35.76 336 GLU B CA 1
ATOM 5786 C C . GLU B 1 336 ? 58.106 22.227 -8.014 1.00 35.56 336 GLU B C 1
ATOM 5787 O O . GLU B 1 336 ? 58.502 22.676 -9.091 1.00 35.99 336 GLU B O 1
ATOM 5793 N N . PHE B 1 337 ? 57.535 22.990 -7.081 1.00 34.96 337 PHE B N 1
ATOM 5794 C CA . PHE B 1 337 ? 57.324 24.426 -7.290 1.00 33.69 337 PHE B CA 1
ATOM 5795 C C . PHE B 1 337 ? 58.325 25.323 -6.556 1.00 33.81 337 PHE B C 1
ATOM 5796 O O . PHE B 1 337 ? 58.089 26.518 -6.387 1.00 34.45 337 PHE B O 1
ATOM 5804 N N . GLY B 1 338 ? 59.457 24.744 -6.154 1.00 34.06 338 GLY B N 1
ATOM 5805 C CA . GLY B 1 338 ? 60.553 25.510 -5.547 1.00 33.24 338 GLY B CA 1
ATOM 5806 C C . GLY B 1 338 ? 60.485 25.706 -4.042 1.00 33.59 338 GLY B C 1
ATOM 5807 O O . GLY B 1 338 ? 61.356 26.351 -3.469 1.00 34.97 338 GLY B O 1
ATOM 5808 N N . PHE B 1 339 ? 59.457 25.158 -3.398 1.00 33.18 339 PHE B N 1
ATOM 5809 C CA . PHE B 1 339 ? 59.358 25.178 -1.933 1.00 32.50 339 PHE B CA 1
ATOM 5810 C C . PHE B 1 339 ? 60.111 23.965 -1.406 1.00 32.74 339 PHE B C 1
ATOM 5811 O O . PHE B 1 339 ? 59.537 22.926 -1.068 1.00 33.98 339 PHE B O 1
ATOM 5819 N N . ASP B 1 340 ? 61.427 24.135 -1.340 1.00 34.69 340 ASP B N 1
ATOM 5820 C CA . ASP B 1 340 ? 62.370 23.032 -1.195 1.00 34.93 340 ASP B CA 1
ATOM 5821 C C . ASP B 1 340 ? 62.575 22.529 0.241 1.00 33.45 340 ASP B C 1
ATOM 5822 O O . ASP B 1 340 ? 63.290 21.545 0.442 1.00 32.66 340 ASP B O 1
ATOM 5827 N N . LYS B 1 341 ? 61.969 23.197 1.226 1.00 31.06 341 LYS B N 1
ATOM 5828 C CA . LYS B 1 341 ? 62.098 22.784 2.637 1.00 30.44 341 LYS B CA 1
ATOM 5829 C C . LYS B 1 341 ? 60.731 22.693 3.316 1.00 29.41 341 LYS B C 1
ATOM 5830 O O . LYS B 1 341 ? 59.894 23.581 3.138 1.00 28.48 341 LYS B O 1
ATOM 5836 N N . LEU B 1 342 ? 60.511 21.607 4.055 1.00 28.26 342 LEU B N 1
ATOM 5837 C CA . LEU B 1 342 ? 59.350 21.472 4.943 1.00 27.80 342 LEU B CA 1
ATOM 5838 C C . LEU B 1 342 ? 59.874 21.127 6.332 1.00 26.27 342 LEU B C 1
ATOM 5839 O O . LEU B 1 342 ? 60.246 19.983 6.592 1.00 25.92 342 LEU B O 1
ATOM 5844 N N . ILE B 1 343 ? 59.892 22.131 7.211 1.00 26.90 343 ILE B N 1
ATOM 5845 C CA . ILE B 1 343 ? 60.525 22.026 8.525 1.00 26.59 343 ILE B CA 1
ATOM 5846 C C . ILE B 1 343 ? 59.454 21.863 9.592 1.00 27.92 343 ILE B C 1
ATOM 5847 O O . ILE B 1 343 ? 58.429 22.558 9.558 1.00 26.83 343 ILE B O 1
ATOM 5852 N N . TYR B 1 344 ? 59.694 20.949 10.533 1.00 27.35 344 TYR B N 1
ATOM 5853 C CA . TYR B 1 344 ? 58.892 20.884 11.749 1.00 27.27 344 TYR B CA 1
ATOM 5854 C C . TYR B 1 344 ? 59.749 20.993 13.012 1.00 27.57 344 TYR B C 1
ATOM 5855 O O . TYR B 1 344 ? 60.928 20.628 13.018 1.00 28.54 344 TYR B O 1
ATOM 5864 N N . VAL B 1 345 ? 59.146 21.508 14.077 1.00 26.54 345 VAL B N 1
ATOM 5865 C CA . VAL B 1 345 ? 59.753 21.499 15.405 1.00 26.02 345 VAL B CA 1
ATOM 5866 C C . VAL B 1 345 ? 58.746 20.810 16.324 1.00 27.56 345 VAL B C 1
ATOM 5867 O O . VAL B 1 345 ? 57.578 21.226 16.386 1.00 24.57 345 VAL B O 1
ATOM 5871 N N . ASP B 1 346 ? 59.198 19.754 17.006 1.00 26.97 346 ASP B N 1
ATOM 5872 C CA . ASP B 1 346 ? 58.414 19.054 18.021 1.00 29.06 346 ASP B CA 1
ATOM 5873 C C . ASP B 1 346 ? 58.261 19.971 19.230 1.00 29.04 346 ASP B C 1
ATOM 5874 O O . ASP B 1 346 ? 59.260 20.452 19.791 1.00 30.19 346 ASP B O 1
ATOM 5879 N N . LEU B 1 347 ? 57.013 20.226 19.619 1.00 26.90 347 LEU B N 1
ATOM 5880 C CA . LEU B 1 347 ? 56.734 21.112 20.750 1.00 26.89 347 LEU B CA 1
ATOM 5881 C C . LEU B 1 347 ? 56.018 20.393 21.888 1.00 26.79 347 LEU B C 1
ATOM 5882 O O . LEU B 1 347 ? 55.452 21.029 22.771 1.00 27.76 347 LEU B O 1
ATOM 5887 N N . ASN B 1 348 ? 56.055 19.063 21.865 1.00 26.26 348 ASN B N 1
ATOM 5888 C CA . ASN B 1 348 ? 55.351 18.246 22.862 1.00 27.16 348 ASN B CA 1
ATOM 5889 C C . ASN B 1 348 ? 55.757 18.668 24.281 1.00 27.64 348 ASN B C 1
ATOM 5890 O O . ASN B 1 348 ? 56.936 18.593 24.639 1.00 26.35 348 ASN B O 1
ATOM 5895 N N . LYS B 1 349 ? 54.769 19.156 25.038 1.00 28.02 349 LYS B N 1
ATOM 5896 C CA . LYS B 1 349 ? 54.907 19.541 26.440 1.00 29.45 349 LYS B CA 1
ATOM 5897 C C . LYS B 1 349 ? 54.084 18.670 27.400 1.00 28.80 349 LYS B C 1
ATOM 5898 O O . LYS B 1 349 ? 54.523 18.400 28.519 1.00 28.62 349 LYS B O 1
ATOM 5904 N N . VAL B 1 350 ? 52.884 18.269 26.987 1.00 28.05 350 VAL B N 1
ATOM 5905 C CA . VAL B 1 350 ? 51.957 17.571 27.902 1.00 27.77 350 VAL B CA 1
ATOM 5906 C C . VAL B 1 350 ? 51.692 16.109 27.524 1.00 28.00 350 VAL B C 1
ATOM 5907 O O . VAL B 1 350 ? 50.719 15.508 27.991 1.00 27.69 350 VAL B O 1
ATOM 5911 N N . GLY B 1 351 ? 52.560 15.541 26.684 1.00 26.02 351 GLY B N 1
ATOM 5912 C CA . GLY B 1 351 ? 52.397 14.157 26.252 1.00 26.75 351 GLY B CA 1
ATOM 5913 C C . GLY B 1 351 ? 51.366 14.004 25.150 1.00 28.16 351 GLY B C 1
ATOM 5914 O O . GLY B 1 351 ? 50.855 12.913 24.928 1.00 28.86 351 GLY B O 1
ATOM 5915 N N . VAL B 1 352 ? 51.044 15.118 24.491 1.00 26.63 352 VAL B N 1
ATOM 5916 C CA . VAL B 1 352 ? 50.190 15.139 23.307 1.00 26.35 352 VAL B CA 1
ATOM 5917 C C . VAL B 1 352 ? 51.019 15.798 22.209 1.00 26.18 352 VAL B C 1
ATOM 5918 O O . VAL B 1 352 ? 51.572 16.897 22.399 1.00 26.06 352 VAL B O 1
ATOM 5922 N N . ASP B 1 353 ? 51.121 15.108 21.076 1.00 25.96 353 ASP B N 1
ATOM 5923 C CA . ASP B 1 353 ? 51.882 15.596 19.936 1.00 27.04 353 ASP B CA 1
ATOM 5924 C C . ASP B 1 353 ? 51.445 17.001 19.522 1.00 26.18 353 ASP B C 1
ATOM 5925 O O . ASP B 1 353 ? 50.250 17.290 19.436 1.00 26.05 353 ASP B O 1
ATOM 5930 N N . ALA B 1 354 ? 52.436 17.863 19.326 1.00 24.63 354 ALA B N 1
ATOM 5931 C CA . ALA B 1 354 ? 52.243 19.265 18.944 1.00 24.57 354 ALA B CA 1
ATOM 5932 C C . ALA B 1 354 ? 53.504 19.749 18.256 1.00 23.84 354 ALA B C 1
ATOM 5933 O O . ALA B 1 354 ? 54.609 19.400 18.668 1.00 24.33 354 ALA B O 1
ATOM 5935 N N . VAL B 1 355 ? 53.331 20.539 17.202 1.00 23.23 355 VAL B N 1
ATOM 5936 C CA . VAL B 1 355 ? 54.448 20.977 16.364 1.00 22.31 355 VAL B CA 1
ATOM 5937 C C . VAL B 1 355 ? 54.265 22.424 15.913 1.00 22.38 355 VAL B C 1
ATOM 5938 O O . VAL B 1 355 ? 53.151 22.986 15.992 1.00 22.03 355 VAL B O 1
ATOM 5942 N N . ARG B 1 356 ? 55.365 23.014 15.445 1.00 21.32 356 ARG B N 1
ATOM 5943 C CA . ARG B 1 356 ? 55.302 24.108 14.491 1.00 21.53 356 ARG B CA 1
ATOM 5944 C C . ARG B 1 356 ? 55.839 23.571 13.170 1.00 22.64 356 ARG B C 1
ATOM 5945 O O . ARG B 1 356 ? 56.898 22.939 13.141 1.00 22.61 356 ARG B O 1
ATOM 5953 N N . VAL B 1 357 ? 55.104 23.810 12.092 1.00 21.85 357 VAL B N 1
ATOM 5954 C CA . VAL B 1 357 ? 55.643 23.611 10.756 1.00 22.22 357 VAL B CA 1
ATOM 5955 C C . VAL B 1 357 ? 56.001 24.970 10.146 1.00 22.63 357 VAL B C 1
ATOM 5956 O O . VAL B 1 357 ? 55.249 25.949 10.262 1.00 21.92 357 VAL B O 1
ATOM 5960 N N . ILE B 1 358 ? 57.174 25.011 9.517 1.00 23.05 358 ILE B N 1
ATOM 5961 C CA . ILE B 1 358 ? 57.637 26.171 8.762 1.00 24.00 358 ILE B CA 1
ATOM 5962 C C . ILE B 1 358 ? 57.926 25.711 7.336 1.00 23.85 358 ILE B C 1
ATOM 5963 O O . ILE B 1 358 ? 58.717 24.792 7.128 1.00 24.20 358 ILE B O 1
ATOM 5968 N N . ILE B 1 359 ? 57.239 26.310 6.368 1.00 23.29 359 ILE B N 1
ATOM 5969 C CA . ILE B 1 359 ? 57.538 26.074 4.953 1.00 23.31 359 ILE B CA 1
ATOM 5970 C C . ILE B 1 359 ? 57.980 27.422 4.380 1.00 23.89 359 ILE B C 1
ATOM 5971 O O . ILE B 1 359 ? 57.149 28.253 3.979 1.00 23.90 359 ILE B O 1
ATOM 5976 N N . PRO B 1 360 ? 59.300 27.657 4.359 1.00 25.04 360 PRO B N 1
ATOM 5977 C CA . PRO B 1 360 ? 59.814 28.952 3.907 1.00 25.71 360 PRO B CA 1
ATOM 5978 C C . PRO B 1 360 ? 59.313 29.314 2.513 1.00 25.34 360 PRO B C 1
ATOM 5979 O O . PRO B 1 360 ? 59.144 28.429 1.668 1.00 26.68 360 PRO B O 1
ATOM 5983 N N . LYS B 1 361 ? 59.043 30.611 2.329 1.00 26.08 361 LYS B N 1
ATOM 5984 C CA . LYS B 1 361 ? 58.504 31.227 1.101 1.00 27.75 361 LYS B CA 1
ATOM 5985 C C . LYS B 1 361 ? 56.986 31.079 0.901 1.00 27.60 361 LYS B C 1
ATOM 5986 O O . LYS B 1 361 ? 56.432 31.644 -0.038 1.00 29.11 361 LYS B O 1
ATOM 5992 N N . MET B 1 362 ? 56.311 30.320 1.764 1.00 26.26 362 MET B N 1
ATOM 5993 C CA . MET B 1 362 ? 54.847 30.283 1.734 1.00 25.34 362 MET B CA 1
ATOM 5994 C C . MET B 1 362 ? 54.322 31.552 2.381 1.00 25.26 362 MET B C 1
ATOM 5995 O O . MET B 1 362 ? 54.818 31.963 3.434 1.00 25.56 362 MET B O 1
ATOM 6000 N N . GLU B 1 363 ? 53.321 32.160 1.748 1.00 25.02 363 GLU B N 1
ATOM 6001 C CA . GLU B 1 363 ? 52.840 33.490 2.134 1.00 24.59 363 GLU B CA 1
ATOM 6002 C C . GLU B 1 363 ? 52.030 33.452 3.435 1.00 23.42 363 GLU B C 1
ATOM 6003 O O . GLU B 1 363 ? 51.357 32.459 3.727 1.00 21.85 363 GLU B O 1
ATOM 6009 N N . VAL B 1 364 ? 52.134 34.537 4.201 1.00 22.79 364 VAL B N 1
ATOM 6010 C CA . VAL B 1 364 ? 51.405 34.714 5.459 1.00 23.93 364 VAL B CA 1
ATOM 6011 C C . VAL B 1 364 ? 50.572 35.997 5.452 1.00 22.95 364 VAL B C 1
ATOM 6012 O O . VAL B 1 364 ? 49.943 36.343 6.455 1.00 23.41 364 VAL B O 1
ATOM 6016 N N . TYR B 1 365 ? 50.588 36.685 4.316 1.00 23.49 365 TYR B N 1
ATOM 6017 C CA . TYR B 1 365 ? 49.941 37.989 4.109 1.00 23.29 365 TYR B CA 1
ATOM 6018 C C . TYR B 1 365 ? 48.500 38.139 4.634 1.00 24.10 365 TYR B C 1
ATOM 6019 O O . TYR B 1 365 ? 48.139 39.214 5.154 1.00 23.33 365 TYR B O 1
ATOM 6028 N N . THR B 1 366 ? 47.689 37.085 4.499 1.00 23.32 366 THR B N 1
ATOM 6029 C CA . THR B 1 366 ? 46.310 37.101 5.007 1.00 22.50 366 THR B CA 1
ATOM 6030 C C . THR B 1 366 ? 46.288 37.347 6.527 1.00 23.17 366 THR B C 1
ATOM 6031 O O . THR B 1 366 ? 45.362 37.987 7.040 1.00 20.74 366 THR B O 1
ATOM 6035 N N . ILE B 1 367 ? 47.330 36.867 7.212 1.00 21.10 367 ILE B N 1
ATOM 6036 C CA . ILE B 1 367 ? 47.477 37.085 8.656 1.00 22.53 367 ILE B CA 1
ATOM 6037 C C . ILE B 1 367 ? 48.156 38.424 8.919 1.00 22.69 367 ILE B C 1
ATOM 6038 O O . ILE B 1 367 ? 47.592 39.284 9.603 1.00 22.39 367 ILE B O 1
ATOM 6043 N N . ASP B 1 368 ? 49.363 38.574 8.371 1.00 23.39 368 ASP B N 1
ATOM 6044 C CA . ASP B 1 368 ? 50.216 39.729 8.616 1.00 25.28 368 ASP B CA 1
ATOM 6045 C C . ASP B 1 368 ? 50.444 40.510 7.325 1.00 25.28 368 ASP B C 1
ATOM 6046 O O . ASP B 1 368 ? 51.266 40.112 6.479 1.00 25.36 368 ASP B O 1
ATOM 6051 N N . ARG B 1 369 ? 49.734 41.631 7.188 1.00 28.03 369 ARG B N 1
ATOM 6052 C CA . ARG B 1 369 ? 49.850 42.503 6.003 1.00 32.73 369 ARG B CA 1
ATOM 6053 C C . ARG B 1 369 ? 51.258 43.085 5.767 1.00 32.18 369 ARG B C 1
ATOM 6054 O O . ARG B 1 369 ? 51.562 43.520 4.653 1.00 33.69 369 ARG B O 1
ATOM 6062 N N . ASP B 1 370 ? 52.105 43.079 6.801 1.00 32.27 370 ASP B N 1
ATOM 6063 C CA . ASP B 1 370 ? 53.483 43.580 6.699 1.00 32.32 370 ASP B CA 1
ATOM 6064 C C . ASP B 1 370 ? 54.428 42.573 6.025 1.00 31.96 370 ASP B C 1
ATOM 6065 O O . ASP B 1 370 ? 55.590 42.902 5.752 1.00 31.93 370 ASP B O 1
ATOM 6070 N N . ARG B 1 371 ? 53.950 41.347 5.795 1.00 28.24 371 ARG B N 1
ATOM 6071 C CA . ARG B 1 371 ? 54.777 40.286 5.226 1.00 25.68 371 ARG B CA 1
ATOM 6072 C C . ARG B 1 371 ? 54.214 39.811 3.892 1.00 26.25 371 ARG B C 1
ATOM 6073 O O . ARG B 1 371 ? 53.157 39.167 3.829 1.00 26.26 371 ARG B O 1
ATOM 6081 N N . LEU B 1 372 ? 54.933 40.143 2.827 1.00 25.43 372 LEU B N 1
ATOM 6082 C CA . LEU B 1 372 ? 54.529 39.799 1.471 1.00 26.02 372 LEU B CA 1
ATOM 6083 C C . LEU B 1 372 ? 55.769 39.780 0.590 1.00 27.40 372 LEU B C 1
ATOM 6084 O O . LEU B 1 372 ? 56.503 40.767 0.530 1.00 27.09 372 LEU B O 1
ATOM 6089 N N . SER B 1 373 ? 56.011 38.651 -0.069 1.00 28.51 373 SER B N 1
ATOM 6090 C CA . SER B 1 373 ? 57.221 38.500 -0.892 1.00 32.57 373 SER B CA 1
ATOM 6091 C C . SER B 1 373 ? 56.965 39.030 -2.303 1.00 33.83 373 SER B C 1
ATOM 6092 O O . SER B 1 373 ? 55.811 39.259 -2.681 1.00 32.67 373 SER B O 1
ATOM 6095 N N . ARG B 1 374 ? 58.037 39.226 -3.073 1.00 38.72 374 ARG B N 1
ATOM 6096 C CA . ARG B 1 374 ? 57.916 39.592 -4.497 1.00 41.79 374 ARG B CA 1
ATOM 6097 C C . ARG B 1 374 ? 57.263 38.494 -5.343 1.00 42.13 374 ARG B C 1
ATOM 6098 O O . ARG B 1 374 ? 56.533 38.783 -6.299 1.00 44.82 374 ARG B O 1
ATOM 6106 N N . ARG B 1 375 ? 57.508 37.245 -4.958 1.00 40.55 375 ARG B N 1
ATOM 6107 C CA . ARG B 1 375 ? 56.956 36.068 -5.620 1.00 40.83 375 ARG B CA 1
ATOM 6108 C C . ARG B 1 375 ? 55.422 36.011 -5.589 1.00 38.40 375 ARG B C 1
ATOM 6109 O O . ARG B 1 375 ? 54.816 35.408 -6.484 1.00 35.51 375 ARG B O 1
ATOM 6117 N N . ALA B 1 376 ? 54.803 36.626 -4.572 1.00 33.96 376 ALA B N 1
ATOM 6118 C CA . ALA B 1 376 ? 53.340 36.580 -4.421 1.00 33.95 376 ALA B CA 1
ATOM 6119 C C . ALA B 1 376 ? 52.610 37.075 -5.671 1.00 32.06 376 ALA B C 1
ATOM 6120 O O . ALA B 1 376 ? 51.740 36.379 -6.176 1.00 31.57 376 ALA B O 1
ATOM 6122 N N . PHE B 1 377 ? 53.000 38.249 -6.168 1.00 32.31 377 PHE B N 1
ATOM 6123 C CA . PHE B 1 377 ? 52.403 38.859 -7.373 1.00 35.20 377 PHE B CA 1
ATOM 6124 C C . PHE B 1 377 ? 52.481 37.963 -8.614 1.00 34.04 377 PHE B C 1
ATOM 6125 O O . PHE B 1 377 ? 51.547 37.947 -9.415 1.00 35.52 377 PHE B O 1
ATOM 6133 N N . GLU B 1 378 ? 53.582 37.217 -8.753 1.00 31.33 378 GLU B N 1
ATOM 6134 C CA . GLU B 1 378 ? 53.725 36.203 -9.800 1.00 30.69 378 GLU B CA 1
ATOM 6135 C C . GLU B 1 378 ? 52.738 35.042 -9.612 1.00 30.11 378 GLU B C 1
ATOM 6136 O O . GLU B 1 378 ? 52.098 34.593 -10.567 1.00 29.03 378 GLU B O 1
ATOM 6142 N N . ARG B 1 379 ? 52.624 34.562 -8.379 1.00 27.79 379 ARG B N 1
ATOM 6143 C CA . ARG B 1 379 ? 51.748 33.435 -8.078 1.00 28.11 379 ARG B CA 1
ATOM 6144 C C . ARG B 1 379 ? 50.256 33.810 -8.101 1.00 27.55 379 ARG B C 1
ATOM 6145 O O . ARG B 1 379 ? 49.426 33.001 -8.516 1.00 28.70 379 ARG B O 1
ATOM 6153 N N . VAL B 1 380 ? 49.925 35.037 -7.704 1.00 27.18 380 VAL B N 1
ATOM 6154 C CA . VAL B 1 380 ? 48.543 35.546 -7.832 1.00 27.96 380 VAL B CA 1
ATOM 6155 C C . VAL B 1 380 ? 48.085 35.454 -9.301 1.00 27.78 380 VAL B C 1
ATOM 6156 O O . VAL B 1 380 ? 47.000 34.947 -9.577 1.00 27.33 380 VAL B O 1
ATOM 6160 N N . LYS B 1 381 ? 48.939 35.901 -10.222 1.00 28.25 381 LYS B N 1
ATOM 6161 C CA . LYS B 1 381 ? 48.662 35.832 -11.674 1.00 30.16 381 LYS B CA 1
ATOM 6162 C C . LYS B 1 381 ? 48.534 34.401 -12.218 1.00 29.74 381 LYS B C 1
ATOM 6163 O O . LYS B 1 381 ? 47.653 34.137 -13.047 1.00 31.61 381 LYS B O 1
ATOM 6169 N N . LYS B 1 382 ? 49.407 33.498 -11.762 1.00 29.79 382 LYS B N 1
ATOM 6170 C CA . LYS B 1 382 ? 49.341 32.069 -12.107 1.00 30.73 382 LYS B CA 1
ATOM 6171 C C . LYS B 1 382 ? 47.994 31.430 -11.736 1.00 29.39 382 LYS B C 1
ATOM 6172 O O . LYS B 1 382 ? 47.443 30.630 -12.496 1.00 28.23 382 LYS B O 1
ATOM 6178 N N . LEU B 1 383 ? 47.463 31.800 -10.579 1.00 28.41 383 LEU B N 1
ATOM 6179 C CA . LEU B 1 383 ? 46.219 31.210 -10.108 1.00 28.16 383 LEU B CA 1
ATOM 6180 C C . LEU B 1 383 ? 44.966 31.931 -10.588 1.00 28.32 383 LEU B C 1
ATOM 6181 O O . LEU B 1 383 ? 43.956 31.278 -10.852 1.00 29.35 383 LEU B O 1
ATOM 6186 N N . TYR B 1 384 ? 45.039 33.258 -10.698 1.00 27.53 384 TYR B N 1
ATOM 6187 C CA . TYR B 1 384 ? 43.851 34.108 -10.892 1.00 28.79 384 TYR B CA 1
ATOM 6188 C C . TYR B 1 384 ? 43.796 34.904 -12.207 1.00 30.03 384 TYR B C 1
ATOM 6189 O O . TYR B 1 384 ? 42.854 35.666 -12.427 1.00 30.04 384 TYR B O 1
ATOM 6198 N N . TYR B 1 385 ? 44.799 34.735 -13.073 1.00 31.88 385 TYR B N 1
ATOM 6199 C CA . TYR B 1 385 ? 44.769 35.329 -14.433 1.00 32.55 385 TYR B CA 1
ATOM 6200 C C . TYR B 1 385 ? 44.560 36.843 -14.440 1.00 34.04 385 TYR B C 1
ATOM 6201 O O . TYR B 1 385 ? 45.098 37.548 -13.588 1.00 34.59 385 TYR B O 1
ATOM 6210 N N . ASP C 1 2 ? 27.312 95.938 53.819 1.00 33.69 2 ASP C N 1
ATOM 6211 C CA . ASP C 1 2 ? 27.628 95.948 55.281 1.00 32.60 2 ASP C CA 1
ATOM 6212 C C . ASP C 1 2 ? 28.784 95.016 55.701 1.00 32.62 2 ASP C C 1
ATOM 6213 O O . ASP C 1 2 ? 29.139 94.947 56.888 1.00 31.85 2 ASP C O 1
ATOM 6218 N N . ILE C 1 3 ? 29.359 94.296 54.740 1.00 32.00 3 ILE C N 1
ATOM 6219 C CA . ILE C 1 3 ? 30.509 93.422 55.018 1.00 33.53 3 ILE C CA 1
ATOM 6220 C C . ILE C 1 3 ? 31.779 94.246 54.845 1.00 35.48 3 ILE C C 1
ATOM 6221 O O . ILE C 1 3 ? 32.113 94.658 53.733 1.00 36.05 3 ILE C O 1
ATOM 6226 N N . LYS C 1 4 ? 32.484 94.483 55.946 1.00 42.21 4 LYS C N 1
ATOM 6227 C CA . LYS C 1 4 ? 33.617 95.401 55.915 1.00 50.64 4 LYS C CA 1
ATOM 6228 C C . LYS C 1 4 ? 34.927 94.657 55.759 1.00 55.49 4 LYS C C 1
ATOM 6229 O O . LYS C 1 4 ? 35.697 94.912 54.818 1.00 54.20 4 LYS C O 1
ATOM 6235 N N . TYR C 1 5 ? 35.166 93.726 56.675 1.00 63.72 5 TYR C N 1
ATOM 6236 C CA . TYR C 1 5 ? 36.338 92.872 56.610 1.00 70.13 5 TYR C CA 1
ATOM 6237 C C . TYR C 1 5 ? 36.103 91.820 55.531 1.00 69.31 5 TYR C C 1
ATOM 6238 O O . TYR C 1 5 ? 35.021 91.219 55.469 1.00 68.75 5 TYR C O 1
ATOM 6247 N N . LYS C 1 6 ? 37.113 91.637 54.677 1.00 64.93 6 LYS C N 1
ATOM 6248 C CA . LYS C 1 6 ? 37.066 90.678 53.563 1.00 60.42 6 LYS C CA 1
ATOM 6249 C C . LYS C 1 6 ? 38.400 89.940 53.270 1.00 55.64 6 LYS C C 1
ATOM 6250 O O . LYS C 1 6 ? 38.520 89.286 52.225 1.00 58.53 6 LYS C O 1
ATOM 6256 N N . LEU C 1 7 ? 39.375 90.029 54.187 1.00 48.76 7 LEU C N 1
ATOM 6257 C CA . LEU C 1 7 ? 40.661 89.316 54.027 1.00 47.85 7 LEU C CA 1
ATOM 6258 C C . LEU C 1 7 ? 40.724 87.909 54.653 1.00 42.98 7 LEU C C 1
ATOM 6259 O O . LEU C 1 7 ? 40.818 86.932 53.916 1.00 40.73 7 LEU C O 1
ATOM 6264 N N . ALA C 1 8 ? 40.706 87.812 55.985 1.00 37.61 8 ALA C N 1
ATOM 6265 C CA . ALA C 1 8 ? 40.723 86.512 56.669 1.00 37.13 8 ALA C CA 1
ATOM 6266 C C . ALA C 1 8 ? 39.309 86.066 57.070 1.00 37.10 8 ALA C C 1
ATOM 6267 O O . ALA C 1 8 ? 39.113 84.940 57.556 1.00 38.59 8 ALA C O 1
ATOM 6269 N N . SER C 1 9 ? 38.331 86.948 56.838 1.00 35.06 9 SER C N 1
ATOM 6270 C CA . SER C 1 9 ? 36.927 86.732 57.222 1.00 35.30 9 SER C CA 1
ATOM 6271 C C . SER C 1 9 ? 36.006 87.668 56.444 1.00 33.83 9 SER C C 1
ATOM 6272 O O . SER C 1 9 ? 36.450 88.675 55.904 1.00 33.15 9 SER C O 1
ATOM 6275 N N . TYR C 1 10 ? 34.726 87.317 56.400 1.00 30.59 10 TYR C N 1
ATOM 6276 C CA . TYR C 1 10 ? 33.732 88.015 55.610 1.00 29.55 10 TYR C CA 1
ATOM 6277 C C . TYR C 1 10 ? 32.616 88.266 56.595 1.00 27.85 10 TYR C C 1
ATOM 6278 O O . TYR C 1 10 ? 31.706 87.434 56.782 1.00 27.62 10 TYR C O 1
ATOM 6287 N N . ARG C 1 11 ? 32.738 89.402 57.277 1.00 25.54 11 ARG C N 1
ATOM 6288 C CA . ARG C 1 11 ? 31.916 89.726 58.430 1.00 25.82 11 ARG C CA 1
ATOM 6289 C C . ARG C 1 11 ? 31.631 91.236 58.498 1.00 26.50 11 ARG C C 1
ATOM 6290 O O . ARG C 1 11 ? 32.325 92.040 57.858 1.00 25.58 11 ARG C O 1
ATOM 6298 N N . ILE C 1 12 ? 30.629 91.607 59.292 1.00 27.43 12 ILE C N 1
ATOM 6299 C CA . ILE C 1 12 ? 30.219 93.020 59.449 1.00 29.06 12 ILE C CA 1
ATOM 6300 C C . ILE C 1 12 ? 31.191 93.883 60.277 1.00 31.70 12 ILE C C 1
ATOM 6301 O O . ILE C 1 12 ? 31.164 95.109 60.196 1.00 33.38 12 ILE C O 1
ATOM 6306 N N . CYS C 1 13 ? 32.021 93.240 61.089 1.00 31.16 13 CYS C N 1
ATOM 6307 C CA . CYS C 1 13 ? 33.083 93.937 61.795 1.00 31.51 13 CYS C CA 1
ATOM 6308 C C . CYS C 1 13 ? 34.366 93.108 61.758 1.00 30.50 13 CYS C C 1
ATOM 6309 O O . CYS C 1 13 ? 34.343 91.944 61.342 1.00 29.15 13 CYS C O 1
ATOM 6312 N N . SER C 1 14 ? 35.475 93.720 62.177 1.00 29.90 14 SER C N 1
ATOM 6313 C CA . SER C 1 14 ? 36.780 93.061 62.217 1.00 28.46 14 SER C CA 1
ATOM 6314 C C . SER C 1 14 ? 36.780 91.961 63.293 1.00 26.35 14 SER C C 1
ATOM 6315 O O . SER C 1 14 ? 36.038 92.056 64.270 1.00 26.11 14 SER C O 1
ATOM 6318 N N . PRO C 1 15 ? 37.601 90.907 63.117 1.00 26.09 15 PRO C N 1
ATOM 6319 C CA . PRO C 1 15 ? 37.654 89.913 64.211 1.00 25.14 15 PRO C CA 1
ATOM 6320 C C . PRO C 1 15 ? 38.117 90.496 65.564 1.00 24.52 15 PRO C C 1
ATOM 6321 O O . PRO C 1 15 ? 37.626 90.048 66.592 1.00 22.01 15 PRO C O 1
ATOM 6325 N N . GLU C 1 16 ? 39.026 91.484 65.556 1.00 26.42 16 GLU C N 1
ATOM 6326 C CA . GLU C 1 16 ? 39.422 92.214 66.791 1.00 29.06 16 GLU C CA 1
ATOM 6327 C C . GLU C 1 16 ? 38.203 92.763 67.554 1.00 27.92 16 GLU C C 1
ATOM 6328 O O . GLU C 1 16 ? 38.090 92.585 68.777 1.00 27.23 16 GLU C O 1
ATOM 6334 N N . GLU C 1 17 ? 37.304 93.414 66.812 1.00 27.96 17 GLU C N 1
ATOM 6335 C CA . GLU C 1 17 ? 36.081 94.006 67.371 1.00 29.54 17 GLU C CA 1
ATOM 6336 C C . GLU C 1 17 ? 35.174 92.942 67.983 1.00 26.65 17 GLU C C 1
ATOM 6337 O O . GLU C 1 17 ? 34.682 93.117 69.102 1.00 25.40 17 GLU C O 1
ATOM 6343 N N . THR C 1 18 ? 34.999 91.836 67.256 1.00 25.33 18 THR C N 1
ATOM 6344 C CA . THR C 1 18 ? 34.244 90.671 67.735 1.00 24.59 18 THR C CA 1
ATOM 6345 C C . THR C 1 18 ? 34.797 90.163 69.060 1.00 23.32 18 THR C C 1
ATOM 6346 O O . THR C 1 18 ? 34.052 89.980 70.018 1.00 22.68 18 THR C O 1
ATOM 6350 N N . PHE C 1 19 ? 36.108 89.953 69.100 1.00 24.62 19 PHE C N 1
ATOM 6351 C CA . PHE C 1 19 ? 36.760 89.443 70.292 1.00 26.00 19 PHE C CA 1
ATOM 6352 C C . PHE C 1 19 ? 36.596 90.393 71.482 1.00 27.13 19 PHE C C 1
ATOM 6353 O O . PHE C 1 19 ? 36.393 89.933 72.603 1.00 27.35 19 PHE C O 1
ATOM 6361 N N . GLU C 1 20 ? 36.671 91.702 71.223 1.00 27.37 20 GLU C N 1
ATOM 6362 C CA . GLU C 1 20 ? 36.409 92.717 72.262 1.00 30.36 20 GLU C CA 1
ATOM 6363 C C . GLU C 1 20 ? 34.969 92.592 72.780 1.00 29.97 20 GLU C C 1
ATOM 6364 O O . GLU C 1 20 ? 34.745 92.553 73.987 1.00 29.55 20 GLU C O 1
ATOM 6370 N N . LYS C 1 21 ? 34.017 92.453 71.862 1.00 30.56 21 LYS C N 1
ATOM 6371 C CA . LYS C 1 21 ? 32.591 92.456 72.210 1.00 32.65 21 LYS C CA 1
ATOM 6372 C C . LYS C 1 21 ? 32.118 91.244 73.016 1.00 30.66 21 LYS C C 1
ATOM 6373 O O . LYS C 1 21 ? 31.206 91.367 73.843 1.00 29.15 21 LYS C O 1
ATOM 6379 N N . ILE C 1 22 ? 32.756 90.093 72.792 1.00 26.87 22 ILE C N 1
ATOM 6380 C CA . ILE C 1 22 ? 32.298 88.820 73.363 1.00 25.75 22 ILE C CA 1
ATOM 6381 C C . ILE C 1 22 ? 32.915 88.468 74.729 1.00 25.84 22 ILE C C 1
ATOM 6382 O O . ILE C 1 22 ? 32.661 87.390 75.243 1.00 25.10 22 ILE C O 1
ATOM 6387 N N . GLN C 1 23 ? 33.711 89.372 75.310 1.00 25.03 23 GLN C N 1
ATOM 6388 C CA . GLN C 1 23 ? 34.388 89.097 76.579 1.00 25.27 23 GLN C CA 1
ATOM 6389 C C . GLN C 1 23 ? 33.436 88.694 77.720 1.00 26.50 23 GLN C C 1
ATOM 6390 O O . GLN C 1 23 ? 33.731 87.757 78.468 1.00 26.95 23 GLN C O 1
ATOM 6396 N N . GLU C 1 24 ? 32.298 89.383 77.839 1.00 27.68 24 GLU C N 1
ATOM 6397 C CA . GLU C 1 24 ? 31.285 89.037 78.853 1.00 29.36 24 GLU C CA 1
ATOM 6398 C C . GLU C 1 24 ? 30.678 87.649 78.587 1.00 27.37 24 GLU C C 1
ATOM 6399 O O . GLU C 1 24 ? 30.595 86.822 79.497 1.00 25.81 24 GLU C O 1
ATOM 6405 N N . ALA C 1 25 ? 30.303 87.391 77.331 1.00 26.53 25 ALA C N 1
ATOM 6406 C CA . ALA C 1 25 ? 29.817 86.077 76.916 1.00 25.60 25 ALA C CA 1
ATOM 6407 C C . ALA C 1 25 ? 30.811 84.946 77.245 1.00 25.90 25 ALA C C 1
ATOM 6408 O O . ALA C 1 25 ? 30.405 83.880 77.711 1.00 25.53 25 ALA C O 1
ATOM 6410 N N . LEU C 1 26 ? 32.106 85.191 77.030 1.00 26.85 26 LEU C N 1
ATOM 6411 C CA . LEU C 1 26 ? 33.140 84.181 77.321 1.00 28.43 26 LEU C CA 1
ATOM 6412 C C . LEU C 1 26 ? 33.199 83.801 78.813 1.00 29.92 26 LEU C C 1
ATOM 6413 O O . LEU C 1 26 ? 33.340 82.629 79.144 1.00 28.17 26 LEU C O 1
ATOM 6418 N N . LYS C 1 27 ? 33.029 84.789 79.695 1.00 31.78 27 LYS C N 1
ATOM 6419 C CA . LYS C 1 27 ? 32.864 84.526 81.131 1.00 31.77 27 LYS C CA 1
ATOM 6420 C C . LYS C 1 27 ? 31.588 83.724 81.417 1.00 30.82 27 LYS C C 1
ATOM 6421 O O . LYS C 1 27 ? 31.614 82.799 82.227 1.00 31.97 27 LYS C O 1
ATOM 6427 N N . LYS C 1 28 ? 30.486 84.067 80.745 1.00 30.65 28 LYS C N 1
ATOM 6428 C CA . LYS C 1 28 ? 29.186 83.402 80.956 1.00 29.99 28 LYS C CA 1
ATOM 6429 C C . LYS C 1 28 ? 29.167 81.922 80.586 1.00 30.70 28 LYS C C 1
ATOM 6430 O O . LYS C 1 28 ? 28.494 81.131 81.243 1.00 29.53 28 LYS C O 1
ATOM 6436 N N . ILE C 1 29 ? 29.901 81.555 79.536 1.00 28.93 29 ILE C N 1
ATOM 6437 C CA . ILE C 1 29 ? 29.999 80.149 79.104 1.00 28.66 29 ILE C CA 1
ATOM 6438 C C . ILE C 1 29 ? 31.075 79.394 79.910 1.00 30.20 29 ILE C C 1
ATOM 6439 O O . ILE C 1 29 ? 31.367 78.222 79.633 1.00 32.21 29 ILE C O 1
ATOM 6444 N N . GLU C 1 30 ? 31.657 80.089 80.898 1.00 32.47 30 GLU C N 1
ATOM 6445 C CA . GLU C 1 30 ? 32.716 79.579 81.795 1.00 33.07 30 GLU C CA 1
ATOM 6446 C C . GLU C 1 30 ? 34.010 79.114 81.104 1.00 31.71 30 GLU C C 1
ATOM 6447 O O . GLU C 1 30 ? 34.508 78.012 81.355 1.00 30.01 30 GLU C O 1
ATOM 6453 N N . THR C 1 31 ? 34.548 79.983 80.250 1.00 30.58 31 THR C N 1
ATOM 6454 C CA . THR C 1 31 ? 35.829 79.762 79.580 1.00 30.77 31 THR C CA 1
ATOM 6455 C C . THR C 1 31 ? 36.971 79.547 80.592 1.00 33.36 31 THR C C 1
ATOM 6456 O O . THR C 1 31 ? 37.224 80.407 81.448 1.00 34.26 31 THR C O 1
ATOM 6460 N N . VAL C 1 32 ? 37.621 78.386 80.493 1.00 33.87 32 VAL C N 1
ATOM 6461 C CA . VAL C 1 32 ? 38.749 77.993 81.361 1.00 34.47 32 VAL C CA 1
ATOM 6462 C C . VAL C 1 32 ? 40.089 78.434 80.755 1.00 33.36 32 VAL C C 1
ATOM 6463 O O . VAL C 1 32 ? 40.967 78.915 81.467 1.00 32.69 32 VAL C O 1
ATOM 6467 N N . GLU C 1 33 ? 40.244 78.259 79.441 1.00 31.40 33 GLU C N 1
ATOM 6468 C CA . GLU C 1 33 ? 41.510 78.536 78.756 1.00 30.52 33 GLU C CA 1
ATOM 6469 C C . GLU C 1 33 ? 41.268 78.746 77.262 1.00 28.88 33 GLU C C 1
ATOM 6470 O O . GLU C 1 33 ? 40.413 78.092 76.685 1.00 27.69 33 GLU C O 1
ATOM 6476 N N . ILE C 1 34 ? 42.031 79.667 76.672 1.00 28.54 34 ILE C N 1
ATOM 6477 C CA . ILE C 1 34 ? 42.111 79.878 75.224 1.00 29.54 34 ILE C CA 1
ATOM 6478 C C . ILE C 1 34 ? 43.597 79.819 74.882 1.00 29.95 34 ILE C C 1
ATOM 6479 O O . ILE C 1 34 ? 44.391 80.538 75.480 1.00 31.87 34 ILE C O 1
ATOM 6484 N N . LYS C 1 35 ? 43.968 78.946 73.942 1.00 30.24 35 LYS C N 1
ATOM 6485 C CA . LYS C 1 35 ? 45.374 78.677 73.639 1.00 30.70 35 LYS C CA 1
ATOM 6486 C C . LYS C 1 35 ? 45.604 78.392 72.163 1.00 29.75 35 LYS C C 1
ATOM 6487 O O . LYS C 1 35 ? 44.855 77.627 71.559 1.00 30.07 35 LYS C O 1
ATOM 6493 N N . ASN C 1 36 ? 46.640 79.015 71.611 1.00 29.30 36 ASN C N 1
ATOM 6494 C CA . ASN C 1 36 ? 47.164 78.703 70.279 1.00 30.86 36 ASN C CA 1
ATOM 6495 C C . ASN C 1 36 ? 48.018 77.424 70.361 1.00 30.17 36 ASN C C 1
ATOM 6496 O O . ASN C 1 36 ? 48.974 77.368 71.124 1.00 29.15 36 ASN C O 1
ATOM 6501 N N . ILE C 1 37 ? 47.643 76.408 69.580 1.00 30.66 37 ILE C N 1
ATOM 6502 C CA . ILE C 1 37 ? 48.332 75.103 69.531 1.00 29.24 37 ILE C CA 1
ATOM 6503 C C . ILE C 1 37 ? 49.099 74.851 68.221 1.00 31.51 37 ILE C C 1
ATOM 6504 O O . ILE C 1 37 ? 49.383 73.701 67.862 1.00 30.77 37 ILE C O 1
ATOM 6509 N N . GLN C 1 38 ? 49.430 75.940 67.532 1.00 32.86 38 GLN C N 1
ATOM 6510 C CA . GLN C 1 38 ? 50.322 75.964 66.366 1.00 36.46 38 GLN C CA 1
ATOM 6511 C C . GLN C 1 38 ? 51.617 75.168 66.561 1.00 36.91 38 GLN C C 1
ATOM 6512 O O . GLN C 1 38 ? 52.089 74.501 65.631 1.00 36.32 38 GLN C O 1
ATOM 6518 N N . HIS C 1 39 ? 52.177 75.261 67.770 1.00 38.09 39 HIS C N 1
ATOM 6519 C CA . HIS C 1 39 ? 53.439 74.606 68.156 1.00 42.11 39 HIS C CA 1
ATOM 6520 C C . HIS C 1 39 ? 53.420 73.075 68.042 1.00 41.74 39 HIS C C 1
ATOM 6521 O O . HIS C 1 39 ? 54.480 72.449 67.986 1.00 42.45 39 HIS C O 1
ATOM 6528 N N . LEU C 1 40 ? 52.221 72.489 68.009 1.00 40.68 40 LEU C N 1
ATOM 6529 C CA . LEU C 1 40 ? 52.042 71.034 67.902 1.00 37.95 40 LEU C CA 1
ATOM 6530 C C . LEU C 1 40 ? 52.271 70.478 66.503 1.00 37.39 40 LEU C C 1
ATOM 6531 O O . LEU C 1 40 ? 52.532 69.282 66.342 1.00 36.21 40 LEU C O 1
ATOM 6536 N N . ASP C 1 41 ? 52.150 71.345 65.501 1.00 36.09 41 ASP C N 1
ATOM 6537 C CA . ASP C 1 41 ? 52.280 70.967 64.101 1.00 36.22 41 ASP C CA 1
ATOM 6538 C C . ASP C 1 41 ? 53.481 71.681 63.480 1.00 35.63 41 ASP C C 1
ATOM 6539 O O . ASP C 1 41 ? 54.139 72.491 64.140 1.00 36.05 41 ASP C O 1
ATOM 6544 N N . LYS C 1 42 ? 53.763 71.374 62.217 1.00 36.02 42 LYS C N 1
ATOM 6545 C CA . LYS C 1 42 ? 54.921 71.908 61.505 1.00 37.24 42 LYS C CA 1
ATOM 6546 C C . LYS C 1 42 ? 54.533 72.905 60.410 1.00 37.52 42 LYS C C 1
ATOM 6547 O O . LYS C 1 42 ? 55.386 73.334 59.625 1.00 38.95 42 LYS C O 1
ATOM 6553 N N . VAL C 1 43 ? 53.251 73.263 60.348 1.00 35.39 43 VAL C N 1
ATOM 6554 C CA . VAL C 1 43 ? 52.730 74.037 59.207 1.00 34.21 43 VAL C CA 1
ATOM 6555 C C . VAL C 1 43 ? 52.686 75.560 59.421 1.00 34.83 43 VAL C C 1
ATOM 6556 O O . VAL C 1 43 ? 52.518 76.319 58.458 1.00 34.04 43 VAL C O 1
ATOM 6560 N N . ASN C 1 44 ? 52.850 75.987 60.677 1.00 34.80 44 ASN C N 1
ATOM 6561 C CA . ASN C 1 44 ? 52.902 77.407 61.057 1.00 35.72 44 ASN C CA 1
ATOM 6562 C C . ASN C 1 44 ? 51.611 78.177 60.693 1.00 32.68 44 ASN C C 1
ATOM 6563 O O . ASN C 1 44 ? 51.650 79.322 60.240 1.00 31.08 44 ASN C O 1
ATOM 6568 N N . ILE C 1 45 ? 50.465 77.521 60.896 1.00 30.37 45 ILE C N 1
ATOM 6569 C CA . ILE C 1 45 ? 49.146 78.116 60.636 1.00 29.47 45 ILE C CA 1
ATOM 6570 C C . ILE C 1 45 ? 48.375 78.179 61.952 1.00 29.07 45 ILE C C 1
ATOM 6571 O O . ILE C 1 45 ? 48.263 77.164 62.641 1.00 29.17 45 ILE C O 1
ATOM 6576 N N . PRO C 1 46 ? 47.854 79.372 62.310 1.00 28.61 46 PRO C N 1
ATOM 6577 C CA . PRO C 1 46 ? 47.171 79.552 63.593 1.00 28.36 46 PRO C CA 1
ATOM 6578 C C . PRO C 1 46 ? 46.018 78.568 63.794 1.00 26.72 46 PRO C C 1
ATOM 6579 O O . PRO C 1 46 ? 45.170 78.428 62.908 1.00 25.40 46 PRO C O 1
ATOM 6583 N N . VAL C 1 47 ? 46.048 77.851 64.921 1.00 25.89 47 VAL C N 1
ATOM 6584 C CA . VAL C 1 47 ? 44.932 77.025 65.375 1.00 25.48 47 VAL C CA 1
ATOM 6585 C C . VAL C 1 47 ? 44.797 77.212 66.882 1.00 26.17 47 VAL C C 1
ATOM 6586 O O . VAL C 1 47 ? 45.760 77.025 67.628 1.00 28.86 47 VAL C O 1
ATOM 6590 N N . TYR C 1 48 ? 43.593 77.571 67.313 1.00 24.33 48 TYR C N 1
ATOM 6591 C CA . TYR C 1 48 ? 43.289 77.769 68.723 1.00 23.99 48 TYR C CA 1
ATOM 6592 C C . TYR C 1 48 ? 42.396 76.690 69.271 1.00 23.87 48 TYR C C 1
ATOM 6593 O O . TYR C 1 48 ? 41.683 76.013 68.525 1.00 23.56 48 TYR C O 1
ATOM 6602 N N . TYR C 1 49 ? 42.448 76.526 70.587 1.00 24.19 49 TYR C N 1
ATOM 6603 C CA . TYR C 1 49 ? 41.371 75.886 71.286 1.00 24.48 49 TYR C CA 1
ATOM 6604 C C . TYR C 1 49 ? 40.831 76.804 72.368 1.00 25.19 49 TYR C C 1
ATOM 6605 O O . TYR C 1 49 ? 41.527 77.719 72.821 1.00 24.98 49 TYR C O 1
ATOM 6614 N N . LEU C 1 50 ? 39.572 76.567 72.716 1.00 24.93 50 LEU C N 1
ATOM 6615 C CA . LEU C 1 50 ? 38.951 77.114 73.902 1.00 25.30 50 LEU C CA 1
ATOM 6616 C C . LEU C 1 50 ? 38.419 75.932 74.700 1.00 25.39 50 LEU C C 1
ATOM 6617 O O . LEU C 1 50 ? 37.699 75.084 74.171 1.00 26.29 50 LEU C O 1
ATOM 6622 N N . LYS C 1 51 ? 38.771 75.900 75.980 1.00 26.62 51 LYS C N 1
ATOM 6623 C CA . LYS C 1 51 ? 38.221 74.931 76.929 1.00 26.94 51 LYS C CA 1
ATOM 6624 C C . LYS C 1 51 ? 37.229 75.663 77.819 1.00 26.40 51 LYS C C 1
ATOM 6625 O O . LYS C 1 51 ? 37.474 76.798 78.228 1.00 27.06 51 LYS C O 1
ATOM 6631 N N . ARG C 1 52 ? 36.111 75.013 78.102 1.00 26.69 52 ARG C N 1
ATOM 6632 C CA . ARG C 1 52 ? 35.087 75.581 78.965 1.00 28.01 52 ARG C CA 1
ATOM 6633 C C . ARG C 1 52 ? 34.600 74.533 79.961 1.00 30.47 52 ARG C C 1
ATOM 6634 O O . ARG C 1 52 ? 34.518 73.330 79.645 1.00 29.96 52 ARG C O 1
ATOM 6642 N N . ARG C 1 53 ? 34.291 74.999 81.168 1.00 32.44 53 ARG C N 1
ATOM 6643 C CA . ARG C 1 53 ? 33.732 74.146 82.208 1.00 34.98 53 ARG C CA 1
ATOM 6644 C C . ARG C 1 53 ? 32.309 73.726 81.840 1.00 35.46 53 ARG C C 1
ATOM 6645 O O . ARG C 1 53 ? 31.482 74.564 81.471 1.00 36.90 53 ARG C O 1
ATOM 6653 N N . VAL C 1 54 ? 32.057 72.422 81.910 1.00 36.68 54 VAL C N 1
ATOM 6654 C CA . VAL C 1 54 ? 30.710 71.849 81.813 1.00 38.58 54 VAL C CA 1
ATOM 6655 C C . VAL C 1 54 ? 30.435 70.965 83.040 1.00 42.28 54 VAL C C 1
ATOM 6656 O O . VAL C 1 54 ? 31.372 70.494 83.708 1.00 41.47 54 VAL C O 1
ATOM 6660 N N . VAL C 1 55 ? 29.151 70.775 83.344 1.00 45.51 55 VAL C N 1
ATOM 6661 C CA . VAL C 1 55 ? 28.715 69.862 84.404 1.00 48.85 55 VAL C CA 1
ATOM 6662 C C . VAL C 1 55 ? 27.689 68.921 83.777 1.00 51.65 55 VAL C C 1
ATOM 6663 O O . VAL C 1 55 ? 26.628 69.360 83.325 1.00 52.68 55 VAL C O 1
ATOM 6667 N N . VAL C 1 56 ? 28.034 67.637 83.722 1.00 57.73 56 VAL C N 1
ATOM 6668 C CA . VAL C 1 56 ? 27.133 66.603 83.196 1.00 59.93 56 VAL C CA 1
ATOM 6669 C C . VAL C 1 56 ? 26.804 65.627 84.328 1.00 62.56 56 VAL C C 1
ATOM 6670 O O . VAL C 1 56 ? 27.704 64.979 84.879 1.00 62.19 56 VAL C O 1
ATOM 6674 N N . ASP C 1 57 ? 25.509 65.555 84.660 1.00 65.03 57 ASP C N 1
ATOM 6675 C CA . ASP C 1 57 ? 24.956 64.747 85.765 1.00 64.53 57 ASP C CA 1
ATOM 6676 C C . ASP C 1 57 ? 25.681 64.935 87.105 1.00 64.94 57 ASP C C 1
ATOM 6677 O O . ASP C 1 57 ? 25.958 63.965 87.824 1.00 67.28 57 ASP C O 1
ATOM 6682 N N . GLY C 1 58 ? 25.987 66.192 87.427 1.00 62.76 58 GLY C N 1
ATOM 6683 C CA . GLY C 1 58 ? 26.698 66.542 88.659 1.00 58.60 58 GLY C CA 1
ATOM 6684 C C . GLY C 1 58 ? 28.203 66.318 88.636 1.00 56.68 58 GLY C C 1
ATOM 6685 O O . GLY C 1 58 ? 28.886 66.619 89.616 1.00 55.56 58 GLY C O 1
ATOM 6686 N N . LYS C 1 59 ? 28.720 65.790 87.525 1.00 57.61 59 LYS C N 1
ATOM 6687 C CA . LYS C 1 59 ? 30.155 65.543 87.368 1.00 55.87 59 LYS C CA 1
ATOM 6688 C C . LYS C 1 59 ? 30.834 66.677 86.597 1.00 53.85 59 LYS C C 1
ATOM 6689 O O . LYS C 1 59 ? 30.384 67.059 85.511 1.00 55.48 59 LYS C O 1
ATOM 6695 N N . GLU C 1 60 ? 31.907 67.210 87.185 1.00 51.67 60 GLU C N 1
ATOM 6696 C CA . GLU C 1 60 ? 32.751 68.233 86.566 1.00 50.24 60 GLU C CA 1
ATOM 6697 C C . GLU C 1 60 ? 33.398 67.706 85.287 1.00 47.46 60 GLU C C 1
ATOM 6698 O O . GLU C 1 60 ? 33.712 66.519 85.190 1.00 48.18 60 GLU C O 1
ATOM 6704 N N . GLY C 1 61 ? 33.588 68.594 84.316 1.00 43.27 61 GLY C N 1
ATOM 6705 C CA . GLY C 1 61 ? 34.234 68.242 83.055 1.00 37.96 61 GLY C CA 1
ATOM 6706 C C . GLY C 1 61 ? 34.603 69.434 82.193 1.00 37.41 61 GLY C C 1
ATOM 6707 O O . GLY C 1 61 ? 34.388 70.596 82.573 1.00 34.27 61 GLY C O 1
ATOM 6708 N N . ILE C 1 62 ? 35.163 69.132 81.025 1.00 33.63 62 ILE C N 1
ATOM 6709 C CA . ILE C 1 62 ? 35.682 70.144 80.110 1.00 32.85 62 ILE C CA 1
ATOM 6710 C C . ILE C 1 62 ? 35.110 69.852 78.722 1.00 31.39 62 ILE C C 1
ATOM 6711 O O . ILE C 1 62 ? 35.071 68.704 78.287 1.00 32.68 62 ILE C O 1
ATOM 6716 N N . ALA C 1 63 ? 34.609 70.892 78.061 1.00 30.95 63 ALA C N 1
ATOM 6717 C CA . ALA C 1 63 ? 34.258 70.821 76.648 1.00 29.57 63 ALA C CA 1
ATOM 6718 C C . ALA C 1 63 ? 35.290 71.634 75.891 1.00 28.91 63 ALA C C 1
ATOM 6719 O O . ALA C 1 63 ? 35.668 72.728 76.327 1.00 29.01 63 ALA C O 1
ATOM 6721 N N . ILE C 1 64 ? 35.766 71.096 74.768 1.00 27.40 64 ILE C N 1
ATOM 6722 C CA . ILE C 1 64 ? 36.785 71.786 73.979 1.00 24.78 64 ILE C CA 1
ATOM 6723 C C . ILE C 1 64 ? 36.230 72.249 72.628 1.00 24.54 64 ILE C C 1
ATOM 6724 O O . ILE C 1 64 ? 35.357 71.597 72.050 1.00 24.18 64 ILE C O 1
ATOM 6729 N N . HIS C 1 65 ? 36.738 73.380 72.146 1.00 24.60 65 HIS C N 1
ATOM 6730 C CA . HIS C 1 65 ? 36.348 73.932 70.844 1.00 24.74 65 HIS C CA 1
ATOM 6731 C C . HIS C 1 65 ? 37.580 74.405 70.123 1.00 24.17 65 HIS C C 1
ATOM 6732 O O . HIS C 1 65 ? 38.439 75.016 70.734 1.00 26.07 65 HIS C O 1
ATOM 6739 N N . TYR C 1 66 ? 37.678 74.098 68.831 1.00 23.51 66 TYR C N 1
ATOM 6740 C CA . TYR C 1 66 ? 38.826 74.520 68.036 1.00 23.25 66 TYR C CA 1
ATOM 6741 C C . TYR C 1 66 ? 38.495 75.653 67.069 1.00 22.54 66 TYR C C 1
ATOM 6742 O O . TYR C 1 66 ? 37.339 75.833 66.675 1.00 22.01 66 TYR C O 1
ATOM 6751 N N . GLY C 1 67 ? 39.527 76.417 66.721 1.00 21.38 67 GLY C N 1
ATOM 6752 C CA . GLY C 1 67 ? 39.390 77.593 65.882 1.00 21.65 67 GLY C CA 1
ATOM 6753 C C . GLY C 1 67 ? 40.388 77.579 64.752 1.00 22.79 67 GLY C C 1
ATOM 6754 O O . GLY C 1 67 ? 41.536 77.162 64.927 1.00 23.90 67 GLY C O 1
ATOM 6755 N N . LYS C 1 68 ? 39.937 78.028 63.589 1.00 22.43 68 LYS C N 1
ATOM 6756 C CA . LYS C 1 68 ? 40.772 78.098 62.399 1.00 23.62 68 LYS C CA 1
ATOM 6757 C C . LYS C 1 68 ? 40.757 79.511 61.830 1.00 22.83 68 LYS C C 1
ATOM 6758 O O . LYS C 1 68 ? 39.789 80.255 62.005 1.00 22.26 68 LYS C O 1
ATOM 6764 N N . GLY C 1 69 ? 41.829 79.878 61.147 1.00 22.93 69 GLY C N 1
ATOM 6765 C CA . GLY C 1 69 ? 41.923 81.214 60.578 1.00 24.64 69 GLY C CA 1
ATOM 6766 C C . GLY C 1 69 ? 43.260 81.443 59.928 1.00 24.34 69 GLY C C 1
ATOM 6767 O O . GLY C 1 69 ? 44.256 80.814 60.307 1.00 22.36 69 GLY C O 1
ATOM 6768 N N . ALA C 1 70 ? 43.272 82.331 58.936 1.00 24.22 70 ALA C N 1
ATOM 6769 C CA . ALA C 1 70 ? 44.484 82.604 58.174 1.00 26.60 70 ALA C CA 1
ATOM 6770 C C . ALA C 1 70 ? 45.410 83.580 58.908 1.00 27.32 70 ALA C C 1
ATOM 6771 O O . ALA C 1 70 ? 46.602 83.661 58.601 1.00 30.47 70 ALA C O 1
ATOM 6773 N N . ASN C 1 71 ? 44.873 84.290 59.899 1.00 25.96 71 ASN C N 1
ATOM 6774 C CA . ASN C 1 71 ? 45.707 85.049 60.829 1.00 26.38 71 ASN C CA 1
ATOM 6775 C C . ASN C 1 71 ? 45.315 84.698 62.265 1.00 25.96 71 ASN C C 1
ATOM 6776 O O . ASN C 1 71 ? 44.294 84.037 62.488 1.00 24.66 71 ASN C O 1
ATOM 6781 N N . ASP C 1 72 ? 46.111 85.150 63.226 1.00 24.40 72 ASP C N 1
ATOM 6782 C CA . ASP C 1 72 ? 45.930 84.729 64.608 1.00 26.23 72 ASP C CA 1
ATOM 6783 C C . ASP C 1 72 ? 44.557 85.065 65.206 1.00 24.86 72 ASP C C 1
ATOM 6784 O O . ASP C 1 72 ? 43.901 84.194 65.793 1.00 23.59 72 ASP C O 1
ATOM 6789 N N . ILE C 1 73 ? 44.145 86.326 65.065 1.00 23.86 73 ILE C N 1
ATOM 6790 C CA . ILE C 1 73 ? 42.909 86.799 65.687 1.00 23.01 73 ILE C CA 1
ATOM 6791 C C . ILE C 1 73 ? 41.664 86.083 65.141 1.00 21.77 73 ILE C C 1
ATOM 6792 O O . ILE C 1 73 ? 40.770 85.758 65.912 1.00 20.97 73 ILE C O 1
ATOM 6797 N N . GLN C 1 74 ? 41.622 85.817 63.828 1.00 22.20 74 GLN C N 1
ATOM 6798 C CA . GLN C 1 74 ? 40.501 85.092 63.241 1.00 22.36 74 GLN C CA 1
ATOM 6799 C C . GLN C 1 74 ? 40.421 83.676 63.797 1.00 22.04 74 GLN C C 1
ATOM 6800 O O . GLN C 1 74 ? 39.331 83.190 64.086 1.00 22.12 74 GLN C O 1
ATOM 6806 N N . ALA C 1 75 ? 41.572 83.020 63.944 1.00 21.85 75 ALA C N 1
ATOM 6807 C CA . ALA C 1 75 ? 41.612 81.663 64.509 1.00 22.00 75 ALA C CA 1
ATOM 6808 C C . ALA C 1 75 ? 41.170 81.658 65.973 1.00 22.33 75 ALA C C 1
ATOM 6809 O O . ALA C 1 75 ? 40.485 80.737 66.413 1.00 21.67 75 ALA C O 1
ATOM 6811 N N . LYS C 1 76 ? 41.543 82.704 66.713 1.00 22.67 76 LYS C N 1
ATOM 6812 C CA . LYS C 1 76 ? 41.130 82.825 68.107 1.00 22.42 76 LYS C CA 1
ATOM 6813 C C . LYS C 1 76 ? 39.619 83.057 68.172 1.00 21.51 76 LYS C C 1
ATOM 6814 O O . LYS C 1 76 ? 38.934 82.442 68.990 1.00 20.97 76 LYS C O 1
ATOM 6820 N N . VAL C 1 77 ? 39.115 83.936 67.306 1.00 22.18 77 VAL C N 1
ATOM 6821 C CA . VAL C 1 77 ? 37.666 84.266 67.266 1.00 22.07 77 VAL C CA 1
ATOM 6822 C C . VAL C 1 77 ? 36.818 83.068 66.821 1.00 21.53 77 VAL C C 1
ATOM 6823 O O . VAL C 1 77 ? 35.768 82.797 67.393 1.00 21.15 77 VAL C O 1
ATOM 6827 N N . SER C 1 78 ? 37.304 82.351 65.811 1.00 21.56 78 SER C N 1
ATOM 6828 C CA . SER C 1 78 ? 36.697 81.082 65.376 1.00 21.92 78 SER C CA 1
ATOM 6829 C C . SER C 1 78 ? 36.468 80.104 66.550 1.00 21.31 78 SER C C 1
ATOM 6830 O O . SER C 1 78 ? 35.385 79.517 66.671 1.00 20.70 78 SER C O 1
ATOM 6833 N N . ALA C 1 79 ? 37.466 79.969 67.426 1.00 20.36 79 ALA C N 1
ATOM 6834 C CA . ALA C 1 79 ? 37.369 79.049 68.567 1.00 20.75 79 ALA C CA 1
ATOM 6835 C C . ALA C 1 79 ? 36.340 79.545 69.591 1.00 21.40 79 ALA C C 1
ATOM 6836 O O . ALA C 1 79 ? 35.472 78.775 70.036 1.00 20.33 79 ALA C O 1
ATOM 6838 N N . CYS C 1 80 ? 36.434 80.835 69.923 1.00 20.60 80 CYS C N 1
ATOM 6839 C CA . CYS C 1 80 ? 35.531 81.479 70.871 1.00 20.97 80 CYS C CA 1
ATOM 6840 C C . CYS C 1 80 ? 34.091 81.409 70.397 1.00 20.20 80 CYS C C 1
ATOM 6841 O O . CYS C 1 80 ? 33.202 81.070 71.178 1.00 18.68 80 CYS C O 1
ATOM 6844 N N . MET C 1 81 ? 33.876 81.709 69.111 1.00 20.17 81 MET C N 1
ATOM 6845 C CA . MET C 1 81 ? 32.531 81.772 68.565 1.00 20.85 81 MET C CA 1
ATOM 6846 C C . MET C 1 81 ? 31.931 80.380 68.257 1.00 21.65 81 MET C C 1
ATOM 6847 O O . MET C 1 81 ? 30.710 80.216 68.292 1.00 23.65 81 MET C O 1
ATOM 6852 N N . GLU C 1 82 ? 32.761 79.375 67.986 1.00 21.11 82 GLU C N 1
ATOM 6853 C CA . GLU C 1 82 ? 32.238 78.004 68.011 1.00 21.78 82 GLU C CA 1
ATOM 6854 C C . GLU C 1 82 ? 31.771 77.647 69.435 1.00 20.87 82 GLU C C 1
ATOM 6855 O O . GLU C 1 82 ? 30.706 77.066 69.607 1.00 20.06 82 GLU C O 1
ATOM 6861 N N . ALA C 1 83 ? 32.571 77.995 70.437 1.00 20.84 83 ALA C N 1
ATOM 6862 C CA . ALA C 1 83 ? 32.197 77.727 71.826 1.00 22.34 83 ALA C CA 1
ATOM 6863 C C . ALA C 1 83 ? 30.857 78.365 72.182 1.00 22.94 83 ALA C C 1
ATOM 6864 O O . ALA C 1 83 ? 29.976 77.692 72.729 1.00 23.37 83 ALA C O 1
ATOM 6866 N N . ILE C 1 84 ? 30.683 79.638 71.815 1.00 23.21 84 ILE C N 1
ATOM 6867 C CA . ILE C 1 84 ? 29.429 80.353 72.090 1.00 23.66 84 ILE C CA 1
ATOM 6868 C C . ILE C 1 84 ? 28.265 79.695 71.331 1.00 23.31 84 ILE C C 1
ATOM 6869 O O . ILE C 1 84 ? 27.193 79.482 71.903 1.00 23.78 84 ILE C O 1
ATOM 6874 N N . GLU C 1 85 ? 28.495 79.345 70.064 1.00 24.50 85 GLU C N 1
ATOM 6875 C CA . GLU C 1 85 ? 27.505 78.634 69.236 1.00 24.34 85 GLU C CA 1
ATOM 6876 C C . GLU C 1 85 ? 26.974 77.366 69.919 1.00 24.51 85 GLU C C 1
ATOM 6877 O O . GLU C 1 85 ? 25.751 77.186 70.037 1.00 23.71 85 GLU C O 1
ATOM 6883 N N . ARG C 1 86 ? 27.898 76.508 70.364 1.00 22.48 86 ARG C N 1
ATOM 6884 C CA . ARG C 1 86 ? 27.542 75.215 70.919 1.00 23.29 86 ARG C CA 1
ATOM 6885 C C . ARG C 1 86 ? 26.922 75.350 72.307 1.00 23.39 86 ARG C C 1
ATOM 6886 O O . ARG C 1 86 ? 25.975 74.639 72.620 1.00 22.66 86 ARG C O 1
ATOM 6894 N N . PHE C 1 87 ? 27.439 76.285 73.108 1.00 23.69 87 PHE C N 1
ATOM 6895 C CA . PHE C 1 87 ? 26.830 76.614 74.396 1.00 24.78 87 PHE C CA 1
ATOM 6896 C C . PHE C 1 87 ? 25.372 77.063 74.218 1.00 26.14 87 PHE C C 1
ATOM 6897 O O . PHE C 1 87 ? 24.492 76.648 74.986 1.00 25.75 87 PHE C O 1
ATOM 6905 N N . SER C 1 88 ? 25.124 77.892 73.198 1.00 25.43 88 SER C N 1
ATOM 6906 C CA . SER C 1 88 ? 23.798 78.447 72.938 1.00 25.94 88 SER C CA 1
ATOM 6907 C C . SER C 1 88 ? 22.808 77.425 72.370 1.00 27.66 88 SER C C 1
ATOM 6908 O O . SER C 1 88 ? 21.600 77.702 72.297 1.00 27.97 88 SER C O 1
ATOM 6911 N N . ALA C 1 89 ? 23.321 76.259 71.977 1.00 26.15 89 ALA C N 1
ATOM 6912 C CA . ALA C 1 89 ? 22.527 75.212 71.332 1.00 26.49 89 ALA C CA 1
ATOM 6913 C C . ALA C 1 89 ? 21.840 74.229 72.289 1.00 27.17 89 ALA C C 1
ATOM 6914 O O . ALA C 1 89 ? 21.004 73.442 71.851 1.00 27.78 89 ALA C O 1
ATOM 6916 N N . SER C 1 90 ? 22.197 74.276 73.575 1.00 28.97 90 SER C N 1
ATOM 6917 C CA . SER C 1 90 ? 21.614 73.423 74.626 1.00 31.03 90 SER C CA 1
ATOM 6918 C C . SER C 1 90 ? 20.108 73.508 74.678 1.00 30.77 90 SER C C 1
ATOM 6919 O O . SER C 1 90 ? 19.533 74.570 74.414 1.00 29.74 90 SER C O 1
ATOM 6922 N N . TYR C 1 91 ? 19.493 72.385 75.040 1.00 30.83 91 TYR C N 1
ATOM 6923 C CA . TYR C 1 91 ? 18.055 72.279 75.247 1.00 33.62 91 TYR C CA 1
ATOM 6924 C C . TYR C 1 91 ? 17.552 73.431 76.115 1.00 33.79 91 TYR C C 1
ATOM 6925 O O . TYR C 1 91 ? 18.109 73.710 77.179 1.00 32.10 91 TYR C O 1
ATOM 6934 N N . ASP C 1 92 ? 16.529 74.110 75.612 1.00 36.26 92 ASP C N 1
ATOM 6935 C CA . ASP C 1 92 ? 15.844 75.194 76.317 1.00 39.39 92 ASP C CA 1
ATOM 6936 C C . ASP C 1 92 ? 14.357 74.833 76.360 1.00 39.74 92 ASP C C 1
ATOM 6937 O O . ASP C 1 92 ? 13.664 74.895 75.337 1.00 38.71 92 ASP C O 1
ATOM 6942 N N . LYS C 1 93 ? 13.889 74.461 77.554 1.00 43.47 93 LYS C N 1
ATOM 6943 C CA . LYS C 1 93 ? 12.508 74.004 77.784 1.00 45.56 93 LYS C CA 1
ATOM 6944 C C . LYS C 1 93 ? 11.462 75.059 77.405 1.00 44.27 93 LYS C C 1
ATOM 6945 O O . LYS C 1 93 ? 10.412 74.717 76.862 1.00 44.77 93 LYS C O 1
ATOM 6951 N N . ASN C 1 94 ? 11.779 76.327 77.666 1.00 43.43 94 ASN C N 1
ATOM 6952 C CA . ASN C 1 94 ? 10.903 77.469 77.349 1.00 44.81 94 ASN C CA 1
ATOM 6953 C C . ASN C 1 94 ? 10.578 77.655 75.856 1.00 44.85 94 ASN C C 1
ATOM 6954 O O . ASN C 1 94 ? 9.561 78.276 75.515 1.00 44.66 94 ASN C O 1
ATOM 6959 N N . LYS C 1 95 ? 11.432 77.116 74.980 1.00 41.60 95 LYS C N 1
ATOM 6960 C CA . LYS C 1 95 ? 11.212 77.168 73.525 1.00 40.47 95 LYS C CA 1
ATOM 6961 C C . LYS C 1 95 ? 10.434 75.966 72.986 1.00 41.38 95 LYS C C 1
ATOM 6962 O O . LYS C 1 95 ? 10.060 75.939 71.807 1.00 41.82 95 LYS C O 1
ATOM 6968 N N . VAL C 1 96 ? 10.200 74.973 73.843 1.00 41.84 96 VAL C N 1
ATOM 6969 C CA . VAL C 1 96 ? 9.564 73.716 73.425 1.00 44.16 96 VAL C CA 1
ATOM 6970 C C . VAL C 1 96 ? 8.038 73.799 73.587 1.00 45.64 96 VAL C C 1
ATOM 6971 O O . VAL C 1 96 ? 7.547 74.172 74.654 1.00 45.83 96 VAL C O 1
ATOM 6975 N N . LYS C 1 97 ? 7.305 73.480 72.521 1.00 48.10 97 LYS C N 1
ATOM 6976 C CA . LYS C 1 97 ? 5.867 73.220 72.644 1.00 53.41 97 LYS C CA 1
ATOM 6977 C C . LYS C 1 97 ? 5.456 71.814 72.203 1.00 54.05 97 LYS C C 1
ATOM 6978 O O . LYS C 1 97 ? 5.991 71.267 71.227 1.00 51.17 97 LYS C O 1
ATOM 6984 N N . GLU C 1 98 ? 4.513 71.242 72.953 1.00 57.16 98 GLU C N 1
ATOM 6985 C CA . GLU C 1 98 ? 4.011 69.882 72.718 1.00 60.19 98 GLU C CA 1
ATOM 6986 C C . GLU C 1 98 ? 3.103 69.802 71.492 1.00 60.47 98 GLU C C 1
ATOM 6987 O O . GLU C 1 98 ? 3.123 68.799 70.772 1.00 59.99 98 GLU C O 1
ATOM 6993 N N . LYS C 1 99 ? 2.324 70.860 71.256 1.00 61.45 99 LYS C N 1
ATOM 6994 C CA . LYS C 1 99 ? 1.398 70.919 70.117 1.00 62.65 99 LYS C CA 1
ATOM 6995 C C . LYS C 1 99 ? 1.914 71.926 69.080 1.00 60.84 99 LYS C C 1
ATOM 6996 O O . LYS C 1 99 ? 2.015 73.120 69.383 1.00 63.99 99 LYS C O 1
ATOM 7002 N N . PRO C 1 100 ? 2.259 71.451 67.863 1.00 58.14 100 PRO C N 1
ATOM 7003 C CA . PRO C 1 100 ? 2.663 72.395 66.823 1.00 58.67 100 PRO C CA 1
ATOM 7004 C C . PRO C 1 100 ? 1.477 73.067 66.128 1.00 58.89 100 PRO C C 1
ATOM 7005 O O . PRO C 1 100 ? 0.440 72.434 65.911 1.00 56.16 100 PRO C O 1
ATOM 7009 N N . ASP C 1 101 ? 1.649 74.341 65.787 1.00 59.55 101 ASP C N 1
ATOM 7010 C CA . ASP C 1 101 ? 0.661 75.098 65.018 1.00 61.80 101 ASP C CA 1
ATOM 7011 C C . ASP C 1 101 ? 0.782 74.782 63.530 1.00 60.55 101 ASP C C 1
ATOM 7012 O O . ASP C 1 101 ? -0.222 74.522 62.861 1.00 62.62 101 ASP C O 1
ATOM 7017 N N . ASN C 1 102 ? 2.015 74.799 63.026 1.00 55.79 102 ASN C N 1
ATOM 7018 C CA . ASN C 1 102 ? 2.296 74.557 61.618 1.00 53.70 102 ASN C CA 1
ATOM 7019 C C . ASN C 1 102 ? 3.516 73.616 61.511 1.00 53.78 102 ASN C C 1
ATOM 7020 O O . ASN C 1 102 ? 4.644 74.084 61.305 1.00 52.85 102 ASN C O 1
ATOM 7025 N N . PRO C 1 103 ? 3.294 72.282 61.663 1.00 52.67 103 PRO C N 1
ATOM 7026 C CA . PRO C 1 103 ? 4.437 71.363 61.673 1.00 49.19 103 PRO C CA 1
ATOM 7027 C C . PRO C 1 103 ? 5.002 71.088 60.281 1.00 47.01 103 PRO C C 1
ATOM 7028 O O . PRO C 1 103 ? 4.252 70.932 59.314 1.00 48.25 103 PRO C O 1
ATOM 7032 N N . ILE C 1 104 ? 6.329 71.056 60.196 1.00 45.68 104 ILE C N 1
ATOM 7033 C CA . ILE C 1 104 ? 7.042 70.624 58.998 1.00 43.48 104 ILE C CA 1
ATOM 7034 C C . ILE C 1 104 ? 6.680 69.160 58.722 1.00 42.73 104 ILE C C 1
ATOM 7035 O O . ILE C 1 104 ? 6.400 68.395 59.660 1.00 42.25 104 ILE C O 1
ATOM 7040 N N . ASN C 1 105 ? 6.637 68.795 57.441 1.00 42.24 105 ASN C N 1
ATOM 7041 C CA . ASN C 1 105 ? 6.637 67.392 57.053 1.00 41.71 105 ASN C CA 1
ATOM 7042 C C . ASN C 1 105 ? 8.003 66.833 57.451 1.00 41.62 105 ASN C C 1
ATOM 7043 O O . ASN C 1 105 ? 9.024 67.107 56.817 1.00 41.98 105 ASN C O 1
ATOM 7048 N N . VAL C 1 106 ? 7.985 66.054 58.525 1.00 42.02 106 VAL C N 1
ATOM 7049 C CA . VAL C 1 106 ? 9.178 65.493 59.141 1.00 42.20 106 VAL C CA 1
ATOM 7050 C C . VAL C 1 106 ? 10.011 64.614 58.180 1.00 42.52 106 VAL C C 1
ATOM 7051 O O . VAL C 1 106 ? 11.230 64.516 58.331 1.00 39.84 106 VAL C O 1
ATOM 7055 N N . GLU C 1 107 ? 9.345 64.045 57.171 1.00 42.53 107 GLU C N 1
ATOM 7056 C CA . GLU C 1 107 ? 9.974 63.261 56.096 1.00 44.17 107 GLU C CA 1
ATOM 7057 C C . GLU C 1 107 ? 10.938 64.070 55.225 1.00 42.34 107 GLU C C 1
ATOM 7058 O O . GLU C 1 107 ? 11.915 63.520 54.705 1.00 39.53 107 GLU C O 1
ATOM 7064 N N . ASP C 1 108 ? 10.645 65.362 55.060 1.00 40.95 108 ASP C N 1
ATOM 7065 C CA . ASP C 1 108 ? 11.477 66.285 54.269 1.00 40.60 108 ASP C CA 1
ATOM 7066 C C . ASP C 1 108 ? 12.863 66.554 54.878 1.00 38.30 108 ASP C C 1
ATOM 7067 O O . ASP C 1 108 ? 13.759 67.048 54.182 1.00 38.98 108 ASP C O 1
ATOM 7072 N N . LEU C 1 109 ? 13.022 66.237 56.165 1.00 34.40 109 LEU C N 1
ATOM 7073 C CA . LEU C 1 109 ? 14.299 66.395 56.873 1.00 34.50 109 LEU C CA 1
ATOM 7074 C C . LEU C 1 109 ? 15.335 65.326 56.488 1.00 33.80 109 LEU C C 1
ATOM 7075 O O . LEU C 1 109 ? 16.540 65.502 56.731 1.00 32.31 109 LEU C O 1
ATOM 7080 N N . ILE C 1 110 ? 14.848 64.259 55.843 1.00 33.13 110 ILE C N 1
ATOM 7081 C CA . ILE C 1 110 ? 15.606 63.047 55.474 1.00 34.13 110 ILE C CA 1
ATOM 7082 C C . ILE C 1 110 ? 15.859 62.251 56.749 1.00 35.42 110 ILE C C 1
ATOM 7083 O O . ILE C 1 110 ? 16.809 62.508 57.495 1.00 36.55 110 ILE C O 1
ATOM 7088 N N . LEU C 1 111 ? 14.977 61.290 56.993 1.00 34.94 111 LEU C N 1
ATOM 7089 C CA . LEU C 1 111 ? 14.967 60.556 58.248 1.00 33.93 111 LEU C CA 1
ATOM 7090 C C . LEU C 1 111 ? 15.697 59.227 58.105 1.00 33.57 111 LEU C C 1
ATOM 7091 O O . LEU C 1 111 ? 15.690 58.634 57.023 1.00 33.55 111 LEU C O 1
ATOM 7096 N N . PRO C 1 112 ? 16.353 58.765 59.188 1.00 33.42 112 PRO C N 1
ATOM 7097 C CA . PRO C 1 112 ? 16.921 57.412 59.153 1.00 35.02 112 PRO C CA 1
ATOM 7098 C C . PRO C 1 112 ? 15.801 56.366 59.197 1.00 36.03 112 PRO C C 1
ATOM 7099 O O . PRO C 1 112 ? 14.701 56.673 59.661 1.00 36.37 112 PRO C O 1
ATOM 7103 N N . GLN C 1 113 ? 16.078 55.155 58.715 1.00 39.24 113 GLN C N 1
ATOM 7104 C CA . GLN C 1 113 ? 15.100 54.048 58.728 1.00 42.78 113 GLN C CA 1
ATOM 7105 C C . GLN C 1 113 ? 14.508 53.809 60.130 1.00 40.78 113 GLN C C 1
ATOM 7106 O O . GLN C 1 113 ? 13.326 53.499 60.257 1.00 40.91 113 GLN C O 1
ATOM 7112 N N . TYR C 1 114 ? 15.329 54.007 61.165 1.00 39.10 114 TYR C N 1
ATOM 7113 C CA . TYR C 1 114 ? 14.946 53.791 62.568 1.00 37.99 114 TYR C CA 1
ATOM 7114 C C . TYR C 1 114 ? 14.246 54.961 63.261 1.00 38.92 114 TYR C C 1
ATOM 7115 O O . TYR C 1 114 ? 14.010 54.912 64.477 1.00 39.41 114 TYR C O 1
ATOM 7124 N N . ALA C 1 115 ? 13.921 56.004 62.495 1.00 39.17 115 ALA C N 1
ATOM 7125 C CA . ALA C 1 115 ? 13.331 57.234 63.031 1.00 40.82 115 ALA C CA 1
ATOM 7126 C C . ALA C 1 115 ? 12.008 57.003 63.762 1.00 42.21 115 ALA C C 1
ATOM 7127 O O . ALA C 1 115 ? 11.098 56.359 63.228 1.00 43.18 115 ALA C O 1
ATOM 7129 N N . ASP C 1 116 ? 11.933 57.521 64.985 1.00 42.13 116 ASP C N 1
ATOM 7130 C CA . ASP C 1 116 ? 10.677 57.654 65.712 1.00 44.18 116 ASP C CA 1
ATOM 7131 C C . ASP C 1 116 ? 10.020 58.950 65.229 1.00 45.93 116 ASP C C 1
ATOM 7132 O O . ASP C 1 116 ? 10.412 60.051 65.632 1.00 46.02 116 ASP C O 1
ATOM 7137 N N . LYS C 1 117 ? 9.032 58.798 64.351 1.00 45.29 117 LYS C N 1
ATOM 7138 C CA . LYS C 1 117 ? 8.361 59.930 63.709 1.00 49.33 117 LYS C CA 1
ATOM 7139 C C . LYS C 1 117 ? 7.293 60.587 64.596 1.00 48.89 117 LYS C C 1
ATOM 7140 O O . LYS C 1 117 ? 6.718 61.614 64.216 1.00 49.03 117 LYS C O 1
ATOM 7146 N N . ASN C 1 118 ? 7.048 59.989 65.765 1.00 48.39 118 ASN C N 1
ATOM 7147 C CA . ASN C 1 118 ? 6.161 60.538 66.790 1.00 50.40 118 ASN C CA 1
ATOM 7148 C C . ASN C 1 118 ? 6.855 61.624 67.600 1.00 47.86 118 ASN C C 1
ATOM 7149 O O . ASN C 1 118 ? 7.362 61.394 68.712 1.00 46.34 118 ASN C O 1
ATOM 7154 N N . VAL C 1 119 ? 6.868 62.817 67.020 1.00 46.30 119 VAL C N 1
ATOM 7155 C CA . VAL C 1 119 ? 7.522 63.965 67.624 1.00 45.62 119 VAL C CA 1
ATOM 7156 C C . VAL C 1 119 ? 6.563 64.589 68.636 1.00 46.36 119 VAL C C 1
ATOM 7157 O O . VAL C 1 119 ? 5.428 64.946 68.302 1.00 47.29 119 VAL C O 1
ATOM 7161 N N . LYS C 1 120 ? 7.026 64.697 69.876 1.00 47.04 120 LYS C N 1
ATOM 7162 C CA . LYS C 1 120 ? 6.231 65.294 70.944 1.00 49.04 120 LYS C CA 1
ATOM 7163 C C . LYS C 1 120 ? 6.807 66.629 71.452 1.00 48.14 120 LYS C C 1
ATOM 7164 O O . LYS C 1 120 ? 6.177 67.317 72.262 1.00 47.91 120 LYS C O 1
ATOM 7170 N N . GLU C 1 121 ? 7.993 66.994 70.959 1.00 45.63 121 GLU C N 1
ATOM 7171 C CA . GLU C 1 121 ? 8.635 68.270 71.306 1.00 44.20 121 GLU C CA 1
ATOM 7172 C C . GLU C 1 121 ? 9.004 69.062 70.055 1.00 41.10 121 GLU C C 1
ATOM 7173 O O . GLU C 1 121 ? 9.851 68.626 69.270 1.00 39.67 121 GLU C O 1
ATOM 7179 N N . TRP C 1 122 ? 8.354 70.218 69.889 1.00 39.27 122 TRP C N 1
ATOM 7180 C CA . TRP C 1 122 ? 8.520 71.095 68.723 1.00 37.19 122 TRP C CA 1
ATOM 7181 C C . TRP C 1 122 ? 9.054 72.469 69.138 1.00 36.69 122 TRP C C 1
ATOM 7182 O O . TRP C 1 122 ? 8.909 72.874 70.289 1.00 35.93 122 TRP C O 1
ATOM 7193 N N . VAL C 1 123 ? 9.692 73.160 68.192 1.00 36.10 123 VAL C N 1
ATOM 7194 C CA . VAL C 1 123 ? 10.246 74.510 68.403 1.00 35.76 123 VAL C CA 1
ATOM 7195 C C . VAL C 1 123 ? 9.804 75.377 67.222 1.00 34.46 123 VAL C C 1
ATOM 7196 O O . VAL C 1 123 ? 9.809 74.920 66.077 1.00 34.64 123 VAL C O 1
ATOM 7200 N N . GLU C 1 124 ? 9.414 76.619 67.495 1.00 35.60 124 GLU C N 1
ATOM 7201 C CA . GLU C 1 124 ? 8.990 77.518 66.418 1.00 35.56 124 GLU C CA 1
ATOM 7202 C C . GLU C 1 124 ? 10.184 78.116 65.694 1.00 32.83 124 GLU C C 1
ATOM 7203 O O . GLU C 1 124 ? 11.068 78.695 66.315 1.00 32.47 124 GLU C O 1
ATOM 7209 N N . GLY C 1 125 ? 10.193 77.953 64.374 1.00 34.59 125 GLY C N 1
ATOM 7210 C CA . GLY C 1 125 ? 11.175 78.588 63.504 1.00 34.66 125 GLY C CA 1
ATOM 7211 C C . GLY C 1 125 ? 10.486 79.569 62.578 1.00 37.25 125 GLY C C 1
ATOM 7212 O O . GLY C 1 125 ? 9.252 79.698 62.606 1.00 37.76 125 GLY C O 1
ATOM 7213 N N . ILE C 1 126 ? 11.285 80.272 61.776 1.00 34.53 126 ILE C N 1
ATOM 7214 C CA . ILE C 1 126 ? 10.775 81.159 60.733 1.00 35.35 126 ILE C CA 1
ATOM 7215 C C . ILE C 1 126 ? 11.430 80.765 59.420 1.00 34.97 126 ILE C C 1
ATOM 7216 O O . ILE C 1 126 ? 12.655 80.743 59.308 1.00 36.78 126 ILE C O 1
ATOM 7221 N N . ASP C 1 127 ? 10.594 80.428 58.444 1.00 35.36 127 ASP C N 1
ATOM 7222 C CA . ASP C 1 127 ? 11.016 80.205 57.068 1.00 36.48 127 ASP C CA 1
ATOM 7223 C C . ASP C 1 127 ? 11.177 81.579 56.426 1.00 37.68 127 ASP C C 1
ATOM 7224 O O . ASP C 1 127 ? 10.213 82.334 56.304 1.00 37.99 127 ASP C O 1
ATOM 7229 N N . ILE C 1 128 ? 12.405 81.887 56.027 1.00 39.71 128 ILE C N 1
ATOM 7230 C CA . ILE C 1 128 ? 12.764 83.208 55.520 1.00 40.86 128 ILE C CA 1
ATOM 7231 C C . ILE C 1 128 ? 12.598 83.321 53.982 1.00 41.84 128 ILE C C 1
ATOM 7232 O O . ILE C 1 128 ? 12.711 84.419 53.420 1.00 42.43 128 ILE C O 1
ATOM 7237 N N . ILE C 1 129 ? 12.317 82.194 53.315 1.00 40.10 129 ILE C N 1
ATOM 7238 C CA . ILE C 1 129 ? 11.916 82.206 51.893 1.00 40.01 129 ILE C CA 1
ATOM 7239 C C . ILE C 1 129 ? 10.437 82.611 51.766 1.00 41.83 129 ILE C C 1
ATOM 7240 O O . ILE C 1 129 ? 10.105 83.498 50.976 1.00 42.01 129 ILE C O 1
ATOM 7245 N N . ASN C 1 130 ? 9.568 81.982 52.561 1.00 43.19 130 ASN C N 1
ATOM 7246 C CA . ASN C 1 130 ? 8.118 82.202 52.464 1.00 45.59 130 ASN C CA 1
ATOM 7247 C C . ASN C 1 130 ? 7.548 83.152 53.529 1.00 46.90 130 ASN C C 1
ATOM 7248 O O . ASN C 1 130 ? 6.346 83.442 53.516 1.00 45.54 130 ASN C O 1
ATOM 7253 N N . ASN C 1 131 ? 8.412 83.628 54.436 1.00 45.51 131 ASN C N 1
ATOM 7254 C CA . ASN C 1 131 ? 8.048 84.552 55.526 1.00 45.78 131 ASN C CA 1
ATOM 7255 C C . ASN C 1 131 ? 6.897 84.028 56.410 1.00 45.53 131 ASN C C 1
ATOM 7256 O O . ASN C 1 131 ? 5.984 84.762 56.776 1.00 45.07 131 ASN C O 1
ATOM 7261 N N . GLU C 1 132 ? 6.976 82.745 56.753 1.00 47.72 132 GLU C N 1
ATOM 7262 C CA . GLU C 1 132 ? 5.989 82.076 57.606 1.00 47.82 132 GLU C CA 1
ATOM 7263 C C . GLU C 1 132 ? 6.668 81.475 58.833 1.00 45.49 132 GLU C C 1
ATOM 7264 O O . GLU C 1 132 ? 7.800 80.992 58.738 1.00 42.80 132 GLU C O 1
ATOM 7270 N N . THR C 1 133 ? 5.980 81.501 59.974 1.00 43.09 133 THR C N 1
ATOM 7271 C CA . THR C 1 133 ? 6.415 80.737 61.142 1.00 44.57 133 THR C CA 1
ATOM 7272 C C . THR C 1 133 ? 6.128 79.247 60.895 1.00 44.81 133 THR C C 1
ATOM 7273 O O . THR C 1 133 ? 5.088 78.889 60.337 1.00 45.89 133 THR C O 1
ATOM 7277 N N . ILE C 1 134 ? 7.071 78.393 61.280 1.00 44.06 134 ILE C N 1
ATOM 7278 C CA . ILE C 1 134 ? 6.955 76.942 61.063 1.00 42.27 134 ILE C CA 1
ATOM 7279 C C . ILE C 1 134 ? 7.549 76.183 62.246 1.00 40.28 134 ILE C C 1
ATOM 7280 O O . ILE C 1 134 ? 8.612 76.548 62.748 1.00 41.25 134 ILE C O 1
ATOM 7285 N N . ASP C 1 135 ? 6.848 75.152 62.711 1.00 39.32 135 ASP C N 1
ATOM 7286 C CA . ASP C 1 135 ? 7.336 74.350 63.838 1.00 40.12 135 ASP C CA 1
ATOM 7287 C C . ASP C 1 135 ? 8.181 73.167 63.369 1.00 39.50 135 ASP C C 1
ATOM 7288 O O . ASP C 1 135 ? 7.805 72.439 62.437 1.00 40.22 135 ASP C O 1
ATOM 7293 N N . VAL C 1 136 ? 9.333 73.007 64.011 1.00 36.26 136 VAL C N 1
ATOM 7294 C CA . VAL C 1 136 ? 10.298 71.959 63.660 1.00 33.63 136 VAL C CA 1
ATOM 7295 C C . VAL C 1 136 ? 10.575 71.108 64.901 1.00 32.33 136 VAL C C 1
ATOM 7296 O O . VAL C 1 136 ? 10.434 71.603 66.019 1.00 32.61 136 VAL C O 1
ATOM 7300 N N . PRO C 1 137 ? 10.942 69.820 64.722 1.00 32.55 137 PRO C N 1
ATOM 7301 C CA . PRO C 1 137 ? 11.235 69.017 65.916 1.00 32.78 137 PRO C CA 1
ATOM 7302 C C . PRO C 1 137 ? 12.407 69.592 66.712 1.00 32.58 137 PRO C C 1
ATOM 7303 O O . PRO C 1 137 ? 13.381 70.061 66.116 1.00 33.45 137 PRO C O 1
ATOM 7307 N N . ALA C 1 138 ? 12.288 69.580 68.040 1.00 32.91 138 ALA C N 1
ATOM 7308 C CA . ALA C 1 138 ? 13.371 69.978 68.946 1.00 32.22 138 ALA C CA 1
ATOM 7309 C C . ALA C 1 138 ? 14.677 69.197 68.680 1.00 33.49 138 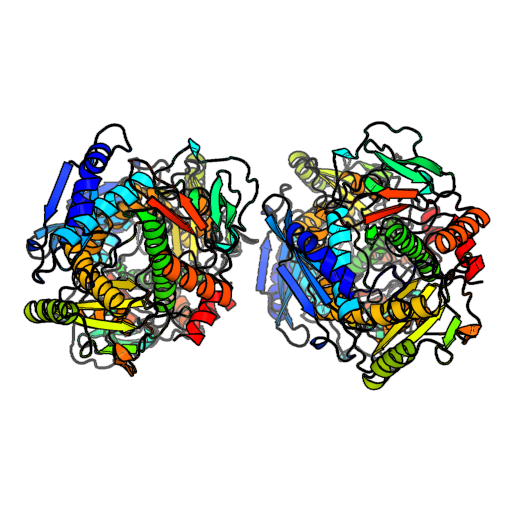ALA C C 1
ATOM 7310 O O . ALA C 1 138 ? 15.777 69.752 68.853 1.00 30.31 138 ALA C O 1
ATOM 7312 N N . ASP C 1 139 ? 14.531 67.939 68.229 1.00 30.97 139 ASP C N 1
ATOM 7313 C CA . ASP C 1 139 ? 15.639 67.063 67.807 1.00 32.00 139 ASP C CA 1
ATOM 7314 C C . ASP C 1 139 ? 16.457 67.610 66.620 1.00 32.18 139 ASP C C 1
ATOM 7315 O O . ASP C 1 139 ? 17.601 67.181 66.401 1.00 31.01 139 ASP C O 1
ATOM 7320 N N . ALA C 1 140 ? 15.852 68.517 65.851 1.00 30.63 140 ALA C N 1
ATOM 7321 C CA . ALA C 1 140 ? 16.494 69.153 64.702 1.00 30.48 140 ALA C CA 1
ATOM 7322 C C . ALA C 1 140 ? 17.072 70.534 65.036 1.00 30.36 140 ALA C C 1
ATOM 7323 O O . ALA C 1 140 ? 17.697 71.172 64.169 1.00 31.72 140 ALA C O 1
ATOM 7325 N N . VAL C 1 141 ? 16.864 70.978 66.279 1.00 29.34 141 VAL C N 1
ATOM 7326 C CA . VAL C 1 141 ? 17.238 72.330 66.725 1.00 29.67 141 VAL C CA 1
ATOM 7327 C C . VAL C 1 141 ? 18.375 72.336 67.743 1.00 29.82 141 VAL C C 1
ATOM 7328 O O . VAL C 1 141 ? 19.420 72.962 67.526 1.00 29.63 141 VAL C O 1
ATOM 7332 N N . PHE C 1 142 ? 18.165 71.666 68.867 1.00 29.41 142 PHE C N 1
ATOM 7333 C CA . PHE C 1 142 ? 19.139 71.709 69.935 1.00 29.28 142 PHE C CA 1
ATOM 7334 C C . PHE C 1 142 ? 20.299 70.743 69.682 1.00 28.61 142 PHE C C 1
ATOM 7335 O O . PHE C 1 142 ? 20.225 69.884 68.794 1.00 27.00 142 PHE C O 1
ATOM 7343 N N . TYR C 1 143 ? 21.374 70.934 70.446 1.00 28.54 143 TYR C N 1
ATOM 7344 C CA . TYR C 1 143 ? 22.469 69.976 70.556 1.00 28.31 143 TYR C CA 1
ATOM 7345 C C . TYR C 1 143 ? 23.096 70.076 71.955 1.00 28.38 143 TYR C C 1
ATOM 7346 O O . TYR C 1 143 ? 23.406 71.190 72.387 1.00 29.73 143 TYR C O 1
ATOM 7355 N N . PRO C 1 144 ? 23.280 68.955 72.679 1.00 29.50 144 PRO C N 1
ATOM 7356 C CA . PRO C 1 144 ? 22.843 67.607 72.270 1.00 29.74 144 PRO C CA 1
ATOM 7357 C C . PRO C 1 144 ? 21.322 67.408 72.364 1.00 31.89 144 PRO C C 1
ATOM 7358 O O . PRO C 1 144 ? 20.598 68.321 72.789 1.00 32.51 144 PRO C O 1
ATOM 7362 N N . THR C 1 145 ? 20.854 66.229 71.962 1.00 33.10 145 THR C N 1
ATOM 7363 C CA . THR C 1 145 ? 19.430 65.907 71.949 1.00 35.02 145 THR C CA 1
ATOM 7364 C C . THR C 1 145 ? 19.144 64.474 72.433 1.00 37.37 145 THR C C 1
ATOM 7365 O O . THR C 1 145 ? 20.075 63.673 72.617 1.00 36.16 145 THR C O 1
ATOM 7369 N N . SER C 1 146 ? 17.850 64.180 72.610 1.00 37.82 146 SER C N 1
ATOM 7370 C CA . SER C 1 146 ? 17.320 62.861 72.977 1.00 38.84 146 SER C CA 1
ATOM 7371 C C . SER C 1 146 ? 17.584 61.822 71.892 1.00 38.06 146 SER C C 1
ATOM 7372 O O . SER C 1 146 ? 17.733 60.636 72.181 1.00 39.48 146 SER C O 1
ATOM 7375 N N . GLY C 1 147 ? 17.613 62.280 70.644 1.00 37.55 147 GLY C N 1
ATOM 7376 C CA . GLY C 1 147 ? 17.901 61.433 69.498 1.00 35.78 147 GLY C CA 1
ATOM 7377 C C . GLY C 1 147 ? 16.790 60.474 69.118 1.00 35.66 147 GLY C C 1
ATOM 7378 O O . GLY C 1 147 ? 17.061 59.400 68.594 1.00 35.85 147 GLY C O 1
ATOM 7379 N N . LYS C 1 148 ? 15.543 60.870 69.370 1.00 34.51 148 LYS C N 1
ATOM 7380 C CA . LYS C 1 148 ? 14.379 60.051 69.025 1.00 35.10 148 LYS C CA 1
ATOM 7381 C C . LYS C 1 148 ? 14.100 60.080 67.527 1.00 34.44 148 LYS C C 1
ATOM 7382 O O . LYS C 1 148 ? 13.982 59.027 66.887 1.00 31.25 148 LYS C O 1
ATOM 7388 N N . LEU C 1 149 ? 14.032 61.283 66.959 1.00 32.49 149 LEU C N 1
ATOM 7389 C CA . LEU C 1 149 ? 13.793 61.432 65.528 1.00 33.64 149 LEU C CA 1
ATOM 7390 C C . LEU C 1 149 ? 14.999 61.032 64.659 1.00 34.72 149 LEU C C 1
ATOM 7391 O O . LEU C 1 149 ? 14.842 60.307 63.675 1.00 34.51 149 LEU C O 1
ATOM 7396 N N . PHE C 1 150 ? 16.171 61.565 65.006 1.00 33.77 150 PHE C N 1
ATOM 7397 C CA . PHE C 1 150 ? 17.464 61.185 64.416 1.00 33.62 150 PHE C CA 1
ATOM 7398 C C . PHE C 1 150 ? 18.581 61.545 65.387 1.00 32.53 150 PHE C C 1
ATOM 7399 O O . PHE C 1 150 ? 18.329 62.213 66.396 1.00 33.28 150 PHE C O 1
ATOM 7407 N N . ARG C 1 151 ? 19.803 61.117 65.081 1.00 31.22 151 ARG C N 1
ATOM 7408 C CA . ARG C 1 151 ? 20.955 61.400 65.934 1.00 29.49 151 ARG C CA 1
ATOM 7409 C C . ARG C 1 151 ? 21.270 62.899 65.948 1.00 30.23 151 ARG C C 1
ATOM 7410 O O . ARG C 1 151 ? 21.300 63.544 64.888 1.00 27.73 151 ARG C O 1
ATOM 7418 N N . GLY C 1 152 ? 21.483 63.430 67.153 1.00 28.27 152 GLY C N 1
ATOM 7419 C CA . GLY C 1 152 ? 21.838 64.835 67.348 1.00 30.38 152 GLY C CA 1
ATOM 7420 C C . GLY C 1 152 ? 23.107 65.192 66.606 1.00 29.43 152 GLY C C 1
ATOM 7421 O O . GLY C 1 152 ? 24.103 64.468 66.689 1.00 27.58 152 GLY C O 1
ATOM 7422 N N . ASN C 1 153 ? 23.050 66.281 65.840 1.00 29.36 153 ASN C N 1
ATOM 7423 C CA . ASN C 1 153 ? 24.252 66.816 65.193 1.00 28.69 153 ASN C CA 1
ATOM 7424 C C . ASN C 1 153 ? 24.281 68.346 65.175 1.00 26.51 153 ASN C C 1
ATOM 7425 O O . ASN C 1 153 ? 23.264 68.997 65.409 1.00 26.71 153 ASN C O 1
ATOM 7430 N N . THR C 1 154 ? 25.448 68.901 64.881 1.00 23.89 154 THR C N 1
ATOM 7431 C CA . THR C 1 154 ? 25.683 70.347 64.982 1.00 22.63 154 THR C CA 1
ATOM 7432 C C . THR C 1 154 ? 25.531 71.086 63.639 1.00 22.66 154 THR C C 1
ATOM 7433 O O . THR C 1 154 ? 25.847 72.291 63.550 1.00 21.70 154 THR C O 1
ATOM 7437 N N . ASN C 1 155 ? 25.065 70.378 62.608 1.00 21.29 155 ASN C N 1
ATOM 7438 C CA . ASN C 1 155 ? 25.032 70.917 61.240 1.00 23.48 155 ASN C CA 1
ATOM 7439 C C . ASN C 1 155 ? 23.995 72.040 61.104 1.00 23.69 155 ASN C C 1
ATOM 7440 O O . ASN C 1 155 ? 22.796 71.837 61.360 1.00 23.14 155 ASN C O 1
ATOM 7445 N N . GLY C 1 156 ? 24.484 73.221 60.732 1.00 24.34 156 GLY C N 1
ATOM 7446 C CA . GLY C 1 156 ? 23.644 74.408 60.585 1.00 24.06 156 GLY C CA 1
ATOM 7447 C C . GLY C 1 156 ? 23.455 75.229 61.847 1.00 24.18 156 GLY C C 1
ATOM 7448 O O . GLY C 1 156 ? 22.643 76.160 61.857 1.00 25.72 156 GLY C O 1
ATOM 7449 N N . LEU C 1 157 ? 24.180 74.887 62.912 1.00 22.87 157 LEU C N 1
ATOM 7450 C CA . LEU C 1 157 ? 24.374 75.807 64.033 1.00 21.84 157 LEU C CA 1
ATOM 7451 C C . LEU C 1 157 ? 25.430 76.847 63.671 1.00 21.61 157 LEU C C 1
ATOM 7452 O O . LEU C 1 157 ? 26.441 76.517 63.042 1.00 21.72 157 LEU C O 1
ATOM 7457 N N . ALA C 1 158 ? 25.186 78.104 64.039 1.00 20.74 158 ALA C N 1
ATOM 7458 C CA . ALA C 1 158 ? 26.203 79.151 63.869 1.00 21.39 158 ALA C CA 1
ATOM 7459 C C . ALA C 1 158 ? 26.018 80.292 64.840 1.00 22.19 158 ALA C C 1
ATOM 7460 O O . ALA C 1 158 ? 24.895 80.575 65.279 1.00 22.93 158 ALA C O 1
ATOM 7462 N N . SER C 1 159 ? 27.126 80.942 65.174 1.00 21.95 159 SER C N 1
ATOM 7463 C CA . SER C 1 159 ? 27.086 82.220 65.877 1.00 23.02 159 SER C CA 1
ATOM 7464 C C . SER C 1 159 ? 27.517 83.316 64.901 1.00 23.01 159 SER C C 1
ATOM 7465 O O . SER C 1 159 ? 27.996 83.026 63.790 1.00 22.61 159 SER C O 1
ATOM 7468 N N . GLY C 1 160 ? 27.329 84.572 65.291 1.00 23.54 160 GLY C N 1
ATOM 7469 C CA . GLY C 1 160 ? 27.743 85.682 64.439 1.00 23.64 160 GLY C CA 1
ATOM 7470 C C . GLY C 1 160 ? 27.670 87.028 65.118 1.00 23.53 160 GLY C C 1
ATOM 7471 O O . GLY C 1 160 ? 27.261 87.133 66.283 1.00 24.22 160 GLY C O 1
ATOM 7472 N N . ASN C 1 161 ? 28.047 88.054 64.363 1.00 23.57 161 ASN C N 1
ATOM 7473 C CA . ASN C 1 161 ? 28.092 89.434 64.856 1.00 25.47 161 ASN C CA 1
ATOM 7474 C C . ASN C 1 161 ? 26.729 90.104 64.912 1.00 25.74 161 ASN C C 1
ATOM 7475 O O . ASN C 1 161 ? 26.536 91.040 65.680 1.00 26.42 161 ASN C O 1
ATOM 7480 N N . ASN C 1 162 ? 25.806 89.629 64.080 1.00 26.21 162 ASN C N 1
ATOM 7481 C CA . ASN C 1 162 ? 24.372 89.916 64.215 1.00 27.89 162 ASN C CA 1
ATOM 7482 C C . ASN C 1 162 ? 23.587 88.690 63.738 1.00 27.75 162 ASN C C 1
ATOM 7483 O O . ASN C 1 162 ? 24.188 87.706 63.285 1.00 27.88 162 ASN C O 1
ATOM 7488 N N . LEU C 1 163 ? 22.261 88.753 63.833 1.00 27.25 163 LEU C N 1
ATOM 7489 C CA . LEU C 1 163 ? 21.402 87.630 63.491 1.00 27.21 163 LEU C CA 1
ATOM 7490 C C . LEU C 1 163 ? 21.536 87.191 62.022 1.00 27.73 163 LEU C C 1
ATOM 7491 O O . LEU C 1 163 ? 21.633 85.995 61.741 1.00 25.95 163 LEU C O 1
ATOM 7496 N N . ASP C 1 164 ? 21.555 88.155 61.103 1.00 28.52 164 ASP C N 1
ATOM 7497 C CA . ASP C 1 164 ? 21.646 87.859 59.668 1.00 28.79 164 ASP C CA 1
ATOM 7498 C C . ASP C 1 164 ? 22.972 87.200 59.292 1.00 27.13 164 ASP C C 1
ATOM 7499 O O . ASP C 1 164 ? 23.006 86.303 58.452 1.00 24.97 164 ASP C O 1
ATOM 7504 N N . GLU C 1 165 ? 24.050 87.653 59.923 1.00 25.98 165 GLU C N 1
ATOM 7505 C CA . GLU C 1 165 ? 25.370 87.053 59.732 1.00 26.56 165 GLU C CA 1
ATOM 7506 C C . GLU C 1 165 ? 25.396 85.592 60.194 1.00 25.56 165 GLU C C 1
ATOM 7507 O O . GLU C 1 165 ? 25.955 84.745 59.500 1.00 23.65 165 GLU C O 1
ATOM 7513 N N . ALA C 1 166 ? 24.788 85.319 61.359 1.00 24.40 166 ALA C N 1
ATOM 7514 C CA . ALA C 1 166 ? 24.659 83.962 61.901 1.00 25.81 166 ALA C CA 1
ATOM 7515 C C . ALA C 1 166 ? 23.858 83.057 60.950 1.00 26.65 166 ALA C C 1
ATOM 7516 O O . ALA C 1 166 ? 24.298 81.936 60.657 1.00 24.62 166 ALA C O 1
ATOM 7518 N N . ILE C 1 167 ? 22.726 83.570 60.447 1.00 25.87 167 ILE C N 1
ATOM 7519 C CA . ILE C 1 167 ? 21.885 82.858 59.472 1.00 26.55 167 ILE C CA 1
ATOM 7520 C C . ILE C 1 167 ? 22.671 82.540 58.193 1.00 26.02 167 ILE C C 1
ATOM 7521 O O . ILE C 1 167 ? 22.617 81.403 57.690 1.00 25.81 167 ILE C O 1
ATOM 7526 N N . LEU C 1 168 ? 23.408 83.529 57.687 1.00 25.55 168 LEU C N 1
ATOM 7527 C CA . LEU C 1 168 ? 24.188 83.349 56.465 1.00 25.78 168 LEU C CA 1
ATOM 7528 C C . LEU C 1 168 ? 25.227 82.244 56.624 1.00 25.77 168 LEU C C 1
ATOM 7529 O O . LEU C 1 168 ? 25.269 81.333 55.799 1.00 24.79 168 LEU C O 1
ATOM 7534 N N . HIS C 1 169 ? 26.056 82.340 57.668 1.00 24.41 169 HIS C N 1
ATOM 7535 C CA . HIS C 1 169 ? 27.066 81.315 57.949 1.00 25.25 169 HIS C CA 1
ATOM 7536 C C . HIS C 1 169 ? 26.477 79.905 58.089 1.00 23.97 169 HIS C C 1
ATOM 7537 O O . HIS C 1 169 ? 27.027 78.945 57.546 1.00 22.34 169 HIS C O 1
ATOM 7544 N N . ALA C 1 170 ? 25.365 79.802 58.817 1.00 23.64 170 ALA C N 1
ATOM 7545 C CA . ALA C 1 170 ? 24.693 78.522 59.046 1.00 24.60 170 ALA C CA 1
ATOM 7546 C C . ALA C 1 170 ? 24.135 77.944 57.739 1.00 24.98 170 ALA C C 1
ATOM 7547 O O . ALA C 1 170 ? 24.218 76.741 57.511 1.00 26.36 170 ALA C O 1
ATOM 7549 N N . THR C 1 171 ? 23.552 78.812 56.913 1.00 25.07 171 THR C N 1
ATOM 7550 C CA . THR C 1 171 ? 23.075 78.468 55.571 1.00 24.43 171 THR C CA 1
ATOM 7551 C C . THR C 1 171 ? 24.210 77.916 54.718 1.00 23.44 171 THR C C 1
ATOM 7552 O O . THR C 1 171 ? 24.055 76.856 54.103 1.00 25.15 171 THR C O 1
ATOM 7556 N N . LEU C 1 172 ? 25.335 78.633 54.692 1.00 23.20 172 LEU C N 1
ATOM 7557 C CA . LEU C 1 172 ? 26.521 78.194 53.943 1.00 24.26 172 LEU C CA 1
ATOM 7558 C C . LEU C 1 172 ? 27.055 76.840 54.431 1.00 23.07 172 LEU C C 1
ATOM 7559 O O . LEU C 1 172 ? 27.508 76.033 53.630 1.00 23.77 172 LEU C O 1
ATOM 7564 N N . GLU C 1 173 ? 27.001 76.609 55.739 1.00 22.84 173 GLU C N 1
ATOM 7565 C CA . GLU C 1 173 ? 27.370 75.319 56.303 1.00 23.36 173 GLU C CA 1
ATOM 7566 C C . GLU C 1 173 ? 26.433 74.204 55.823 1.00 23.28 173 GLU C C 1
ATOM 7567 O O . GLU C 1 173 ? 26.896 73.113 55.490 1.00 23.46 173 GLU C O 1
ATOM 7573 N N . ILE C 1 174 ? 25.126 74.474 55.793 1.00 23.60 174 ILE C N 1
ATOM 7574 C CA . ILE C 1 174 ? 24.162 73.481 55.313 1.00 25.04 174 ILE C CA 1
ATOM 7575 C C . ILE C 1 174 ? 24.465 73.136 53.845 1.00 24.06 174 ILE C C 1
ATOM 7576 O O . ILE C 1 174 ? 24.491 71.955 53.480 1.00 24.62 174 ILE C O 1
ATOM 7581 N N . ILE C 1 175 ? 24.735 74.164 53.039 1.00 23.78 175 ILE C N 1
ATOM 7582 C CA . ILE C 1 175 ? 25.144 73.984 51.636 1.00 24.23 175 ILE C CA 1
ATOM 7583 C C . ILE C 1 175 ? 26.451 73.178 51.515 1.00 23.77 175 ILE C C 1
ATOM 7584 O O . ILE C 1 175 ? 26.557 72.270 50.674 1.00 21.84 175 ILE C O 1
ATOM 7589 N N . GLU C 1 176 ? 27.422 73.517 52.363 1.00 23.15 176 GLU C N 1
ATOM 7590 C CA . GLU C 1 176 ? 28.688 72.791 52.438 1.00 24.00 176 GLU C CA 1
ATOM 7591 C C . GLU C 1 176 ? 28.487 71.289 52.639 1.00 23.18 176 GLU C C 1
ATOM 7592 O O . GLU C 1 176 ? 28.968 70.497 51.843 1.00 22.58 176 GLU C O 1
ATOM 7598 N N . ARG C 1 177 ? 27.773 70.922 53.701 1.00 23.92 177 ARG C N 1
ATOM 7599 C CA . ARG C 1 177 ? 27.610 69.511 54.075 1.00 24.02 177 ARG C CA 1
ATOM 7600 C C . ARG C 1 177 ? 26.712 68.732 53.095 1.00 24.12 177 ARG C C 1
ATOM 7601 O O . ARG C 1 177 ? 26.879 67.524 52.935 1.00 24.28 177 ARG C O 1
ATOM 7609 N N . ASP C 1 178 ? 25.797 69.433 52.421 1.00 24.03 178 ASP C N 1
ATOM 7610 C CA . ASP C 1 178 ? 25.010 68.850 51.331 1.00 25.17 178 ASP C CA 1
ATOM 7611 C C . ASP C 1 178 ? 25.926 68.488 50.164 1.00 25.19 178 ASP C C 1
ATOM 7612 O O . ASP C 1 178 ? 25.879 67.359 49.669 1.00 23.71 178 ASP C O 1
ATOM 7617 N N . ALA C 1 179 ? 26.764 69.441 49.755 1.00 23.51 179 ALA C N 1
ATOM 7618 C CA . ALA C 1 179 ? 27.688 69.254 48.649 1.00 24.43 179 ALA C CA 1
ATOM 7619 C C . ALA C 1 179 ? 28.760 68.207 48.948 1.00 24.51 179 ALA C C 1
ATOM 7620 O O . ALA C 1 179 ? 29.133 67.435 48.058 1.00 24.74 179 ALA C O 1
ATOM 7622 N N . TRP C 1 180 ? 29.249 68.209 50.194 1.00 24.04 180 TRP C N 1
ATOM 7623 C CA . TRP C 1 180 ? 30.183 67.207 50.721 1.00 24.20 180 TRP C CA 1
ATOM 7624 C C . TRP C 1 180 ? 29.532 65.813 50.727 1.00 23.59 180 TRP C C 1
ATOM 7625 O O . TRP C 1 180 ? 30.205 64.831 50.419 1.00 24.61 180 TRP C O 1
ATOM 7636 N N . SER C 1 181 ? 28.243 65.733 51.075 1.00 23.09 181 SER C N 1
ATOM 7637 C CA . SER C 1 181 ? 27.497 64.463 51.019 1.00 25.09 181 SER C CA 1
ATOM 7638 C C . SER C 1 181 ? 27.487 63.890 49.614 1.00 27.26 181 SER C C 1
ATOM 7639 O O . SER C 1 181 ? 27.725 62.699 49.427 1.00 28.61 181 SER C O 1
ATOM 7642 N N . LEU C 1 182 ? 27.216 64.747 48.632 1.00 28.29 182 LEU C N 1
ATOM 7643 C CA . LEU C 1 182 ? 27.211 64.347 47.228 1.00 30.69 182 LEU C CA 1
ATOM 7644 C C . LEU C 1 182 ? 28.567 63.816 46.793 1.00 30.68 182 LEU C C 1
ATOM 7645 O O . LEU C 1 182 ? 28.637 62.788 46.105 1.00 30.33 182 LEU C O 1
ATOM 7650 N N . ALA C 1 183 ? 29.634 64.500 47.225 1.00 30.29 183 ALA C N 1
ATOM 7651 C CA . ALA C 1 183 ? 31.008 64.102 46.922 1.00 29.88 183 ALA C CA 1
ATOM 7652 C C . ALA C 1 183 ? 31.379 62.756 47.558 1.00 30.16 183 ALA C C 1
ATOM 7653 O O . ALA C 1 183 ? 32.157 62.001 46.980 1.00 29.66 183 ALA C O 1
ATOM 7655 N N . ASP C 1 184 ? 30.831 62.461 48.739 1.00 29.68 184 ASP C N 1
ATOM 7656 C CA . ASP C 1 184 ? 31.069 61.163 49.383 1.00 31.19 184 ASP C CA 1
ATOM 7657 C C . ASP C 1 184 ? 30.401 60.025 48.605 1.00 32.73 184 ASP C C 1
ATOM 7658 O O . ASP C 1 184 ? 30.946 58.926 48.501 1.00 32.67 184 ASP C O 1
ATOM 7663 N N . LEU C 1 185 ? 29.232 60.322 48.048 1.00 33.48 185 LEU C N 1
ATOM 7664 C CA . LEU C 1 185 ? 28.445 59.378 47.278 1.00 36.64 185 LEU C CA 1
ATOM 7665 C C . LEU C 1 185 ? 29.032 59.169 45.874 1.00 36.18 185 LEU C C 1
ATOM 7666 O O . LEU C 1 185 ? 28.919 58.073 45.306 1.00 35.74 185 LEU C O 1
ATOM 7671 N N . ALA C 1 186 ? 29.663 60.214 45.332 1.00 33.83 186 ALA C N 1
ATOM 7672 C CA . ALA C 1 186 ? 30.303 60.173 44.014 1.00 33.89 186 ALA C CA 1
ATOM 7673 C C . ALA C 1 186 ? 31.458 59.186 43.964 1.00 34.43 186 ALA C C 1
ATOM 7674 O O . ALA C 1 186 ? 32.217 59.050 44.923 1.00 32.70 186 ALA C O 1
ATOM 7676 N N . ARG C 1 187 ? 31.571 58.486 42.840 1.00 36.78 187 ARG C N 1
ATOM 7677 C CA . ARG C 1 187 ? 32.653 57.527 42.648 1.00 38.75 187 ARG C CA 1
ATOM 7678 C C . ARG C 1 187 ? 33.952 58.239 42.271 1.00 36.49 187 ARG C C 1
ATOM 7679 O O . ARG C 1 187 ? 35.034 57.693 42.452 1.00 35.15 187 ARG C O 1
ATOM 7687 N N . LYS C 1 188 ? 33.829 59.468 41.766 1.00 35.02 188 LYS C N 1
ATOM 7688 C CA . LYS C 1 188 ? 34.983 60.290 41.404 1.00 35.30 188 LYS C CA 1
ATOM 7689 C C . LYS C 1 188 ? 34.767 61.776 41.737 1.00 32.48 188 LYS C C 1
ATOM 7690 O O . LYS C 1 188 ? 33.634 62.252 41.760 1.00 31.73 188 LYS C O 1
ATOM 7696 N N . ILE C 1 189 ? 35.865 62.477 42.021 1.00 32.46 189 ILE C N 1
ATOM 7697 C CA . ILE C 1 189 ? 35.874 63.925 42.306 1.00 31.98 189 ILE C CA 1
ATOM 7698 C C . ILE C 1 189 ? 36.896 64.506 41.329 1.00 30.31 189 ILE C C 1
ATOM 7699 O O . ILE C 1 189 ? 38.068 64.672 41.684 1.00 30.43 189 ILE C O 1
ATOM 7704 N N . PRO C 1 190 ? 36.473 64.763 40.072 1.00 30.49 190 PRO C N 1
ATOM 7705 C CA . PRO C 1 190 ? 37.492 64.927 39.021 1.00 30.94 190 PRO C CA 1
ATOM 7706 C C . PRO C 1 190 ? 38.144 66.300 38.870 1.00 29.94 190 PRO C C 1
ATOM 7707 O O . PRO C 1 190 ? 39.173 66.390 38.212 1.00 30.79 190 PRO C O 1
ATOM 7711 N N . THR C 1 191 ? 37.569 67.347 39.464 1.00 30.10 191 THR C N 1
ATOM 7712 C CA . THR C 1 191 ? 38.025 68.723 39.208 1.00 28.36 191 THR C CA 1
ATOM 7713 C C . THR C 1 191 ? 38.951 69.282 40.291 1.00 29.25 191 THR C C 1
ATOM 7714 O O . THR C 1 191 ? 38.544 69.501 41.442 1.00 27.59 191 THR C O 1
ATOM 7718 N N . LYS C 1 192 ? 40.198 69.520 39.899 1.00 29.81 192 LYS C N 1
ATOM 7719 C CA . LYS C 1 192 ? 41.170 70.202 40.738 1.00 30.48 192 LYS C CA 1
ATOM 7720 C C . LYS C 1 192 ? 41.072 71.721 40.504 1.00 31.52 192 LYS C C 1
ATOM 7721 O O . LYS C 1 192 ? 40.822 72.172 39.371 1.00 30.27 192 LYS C O 1
ATOM 7727 N N . ILE C 1 193 ? 41.273 72.497 41.570 1.00 29.20 193 ILE C N 1
ATOM 7728 C CA . ILE C 1 193 ? 41.400 73.958 41.452 1.00 29.31 193 ILE C CA 1
ATOM 7729 C C . ILE C 1 193 ? 42.867 74.377 41.574 1.00 29.58 193 ILE C C 1
ATOM 7730 O O . ILE C 1 193 ? 43.529 74.078 42.568 1.00 29.35 193 ILE C O 1
ATOM 7735 N N . ASN C 1 194 ? 43.371 75.051 40.542 1.00 30.94 194 ASN C N 1
ATOM 7736 C CA . ASN C 1 194 ? 44.691 75.676 40.592 1.00 31.47 194 ASN C CA 1
ATOM 7737 C C . ASN C 1 194 ? 44.528 77.070 41.235 1.00 31.30 194 ASN C C 1
ATOM 7738 O O . ASN C 1 194 ? 43.866 77.919 40.646 1.00 29.24 194 ASN C O 1
ATOM 7743 N N . PRO C 1 195 ? 45.131 77.301 42.434 1.00 31.01 195 PRO C N 1
ATOM 7744 C CA . PRO C 1 195 ? 44.961 78.578 43.134 1.00 32.98 195 PRO C CA 1
ATOM 7745 C C . PRO C 1 195 ? 45.941 79.694 42.709 1.00 34.90 195 PRO C C 1
ATOM 7746 O O . PRO C 1 195 ? 46.013 80.736 43.370 1.00 33.23 195 PRO C O 1
ATOM 7750 N N . GLU C 1 196 ? 46.661 79.470 41.607 1.00 37.92 196 GLU C N 1
ATOM 7751 C CA . GLU C 1 196 ? 47.671 80.398 41.074 1.00 41.59 196 GLU C CA 1
ATOM 7752 C C . GLU C 1 196 ? 47.125 81.817 40.888 1.00 39.97 196 GLU C C 1
ATOM 7753 O O . GLU C 1 196 ? 47.805 82.780 41.221 1.00 39.63 196 GLU C O 1
ATOM 7759 N N . ASP C 1 197 ? 45.891 81.920 40.391 1.00 39.37 197 ASP C N 1
ATOM 7760 C CA . ASP C 1 197 ? 45.255 83.206 40.077 1.00 38.47 197 ASP C CA 1
ATOM 7761 C C . ASP C 1 197 ? 44.481 83.856 41.250 1.00 39.29 197 ASP C C 1
ATOM 7762 O O . ASP C 1 197 ? 43.642 84.743 41.026 1.00 39.53 197 ASP C O 1
ATOM 7767 N N . ALA C 1 198 ? 44.777 83.427 42.486 1.00 36.97 198 ALA C N 1
ATOM 7768 C CA . ALA C 1 198 ? 44.167 84.007 43.697 1.00 34.76 198 ALA C CA 1
ATOM 7769 C C . ALA C 1 198 ? 44.582 85.462 43.860 1.00 33.63 198 ALA C C 1
ATOM 7770 O O . ALA C 1 198 ? 45.769 85.783 43.736 1.00 31.78 198 ALA C O 1
ATOM 7772 N N . LYS C 1 199 ? 43.606 86.326 44.138 1.00 34.53 199 LYS C N 1
ATOM 7773 C CA . LYS C 1 199 ? 43.887 87.736 44.424 1.00 36.35 199 LYS C CA 1
ATOM 7774 C C . LYS C 1 199 ? 44.189 87.985 45.911 1.00 36.54 199 LYS C C 1
ATOM 7775 O O . LYS C 1 199 ? 44.925 88.926 46.247 1.00 35.37 199 LYS C O 1
ATOM 7781 N N . ASN C 1 200 ? 43.640 87.135 46.785 1.00 33.38 200 ASN C N 1
ATOM 7782 C CA . ASN C 1 200 ? 43.902 87.194 48.234 1.00 32.89 200 ASN C CA 1
ATOM 7783 C C . ASN C 1 200 ? 45.261 86.545 48.532 1.00 33.12 200 ASN C C 1
ATOM 7784 O O . ASN C 1 200 ? 45.425 85.338 48.314 1.00 32.45 200 ASN C O 1
ATOM 7789 N N . PRO C 1 201 ? 46.240 87.339 49.039 1.00 34.54 201 PRO C N 1
ATOM 7790 C CA . PRO C 1 201 ? 47.606 86.833 49.248 1.00 33.21 201 PRO C CA 1
ATOM 7791 C C . PRO C 1 201 ? 47.734 85.800 50.369 1.00 32.22 201 PRO C C 1
ATOM 7792 O O . PRO C 1 201 ? 48.749 85.110 50.446 1.00 31.62 201 PRO C O 1
ATOM 7796 N N . LEU C 1 202 ? 46.726 85.718 51.236 1.00 31.71 202 LEU C N 1
ATOM 7797 C CA . LEU C 1 202 ? 46.684 84.692 52.277 1.00 31.38 202 LEU C CA 1
ATOM 7798 C C . LEU C 1 202 ? 46.558 83.277 51.703 1.00 30.50 202 LEU C C 1
ATOM 7799 O O . LEU C 1 202 ? 47.076 82.333 52.300 1.00 29.16 202 LEU C O 1
ATOM 7804 N N . ILE C 1 203 ? 45.899 83.133 50.548 1.00 31.53 203 ILE C N 1
ATOM 7805 C CA . ILE C 1 203 ? 45.846 81.826 49.862 1.00 33.22 203 ILE C CA 1
ATOM 7806 C C . ILE C 1 203 ? 47.262 81.391 49.496 1.00 34.63 203 ILE C C 1
ATOM 7807 O O . ILE C 1 203 ? 47.672 80.283 49.842 1.00 32.94 203 ILE C O 1
ATOM 7812 N N . HIS C 1 204 ? 48.009 82.289 48.847 1.00 37.02 204 HIS C N 1
ATOM 7813 C CA . HIS C 1 204 ? 49.397 82.030 48.461 1.00 35.95 204 HIS C CA 1
ATOM 7814 C C . HIS C 1 204 ? 50.275 81.732 49.673 1.00 34.30 204 HIS C C 1
ATOM 7815 O O . HIS C 1 204 ? 51.053 80.783 49.639 1.00 32.32 204 HIS C O 1
ATOM 7822 N N . GLU C 1 205 ? 50.137 82.530 50.741 1.00 33.58 205 GLU C N 1
ATOM 7823 C CA . GLU C 1 205 ? 50.893 82.313 51.989 1.00 33.58 205 GLU C CA 1
ATOM 7824 C C . GLU C 1 205 ? 50.627 80.935 52.619 1.00 30.68 205 GLU C C 1
ATOM 7825 O O . GLU C 1 205 ? 51.569 80.260 53.025 1.00 29.91 205 GLU C O 1
ATOM 7831 N N . LEU C 1 206 ? 49.359 80.524 52.680 1.00 30.13 206 LEU C N 1
ATOM 7832 C CA . LEU C 1 206 ? 48.983 79.196 53.221 1.00 29.94 206 LEU C CA 1
ATOM 7833 C C . LEU C 1 206 ? 49.503 78.011 52.380 1.00 29.86 206 LEU C C 1
ATOM 7834 O O . LEU C 1 206 ? 50.014 77.033 52.932 1.00 30.64 206 LEU C O 1
ATOM 7839 N N . ILE C 1 207 ? 49.377 78.114 51.057 1.00 31.27 207 ILE C N 1
ATOM 7840 C CA . ILE C 1 207 ? 49.893 77.092 50.110 1.00 33.92 207 ILE C CA 1
ATOM 7841 C C . ILE C 1 207 ? 51.417 76.945 50.285 1.00 34.36 207 ILE C C 1
ATOM 7842 O O . ILE C 1 207 ? 51.938 75.819 50.352 1.00 34.52 207 ILE C O 1
ATOM 7847 N N . GLU C 1 208 ? 52.102 78.084 50.424 1.00 36.85 208 GLU C N 1
ATOM 7848 C CA . GLU C 1 208 ? 53.554 78.125 50.650 1.00 38.04 208 GLU C CA 1
ATOM 7849 C C . GLU C 1 208 ? 53.980 77.459 51.945 1.00 35.95 208 GLU C C 1
ATOM 7850 O O . GLU C 1 208 ? 54.937 76.684 51.952 1.00 33.54 208 GLU C O 1
ATOM 7856 N N . LYS C 1 209 ? 53.262 77.761 53.029 1.00 34.16 209 LYS C N 1
ATOM 7857 C CA . LYS C 1 209 ? 53.522 77.167 54.346 1.00 34.18 209 LYS C CA 1
ATOM 7858 C C . LYS C 1 209 ? 53.422 75.633 54.324 1.00 33.18 209 LYS C C 1
ATOM 7859 O O . LYS C 1 209 ? 54.251 74.945 54.915 1.00 32.86 209 LYS C O 1
ATOM 7865 N N . TYR C 1 210 ? 52.409 75.116 53.632 1.00 32.31 210 TYR C N 1
ATOM 7866 C CA . TYR C 1 210 ? 52.232 73.673 53.475 1.00 32.64 210 TYR C CA 1
ATOM 7867 C C . TYR C 1 210 ? 53.394 73.049 52.688 1.00 34.10 210 TYR C C 1
ATOM 7868 O O . TYR C 1 210 ? 53.963 72.051 53.127 1.00 35.95 210 TYR C O 1
ATOM 7877 N N . GLU C 1 211 ? 53.725 73.657 51.548 1.00 37.55 211 GLU C N 1
ATOM 7878 C CA . GLU C 1 211 ? 54.851 73.247 50.691 1.00 42.10 211 GLU C CA 1
ATOM 7879 C C . GLU C 1 211 ? 56.151 73.056 51.468 1.00 40.84 211 GLU C C 1
ATOM 7880 O O . GLU C 1 211 ? 56.744 71.984 51.416 1.00 40.53 211 GLU C O 1
ATOM 7886 N N . LYS C 1 212 ? 56.550 74.079 52.222 1.00 41.44 212 LYS C N 1
ATOM 7887 C CA . LYS C 1 212 ? 57.792 74.056 53.012 1.00 42.83 212 LYS C CA 1
ATOM 7888 C C . LYS C 1 212 ? 57.771 73.029 54.138 1.00 41.05 212 LYS C C 1
ATOM 7889 O O . LYS C 1 212 ? 58.820 72.516 54.537 1.00 39.78 212 LYS C O 1
ATOM 7895 N N . ALA C 1 213 ? 56.570 72.735 54.634 1.00 40.30 213 ALA C N 1
ATOM 7896 C CA . ALA C 1 213 ? 56.346 71.702 55.641 1.00 38.63 213 ALA C CA 1
ATOM 7897 C C . ALA C 1 213 ? 56.285 70.277 55.048 1.00 36.75 213 ALA C C 1
ATOM 7898 O O . ALA C 1 213 ? 56.169 69.302 55.798 1.00 35.99 213 ALA C O 1
ATOM 7900 N N . GLY C 1 214 ? 56.367 70.169 53.719 1.00 36.00 214 GLY C N 1
ATOM 7901 C CA . GLY C 1 214 ? 56.252 68.882 53.013 1.00 35.26 214 GLY C CA 1
ATOM 7902 C C . GLY C 1 214 ? 54.839 68.322 53.051 1.00 34.77 214 GLY C C 1
ATOM 7903 O O . GLY C 1 214 ? 54.644 67.112 53.150 1.00 35.54 214 GLY C O 1
ATOM 7904 N N . VAL C 1 215 ? 53.855 69.214 53.000 1.00 34.31 215 VAL C N 1
ATOM 7905 C CA . VAL C 1 215 ? 52.449 68.825 52.937 1.00 33.87 215 VAL C CA 1
ATOM 7906 C C . VAL C 1 215 ? 51.929 69.203 51.546 1.00 34.20 215 VAL C C 1
ATOM 7907 O O . VAL C 1 215 ? 51.820 70.388 51.226 1.00 35.51 215 VAL C O 1
ATOM 7911 N N . LYS C 1 216 ? 51.621 68.199 50.725 1.00 34.95 216 LYS C N 1
ATOM 7912 C CA . LYS C 1 216 ? 50.981 68.435 49.433 1.00 34.24 216 LYS C CA 1
ATOM 7913 C C . LYS C 1 216 ? 49.493 68.696 49.640 1.00 32.46 216 LYS C C 1
ATOM 7914 O O . LYS C 1 216 ? 48.814 67.927 50.328 1.00 30.95 216 LYS C O 1
ATOM 7920 N N . ILE C 1 217 ? 48.996 69.766 49.020 1.00 30.27 217 ILE C N 1
ATOM 7921 C CA . ILE C 1 217 ? 47.582 70.146 49.062 1.00 28.65 217 ILE C CA 1
ATOM 7922 C C . ILE C 1 217 ? 46.972 70.018 47.670 1.00 28.68 217 ILE C C 1
ATOM 7923 O O . ILE C 1 217 ? 47.523 70.543 46.702 1.00 27.04 217 ILE C O 1
ATOM 7928 N N . ILE C 1 218 ? 45.839 69.324 47.570 1.00 28.64 218 ILE C N 1
ATOM 7929 C CA . ILE C 1 218 ? 45.016 69.387 46.364 1.00 29.44 218 ILE C CA 1
ATOM 7930 C C . ILE C 1 218 ? 43.666 70.009 46.719 1.00 29.37 218 ILE C C 1
ATOM 7931 O O . ILE C 1 218 ? 43.009 69.580 47.678 1.00 28.27 218 ILE C O 1
ATOM 7936 N N . LEU C 1 219 ? 43.274 71.031 45.950 1.00 28.07 219 LEU C N 1
ATOM 7937 C CA . LEU C 1 219 ? 41.955 71.660 46.078 1.00 26.75 219 LEU C CA 1
ATOM 7938 C C . LEU C 1 219 ? 41.016 71.036 45.078 1.00 26.60 219 LEU C C 1
ATOM 7939 O O . LEU C 1 219 ? 41.323 70.959 43.879 1.00 26.01 219 LEU C O 1
ATOM 7944 N N . LYS C 1 220 ? 39.873 70.582 45.581 1.00 25.41 220 LYS C N 1
ATOM 7945 C CA . LYS C 1 220 ? 38.853 69.947 44.759 1.00 24.92 220 LYS C CA 1
ATOM 7946 C C . LYS C 1 220 ? 37.604 70.797 44.761 1.00 25.45 220 LYS C C 1
ATOM 7947 O O . LYS C 1 220 ? 37.182 71.297 45.821 1.00 23.18 220 LYS C O 1
ATOM 7953 N N . ASP C 1 221 ? 37.028 70.970 43.569 1.00 24.73 221 ASP C N 1
ATOM 7954 C CA . ASP C 1 221 ? 35.758 71.660 43.401 1.00 25.95 221 ASP C CA 1
ATOM 7955 C C . ASP C 1 221 ? 34.589 70.714 43.677 1.00 26.98 221 ASP C C 1
ATOM 7956 O O . ASP C 1 221 ? 34.409 69.721 42.975 1.00 28.65 221 ASP C O 1
ATOM 7961 N N . LEU C 1 222 ? 33.797 71.053 44.690 1.00 26.40 222 LEU C N 1
ATOM 7962 C CA . LEU C 1 222 ? 32.625 70.286 45.100 1.00 26.69 222 LEU C CA 1
ATOM 7963 C C . LEU C 1 222 ? 31.339 71.078 44.872 1.00 26.99 222 LEU C C 1
ATOM 7964 O O . LEU C 1 222 ? 30.261 70.651 45.320 1.00 25.37 222 LEU C O 1
ATOM 7969 N N . THR C 1 223 ? 31.453 72.220 44.181 1.00 27.17 223 THR C N 1
ATOM 7970 C CA . THR C 1 223 ? 30.324 73.155 43.993 1.00 28.12 223 THR C CA 1
ATOM 7971 C C . THR C 1 223 ? 29.095 72.431 43.443 1.00 30.67 223 THR C C 1
ATOM 7972 O O . THR C 1 223 ? 29.178 71.717 42.440 1.00 31.83 223 THR C O 1
ATOM 7976 N N . SER C 1 224 ? 27.979 72.594 44.143 1.00 31.16 224 SER C N 1
ATOM 7977 C CA . SER C 1 224 ? 26.718 71.970 43.782 1.00 33.33 224 SER C CA 1
ATOM 7978 C C . SER C 1 224 ? 25.932 72.882 42.818 1.00 35.78 224 SER C C 1
ATOM 7979 O O . SER C 1 224 ? 26.514 73.796 42.221 1.00 36.86 224 SER C O 1
ATOM 7982 N N . GLU C 1 225 ? 24.631 72.639 42.659 1.00 36.64 225 GLU C N 1
ATOM 7983 C CA . GLU C 1 225 ? 23.835 73.338 41.632 1.00 38.01 225 GLU C CA 1
ATOM 7984 C C . GLU C 1 225 ? 23.529 74.820 41.929 1.00 38.34 225 GLU C C 1
ATOM 7985 O O . GLU C 1 225 ? 23.121 75.559 41.039 1.00 36.81 225 GLU C O 1
ATOM 7991 N N . PHE C 1 226 ? 23.777 75.259 43.160 1.00 35.95 226 PHE C N 1
ATOM 7992 C CA . PHE C 1 226 ? 23.453 76.629 43.576 1.00 37.12 226 PHE C CA 1
ATOM 7993 C C . PHE C 1 226 ? 24.455 77.691 43.116 1.00 36.31 226 PHE C C 1
ATOM 7994 O O . PHE C 1 226 ? 24.195 78.894 43.253 1.00 37.87 226 PHE C O 1
ATOM 8002 N N . GLU C 1 227 ? 25.587 77.241 42.570 1.00 35.73 227 GLU C N 1
ATOM 8003 C CA . GLU C 1 227 ? 26.702 78.103 42.162 1.00 36.39 227 GLU C CA 1
ATOM 8004 C C . GLU C 1 227 ? 27.277 78.894 43.355 1.00 35.34 227 GLU C C 1
ATOM 8005 O O . GLU C 1 227 ? 27.740 80.031 43.218 1.00 35.23 227 GLU C O 1
ATOM 8011 N N . ILE C 1 228 ? 27.232 78.261 44.525 1.00 31.90 228 ILE C N 1
ATOM 8012 C CA . ILE C 1 228 ? 27.865 78.764 45.744 1.00 29.42 228 ILE C CA 1
ATOM 8013 C C . ILE C 1 228 ? 29.073 77.853 45.988 1.00 28.08 228 ILE C C 1
ATOM 8014 O O . ILE C 1 228 ? 28.892 76.695 46.364 1.00 29.88 228 ILE C O 1
ATOM 8019 N N . PRO C 1 229 ? 30.299 78.364 45.745 1.00 26.86 229 PRO C N 1
ATOM 8020 C CA . PRO C 1 229 ? 31.513 77.546 45.837 1.00 26.40 229 PRO C CA 1
ATOM 8021 C C . PRO C 1 229 ? 31.612 76.687 47.108 1.00 25.73 229 PRO C C 1
ATOM 8022 O O . PRO C 1 229 ? 31.379 77.168 48.227 1.00 24.84 229 PRO C O 1
ATOM 8026 N N . VAL C 1 230 ? 31.905 75.408 46.894 1.00 24.92 230 VAL C N 1
ATOM 8027 C CA . VAL C 1 230 ? 32.265 74.463 47.958 1.00 23.20 230 VAL C CA 1
ATOM 8028 C C . VAL C 1 230 ? 33.595 73.863 47.517 1.00 23.08 230 VAL C C 1
ATOM 8029 O O . VAL C 1 230 ? 33.685 73.277 46.422 1.00 22.86 230 VAL C O 1
ATOM 8033 N N . VAL C 1 231 ? 34.626 74.056 48.333 1.00 22.61 231 VAL C N 1
ATOM 8034 C CA . VAL C 1 231 ? 35.976 73.572 48.020 1.00 23.07 231 VAL C CA 1
ATOM 8035 C C . VAL C 1 231 ? 36.502 72.629 49.101 1.00 24.16 231 VAL C C 1
ATOM 8036 O O . VAL C 1 231 ? 36.407 72.926 50.300 1.00 25.29 231 VAL C O 1
ATOM 8040 N N . ALA C 1 232 ? 37.060 71.495 48.678 1.00 24.38 232 ALA C N 1
ATOM 8041 C CA . ALA C 1 232 ? 37.769 70.606 49.607 1.00 23.91 232 ALA C CA 1
ATOM 8042 C C . ALA C 1 232 ? 39.269 70.752 49.434 1.00 23.54 232 ALA C C 1
ATOM 8043 O O . ALA C 1 232 ? 39.774 70.740 48.307 1.00 25.47 232 ALA C O 1
ATOM 8045 N N . ALA C 1 233 ? 39.981 70.939 50.539 1.00 23.00 233 ALA C N 1
ATOM 8046 C CA . ALA C 1 233 ? 41.432 70.849 50.522 1.00 23.29 233 ALA C CA 1
ATOM 8047 C C . ALA C 1 233 ? 41.825 69.521 51.150 1.00 24.24 233 ALA C C 1
ATOM 8048 O O . ALA C 1 233 ? 41.456 69.227 52.283 1.00 24.18 233 ALA C O 1
ATOM 8050 N N . ILE C 1 234 ? 42.579 68.732 50.401 1.00 26.06 234 ILE C N 1
ATOM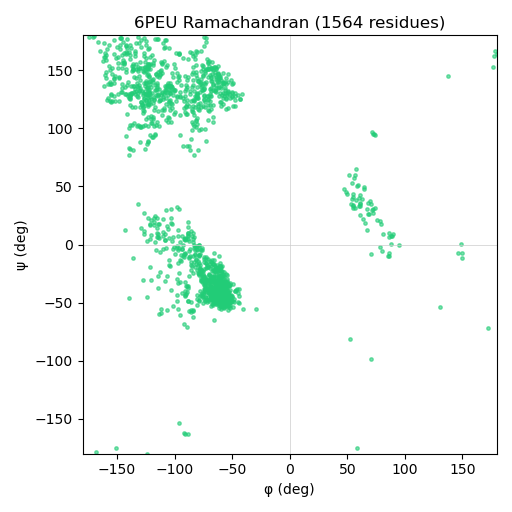 8051 C CA . ILE C 1 234 ? 43.013 67.404 50.846 1.00 26.96 234 ILE C CA 1
ATOM 8052 C C . ILE C 1 234 ? 44.525 67.470 51.028 1.00 27.04 234 ILE C C 1
ATOM 8053 O O . ILE C 1 234 ? 45.264 67.863 50.112 1.00 26.30 234 ILE C O 1
ATOM 8058 N N . SER C 1 235 ? 44.979 67.119 52.224 1.00 26.62 235 SER C N 1
ATOM 8059 C CA . SER C 1 235 ? 46.389 67.152 52.530 1.00 28.62 235 SER C CA 1
ATOM 8060 C C . SER C 1 235 ? 47.028 65.769 52.487 1.00 29.79 235 SER C C 1
ATOM 8061 O O . SER C 1 235 ? 46.415 64.769 52.892 1.00 28.02 235 SER C O 1
ATOM 8064 N N . ASP C 1 236 ? 48.271 65.750 52.015 1.00 30.79 236 ASP C N 1
ATOM 8065 C CA . ASP C 1 236 ? 49.078 64.535 51.921 1.00 34.19 236 ASP C CA 1
ATOM 8066 C C . ASP C 1 236 ? 50.483 64.828 52.438 1.00 35.23 236 ASP C C 1
ATOM 8067 O O . ASP C 1 236 ? 51.296 65.463 51.753 1.00 35.23 236 ASP C O 1
ATOM 8072 N N . ASP C 1 237 ? 50.752 64.351 53.650 1.00 36.18 237 ASP C N 1
ATOM 8073 C CA . ASP C 1 237 ? 52.021 64.585 54.330 1.00 37.96 237 ASP C CA 1
ATOM 8074 C C . ASP C 1 237 ? 53.091 63.615 53.824 1.00 39.47 237 ASP C C 1
ATOM 8075 O O . ASP C 1 237 ? 52.872 62.400 53.794 1.00 38.37 237 ASP C O 1
ATOM 8080 N N . LEU C 1 238 ? 54.247 64.164 53.446 1.00 40.69 238 LEU C N 1
ATOM 8081 C CA . LEU C 1 238 ? 55.381 63.373 52.946 1.00 43.24 238 LEU C CA 1
ATOM 8082 C C . LEU C 1 238 ? 56.056 62.544 54.040 1.00 43.10 238 LEU C C 1
ATOM 8083 O O . LEU C 1 238 ? 56.852 61.648 53.748 1.00 44.21 238 LEU C O 1
ATOM 8088 N N . SER C 1 239 ? 55.711 62.834 55.293 1.00 41.23 239 SER C N 1
ATOM 8089 C CA . SER C 1 239 ? 56.077 62.002 56.437 1.00 39.28 239 SER C CA 1
ATOM 8090 C C . SER C 1 239 ? 55.467 60.598 56.348 1.00 39.20 239 SER C C 1
ATOM 8091 O O . SER C 1 239 ? 55.930 59.679 57.020 1.00 39.37 239 SER C O 1
ATOM 8094 N N . LYS C 1 240 ? 54.409 60.468 55.542 1.00 39.16 240 LYS C N 1
ATOM 8095 C CA . LYS C 1 240 ? 53.607 59.242 55.391 1.00 37.98 240 LYS C CA 1
ATOM 8096 C C . LYS C 1 240 ? 52.932 58.802 56.699 1.00 37.11 240 LYS C C 1
ATOM 8097 O O . LYS C 1 240 ? 52.639 57.623 56.897 1.00 38.24 240 LYS C O 1
ATOM 8103 N N . ASN C 1 241 ? 52.694 59.765 57.590 1.00 34.71 241 ASN C N 1
ATOM 8104 C CA . ASN C 1 241 ? 51.892 59.537 58.788 1.00 34.63 241 ASN C CA 1
ATOM 8105 C C . ASN C 1 241 ? 50.431 59.435 58.328 1.00 32.99 241 ASN C C 1
ATOM 8106 O O . ASN C 1 241 ? 49.899 60.401 57.760 1.00 33.28 241 ASN C O 1
ATOM 8111 N N . PRO C 1 242 ? 49.785 58.264 58.553 1.00 32.98 242 PRO C N 1
ATOM 8112 C CA . PRO C 1 242 ? 48.398 58.056 58.102 1.00 32.89 242 PRO C CA 1
ATOM 8113 C C . PRO C 1 242 ? 47.388 59.062 58.696 1.00 32.39 242 PRO C C 1
ATOM 8114 O O . PRO C 1 242 ? 46.416 59.427 58.024 1.00 31.96 242 PRO C O 1
ATOM 8118 N N . LEU C 1 243 ? 47.644 59.507 59.928 1.00 31.07 243 LEU C N 1
ATOM 8119 C CA . LEU C 1 243 ? 46.802 60.488 60.635 1.00 30.85 243 LEU C CA 1
ATOM 8120 C C . LEU C 1 243 ? 46.799 61.872 59.979 1.00 30.56 243 LEU C C 1
ATOM 8121 O O . LEU C 1 243 ? 45.870 62.658 60.171 1.00 29.92 243 LEU C O 1
ATOM 8126 N N . MET C 1 244 ? 47.839 62.164 59.206 1.00 29.80 244 MET C N 1
ATOM 8127 C CA . MET C 1 244 ? 47.973 63.471 58.586 1.00 29.69 244 MET C CA 1
ATOM 8128 C C . MET C 1 244 ? 47.319 63.562 57.200 1.00 29.72 244 MET C C 1
ATOM 8129 O O . MET C 1 244 ? 47.399 64.595 56.541 1.00 31.68 244 MET C O 1
ATOM 8134 N N . LEU C 1 245 ? 46.645 62.487 56.791 1.00 26.31 245 LEU C N 1
ATOM 8135 C CA . LEU C 1 245 ? 45.749 62.521 55.644 1.00 26.83 245 LEU C CA 1
ATOM 8136 C C . LEU C 1 245 ? 44.405 63.111 56.086 1.00 26.90 245 LEU C C 1
ATOM 8137 O O . LEU C 1 245 ? 43.602 62.452 56.768 1.00 25.45 245 LEU C O 1
ATOM 8142 N N . CYS C 1 246 ? 44.200 64.370 55.708 1.00 26.22 246 CYS C N 1
ATOM 8143 C CA . CYS C 1 246 ? 43.109 65.190 56.228 1.00 27.95 246 CYS C CA 1
ATOM 8144 C C . CYS C 1 246 ? 42.377 65.918 55.115 1.00 26.59 246 CYS C C 1
ATOM 8145 O O . CYS C 1 246 ? 42.935 66.150 54.032 1.00 26.59 246 CYS C O 1
ATOM 8148 N N . VAL C 1 247 ? 41.117 66.250 55.391 1.00 26.14 247 VAL C N 1
ATOM 8149 C CA . VAL C 1 247 ? 40.295 67.039 54.488 1.00 26.93 247 VAL C CA 1
ATOM 8150 C C . VAL C 1 247 ? 39.779 68.279 55.227 1.00 27.62 247 VAL C C 1
ATOM 8151 O O . VAL C 1 247 ? 39.359 68.191 56.390 1.00 29.73 247 VAL C O 1
ATOM 8155 N N . GLY C 1 248 ? 39.874 69.428 54.560 1.00 24.54 248 GLY C N 1
ATOM 8156 C CA . GLY C 1 248 ? 39.204 70.644 54.989 1.00 24.27 248 GLY C CA 1
ATOM 8157 C C . GLY C 1 248 ? 38.214 71.029 53.910 1.00 23.30 248 GLY C C 1
ATOM 8158 O O . GLY C 1 248 ? 38.514 70.922 52.723 1.00 23.14 248 GLY C O 1
ATOM 8159 N N . VAL C 1 249 ? 37.018 71.443 54.314 1.00 23.40 249 VAL C N 1
ATOM 8160 C CA . VAL C 1 249 ? 35.985 71.811 53.340 1.00 23.39 249 VAL C CA 1
ATOM 8161 C C . VAL C 1 249 ? 35.472 73.195 53.687 1.00 24.14 249 VAL C C 1
ATOM 8162 O O . VAL C 1 249 ? 35.119 73.459 54.831 1.00 25.99 249 VAL C O 1
ATOM 8166 N N . GLY C 1 250 ? 35.448 74.080 52.702 1.00 23.43 250 GLY C N 1
ATOM 8167 C CA . GLY C 1 250 ? 34.889 75.420 52.901 1.00 24.57 250 GLY C CA 1
ATOM 8168 C C . GLY C 1 250 ? 33.781 75.708 51.909 1.00 25.50 250 GLY C C 1
ATOM 8169 O O . GLY C 1 250 ? 33.789 75.189 50.792 1.00 25.49 250 GLY C O 1
ATOM 8170 N N . CYS C 1 251 ? 32.838 76.549 52.319 1.00 25.28 251 CYS C N 1
ATOM 8171 C CA . CYS C 1 251 ? 31.750 76.981 51.453 1.00 26.57 251 CYS C CA 1
ATOM 8172 C C . CYS C 1 251 ? 31.512 78.466 51.653 1.00 26.27 251 CYS C C 1
ATOM 8173 O O . CYS C 1 251 ? 31.406 78.929 52.793 1.00 25.63 251 CYS C O 1
ATOM 8176 N N . HIS C 1 252 ? 31.463 79.196 50.540 1.00 26.64 252 HIS C N 1
ATOM 8177 C CA . HIS C 1 252 ? 31.142 80.627 50.541 1.00 27.82 252 HIS C CA 1
ATOM 8178 C C . HIS C 1 252 ? 30.685 81.106 49.171 1.00 28.95 252 HIS C C 1
ATOM 8179 O O . HIS C 1 252 ? 30.945 80.454 48.161 1.00 29.13 252 HIS C O 1
ATOM 8186 N N . LEU C 1 253 ? 30.010 82.254 49.145 1.00 30.31 253 LEU C N 1
ATOM 8187 C CA . LEU C 1 253 ? 29.694 82.945 47.896 1.00 31.49 253 LEU C CA 1
ATOM 8188 C C . LEU C 1 253 ? 30.933 83.357 47.113 1.00 30.54 253 LEU C C 1
ATOM 8189 O O . LEU C 1 253 ? 30.939 83.287 45.884 1.00 33.19 253 LEU C O 1
ATOM 8194 N N . HIS C 1 254 ? 31.963 83.798 47.827 1.00 30.05 254 HIS C N 1
ATOM 8195 C CA . HIS C 1 254 ? 33.259 84.128 47.244 1.00 29.73 254 HIS C CA 1
ATOM 8196 C C . HIS C 1 254 ? 34.145 82.876 47.241 1.00 29.42 254 HIS C C 1
ATOM 8197 O O . HIS C 1 254 ? 34.419 82.316 48.306 1.00 27.33 254 HIS C O 1
ATOM 8204 N N . PRO C 1 255 ? 34.606 82.448 46.046 1.00 28.24 255 PRO C N 1
ATOM 8205 C CA . PRO C 1 255 ? 35.413 81.231 45.918 1.00 28.66 255 PRO C CA 1
ATOM 8206 C C . PRO C 1 255 ? 36.740 81.283 46.683 1.00 28.81 255 PRO C C 1
ATOM 8207 O O . PRO C 1 255 ? 37.226 80.245 47.136 1.00 26.92 255 PRO C O 1
ATOM 8211 N N . GLU C 1 256 ? 37.308 82.475 46.833 1.00 28.04 256 GLU C N 1
ATOM 8212 C CA . GLU C 1 256 ? 38.548 82.633 47.587 1.00 28.40 256 GLU C CA 1
ATOM 8213 C C . GLU C 1 256 ? 38.379 82.502 49.106 1.00 26.96 256 GLU C C 1
ATOM 8214 O O . GLU C 1 256 ? 39.281 82.007 49.779 1.00 26.14 256 GLU C O 1
ATOM 8220 N N . ILE C 1 257 ? 37.234 82.935 49.634 1.00 27.34 257 ILE C N 1
ATOM 8221 C CA . ILE C 1 257 ? 36.897 82.679 51.044 1.00 26.57 257 ILE C CA 1
ATOM 8222 C C . ILE C 1 257 ? 36.682 81.170 51.234 1.00 25.00 257 ILE C C 1
ATOM 8223 O O . ILE C 1 257 ? 37.153 80.607 52.218 1.00 24.97 257 ILE C O 1
ATOM 8228 N N . ALA C 1 258 ? 36.000 80.520 50.287 1.00 24.17 258 ALA C N 1
ATOM 8229 C CA . ALA C 1 258 ? 35.763 79.074 50.377 1.00 25.49 258 ALA C CA 1
ATOM 8230 C C . ALA C 1 258 ? 37.096 78.302 50.424 1.00 25.55 258 ALA C C 1
ATOM 8231 O O . ALA C 1 258 ? 37.249 77.380 51.223 1.00 24.78 258 ALA C O 1
ATOM 8233 N N . ILE C 1 259 ? 38.054 78.731 49.600 1.00 26.05 259 ILE C N 1
ATOM 8234 C CA . ILE C 1 259 ? 39.410 78.175 49.565 1.00 25.50 259 ILE C CA 1
ATOM 8235 C C . ILE C 1 259 ? 40.159 78.417 50.883 1.00 26.09 259 ILE C C 1
ATOM 8236 O O . ILE C 1 259 ? 40.765 77.485 51.432 1.00 24.09 259 ILE C O 1
ATOM 8241 N N . LEU C 1 260 ? 40.116 79.655 51.381 1.00 25.62 260 LEU C N 1
ATOM 8242 C CA . LEU C 1 260 ? 40.758 79.976 52.657 1.00 27.70 260 LEU C CA 1
ATOM 8243 C C . LEU C 1 260 ? 40.232 79.117 53.800 1.00 25.94 260 LEU C C 1
ATOM 8244 O O . LEU C 1 260 ? 41.023 78.571 54.570 1.00 26.09 260 LEU C O 1
ATOM 8249 N N . ARG C 1 261 ? 38.905 78.991 53.884 1.00 25.52 261 ARG C N 1
ATOM 8250 C CA . ARG C 1 261 ? 38.245 78.157 54.890 1.00 26.14 261 ARG C CA 1
ATOM 8251 C C . ARG C 1 261 ? 38.665 76.688 54.785 1.00 24.72 261 ARG C C 1
ATOM 8252 O O . ARG C 1 261 ? 38.857 76.041 55.809 1.00 24.69 261 ARG C O 1
ATOM 8260 N N . ALA C 1 262 ? 38.799 76.170 53.557 1.00 21.99 262 ALA C N 1
ATOM 8261 C CA . ALA C 1 262 ? 39.239 74.770 53.362 1.00 22.70 262 ALA C CA 1
ATOM 8262 C C . ALA C 1 262 ? 40.698 74.588 53.774 1.00 21.54 262 ALA C C 1
ATOM 8263 O O . ALA C 1 262 ? 41.025 73.647 54.499 1.00 22.79 262 ALA C O 1
ATOM 8265 N N . LEU C 1 263 ? 41.560 75.512 53.350 1.00 22.45 263 LEU C N 1
ATOM 8266 C CA . LEU C 1 263 ? 42.978 75.502 53.737 1.00 22.77 263 LEU C CA 1
ATOM 8267 C C . LEU C 1 263 ? 43.200 75.610 55.253 1.00 22.12 263 LEU C C 1
ATOM 8268 O O . LEU C 1 263 ? 44.024 74.890 55.826 1.00 22.99 263 LEU C O 1
ATOM 8273 N N . THR C 1 264 ? 42.455 76.489 55.905 1.00 21.92 264 THR C N 1
ATOM 8274 C CA . THR C 1 264 ? 42.615 76.655 57.350 1.00 22.06 264 THR C CA 1
ATOM 8275 C C . THR C 1 264 ? 42.027 75.488 58.134 1.00 21.50 264 THR C C 1
ATOM 8276 O O . THR C 1 264 ? 42.511 75.158 59.217 1.00 22.20 264 THR C O 1
ATOM 8280 N N . GLU C 1 265 ? 40.998 74.862 57.577 1.00 21.64 265 GLU C N 1
ATOM 8281 C CA . GLU C 1 265 ? 40.378 73.696 58.213 1.00 21.64 265 GLU C CA 1
ATOM 8282 C C . GLU C 1 265 ? 41.264 72.457 58.155 1.00 21.88 265 GLU C C 1
ATOM 8283 O O . GLU C 1 265 ? 41.229 71.635 59.074 1.00 22.90 265 GLU C O 1
ATOM 8289 N N . VAL C 1 266 ? 42.053 72.322 57.087 1.00 22.78 266 VAL C N 1
ATOM 8290 C CA . VAL C 1 266 ? 43.095 71.301 57.042 1.00 23.69 266 VAL C CA 1
ATOM 8291 C C . VAL C 1 266 ? 44.029 71.432 58.248 1.00 22.81 266 VAL C C 1
ATOM 8292 O O . VAL C 1 266 ? 44.290 70.438 58.918 1.00 22.85 266 VAL C O 1
ATOM 8296 N N . ALA C 1 267 ? 44.505 72.654 58.522 1.00 22.43 267 ALA C N 1
ATOM 8297 C CA . ALA C 1 267 ? 45.425 72.898 59.628 1.00 23.08 267 ALA C CA 1
ATOM 8298 C C . ALA C 1 267 ? 44.757 72.564 60.957 1.00 22.12 267 ALA C C 1
ATOM 8299 O O . ALA C 1 267 ? 45.362 71.958 61.834 1.00 21.77 267 ALA C O 1
ATOM 8301 N N . GLN C 1 268 ? 43.492 72.953 61.072 1.00 22.24 268 GLN C N 1
ATOM 8302 C CA . GLN C 1 268 ? 42.670 72.656 62.242 1.00 23.03 268 GLN C CA 1
ATOM 8303 C C . GLN C 1 268 ? 42.493 71.146 62.503 1.00 23.78 268 GLN C C 1
ATOM 8304 O O . GLN C 1 268 ? 42.566 70.720 63.661 1.00 22.87 268 GLN C O 1
ATOM 8310 N N . SER C 1 269 ? 42.237 70.361 61.444 1.00 23.53 269 SER C N 1
ATOM 8311 C CA . SER C 1 269 ? 42.048 68.898 61.556 1.00 25.17 269 SER C CA 1
ATOM 8312 C C . SER C 1 269 ? 43.325 68.245 62.038 1.00 24.47 269 SER C C 1
ATOM 8313 O O . SER C 1 269 ? 43.297 67.399 62.925 1.00 24.49 269 SER C O 1
ATOM 8316 N N . ARG C 1 270 ? 44.434 68.654 61.425 1.00 24.76 270 ARG C N 1
ATOM 8317 C CA . ARG C 1 270 ? 45.778 68.196 61.781 1.00 25.90 270 ARG C CA 1
ATOM 8318 C C . ARG C 1 270 ? 46.097 68.506 63.247 1.00 26.41 270 ARG C C 1
ATOM 8319 O O . ARG C 1 270 ? 46.459 67.602 64.000 1.00 25.46 270 ARG C O 1
ATOM 8327 N N . ALA C 1 271 ? 45.916 69.769 63.655 1.00 26.74 271 ALA C N 1
ATOM 8328 C CA . ALA C 1 271 ? 46.267 70.196 65.019 1.00 26.51 271 ALA C CA 1
ATOM 8329 C C . ALA C 1 271 ? 45.395 69.548 66.075 1.00 25.85 271 ALA C C 1
ATOM 8330 O O . ALA C 1 271 ? 45.888 69.188 67.141 1.00 27.92 271 ALA C O 1
ATOM 8332 N N . SER C 1 272 ? 44.106 69.400 65.778 1.00 25.81 272 SER C N 1
ATOM 8333 C CA . SER C 1 272 ? 43.165 68.758 66.692 1.00 27.03 272 SER C CA 1
ATOM 8334 C C . SER C 1 272 ? 43.510 67.269 66.851 1.00 27.75 272 SER C C 1
ATOM 8335 O O . SER C 1 272 ? 43.357 66.712 67.941 1.00 28.22 272 SER C O 1
ATOM 8338 N N . GLN C 1 273 ? 43.955 66.645 65.759 1.00 27.24 273 GLN C N 1
ATOM 8339 C CA . GLN C 1 273 ? 44.454 65.264 65.797 1.00 28.93 273 GLN C CA 1
ATOM 8340 C C . GLN C 1 273 ? 45.670 65.165 66.715 1.00 29.25 273 GLN C C 1
ATOM 8341 O O . GLN C 1 273 ? 45.665 64.379 67.670 1.00 29.02 273 GLN C O 1
ATOM 8347 N N . LEU C 1 274 ? 46.677 65.993 66.436 1.00 29.28 274 LEU C N 1
ATOM 8348 C CA . LEU C 1 274 ? 47.916 66.034 67.212 1.00 30.38 274 LEU C CA 1
ATOM 8349 C C . LEU C 1 274 ? 47.676 66.353 68.695 1.00 31.15 274 LEU C C 1
ATOM 8350 O O . LEU C 1 274 ? 48.283 65.732 69.565 1.00 30.47 274 LEU C O 1
ATOM 8355 N N . HIS C 1 275 ? 46.758 67.279 68.975 1.00 30.32 275 HIS C N 1
ATOM 8356 C CA . HIS C 1 275 ? 46.358 67.592 70.356 1.00 31.64 275 HIS C CA 1
ATOM 8357 C C . HIS C 1 275 ? 45.855 66.365 71.112 1.00 32.57 275 HIS C C 1
ATOM 8358 O O . HIS C 1 275 ? 46.233 66.153 72.268 1.00 31.38 275 HIS C O 1
ATOM 8365 N N . GLY C 1 276 ? 45.022 65.561 70.440 1.00 33.60 276 GLY C N 1
ATOM 8366 C CA . GLY C 1 276 ? 44.484 64.314 70.973 1.00 34.37 276 GLY C CA 1
ATOM 8367 C C . GLY C 1 276 ? 43.638 64.458 72.229 1.00 35.41 276 GLY C C 1
ATOM 8368 O O . GLY C 1 276 ? 43.661 63.580 73.089 1.00 34.52 276 GLY C O 1
ATOM 8369 N N . PHE C 1 277 ? 42.894 65.559 72.333 1.00 35.29 277 PHE C N 1
ATOM 8370 C CA . PHE C 1 277 ? 41.997 65.798 73.469 1.00 34.67 277 PHE C CA 1
ATOM 8371 C C . PHE C 1 277 ? 40.626 65.156 73.240 1.00 33.30 277 PHE C C 1
ATOM 8372 O O . PHE C 1 277 ? 40.111 64.460 74.114 1.00 32.57 277 PHE C O 1
ATOM 8380 N N . ARG C 1 278 ? 40.046 65.403 72.065 1.00 32.88 278 ARG C N 1
ATOM 8381 C CA . ARG C 1 278 ? 38.731 64.883 71.676 1.00 32.69 278 ARG C CA 1
ATOM 8382 C C . ARG C 1 278 ? 38.694 63.353 71.581 1.00 34.46 278 ARG C C 1
ATOM 8383 O O . ARG C 1 278 ? 39.715 62.729 71.278 1.00 34.29 278 ARG C O 1
ATOM 8391 N N . ARG C 1 279 ? 37.510 62.777 71.813 1.00 35.35 279 ARG C N 1
ATOM 8392 C CA . ARG C 1 279 ? 37.235 61.337 71.642 1.00 38.71 279 ARG C CA 1
ATOM 8393 C C . ARG C 1 279 ? 37.647 60.822 70.261 1.00 37.46 279 ARG C C 1
ATOM 8394 O O . ARG C 1 279 ? 38.303 59.782 70.159 1.00 36.92 279 ARG C O 1
ATOM 8402 N N . ASP C 1 280 ? 37.247 61.539 69.209 1.00 36.07 280 ASP C N 1
ATOM 8403 C CA . ASP C 1 280 ? 37.521 61.087 67.844 1.00 36.43 280 ASP C CA 1
ATOM 8404 C C . ASP C 1 280 ? 39.004 61.087 67.481 1.00 36.66 280 ASP C C 1
ATOM 8405 O O . ASP C 1 280 ? 39.466 60.173 66.796 1.00 37.29 280 ASP C O 1
ATOM 8410 N N . ALA C 1 281 ? 39.740 62.099 67.961 1.00 35.65 281 ALA C N 1
ATOM 8411 C CA . ALA C 1 281 ? 41.197 62.163 67.811 1.00 34.76 281 ALA C CA 1
ATOM 8412 C C . ALA C 1 281 ? 41.882 61.023 68.576 1.00 37.46 281 ALA C C 1
ATOM 8413 O O . ALA C 1 281 ? 42.844 60.437 68.071 1.00 37.43 281 ALA C O 1
ATOM 8415 N N . LYS C 1 282 ? 41.385 60.715 69.780 1.00 38.02 282 LYS C N 1
ATOM 8416 C CA . LYS C 1 282 ? 41.845 59.540 70.543 1.00 40.49 282 LYS C CA 1
ATOM 8417 C C . LYS C 1 282 ? 41.565 58.221 69.797 1.00 39.88 282 LYS C C 1
ATOM 8418 O O . LYS C 1 282 ? 42.458 57.382 69.695 1.00 41.35 282 LYS C O 1
ATOM 8424 N N . LEU C 1 283 ? 40.341 58.053 69.285 1.00 39.22 283 LEU C N 1
ATOM 8425 C CA . LEU C 1 283 ? 39.956 56.861 68.506 1.00 40.50 283 LEU C CA 1
ATOM 8426 C C . LEU C 1 283 ? 40.860 56.680 67.281 1.00 40.53 283 LEU C C 1
ATOM 8427 O O . LEU C 1 283 ? 41.402 55.591 67.058 1.00 38.67 283 LEU C O 1
ATOM 8432 N N . ARG C 1 284 ? 41.037 57.759 66.515 1.00 38.56 284 ARG C N 1
ATOM 8433 C CA . ARG C 1 284 ? 41.881 57.738 65.321 1.00 39.67 284 ARG C CA 1
ATOM 8434 C C . ARG C 1 284 ? 43.346 57.459 65.627 1.00 41.19 284 ARG C C 1
ATOM 8435 O O . ARG C 1 284 ? 44.006 56.753 64.864 1.00 40.77 284 ARG C O 1
ATOM 8443 N N . GLU C 1 285 ? 43.840 58.008 66.739 1.00 43.64 285 GLU C N 1
ATOM 8444 C CA . GLU C 1 285 ? 45.173 57.689 67.252 1.00 49.21 285 GLU C CA 1
ATOM 8445 C C . GLU C 1 285 ? 45.315 56.176 67.485 1.00 51.02 285 GLU C C 1
ATOM 8446 O O . GLU C 1 285 ? 46.300 55.585 67.057 1.00 55.95 285 GLU C O 1
ATOM 8452 N N . GLU C 1 286 ? 44.320 55.559 68.123 1.00 50.92 286 GLU C N 1
ATOM 8453 C CA . GLU C 1 286 ? 44.396 54.143 68.491 1.00 52.10 286 GLU C CA 1
ATOM 8454 C C . GLU C 1 286 ? 44.213 53.193 67.305 1.00 51.83 286 GLU C C 1
ATOM 8455 O O . GLU C 1 286 ? 44.909 52.176 67.209 1.00 50.82 286 GLU C O 1
ATOM 8461 N N . PHE C 1 287 ? 43.289 53.531 66.408 1.00 50.36 287 PHE C N 1
ATOM 8462 C CA . PHE C 1 287 ? 42.896 52.619 65.340 1.00 49.31 287 PHE C CA 1
ATOM 8463 C C . PHE C 1 287 ? 43.520 52.924 63.981 1.00 46.00 287 PHE C C 1
ATOM 8464 O O . PHE C 1 287 ? 44.156 52.046 63.387 1.00 47.97 287 PHE C O 1
ATOM 8472 N N . THR C 1 288 ? 43.381 54.169 63.527 1.00 38.68 288 THR C N 1
ATOM 8473 C CA . THR C 1 288 ? 43.841 54.601 62.194 1.00 35.76 288 THR C CA 1
ATOM 8474 C C . THR C 1 288 ? 45.373 54.616 62.058 1.00 33.79 288 THR C C 1
ATOM 8475 O O . THR C 1 288 ? 45.899 54.402 60.960 1.00 31.74 288 THR C O 1
ATOM 8479 N N . SER C 1 289 ? 46.082 54.835 63.170 1.00 33.94 289 SER C N 1
ATOM 8480 C CA . SER C 1 289 ? 47.559 54.865 63.167 1.00 36.22 289 SER C CA 1
ATOM 8481 C C . SER C 1 289 ? 48.206 53.553 62.696 1.00 34.19 289 SER C C 1
ATOM 8482 O O . SER C 1 289 ? 49.341 53.558 62.217 1.00 34.36 289 SER C O 1
ATOM 8485 N N . LYS C 1 290 ? 47.470 52.453 62.818 1.00 34.78 290 LYS C N 1
ATOM 8486 C CA . LYS C 1 290 ? 47.937 51.123 62.389 1.00 37.33 290 LYS C CA 1
ATOM 8487 C C . LYS C 1 290 ? 47.529 50.739 60.958 1.00 36.92 290 LYS C C 1
ATOM 8488 O O . LYS C 1 290 ? 47.921 49.680 60.455 1.00 38.25 290 LYS C O 1
ATOM 8494 N N . ILE C 1 291 ? 46.745 51.593 60.306 1.00 36.19 291 ILE C N 1
ATOM 8495 C CA . ILE C 1 291 ? 46.388 51.392 58.898 1.00 33.88 291 ILE C CA 1
ATOM 8496 C C . ILE C 1 291 ? 47.558 51.884 58.029 1.00 33.94 291 ILE C C 1
ATOM 8497 O O . ILE C 1 291 ? 47.999 53.029 58.193 1.00 31.71 291 ILE C O 1
ATOM 8502 N N . PRO C 1 292 ? 48.063 51.025 57.105 1.00 34.12 292 PRO C N 1
ATOM 8503 C CA . PRO C 1 292 ? 49.171 51.441 56.236 1.00 33.85 292 PRO C CA 1
ATOM 8504 C C . PRO C 1 292 ? 48.787 52.687 55.440 1.00 33.78 292 PRO C C 1
ATOM 8505 O O . PRO C 1 292 ? 47.647 52.785 54.957 1.00 32.71 292 PRO C O 1
ATOM 8509 N N . TYR C 1 293 ? 49.732 53.625 55.341 1.00 32.72 293 TYR C N 1
ATOM 8510 C CA . TYR C 1 293 ? 49.546 54.906 54.657 1.00 33.95 293 TYR C CA 1
ATOM 8511 C C . TYR C 1 293 ? 49.046 54.705 53.238 1.00 33.12 293 TYR C C 1
ATOM 8512 O O . TYR C 1 293 ? 48.090 55.358 52.824 1.00 33.04 293 TYR C O 1
ATOM 8521 N N . GLU C 1 294 ? 49.674 53.771 52.522 1.00 33.75 294 GLU C N 1
ATOM 8522 C CA . GLU C 1 294 ? 49.343 53.482 51.128 1.00 32.92 294 GLU C CA 1
ATOM 8523 C C . GLU C 1 294 ? 47.942 52.911 50.970 1.00 31.44 294 GLU C C 1
ATOM 8524 O O . GLU C 1 294 ? 47.298 53.147 49.944 1.00 30.33 294 GLU C O 1
ATOM 8530 N N . ARG C 1 295 ? 47.472 52.162 51.976 1.00 29.32 295 ARG C N 1
ATOM 8531 C CA . ARG C 1 295 ? 46.105 51.630 51.943 1.00 28.98 295 ARG C CA 1
ATOM 8532 C C . ARG C 1 295 ? 45.090 52.784 52.002 1.00 26.63 295 ARG C C 1
ATOM 8533 O O . ARG C 1 295 ? 44.118 52.790 51.253 1.00 25.55 295 ARG C O 1
ATOM 8541 N N . LEU C 1 296 ? 45.338 53.745 52.888 1.00 27.32 296 LEU C N 1
ATOM 8542 C CA . LEU C 1 296 ? 44.476 54.934 53.041 1.00 28.86 296 LEU C CA 1
ATOM 8543 C C . LEU C 1 296 ? 44.457 55.787 51.786 1.00 28.30 296 LEU C C 1
ATOM 8544 O O . LEU C 1 296 ? 43.402 56.255 51.377 1.00 29.22 296 LEU C O 1
ATOM 8549 N N . LYS C 1 297 ? 45.633 55.961 51.183 1.00 30.62 297 LYS C N 1
ATOM 8550 C CA . LYS C 1 297 ? 45.778 56.581 49.864 1.00 32.24 297 LYS C CA 1
ATOM 8551 C C . LYS C 1 297 ? 44.867 55.927 48.821 1.00 33.75 297 LYS C C 1
ATOM 8552 O O . LYS C 1 297 ? 44.180 56.633 48.077 1.00 33.09 297 LYS C O 1
ATOM 8558 N N . ARG C 1 298 ? 44.866 54.588 48.785 1.00 32.48 298 ARG C N 1
ATOM 8559 C CA . ARG C 1 298 ? 44.037 53.808 47.857 1.00 33.38 298 ARG C CA 1
ATOM 8560 C C . ARG C 1 298 ? 42.562 53.909 48.183 1.00 30.99 298 ARG C C 1
ATOM 8561 O O . ARG C 1 298 ? 41.759 54.106 47.281 1.00 30.73 298 ARG C O 1
ATOM 8569 N N . ILE C 1 299 ? 42.211 53.744 49.465 1.00 30.60 299 ILE C N 1
ATOM 8570 C CA . ILE C 1 299 ? 40.816 53.851 49.931 1.00 29.72 299 ILE C CA 1
ATOM 8571 C C . ILE C 1 299 ? 40.216 55.195 49.482 1.00 29.11 299 ILE C C 1
ATOM 8572 O O . ILE C 1 299 ? 39.100 55.247 48.960 1.00 28.32 299 ILE C O 1
ATOM 8577 N N . HIS C 1 300 ? 40.983 56.266 49.645 1.00 27.95 300 HIS C N 1
ATOM 8578 C CA . HIS C 1 300 ? 40.463 57.609 49.388 1.00 29.18 300 HIS C CA 1
ATOM 8579 C C . HIS C 1 300 ? 41.033 58.200 48.109 1.00 31.05 300 HIS C C 1
ATOM 8580 O O . HIS C 1 300 ? 41.144 59.427 47.976 1.00 29.88 300 HIS C O 1
ATOM 8587 N N . ARG C 1 301 ? 41.357 57.319 47.153 1.00 31.20 301 ARG C N 1
ATOM 8588 C CA . ARG C 1 301 ? 42.016 57.733 45.912 1.00 31.56 301 ARG C CA 1
ATOM 8589 C C . ARG C 1 301 ? 41.276 58.828 45.147 1.00 29.09 301 ARG C C 1
ATOM 8590 O O . ARG C 1 301 ? 41.924 59.702 44.595 1.00 30.73 301 ARG C O 1
ATOM 8598 N N . LYS C 1 302 ? 39.940 58.772 45.140 1.00 27.49 302 LYS C N 1
ATOM 8599 C CA . LYS C 1 302 ? 39.090 59.749 44.452 1.00 28.19 302 LYS C CA 1
ATOM 8600 C C . LYS C 1 302 ? 39.317 61.208 44.907 1.00 27.81 302 LYS C C 1
ATOM 8601 O O . LYS C 1 302 ? 39.109 62.154 44.126 1.00 26.07 302 LYS C O 1
ATOM 8607 N N . TRP C 1 303 ? 39.755 61.364 46.158 1.00 27.06 303 TRP C N 1
ATOM 8608 C CA . TRP C 1 303 ? 40.084 62.668 46.736 1.00 27.73 303 TRP C CA 1
ATOM 8609 C C . TRP C 1 303 ? 41.425 63.197 46.259 1.00 27.02 303 TRP C C 1
ATOM 8610 O O . TRP C 1 303 ? 41.618 64.407 46.160 1.00 27.44 303 TRP C O 1
ATOM 8621 N N . PHE C 1 304 ? 42.349 62.286 45.977 1.00 26.82 304 PHE C N 1
ATOM 8622 C CA . PHE C 1 304 ? 43.691 62.650 45.546 1.00 27.42 304 PHE C CA 1
ATOM 8623 C C . PHE C 1 304 ? 43.808 62.771 44.028 1.00 27.94 304 PHE C C 1
ATOM 8624 O O . PHE C 1 304 ? 44.539 63.626 43.541 1.00 29.81 304 PHE C O 1
ATOM 8632 N N . GLU C 1 305 ? 43.084 61.923 43.301 1.00 27.67 305 GLU C N 1
ATOM 8633 C CA . GLU C 1 305 ? 43.169 61.863 41.832 1.00 29.23 305 GLU C CA 1
ATOM 8634 C C . GLU C 1 305 ? 42.264 62.905 41.194 1.00 28.61 305 GLU C C 1
ATOM 8635 O O . GLU C 1 305 ? 41.245 63.278 41.762 1.00 27.35 305 GLU C O 1
ATOM 8641 N N . PHE C 1 306 ? 42.624 63.354 39.993 1.00 28.91 306 PHE C N 1
ATOM 8642 C CA . PHE C 1 306 ? 41.828 64.356 39.288 1.00 28.69 306 PHE C CA 1
ATOM 8643 C C . PHE C 1 306 ? 41.945 64.170 37.777 1.00 28.74 306 PHE C C 1
ATOM 8644 O O . PHE C 1 306 ? 42.939 63.630 37.286 1.00 27.75 306 PHE C O 1
ATOM 8652 N N . GLU C 1 307 ? 40.900 64.573 37.066 1.00 29.10 307 GLU C N 1
ATOM 8653 C CA . GLU C 1 307 ? 40.867 64.456 35.607 1.00 32.30 307 GLU C CA 1
ATOM 8654 C C . GLU C 1 307 ? 41.257 65.774 34.955 1.00 33.14 307 GLU C C 1
ATOM 8655 O O . GLU C 1 307 ? 42.081 65.793 34.048 1.00 36.16 307 GLU C O 1
ATOM 8661 N N . GLY C 1 308 ? 40.641 66.858 35.414 1.00 32.25 308 GLY C N 1
ATOM 8662 C CA . GLY C 1 308 ? 40.847 68.183 34.843 1.00 32.62 308 GLY C CA 1
ATOM 8663 C C . GLY C 1 308 ? 41.057 69.265 35.889 1.00 32.38 308 GLY C C 1
ATOM 8664 O O . GLY C 1 308 ? 40.770 69.067 37.082 1.00 29.93 308 GLY C O 1
ATOM 8665 N N . GLU C 1 309 ? 41.558 70.408 35.425 1.00 31.95 309 GLU C N 1
ATOM 8666 C CA . GLU C 1 309 ? 41.886 71.541 36.289 1.00 32.38 309 GLU C CA 1
ATOM 8667 C C . GLU C 1 309 ? 41.166 72.800 35.832 1.00 31.87 309 GLU C C 1
ATOM 8668 O O . GLU C 1 309 ? 40.932 72.990 34.625 1.00 29.67 309 GLU C O 1
ATOM 8674 N N . ILE C 1 310 ? 40.799 73.636 36.808 1.00 30.13 310 ILE C N 1
ATOM 8675 C CA . ILE C 1 310 ? 40.252 74.983 36.568 1.00 29.54 310 ILE C CA 1
ATOM 8676 C C . ILE C 1 310 ? 41.054 76.012 37.359 1.00 29.82 310 ILE C C 1
ATOM 8677 O O . ILE C 1 310 ? 41.805 75.657 38.265 1.00 30.12 310 ILE C O 1
ATOM 8682 N N . ASN C 1 311 ? 40.889 77.281 37.000 1.00 31.75 311 ASN C N 1
ATOM 8683 C CA . ASN C 1 311 ? 41.391 78.410 37.791 1.00 31.83 311 ASN C CA 1
ATOM 8684 C C . ASN C 1 311 ? 40.274 78.952 38.677 1.00 30.39 311 ASN C C 1
ATOM 8685 O O . ASN C 1 311 ? 39.098 78.671 38.433 1.00 28.86 311 ASN C O 1
ATOM 8690 N N . ILE C 1 312 ? 40.633 79.761 39.681 1.00 32.10 312 ILE C N 1
ATOM 8691 C CA . ILE C 1 312 ? 39.629 80.431 40.534 1.00 32.03 312 ILE C CA 1
ATOM 8692 C C . ILE C 1 312 ? 38.707 81.348 39.715 1.00 31.72 312 ILE C C 1
ATOM 8693 O O . ILE C 1 312 ? 37.507 81.423 39.990 1.00 31.16 312 ILE C O 1
ATOM 8698 N N . ALA C 1 313 ? 39.256 81.993 38.682 1.00 32.48 313 ALA C N 1
ATOM 8699 C CA . ALA C 1 313 ? 38.468 82.850 37.773 1.00 32.29 313 ALA C CA 1
ATOM 8700 C C . ALA C 1 313 ? 37.357 82.097 37.043 1.00 33.74 313 ALA C C 1
ATOM 8701 O O . ALA C 1 313 ? 36.390 82.709 36.594 1.00 34.26 313 ALA C O 1
ATOM 8703 N N . ASP C 1 314 ? 37.477 80.769 36.957 1.00 31.58 314 ASP C N 1
ATOM 8704 C CA . ASP C 1 314 ? 36.436 79.930 36.358 1.00 31.94 314 ASP C CA 1
ATOM 8705 C C . ASP C 1 314 ? 35.253 79.668 37.302 1.00 31.11 314 ASP C C 1
ATOM 8706 O O . ASP C 1 314 ? 34.180 79.247 36.871 1.00 31.60 314 ASP C O 1
ATOM 8711 N N . MET C 1 315 ? 35.449 79.922 38.592 1.00 31.14 315 MET C N 1
ATOM 8712 C CA . MET C 1 315 ? 34.439 79.600 39.599 1.00 32.38 315 MET C CA 1
ATOM 8713 C C . MET C 1 315 ? 33.418 80.735 39.710 1.00 32.25 315 MET C C 1
ATOM 8714 O O . MET C 1 315 ? 33.796 81.892 39.553 1.00 31.93 315 MET C O 1
ATOM 8719 N N . PRO C 1 316 ? 32.136 80.410 40.004 1.00 33.46 316 PRO C N 1
ATOM 8720 C CA . PRO C 1 316 ? 31.134 81.460 40.230 1.00 32.43 316 PRO C CA 1
ATOM 8721 C C . PRO C 1 316 ? 31.477 82.303 41.470 1.00 34.41 316 PRO C C 1
ATOM 8722 O O . PRO C 1 316 ? 32.036 81.782 42.448 1.00 32.23 316 PRO C O 1
ATOM 8726 N N . ASN C 1 317 ? 31.183 83.601 41.394 1.00 33.44 317 ASN C N 1
ATOM 8727 C CA . ASN C 1 317 ? 31.399 84.529 42.493 1.00 33.56 317 ASN C CA 1
ATOM 8728 C C . ASN C 1 317 ? 30.214 85.490 42.558 1.00 34.78 317 ASN C C 1
ATOM 8729 O O . ASN C 1 317 ? 30.124 86.450 41.783 1.00 35.15 317 ASN C O 1
ATOM 8734 N N . ASN C 1 318 ? 29.299 85.213 43.476 1.00 35.28 318 ASN C N 1
ATOM 8735 C CA . ASN C 1 318 ? 28.099 86.033 43.623 1.00 35.82 318 ASN C CA 1
ATOM 8736 C C . ASN C 1 318 ? 28.046 86.748 44.967 1.00 34.90 318 ASN C C 1
ATOM 8737 O O . ASN C 1 318 ? 26.968 87.134 45.433 1.00 36.97 318 ASN C O 1
ATOM 8742 N N . ALA C 1 319 ? 29.215 86.925 45.582 1.00 33.89 319 ALA C N 1
ATOM 8743 C CA . ALA C 1 319 ? 29.331 87.655 46.842 1.00 34.56 319 ALA C CA 1
ATOM 8744 C C . ALA C 1 319 ? 29.165 89.148 46.567 1.00 36.48 319 ALA C C 1
ATOM 8745 O O . ALA C 1 319 ? 29.901 89.717 45.751 1.00 36.49 319 ALA C O 1
ATOM 8747 N N . ARG C 1 320 ? 28.192 89.766 47.235 1.00 38.63 320 ARG C N 1
ATOM 8748 C CA . ARG C 1 320 ? 27.922 91.206 47.068 1.00 38.66 320 ARG C CA 1
ATOM 8749 C C . ARG C 1 320 ? 28.298 92.029 48.309 1.00 37.30 320 ARG C C 1
ATOM 8750 O O . ARG C 1 320 ? 27.956 93.215 48.401 1.00 36.34 320 ARG C O 1
ATOM 8758 N N . TYR C 1 321 ? 28.998 91.391 49.255 1.00 34.75 321 TYR C N 1
ATOM 8759 C CA . TYR C 1 321 ? 29.515 92.031 50.481 1.00 34.41 321 TYR C CA 1
ATOM 8760 C C . TYR C 1 321 ? 28.398 92.728 51.279 1.00 33.08 321 TYR C C 1
ATOM 8761 O O . TYR C 1 321 ? 28.571 93.827 51.832 1.00 32.99 321 TYR C O 1
ATOM 8770 N N . ASP C 1 322 ? 27.258 92.043 51.334 1.00 31.74 322 ASP C N 1
ATOM 8771 C CA . ASP C 1 322 ? 26.050 92.543 51.954 1.00 32.92 322 ASP C CA 1
ATOM 8772 C C . ASP C 1 322 ? 25.143 91.388 52.340 1.00 32.64 322 ASP C C 1
ATOM 8773 O O . ASP C 1 322 ? 24.780 90.572 51.492 1.00 31.97 322 ASP C O 1
ATOM 8778 N N . LEU C 1 323 ? 24.749 91.351 53.610 1.00 31.97 323 LEU C N 1
ATOM 8779 C CA . LEU C 1 323 ? 24.001 90.224 54.151 1.00 32.63 323 LEU C CA 1
ATOM 8780 C C . LEU C 1 323 ? 22.637 90.037 53.507 1.00 35.24 323 LEU C C 1
ATOM 8781 O O . LEU C 1 323 ? 22.300 88.920 53.122 1.00 34.63 323 LEU C O 1
ATOM 8786 N N . LYS C 1 324 ? 21.875 91.124 53.361 1.00 37.09 324 LYS C N 1
ATOM 8787 C CA . LYS C 1 324 ? 20.526 91.055 52.772 1.00 38.26 324 LYS C CA 1
ATOM 8788 C C . LYS C 1 324 ? 20.581 90.548 51.336 1.00 35.91 324 LYS C C 1
ATOM 8789 O O . LYS C 1 324 ? 19.781 89.695 50.953 1.00 36.64 324 LYS C O 1
ATOM 8795 N N . LYS C 1 325 ? 21.528 91.077 50.563 1.00 34.56 325 LYS C N 1
ATOM 8796 C CA . LYS C 1 325 ? 21.729 90.671 49.171 1.00 35.51 325 LYS C CA 1
ATOM 8797 C C . LYS C 1 325 ? 22.255 89.234 49.032 1.00 33.54 325 LYS C C 1
ATOM 8798 O O . LYS C 1 325 ? 21.820 88.497 48.143 1.00 32.50 325 LYS C O 1
ATOM 8804 N N . ASP C 1 326 ? 23.186 88.853 49.905 1.00 32.15 326 ASP C N 1
ATOM 8805 C CA . ASP C 1 326 ? 23.770 87.505 49.887 1.00 31.77 326 ASP C CA 1
ATOM 8806 C C . ASP C 1 326 ? 22.721 86.461 50.217 1.00 30.97 326 ASP C C 1
ATOM 8807 O O . ASP C 1 326 ? 22.573 85.477 49.484 1.00 30.90 326 ASP C O 1
ATOM 8812 N N . LEU C 1 327 ? 21.979 86.701 51.297 1.00 31.15 327 LEU C N 1
ATOM 8813 C CA . LEU C 1 327 ? 20.872 85.836 51.692 1.00 32.00 327 LEU C CA 1
ATOM 8814 C C . LEU C 1 327 ? 19.811 85.722 50.610 1.00 33.21 327 LEU C C 1
ATOM 8815 O O . LEU C 1 327 ? 19.283 84.630 50.379 1.00 32.07 327 LEU C O 1
ATOM 8820 N N . LYS C 1 328 ? 19.512 86.845 49.948 1.00 34.64 328 LYS C N 1
ATOM 8821 C CA . LYS C 1 328 ? 18.501 86.886 48.885 1.00 34.86 328 LYS C CA 1
ATOM 8822 C C . LYS C 1 328 ? 18.913 85.998 47.710 1.00 33.64 328 LYS C C 1
ATOM 8823 O O . LYS C 1 328 ? 18.105 85.204 47.236 1.00 34.20 328 LYS C O 1
ATOM 8829 N N . PHE C 1 329 ? 20.164 86.124 47.273 1.00 33.86 329 PHE C N 1
ATOM 8830 C CA . PHE C 1 329 ? 20.730 85.240 46.251 1.00 36.52 329 PHE C CA 1
ATOM 8831 C C . PHE C 1 329 ? 20.589 83.742 46.598 1.00 35.92 329 PHE C C 1
ATOM 8832 O O . PHE C 1 329 ? 20.192 82.952 45.736 1.00 33.80 329 PHE C O 1
ATOM 8840 N N . ILE C 1 330 ? 20.908 83.363 47.845 1.00 34.33 330 ILE C N 1
ATOM 8841 C CA . ILE C 1 330 ? 20.834 81.954 48.273 1.00 33.86 330 ILE C CA 1
ATOM 8842 C C . ILE C 1 330 ? 19.398 81.464 48.236 1.00 33.53 330 ILE C C 1
ATOM 8843 O O . ILE C 1 330 ? 19.119 80.404 47.668 1.00 32.31 330 ILE C O 1
ATOM 8848 N N . LYS C 1 331 ? 18.494 82.236 48.841 1.00 33.19 331 LYS C N 1
ATOM 8849 C CA . LYS C 1 331 ? 17.072 81.889 48.865 1.00 36.04 331 LYS C CA 1
ATOM 8850 C C . LYS C 1 331 ? 16.526 81.672 47.452 1.00 36.20 331 LYS C C 1
ATOM 8851 O O . LYS C 1 331 ? 15.782 80.717 47.217 1.00 38.05 331 LYS C O 1
ATOM 8857 N N . ASP C 1 332 ? 16.925 82.553 46.531 1.00 35.10 332 ASP C N 1
ATOM 8858 C CA . ASP C 1 332 ? 16.570 82.460 45.111 1.00 38.53 332 ASP C CA 1
ATOM 8859 C C . ASP C 1 332 ? 17.074 81.164 44.469 1.00 39.55 332 ASP C C 1
ATOM 8860 O O . ASP C 1 332 ? 16.311 80.482 43.784 1.00 39.84 332 ASP C O 1
ATOM 8865 N N . LYS C 1 333 ? 18.349 80.836 44.706 1.00 39.88 333 LYS C N 1
ATOM 8866 C CA . LYS C 1 333 ? 18.960 79.607 44.176 1.00 40.11 333 LYS C CA 1
ATOM 8867 C C . LYS C 1 333 ? 18.390 78.341 44.790 1.00 39.72 333 LYS C C 1
ATOM 8868 O O . LYS C 1 333 ? 18.237 77.339 44.087 1.00 41.33 333 LYS C O 1
ATOM 8874 N N . LEU C 1 334 ? 18.080 78.380 46.088 1.00 38.07 334 LEU C N 1
ATOM 8875 C CA . LEU C 1 334 ? 17.431 77.248 46.758 1.00 38.83 334 LEU C CA 1
ATOM 8876 C C . LEU C 1 334 ? 16.030 76.988 46.186 1.00 39.90 334 LEU C C 1
ATOM 8877 O O . LEU C 1 334 ? 15.678 75.829 45.896 1.00 38.95 334 LEU C O 1
ATOM 8882 N N . SER C 1 335 ? 15.257 78.067 46.009 1.00 40.28 335 SER C N 1
ATOM 8883 C CA . SER C 1 335 ? 13.887 78.000 45.459 1.00 41.81 335 SER C CA 1
ATOM 8884 C C . SER C 1 335 ? 13.861 77.459 44.036 1.00 40.80 335 SER C C 1
ATOM 8885 O O . SER C 1 335 ? 13.000 76.643 43.702 1.00 42.26 335 SER C O 1
ATOM 8888 N N . GLU C 1 336 ? 14.818 77.922 43.231 1.00 40.68 336 GLU C N 1
ATOM 8889 C CA . GLU C 1 336 ? 15.040 77.491 41.849 1.00 42.81 336 GLU C CA 1
ATOM 8890 C C . GLU C 1 336 ? 15.187 75.972 41.707 1.00 43.84 336 GLU C C 1
ATOM 8891 O O . GLU C 1 336 ? 14.756 75.391 40.707 1.00 42.26 336 GLU C O 1
ATOM 8897 N N . PHE C 1 337 ? 15.794 75.337 42.709 1.00 42.80 337 PHE C N 1
ATOM 8898 C CA . PHE C 1 337 ? 16.038 73.903 42.662 1.00 41.07 337 PHE C CA 1
ATOM 8899 C C . PHE C 1 337 ? 15.110 73.088 43.570 1.00 40.98 337 PHE C C 1
ATOM 8900 O O . PHE C 1 337 ? 15.338 71.897 43.794 1.00 42.34 337 PHE C O 1
ATOM 8908 N N . GLY C 1 338 ? 14.050 73.730 44.060 1.00 39.37 338 GLY C N 1
ATOM 8909 C CA . GLY C 1 338 ? 12.986 73.040 44.790 1.00 39.97 338 GLY C CA 1
ATOM 8910 C C . GLY C 1 338 ? 13.173 72.939 46.292 1.00 40.74 338 GLY C C 1
ATOM 8911 O O . GLY C 1 338 ? 12.419 72.235 46.963 1.00 43.20 338 GLY C O 1
ATOM 8912 N N . PHE C 1 339 ? 14.176 73.634 46.821 1.00 40.68 339 PHE C N 1
ATOM 8913 C CA . PHE C 1 339 ? 14.376 73.719 48.269 1.00 39.76 339 PHE C CA 1
ATOM 8914 C C . PHE C 1 339 ? 13.585 74.928 48.781 1.00 39.93 339 PHE C C 1
ATOM 8915 O O . PHE C 1 339 ? 14.126 76.024 48.932 1.00 39.84 339 PHE C O 1
ATOM 8923 N N . ASP C 1 340 ? 12.292 74.693 49.034 1.00 44.14 340 ASP C N 1
ATOM 8924 C CA . ASP C 1 340 ? 11.277 75.750 49.240 1.00 46.66 340 ASP C CA 1
ATOM 8925 C C . ASP C 1 340 ? 11.423 76.518 50.541 1.00 44.99 340 ASP C C 1
ATOM 8926 O O . ASP C 1 340 ? 10.962 77.661 50.641 1.00 48.15 340 ASP C O 1
ATOM 8931 N N . LYS C 1 341 ? 12.021 75.875 51.543 1.00 40.87 341 LYS C N 1
ATOM 8932 C CA . LYS C 1 341 ? 12.070 76.422 52.896 1.00 38.10 341 LYS C CA 1
ATOM 8933 C C . LYS C 1 341 ? 13.502 76.619 53.392 1.00 37.77 341 LYS C C 1
ATOM 8934 O O . LYS C 1 341 ? 14.368 75.751 53.192 1.00 35.94 341 LYS C O 1
ATOM 8940 N N . LEU C 1 342 ? 13.740 77.779 54.009 1.00 34.97 342 LEU C N 1
ATOM 8941 C CA . LEU C 1 342 ? 14.953 78.027 54.780 1.00 32.99 342 LEU C CA 1
ATOM 8942 C C . LEU C 1 342 ? 14.576 78.584 56.156 1.00 32.12 342 LEU C C 1
ATOM 8943 O O . LEU C 1 342 ? 14.252 79.768 56.318 1.00 32.52 342 LEU C O 1
ATOM 8948 N N . ILE C 1 343 ? 14.633 77.690 57.135 1.00 29.00 343 ILE C N 1
ATOM 8949 C CA . ILE C 1 343 ? 14.143 77.935 58.480 1.00 30.61 343 ILE C CA 1
ATOM 8950 C C . ILE C 1 343 ? 15.306 78.252 59.411 1.00 31.19 343 ILE C C 1
ATOM 8951 O O . ILE C 1 343 ? 16.338 77.576 59.365 1.00 33.17 343 ILE C O 1
ATOM 8956 N N . TYR C 1 344 ? 15.151 79.297 60.224 1.00 29.90 344 TYR C N 1
ATOM 8957 C CA . TYR C 1 344 ? 16.067 79.544 61.336 1.00 29.15 344 TYR C CA 1
ATOM 8958 C C . TYR C 1 344 ? 15.318 79.566 62.662 1.00 28.87 344 TYR C C 1
ATOM 8959 O O . TYR C 1 344 ? 14.130 79.906 62.711 1.00 28.62 344 TYR C O 1
ATOM 8968 N N . VAL C 1 345 ? 16.023 79.181 63.722 1.00 27.56 345 VAL C N 1
ATOM 8969 C CA . VAL C 1 345 ? 15.566 79.349 65.090 1.00 27.22 345 VAL C CA 1
ATOM 8970 C C . VAL C 1 345 ? 16.613 80.197 65.815 1.00 28.89 345 VAL C C 1
ATOM 8971 O O . VAL C 1 345 ? 17.817 79.872 65.794 1.00 26.58 345 VAL C O 1
ATOM 8975 N N . ASP C 1 346 ? 16.150 81.282 66.443 1.00 28.00 346 ASP C N 1
ATOM 8976 C CA . ASP C 1 346 ? 17.005 82.128 67.276 1.00 29.65 346 ASP C CA 1
ATOM 8977 C C . ASP C 1 346 ? 17.363 81.380 68.559 1.00 29.61 346 ASP C C 1
ATOM 8978 O O . ASP C 1 346 ? 16.484 81.002 69.329 1.00 30.99 346 ASP C O 1
ATOM 8983 N N . LEU C 1 347 ? 18.662 81.177 68.776 1.00 29.20 347 LEU C N 1
ATOM 8984 C CA . LEU C 1 347 ? 19.157 80.451 69.956 1.00 30.20 347 LEU C CA 1
ATOM 8985 C C . LEU C 1 347 ? 20.001 81.285 70.934 1.00 30.92 347 LEU C C 1
ATOM 8986 O O . LEU C 1 347 ? 20.602 80.726 71.865 1.00 31.07 347 LEU C O 1
ATOM 8991 N N . ASN C 1 348 ? 20.023 82.606 70.717 1.00 30.25 348 ASN C N 1
ATOM 8992 C CA . ASN C 1 348 ? 20.741 83.578 71.560 1.00 31.89 348 ASN C CA 1
ATOM 8993 C C . ASN C 1 348 ? 20.452 83.353 73.053 1.00 33.13 348 ASN C C 1
ATOM 8994 O O . ASN C 1 348 ? 19.301 83.423 73.483 1.00 33.50 348 ASN C O 1
ATOM 8999 N N . LYS C 1 349 ? 21.494 83.063 73.830 1.00 33.72 349 LYS C N 1
ATOM 9000 C CA . LYS C 1 349 ? 21.335 83.001 75.290 1.00 34.96 349 LYS C CA 1
ATOM 9001 C C . LYS C 1 349 ? 22.422 83.678 76.121 1.00 34.23 349 LYS C C 1
ATOM 9002 O O . LYS C 1 349 ? 22.231 83.882 77.322 1.00 32.40 349 LYS C O 1
ATOM 9008 N N . VAL C 1 350 ? 23.542 84.055 75.500 1.00 31.37 350 VAL C N 1
ATOM 9009 C CA . VAL C 1 350 ? 24.574 84.819 76.231 1.00 31.45 350 VAL C CA 1
ATOM 9010 C C . VAL C 1 350 ? 24.820 86.219 75.669 1.00 30.78 350 VAL C C 1
ATOM 9011 O O . VAL C 1 350 ? 25.896 86.797 75.870 1.00 32.77 350 VAL C O 1
ATOM 9015 N N . GLY C 1 351 ? 23.806 86.764 74.990 1.00 29.14 351 GLY C N 1
ATOM 9016 C CA . GLY C 1 351 ? 23.880 88.096 74.395 1.00 27.66 351 GLY C CA 1
ATOM 9017 C C . GLY C 1 351 ? 24.793 88.120 73.187 1.00 27.68 351 GLY C C 1
ATOM 9018 O O . GLY C 1 351 ? 25.429 89.134 72.918 1.00 27.25 351 GLY C O 1
ATOM 9019 N N . VAL C 1 352 ? 24.875 86.984 72.484 1.00 26.23 352 VAL C N 1
ATOM 9020 C CA . VAL C 1 352 ? 25.612 86.860 71.219 1.00 25.13 352 VAL C CA 1
ATOM 9021 C C . VAL C 1 352 ? 24.698 86.083 70.286 1.00 25.69 352 VAL C C 1
ATOM 9022 O O . VAL C 1 352 ? 24.152 85.039 70.670 1.00 26.16 352 VAL C O 1
ATOM 9026 N N . ASP C 1 353 ? 24.519 86.597 69.069 1.00 25.62 353 ASP C N 1
ATOM 9027 C CA . ASP C 1 353 ? 23.647 85.939 68.093 1.00 25.99 353 ASP C CA 1
ATOM 9028 C C . ASP C 1 353 ? 24.109 84.525 67.778 1.00 26.00 353 ASP C C 1
ATOM 9029 O O . ASP C 1 353 ? 25.301 84.283 67.595 1.00 25.19 353 ASP C O 1
ATOM 9034 N N . ALA C 1 354 ? 23.140 83.613 67.760 1.00 24.65 354 ALA C N 1
ATOM 9035 C CA . ALA C 1 354 ? 23.355 82.195 67.510 1.00 26.95 354 ALA C CA 1
ATOM 9036 C C . ALA C 1 354 ? 22.065 81.602 66.971 1.00 26.76 354 ALA C C 1
ATOM 9037 O O . ALA C 1 354 ? 20.973 81.933 67.453 1.00 28.94 354 ALA C O 1
ATOM 9039 N N . VAL C 1 355 ? 22.185 80.739 65.967 1.00 26.24 355 VAL C N 1
ATOM 9040 C CA . VAL C 1 355 ? 21.009 80.148 65.304 1.00 26.09 355 VAL C CA 1
ATOM 9041 C C . VAL C 1 355 ? 21.196 78.664 65.008 1.00 26.67 355 VAL C C 1
ATOM 9042 O O . VAL C 1 355 ? 22.327 78.165 64.968 1.00 26.00 355 VAL C O 1
ATOM 9046 N N . ARG C 1 356 ? 20.070 77.985 64.807 1.00 27.11 356 ARG C N 1
ATOM 9047 C CA . ARG C 1 356 ? 20.018 76.789 63.993 1.00 27.11 356 ARG C CA 1
ATOM 9048 C C . ARG C 1 356 ? 19.345 77.145 62.681 1.00 27.71 356 ARG C C 1
ATOM 9049 O O . ARG C 1 356 ? 18.259 77.718 62.685 1.00 28.62 356 ARG C O 1
ATOM 9057 N N . VAL C 1 357 ? 19.979 76.800 61.567 1.00 26.72 357 VAL C N 1
ATOM 9058 C CA . VAL C 1 357 ? 19.317 76.820 60.267 1.00 26.79 357 VAL C CA 1
ATOM 9059 C C . VAL C 1 357 ? 18.967 75.386 59.837 1.00 28.41 357 VAL C C 1
ATOM 9060 O O . VAL C 1 357 ? 19.772 74.454 59.989 1.00 28.82 357 VAL C O 1
ATOM 9064 N N . ILE C 1 358 ? 17.746 75.234 59.326 1.00 28.98 358 ILE C N 1
ATOM 9065 C CA . ILE C 1 358 ? 17.240 73.984 58.769 1.00 28.07 358 ILE C CA 1
ATOM 9066 C C . ILE C 1 358 ? 16.801 74.267 57.337 1.00 27.98 358 ILE C C 1
ATOM 9067 O O . ILE C 1 358 ? 15.958 75.142 57.097 1.00 27.79 358 ILE C O 1
ATOM 9072 N N . ILE C 1 359 ? 17.406 73.564 56.389 1.00 26.77 359 ILE C N 1
ATOM 9073 C CA . ILE C 1 359 ? 16.963 73.634 54.998 1.00 27.82 359 ILE C CA 1
ATOM 9074 C C . ILE C 1 359 ? 16.520 72.219 54.621 1.00 29.41 359 ILE C C 1
ATOM 9075 O O . ILE C 1 359 ? 17.355 71.402 54.207 1.00 29.69 359 ILE C O 1
ATOM 9080 N N . PRO C 1 360 ? 15.206 71.913 54.793 1.00 30.80 360 PRO C N 1
ATOM 9081 C CA . PRO C 1 360 ? 14.679 70.588 54.437 1.00 30.15 360 PRO C CA 1
ATOM 9082 C C . PRO C 1 360 ? 15.085 70.148 53.048 1.00 31.04 360 PRO C C 1
ATOM 9083 O O . PRO C 1 360 ? 15.105 70.960 52.110 1.00 30.99 360 PRO C O 1
ATOM 9087 N N . LYS C 1 361 ? 15.424 68.862 52.951 1.00 32.26 361 LYS C N 1
ATOM 9088 C CA . LYS C 1 361 ? 15.847 68.174 51.719 1.00 32.33 361 LYS C CA 1
ATOM 9089 C C . LYS C 1 361 ? 17.341 68.279 51.393 1.00 30.68 361 LYS C C 1
ATOM 9090 O O . LYS C 1 361 ? 17.808 67.626 50.463 1.00 29.65 361 LYS C O 1
ATOM 9096 N N . MET C 1 362 ? 18.083 69.089 52.158 1.00 29.46 362 MET C N 1
ATOM 9097 C CA . MET C 1 362 ? 19.546 69.160 52.011 1.00 29.83 362 MET C CA 1
ATOM 9098 C C . MET C 1 362 ? 20.206 67.992 52.734 1.00 28.50 362 MET C C 1
ATOM 9099 O O . MET C 1 362 ? 19.908 67.734 53.904 1.00 27.90 362 MET C O 1
ATOM 9104 N N . GLU C 1 363 ? 21.108 67.314 52.024 1.00 28.58 363 GLU C N 1
ATOM 9105 C CA . GLU C 1 363 ? 21.732 66.062 52.492 1.00 28.79 363 GLU C CA 1
ATOM 9106 C C . GLU C 1 363 ? 22.679 66.303 53.653 1.00 27.42 363 GLU C C 1
ATOM 9107 O O . GLU C 1 363 ? 23.329 67.358 53.732 1.00 26.21 363 GLU C O 1
ATOM 9113 N N . VAL C 1 364 ? 22.731 65.324 54.551 1.00 27.27 364 VAL C N 1
ATOM 9114 C CA . VAL C 1 364 ? 23.631 65.325 55.719 1.00 28.35 364 VAL C CA 1
ATOM 9115 C C . VAL C 1 364 ? 24.416 64.015 55.826 1.00 27.80 364 VAL C C 1
ATOM 9116 O O . VAL C 1 364 ? 25.039 63.727 56.859 1.00 26.93 364 VAL C O 1
ATOM 9120 N N . TYR C 1 365 ? 24.384 63.253 54.734 1.00 27.33 365 TYR C N 1
ATOM 9121 C CA . TYR C 1 365 ? 24.988 61.927 54.622 1.00 27.47 365 TYR C CA 1
ATOM 9122 C C . TYR C 1 365 ? 26.455 61.889 55.035 1.00 27.53 365 TYR C C 1
ATOM 9123 O O . TYR C 1 365 ? 26.889 60.929 55.689 1.00 27.67 365 TYR C O 1
ATOM 9132 N N . THR C 1 366 ? 27.198 62.935 54.669 1.00 26.54 366 THR C N 1
ATOM 9133 C CA . THR C 1 366 ? 28.596 63.076 55.061 1.00 25.17 366 THR C CA 1
ATOM 9134 C C . THR C 1 366 ? 28.792 63.002 56.582 1.00 25.55 366 THR C C 1
ATOM 9135 O O . THR C 1 366 ? 29.802 62.478 57.036 1.00 25.06 366 THR C O 1
ATOM 9139 N N . ILE C 1 367 ? 27.832 63.533 57.346 1.00 25.17 367 ILE C N 1
ATOM 9140 C CA . ILE C 1 367 ? 27.850 63.455 58.810 1.00 26.11 367 ILE C CA 1
ATOM 9141 C C . ILE C 1 367 ? 27.259 62.121 59.241 1.00 27.40 367 ILE C C 1
ATOM 9142 O O . ILE C 1 367 ? 27.913 61.347 59.947 1.00 29.03 367 ILE C O 1
ATOM 9147 N N . ASP C 1 368 ? 26.022 61.873 58.809 1.00 28.70 368 ASP C N 1
ATOM 9148 C CA . ASP C 1 368 ? 25.214 60.749 59.288 1.00 29.26 368 ASP C CA 1
ATOM 9149 C C . ASP C 1 368 ? 24.895 59.819 58.123 1.00 30.10 368 ASP C C 1
ATOM 9150 O O . ASP C 1 368 ? 23.997 60.103 57.325 1.00 29.44 368 ASP C O 1
ATOM 9155 N N . ARG C 1 369 ? 25.628 58.703 58.056 1.00 31.71 369 ARG C N 1
ATOM 9156 C CA . ARG C 1 369 ? 25.476 57.690 57.004 1.00 33.36 369 ARG C CA 1
ATOM 9157 C C . ARG C 1 369 ? 24.071 57.075 56.936 1.00 32.67 369 ARG C C 1
ATOM 9158 O O . ARG C 1 369 ? 23.684 56.578 55.890 1.00 33.01 369 ARG C O 1
ATOM 9166 N N . ASP C 1 370 ? 23.320 57.134 58.041 1.00 33.58 370 ASP C N 1
ATOM 9167 C CA . ASP C 1 370 ? 21.933 56.629 58.123 1.00 34.53 370 ASP C CA 1
ATOM 9168 C C . ASP C 1 370 ? 20.895 57.551 57.447 1.00 35.04 370 ASP C C 1
ATOM 9169 O O . ASP C 1 370 ? 19.714 57.204 57.379 1.00 34.56 370 ASP C O 1
ATOM 9174 N N . ARG C 1 371 ? 21.323 58.719 56.966 1.00 32.98 371 ARG C N 1
ATOM 9175 C CA . ARG C 1 371 ? 20.394 59.695 56.370 1.00 31.61 371 ARG C CA 1
ATOM 9176 C C . ARG C 1 371 ? 20.817 60.022 54.941 1.00 32.08 371 ARG C C 1
ATOM 9177 O O . ARG C 1 371 ? 21.853 60.653 54.715 1.00 31.68 371 ARG C O 1
ATOM 9185 N N . LEU C 1 372 ? 20.020 59.553 53.985 1.00 33.28 372 LEU C N 1
ATOM 9186 C CA . LEU C 1 372 ? 20.277 59.737 52.564 1.00 35.31 372 LEU C CA 1
ATOM 9187 C C . LEU C 1 372 ? 18.945 59.675 51.823 1.00 38.08 372 LEU C C 1
ATOM 9188 O O . LEU C 1 372 ? 18.200 58.703 51.952 1.00 37.53 372 LEU C O 1
ATOM 9193 N N . SER C 1 373 ? 18.634 60.727 51.070 1.00 40.52 373 SER C N 1
ATOM 9194 C CA . SER C 1 373 ? 17.391 60.771 50.300 1.00 41.57 373 SER C CA 1
ATOM 9195 C C . SER C 1 373 ? 17.563 60.065 48.958 1.00 43.75 373 SER C C 1
ATOM 9196 O O . SER C 1 373 ? 18.690 59.849 48.498 1.00 43.19 373 SER C O 1
ATOM 9199 N N . ARG C 1 374 ? 16.436 59.723 48.335 1.00 49.14 374 ARG C N 1
ATOM 9200 C CA . ARG C 1 374 ? 16.415 59.107 47.005 1.00 52.93 374 ARG C CA 1
ATOM 9201 C C . ARG C 1 374 ? 17.024 60.006 45.923 1.00 53.54 374 ARG C C 1
ATOM 9202 O O . ARG C 1 374 ? 17.764 59.522 45.058 1.00 54.79 374 ARG C O 1
ATOM 9210 N N . ARG C 1 375 ? 16.741 61.310 46.012 1.00 52.82 375 ARG C N 1
ATOM 9211 C CA . ARG C 1 375 ? 17.163 62.311 45.015 1.00 52.70 375 ARG C CA 1
ATOM 9212 C C . ARG C 1 375 ? 18.682 62.490 44.910 1.00 51.01 375 ARG C C 1
ATOM 9213 O O . ARG C 1 375 ? 19.182 62.906 43.857 1.00 50.58 375 ARG C O 1
ATOM 9221 N N . ALA C 1 376 ? 19.402 62.183 45.994 1.00 47.51 376 ALA C N 1
ATOM 9222 C CA . ALA C 1 376 ? 20.869 62.305 46.049 1.00 45.90 376 ALA C CA 1
ATOM 9223 C C . ALA C 1 376 ? 21.592 61.677 44.850 1.00 45.58 376 ALA C C 1
ATOM 9224 O O . ALA C 1 376 ? 22.438 62.333 44.233 1.00 43.09 376 ALA C O 1
ATOM 9226 N N . PHE C 1 377 ? 21.238 60.428 44.522 1.00 45.38 377 PHE C N 1
ATOM 9227 C CA . PHE C 1 377 ? 21.844 59.695 43.399 1.00 47.57 377 PHE C CA 1
ATOM 9228 C C . PHE C 1 377 ? 21.699 60.442 42.073 1.00 45.35 377 PHE C C 1
ATOM 9229 O O . PHE C 1 377 ? 22.657 60.527 41.304 1.00 42.84 377 PHE C O 1
ATOM 9237 N N . GLU C 1 378 ? 20.513 61.009 41.839 1.00 47.32 378 GLU C N 1
ATOM 9238 C CA . GLU C 1 378 ? 20.243 61.828 40.646 1.00 49.22 378 GLU C CA 1
ATOM 9239 C C . GLU C 1 378 ? 21.088 63.100 40.621 1.00 46.64 378 GLU C C 1
ATOM 9240 O O . GLU C 1 378 ? 21.620 63.471 39.573 1.00 44.74 378 GLU C O 1
ATOM 9246 N N . ARG C 1 379 ? 21.238 63.739 41.783 1.00 43.87 379 ARG C N 1
ATOM 9247 C CA . ARG C 1 379 ? 22.018 64.978 41.905 1.00 40.02 379 ARG C CA 1
ATOM 9248 C C . ARG C 1 379 ? 23.510 64.742 41.689 1.00 37.51 379 ARG C C 1
ATOM 9249 O O . ARG C 1 379 ? 24.177 65.565 41.061 1.00 37.53 379 ARG C O 1
ATOM 9257 N N . VAL C 1 380 ? 24.016 63.619 42.212 1.00 37.35 380 VAL C N 1
ATOM 9258 C CA . VAL C 1 380 ? 25.389 63.155 41.964 1.00 38.75 380 VAL C CA 1
ATOM 9259 C C . VAL C 1 380 ? 25.646 63.009 40.453 1.00 41.75 380 VAL C C 1
ATOM 9260 O O . VAL C 1 380 ? 26.635 63.536 39.934 1.00 40.98 380 VAL C O 1
ATOM 9264 N N . LYS C 1 381 ? 24.736 62.312 39.772 1.00 45.82 381 LYS C N 1
ATOM 9265 C CA . LYS C 1 381 ? 24.774 62.099 38.320 1.00 51.04 381 LYS C CA 1
ATOM 9266 C C . LYS C 1 381 ? 24.883 63.428 37.555 1.00 52.82 381 LYS C C 1
ATOM 9267 O O . LYS C 1 381 ? 25.753 63.573 36.689 1.00 56.39 381 LYS C O 1
ATOM 9273 N N . LYS C 1 382 ? 24.025 64.392 37.913 1.00 52.34 382 LYS C N 1
ATOM 9274 C CA . LYS C 1 382 ? 24.000 65.737 37.308 1.00 50.69 382 LYS C CA 1
ATOM 9275 C C . LYS C 1 382 ? 25.296 66.535 37.487 1.00 48.56 382 LYS C C 1
ATOM 9276 O O . LYS C 1 382 ? 25.681 67.275 36.587 1.00 48.98 382 LYS C O 1
ATOM 9282 N N . LEU C 1 383 ? 25.957 66.374 38.638 1.00 45.82 383 LEU C N 1
ATOM 9283 C CA . LEU C 1 383 ? 27.161 67.147 38.990 1.00 43.07 383 LEU C CA 1
ATOM 9284 C C . LEU C 1 383 ? 28.481 66.439 38.703 1.00 42.79 383 LEU C C 1
ATOM 9285 O O . LEU C 1 383 ? 29.486 67.081 38.402 1.00 41.69 383 LEU C O 1
ATOM 9290 N N . TYR C 1 384 ? 28.483 65.119 38.842 1.00 44.91 384 TYR C N 1
ATOM 9291 C CA . TYR C 1 384 ? 29.673 64.316 38.621 1.00 45.86 384 TYR C CA 1
ATOM 9292 C C . TYR C 1 384 ? 29.385 63.337 37.485 1.00 46.80 384 TYR C C 1
ATOM 9293 O O . TYR C 1 384 ? 30.260 63.032 36.682 1.00 51.38 384 TYR C O 1
ATOM 9302 N N . TYR D 1 5 ? 25.904 15.996 77.187 1.00 57.82 5 TYR D N 1
ATOM 9303 C CA . TYR D 1 5 ? 27.309 16.521 77.171 1.00 62.90 5 TYR D CA 1
ATOM 9304 C C . TYR D 1 5 ? 28.298 15.627 76.399 1.00 66.02 5 TYR D C 1
ATOM 9305 O O . TYR D 1 5 ? 29.499 15.602 76.725 1.00 73.77 5 TYR D O 1
ATOM 9314 N N . LYS D 1 6 ? 27.825 14.901 75.386 1.00 69.35 6 LYS D N 1
ATOM 9315 C CA . LYS D 1 6 ? 28.674 13.885 74.740 1.00 69.37 6 LYS D CA 1
ATOM 9316 C C . LYS D 1 6 ? 28.662 13.699 73.207 1.00 69.27 6 LYS D C 1
ATOM 9317 O O . LYS D 1 6 ? 29.754 13.619 72.639 1.00 71.19 6 LYS D O 1
ATOM 9319 N N . LEU D 1 7 ? 27.529 13.642 72.487 1.00 69.55 7 LEU D N 1
ATOM 9320 C CA . LEU D 1 7 ? 26.220 14.325 72.661 1.00 65.97 7 LEU D CA 1
ATOM 9321 C C . LEU D 1 7 ? 26.317 15.825 72.358 1.00 62.36 7 LEU D C 1
ATOM 9322 O O . LEU D 1 7 ? 26.294 16.179 71.183 1.00 60.72 7 LEU D O 1
ATOM 9327 N N . ALA D 1 8 ? 26.452 16.683 73.372 1.00 57.36 8 ALA D N 1
ATOM 9328 C CA . ALA D 1 8 ? 26.595 18.135 73.155 1.00 55.28 8 ALA D CA 1
ATOM 9329 C C . ALA D 1 8 ? 27.957 18.539 72.570 1.00 54.04 8 ALA D C 1
ATOM 9330 O O . ALA D 1 8 ? 28.033 19.432 71.719 1.00 55.17 8 ALA D O 1
ATOM 9332 N N . SER D 1 9 ? 29.013 17.869 73.030 1.00 49.30 9 SER D N 1
ATOM 9333 C CA . SER D 1 9 ? 30.396 18.195 72.687 1.00 46.18 9 SER D CA 1
ATOM 9334 C C . SER D 1 9 ? 30.770 17.883 71.222 1.00 44.02 9 SER D C 1
ATOM 9335 O O . SER D 1 9 ? 31.352 18.735 70.537 1.00 42.10 9 SER D O 1
ATOM 9338 N N . TYR D 1 10 ? 30.431 16.675 70.757 1.00 40.14 10 TYR D N 1
ATOM 9339 C CA . TYR D 1 10 ? 30.754 16.186 69.393 1.00 37.52 10 TYR D CA 1
ATOM 9340 C C . TYR D 1 10 ? 32.264 16.251 69.112 1.00 35.80 10 TYR D C 1
ATOM 9341 O O . TYR D 1 10 ? 32.722 16.922 68.175 1.00 34.53 10 TYR D O 1
ATOM 9350 N N . ARG D 1 11 ? 33.027 15.573 69.967 1.00 34.40 11 ARG D N 1
ATOM 9351 C CA . ARG D 1 11 ? 34.492 15.548 69.904 1.00 34.64 11 ARG D CA 1
ATOM 9352 C C . ARG D 1 11 ? 34.982 14.101 70.079 1.00 36.64 11 ARG D C 1
ATOM 9353 O O . ARG D 1 11 ? 34.208 13.234 70.498 1.00 36.56 11 ARG D O 1
ATOM 9361 N N . ILE D 1 12 ? 36.254 13.845 69.772 1.00 37.27 12 ILE D N 1
ATOM 9362 C CA . ILE D 1 12 ? 36.803 12.474 69.818 1.00 40.43 12 ILE D CA 1
ATOM 9363 C C . ILE D 1 12 ? 37.050 11.978 71.247 1.00 41.36 12 ILE D C 1
ATOM 9364 O O . ILE D 1 12 ? 37.116 10.773 71.479 1.00 43.72 12 ILE D O 1
ATOM 9369 N N . CYS D 1 13 ? 37.199 12.915 72.181 1.00 39.18 13 CYS D N 1
ATOM 9370 C CA . CYS D 1 13 ? 37.379 12.609 73.589 1.00 39.51 13 CYS D CA 1
ATOM 9371 C C . CYS D 1 13 ? 36.622 13.615 74.454 1.00 39.46 13 CYS D C 1
ATOM 9372 O O . CYS D 1 13 ? 36.133 14.638 73.958 1.00 40.14 13 CYS D O 1
ATOM 9375 N N . SER D 1 14 ? 36.528 13.311 75.744 1.00 38.28 14 SER D N 1
ATOM 9376 C CA . SER D 1 14 ? 35.917 14.201 76.722 1.00 36.17 14 SER D CA 1
ATOM 9377 C C . SER D 1 14 ? 36.762 15.478 76.897 1.00 36.08 14 SER D C 1
ATOM 9378 O O . SER D 1 14 ? 37.985 15.441 76.714 1.00 32.78 14 SER D O 1
ATOM 9381 N N . PRO D 1 15 ? 36.115 16.612 77.233 1.00 36.64 15 PRO D N 1
ATOM 9382 C CA . PRO D 1 15 ? 36.868 17.833 77.570 1.00 37.13 15 PRO D CA 1
ATOM 9383 C C . PRO D 1 15 ? 37.853 17.661 78.740 1.00 37.21 15 PRO D C 1
ATOM 9384 O O . PRO D 1 15 ? 38.892 18.324 78.769 1.00 33.98 15 PRO D O 1
ATOM 9388 N N . GLU D 1 16 ? 37.516 16.779 79.687 1.00 37.53 16 GLU D N 1
ATOM 9389 C CA . GLU D 1 16 ? 38.396 16.419 80.808 1.00 38.30 16 GLU D CA 1
ATOM 9390 C C . GLU D 1 16 ? 39.747 15.880 80.327 1.00 36.76 16 GLU D C 1
ATOM 9391 O O . GLU D 1 16 ? 40.790 16.273 80.847 1.00 37.69 16 GLU D O 1
ATOM 9397 N N . GLU D 1 17 ? 39.697 14.988 79.335 1.00 38.25 17 GLU D N 1
ATOM 9398 C CA . GLU D 1 17 ? 40.869 14.472 78.630 1.00 39.06 17 GLU D CA 1
ATOM 9399 C C . GLU D 1 17 ? 41.646 15.592 77.941 1.00 37.38 17 GLU D C 1
ATOM 9400 O O . GLU D 1 17 ? 42.858 15.703 78.122 1.00 37.28 17 GLU D O 1
ATOM 9406 N N . THR D 1 18 ? 40.939 16.416 77.163 1.00 35.92 18 THR D N 1
ATOM 9407 C CA . THR D 1 18 ? 41.563 17.505 76.395 1.00 35.10 18 THR D CA 1
ATOM 9408 C C . THR D 1 18 ? 42.390 18.398 77.311 1.00 35.25 18 THR D C 1
ATOM 9409 O O . THR D 1 18 ? 43.574 18.620 77.050 1.00 35.37 18 THR D O 1
ATOM 9413 N N . PHE D 1 19 ? 41.764 18.866 78.393 1.00 35.49 19 PHE D N 1
ATOM 9414 C CA . PHE D 1 19 ? 42.393 19.772 79.350 1.00 36.82 19 PHE D CA 1
ATOM 9415 C C . PHE D 1 19 ? 43.693 19.226 79.942 1.00 38.52 19 PHE D C 1
ATOM 9416 O O . PHE D 1 19 ? 44.637 19.984 80.194 1.00 41.13 19 PHE D O 1
ATOM 9424 N N . GLU D 1 20 ? 43.731 17.917 80.169 1.00 39.80 20 GLU D N 1
ATOM 9425 C CA . GLU D 1 20 ? 44.937 17.267 80.661 1.00 40.47 20 GLU D CA 1
ATOM 9426 C C . GLU D 1 20 ? 45.995 17.083 79.586 1.00 40.37 20 GLU D C 1
ATOM 9427 O O . GLU D 1 20 ? 47.169 17.329 79.843 1.00 42.69 20 GLU D O 1
ATOM 9433 N N . LYS D 1 21 ? 45.583 16.681 78.385 1.00 41.50 21 LYS D N 1
ATOM 9434 C CA . LYS D 1 21 ? 46.524 16.496 77.269 1.00 44.40 21 LYS D CA 1
ATOM 9435 C C . LYS D 1 21 ? 47.251 17.792 76.877 1.00 45.77 21 LYS D C 1
ATOM 9436 O O . LYS D 1 21 ? 48.235 17.762 76.126 1.00 48.19 21 LYS D O 1
ATOM 9442 N N . ILE D 1 22 ? 46.788 18.906 77.441 1.00 42.42 22 ILE D N 1
ATOM 9443 C CA . ILE D 1 22 ? 47.115 20.246 76.972 1.00 41.39 22 ILE D CA 1
ATOM 9444 C C . ILE D 1 22 ? 47.903 21.101 77.984 1.00 40.33 22 ILE D C 1
ATOM 9445 O O . ILE D 1 22 ? 48.335 22.222 77.668 1.00 37.00 22 ILE D O 1
ATOM 9450 N N . GLN D 1 23 ? 48.095 20.548 79.185 1.00 39.97 23 GLN D N 1
ATOM 9451 C CA . GLN D 1 23 ? 48.807 21.215 80.287 1.00 40.72 23 GLN D CA 1
ATOM 9452 C C . GLN D 1 23 ? 50.179 21.745 79.875 1.00 39.62 23 GLN D C 1
ATOM 9453 O O . GLN D 1 23 ? 50.541 22.873 80.230 1.00 39.47 23 GLN D O 1
ATOM 9459 N N . GLU D 1 24 ? 50.930 20.927 79.137 1.00 39.68 24 GLU D N 1
ATOM 9460 C CA . GLU D 1 24 ? 52.262 21.304 78.658 1.00 43.30 24 GLU D CA 1
ATOM 9461 C C . GLU D 1 24 ? 52.192 22.462 77.652 1.00 41.53 24 GLU D C 1
ATOM 9462 O O . GLU D 1 24 ? 52.981 23.407 77.739 1.00 40.87 24 GLU D O 1
ATOM 9468 N N . ALA D 1 25 ? 51.238 22.385 76.723 1.00 39.67 25 ALA D N 1
ATOM 9469 C CA . ALA D 1 25 ? 51.026 23.441 75.728 1.00 38.69 25 ALA D CA 1
ATOM 9470 C C . ALA D 1 25 ? 50.650 24.767 76.376 1.00 37.57 25 ALA D C 1
ATOM 9471 O O . ALA D 1 25 ? 51.124 25.811 75.944 1.00 35.80 25 ALA D O 1
ATOM 9473 N N . LEU D 1 26 ? 49.822 24.712 77.422 1.00 38.15 26 LEU D N 1
ATOM 9474 C CA . LEU D 1 26 ? 49.428 25.904 78.174 1.00 37.36 26 LEU D CA 1
ATOM 9475 C C . LEU D 1 26 ? 50.607 26.589 78.860 1.00 38.62 26 LEU D C 1
ATOM 9476 O O . LEU D 1 26 ? 50.605 27.813 79.019 1.00 37.34 26 LEU D O 1
ATOM 9481 N N . LYS D 1 27 ? 51.600 25.793 79.263 1.00 40.33 27 LYS D N 1
ATOM 9482 C CA . LYS D 1 27 ? 52.871 26.318 79.769 1.00 42.99 27 LYS D CA 1
ATOM 9483 C C . LYS D 1 27 ? 53.678 27.016 78.666 1.00 40.84 27 LYS D C 1
ATOM 9484 O O . LYS D 1 27 ? 54.150 28.134 78.865 1.00 41.43 27 LYS D O 1
ATOM 9490 N N . LYS D 1 28 ? 53.794 26.370 77.505 1.00 40.61 28 LYS D N 1
ATOM 9491 C CA . LYS D 1 28 ? 54.488 26.930 76.331 1.00 42.63 28 LYS D CA 1
ATOM 9492 C C . LYS D 1 28 ? 53.853 28.234 75.806 1.00 43.42 28 LYS D C 1
ATOM 9493 O O . LYS D 1 28 ? 54.548 29.090 75.259 1.00 41.88 28 LYS D O 1
ATOM 9499 N N . ILE D 1 29 ? 52.536 28.349 76.008 1.00 43.25 29 ILE D N 1
ATOM 9500 C CA . ILE D 1 29 ? 51.682 29.509 75.688 1.00 44.26 29 ILE D CA 1
ATOM 9501 C C . ILE D 1 29 ? 52.001 30.694 76.596 1.00 41.09 29 ILE D C 1
ATOM 9502 O O . ILE D 1 29 ? 51.672 31.846 76.280 1.00 39.95 29 ILE D O 1
ATOM 9507 N N . GLU D 1 30 ? 52.631 30.387 77.728 1.00 40.47 30 GLU D N 1
ATOM 9508 C CA . GLU D 1 30 ? 52.807 31.307 78.858 1.00 39.20 30 GLU D CA 1
ATOM 9509 C C . GLU D 1 30 ? 51.463 31.809 79.387 1.00 37.17 30 GLU D C 1
ATOM 9510 O O . GLU D 1 30 ? 51.248 33.014 79.557 1.00 36.02 30 GLU D O 1
ATOM 9516 N N . THR D 1 31 ? 50.566 30.853 79.641 1.00 36.07 31 THR D N 1
ATOM 9517 C CA . THR D 1 31 ? 49.307 31.102 80.337 1.00 36.36 31 THR D CA 1
ATOM 9518 C C . THR D 1 31 ? 49.639 31.661 81.720 1.00 38.29 31 THR D C 1
ATOM 9519 O O . THR D 1 31 ? 50.381 31.036 82.482 1.00 39.44 31 THR D O 1
ATOM 9523 N N . VAL D 1 32 ? 49.120 32.845 82.031 1.00 39.44 32 VAL D N 1
ATOM 9524 C CA . VAL D 1 32 ? 49.267 33.396 83.385 1.00 40.82 32 VAL D CA 1
ATOM 9525 C C . VAL D 1 32 ? 48.000 33.300 84.259 1.00 40.10 32 VAL D C 1
ATOM 9526 O O . VAL D 1 32 ? 48.102 33.387 85.483 1.00 38.96 32 VAL D O 1
ATOM 9530 N N . GLU D 1 33 ? 46.830 33.093 83.641 1.00 37.02 33 GLU D N 1
ATOM 9531 C CA . GLU D 1 33 ? 45.560 32.962 84.384 1.00 36.28 33 GLU D CA 1
ATOM 9532 C C . GLU D 1 33 ? 44.441 32.295 83.565 1.00 35.81 33 GLU D C 1
ATOM 9533 O O . GLU D 1 33 ? 44.265 32.598 82.389 1.00 36.71 33 GLU D O 1
ATOM 9539 N N . ILE D 1 34 ? 43.716 31.376 84.203 1.00 34.94 34 ILE D N 1
ATOM 9540 C CA . ILE D 1 34 ? 42.465 30.807 83.692 1.00 34.22 34 ILE D CA 1
ATOM 9541 C C . ILE D 1 34 ? 41.400 31.093 84.752 1.00 35.57 34 ILE D C 1
ATOM 9542 O O . ILE D 1 34 ? 41.575 30.728 85.917 1.00 35.87 34 ILE D O 1
ATOM 9547 N N . LYS D 1 35 ? 40.306 31.748 84.353 1.00 36.06 35 LYS D N 1
ATOM 9548 C CA . LYS D 1 35 ? 39.304 32.237 85.314 1.00 35.92 35 LYS D CA 1
ATOM 9549 C C . LYS D 1 35 ? 37.860 32.107 84.819 1.00 35.15 35 LYS D C 1
ATOM 9550 O O . LYS D 1 35 ? 37.532 32.549 83.709 1.00 34.70 35 LYS D O 1
ATOM 9556 N N . ASN D 1 36 ? 37.007 31.510 85.656 1.00 32.98 36 ASN D N 1
ATOM 9557 C CA . ASN D 1 36 ? 35.554 31.482 85.433 1.00 31.49 36 ASN D CA 1
ATOM 9558 C C . ASN D 1 36 ? 35.017 32.888 85.660 1.00 30.71 36 ASN D C 1
ATOM 9559 O O . ASN D 1 36 ? 35.242 33.479 86.724 1.00 30.49 36 ASN D O 1
ATOM 9564 N N . ILE D 1 37 ? 34.317 33.424 84.659 1.00 28.98 37 ILE D N 1
ATOM 9565 C CA . ILE D 1 37 ? 33.729 34.776 84.748 1.00 28.04 37 ILE D CA 1
ATOM 9566 C C . ILE D 1 37 ? 32.202 34.796 84.652 1.00 27.79 37 ILE D C 1
ATOM 9567 O O . ILE D 1 37 ? 31.607 35.845 84.389 1.00 26.73 37 ILE D O 1
ATOM 9572 N N . GLN D 1 38 ? 31.579 33.641 84.897 1.00 28.79 38 GLN D N 1
ATOM 9573 C CA . GLN D 1 38 ? 30.108 33.524 84.959 1.00 30.88 38 GLN D CA 1
ATOM 9574 C C . GLN D 1 38 ? 29.461 34.625 85.830 1.00 30.25 38 GLN D C 1
ATOM 9575 O O . GLN D 1 38 ? 28.433 35.189 85.458 1.00 29.34 38 GLN D O 1
ATOM 9581 N N . HIS D 1 39 ? 30.104 34.941 86.955 1.00 31.44 39 HIS D N 1
ATOM 9582 C CA . HIS D 1 39 ? 29.615 35.947 87.927 1.00 32.03 39 HIS D CA 1
ATOM 9583 C C . HIS D 1 39 ? 29.458 37.384 87.401 1.00 32.58 39 HIS D C 1
ATOM 9584 O O . HIS D 1 39 ? 28.766 38.198 88.022 1.00 31.90 39 HIS D O 1
ATOM 9591 N N . LEU D 1 40 ? 30.101 37.704 86.276 1.00 30.59 40 LEU D N 1
ATOM 9592 C CA . LEU D 1 40 ? 29.903 39.013 85.636 1.00 30.51 40 LEU D CA 1
ATOM 9593 C C . LEU D 1 40 ? 28.485 39.182 85.113 1.00 29.86 40 LEU D C 1
ATOM 9594 O O . LEU D 1 40 ? 27.946 40.288 85.117 1.00 29.58 40 LEU D O 1
ATOM 9599 N N . ASP D 1 41 ? 27.886 38.077 84.670 1.00 29.75 41 ASP D N 1
ATOM 9600 C CA . ASP D 1 41 ? 26.532 38.108 84.118 1.00 30.62 41 ASP D CA 1
ATOM 9601 C C . ASP D 1 41 ? 25.503 37.460 85.068 1.00 28.58 41 ASP D C 1
ATOM 9602 O O . ASP D 1 41 ? 25.857 36.918 86.119 1.00 29.02 41 ASP D O 1
ATOM 9607 N N . LYS D 1 42 ? 24.236 37.524 84.672 1.00 29.51 42 LYS D N 1
ATOM 9608 C CA . LYS D 1 42 ? 23.119 36.957 85.423 1.00 30.00 42 LYS D CA 1
ATOM 9609 C C . LYS D 1 42 ? 22.514 35.684 84.801 1.00 29.94 42 LYS D C 1
ATOM 9610 O O . LYS D 1 42 ? 21.597 35.091 85.386 1.00 30.62 42 LYS D O 1
ATOM 9616 N N . VAL D 1 43 ? 23.015 35.265 83.633 1.00 28.12 43 VAL D N 1
ATOM 9617 C CA . VAL D 1 43 ? 22.415 34.132 82.903 1.00 26.30 43 VAL D CA 1
ATOM 9618 C C . VAL D 1 43 ? 22.904 32.738 83.343 1.00 26.83 43 VAL D C 1
ATOM 9619 O O . VAL D 1 43 ? 22.253 31.736 83.042 1.00 28.07 43 VAL D O 1
ATOM 9623 N N . ASN D 1 44 ? 24.050 32.686 84.027 1.00 27.42 44 ASN D N 1
ATOM 9624 C CA . ASN D 1 44 ? 24.608 31.447 84.612 1.00 27.87 44 ASN D CA 1
ATOM 9625 C C . ASN D 1 44 ? 24.977 30.328 83.621 1.00 28.90 44 ASN D C 1
ATOM 9626 O O . ASN D 1 44 ? 24.781 29.133 83.880 1.00 28.47 44 ASN D O 1
ATOM 9631 N N . ILE D 1 45 ? 25.533 30.747 82.489 1.00 26.88 45 ILE D N 1
ATOM 9632 C CA . ILE D 1 45 ? 26.114 29.841 81.516 1.00 26.34 45 ILE D CA 1
ATOM 9633 C C . ILE D 1 45 ? 27.630 30.020 81.626 1.00 26.65 45 ILE D C 1
ATOM 9634 O O . ILE D 1 45 ? 28.119 31.166 81.568 1.00 27.62 45 ILE D O 1
ATOM 9639 N N . PRO D 1 46 ? 28.373 28.908 81.828 1.00 25.80 46 PRO D N 1
ATOM 9640 C CA . PRO D 1 46 ? 29.824 28.967 82.049 1.00 26.13 46 PRO D CA 1
ATOM 9641 C C . PRO D 1 46 ? 30.561 29.698 80.925 1.00 25.84 46 PRO D C 1
ATOM 9642 O O . PRO D 1 46 ? 30.392 29.376 79.743 1.00 24.56 46 PRO D O 1
ATOM 9646 N N . VAL D 1 47 ? 31.327 30.706 81.320 1.00 27.06 47 VAL D N 1
ATOM 9647 C CA . VAL D 1 47 ? 32.197 31.459 80.436 1.00 27.06 47 VAL D CA 1
ATOM 9648 C C . VAL D 1 47 ? 33.521 31.593 81.175 1.00 28.47 47 VAL D C 1
ATOM 9649 O O . VAL D 1 47 ? 33.551 31.893 82.389 1.00 29.39 47 VAL D O 1
ATOM 9653 N N . TYR D 1 48 ? 34.609 31.336 80.451 1.00 27.20 48 TYR D N 1
ATOM 9654 C CA . TYR D 1 48 ? 35.955 31.424 81.000 1.00 27.29 48 TYR D CA 1
ATOM 9655 C C . TYR D 1 48 ? 36.791 32.389 80.189 1.00 28.27 48 TYR D C 1
ATOM 9656 O O . TYR D 1 48 ? 36.505 32.632 79.005 1.00 25.94 48 TYR D O 1
ATOM 9665 N N . TYR D 1 49 ? 37.816 32.949 80.828 1.00 28.54 49 TYR D N 1
ATOM 9666 C CA . TYR D 1 49 ? 38.903 33.546 80.074 1.00 29.59 49 TYR D CA 1
ATOM 9667 C C . TYR D 1 49 ? 40.220 32.838 80.342 1.00 30.51 49 TYR D C 1
ATOM 9668 O O . TYR D 1 49 ? 40.371 32.133 81.351 1.00 31.35 49 TYR D O 1
ATOM 9677 N N . LEU D 1 50 ? 41.146 33.010 79.404 1.00 29.50 50 LEU D N 1
ATOM 9678 C CA . LEU D 1 50 ? 42.554 32.698 79.606 1.00 29.01 50 LEU D CA 1
ATOM 9679 C C . LEU D 1 50 ? 43.388 33.925 79.242 1.00 29.71 50 LEU D C 1
ATOM 9680 O O . LEU D 1 50 ? 43.261 34.471 78.143 1.00 30.41 50 LEU D O 1
ATOM 9685 N N . LYS D 1 51 ? 44.233 34.347 80.178 1.00 30.73 51 LYS D N 1
ATOM 9686 C CA . LYS D 1 51 ? 45.232 35.383 79.921 1.00 31.42 51 LYS D CA 1
ATOM 9687 C C . LYS D 1 51 ? 46.599 34.746 79.697 1.00 34.50 51 LYS D C 1
ATOM 9688 O O . LYS D 1 51 ? 47.012 33.858 80.461 1.00 34.48 51 LYS D O 1
ATOM 9694 N N . ARG D 1 52 ? 47.275 35.187 78.637 1.00 33.90 52 ARG D N 1
ATOM 9695 C CA . ARG D 1 52 ? 48.628 34.740 78.326 1.00 36.45 52 ARG D CA 1
ATOM 9696 C C . ARG D 1 52 ? 49.590 35.919 7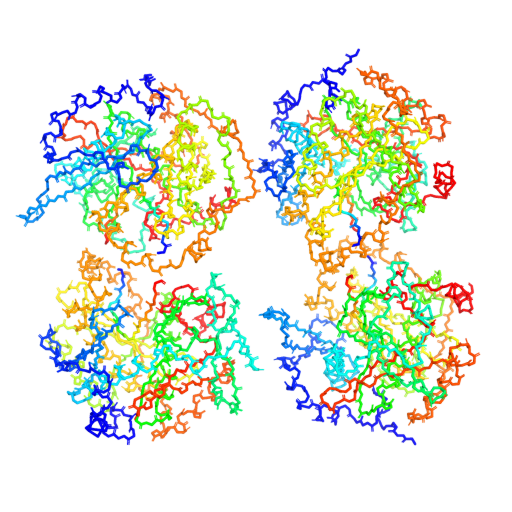8.185 1.00 40.33 52 ARG D C 1
ATOM 9697 O O . ARG D 1 52 ? 49.192 37.029 77.797 1.00 40.12 52 ARG D O 1
ATOM 9705 N N . ARG D 1 53 ? 50.848 35.652 78.531 1.00 44.52 53 ARG D N 1
ATOM 9706 C CA . ARG D 1 53 ? 51.945 36.607 78.430 1.00 48.26 53 ARG D CA 1
ATOM 9707 C C . ARG D 1 53 ? 52.297 36.805 76.957 1.00 47.35 53 ARG D C 1
ATOM 9708 O O . ARG D 1 53 ? 52.500 35.833 76.223 1.00 48.34 53 ARG D O 1
ATOM 9716 N N . VAL D 1 54 ? 52.329 38.071 76.538 1.00 48.50 54 VAL D N 1
ATOM 9717 C CA . VAL D 1 54 ? 52.651 38.462 75.161 1.00 50.05 54 VAL D CA 1
ATOM 9718 C C . VAL D 1 54 ? 53.699 39.595 75.163 1.00 54.51 54 VAL D C 1
ATOM 9719 O O . VAL D 1 54 ? 53.774 40.378 76.111 1.00 52.55 54 VAL D O 1
ATOM 9723 N N . VAL D 1 55 ? 54.528 39.637 74.121 1.00 59.63 55 VAL D N 1
ATOM 9724 C CA . VAL D 1 55 ? 55.438 40.762 73.857 1.00 66.11 55 VAL D CA 1
ATOM 9725 C C . VAL D 1 55 ? 55.474 41.096 72.357 1.00 71.21 55 VAL D C 1
ATOM 9726 O O . VAL D 1 55 ? 55.805 40.234 71.531 1.00 71.02 55 VAL D O 1
ATOM 9730 N N . VAL D 1 56 ? 55.093 42.332 72.015 1.00 76.56 56 VAL D N 1
ATOM 9731 C CA . VAL D 1 56 ? 55.290 42.883 70.653 1.00 82.34 56 VAL D CA 1
ATOM 9732 C C . VAL D 1 56 ? 56.807 43.042 70.332 1.00 87.02 56 VAL D C 1
ATOM 9733 O O . VAL D 1 56 ? 57.267 42.345 69.426 1.00 88.05 56 VAL D O 1
ATOM 9737 N N . ASP D 1 57 ? 57.613 43.900 70.997 1.00 90.09 57 ASP D N 1
ATOM 9738 C CA . ASP D 1 57 ? 57.313 45.035 71.916 1.00 90.36 57 ASP D CA 1
ATOM 9739 C C . ASP D 1 57 ? 58.611 45.543 72.537 1.00 89.94 57 ASP D C 1
ATOM 9740 O O . ASP D 1 57 ? 59.089 46.629 72.205 1.00 92.63 57 ASP D O 1
ATOM 9745 N N . GLY D 1 58 ? 59.163 44.732 73.441 1.00 86.99 58 GLY D N 1
ATOM 9746 C CA . GLY D 1 58 ? 60.235 45.136 74.340 1.00 86.04 58 GLY D CA 1
ATOM 9747 C C . GLY D 1 58 ? 59.914 44.756 75.776 1.00 86.65 58 GLY D C 1
ATOM 9748 O O . GLY D 1 58 ? 60.707 44.072 76.429 1.00 87.16 58 GLY D O 1
ATOM 9749 N N . LYS D 1 59 ? 58.744 45.185 76.259 1.00 87.87 59 LYS D N 1
ATOM 9750 C CA . LYS D 1 59 ? 58.329 44.972 77.657 1.00 88.52 59 LYS D CA 1
ATOM 9751 C C . LYS D 1 59 ? 56.829 44.643 77.824 1.00 88.57 59 LYS D C 1
ATOM 9752 O O . LYS D 1 59 ? 55.965 45.493 77.578 1.00 93.15 59 LYS D O 1
ATOM 9758 N N . GLU D 1 60 ? 56.552 43.401 78.241 1.00 83.18 60 GLU D N 1
ATOM 9759 C CA . GLU D 1 60 ? 55.220 42.928 78.689 1.00 77.32 60 GLU D CA 1
ATOM 9760 C C . GLU D 1 6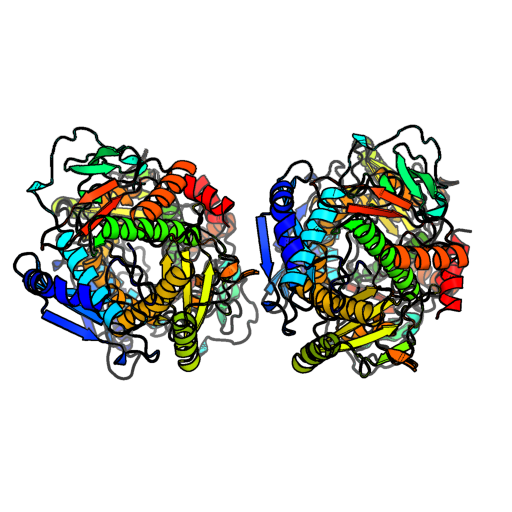0 ? 54.040 43.036 77.695 1.00 72.93 60 GLU D C 1
ATOM 9761 O O . GLU D 1 60 ? 54.227 43.397 76.527 1.00 75.36 60 GLU D O 1
ATOM 9767 N N . GLY D 1 61 ? 52.844 42.686 78.184 1.00 64.17 61 GLY D N 1
ATOM 9768 C CA . GLY D 1 61 ? 51.605 42.601 77.398 1.00 54.40 61 GLY D CA 1
ATOM 9769 C C . GLY D 1 61 ? 50.779 41.363 77.737 1.00 48.47 61 GLY D C 1
ATOM 9770 O O . GLY D 1 61 ? 51.332 40.299 78.043 1.00 47.38 61 GLY D O 1
ATOM 9771 N N . ILE D 1 62 ? 49.453 41.504 77.692 1.00 44.65 62 ILE D N 1
ATOM 9772 C CA . ILE D 1 62 ? 48.522 40.381 77.918 1.00 39.64 62 ILE D CA 1
ATOM 9773 C C . ILE D 1 62 ? 47.587 40.207 76.715 1.00 37.29 62 ILE D C 1
ATOM 9774 O O . ILE D 1 62 ? 47.015 41.181 76.218 1.00 38.11 62 ILE D O 1
ATOM 9779 N N . ALA D 1 63 ? 47.459 38.968 76.243 1.00 34.87 63 ALA D N 1
ATOM 9780 C CA . ALA D 1 63 ? 46.419 38.593 75.294 1.00 33.45 63 ALA D CA 1
ATOM 9781 C C . ALA D 1 63 ? 45.361 37.780 76.033 1.00 32.53 63 ALA D C 1
ATOM 9782 O O . ALA D 1 63 ? 45.695 36.909 76.853 1.00 32.36 63 ALA D O 1
ATOM 9784 N N . ILE D 1 64 ? 44.092 38.086 75.757 1.00 30.72 64 ILE D N 1
ATOM 9785 C CA . ILE D 1 64 ? 42.964 37.391 76.393 1.00 29.15 64 ILE D CA 1
ATOM 9786 C C . ILE D 1 64 ? 42.178 36.547 75.381 1.00 28.67 64 ILE D C 1
ATOM 9787 O O . ILE D 1 64 ? 42.065 36.892 74.197 1.00 27.41 64 ILE D O 1
ATOM 9792 N N . HIS D 1 65 ? 41.668 35.425 75.877 1.00 29.26 65 HIS D N 1
ATOM 9793 C CA . HIS D 1 65 ? 40.867 34.486 75.115 1.00 29.73 65 HIS D CA 1
ATOM 9794 C C . HIS D 1 65 ? 39.709 34.028 75.975 1.00 29.35 65 HIS D C 1
ATOM 9795 O O . HIS D 1 65 ? 39.898 33.755 77.159 1.00 30.13 65 HIS D O 1
ATOM 9802 N N . TYR D 1 66 ? 38.520 33.962 75.379 1.00 28.13 66 TYR D N 1
ATOM 9803 C CA . TYR D 1 66 ? 37.312 33.560 76.098 1.00 28.39 66 TYR D CA 1
ATOM 9804 C C . TYR D 1 66 ? 36.809 32.207 75.640 1.00 28.62 66 TYR D C 1
ATOM 9805 O O . TYR D 1 66 ? 37.074 31.779 74.516 1.00 29.28 66 TYR D O 1
ATOM 9814 N N . GLY D 1 67 ? 36.082 31.544 76.532 1.00 27.98 67 GLY D N 1
ATOM 9815 C CA . GLY D 1 67 ? 35.519 30.229 76.270 1.00 28.15 67 GLY D CA 1
ATOM 9816 C C . GLY D 1 67 ? 34.089 30.119 76.739 1.00 28.61 67 GLY D C 1
ATOM 9817 O O . GLY D 1 67 ? 33.686 30.803 77.679 1.00 27.85 67 GLY D O 1
ATOM 9818 N N . LYS D 1 68 ? 33.343 29.227 76.092 1.00 29.55 68 LYS D N 1
ATOM 9819 C CA . LYS D 1 68 ? 31.903 29.044 76.320 1.00 30.49 68 LYS D CA 1
ATOM 9820 C C . LYS D 1 68 ? 31.582 27.553 76.361 1.00 30.06 68 LYS D C 1
ATOM 9821 O O . LYS D 1 68 ? 32.294 26.733 75.757 1.00 29.16 68 LYS D O 1
ATOM 9827 N N . GLY D 1 69 ? 30.509 27.213 77.066 1.00 30.48 69 GLY D N 1
ATOM 9828 C CA . GLY D 1 69 ? 30.067 25.830 77.187 1.00 31.25 69 GLY D CA 1
ATOM 9829 C C . GLY D 1 69 ? 28.832 25.692 78.039 1.00 32.33 69 GLY D C 1
ATOM 9830 O O . GLY D 1 69 ? 28.472 26.616 78.768 1.00 32.90 69 GLY D O 1
ATOM 9831 N N . ALA D 1 70 ? 28.187 24.527 77.933 1.00 32.91 70 ALA D N 1
ATOM 9832 C CA . ALA D 1 70 ? 27.052 24.168 78.779 1.00 33.33 70 ALA D CA 1
ATOM 9833 C C . ALA D 1 70 ? 27.497 23.862 80.218 1.00 34.87 70 ALA D C 1
ATOM 9834 O O . ALA D 1 70 ? 26.774 24.181 81.167 1.00 37.03 70 ALA D O 1
ATOM 9836 N N . ASN D 1 71 ? 28.679 23.256 80.372 1.00 33.52 71 ASN D N 1
ATOM 9837 C CA . ASN D 1 71 ? 29.287 23.041 81.698 1.00 33.59 71 ASN D CA 1
ATOM 9838 C C . ASN D 1 71 ? 30.675 23.687 81.806 1.00 33.06 71 ASN D C 1
ATOM 9839 O O . ASN D 1 71 ? 31.243 24.116 80.788 1.00 31.50 71 ASN D O 1
ATOM 9844 N N . ASP D 1 72 ? 31.203 23.749 83.033 1.00 33.29 72 ASP D N 1
ATOM 9845 C CA . ASP D 1 72 ? 32.491 24.398 83.345 1.00 33.69 72 ASP D CA 1
ATOM 9846 C C . ASP D 1 72 ? 33.692 23.862 82.564 1.00 32.36 72 ASP D C 1
ATOM 9847 O O . ASP D 1 72 ? 34.487 24.659 82.048 1.00 31.67 72 ASP D O 1
ATOM 9852 N N . ILE D 1 73 ? 33.829 22.533 82.484 1.00 30.07 73 ILE D N 1
ATOM 9853 C CA . ILE D 1 73 ? 34.966 21.925 81.777 1.00 30.70 73 ILE D CA 1
ATOM 9854 C C . ILE D 1 73 ? 34.957 22.234 80.265 1.00 30.62 73 ILE D C 1
ATOM 9855 O O . ILE D 1 73 ? 36.015 22.498 79.699 1.00 30.96 73 ILE D O 1
ATOM 9860 N N . GLN D 1 74 ? 33.784 22.236 79.632 1.00 30.95 74 GLN D N 1
ATOM 9861 C CA . GLN D 1 74 ? 33.714 22.625 78.208 1.00 32.41 74 GLN D CA 1
ATOM 9862 C C . GLN D 1 74 ? 34.091 24.095 77.985 1.00 30.81 74 GLN D C 1
ATOM 9863 O O . GLN D 1 74 ? 34.851 24.395 77.063 1.00 28.47 74 GLN D O 1
ATOM 9869 N N . ALA D 1 75 ? 33.568 24.989 78.830 1.00 28.91 75 ALA D N 1
ATOM 9870 C CA . ALA D 1 75 ? 33.906 26.416 78.777 1.00 29.86 75 ALA D CA 1
ATOM 9871 C C . ALA D 1 75 ? 35.392 26.698 79.001 1.00 30.47 75 ALA D C 1
ATOM 9872 O O . ALA D 1 75 ? 35.972 27.557 78.321 1.00 30.18 75 ALA D O 1
ATOM 9874 N N . LYS D 1 76 ? 35.993 25.980 79.954 1.00 29.72 76 LYS D N 1
ATOM 9875 C CA . LYS D 1 76 ? 37.422 26.086 80.246 1.00 29.78 76 LYS D CA 1
ATOM 9876 C C . LYS D 1 76 ? 38.276 25.625 79.067 1.00 28.43 76 LYS D C 1
ATOM 9877 O O . LYS D 1 76 ? 39.242 26.299 78.702 1.00 27.42 76 LYS D O 1
ATOM 9883 N N . VAL D 1 77 ? 37.925 24.478 78.494 1.00 28.91 77 VAL D N 1
ATOM 9884 C CA . VAL D 1 77 ? 38.668 23.910 77.362 1.00 28.81 77 VAL D CA 1
ATOM 9885 C C . VAL D 1 77 ? 38.536 24.830 76.145 1.00 28.04 77 VAL D C 1
ATOM 9886 O O . VAL D 1 77 ? 39.513 25.065 75.449 1.00 27.71 77 VAL D O 1
ATOM 9890 N N . SER D 1 78 ? 37.336 25.370 75.938 1.00 27.67 78 SER D N 1
ATOM 9891 C CA . SER D 1 78 ? 37.056 26.322 74.863 1.00 28.09 78 SER D CA 1
ATOM 9892 C C . SER D 1 78 ? 38.029 27.515 74.890 1.00 27.87 78 SER D C 1
ATOM 9893 O O . SER D 1 78 ? 38.602 27.864 73.851 1.00 26.85 78 SER D O 1
ATOM 9896 N N . ALA D 1 79 ? 38.214 28.108 76.078 1.00 27.32 79 ALA D N 1
ATOM 9897 C CA . ALA D 1 79 ? 39.133 29.234 76.271 1.00 27.46 79 ALA D CA 1
ATOM 9898 C C . ALA D 1 79 ? 40.596 28.849 76.041 1.00 29.05 79 ALA D C 1
ATOM 9899 O O . ALA D 1 79 ? 41.343 29.587 75.374 1.00 28.70 79 ALA D O 1
ATOM 9901 N N . CYS D 1 80 ? 40.996 27.701 76.598 1.00 28.22 80 CYS D N 1
ATOM 9902 C CA . CYS D 1 80 ? 42.356 27.186 76.444 1.00 28.74 80 CYS D CA 1
ATOM 9903 C C . CYS D 1 80 ? 42.658 26.870 74.986 1.00 29.21 80 CYS D C 1
ATOM 9904 O O . CYS D 1 80 ? 43.747 27.169 74.486 1.00 27.54 80 CYS D O 1
ATOM 9907 N N . MET D 1 81 ? 41.690 26.246 74.317 1.00 28.14 81 MET D N 1
ATOM 9908 C CA . MET D 1 81 ? 41.882 25.839 72.943 1.00 29.27 81 MET D CA 1
ATOM 9909 C C . MET D 1 81 ? 41.802 27.006 71.957 1.00 28.95 81 MET D C 1
ATOM 9910 O O . MET D 1 81 ? 42.433 26.944 70.893 1.00 28.26 81 MET D O 1
ATOM 9915 N N . GLU D 1 82 ? 41.062 28.066 72.311 1.00 27.88 82 GLU D N 1
ATOM 9916 C CA . GLU D 1 82 ? 41.139 29.305 71.527 1.00 28.61 82 GLU D CA 1
ATOM 9917 C C . GLU D 1 82 ? 42.535 29.909 71.663 1.00 27.99 82 GLU D C 1
ATOM 9918 O O . GLU D 1 82 ? 43.134 30.292 70.665 1.00 26.87 82 GLU D O 1
ATOM 9924 N N . ALA D 1 83 ? 43.048 29.971 72.896 1.00 27.52 83 ALA D N 1
ATOM 9925 C CA . ALA D 1 83 ? 44.389 30.534 73.165 1.00 27.83 83 ALA D CA 1
ATOM 9926 C C . ALA D 1 83 ? 45.486 29.824 72.366 1.00 27.28 83 ALA D C 1
ATOM 9927 O O . ALA D 1 83 ? 46.361 30.469 71.764 1.00 26.78 83 ALA D O 1
ATOM 9929 N N . ILE D 1 84 ? 45.416 28.496 72.359 1.00 26.97 84 ILE D N 1
ATOM 9930 C CA . ILE D 1 84 ? 46.371 27.663 71.635 1.00 27.16 84 ILE D CA 1
ATOM 9931 C C . ILE D 1 84 ? 46.208 27.833 70.124 1.00 27.95 84 ILE D C 1
ATOM 9932 O O . ILE D 1 84 ? 47.205 27.899 69.403 1.00 28.09 84 ILE D O 1
ATOM 9937 N N . GLU D 1 85 ? 44.957 27.909 69.663 1.00 27.61 85 GLU D N 1
ATOM 9938 C CA . GLU D 1 85 ? 44.647 28.192 68.257 1.00 29.34 85 GLU D CA 1
ATOM 9939 C C . GLU D 1 85 ? 45.282 29.523 67.814 1.00 30.00 85 GLU D C 1
ATOM 9940 O O . GLU D 1 85 ? 45.923 29.583 66.766 1.00 29.34 85 GLU D O 1
ATOM 9946 N N . ARG D 1 86 ? 45.110 30.569 68.625 1.00 29.77 86 ARG D N 1
ATOM 9947 C CA . ARG D 1 86 ? 45.627 31.908 68.277 1.00 30.06 86 ARG D CA 1
ATOM 9948 C C . ARG D 1 86 ? 47.143 32.035 68.417 1.00 30.52 86 ARG D C 1
ATOM 9949 O O . ARG D 1 86 ? 47.773 32.671 67.571 1.00 30.20 86 ARG D O 1
ATOM 9957 N N . PHE D 1 87 ? 47.723 31.406 69.444 1.00 31.33 87 PHE D N 1
ATOM 9958 C CA . PHE D 1 87 ? 49.189 31.331 69.602 1.00 31.84 87 PHE D CA 1
ATOM 9959 C C . PHE D 1 87 ? 49.851 30.656 68.406 1.00 32.51 87 PHE D C 1
ATOM 9960 O O . PHE D 1 87 ? 50.897 31.104 67.934 1.00 33.99 87 PHE D O 1
ATOM 9968 N N . SER D 1 88 ? 49.236 29.582 67.922 1.00 32.35 88 SER D N 1
ATOM 9969 C CA . SER D 1 88 ? 49.794 28.784 66.829 1.00 30.78 88 SER D CA 1
ATOM 9970 C C . SER D 1 88 ? 49.701 29.476 65.461 1.00 30.41 88 SER D C 1
ATOM 9971 O O . SER D 1 88 ? 50.361 29.059 64.511 1.00 30.07 88 SER D O 1
ATOM 9974 N N . ALA D 1 89 ? 48.868 30.510 65.369 1.00 28.63 89 ALA D N 1
ATOM 9975 C CA . ALA D 1 89 ? 48.619 31.217 64.113 1.00 29.14 89 ALA D CA 1
ATOM 9976 C C . ALA D 1 89 ? 49.640 32.306 63.775 1.00 29.21 89 ALA D C 1
ATOM 9977 O O . ALA D 1 89 ? 49.608 32.838 62.667 1.00 30.33 89 ALA D O 1
ATOM 9979 N N . SER D 1 90 ? 50.526 32.646 64.711 1.00 31.07 90 SER D N 1
ATOM 9980 C CA . SER D 1 90 ? 51.473 33.749 64.486 1.00 33.98 90 SER D CA 1
ATOM 9981 C C . SER D 1 90 ? 52.496 33.429 63.387 1.00 35.42 90 SER D C 1
ATOM 9982 O O . SER D 1 90 ? 52.841 32.257 63.143 1.00 34.27 90 SER D O 1
ATOM 9985 N N . TYR D 1 91 ? 52.950 34.492 62.730 1.00 35.79 91 TYR D N 1
ATOM 9986 C CA . TYR D 1 91 ? 53.825 34.423 61.571 1.00 37.90 91 TYR D CA 1
ATOM 9987 C C . TYR D 1 91 ? 55.010 33.475 61.780 1.00 38.16 91 TYR D C 1
ATOM 9988 O O . TYR D 1 91 ? 55.767 33.621 62.741 1.00 36.11 91 TYR D O 1
ATOM 9997 N N . ASP D 1 92 ? 55.144 32.510 60.872 1.00 38.91 92 ASP D N 1
ATOM 9998 C CA . ASP D 1 92 ? 56.225 31.528 60.924 1.00 41.42 92 ASP D CA 1
ATOM 9999 C C . ASP D 1 92 ? 57.032 31.546 59.616 1.00 41.97 92 ASP D C 1
ATOM 10000 O O . ASP D 1 92 ? 56.598 31.004 58.597 1.00 39.57 92 ASP D O 1
ATOM 10005 N N . LYS D 1 93 ? 58.201 32.188 59.684 1.00 44.48 93 LYS D N 1
ATOM 10006 C CA . LYS D 1 93 ? 59.145 32.355 58.566 1.00 49.47 93 LYS D CA 1
ATOM 10007 C C . LYS D 1 93 ? 59.514 31.043 57.851 1.00 48.86 93 LYS D C 1
ATOM 10008 O O . LYS D 1 93 ? 59.728 31.036 56.641 1.00 47.62 93 LYS D O 1
ATOM 10014 N N . ASN D 1 94 ? 59.557 29.941 58.597 1.00 50.05 94 ASN D N 1
ATOM 10015 C CA . ASN D 1 94 ? 59.897 28.628 58.037 1.00 49.50 94 ASN D CA 1
ATOM 10016 C C . ASN D 1 94 ? 58.846 28.040 57.087 1.00 48.57 94 ASN D C 1
ATOM 10017 O O . ASN D 1 94 ? 59.134 27.083 56.354 1.00 47.30 94 ASN D O 1
ATOM 10022 N N . LYS D 1 95 ? 57.645 28.617 57.095 1.00 44.21 95 LYS D N 1
ATOM 10023 C CA . LYS D 1 95 ? 56.567 28.192 56.201 1.00 41.89 95 LYS D CA 1
ATOM 10024 C C . LYS D 1 95 ? 56.377 29.119 54.985 1.00 40.87 95 LYS D C 1
ATOM 10025 O O . LYS D 1 95 ? 55.551 28.832 54.120 1.00 36.77 95 LYS D O 1
ATOM 10031 N N . VAL D 1 96 ? 57.140 30.214 54.921 1.00 41.07 96 VAL D N 1
ATOM 10032 C CA . VAL D 1 96 ? 57.025 31.168 53.802 1.00 42.75 96 VAL D CA 1
ATOM 10033 C C . VAL D 1 96 ? 57.965 30.815 52.638 1.00 43.38 96 VAL D C 1
ATOM 10034 O O . VAL D 1 96 ? 59.117 30.440 52.850 1.00 42.52 96 VAL D O 1
ATOM 10038 N N . LYS D 1 97 ? 57.427 30.919 51.426 1.00 45.19 97 LYS D N 1
ATOM 10039 C CA . LYS D 1 97 ? 58.180 30.822 50.172 1.00 47.64 97 LYS D CA 1
ATOM 10040 C C . LYS D 1 97 ? 57.951 32.118 49.417 1.00 49.19 97 LYS D C 1
ATOM 10041 O O . LYS D 1 97 ? 56.821 32.633 49.396 1.00 46.06 97 LYS D O 1
ATOM 10047 N N . GLU D 1 98 ? 59.011 32.639 48.795 1.00 51.53 98 GLU D N 1
ATOM 10048 C CA . GLU D 1 98 ? 58.928 33.877 48.001 1.00 52.10 98 GLU D CA 1
ATOM 10049 C C . GLU D 1 98 ? 58.210 33.669 46.661 1.00 51.91 98 GLU D C 1
ATOM 10050 O O . GLU D 1 98 ? 57.440 34.531 46.219 1.00 52.91 98 GLU D O 1
ATOM 10056 N N . LYS D 1 99 ? 58.464 32.524 46.028 1.00 51.39 99 LYS D N 1
ATOM 10057 C CA . LYS D 1 99 ? 57.820 32.164 44.760 1.00 51.97 99 LYS D CA 1
ATOM 10058 C C . LYS D 1 99 ? 56.929 30.921 44.908 1.00 48.97 99 LYS D C 1
ATOM 10059 O O . LYS D 1 99 ? 57.345 29.934 45.520 1.00 47.75 99 LYS D O 1
ATOM 10065 N N . PRO D 1 100 ? 55.695 30.974 44.362 1.00 47.44 100 PRO D N 1
ATOM 10066 C CA . PRO D 1 100 ? 54.791 29.829 44.473 1.00 48.32 100 PRO D CA 1
ATOM 10067 C C . PRO D 1 100 ? 55.003 28.769 43.383 1.00 47.93 100 PRO D C 1
ATOM 10068 O O . PRO D 1 100 ? 55.163 29.105 42.210 1.00 47.55 100 PRO D O 1
ATOM 10072 N N . ASP D 1 101 ? 55.004 27.502 43.789 1.00 49.33 101 ASP D N 1
ATOM 10073 C CA . ASP D 1 101 ? 55.062 26.370 42.856 1.00 49.31 101 ASP D CA 1
ATOM 10074 C C . ASP D 1 101 ? 53.708 26.135 42.198 1.00 48.05 101 ASP D C 1
ATOM 10075 O O . ASP D 1 101 ? 53.639 25.926 40.989 1.00 49.28 101 ASP D O 1
ATOM 10080 N N . ASN D 1 102 ? 52.644 26.191 43.000 1.00 46.24 102 ASN D N 1
ATOM 10081 C CA . ASN D 1 102 ? 51.269 26.006 42.526 1.00 46.27 102 ASN D CA 1
ATOM 10082 C C . ASN D 1 102 ? 50.325 27.019 43.220 1.00 44.89 102 ASN D C 1
ATOM 10083 O O . ASN D 1 102 ? 49.670 26.688 44.219 1.00 41.29 102 ASN D O 1
ATOM 10088 N N . PRO D 1 103 ? 50.261 28.261 42.691 1.00 43.98 103 PRO D N 1
ATOM 10089 C CA . PRO D 1 103 ? 49.515 29.302 43.386 1.00 42.01 103 PRO D CA 1
ATOM 10090 C C . PRO D 1 103 ? 48.004 29.200 43.214 1.00 41.38 103 PRO D C 1
ATOM 10091 O O . PRO D 1 103 ? 47.513 28.897 42.125 1.00 40.76 103 PRO D O 1
ATOM 10095 N N . ILE D 1 104 ? 47.280 29.456 44.300 1.00 38.92 104 ILE D N 1
ATOM 10096 C CA . ILE D 1 104 ? 45.836 29.677 44.240 1.00 38.64 104 ILE D CA 1
ATOM 10097 C C . ILE D 1 104 ? 45.541 30.923 43.388 1.00 37.36 104 ILE D C 1
ATOM 10098 O O . ILE D 1 104 ? 46.383 31.811 43.269 1.00 36.05 104 ILE D O 1
ATOM 10103 N N . ASN D 1 105 ? 44.355 30.970 42.786 1.00 35.97 105 ASN D N 1
ATOM 10104 C CA . ASN D 1 105 ? 43.846 32.208 42.220 1.00 37.56 105 ASN D CA 1
ATOM 10105 C C . ASN D 1 105 ? 43.410 33.113 43.381 1.00 36.70 105 ASN D C 1
ATOM 10106 O O . ASN D 1 105 ? 42.301 32.962 43.915 1.00 36.11 105 ASN D O 1
ATOM 10111 N N . VAL D 1 106 ? 44.280 34.064 43.741 1.00 37.85 106 VAL D N 1
ATOM 10112 C CA . VAL D 1 106 ? 44.046 34.959 44.899 1.00 36.66 106 VAL D CA 1
ATOM 10113 C C . VAL D 1 106 ? 42.769 35.797 44.797 1.00 35.88 106 VAL D C 1
ATOM 10114 O O . VAL D 1 106 ? 42.198 36.170 45.824 1.00 33.96 106 VAL D O 1
ATOM 10118 N N . GLU D 1 107 ? 42.320 36.076 43.570 1.00 33.30 107 GLU D N 1
ATOM 10119 C CA . GLU D 1 107 ? 41.048 36.775 43.355 1.00 33.81 107 GLU D CA 1
ATOM 10120 C C . GLU D 1 107 ? 39.830 35.979 43.843 1.00 33.22 107 GLU D C 1
ATOM 10121 O O . GLU D 1 107 ? 38.832 36.584 44.239 1.00 33.25 107 GLU D O 1
ATOM 10127 N N . ASP D 1 108 ? 39.923 34.640 43.832 1.00 31.32 108 ASP D N 1
ATOM 10128 C CA . ASP D 1 108 ? 38.875 33.755 44.399 1.00 31.44 108 ASP D CA 1
ATOM 10129 C C . ASP D 1 108 ? 38.683 33.922 45.921 1.00 31.45 108 ASP D C 1
ATOM 10130 O O . ASP D 1 108 ? 37.624 33.563 46.460 1.00 32.35 108 ASP D O 1
ATOM 10135 N N . LEU D 1 109 ? 39.697 34.455 46.600 1.00 30.33 109 LEU D N 1
ATOM 10136 C CA . LEU D 1 109 ? 39.628 34.723 48.059 1.00 31.45 109 LEU D CA 1
ATOM 10137 C C . LEU D 1 109 ? 38.651 35.826 48.478 1.00 31.06 109 LEU D C 1
ATOM 10138 O O . LEU D 1 109 ? 38.309 35.937 49.665 1.00 30.91 109 LEU D O 1
ATOM 10143 N N . ILE D 1 110 ? 38.189 36.599 47.490 1.00 31.30 110 ILE D N 1
ATOM 10144 C CA . ILE D 1 110 ? 37.345 37.800 47.645 1.00 31.85 110 ILE D CA 1
ATOM 10145 C C . ILE D 1 110 ? 38.207 38.937 48.221 1.00 32.85 110 ILE D C 1
ATOM 10146 O O . ILE D 1 110 ? 38.409 39.054 49.445 1.00 31.79 110 ILE D O 1
ATOM 10151 N N . LEU D 1 111 ? 38.728 39.754 47.311 1.00 30.87 111 LEU D N 1
ATOM 10152 C CA . LEU D 1 111 ? 39.705 40.780 47.667 1.00 31.53 111 LEU D CA 1
ATOM 10153 C C . LEU D 1 111 ? 39.045 42.144 47.861 1.00 30.81 111 LEU D C 1
ATOM 10154 O O . LEU D 1 111 ? 38.058 42.459 47.179 1.00 30.32 111 LEU D O 1
ATOM 10159 N N . PRO D 1 112 ? 39.555 42.944 48.826 1.00 30.50 112 PRO D N 1
ATOM 10160 C CA . PRO D 1 112 ? 39.080 44.324 48.934 1.00 31.34 112 PRO D CA 1
ATOM 10161 C C . PRO D 1 112 ? 39.618 45.154 47.763 1.00 31.57 112 PRO D C 1
ATOM 10162 O O . PRO D 1 112 ? 40.619 44.772 47.146 1.00 29.57 112 PRO D O 1
ATOM 10166 N N . GLN D 1 113 ? 38.964 46.274 47.479 1.00 33.85 113 GLN D N 1
ATOM 10167 C CA . GLN D 1 113 ? 39.370 47.153 46.375 1.00 37.12 113 GLN D CA 1
ATOM 10168 C C . GLN D 1 113 ? 40.820 47.617 46.479 1.00 34.77 113 GLN D C 1
ATOM 10169 O O . GLN D 1 113 ? 41.502 47.780 45.468 1.00 34.54 113 GLN D O 1
ATOM 10175 N N . TYR D 1 114 ? 41.292 47.779 47.708 1.00 31.91 114 TYR D N 1
ATOM 10176 C CA . TYR D 1 114 ? 42.636 48.300 47.980 1.00 31.39 114 TYR D CA 1
ATOM 10177 C C . TYR D 1 114 ? 43.736 47.239 48.047 1.00 30.48 114 TYR D C 1
ATOM 10178 O O . TYR D 1 114 ? 44.884 47.554 48.360 1.00 27.96 114 TYR D O 1
ATOM 10187 N N . ALA D 1 115 ? 43.379 45.985 47.758 1.00 32.42 115 ALA D N 1
ATOM 10188 C CA . ALA D 1 115 ? 44.310 44.850 47.843 1.00 34.43 115 ALA D CA 1
ATOM 10189 C C . ALA D 1 115 ? 45.582 45.077 47.044 1.00 34.86 115 ALA D C 1
ATOM 10190 O O . ALA D 1 115 ? 45.530 45.514 45.887 1.00 36.36 115 ALA D O 1
ATOM 10192 N N . ASP D 1 116 ? 46.717 44.823 47.687 1.00 36.14 116 ASP D N 1
ATOM 10193 C CA . ASP D 1 116 ? 47.983 44.699 46.992 1.00 36.12 116 ASP D CA 1
ATOM 10194 C C . ASP D 1 116 ? 48.061 43.251 46.506 1.00 36.89 116 ASP D C 1
ATOM 10195 O O . ASP D 1 116 ? 48.276 42.339 47.299 1.00 38.20 116 ASP D O 1
ATOM 10200 N N . LYS D 1 117 ? 47.870 43.065 45.201 1.00 37.05 117 LYS D N 1
ATOM 10201 C CA . LYS D 1 117 ? 47.800 41.737 44.583 1.00 40.25 117 LYS D CA 1
ATOM 10202 C C . LYS D 1 117 ? 49.174 41.120 44.309 1.00 41.25 117 LYS D C 1
ATOM 10203 O O . LYS D 1 117 ? 49.272 39.928 44.011 1.00 41.44 117 LYS D O 1
ATOM 10209 N N . ASN D 1 118 ? 50.226 41.933 44.398 1.00 42.70 118 ASN D N 1
ATOM 10210 C CA . ASN D 1 118 ? 51.601 41.443 44.319 1.00 43.23 118 ASN D CA 1
ATOM 10211 C C . ASN D 1 118 ? 51.943 40.710 45.617 1.00 42.17 118 ASN D C 1
ATOM 10212 O O . ASN D 1 118 ? 52.429 41.314 46.581 1.00 43.18 118 ASN D O 1
ATOM 10217 N N . VAL D 1 119 ? 51.663 39.408 45.637 1.00 40.27 119 VAL D N 1
ATOM 10218 C CA . VAL D 1 119 ? 51.913 38.568 46.814 1.00 39.29 119 VAL D CA 1
ATOM 10219 C C . VAL D 1 119 ? 53.372 38.113 46.786 1.00 39.93 119 VAL D C 1
ATOM 10220 O O . VAL D 1 119 ? 53.821 37.520 45.804 1.00 40.50 119 VAL D O 1
ATOM 10224 N N . LYS D 1 120 ? 54.092 38.406 47.871 1.00 40.72 120 LYS D N 1
ATOM 10225 C CA . LYS D 1 120 ? 55.528 38.115 48.018 1.00 43.15 120 LYS D CA 1
ATOM 10226 C C . LYS D 1 120 ? 55.802 36.921 48.946 1.00 42.03 120 LYS D C 1
ATOM 10227 O O . LYS D 1 120 ? 56.911 36.375 48.951 1.00 41.33 120 LYS D O 1
ATOM 10233 N N . GLU D 1 121 ? 54.807 36.546 49.749 1.00 39.07 121 GLU D N 1
ATOM 10234 C CA . GLU D 1 121 ? 54.967 35.479 50.733 1.00 39.44 121 GLU D CA 1
ATOM 10235 C C . GLU D 1 121 ? 53.857 34.455 50.631 1.00 37.48 121 GLU D C 1
ATOM 10236 O O . GLU D 1 121 ? 52.667 34.782 50.719 1.00 33.84 121 GLU D O 1
ATOM 10242 N N . TRP D 1 122 ? 54.281 33.215 50.410 1.00 36.77 122 TRP D N 1
ATOM 10243 C CA . TRP D 1 122 ? 53.383 32.094 50.150 1.00 36.50 122 TRP D CA 1
ATOM 10244 C C . TRP D 1 122 ? 53.621 30.985 51.155 1.00 34.92 122 TRP D C 1
ATOM 10245 O O . TRP D 1 122 ? 54.714 30.839 51.696 1.00 34.10 122 TRP D O 1
ATOM 10256 N N . VAL D 1 123 ? 52.564 30.223 51.413 1.00 36.53 123 VAL D N 1
ATOM 10257 C CA . VAL D 1 123 ? 52.577 29.130 52.381 1.00 36.85 123 VAL D CA 1
ATOM 10258 C C . VAL D 1 123 ? 51.944 27.920 51.698 1.00 35.95 123 VAL D C 1
ATOM 10259 O O . VAL D 1 123 ? 50.919 28.048 51.018 1.00 35.50 123 VAL D O 1
ATOM 10263 N N . GLU D 1 124 ? 52.565 26.753 51.868 1.00 39.21 124 GLU D N 1
ATOM 10264 C CA . GLU D 1 124 ? 52.040 25.509 51.299 1.00 39.92 124 GLU D CA 1
ATOM 10265 C C . GLU D 1 124 ? 50.940 24.916 52.175 1.00 36.22 124 GLU D C 1
ATOM 10266 O O . GLU D 1 124 ? 51.110 24.749 53.385 1.00 36.12 124 GLU D O 1
ATOM 10272 N N . GLY D 1 125 ? 49.801 24.658 51.545 1.00 35.11 125 GLY D N 1
ATOM 10273 C CA . GLY D 1 125 ? 48.694 23.929 52.156 1.00 36.66 125 GLY D CA 1
ATOM 10274 C C . GLY D 1 125 ? 48.299 22.712 51.329 1.00 36.78 125 GLY D C 1
ATOM 10275 O O . GLY D 1 125 ? 48.888 22.449 50.268 1.00 35.43 125 GLY D O 1
ATOM 10276 N N . ILE D 1 126 ? 47.291 21.986 51.815 1.00 35.50 126 ILE D N 1
ATOM 10277 C CA . ILE D 1 126 ? 46.750 20.798 51.139 1.00 34.38 126 ILE D CA 1
ATOM 10278 C C . ILE D 1 126 ? 45.263 21.001 50.864 1.00 33.90 126 ILE D C 1
ATOM 10279 O O . ILE D 1 126 ? 44.479 21.238 51.796 1.00 33.24 126 ILE D O 1
ATOM 10284 N N . ASP D 1 127 ? 44.892 20.930 49.584 1.00 32.26 127 ASP D N 1
ATOM 10285 C CA . ASP D 1 127 ? 43.488 20.874 49.169 1.00 34.37 127 ASP D CA 1
ATOM 10286 C C . ASP D 1 127 ? 42.997 19.431 49.338 1.00 35.95 127 ASP D C 1
ATOM 10287 O O . ASP D 1 127 ? 43.383 18.551 48.564 1.00 35.31 127 ASP D O 1
ATOM 10292 N N . ILE D 1 128 ? 42.140 19.202 50.334 1.00 34.67 128 ILE D N 1
ATOM 10293 C CA . ILE D 1 128 ? 41.666 17.842 50.656 1.00 35.38 128 ILE D CA 1
ATOM 10294 C C . ILE D 1 128 ? 40.483 17.343 49.799 1.00 35.95 128 ILE D C 1
ATOM 10295 O O . ILE D 1 128 ? 40.045 16.200 49.953 1.00 35.64 128 ILE D O 1
ATOM 10300 N N . ILE D 1 129 ? 39.973 18.197 48.909 1.00 35.22 129 ILE D N 1
ATOM 10301 C CA . ILE D 1 129 ? 38.981 17.779 47.899 1.00 38.16 129 ILE D CA 1
ATOM 10302 C C . ILE D 1 129 ? 39.652 16.818 46.915 1.00 39.64 129 ILE D C 1
ATOM 10303 O O . ILE D 1 129 ? 39.122 15.737 46.647 1.00 39.52 129 ILE D O 1
ATOM 10308 N N . ASN D 1 130 ? 40.812 17.213 46.391 1.00 40.23 130 ASN D N 1
ATOM 10309 C CA . ASN D 1 130 ? 41.524 16.387 45.411 1.00 42.50 130 ASN D CA 1
ATOM 10310 C C . ASN D 1 130 ? 42.942 16.005 45.844 1.00 41.08 130 ASN D C 1
ATOM 10311 O O . ASN D 1 130 ? 43.764 15.635 45.003 1.00 42.04 130 ASN D O 1
ATOM 10316 N N . ASN D 1 131 ? 43.220 16.128 47.147 1.00 39.22 131 ASN D N 1
ATOM 10317 C CA . ASN D 1 131 ? 44.502 15.729 47.761 1.00 38.93 131 ASN D CA 1
ATOM 10318 C C . ASN D 1 131 ? 45.750 16.212 47.024 1.00 40.90 131 ASN D C 1
ATOM 10319 O O . ASN D 1 131 ? 46.698 15.455 46.788 1.00 40.21 131 ASN D O 1
ATOM 10324 N N . GLU D 1 132 ? 45.730 17.496 46.683 1.00 44.71 132 GLU D N 1
ATOM 10325 C CA . GLU D 1 132 ? 46.833 18.153 45.998 1.00 47.42 132 GLU D CA 1
ATOM 10326 C C . GLU D 1 132 ? 47.396 19.281 46.845 1.00 47.93 132 GLU D C 1
ATOM 10327 O O . GLU D 1 132 ? 46.652 20.024 47.503 1.00 44.36 132 GLU D O 1
ATOM 10333 N N . THR D 1 133 ? 48.721 19.377 46.826 1.00 45.93 133 THR D N 1
ATOM 10334 C CA . THR D 1 133 ? 49.453 20.456 47.465 1.00 45.98 133 THR D CA 1
ATOM 10335 C C . THR D 1 133 ? 49.171 21.769 46.706 1.00 44.69 133 THR D C 1
ATOM 10336 O O . THR D 1 133 ? 49.032 21.761 45.480 1.00 43.37 133 THR D O 1
ATOM 10340 N N . ILE D 1 134 ? 49.015 22.871 47.446 1.00 43.46 134 ILE D N 1
ATOM 10341 C CA . ILE D 1 134 ? 48.639 24.181 46.863 1.00 41.05 134 ILE D CA 1
ATOM 10342 C C . ILE D 1 134 ? 49.156 25.357 47.701 1.00 40.60 134 ILE D C 1
ATOM 10343 O O . ILE D 1 134 ? 49.170 25.299 48.940 1.00 42.96 134 ILE D O 1
ATOM 10348 N N . ASP D 1 135 ? 49.577 26.412 47.007 1.00 40.16 135 ASP D N 1
ATOM 10349 C CA . ASP D 1 135 ? 50.182 27.584 47.628 1.00 39.09 135 ASP D CA 1
ATOM 10350 C C . ASP D 1 135 ? 49.159 28.669 47.878 1.00 35.53 135 ASP D C 1
ATOM 10351 O O . ASP D 1 135 ? 48.377 29.010 46.992 1.00 36.63 135 ASP D O 1
ATOM 10356 N N . VAL D 1 136 ? 49.172 29.201 49.097 1.00 33.40 136 VAL D N 1
ATOM 10357 C CA . VAL D 1 136 ? 48.278 30.299 49.486 1.00 31.53 136 VAL D CA 1
ATOM 10358 C C . VAL D 1 136 ? 49.066 31.497 50.068 1.00 29.60 136 VAL D C 1
ATOM 10359 O O . VAL D 1 136 ? 50.144 31.302 50.639 1.00 29.50 136 VAL D O 1
ATOM 10363 N N . PRO D 1 137 ? 48.544 32.736 49.909 1.00 29.90 137 PRO D N 1
ATOM 10364 C CA . PRO D 1 137 ? 49.226 33.901 50.508 1.00 29.81 137 PRO D CA 1
ATOM 10365 C C . PRO D 1 137 ? 49.337 33.764 52.020 1.00 29.72 137 PRO D C 1
ATOM 10366 O O . PRO D 1 137 ? 48.369 33.331 52.666 1.00 28.55 137 PRO D O 1
ATOM 10370 N N . ALA D 1 138 ? 50.509 34.102 52.566 1.00 29.09 138 ALA D N 1
ATOM 10371 C CA . ALA D 1 138 ? 50.724 34.146 54.022 1.00 28.79 138 ALA D CA 1
ATOM 10372 C C . ALA D 1 138 ? 49.686 35.030 54.759 1.00 28.99 138 ALA D C 1
ATOM 10373 O O . ALA D 1 138 ? 49.283 34.713 55.885 1.00 26.74 138 ALA D O 1
ATOM 10375 N N . ASP D 1 139 ? 49.241 36.103 54.096 1.00 28.23 139 ASP D N 1
ATOM 10376 C CA . ASP D 1 139 ? 48.203 37.016 54.617 1.00 29.08 139 ASP D CA 1
ATOM 10377 C C . ASP D 1 139 ? 46.855 36.318 54.837 1.00 29.33 139 ASP D C 1
ATOM 10378 O O . ASP D 1 139 ? 46.037 36.786 55.633 1.00 30.05 139 ASP D O 1
ATOM 10383 N N . ALA D 1 140 ? 46.635 35.200 54.136 1.00 29.60 140 ALA D N 1
ATOM 10384 C CA . ALA D 1 140 ? 45.425 34.387 54.279 1.00 28.55 140 ALA D CA 1
ATOM 10385 C C . ALA D 1 140 ? 45.567 33.257 55.313 1.00 29.03 140 ALA D C 1
ATOM 10386 O O . ALA D 1 140 ? 44.574 32.610 55.677 1.00 28.26 140 ALA D O 1
ATOM 10388 N N . VAL D 1 141 ? 46.789 33.052 55.801 1.00 28.59 141 VAL D N 1
ATOM 10389 C CA . VAL D 1 141 ? 47.113 31.929 56.700 1.00 28.07 141 VAL D CA 1
ATOM 10390 C C . VAL D 1 141 ? 47.325 32.394 58.136 1.00 28.14 141 VAL D C 1
ATOM 10391 O O . VAL D 1 141 ? 46.670 31.896 59.051 1.00 27.28 141 VAL D O 1
ATOM 10395 N N . PHE D 1 142 ? 48.257 33.329 58.322 1.00 28.03 142 PHE D N 1
ATOM 10396 C CA . PHE D 1 142 ? 48.679 33.764 59.656 1.00 27.76 142 PHE D CA 1
ATOM 10397 C C . PHE D 1 142 ? 47.733 34.799 60.278 1.00 27.11 142 PHE D C 1
ATOM 10398 O O . PHE D 1 142 ? 46.858 35.338 59.601 1.00 26.82 142 PHE D O 1
ATOM 10406 N N . TYR D 1 143 ? 47.905 35.029 61.578 1.00 27.27 143 TYR D N 1
ATOM 10407 C CA . TYR D 1 143 ? 47.281 36.144 62.290 1.00 27.79 143 TYR D CA 1
ATOM 10408 C C . TYR D 1 143 ? 48.134 36.482 63.521 1.00 27.56 143 TYR D C 1
ATOM 10409 O O . TYR D 1 143 ? 48.456 35.560 64.275 1.00 27.29 143 TYR D O 1
ATOM 10418 N N . PRO D 1 144 ? 48.514 37.754 63.746 1.00 26.75 144 PRO D N 1
ATOM 10419 C CA . PRO D 1 144 ? 48.263 38.894 62.851 1.00 27.94 144 PRO D CA 1
ATOM 10420 C C . PRO D 1 144 ? 49.158 38.892 61.595 1.00 28.99 144 PRO D C 1
ATOM 10421 O O . PRO D 1 144 ? 50.083 38.072 61.509 1.00 26.98 144 PRO D O 1
ATOM 10425 N N . THR D 1 145 ? 48.857 39.782 60.637 1.00 28.76 145 THR D N 1
ATOM 10426 C CA . THR D 1 145 ? 49.632 39.902 59.381 1.00 31.85 145 THR D CA 1
ATOM 10427 C C . THR D 1 145 ? 50.038 41.346 59.020 1.00 32.79 145 THR D C 1
ATOM 10428 O O . THR D 1 145 ? 49.603 42.307 59.659 1.00 31.55 145 THR D O 1
ATOM 10432 N N . SER D 1 146 ? 50.855 41.461 57.964 1.00 35.31 146 SER D N 1
ATOM 10433 C CA . SER D 1 146 ? 51.207 42.723 57.302 1.00 34.83 146 SER D CA 1
ATOM 10434 C C . SER D 1 146 ? 49.994 43.445 56.705 1.00 33.96 146 SER D C 1
ATOM 10435 O O . SER D 1 146 ? 50.008 44.670 56.566 1.00 34.57 146 SER D O 1
ATOM 10438 N N . GLY D 1 147 ? 48.957 42.688 56.339 1.00 31.12 147 GLY D N 1
ATOM 10439 C CA . GLY D 1 147 ? 47.745 43.262 55.760 1.00 29.29 147 GLY D CA 1
ATOM 10440 C C . GLY D 1 147 ? 47.880 43.863 54.367 1.00 29.79 147 GLY D C 1
ATOM 10441 O O . GLY D 1 147 ? 47.111 44.760 53.994 1.00 30.23 147 GLY D O 1
ATOM 10442 N N . LYS D 1 148 ? 48.853 43.380 53.599 1.00 29.54 148 LYS D N 1
ATOM 10443 C CA . LYS D 1 148 ? 49.035 43.823 52.210 1.00 31.05 148 LYS D CA 1
ATOM 10444 C C . LYS D 1 148 ? 47.903 43.374 51.287 1.00 31.01 148 LYS D C 1
ATOM 10445 O O . LYS D 1 148 ? 47.301 44.196 50.588 1.00 30.98 148 LYS D O 1
ATOM 10451 N N . LEU D 1 149 ? 47.603 42.073 51.290 1.00 31.50 149 LEU D N 1
ATOM 10452 C CA . LEU D 1 149 ? 46.555 41.528 50.427 1.00 30.37 149 LEU D CA 1
ATOM 10453 C C . LEU D 1 149 ? 45.159 41.911 50.920 1.00 29.73 149 LEU D C 1
ATOM 10454 O O . LEU D 1 149 ? 44.303 42.318 50.127 1.00 28.78 149 LEU D O 1
ATOM 10459 N N . PHE D 1 150 ? 44.936 41.724 52.223 1.00 28.09 150 PHE D N 1
ATOM 10460 C CA . PHE D 1 150 ? 43.735 42.177 52.923 1.00 26.61 150 PHE D CA 1
ATOM 10461 C C . PHE D 1 150 ? 44.026 42.221 54.431 1.00 25.76 150 PHE D C 1
ATOM 10462 O O . PHE D 1 150 ? 45.098 41.781 54.872 1.00 26.12 150 PHE D O 1
ATOM 10470 N N . ARG D 1 151 ? 43.080 42.743 55.207 1.00 24.92 151 ARG D N 1
ATOM 10471 C CA . ARG D 1 151 ? 43.256 42.872 56.659 1.00 24.65 151 ARG D CA 1
ATOM 10472 C C . ARG D 1 151 ? 43.279 41.477 57.301 1.00 24.69 151 ARG D C 1
ATOM 10473 O O . ARG D 1 151 ? 42.427 40.642 57.001 1.00 24.91 151 ARG D O 1
ATOM 10481 N N . GLY D 1 152 ? 44.258 41.245 58.169 1.00 24.62 152 GLY D N 1
ATOM 10482 C CA . GLY D 1 152 ? 44.354 40.003 58.932 1.00 25.52 152 GLY D CA 1
ATOM 10483 C C . GLY D 1 152 ? 43.071 39.742 59.707 1.00 25.60 152 GLY D C 1
ATOM 10484 O O . GLY D 1 152 ? 42.461 40.671 60.268 1.00 23.41 152 GLY D O 1
ATOM 10485 N N . ASN D 1 153 ? 42.640 38.482 59.694 1.00 25.70 153 ASN D N 1
ATOM 10486 C CA . ASN D 1 153 ? 41.511 38.041 60.519 1.00 26.49 153 ASN D CA 1
ATOM 10487 C C . ASN D 1 153 ? 41.708 36.582 60.969 1.00 25.82 153 ASN D C 1
ATOM 10488 O O . ASN D 1 153 ? 42.622 35.896 60.506 1.00 25.49 153 ASN D O 1
ATOM 10493 N N . THR D 1 154 ? 40.845 36.119 61.860 1.00 23.58 154 THR D N 1
ATOM 10494 C CA . THR D 1 154 ? 41.048 34.809 62.484 1.00 23.89 154 THR D CA 1
ATOM 10495 C C . THR D 1 154 ? 40.097 33.741 61.913 1.00 23.60 154 THR D C 1
ATOM 10496 O O . THR D 1 154 ? 40.061 32.626 62.430 1.00 23.73 154 THR D O 1
ATOM 10500 N N . ASN D 1 155 ? 39.327 34.097 60.874 1.00 22.45 155 ASN D N 1
ATOM 10501 C CA . ASN D 1 155 ? 38.312 33.214 60.275 1.00 23.64 155 ASN D CA 1
ATOM 10502 C C . ASN D 1 155 ? 38.918 31.921 59.720 1.00 24.49 155 ASN D C 1
ATOM 10503 O O . ASN D 1 155 ? 39.818 31.957 58.861 1.00 24.27 155 ASN D O 1
ATOM 10508 N N . GLY D 1 156 ? 38.426 30.788 60.222 1.00 24.57 156 GLY D N 1
ATOM 10509 C CA . GLY D 1 156 ? 38.935 29.478 59.799 1.00 24.75 156 GLY D CA 1
ATOM 10510 C C . GLY D 1 156 ? 40.218 28.997 60.456 1.00 24.87 156 GLY D C 1
ATOM 10511 O O . GLY D 1 156 ? 40.793 27.999 60.014 1.00 25.15 156 GLY D O 1
ATOM 10512 N N . LEU D 1 157 ? 40.679 29.700 61.492 1.00 24.40 157 LEU D N 1
ATOM 10513 C CA . LEU D 1 157 ? 41.604 29.105 62.454 1.00 24.88 157 LEU D CA 1
ATOM 10514 C C . LEU D 1 157 ? 40.818 28.195 63.398 1.00 25.76 157 LEU D C 1
ATOM 10515 O O . LEU D 1 157 ? 39.682 28.508 63.765 1.00 27.36 157 LEU D O 1
ATOM 10520 N N . ALA D 1 158 ? 41.419 27.069 63.770 1.00 25.74 158 ALA D N 1
ATOM 10521 C CA . ALA D 1 158 ? 40.844 26.176 64.790 1.00 25.96 158 ALA D CA 1
ATOM 10522 C C . ALA D 1 158 ? 41.918 25.264 65.339 1.00 26.64 158 ALA D C 1
ATOM 10523 O O . ALA D 1 158 ? 42.862 24.904 64.622 1.00 25.73 158 ALA D O 1
ATOM 10525 N N . SER D 1 159 ? 41.797 24.945 66.626 1.00 26.32 159 SER D N 1
ATOM 10526 C CA . SER D 1 159 ? 42.578 23.884 67.235 1.00 26.54 159 SER D CA 1
ATOM 10527 C C . SER D 1 159 ? 41.665 22.666 67.435 1.00 27.41 159 SER D C 1
ATOM 10528 O O . SER D 1 159 ? 40.446 22.773 67.274 1.00 26.26 159 SER D O 1
ATOM 10531 N N . GLY D 1 160 ? 42.253 21.514 67.769 1.00 27.66 160 GLY D N 1
ATOM 10532 C CA . GLY D 1 160 ? 41.484 20.274 67.935 1.00 28.53 160 GLY D CA 1
ATOM 10533 C C . GLY D 1 160 ? 42.256 19.163 68.630 1.00 30.19 160 GLY D C 1
ATOM 10534 O O . GLY D 1 160 ? 43.448 19.312 68.924 1.00 30.52 160 GLY D O 1
ATOM 10535 N N . ASN D 1 161 ? 41.564 18.057 68.905 1.00 30.12 161 ASN D N 1
ATOM 10536 C CA . ASN D 1 161 ? 42.157 16.913 69.605 1.00 31.68 161 ASN D CA 1
ATOM 10537 C C . ASN D 1 161 ? 42.976 16.051 68.655 1.00 34.04 161 ASN D C 1
ATOM 10538 O O . ASN D 1 161 ? 43.842 15.278 69.088 1.00 36.00 161 ASN D O 1
ATOM 10543 N N . ASN D 1 162 ? 42.665 16.162 67.367 1.00 34.11 162 ASN D N 1
ATOM 10544 C CA . ASN D 1 162 ? 43.508 15.637 66.294 1.00 36.83 162 ASN D CA 1
ATOM 10545 C C . ASN D 1 162 ? 43.367 16.543 65.062 1.00 36.42 162 ASN D C 1
ATOM 10546 O O . ASN D 1 162 ? 42.584 17.502 65.085 1.00 34.62 162 ASN D O 1
ATOM 10551 N N . LEU D 1 163 ? 44.108 16.221 64.003 1.00 35.74 163 LEU D N 1
ATOM 10552 C CA . LEU D 1 163 ? 44.107 16.987 62.764 1.00 36.27 163 LEU D CA 1
ATOM 10553 C C . LEU D 1 163 ? 42.723 17.134 62.119 1.00 36.19 163 LEU D C 1
ATOM 10554 O O . LEU D 1 163 ? 42.318 18.251 61.803 1.00 35.12 163 LEU D O 1
ATOM 10559 N N . ASP D 1 164 ? 41.997 16.023 61.959 1.00 36.03 164 ASP D N 1
ATOM 10560 C CA . ASP D 1 164 ? 40.677 16.031 61.287 1.00 36.66 164 ASP D CA 1
ATOM 10561 C C . ASP D 1 164 ? 39.625 16.852 62.025 1.00 33.94 164 ASP D C 1
ATOM 10562 O O . ASP D 1 164 ? 38.764 17.480 61.408 1.00 35.42 164 ASP D O 1
ATOM 10567 N N . GLU D 1 165 ? 39.698 16.817 63.349 1.00 34.07 165 GLU D N 1
ATOM 10568 C CA . GLU D 1 165 ? 38.771 17.535 64.208 1.00 32.92 165 GLU D CA 1
ATOM 10569 C C . GLU D 1 165 ? 38.974 19.055 64.086 1.00 31.41 165 GLU D C 1
ATOM 10570 O O . GLU D 1 165 ? 38.003 19.803 64.067 1.00 30.87 165 GLU D O 1
ATOM 10576 N N . ALA D 1 166 ? 40.238 19.477 64.023 1.00 31.23 166 ALA D N 1
ATOM 10577 C CA . ALA D 1 166 ? 40.611 20.873 63.770 1.00 31.16 166 ALA D CA 1
ATOM 10578 C C . ALA D 1 166 ? 40.105 21.332 62.402 1.00 30.31 166 ALA D C 1
ATOM 10579 O O . ALA D 1 166 ? 39.530 22.417 62.292 1.00 29.96 166 ALA D O 1
ATOM 10581 N N . ILE D 1 167 ? 40.293 20.490 61.381 1.00 29.59 167 ILE D N 1
ATOM 10582 C CA . ILE D 1 167 ? 39.815 20.783 60.022 1.00 30.17 167 ILE D CA 1
ATOM 10583 C C . ILE D 1 167 ? 38.300 20.902 59.996 1.00 31.03 167 ILE D C 1
ATOM 10584 O O . ILE D 1 167 ? 37.779 21.865 59.416 1.00 31.51 167 ILE D O 1
ATOM 10589 N N . LEU D 1 168 ? 37.600 19.938 60.611 1.00 28.48 168 LEU D N 1
ATOM 10590 C CA . LEU D 1 168 ? 36.143 19.990 60.638 1.00 29.67 168 LEU D CA 1
ATOM 10591 C C . LEU D 1 168 ? 35.662 21.283 61.292 1.00 28.20 168 LEU D C 1
ATOM 10592 O O . LEU D 1 168 ? 34.818 21.973 60.721 1.00 26.52 168 LEU D O 1
ATOM 10597 N N . HIS D 1 169 ? 36.202 21.591 62.472 1.00 28.34 169 HIS D N 1
ATOM 10598 C CA . HIS D 1 169 ? 35.782 22.793 63.211 1.00 28.90 169 HIS D CA 1
ATOM 10599 C C . HIS D 1 169 ? 36.044 24.092 62.431 1.00 26.88 169 HIS D C 1
ATOM 10600 O O . HIS D 1 169 ? 35.179 24.980 62.373 1.00 25.75 169 HIS D O 1
ATOM 10607 N N . ALA D 1 170 ? 37.234 24.187 61.842 1.00 26.20 170 ALA D N 1
ATOM 10608 C CA . ALA D 1 170 ? 37.626 25.357 61.056 1.00 26.95 170 ALA D CA 1
ATOM 10609 C C . ALA D 1 170 ? 36.749 25.511 59.808 1.00 26.91 170 ALA D C 1
ATOM 10610 O O . ALA D 1 170 ? 36.363 26.632 59.451 1.00 26.50 170 ALA D O 1
ATOM 10612 N N . THR D 1 171 ? 36.417 24.380 59.176 1.00 26.90 171 THR D N 1
ATOM 10613 C CA . THR D 1 171 ? 35.508 24.325 58.016 1.00 26.76 171 THR D CA 1
ATOM 10614 C C . THR D 1 171 ? 34.092 24.784 58.384 1.00 27.15 171 THR D C 1
ATOM 10615 O O . THR D 1 171 ? 33.472 25.586 57.672 1.00 26.32 171 THR D O 1
ATOM 10619 N N . LEU D 1 172 ? 33.592 24.286 59.515 1.00 26.48 172 LEU D N 1
ATOM 10620 C CA . LEU D 1 172 ? 32.294 24.709 60.026 1.00 27.01 172 LEU D CA 1
ATOM 10621 C C . LEU D 1 172 ? 32.273 26.220 60.287 1.00 25.56 172 LEU D C 1
ATOM 10622 O O . LEU D 1 172 ? 31.263 26.889 60.032 1.00 25.66 172 LEU D O 1
ATOM 10627 N N . GLU D 1 173 ? 33.398 26.744 60.762 1.00 25.25 173 GLU D N 1
ATOM 10628 C CA . GLU D 1 173 ? 33.518 28.180 61.044 1.00 25.63 173 GLU D CA 1
ATOM 10629 C C . GLU D 1 173 ? 33.480 28.989 59.740 1.00 24.65 173 GLU D C 1
ATOM 10630 O O . GLU D 1 173 ? 32.830 30.029 59.678 1.00 25.33 173 GLU D O 1
ATOM 10636 N N . ILE D 1 174 ? 34.141 28.495 58.697 1.00 25.56 174 ILE D N 1
ATOM 10637 C CA . ILE D 1 174 ? 34.082 29.166 57.379 1.00 25.18 174 ILE D CA 1
ATOM 10638 C C . ILE D 1 174 ? 32.644 29.207 56.859 1.00 25.78 174 ILE D C 1
ATOM 10639 O O . ILE D 1 174 ? 32.156 30.253 56.402 1.00 27.54 174 ILE D O 1
ATOM 10644 N N . ILE D 1 175 ? 31.968 28.063 56.938 1.00 25.37 175 ILE D N 1
ATOM 10645 C CA . ILE D 1 175 ? 30.574 27.931 56.508 1.00 25.19 175 ILE D CA 1
ATOM 10646 C C . ILE D 1 175 ? 29.689 28.885 57.315 1.00 24.33 175 ILE D C 1
ATOM 10647 O O . ILE D 1 175 ? 28.837 29.568 56.761 1.00 23.83 175 ILE D O 1
ATOM 10652 N N . GLU D 1 176 ? 29.910 28.923 58.627 1.00 25.73 176 GLU D N 1
ATOM 10653 C CA . GLU D 1 176 ? 29.187 29.817 59.521 1.00 25.40 176 GLU D CA 1
ATOM 10654 C C . GLU D 1 176 ? 29.287 31.281 59.062 1.00 24.56 176 GLU D C 1
ATOM 10655 O O . GLU D 1 176 ? 28.266 31.956 58.914 1.00 25.25 176 GLU D O 1
ATOM 10661 N N . ARG D 1 177 ? 30.512 31.759 58.852 1.00 23.59 177 ARG D N 1
ATOM 10662 C CA . ARG D 1 177 ? 30.712 33.180 58.549 1.00 23.73 177 ARG D CA 1
ATOM 10663 C C . ARG D 1 177 ? 30.248 33.538 57.143 1.00 24.68 177 ARG D C 1
ATOM 10664 O O . ARG D 1 177 ? 29.755 34.644 56.916 1.00 25.55 177 ARG D O 1
ATOM 10672 N N . ASP D 1 178 ? 30.345 32.571 56.230 1.00 25.79 178 ASP D N 1
ATOM 10673 C CA . ASP D 1 178 ? 29.720 32.710 54.917 1.00 25.70 178 ASP D CA 1
ATOM 10674 C C . ASP D 1 178 ? 28.218 32.935 55.076 1.00 26.39 178 ASP D C 1
ATOM 10675 O O . ASP D 1 178 ? 27.692 33.925 54.569 1.00 26.57 178 ASP D O 1
ATOM 10680 N N . ALA D 1 179 ? 27.538 32.046 55.807 1.00 26.41 179 ALA D N 1
ATOM 10681 C CA . ALA D 1 179 ? 26.093 32.182 56.032 1.00 25.99 179 ALA D CA 1
ATOM 10682 C C . ALA D 1 179 ? 25.706 33.462 56.779 1.00 25.62 179 ALA D C 1
ATOM 10683 O O . ALA D 1 179 ? 24.696 34.107 56.458 1.00 25.73 179 ALA D O 1
ATOM 10685 N N . TRP D 1 180 ? 26.502 33.807 57.788 1.00 24.99 180 TRP D N 1
ATOM 10686 C CA . TRP D 1 180 ? 26.324 35.040 58.548 1.00 25.66 180 TRP D CA 1
ATOM 10687 C C . TRP D 1 180 ? 26.476 36.276 57.641 1.00 25.64 180 TRP D C 1
ATOM 10688 O O . TRP D 1 180 ? 25.687 37.217 57.753 1.00 25.76 180 TRP D O 1
ATOM 10699 N N . SER D 1 181 ? 27.475 36.251 56.745 1.00 26.79 181 SER D N 1
ATOM 10700 C CA . SER D 1 181 ? 27.672 37.306 55.736 1.00 27.71 181 SER D CA 1
ATOM 10701 C C . SER D 1 181 ? 26.401 37.519 54.896 1.00 29.48 181 SER D C 1
ATOM 10702 O O . SER D 1 181 ? 25.935 38.648 54.758 1.00 30.95 181 SER D O 1
ATOM 10705 N N . LEU D 1 182 ? 25.831 36.425 54.385 1.00 29.59 182 LEU D N 1
ATOM 10706 C CA . LEU D 1 182 ? 24.601 36.472 53.584 1.00 31.84 182 LEU D CA 1
ATOM 10707 C C . LEU D 1 182 ? 23.411 37.037 54.366 1.00 32.33 182 LEU D C 1
ATOM 10708 O O . LEU D 1 182 ? 22.613 37.814 53.826 1.00 31.56 182 LEU D O 1
ATOM 10713 N N . ALA D 1 183 ? 23.323 36.659 55.642 1.00 30.98 183 ALA D N 1
ATOM 10714 C CA . ALA D 1 183 ? 22.316 37.177 56.569 1.00 31.32 183 ALA D CA 1
ATOM 10715 C C . ALA D 1 183 ? 22.480 38.680 56.818 1.00 30.14 183 ALA D C 1
ATOM 10716 O O . ALA D 1 183 ? 21.489 39.403 56.925 1.00 30.47 183 ALA D O 1
ATOM 10718 N N . ASP D 1 184 ? 23.728 39.139 56.901 1.00 29.76 184 ASP D N 1
ATOM 10719 C CA . ASP D 1 184 ? 24.006 40.567 57.059 1.00 32.08 184 ASP D CA 1
ATOM 10720 C C . ASP D 1 184 ? 23.573 41.341 55.817 1.00 32.29 184 ASP D C 1
ATOM 10721 O O . ASP D 1 184 ? 23.041 42.439 55.936 1.00 31.51 184 ASP D O 1
ATOM 10726 N N . LEU D 1 185 ? 23.771 40.730 54.650 1.00 34.55 185 LEU D N 1
ATOM 10727 C CA . LEU D 1 185 ? 23.411 41.317 53.360 1.00 37.57 185 LEU D CA 1
ATOM 10728 C C . LEU D 1 185 ? 21.906 41.298 53.081 1.00 39.81 185 LEU D C 1
ATOM 10729 O O . LEU D 1 185 ? 21.407 42.156 52.354 1.00 43.63 185 LEU D O 1
ATOM 10734 N N . ALA D 1 186 ? 21.196 40.315 53.638 1.00 39.31 186 ALA D N 1
ATOM 10735 C CA . ALA D 1 186 ? 19.747 40.163 53.441 1.00 39.49 186 ALA D CA 1
ATOM 10736 C C . ALA D 1 186 ? 18.948 41.271 54.116 1.00 40.17 186 ALA D C 1
ATOM 10737 O O . ALA D 1 186 ? 19.310 41.726 55.197 1.00 41.21 186 ALA D O 1
ATOM 10739 N N . ARG D 1 187 ? 17.865 41.701 53.471 1.00 41.54 187 ARG D N 1
ATOM 10740 C CA . ARG D 1 187 ? 16.975 42.717 54.040 1.00 43.70 187 ARG D CA 1
ATOM 10741 C C . ARG D 1 187 ? 16.025 42.140 55.095 1.00 41.06 187 ARG D C 1
ATOM 10742 O O . ARG D 1 187 ? 15.537 42.861 55.971 1.00 39.12 187 ARG D O 1
ATOM 10750 N N . LYS D 1 188 ? 15.765 40.841 54.993 1.00 39.27 188 LYS D N 1
ATOM 10751 C CA . LYS D 1 188 ? 14.967 40.123 55.987 1.00 40.95 188 LYS D CA 1
ATOM 10752 C C . LYS D 1 188 ? 15.595 38.779 56.330 1.00 37.45 188 LYS D C 1
ATOM 10753 O O . LYS D 1 188 ? 16.268 38.172 55.497 1.00 36.37 188 LYS D O 1
ATOM 10759 N N . ILE D 1 189 ? 15.372 38.340 57.568 1.00 36.76 189 ILE D N 1
ATOM 10760 C CA . ILE D 1 189 ? 15.783 37.014 58.037 1.00 35.42 189 ILE D CA 1
ATOM 10761 C C . ILE D 1 189 ? 14.479 36.368 58.530 1.00 36.56 189 ILE D C 1
ATOM 10762 O O . ILE D 1 189 ? 14.120 36.496 59.709 1.00 34.93 189 ILE D O 1
ATOM 10767 N N . PRO D 1 190 ? 13.755 35.691 57.609 1.00 36.48 190 PRO D N 1
ATOM 10768 C CA . PRO D 1 190 ? 12.340 35.378 57.830 1.00 37.51 190 PRO D CA 1
ATOM 10769 C C . PRO D 1 190 ? 12.024 34.234 58.806 1.00 36.32 190 PRO D C 1
ATOM 10770 O O . PRO D 1 190 ? 10.917 34.197 59.347 1.00 37.44 190 PRO D O 1
ATOM 10774 N N . THR D 1 191 ? 12.972 33.325 59.031 1.00 36.61 191 THR D N 1
ATOM 10775 C CA . THR D 1 191 ? 12.673 32.061 59.719 1.00 36.27 191 THR D CA 1
ATOM 10776 C C . THR D 1 191 ? 13.140 31.951 61.184 1.00 36.42 191 THR D C 1
ATOM 10777 O O . THR D 1 191 ? 14.336 31.849 61.456 1.00 38.16 191 THR D O 1
ATOM 10781 N N . LYS D 1 192 ? 12.166 31.971 62.094 1.00 36.31 192 LYS D N 1
ATOM 10782 C CA . LYS D 1 192 ? 12.346 31.659 63.514 1.00 36.70 192 LYS D CA 1
ATOM 10783 C C . LYS D 1 192 ? 12.380 30.134 63.721 1.00 38.54 192 LYS D C 1
ATOM 10784 O O . LYS D 1 192 ? 11.622 29.397 63.071 1.00 38.22 192 LYS D O 1
ATOM 10790 N N . ILE D 1 193 ? 13.258 29.678 64.622 1.00 37.00 193 ILE D N 1
ATOM 10791 C CA . ILE D 1 193 ? 13.317 28.269 65.036 1.00 36.34 193 ILE D CA 1
ATOM 10792 C C . ILE D 1 193 ? 12.659 28.093 66.404 1.00 38.91 193 ILE D C 1
ATOM 10793 O O . ILE D 1 193 ? 13.071 28.714 67.388 1.00 37.76 193 ILE D O 1
ATOM 10798 N N . ASN D 1 194 ? 11.631 27.249 66.443 1.00 41.61 194 ASN D N 1
ATOM 10799 C CA . ASN D 1 194 ? 11.026 26.801 67.691 1.00 44.15 194 ASN D CA 1
ATOM 10800 C C . ASN D 1 194 ? 11.829 25.601 68.210 1.00 43.68 194 ASN D C 1
ATOM 10801 O O . ASN D 1 194 ? 11.884 24.558 67.540 1.00 43.83 194 ASN D O 1
ATOM 10806 N N . PRO D 1 195 ? 12.474 25.746 69.390 1.00 42.79 195 PRO D N 1
ATOM 10807 C CA . PRO D 1 195 ? 13.303 24.655 69.896 1.00 42.63 195 PRO D CA 1
ATOM 10808 C C . PRO D 1 195 ? 12.581 23.607 70.765 1.00 43.26 195 PRO D C 1
ATOM 10809 O O . PRO D 1 195 ? 13.259 22.760 71.352 1.00 42.28 195 PRO D O 1
ATOM 10813 N N . GLU D 1 196 ? 11.243 23.648 70.821 1.00 47.20 196 GLU D N 1
ATOM 10814 C CA . GLU D 1 196 ? 10.438 22.756 71.704 1.00 49.32 196 GLU D CA 1
ATOM 10815 C C . GLU D 1 196 ? 10.643 21.254 71.485 1.00 48.66 196 GLU D C 1
ATOM 10816 O O . GLU D 1 196 ? 10.561 20.470 72.433 1.00 47.98 196 GLU D O 1
ATOM 10822 N N . ASP D 1 197 ? 10.900 20.868 70.236 1.00 45.58 197 ASP D N 1
ATOM 10823 C CA . ASP D 1 197 ? 11.020 19.464 69.845 1.00 44.80 197 ASP D CA 1
ATOM 10824 C C . ASP D 1 197 ? 12.434 18.891 69.993 1.00 43.58 197 ASP D C 1
ATOM 10825 O O . ASP D 1 197 ? 12.703 17.781 69.524 1.00 43.26 197 ASP D O 1
ATOM 10830 N N . ALA D 1 198 ? 13.324 19.647 70.645 1.00 44.08 198 ALA D N 1
ATOM 10831 C CA . ALA D 1 198 ? 14.718 19.240 70.877 1.00 44.09 198 ALA D CA 1
ATOM 10832 C C . ALA D 1 198 ? 14.831 17.915 71.623 1.00 43.08 198 ALA D C 1
ATOM 10833 O O . ALA D 1 198 ? 14.073 17.665 72.561 1.00 44.22 198 ALA D O 1
ATOM 10835 N N . LYS D 1 199 ? 15.784 17.091 71.190 1.00 42.03 199 LYS D N 1
ATOM 10836 C CA . LYS D 1 199 ? 16.154 15.842 71.868 1.00 44.94 199 LYS D CA 1
ATOM 10837 C C . LYS D 1 199 ? 17.051 16.092 73.081 1.00 43.58 199 LYS D C 1
ATOM 10838 O O . LYS D 1 199 ? 16.799 15.552 74.166 1.00 41.57 199 LYS D O 1
ATOM 10844 N N . ASN D 1 200 ? 18.092 16.907 72.887 1.00 41.85 200 ASN D N 1
ATOM 10845 C CA . ASN D 1 200 ? 19.084 17.188 73.918 1.00 41.37 200 ASN D CA 1
ATOM 10846 C C . ASN D 1 200 ? 18.493 18.154 74.954 1.00 41.33 200 ASN D C 1
ATOM 10847 O O . ASN D 1 200 ? 18.119 19.284 74.603 1.00 40.03 200 ASN D O 1
ATOM 10852 N N . PRO D 1 201 ? 18.405 17.713 76.235 1.00 39.98 201 PRO D N 1
ATOM 10853 C CA . PRO D 1 201 ? 17.784 18.532 77.290 1.00 38.77 201 PRO D CA 1
ATOM 10854 C C . PRO D 1 201 ? 18.547 19.832 77.615 1.00 37.35 201 PRO D C 1
ATOM 10855 O O . PRO D 1 201 ? 18.001 20.708 78.287 1.00 36.72 201 PRO D O 1
ATOM 10859 N N . LEU D 1 202 ? 19.786 19.949 77.135 1.00 37.07 202 LEU D N 1
ATOM 10860 C CA . LEU D 1 202 ? 20.614 21.143 77.370 1.00 36.83 202 LEU D CA 1
ATOM 10861 C C . LEU D 1 202 ? 20.066 22.398 76.699 1.00 35.40 202 LEU D C 1
ATOM 10862 O O . LEU D 1 202 ? 20.226 23.493 77.235 1.00 36.62 202 LEU D O 1
ATOM 10867 N N . ILE D 1 203 ? 19.410 22.231 75.545 1.00 34.93 203 ILE D N 1
ATOM 10868 C CA . ILE D 1 203 ? 18.749 23.346 74.848 1.00 33.41 203 ILE D CA 1
ATOM 10869 C C . ILE D 1 203 ? 17.688 24.002 75.744 1.00 33.37 203 ILE D C 1
ATOM 10870 O O . ILE D 1 203 ? 17.741 25.215 75.964 1.00 32.36 203 ILE D O 1
ATOM 10875 N N . HIS D 1 204 ? 16.767 23.200 76.282 1.00 33.63 204 HIS D N 1
ATOM 10876 C CA . HIS D 1 204 ? 15.743 23.695 77.199 1.00 34.93 204 HIS D CA 1
ATOM 10877 C C . HIS D 1 204 ? 16.364 24.286 78.476 1.00 33.63 204 HIS D C 1
ATOM 10878 O O . HIS D 1 204 ? 15.921 25.339 78.928 1.00 33.81 204 HIS D O 1
ATOM 10885 N N . GLU D 1 205 ? 17.384 23.614 79.024 1.00 33.77 205 GLU D N 1
ATOM 10886 C CA . GLU D 1 205 ? 18.156 24.095 80.190 1.00 35.30 205 GLU D CA 1
ATOM 10887 C C . GLU D 1 205 ? 18.756 25.499 79.970 1.00 34.19 205 GLU D C 1
ATOM 10888 O O . GLU D 1 205 ? 18.721 26.348 80.868 1.00 30.75 205 GLU D O 1
ATOM 10894 N N . LEU D 1 206 ? 19.291 25.727 78.771 1.00 32.66 206 LEU D N 1
ATOM 10895 C CA . LEU D 1 206 ? 19.917 27.006 78.448 1.00 32.28 206 LEU D CA 1
ATOM 10896 C C . LEU D 1 206 ? 18.883 28.103 78.254 1.00 32.00 206 LEU D C 1
ATOM 10897 O O . LEU D 1 206 ? 19.049 29.203 78.786 1.00 32.30 206 LEU D O 1
ATOM 10902 N N . ILE D 1 207 ? 17.815 27.792 77.515 1.00 32.41 207 ILE D N 1
ATOM 10903 C CA . ILE D 1 207 ? 16.683 28.712 77.326 1.00 34.95 207 ILE D CA 1
ATOM 10904 C C . ILE D 1 207 ? 16.059 29.078 78.682 1.00 35.38 207 ILE D C 1
ATOM 10905 O O . ILE D 1 207 ? 15.777 30.256 78.939 1.00 34.95 207 ILE D O 1
ATOM 10910 N N . GLU D 1 208 ? 15.882 28.071 79.542 1.00 35.18 208 GLU D N 1
ATOM 10911 C CA . GLU D 1 208 ? 15.339 28.269 80.891 1.00 37.27 208 GLU D CA 1
ATOM 10912 C C . GLU D 1 208 ? 16.191 29.244 81.701 1.00 34.88 208 GLU D C 1
ATOM 10913 O O . GLU D 1 208 ? 15.648 30.118 82.364 1.00 34.26 208 GLU D O 1
ATOM 10919 N N . LYS D 1 209 ? 17.516 29.090 81.625 1.00 33.86 209 LYS D N 1
ATOM 10920 C CA . LYS D 1 209 ? 18.453 30.024 82.271 1.00 31.81 209 LYS D CA 1
ATOM 10921 C C . LYS D 1 209 ? 18.266 31.459 81.785 1.00 30.73 209 LYS D C 1
ATOM 10922 O O . LYS D 1 209 ? 18.207 32.375 82.605 1.00 29.47 209 LYS D O 1
ATOM 10928 N N . TYR D 1 210 ? 18.164 31.655 80.464 1.00 30.53 210 TYR D N 1
ATOM 10929 C CA . TYR D 1 210 ? 17.885 32.983 79.898 1.00 30.85 210 TYR D CA 1
ATOM 10930 C C . TYR D 1 210 ? 16.580 33.570 80.421 1.00 30.91 210 TYR D C 1
ATOM 10931 O O . TYR D 1 210 ? 16.549 34.735 80.825 1.00 31.08 210 TYR D O 1
ATOM 10940 N N . GLU D 1 211 ? 15.528 32.749 80.429 1.00 32.49 211 GLU D N 1
ATOM 10941 C CA . GLU D 1 211 ? 14.203 33.138 80.930 1.00 34.49 211 GLU D CA 1
ATOM 10942 C C . GLU D 1 211 ? 14.268 33.652 82.366 1.00 32.98 211 GLU D C 1
ATOM 10943 O O . GLU D 1 211 ? 13.726 34.718 82.654 1.00 31.32 211 GLU D O 1
ATOM 10949 N N . LYS D 1 212 ? 14.951 32.904 83.239 1.00 33.32 212 LYS D N 1
ATOM 10950 C CA . LYS D 1 212 ? 15.162 33.284 84.651 1.00 34.80 212 LYS D CA 1
ATOM 10951 C C . LYS D 1 212 ? 15.936 34.594 84.807 1.00 34.91 212 LYS D C 1
ATOM 10952 O O . LYS D 1 212 ? 15.703 35.346 85.747 1.00 34.09 212 LYS D O 1
ATOM 10958 N N . ALA D 1 213 ? 16.860 34.856 83.881 1.00 34.49 213 ALA D N 1
ATOM 10959 C CA . ALA D 1 213 ? 17.626 36.099 83.873 1.00 35.18 213 ALA D CA 1
ATOM 10960 C C . ALA D 1 213 ? 16.871 37.292 83.248 1.00 36.34 213 ALA D C 1
ATOM 10961 O O . ALA D 1 213 ? 17.401 38.406 83.207 1.00 37.08 213 ALA D O 1
ATOM 10963 N N . GLY D 1 214 ? 15.646 37.063 82.776 1.00 35.78 214 GLY D N 1
ATOM 10964 C CA . GLY D 1 214 ? 14.857 38.106 82.113 1.00 34.73 214 GLY D CA 1
ATOM 10965 C C . GLY D 1 214 ? 15.427 38.472 80.750 1.00 35.13 214 GLY D C 1
ATOM 10966 O O . GLY D 1 214 ? 15.424 39.650 80.355 1.00 35.04 214 GLY D O 1
ATOM 10967 N N . VAL D 1 215 ? 15.928 37.457 80.048 1.00 31.86 215 VAL D N 1
ATOM 10968 C CA . VAL D 1 215 ? 16.495 37.623 78.716 1.00 32.30 215 VAL D CA 1
ATOM 10969 C C . VAL D 1 215 ? 15.678 36.796 77.719 1.00 32.87 215 VAL D C 1
ATOM 10970 O O . VAL D 1 215 ? 15.632 35.570 77.805 1.00 33.19 215 VAL D O 1
ATOM 10974 N N . LYS D 1 216 ? 15.025 37.482 76.788 1.00 33.20 216 LYS D N 1
ATOM 10975 C CA . LYS D 1 216 ? 14.316 36.819 75.701 1.00 35.88 216 LYS D CA 1
ATOM 10976 C C . LYS D 1 216 ? 15.311 36.424 74.620 1.00 34.63 216 LYS D C 1
ATOM 10977 O O . LYS D 1 216 ? 16.135 37.240 74.187 1.00 33.35 216 LYS D O 1
ATOM 10983 N N . ILE D 1 217 ? 15.237 35.162 74.214 1.00 32.61 217 ILE D N 1
ATOM 10984 C CA . ILE D 1 217 ? 16.048 34.613 73.132 1.00 32.24 217 ILE D CA 1
ATOM 10985 C C . ILE D 1 217 ? 15.158 34.360 71.913 1.00 32.70 217 ILE D C 1
ATOM 10986 O O . ILE D 1 217 ? 14.061 33.804 72.044 1.00 32.33 217 ILE D O 1
ATOM 10991 N N . ILE D 1 218 ? 15.623 34.802 70.747 1.00 31.10 218 ILE D N 1
ATOM 10992 C CA . ILE D 1 218 ? 15.077 34.346 69.480 1.00 33.02 218 ILE D CA 1
ATOM 10993 C C . ILE D 1 218 ? 16.154 33.593 68.690 1.00 32.92 218 ILE D C 1
ATOM 10994 O O . ILE D 1 218 ? 17.301 34.054 68.572 1.00 32.88 218 ILE D O 1
ATOM 10999 N N . LEU D 1 219 ? 15.774 32.431 68.171 1.00 31.65 219 LEU D N 1
ATOM 11000 C CA . LEU D 1 219 ? 16.639 31.652 67.288 1.00 30.74 219 LEU D CA 1
ATOM 11001 C C . LEU D 1 219 ? 16.224 31.895 65.848 1.00 31.61 219 LEU D C 1
ATOM 11002 O O . LEU D 1 219 ? 15.028 31.857 65.534 1.00 30.28 219 LEU D O 1
ATOM 11007 N N . LYS D 1 220 ? 17.220 32.149 64.994 1.00 31.03 220 LYS D N 1
ATOM 11008 C CA . LYS D 1 220 ? 17.008 32.424 63.575 1.00 31.98 220 LYS D CA 1
ATOM 11009 C C . LYS D 1 220 ? 17.744 31.419 62.721 1.00 32.51 220 LYS D C 1
ATOM 11010 O O . LYS D 1 220 ? 18.889 31.051 63.015 1.00 32.24 220 LYS D O 1
ATOM 11016 N N . ASP D 1 221 ? 17.076 30.967 61.666 1.00 33.36 221 ASP D N 1
ATOM 11017 C CA . ASP D 1 221 ? 17.677 30.023 60.743 1.00 34.03 221 ASP D CA 1
ATOM 11018 C C . ASP D 1 221 ? 18.447 30.772 59.660 1.00 33.26 221 ASP D C 1
ATOM 11019 O O . ASP D 1 221 ? 17.873 31.568 58.916 1.00 35.03 221 ASP D O 1
ATOM 11024 N N . LEU D 1 222 ? 19.749 30.511 59.602 1.00 32.18 222 LEU D N 1
ATOM 11025 C CA . LEU D 1 222 ? 20.651 31.131 58.628 1.00 31.22 222 LEU D CA 1
ATOM 11026 C C . LEU D 1 222 ? 21.237 30.103 57.668 1.00 30.33 222 LEU D C 1
ATOM 11027 O O . LEU D 1 222 ? 22.121 30.428 56.869 1.00 29.48 222 LEU D O 1
ATOM 11032 N N . THR D 1 223 ? 20.762 28.860 57.764 1.00 29.62 223 THR D N 1
ATOM 11033 C CA . THR D 1 223 ? 21.286 27.747 56.968 1.00 31.22 223 THR D CA 1
ATOM 11034 C C . THR D 1 223 ? 21.343 28.129 55.484 1.00 32.07 223 THR D C 1
ATOM 11035 O O . THR D 1 223 ? 20.380 28.673 54.932 1.00 32.25 223 THR D O 1
ATOM 11039 N N . SER D 1 224 ? 22.505 27.887 54.887 1.00 32.27 224 SER D N 1
ATOM 11040 C CA . SER D 1 224 ? 22.779 28.209 53.497 1.00 34.01 224 SER D CA 1
ATOM 11041 C C . SER D 1 224 ? 22.550 26.974 52.595 1.00 36.25 224 SER D C 1
ATOM 11042 O O . SER D 1 224 ? 21.765 26.092 52.953 1.00 35.17 224 SER D O 1
ATOM 11045 N N . GLU D 1 225 ? 23.238 26.914 51.451 1.00 36.94 225 GLU D N 1
ATOM 11046 C CA . GLU D 1 225 ? 22.987 25.898 50.418 1.00 38.54 225 GLU D CA 1
ATOM 11047 C C . GLU D 1 225 ? 23.502 24.504 50.773 1.00 39.95 225 GLU D C 1
ATOM 11048 O O . GLU D 1 225 ? 23.045 23.507 50.210 1.00 39.24 225 GLU D O 1
ATOM 11054 N N . PHE D 1 226 ? 24.450 24.439 51.702 1.00 38.46 226 PHE D N 1
ATOM 11055 C CA . PHE D 1 226 ? 25.156 23.195 51.987 1.00 39.63 226 PHE D CA 1
ATOM 11056 C C . PHE D 1 226 ? 24.396 22.275 52.946 1.00 38.25 226 PHE D C 1
ATOM 11057 O O . PHE D 1 226 ? 24.859 21.176 53.256 1.00 38.85 226 PHE D O 1
ATOM 11065 N N . GLU D 1 227 ? 23.221 22.734 53.380 1.00 39.25 227 GLU D N 1
ATOM 11066 C CA . GLU D 1 227 ? 22.350 22.036 54.337 1.00 39.89 227 GLU D CA 1
ATOM 11067 C C . GLU D 1 227 ? 23.084 21.678 55.643 1.00 38.82 227 GLU D C 1
ATOM 11068 O O . GLU D 1 227 ? 22.786 20.661 56.285 1.00 38.29 227 GLU D O 1
ATOM 11074 N N . ILE D 1 228 ? 24.045 22.536 56.009 1.00 36.75 228 ILE D N 1
ATOM 11075 C CA . ILE D 1 228 ? 24.765 22.479 57.278 1.00 34.85 228 ILE D CA 1
ATOM 11076 C C . ILE D 1 228 ? 24.219 23.619 58.152 1.00 34.34 228 ILE D C 1
ATOM 11077 O O . ILE D 1 228 ? 24.535 24.799 57.892 1.00 32.76 228 ILE D O 1
ATOM 11082 N N . PRO D 1 229 ? 23.383 23.277 59.168 1.00 30.90 229 PRO D N 1
ATOM 11083 C CA . PRO D 1 229 ? 22.742 24.239 60.062 1.00 29.84 229 PRO D CA 1
ATOM 11084 C C . PRO D 1 229 ? 23.665 25.371 60.509 1.00 28.04 229 PRO D C 1
ATOM 11085 O O . PRO D 1 229 ? 24.804 25.119 60.926 1.00 26.33 229 PRO D O 1
ATOM 11089 N N . VAL D 1 230 ? 23.163 26.593 60.347 1.00 27.85 230 VAL D N 1
ATOM 11090 C CA . VAL D 1 230 ? 23.736 27.813 60.921 1.00 27.86 230 VAL D CA 1
ATOM 11091 C C . VAL D 1 230 ? 22.597 28.512 61.655 1.00 27.58 230 VAL D C 1
ATOM 11092 O O . VAL D 1 230 ? 21.568 28.870 61.052 1.00 29.42 230 VAL D O 1
ATOM 11096 N N . VAL D 1 231 ? 22.775 28.691 62.961 1.00 26.52 231 VAL D N 1
ATOM 11097 C CA . VAL D 1 231 ? 21.728 29.255 63.812 1.00 26.24 231 VAL D CA 1
ATOM 11098 C C . VAL D 1 231 ? 22.236 30.523 64.507 1.00 25.35 231 VAL D C 1
ATOM 11099 O O . VAL D 1 231 ? 23.307 30.521 65.102 1.00 25.37 231 VAL D O 1
ATOM 11103 N N . ALA D 1 232 ? 21.463 31.598 64.423 1.00 25.88 232 ALA D N 1
ATOM 11104 C CA . ALA D 1 232 ? 21.744 32.790 65.214 1.00 26.26 232 ALA D CA 1
ATOM 11105 C C . ALA D 1 232 ? 20.823 32.801 66.420 1.00 26.74 232 ALA D C 1
ATOM 11106 O O . ALA D 1 232 ? 19.622 32.570 66.289 1.00 26.92 232 ALA D O 1
ATOM 11108 N N . ALA D 1 233 ? 21.407 33.046 67.592 1.00 26.42 233 ALA D N 1
ATOM 11109 C CA . ALA D 1 233 ? 20.659 33.305 68.817 1.00 26.18 233 ALA D CA 1
ATOM 11110 C C . ALA D 1 233 ? 20.844 34.778 69.176 1.00 26.81 233 ALA D C 1
ATOM 11111 O O . ALA D 1 233 ? 21.987 35.271 69.252 1.00 26.05 233 ALA D O 1
ATOM 11113 N N . ILE D 1 234 ? 19.719 35.469 69.372 1.00 28.18 234 ILE D N 1
ATOM 11114 C CA . ILE D 1 234 ? 19.704 36.907 69.636 1.00 31.18 234 ILE D CA 1
ATOM 11115 C C . ILE D 1 234 ? 19.113 37.192 71.007 1.00 33.02 234 ILE D C 1
ATOM 11116 O O . ILE D 1 234 ? 17.979 36.794 71.306 1.00 32.29 234 ILE D O 1
ATOM 11121 N N . SER D 1 235 ? 19.906 37.903 71.805 1.00 32.08 235 SER D N 1
ATOM 11122 C CA . SER D 1 235 ? 19.595 38.296 73.164 1.00 35.31 235 SER D CA 1
ATOM 11123 C C . SER D 1 235 ? 18.815 39.620 73.144 1.00 35.76 235 SER D C 1
ATOM 11124 O O . SER D 1 235 ? 19.229 40.580 72.481 1.00 34.59 235 SER D O 1
ATOM 11127 N N . ASP D 1 236 ? 17.685 39.635 73.851 1.00 34.79 236 ASP D N 1
ATOM 11128 C CA . ASP D 1 236 ? 16.894 40.837 74.129 1.00 35.59 236 ASP D CA 1
ATOM 11129 C C . ASP D 1 236 ? 16.677 40.903 75.645 1.00 35.44 236 ASP D C 1
ATOM 11130 O O . ASP D 1 236 ? 15.841 40.184 76.196 1.00 34.75 236 ASP D O 1
ATOM 11135 N N . ASP D 1 237 ? 17.451 41.761 76.308 1.00 36.33 237 ASP D N 1
ATOM 11136 C CA . ASP D 1 237 ? 17.466 41.853 77.774 1.00 37.42 237 ASP D CA 1
ATOM 11137 C C . ASP D 1 237 ? 16.416 42.849 78.284 1.00 39.21 237 ASP D C 1
ATOM 11138 O O . ASP D 1 237 ? 16.416 44.025 77.887 1.00 39.11 237 ASP D O 1
ATOM 11143 N N . LEU D 1 238 ? 15.540 42.370 79.174 1.00 41.91 238 LEU D N 1
ATOM 11144 C CA . LEU D 1 238 ? 14.481 43.190 79.785 1.00 43.90 238 LEU D CA 1
ATOM 11145 C C . LEU D 1 238 ? 14.990 44.365 80.637 1.00 43.81 238 LEU D C 1
ATOM 11146 O O . LEU D 1 238 ? 14.245 45.313 80.886 1.00 44.58 238 LEU D O 1
ATOM 11151 N N . SER D 1 239 ? 16.249 44.294 81.078 1.00 43.24 239 SER D N 1
ATOM 11152 C CA . SER D 1 239 ? 16.937 45.418 81.728 1.00 42.50 239 SER D CA 1
ATOM 11153 C C . SER D 1 239 ? 17.055 46.656 80.824 1.00 42.91 239 SER D C 1
ATOM 11154 O O . SER D 1 239 ? 17.338 47.751 81.312 1.00 44.59 239 SER D O 1
ATOM 11157 N N . LYS D 1 240 ? 16.833 46.459 79.519 1.00 41.64 240 LYS D N 1
ATOM 11158 C CA . LYS D 1 240 ? 16.898 47.496 78.465 1.00 43.70 240 LYS D CA 1
ATOM 11159 C C . LYS D 1 240 ? 18.304 48.082 78.266 1.00 41.98 240 LYS D C 1
ATOM 11160 O O . LYS D 1 240 ? 18.462 49.158 77.677 1.00 42.57 240 LYS D O 1
ATOM 11166 N N . ASN D 1 241 ? 19.313 47.359 78.757 1.00 40.21 241 ASN D N 1
ATOM 11167 C CA . ASN D 1 241 ? 20.723 47.694 78.562 1.00 36.30 241 ASN D CA 1
ATOM 11168 C C . ASN D 1 241 ? 21.051 47.453 77.083 1.00 34.02 241 ASN D C 1
ATOM 11169 O O . ASN D 1 241 ? 20.980 46.312 76.620 1.00 33.13 241 ASN D O 1
ATOM 11174 N N . PRO D 1 242 ? 21.391 48.525 76.333 1.00 33.93 242 PRO D N 1
ATOM 11175 C CA . PRO D 1 242 ? 21.699 48.373 74.896 1.00 33.42 242 PRO D CA 1
ATOM 11176 C C . PRO D 1 242 ? 22.887 47.437 74.624 1.00 31.47 242 PRO D C 1
ATOM 11177 O O . PRO D 1 242 ? 22.906 46.757 73.598 1.00 30.71 242 PRO D O 1
ATOM 11181 N N . LEU D 1 243 ? 23.842 47.390 75.556 1.00 30.83 243 LEU D N 1
ATOM 11182 C CA . LEU D 1 243 ? 25.014 46.504 75.466 1.00 30.97 243 LEU D CA 1
ATOM 11183 C C . LEU D 1 243 ? 24.682 45.007 75.525 1.00 30.83 243 LEU D C 1
ATOM 11184 O O . LEU D 1 243 ? 25.461 44.171 75.049 1.00 29.77 243 LEU D O 1
ATOM 11189 N N . MET D 1 244 ? 23.529 44.674 76.103 1.00 30.34 244 MET D N 1
ATOM 11190 C CA . MET D 1 244 ? 23.124 43.266 76.241 1.00 30.28 244 MET D CA 1
ATOM 11191 C C . MET D 1 244 ? 22.286 42.729 75.071 1.00 29.61 244 MET D C 1
ATOM 11192 O O . MET D 1 244 ? 21.852 41.568 75.075 1.00 31.77 244 MET D O 1
ATOM 11197 N N . LEU D 1 245 ? 22.092 43.567 74.055 1.00 28.92 245 LEU D N 1
ATOM 11198 C CA . LEU D 1 245 ? 21.590 43.111 72.766 1.00 29.84 245 LEU D CA 1
ATOM 11199 C C . LEU D 1 245 ? 22.759 42.470 72.016 1.00 30.49 245 LEU D C 1
ATOM 11200 O O . LEU D 1 245 ? 23.609 43.160 71.431 1.00 29.21 245 LEU D O 1
ATOM 11205 N N . CYS D 1 246 ? 22.806 41.142 72.088 1.00 28.89 246 CYS D N 1
ATOM 11206 C CA . CYS D 1 246 ? 23.944 40.366 71.609 1.00 29.83 246 CYS D CA 1
ATOM 11207 C C . CYS D 1 246 ? 23.497 39.233 70.693 1.00 30.04 246 CYS D C 1
ATOM 11208 O O . CYS D 1 246 ? 22.346 38.786 70.749 1.00 29.98 246 CYS D O 1
ATOM 11211 N N . VAL D 1 247 ? 24.417 38.776 69.852 1.00 29.31 247 VAL D N 1
ATOM 11212 C CA . VAL D 1 247 ? 24.161 37.685 68.927 1.00 29.56 247 VAL D CA 1
ATOM 11213 C C . VAL D 1 247 ? 25.216 36.598 69.092 1.00 28.86 247 VAL D C 1
ATOM 11214 O O . VAL D 1 247 ? 26.399 36.883 69.278 1.00 31.11 247 VAL D O 1
ATOM 11218 N N . GLY D 1 248 ? 24.762 35.354 69.048 1.00 26.78 248 GLY D N 1
ATOM 11219 C CA . GLY D 1 248 ? 25.647 34.196 69.031 1.00 25.59 248 GLY D CA 1
ATOM 11220 C C . GLY D 1 248 ? 25.262 33.378 67.815 1.00 25.52 248 GLY D C 1
ATOM 11221 O O . GLY D 1 248 ? 24.076 33.138 67.577 1.00 23.66 248 GLY D O 1
ATOM 11222 N N . VAL D 1 249 ? 26.259 32.971 67.035 1.00 24.42 249 VAL D N 1
ATOM 11223 C CA . VAL D 1 249 ? 26.003 32.202 65.817 1.00 25.82 249 VAL D CA 1
ATOM 11224 C C . VAL D 1 249 ? 26.739 30.871 65.887 1.00 25.49 249 VAL D C 1
ATOM 11225 O O . VAL D 1 249 ? 27.954 30.833 66.049 1.00 25.55 249 VAL D O 1
ATOM 11229 N N . GLY D 1 250 ? 25.984 29.784 65.774 1.00 26.76 250 GLY D N 1
ATOM 11230 C CA . GLY D 1 250 ? 26.554 28.434 65.795 1.00 26.37 250 GLY D CA 1
ATOM 11231 C C . GLY D 1 250 ? 26.333 27.708 64.476 1.00 25.68 250 GLY D C 1
ATOM 11232 O O . GLY D 1 250 ? 25.328 27.916 63.810 1.00 26.56 250 GLY D O 1
ATOM 11233 N N . CYS D 1 251 ? 27.292 26.871 64.106 1.00 26.53 251 CYS D N 1
ATOM 11234 C CA . CYS D 1 251 ? 27.209 26.056 62.898 1.00 27.33 251 CYS D CA 1
ATOM 11235 C C . CYS D 1 251 ? 27.709 24.644 63.197 1.00 27.02 251 CYS D C 1
ATOM 11236 O O . CYS D 1 251 ? 28.773 24.448 63.791 1.00 27.03 251 CYS D O 1
ATOM 11239 N N . HIS D 1 252 ? 26.905 23.666 62.807 1.00 27.57 252 HIS D N 1
ATOM 11240 C CA . HIS D 1 252 ? 27.263 22.268 62.948 1.00 29.19 252 HIS D CA 1
ATOM 11241 C C . HIS D 1 252 ? 26.425 21.414 62.003 1.00 28.84 252 HIS D C 1
ATOM 11242 O O . HIS D 1 252 ? 25.360 21.836 61.558 1.00 29.69 252 HIS D O 1
ATOM 11249 N N . LEU D 1 253 ? 26.917 20.217 61.704 1.00 29.79 253 LEU D N 1
ATOM 11250 C CA . LEU D 1 253 ? 26.123 19.187 61.006 1.00 30.25 253 LEU D CA 1
ATOM 11251 C C . LEU D 1 253 ? 24.838 18.841 61.757 1.00 29.95 253 LEU D C 1
ATOM 11252 O O . LEU D 1 253 ? 23.788 18.645 61.140 1.00 32.38 253 LEU D O 1
ATOM 11257 N N . HIS D 1 254 ? 24.924 18.765 63.082 1.00 30.54 254 HIS D N 1
ATOM 11258 C CA . HIS D 1 254 ? 23.756 18.514 63.916 1.00 30.72 254 HIS D CA 1
ATOM 11259 C C . HIS D 1 254 ? 23.127 19.852 64.296 1.00 30.16 254 HIS D C 1
ATOM 11260 O O . HIS D 1 254 ? 23.781 20.680 64.946 1.00 31.00 254 HIS D O 1
ATOM 11267 N N . PRO D 1 255 ? 21.857 20.069 63.895 1.00 29.99 255 PRO D N 1
ATOM 11268 C CA . PRO D 1 255 ? 21.119 21.315 64.149 1.00 30.39 255 PRO D CA 1
ATOM 11269 C C . PRO D 1 255 ? 21.004 21.656 65.638 1.00 31.13 255 PRO D C 1
ATOM 11270 O O . PRO D 1 255 ? 20.990 22.837 65.996 1.00 30.33 255 PRO D O 1
ATOM 11274 N N . GLU D 1 256 ? 20.942 20.634 66.492 1.00 31.84 256 GLU D N 1
ATOM 11275 C CA . GLU D 1 256 ? 20.888 20.856 67.937 1.00 33.05 256 GLU D CA 1
ATOM 11276 C C . GLU D 1 256 ? 22.215 21.362 68.502 1.00 32.45 256 GLU D C 1
ATOM 11277 O O . GLU D 1 256 ? 22.215 22.197 69.404 1.00 33.06 256 GLU D O 1
ATOM 11283 N N . ILE D 1 257 ? 23.330 20.866 67.964 1.00 32.82 257 ILE D N 1
ATOM 11284 C CA . ILE D 1 257 ? 24.667 21.366 68.325 1.00 32.53 257 ILE D CA 1
ATOM 11285 C C . ILE D 1 257 ? 24.832 22.815 67.855 1.00 31.48 257 ILE D C 1
ATOM 11286 O O . ILE D 1 257 ? 25.336 23.657 68.601 1.00 29.96 257 ILE D O 1
ATOM 11291 N N . ALA D 1 258 ? 24.384 23.094 66.631 1.00 30.82 258 ALA D N 1
ATOM 11292 C CA . ALA D 1 258 ? 24.394 24.453 66.081 1.00 30.52 258 ALA D CA 1
ATOM 11293 C C . ALA D 1 258 ? 23.644 25.424 67.006 1.00 29.69 258 ALA D C 1
ATOM 11294 O O . ALA D 1 258 ? 24.169 26.503 67.323 1.00 28.07 258 ALA D O 1
ATOM 11296 N N . ILE D 1 259 ? 22.450 25.015 67.459 1.00 27.61 259 ILE D N 1
ATOM 11297 C CA . ILE D 1 259 ? 21.631 25.783 68.410 1.00 27.82 259 ILE D CA 1
ATOM 11298 C C . ILE D 1 259 ? 22.343 25.981 69.759 1.00 28.50 259 ILE D C 1
ATOM 11299 O O . ILE D 1 259 ? 22.348 27.100 70.302 1.00 28.60 259 ILE D O 1
ATOM 11304 N N . LEU D 1 260 ? 22.949 24.904 70.276 1.00 28.79 260 LEU D N 1
ATOM 11305 C CA . LEU D 1 260 ? 23.718 24.950 71.532 1.00 28.07 260 LEU D CA 1
ATOM 11306 C C . LEU D 1 260 ? 24.917 25.895 71.459 1.00 27.92 260 LEU D C 1
ATOM 11307 O O . LEU D 1 260 ? 25.144 26.673 72.378 1.00 27.24 260 LEU D O 1
ATOM 11312 N N . ARG D 1 261 ? 25.684 25.817 70.371 1.00 28.10 261 ARG D N 1
ATOM 11313 C CA . ARG D 1 261 ? 26.836 26.705 70.179 1.00 28.49 261 ARG D CA 1
ATOM 11314 C C . ARG D 1 261 ? 26.407 28.174 70.076 1.00 26.69 261 ARG D C 1
ATOM 11315 O O . ARG D 1 261 ? 27.108 29.049 70.576 1.00 27.33 261 ARG D O 1
ATOM 11323 N N . ALA D 1 262 ? 25.243 28.423 69.474 1.00 25.31 262 ALA D N 1
ATOM 11324 C CA . ALA D 1 262 ? 24.677 29.783 69.363 1.00 25.38 262 ALA D CA 1
ATOM 11325 C C . ALA D 1 262 ? 24.249 30.341 70.724 1.00 25.55 262 ALA D C 1
ATOM 11326 O O . ALA D 1 262 ? 24.462 31.519 71.010 1.00 23.29 262 ALA D O 1
ATOM 11328 N N . LEU D 1 263 ? 23.646 29.476 71.545 1.00 25.81 263 LEU D N 1
ATOM 11329 C CA . LEU D 1 263 ? 23.170 29.835 72.875 1.00 26.20 263 LEU D CA 1
ATOM 11330 C C . LEU D 1 263 ? 24.299 30.114 73.859 1.00 24.88 263 LEU D C 1
ATOM 11331 O O . LEU D 1 263 ? 24.199 31.043 74.658 1.00 26.69 263 LEU D O 1
ATOM 11336 N N . THR D 1 264 ? 25.361 29.313 73.802 1.00 24.45 264 THR D N 1
ATOM 11337 C CA . THR D 1 264 ? 26.518 29.516 74.681 1.00 24.49 264 THR D CA 1
ATOM 11338 C C . THR D 1 264 ? 27.352 30.707 74.211 1.00 24.19 264 THR D C 1
ATOM 11339 O O . THR D 1 264 ? 27.969 31.402 75.024 1.00 23.07 264 THR D O 1
ATOM 11343 N N . GLU D 1 265 ? 27.351 30.953 72.900 1.00 23.72 265 GLU D N 1
ATOM 11344 C CA . GLU D 1 265 ? 28.052 32.127 72.356 1.00 24.12 265 GLU D CA 1
ATOM 11345 C C . GLU D 1 265 ? 27.401 33.465 72.733 1.00 23.72 265 GLU D C 1
ATOM 11346 O O . GLU D 1 265 ? 28.114 34.455 72.919 1.00 24.09 265 GLU D O 1
ATOM 11352 N N . VAL D 1 266 ? 26.069 33.498 72.839 1.00 24.27 266 VAL D N 1
ATOM 11353 C CA . VAL D 1 266 ? 25.359 34.694 73.346 1.00 25.34 266 VAL D CA 1
ATOM 11354 C C . VAL D 1 266 ? 25.871 35.061 74.734 1.00 25.02 266 VAL D C 1
ATOM 11355 O O . VAL D 1 266 ? 26.164 36.234 75.005 1.00 23.59 266 VAL D O 1
ATOM 11359 N N . ALA D 1 267 ? 25.995 34.046 75.592 1.00 24.17 267 ALA D N 1
ATOM 11360 C CA . ALA D 1 267 ? 26.520 34.211 76.955 1.00 24.85 267 ALA D CA 1
ATOM 11361 C C . ALA D 1 267 ? 27.959 34.719 76.924 1.00 24.45 267 ALA D C 1
ATOM 11362 O O . ALA D 1 267 ? 28.343 35.571 77.721 1.00 24.47 267 ALA D O 1
ATOM 11364 N N . GLN D 1 268 ? 28.744 34.170 76.000 1.00 24.67 268 GLN D N 1
ATOM 11365 C CA . GLN D 1 268 ? 30.148 34.522 75.828 1.00 26.22 268 GLN D CA 1
ATOM 11366 C C . GLN D 1 268 ? 30.289 35.988 75.395 1.00 27.31 268 GLN D C 1
ATOM 11367 O O . GLN D 1 268 ? 31.113 36.712 75.957 1.00 28.13 268 GLN D O 1
ATOM 11373 N N . SER D 1 269 ? 29.483 36.406 74.412 1.00 26.76 269 SER D N 1
ATOM 11374 C CA . SER D 1 269 ? 29.424 37.806 73.939 1.00 27.22 269 SER D CA 1
ATOM 11375 C C . SER D 1 269 ? 29.062 38.778 75.052 1.00 25.95 269 SER D C 1
ATOM 11376 O O . SER D 1 269 ? 29.694 39.828 75.202 1.00 23.98 269 SER D O 1
ATOM 11379 N N . ARG D 1 270 ? 28.030 38.419 75.817 1.00 25.71 270 ARG D N 1
ATOM 11380 C CA . ARG D 1 270 ? 27.593 39.196 76.977 1.00 26.11 270 ARG D CA 1
ATOM 11381 C C . ARG D 1 270 ? 28.720 39.339 78.011 1.00 25.72 270 ARG D C 1
ATOM 11382 O O . ARG D 1 270 ? 28.993 40.439 78.479 1.00 25.20 270 ARG D O 1
ATOM 11390 N N . ALA D 1 271 ? 29.386 38.227 78.335 1.00 25.26 271 ALA D N 1
ATOM 11391 C CA . ALA D 1 271 ? 30.402 38.208 79.384 1.00 25.78 271 ALA D CA 1
ATOM 11392 C C . ALA D 1 271 ? 31.674 38.973 78.994 1.00 26.42 271 ALA D C 1
ATOM 11393 O O . ALA D 1 271 ? 32.243 39.678 79.825 1.00 24.27 271 ALA D O 1
ATOM 11395 N N . SER D 1 272 ? 32.123 38.823 77.745 1.00 26.20 272 SER D N 1
ATOM 11396 C CA . SER D 1 272 ? 33.284 39.581 77.263 1.00 26.54 272 SER D CA 1
ATOM 11397 C C . SER D 1 272 ? 32.972 41.086 77.227 1.00 26.26 272 SER D C 1
ATOM 11398 O O . SER D 1 272 ? 33.835 41.904 77.550 1.00 25.94 272 SER D O 1
ATOM 11401 N N . GLN D 1 273 ? 31.741 41.437 76.857 1.00 25.48 273 GLN D N 1
ATOM 11402 C CA . GLN D 1 273 ? 31.266 42.832 76.936 1.00 27.97 273 GLN D CA 1
ATOM 11403 C C . GLN D 1 273 ? 31.327 43.359 78.369 1.00 28.13 273 GLN D C 1
ATOM 11404 O O . GLN D 1 273 ? 31.897 44.427 78.626 1.00 27.65 273 GLN D O 1
ATOM 11410 N N . LEU D 1 274 ? 30.776 42.587 79.300 1.00 29.06 274 LEU D N 1
ATOM 11411 C CA . LEU D 1 274 ? 30.807 42.954 80.718 1.00 30.26 274 LEU D CA 1
ATOM 11412 C C . LEU D 1 274 ? 32.223 42.996 81.317 1.00 31.50 274 LEU D C 1
ATOM 11413 O O . LEU D 1 274 ? 32.512 43.852 82.155 1.00 32.79 274 LEU D O 1
ATOM 11418 N N . HIS D 1 275 ? 33.103 42.101 80.871 1.00 30.66 275 HIS D N 1
ATOM 11419 C CA . HIS D 1 275 ? 34.498 42.096 81.319 1.00 31.08 275 HIS D CA 1
ATOM 11420 C C . HIS D 1 275 ? 35.212 43.394 80.954 1.00 31.95 275 HIS D C 1
ATOM 11421 O O . HIS D 1 275 ? 35.957 43.936 81.769 1.00 33.44 275 HIS D O 1
ATOM 11428 N N . GLY D 1 276 ? 34.958 43.891 79.742 1.00 32.27 276 GLY D N 1
ATOM 11429 C CA . GLY D 1 276 ? 35.545 45.139 79.250 1.00 31.52 276 GLY D CA 1
ATOM 11430 C C . GLY D 1 276 ? 37.060 45.138 79.174 1.00 32.15 276 GLY D C 1
ATOM 11431 O O . GLY D 1 276 ? 37.690 46.170 79.402 1.00 34.49 276 GLY D O 1
ATOM 11432 N N . PHE D 1 277 ? 37.648 43.983 78.883 1.00 31.36 277 PHE D N 1
ATOM 11433 C CA . PHE D 1 277 ? 39.097 43.868 78.743 1.00 33.15 277 PHE D CA 1
ATOM 11434 C C . PHE D 1 277 ? 39.538 44.157 77.304 1.00 33.48 277 PHE D C 1
ATOM 11435 O O . PHE D 1 277 ? 40.482 44.925 77.071 1.00 31.79 277 PHE D O 1
ATOM 11443 N N . ARG D 1 278 ? 38.858 43.525 76.348 1.00 32.17 278 ARG D N 1
ATOM 11444 C CA . ARG D 1 278 ? 39.140 43.706 74.925 1.00 33.43 278 ARG D CA 1
ATOM 11445 C C . ARG D 1 278 ? 38.873 45.143 74.451 1.00 35.81 278 ARG D C 1
ATOM 11446 O O . ARG D 1 278 ? 37.999 45.838 74.995 1.00 34.79 278 ARG D O 1
ATOM 11454 N N . ARG D 1 279 ? 39.624 45.557 73.428 1.00 37.59 279 ARG D N 1
ATOM 11455 C CA . ARG D 1 279 ? 39.491 46.884 72.808 1.00 41.38 279 ARG D CA 1
ATOM 11456 C C . ARG D 1 279 ? 38.110 47.103 72.192 1.00 39.37 279 ARG D C 1
ATOM 11457 O O . ARG D 1 279 ? 37.550 48.192 72.310 1.00 39.20 279 ARG D O 1
ATOM 11465 N N . ASP D 1 280 ? 37.568 46.073 71.542 1.00 36.52 280 ASP D N 1
ATOM 11466 C CA . ASP D 1 280 ? 36.242 46.180 70.938 1.00 36.22 280 ASP D CA 1
ATOM 11467 C C . ASP D 1 280 ? 35.138 46.293 71.998 1.00 35.09 280 ASP D C 1
ATOM 11468 O O . ASP D 1 280 ? 34.182 47.041 71.810 1.00 34.76 280 ASP D O 1
ATOM 11473 N N . ALA D 1 281 ? 35.310 45.584 73.118 1.00 32.89 281 ALA D N 1
ATOM 11474 C CA . ALA D 1 281 ? 34.414 45.684 74.271 1.00 33.15 281 ALA D CA 1
ATOM 11475 C C . ALA D 1 281 ? 34.447 47.081 74.913 1.00 34.21 281 ALA D C 1
ATOM 11476 O O . ALA D 1 281 ? 33.389 47.657 75.168 1.00 31.97 281 ALA D O 1
ATOM 11478 N N . LYS D 1 282 ? 35.656 47.606 75.163 1.00 35.79 282 LYS D N 1
ATOM 11479 C CA . LYS D 1 282 ? 35.849 48.971 75.696 1.00 38.83 282 LYS D CA 1
ATOM 11480 C C . LYS D 1 282 ? 35.205 50.028 74.799 1.00 38.58 282 LYS D C 1
ATOM 11481 O O . LYS D 1 282 ? 34.517 50.913 75.298 1.00 37.73 282 LYS D O 1
ATOM 11487 N N . LEU D 1 283 ? 35.407 49.896 73.484 1.00 41.20 283 LEU D N 1
ATOM 11488 C CA . LEU D 1 283 ? 34.784 50.755 72.473 1.00 41.74 283 LEU D CA 1
ATOM 11489 C C . LEU D 1 283 ? 33.256 50.746 72.520 1.00 41.98 283 LEU D C 1
ATOM 11490 O O . LEU D 1 283 ? 32.632 51.815 72.549 1.00 38.84 283 LEU D O 1
ATOM 11495 N N . ARG D 1 284 ? 32.668 49.543 72.511 1.00 39.26 284 ARG D N 1
ATOM 11496 C CA . ARG D 1 284 ? 31.213 49.364 72.579 1.00 40.43 284 ARG D CA 1
ATOM 11497 C C . ARG D 1 284 ? 30.651 49.977 73.856 1.00 39.99 284 ARG D C 1
ATOM 11498 O O . ARG D 1 284 ? 29.617 50.639 73.819 1.00 37.67 284 ARG D O 1
ATOM 11506 N N . GLU D 1 285 ? 31.354 49.748 74.967 1.00 43.70 285 GLU D N 1
ATOM 11507 C CA . GLU D 1 285 ? 31.046 50.333 76.277 1.00 49.19 285 GLU D CA 1
ATOM 11508 C C . GLU D 1 285 ? 30.970 51.867 76.227 1.00 52.44 285 GLU D C 1
ATOM 11509 O O . GLU D 1 285 ? 30.179 52.467 76.947 1.00 55.61 285 GLU D O 1
ATOM 11515 N N . GLU D 1 286 ? 31.778 52.488 75.369 1.00 54.91 286 GLU D N 1
ATOM 11516 C CA . GLU D 1 286 ? 31.764 53.944 75.206 1.00 57.12 286 GLU D CA 1
ATOM 11517 C C . GLU D 1 286 ? 30.759 54.429 74.149 1.00 54.52 286 GLU D C 1
ATOM 11518 O O . GLU D 1 286 ? 29.966 55.328 74.419 1.00 57.04 286 GLU D O 1
ATOM 11524 N N . PHE D 1 287 ? 30.788 53.814 72.969 1.00 54.06 287 PHE D N 1
ATOM 11525 C CA . PHE D 1 287 ? 30.049 54.293 71.793 1.00 52.58 287 PHE D CA 1
ATOM 11526 C C . PHE D 1 287 ? 28.639 53.698 71.593 1.00 51.80 287 PHE D C 1
ATOM 11527 O O . PHE D 1 287 ? 27.897 54.169 70.725 1.00 52.32 287 PHE D O 1
ATOM 11535 N N . THR D 1 288 ? 28.276 52.671 72.368 1.00 46.45 288 THR D N 1
ATOM 11536 C CA . THR D 1 288 ? 26.956 52.014 72.228 1.00 43.87 288 THR D CA 1
ATOM 11537 C C . THR D 1 288 ? 26.074 52.216 73.464 1.00 41.58 288 THR D C 1
ATOM 11538 O O . THR D 1 288 ? 24.845 52.219 73.348 1.00 40.97 288 THR D O 1
ATOM 11542 N N . SER D 1 289 ? 26.703 52.413 74.625 1.00 41.33 289 SER D N 1
ATOM 11543 C CA . SER D 1 289 ? 26.005 52.693 75.893 1.00 43.67 289 SER D CA 1
ATOM 11544 C C . SER D 1 289 ? 25.015 53.850 75.807 1.00 43.56 289 SER D C 1
ATOM 11545 O O . SER D 1 289 ? 23.977 53.826 76.461 1.00 43.93 289 SER D O 1
ATOM 11548 N N . LYS D 1 290 ? 25.365 54.851 75.002 1.00 43.76 290 LYS D N 1
ATOM 11549 C CA . LYS D 1 290 ? 24.566 56.059 74.826 1.00 44.71 290 LYS D CA 1
ATOM 11550 C C . LYS D 1 290 ? 23.466 55.914 73.763 1.00 43.42 290 LYS D C 1
ATOM 11551 O O . LYS D 1 290 ? 22.560 56.740 73.700 1.00 44.87 290 LYS D O 1
ATOM 11557 N N . ILE D 1 291 ? 23.550 54.875 72.932 1.00 42.93 291 ILE D N 1
ATOM 11558 C CA . ILE D 1 291 ? 22.497 54.571 71.948 1.00 42.28 291 ILE D CA 1
ATOM 11559 C C . ILE D 1 291 ? 21.257 54.047 72.696 1.00 42.93 291 ILE D C 1
ATOM 11560 O O . ILE D 1 291 ? 21.382 53.132 73.527 1.00 45.02 291 ILE D O 1
ATOM 11565 N N . PRO D 1 292 ? 20.066 54.645 72.439 1.00 42.39 292 PRO D N 1
ATOM 11566 C CA . PRO D 1 292 ? 18.859 54.165 73.135 1.00 41.57 292 PRO D CA 1
ATOM 11567 C C . PRO D 1 292 ? 18.474 52.747 72.715 1.00 41.04 292 PRO D C 1
ATOM 11568 O O . PRO D 1 292 ? 18.527 52.408 71.528 1.00 40.83 292 PRO D O 1
ATOM 11572 N N . TYR D 1 293 ? 18.109 51.939 73.706 1.00 41.79 293 TYR D N 1
ATOM 11573 C CA . TYR D 1 293 ? 17.700 50.548 73.514 1.00 42.31 293 TYR D CA 1
ATOM 11574 C C . TYR D 1 293 ? 16.737 50.370 72.338 1.00 42.28 293 TYR D C 1
ATOM 11575 O O . TYR D 1 293 ? 16.965 49.515 71.477 1.00 40.57 293 TYR D O 1
ATOM 11584 N N . GLU D 1 294 ? 15.684 51.193 72.307 1.00 42.02 294 GLU D N 1
ATOM 11585 C CA . GLU D 1 294 ? 14.633 51.098 71.290 1.00 42.96 294 GLU D CA 1
ATOM 11586 C C . GLU D 1 294 ? 15.123 51.332 69.867 1.00 42.09 294 GLU D C 1
ATOM 11587 O O . GLU D 1 294 ? 14.655 50.676 68.934 1.00 40.71 294 GLU D O 1
ATOM 11593 N N . ARG D 1 295 ? 16.059 52.266 69.706 1.00 39.42 295 ARG D N 1
ATOM 11594 C CA . ARG D 1 295 ? 16.691 52.499 68.409 1.00 37.90 295 ARG D CA 1
ATOM 11595 C C . ARG D 1 295 ? 17.512 51.283 67.943 1.00 35.25 295 ARG D C 1
ATOM 11596 O O . ARG D 1 295 ? 17.403 50.866 66.785 1.00 35.89 295 ARG D O 1
ATOM 11604 N N . LEU D 1 296 ? 18.334 50.737 68.838 1.00 37.80 296 LEU D N 1
ATOM 11605 C CA . LEU D 1 296 ? 19.120 49.532 68.545 1.00 38.02 296 LEU D CA 1
ATOM 11606 C C . LEU D 1 296 ? 18.224 48.367 68.142 1.00 37.77 296 LEU D C 1
ATOM 11607 O O . LEU D 1 296 ? 18.530 47.649 67.193 1.00 37.24 296 LEU D O 1
ATOM 11612 N N . LYS D 1 297 ? 17.105 48.218 68.852 1.00 39.50 297 LYS D N 1
ATOM 11613 C CA . LYS D 1 297 ? 16.040 47.270 68.498 1.00 41.42 297 LYS D CA 1
ATOM 11614 C C . LYS D 1 297 ? 15.465 47.497 67.091 1.00 42.26 297 LYS D C 1
ATOM 11615 O O . LYS D 1 297 ? 15.193 46.529 66.367 1.00 41.49 297 LYS D O 1
ATOM 11621 N N . ARG D 1 298 ? 15.294 48.767 66.709 1.00 40.70 298 ARG D N 1
ATOM 11622 C CA . ARG D 1 298 ? 14.806 49.125 65.370 1.00 40.90 298 ARG D CA 1
ATOM 11623 C C . ARG D 1 298 ? 15.871 48.895 64.286 1.00 37.47 298 ARG D C 1
ATOM 11624 O O . ARG D 1 298 ? 15.558 48.335 63.236 1.00 35.16 298 ARG D O 1
ATOM 11632 N N . ILE D 1 299 ? 17.116 49.318 64.542 1.00 37.34 299 ILE D N 1
ATOM 11633 C CA . ILE D 1 299 ? 18.251 49.077 63.618 1.00 37.80 299 ILE D CA 1
ATOM 11634 C C . ILE D 1 299 ? 18.376 47.592 63.236 1.00 38.26 299 ILE D C 1
ATOM 11635 O O . ILE D 1 299 ? 18.555 47.249 62.055 1.00 37.54 299 ILE D O 1
ATOM 11640 N N . HIS D 1 300 ? 18.272 46.724 64.239 1.00 36.74 300 HIS D N 1
ATOM 11641 C CA . HIS D 1 300 ? 18.435 45.288 64.031 1.00 38.32 300 HIS D CA 1
ATOM 11642 C C . HIS D 1 300 ? 17.087 44.548 64.014 1.00 39.42 300 HIS D C 1
ATOM 11643 O O . HIS D 1 300 ? 17.001 43.367 64.370 1.00 38.66 300 HIS D O 1
ATOM 11650 N N . ARG D 1 301 ? 16.060 45.270 63.551 1.00 39.65 301 ARG D N 1
ATOM 11651 C CA . ARG D 1 301 ? 14.677 44.810 63.385 1.00 42.44 301 ARG D CA 1
ATOM 11652 C C . ARG D 1 301 ? 14.575 43.417 62.754 1.00 41.18 301 ARG D C 1
ATOM 11653 O O . ARG D 1 301 ? 13.897 42.540 63.291 1.00 41.22 301 ARG D O 1
ATOM 11661 N N . LYS D 1 302 ? 15.273 43.223 61.632 1.00 38.15 302 LYS D N 1
ATOM 11662 C CA . LYS D 1 302 ? 15.275 41.957 60.897 1.00 35.45 302 LYS D CA 1
ATOM 11663 C C . LYS D 1 302 ? 15.747 40.738 61.719 1.00 34.19 302 LYS D C 1
ATOM 11664 O O . LYS D 1 302 ? 15.382 39.600 61.408 1.00 34.16 302 LYS D O 1
ATOM 11670 N N . TRP D 1 303 ? 16.558 40.977 62.748 1.00 33.25 303 TRP D N 1
ATOM 11671 C CA . TRP D 1 303 ? 17.042 39.897 63.604 1.00 34.68 303 TRP D CA 1
ATOM 11672 C C . TRP D 1 303 ? 15.966 39.397 64.573 1.00 35.59 303 TRP D C 1
ATOM 11673 O O . TRP D 1 303 ? 15.917 38.201 64.883 1.00 34.70 303 TRP D O 1
ATOM 11684 N N . PHE D 1 304 ? 15.099 40.312 65.016 1.00 37.85 304 PHE D N 1
ATOM 11685 C CA . PHE D 1 304 ? 14.002 40.007 65.948 1.00 39.64 304 PHE D CA 1
ATOM 11686 C C . PHE D 1 304 ? 12.702 39.597 65.251 1.00 42.17 304 PHE D C 1
ATOM 11687 O O . PHE D 1 304 ? 12.024 38.672 65.704 1.00 43.46 304 PHE D O 1
ATOM 11695 N N . GLU D 1 305 ? 12.363 40.285 64.159 1.00 44.18 305 GLU D N 1
ATOM 11696 C CA . GLU D 1 305 ? 11.149 40.004 63.377 1.00 46.12 305 GLU D CA 1
ATOM 11697 C C . GLU D 1 305 ? 11.248 38.700 62.602 1.00 46.09 305 GLU D C 1
ATOM 11698 O O . GLU D 1 305 ? 12.339 38.288 62.216 1.00 45.39 305 GLU D O 1
ATOM 11704 N N . PHE D 1 306 ? 10.099 38.064 62.367 1.00 45.52 306 PHE D N 1
ATOM 11705 C CA . PHE D 1 306 ? 10.045 36.787 61.647 1.00 44.88 306 PHE D CA 1
ATOM 11706 C C . PHE D 1 306 ? 8.762 36.625 60.833 1.00 47.61 306 PHE D C 1
ATOM 11707 O O . PHE D 1 306 ? 7.691 37.062 61.261 1.00 46.58 306 PHE D O 1
ATOM 11715 N N . GLU D 1 307 ? 8.899 35.997 59.665 1.00 49.24 307 GLU D N 1
ATOM 11716 C CA . GLU D 1 307 ? 7.787 35.662 58.771 1.00 52.41 307 GLU D CA 1
ATOM 11717 C C . GLU D 1 307 ? 7.156 34.352 59.223 1.00 51.61 307 GLU D C 1
ATOM 11718 O O . GLU D 1 307 ? 5.984 34.315 59.606 1.00 52.96 307 GLU D O 1
ATOM 11724 N N . GLY D 1 308 ? 7.958 33.287 59.176 1.00 49.90 308 GLY D N 1
ATOM 11725 C CA . GLY D 1 308 ? 7.529 31.939 59.512 1.00 47.05 308 GLY D CA 1
ATOM 11726 C C . GLY D 1 308 ? 8.344 31.292 60.615 1.00 47.38 308 GLY D C 1
ATOM 11727 O O . GLY D 1 308 ? 9.410 31.790 61.017 1.00 43.22 308 GLY D O 1
ATOM 11728 N N . GLU D 1 309 ? 7.816 30.172 61.100 1.00 47.53 309 GLU D N 1
ATOM 11729 C CA . GLU D 1 309 ? 8.400 29.406 62.192 1.00 48.34 309 GLU D CA 1
ATOM 11730 C C . GLU D 1 309 ? 8.604 27.968 61.735 1.00 46.80 309 GLU D C 1
ATOM 11731 O O . GLU D 1 309 ? 7.758 27.404 61.027 1.00 45.19 309 GLU D O 1
ATOM 11737 N N . ILE D 1 310 ? 9.741 27.395 62.123 1.00 42.04 310 ILE D N 1
ATOM 11738 C CA . ILE D 1 310 ? 10.038 25.985 61.876 1.00 40.19 310 ILE D CA 1
ATOM 11739 C C . ILE D 1 310 ? 10.420 25.290 63.182 1.00 40.38 310 ILE D C 1
ATOM 11740 O O . ILE D 1 310 ? 10.756 25.942 64.175 1.00 38.92 310 ILE D O 1
ATOM 11745 N N . ASN D 1 311 ? 10.356 23.963 63.162 1.00 42.06 311 ASN D N 1
ATOM 11746 C CA . ASN D 1 311 ? 10.802 23.124 64.259 1.00 43.14 311 ASN D CA 1
ATOM 11747 C C . ASN D 1 311 ? 12.230 22.654 63.991 1.00 40.89 311 ASN D C 1
ATOM 11748 O O . ASN D 1 311 ? 12.708 22.749 62.856 1.00 40.35 311 ASN D O 1
ATOM 11753 N N . ILE D 1 312 ? 12.905 22.154 65.030 1.00 39.35 312 ILE D N 1
ATOM 11754 C CA . ILE D 1 312 ? 14.230 21.517 64.884 1.00 39.21 312 ILE D CA 1
ATOM 11755 C C . ILE D 1 312 ? 14.153 20.319 63.932 1.00 39.64 312 ILE D C 1
ATOM 11756 O O . ILE D 1 312 ? 15.064 20.112 63.126 1.00 40.77 312 ILE D O 1
ATOM 11761 N N . ALA D 1 313 ? 13.050 19.568 64.014 1.00 40.21 313 ALA D N 1
ATOM 11762 C CA . ALA D 1 313 ? 12.722 18.478 63.080 1.00 40.74 313 ALA D CA 1
ATOM 11763 C C . ALA D 1 313 ? 12.769 18.880 61.599 1.00 41.07 313 ALA D C 1
ATOM 11764 O O . ALA D 1 313 ? 13.153 18.065 60.749 1.00 40.07 313 ALA D O 1
ATOM 11766 N N . ASP D 1 314 ? 12.387 20.129 61.305 1.00 39.65 314 ASP D N 1
ATOM 11767 C CA . ASP D 1 314 ? 12.393 20.667 59.938 1.00 41.21 314 ASP D CA 1
ATOM 11768 C C . ASP D 1 314 ? 13.796 20.946 59.362 1.00 41.71 314 ASP D C 1
ATOM 11769 O O . ASP D 1 314 ? 13.963 21.042 58.139 1.00 40.11 314 ASP D O 1
ATOM 11774 N N . MET D 1 315 ? 14.789 21.070 60.243 1.00 41.11 315 MET D N 1
ATOM 11775 C CA . MET D 1 315 ? 16.165 21.404 59.847 1.00 39.81 315 MET D CA 1
ATOM 11776 C C . MET D 1 315 ? 16.924 20.176 59.356 1.00 38.74 315 MET D C 1
ATOM 11777 O O . MET D 1 315 ? 16.694 19.083 59.862 1.00 36.23 315 MET D O 1
ATOM 11782 N N . PRO D 1 316 ? 17.835 20.351 58.372 1.00 39.09 316 PRO D N 1
ATOM 11783 C CA . PRO D 1 316 ? 18.696 19.233 57.967 1.00 39.85 316 PRO D CA 1
ATOM 11784 C C . PRO D 1 316 ? 19.599 18.757 59.105 1.00 40.65 316 PRO D C 1
ATOM 11785 O O . PRO D 1 316 ? 20.066 19.572 59.911 1.00 40.45 316 PRO D O 1
ATOM 11789 N N . ASN D 1 317 ? 19.810 17.445 59.176 1.00 38.36 317 ASN D N 1
ATOM 11790 C CA . ASN D 1 317 ? 20.736 16.842 60.125 1.00 37.06 317 ASN D CA 1
ATOM 11791 C C . ASN D 1 317 ? 21.540 15.773 59.413 1.00 38.02 317 ASN D C 1
ATOM 11792 O O . ASN D 1 317 ? 21.043 14.665 59.190 1.00 38.48 317 ASN D O 1
ATOM 11797 N N . ASN D 1 318 ? 22.788 16.101 59.085 1.00 38.12 318 ASN D N 1
ATOM 11798 C CA . ASN D 1 318 ? 23.657 15.195 58.328 1.00 38.97 318 ASN D CA 1
ATOM 11799 C C . ASN D 1 318 ? 24.854 14.701 59.134 1.00 36.72 318 ASN D C 1
ATOM 11800 O O . ASN D 1 318 ? 25.819 14.187 58.571 1.00 37.53 318 ASN D O 1
ATOM 11805 N N . ALA D 1 319 ? 24.762 14.836 60.456 1.00 37.84 319 ALA D N 1
ATOM 11806 C CA . ALA D 1 319 ? 25.809 14.419 61.373 1.00 38.93 319 ALA D CA 1
ATOM 11807 C C . ALA D 1 319 ? 25.932 12.902 61.379 1.00 40.60 319 ALA D C 1
ATOM 11808 O O . ALA D 1 319 ? 24.940 12.191 61.561 1.00 41.92 319 ALA D O 1
ATOM 11810 N N . ARG D 1 320 ? 27.151 12.422 61.169 1.00 40.51 320 ARG D N 1
ATOM 11811 C CA . ARG D 1 320 ? 27.399 10.986 61.100 1.00 43.54 320 ARG D CA 1
ATOM 11812 C C . ARG D 1 320 ? 28.262 10.477 62.244 1.00 42.58 320 ARG D C 1
ATOM 11813 O O . ARG D 1 320 ? 28.649 9.304 62.250 1.00 41.32 320 ARG D O 1
ATOM 11821 N N . TYR D 1 321 ? 28.545 11.365 63.206 1.00 40.91 321 TYR D N 1
ATOM 11822 C CA . TYR D 1 321 ? 29.306 11.049 64.433 1.00 40.53 321 TYR D CA 1
ATOM 11823 C C . TYR D 1 321 ? 30.651 10.395 64.109 1.00 40.43 321 TYR D C 1
ATOM 11824 O O . TYR D 1 321 ? 31.142 9.523 64.835 1.00 40.79 321 TYR D O 1
ATOM 11833 N N . ASP D 1 322 ? 31.230 10.836 62.994 1.00 39.93 322 ASP D N 1
ATOM 11834 C CA . ASP D 1 322 ? 32.476 10.297 62.467 1.00 42.49 322 ASP D CA 1
ATOM 11835 C C . ASP D 1 322 ? 33.144 11.367 61.613 1.00 42.56 322 ASP D C 1
ATOM 11836 O O . ASP D 1 322 ? 32.553 11.848 60.638 1.00 41.89 322 ASP D O 1
ATOM 11841 N N . LEU D 1 323 ? 34.382 11.704 61.978 1.00 42.80 323 LEU D N 1
ATOM 11842 C CA . LEU D 1 323 ? 35.113 12.831 61.397 1.00 43.89 323 LEU D CA 1
ATOM 11843 C C . LEU D 1 323 ? 35.336 12.731 59.890 1.00 45.11 323 LEU D C 1
ATOM 11844 O O . LEU D 1 323 ? 35.175 13.723 59.181 1.00 46.97 323 LEU D O 1
ATOM 11849 N N . LYS D 1 324 ? 35.679 11.533 59.411 1.00 44.96 324 LYS D N 1
ATOM 11850 C CA . LYS D 1 324 ? 35.922 11.291 57.982 1.00 45.77 324 LYS D CA 1
ATOM 11851 C C . LYS D 1 324 ? 34.627 11.393 57.170 1.00 45.25 324 LYS D C 1
ATOM 11852 O O . LYS D 1 324 ? 34.606 12.031 56.118 1.00 46.17 324 LYS D O 1
ATOM 11858 N N . LYS D 1 325 ? 33.552 10.781 57.669 1.00 43.68 325 LYS D N 1
ATOM 11859 C CA . LYS D 1 325 ? 32.246 10.836 56.999 1.00 42.12 325 LYS D CA 1
ATOM 11860 C C . LYS D 1 325 ? 31.684 12.255 56.956 1.00 39.71 325 LYS D C 1
ATOM 11861 O O . LYS D 1 325 ? 31.141 12.679 55.932 1.00 39.49 325 LYS D O 1
ATOM 11867 N N . ASP D 1 326 ? 31.830 12.979 58.067 1.00 39.04 326 ASP D N 1
ATOM 11868 C CA . ASP D 1 326 ? 31.407 14.383 58.158 1.00 37.11 326 ASP D CA 1
ATOM 11869 C C . ASP D 1 326 ? 32.162 15.261 57.155 1.00 35.57 326 ASP D C 1
ATOM 11870 O O . ASP D 1 326 ? 31.540 16.030 56.428 1.00 33.34 326 ASP D O 1
ATOM 11875 N N . LEU D 1 327 ? 33.490 15.117 57.111 1.00 34.68 327 LEU D N 1
ATOM 11876 C CA . LEU D 1 327 ? 34.318 15.814 56.125 1.00 35.96 327 LEU D CA 1
ATOM 11877 C C . LEU D 1 327 ? 33.976 15.434 54.681 1.00 37.87 327 LEU D C 1
ATOM 11878 O O . LEU D 1 327 ? 33.952 16.303 53.805 1.00 38.11 327 LEU D O 1
ATOM 11883 N N . LYS D 1 328 ? 33.696 14.149 54.446 1.00 38.44 328 LYS D N 1
ATOM 11884 C CA . LYS D 1 328 ? 33.241 13.672 53.136 1.00 41.24 328 LYS D CA 1
ATOM 11885 C C . LYS D 1 328 ? 31.950 14.357 52.699 1.00 39.33 328 LYS D C 1
ATOM 11886 O O . LYS D 1 328 ? 31.845 14.818 51.559 1.00 40.72 328 LYS D O 1
ATOM 11892 N N . PHE D 1 329 ? 30.979 14.429 53.607 1.00 37.42 329 PHE D N 1
ATOM 11893 C CA . PHE D 1 329 ? 29.722 15.103 53.316 1.00 38.42 329 PHE D CA 1
ATOM 11894 C C . PHE D 1 329 ? 29.938 16.579 52.976 1.00 37.54 329 PHE D C 1
ATOM 11895 O O . PHE D 1 329 ? 29.344 17.086 52.014 1.00 35.12 329 PHE D O 1
ATOM 11903 N N . ILE D 1 330 ? 30.777 17.248 53.775 1.00 38.84 330 ILE D N 1
ATOM 11904 C CA . ILE D 1 330 ? 31.111 18.664 53.561 1.00 39.29 330 ILE D CA 1
ATOM 11905 C C . ILE D 1 330 ? 31.785 18.868 52.198 1.00 37.43 330 ILE D C 1
ATOM 11906 O O . ILE D 1 330 ? 31.357 19.732 51.442 1.00 36.89 330 ILE D O 1
ATOM 11911 N N . LYS D 1 331 ? 32.818 18.074 51.895 1.00 37.55 331 LYS D N 1
ATOM 11912 C CA . LYS D 1 331 ? 33.518 18.132 50.599 1.00 40.68 331 LYS D CA 1
ATOM 11913 C C . LYS D 1 331 ? 32.547 18.040 49.412 1.00 41.43 331 LYS D C 1
ATOM 11914 O O . LYS D 1 331 ? 32.597 18.870 48.499 1.00 40.06 331 LYS D O 1
ATOM 11920 N N . ASP D 1 332 ? 31.659 17.042 49.462 1.00 42.35 332 ASP D N 1
ATOM 11921 C CA . ASP D 1 332 ? 30.654 16.795 48.427 1.00 43.70 332 ASP D CA 1
ATOM 11922 C C . ASP D 1 332 ? 29.687 17.957 48.249 1.00 43.25 332 ASP D C 1
ATOM 11923 O O . ASP D 1 332 ? 29.378 18.343 47.112 1.00 41.84 332 ASP D O 1
ATOM 11928 N N . LYS D 1 333 ? 29.210 18.501 49.373 1.00 40.40 333 LYS D N 1
ATOM 11929 C CA . LYS D 1 333 ? 28.321 19.660 49.356 1.00 40.01 333 LYS D CA 1
ATOM 11930 C C . LYS D 1 333 ? 29.004 20.925 48.821 1.00 39.02 333 LYS D C 1
ATOM 11931 O O . LYS D 1 333 ? 28.377 21.711 48.095 1.00 37.27 333 LYS D O 1
ATOM 11937 N N . LEU D 1 334 ? 30.282 21.105 49.162 1.00 37.44 334 LEU D N 1
ATOM 11938 C CA . LEU D 1 334 ? 31.043 22.252 48.656 1.00 39.08 334 LEU D CA 1
ATOM 11939 C C . LEU D 1 334 ? 31.251 22.142 47.140 1.00 38.47 334 LEU D C 1
ATOM 11940 O O . LEU D 1 334 ? 30.912 23.074 46.401 1.00 37.52 334 LEU D O 1
ATOM 11945 N N . SER D 1 335 ? 31.758 20.988 46.696 1.00 40.94 335 SER D N 1
ATOM 11946 C CA . SER D 1 335 ? 31.969 20.689 45.269 1.00 43.63 335 SER D CA 1
ATOM 11947 C C . SER D 1 335 ? 30.710 20.912 44.430 1.00 45.22 335 SER D C 1
ATOM 11948 O O . SER D 1 335 ? 30.788 21.503 43.351 1.00 50.00 335 SER D O 1
ATOM 11951 N N . GLU D 1 336 ? 29.565 20.454 44.947 1.00 44.07 336 GLU D N 1
ATOM 11952 C CA . GLU D 1 336 ? 28.254 20.575 44.290 1.00 45.93 336 GLU D CA 1
ATOM 11953 C C . GLU D 1 336 ? 27.931 22.007 43.867 1.00 45.76 336 GLU D C 1
ATOM 11954 O O . GLU D 1 336 ? 27.469 22.232 42.748 1.00 46.93 336 GLU D O 1
ATOM 11960 N N . PHE D 1 337 ? 28.198 22.961 44.759 1.00 44.31 337 PHE D N 1
ATOM 11961 C CA . PHE D 1 337 ? 27.880 24.366 44.540 1.00 42.76 337 PHE D CA 1
ATOM 11962 C C . PHE D 1 337 ? 29.048 25.217 44.021 1.00 43.32 337 PHE D C 1
ATOM 11963 O O . PHE D 1 337 ? 28.969 26.454 44.009 1.00 42.89 337 PHE D O 1
ATOM 11971 N N . GLY D 1 338 ? 30.118 24.547 43.587 1.00 42.67 338 GLY D N 1
ATOM 11972 C CA . GLY D 1 338 ? 31.242 25.200 42.903 1.00 42.25 338 GLY D CA 1
ATOM 11973 C C . GLY D 1 338 ? 32.414 25.602 43.776 1.00 42.35 338 GLY D C 1
ATOM 11974 O O . GLY D 1 338 ? 33.407 26.148 43.276 1.00 42.66 338 GLY D O 1
ATOM 11975 N N . PHE D 1 339 ? 32.307 25.328 45.076 1.00 39.59 339 PHE D N 1
ATOM 11976 C CA . PHE D 1 339 ? 33.395 25.573 46.027 1.00 39.46 339 PHE D CA 1
ATOM 11977 C C . PHE D 1 339 ? 34.367 24.399 45.990 1.00 39.45 339 PHE D C 1
ATOM 11978 O O . PHE D 1 339 ? 34.391 23.540 46.882 1.00 36.28 339 PHE D O 1
ATOM 11986 N N . ASP D 1 340 ? 35.180 24.399 44.936 1.00 40.62 340 ASP D N 1
ATOM 11987 C CA . ASP D 1 340 ? 35.903 23.215 44.482 1.00 41.68 340 ASP D CA 1
ATOM 11988 C C . ASP D 1 340 ? 37.205 22.932 45.230 1.00 40.70 340 ASP D C 1
ATOM 11989 O O . ASP D 1 340 ? 37.823 21.884 45.010 1.00 40.40 340 ASP D O 1
ATOM 11994 N N . LYS D 1 341 ? 37.630 23.863 46.091 1.00 37.90 341 LYS D N 1
ATOM 11995 C CA . LYS D 1 341 ? 38.835 23.676 46.911 1.00 35.61 341 LYS D CA 1
ATOM 11996 C C . LYS D 1 341 ? 38.545 23.832 48.411 1.00 34.77 341 LYS D C 1
ATOM 11997 O O . LYS D 1 341 ? 37.838 24.752 48.823 1.00 34.20 341 LYS D O 1
ATOM 12003 N N . LEU D 1 342 ? 39.092 22.916 49.207 1.00 33.07 342 LEU D N 1
ATOM 12004 C CA . LEU D 1 342 ? 39.057 22.998 50.668 1.00 32.43 342 LEU D CA 1
ATOM 12005 C C . LEU D 1 342 ? 40.480 22.809 51.169 1.00 31.16 342 LEU D C 1
ATOM 12006 O O . LEU D 1 342 ? 41.004 21.689 51.219 1.00 31.84 342 LEU D O 1
ATOM 12011 N N . ILE D 1 343 ? 41.106 23.928 51.519 1.00 29.06 343 ILE D N 1
ATOM 12012 C CA . ILE D 1 343 ? 42.531 23.946 51.835 1.00 28.92 343 ILE D CA 1
ATOM 12013 C C . ILE D 1 343 ? 42.754 24.072 53.333 1.00 30.02 343 ILE D C 1
ATOM 12014 O O . ILE D 1 343 ? 42.100 24.876 54.001 1.00 30.29 343 ILE D O 1
ATOM 12019 N N . TYR D 1 344 ? 43.688 23.276 53.848 1.00 31.02 344 TYR D N 1
ATOM 12020 C CA . TYR D 1 344 ? 44.177 23.463 55.202 1.00 30.84 344 TYR D CA 1
ATOM 12021 C C . TYR D 1 344 ? 45.684 23.683 55.201 1.00 30.23 344 TYR D C 1
ATOM 12022 O O . TYR D 1 344 ? 46.394 23.124 54.374 1.00 30.35 344 TYR D O 1
ATOM 12031 N N . VAL D 1 345 ? 46.148 24.528 56.118 1.00 30.31 345 VAL D N 1
ATOM 12032 C CA . VAL D 1 345 ? 47.559 24.637 56.455 1.00 29.47 345 VAL D CA 1
ATOM 12033 C C . VAL D 1 345 ? 47.726 24.176 57.903 1.00 31.34 345 VAL D C 1
ATOM 12034 O O . VAL D 1 345 ? 47.030 24.663 58.801 1.00 31.11 345 VAL D O 1
ATOM 12038 N N . ASP D 1 346 ? 48.654 23.240 58.111 1.00 33.04 346 ASP D N 1
ATOM 12039 C CA . ASP D 1 346 ? 49.015 22.743 59.440 1.00 35.07 346 ASP D CA 1
ATOM 12040 C C . ASP D 1 346 ? 49.850 23.798 60.162 1.00 34.58 346 ASP D C 1
ATOM 12041 O O . ASP D 1 346 ? 50.876 24.239 59.657 1.00 33.77 346 ASP D O 1
ATOM 12046 N N . LEU D 1 347 ? 49.390 24.191 61.346 1.00 34.22 347 LEU D N 1
ATOM 12047 C CA . LEU D 1 347 ? 50.021 25.254 62.113 1.00 34.70 347 LEU D CA 1
ATOM 12048 C C . LEU D 1 347 ? 50.430 24.794 63.506 1.00 35.20 347 LEU D C 1
ATOM 12049 O O . LEU D 1 347 ? 50.602 25.616 64.406 1.00 33.43 347 LEU D O 1
ATOM 12054 N N . ASN D 1 348 ? 50.599 23.476 63.665 1.00 36.46 348 ASN D N 1
ATOM 12055 C CA . ASN D 1 348 ? 50.995 22.863 64.937 1.00 39.14 348 ASN D CA 1
ATOM 12056 C C . ASN D 1 348 ? 52.300 23.494 65.430 1.00 39.42 348 ASN D C 1
ATOM 12057 O O . ASN D 1 348 ? 53.334 23.395 64.765 1.00 41.36 348 ASN D O 1
ATOM 12062 N N . LYS D 1 349 ? 52.220 24.155 66.583 1.00 38.99 349 LYS D N 1
ATOM 12063 C CA . LYS D 1 349 ? 53.336 24.896 67.163 1.00 39.16 349 LYS D CA 1
ATOM 12064 C C . LYS D 1 349 ? 53.744 24.404 68.537 1.00 38.65 349 LYS D C 1
ATOM 12065 O O . LYS D 1 349 ? 54.912 24.536 68.912 1.00 38.36 349 LYS D O 1
ATOM 12071 N N . VAL D 1 350 ? 52.779 23.887 69.300 1.00 37.99 350 VAL D N 1
ATOM 12072 C CA . VAL D 1 350 ? 53.008 23.513 70.710 1.00 37.86 350 VAL D CA 1
ATOM 12073 C C . VAL D 1 350 ? 52.492 22.101 71.054 1.00 37.94 350 VAL D C 1
ATOM 12074 O O . VAL D 1 350 ? 52.031 21.849 72.176 1.00 37.75 350 VAL D O 1
ATOM 12078 N N . GLY D 1 351 ? 52.592 21.190 70.085 1.00 36.86 351 GLY D N 1
ATOM 12079 C CA . GLY D 1 351 ? 52.127 19.804 70.230 1.00 37.28 351 GLY D CA 1
ATOM 12080 C C . GLY D 1 351 ? 50.611 19.669 70.334 1.00 38.76 351 GLY D C 1
ATOM 12081 O O . GLY D 1 351 ? 50.104 18.716 70.942 1.00 36.99 351 GLY D O 1
ATOM 12082 N N . VAL D 1 352 ? 49.892 20.639 69.761 1.00 34.59 352 VAL D N 1
ATOM 12083 C CA . VAL D 1 352 ? 48.428 20.617 69.695 1.00 33.82 352 VAL D CA 1
ATOM 12084 C C . VAL D 1 352 ? 48.046 20.935 68.260 1.00 34.16 352 VAL D C 1
ATOM 12085 O O . VAL D 1 352 ? 48.558 21.910 67.675 1.00 33.04 352 VAL D O 1
ATOM 12089 N N . ASP D 1 353 ? 47.167 20.106 67.694 1.00 32.44 353 ASP D N 1
ATOM 12090 C CA . ASP D 1 353 ? 46.676 20.325 66.342 1.00 33.28 353 ASP D CA 1
ATOM 12091 C C . ASP D 1 353 ? 45.956 21.666 66.227 1.00 33.21 353 ASP D C 1
ATOM 12092 O O . ASP D 1 353 ? 45.095 22.012 67.050 1.00 29.75 353 ASP D O 1
ATOM 12097 N N . ALA D 1 354 ? 46.367 22.409 65.207 1.00 31.54 354 ALA D N 1
ATOM 12098 C CA . ALA D 1 354 ? 45.894 23.751 64.933 1.00 32.39 354 ALA D CA 1
ATOM 12099 C C . ALA D 1 354 ? 46.116 23.966 63.457 1.00 31.63 354 ALA D C 1
ATOM 12100 O O . ALA D 1 354 ? 47.153 23.546 62.907 1.00 31.78 354 ALA D O 1
ATOM 12102 N N . VAL D 1 355 ? 45.126 24.581 62.813 1.00 30.78 355 VAL D N 1
ATOM 12103 C CA . VAL D 1 355 ? 45.154 24.821 61.367 1.00 29.78 355 VAL D CA 1
ATOM 12104 C C . VAL D 1 355 ? 44.521 26.160 60.991 1.00 28.41 355 VAL D C 1
ATOM 12105 O O . VAL D 1 355 ? 43.819 26.779 61.797 1.00 27.12 355 VAL D O 1
ATOM 12109 N N . ARG D 1 356 ? 44.796 26.587 59.761 1.00 27.04 356 ARG D N 1
ATOM 12110 C CA . ARG D 1 356 ? 43.930 27.507 59.044 1.00 26.84 356 ARG D CA 1
ATOM 12111 C C . ARG D 1 356 ? 43.263 26.690 57.950 1.00 27.84 356 ARG D C 1
ATOM 12112 O O . ARG D 1 356 ? 43.935 25.925 57.246 1.00 28.23 356 ARG D O 1
ATOM 12120 N N . VAL D 1 357 ? 41.943 26.813 57.849 1.00 27.51 357 VAL D N 1
ATOM 12121 C CA . VAL D 1 357 ? 41.218 26.356 56.677 1.00 28.02 357 VAL D CA 1
ATOM 12122 C C . VAL D 1 357 ? 40.878 27.562 55.805 1.00 28.33 357 VAL D C 1
ATOM 12123 O O . VAL D 1 357 ? 40.474 28.621 56.311 1.00 25.90 357 VAL D O 1
ATOM 12127 N N . ILE D 1 358 ? 41.103 27.392 54.502 1.00 27.96 358 ILE D N 1
ATOM 12128 C CA . ILE D 1 358 ? 40.744 28.366 53.473 1.00 29.20 358 ILE D CA 1
ATOM 12129 C C . ILE D 1 358 ? 39.841 27.684 52.456 1.00 28.87 358 ILE D C 1
ATOM 12130 O O . ILE D 1 358 ? 40.232 26.700 51.823 1.00 30.46 358 ILE D O 1
ATOM 12135 N N . ILE D 1 359 ? 38.625 28.202 52.326 1.00 29.06 359 ILE D N 1
ATOM 12136 C CA . ILE D 1 359 ? 37.687 27.748 51.312 1.00 29.19 359 ILE D CA 1
ATOM 12137 C C . ILE D 1 359 ? 37.432 28.949 50.394 1.00 28.86 359 ILE D C 1
ATOM 12138 O O . ILE D 1 359 ? 36.584 29.791 50.700 1.00 28.94 359 ILE D O 1
ATOM 12143 N N . PRO D 1 360 ? 38.180 29.035 49.269 1.00 29.01 360 PRO D N 1
ATOM 12144 C CA . PRO D 1 360 ? 38.050 30.146 48.324 1.00 28.83 360 PRO D CA 1
ATOM 12145 C C . PRO D 1 360 ? 36.613 30.312 47.895 1.00 29.25 360 PRO D C 1
ATOM 12146 O O . PRO D 1 360 ? 35.906 29.313 47.698 1.00 29.84 360 PRO D O 1
ATOM 12150 N N . LYS D 1 361 ? 36.195 31.575 47.795 1.00 29.85 361 LYS D N 1
ATOM 12151 C CA . LYS D 1 361 ? 34.857 32.023 47.352 1.00 31.05 361 LYS D CA 1
ATOM 12152 C C . LYS D 1 361 ? 33.808 32.086 48.463 1.00 29.96 361 LYS D C 1
ATOM 12153 O O . LYS D 1 361 ? 32.716 32.633 48.265 1.00 30.06 361 LYS D O 1
ATOM 12159 N N . MET D 1 362 ? 34.143 31.549 49.633 1.00 30.62 362 MET D N 1
ATOM 12160 C CA . MET D 1 362 ? 33.290 31.715 50.811 1.00 30.17 362 MET D CA 1
ATOM 12161 C C . MET D 1 362 ? 33.415 33.132 51.348 1.00 28.58 362 MET D C 1
ATOM 12162 O O . MET D 1 362 ? 34.526 33.657 51.478 1.00 28.10 362 MET D O 1
ATOM 12167 N N . GLU D 1 363 ? 32.263 33.728 51.640 1.00 26.05 363 GLU D N 1
ATOM 12168 C CA . GLU D 1 363 ? 32.170 35.126 52.039 1.00 26.94 363 GLU D CA 1
ATOM 12169 C C . GLU D 1 363 ? 32.632 35.340 53.469 1.00 25.75 363 GLU D C 1
ATOM 12170 O O . GLU D 1 363 ? 32.454 34.459 54.325 1.00 23.56 363 GLU D O 1
ATOM 12176 N N . VAL D 1 364 ? 33.249 36.507 53.684 1.00 26.95 364 VAL D N 1
ATOM 12177 C CA . VAL D 1 364 ? 33.733 36.982 54.997 1.00 27.95 364 VAL D CA 1
ATOM 12178 C C . VAL D 1 364 ? 33.198 38.379 55.338 1.00 27.70 364 VAL D C 1
ATOM 12179 O O . VAL D 1 364 ? 33.661 39.022 56.287 1.00 27.91 364 VAL D O 1
ATOM 12183 N N . TYR D 1 365 ? 32.222 38.832 54.554 1.00 27.90 365 TYR D N 1
ATOM 12184 C CA . TYR D 1 365 ? 31.600 40.155 54.681 1.00 27.80 365 TYR D CA 1
ATOM 12185 C C . TYR D 1 365 ? 31.151 40.510 56.107 1.00 27.87 365 TYR D C 1
ATOM 12186 O O . TYR D 1 365 ? 31.215 41.686 56.502 1.00 28.18 365 TYR D O 1
ATOM 12195 N N . THR D 1 366 ? 30.713 39.504 56.873 1.00 26.68 366 THR D N 1
ATOM 12196 C CA . THR D 1 366 ? 30.276 39.728 58.251 1.00 25.25 366 THR D CA 1
ATOM 12197 C C . THR D 1 366 ? 31.427 40.234 59.134 1.00 24.20 366 THR D C 1
ATOM 12198 O O . THR D 1 366 ? 31.196 41.027 60.042 1.00 23.92 366 THR D O 1
ATOM 12202 N N . ILE D 1 367 ? 32.641 39.763 58.841 1.00 23.30 367 ILE D N 1
ATOM 12203 C CA . ILE D 1 367 ? 33.867 40.170 59.517 1.00 24.77 367 ILE D CA 1
ATOM 12204 C C . ILE D 1 367 ? 34.407 41.453 58.886 1.00 25.45 367 ILE D C 1
ATOM 12205 O O . ILE D 1 367 ? 34.592 42.461 59.579 1.00 23.49 367 ILE D O 1
ATOM 12210 N N . ASP D 1 368 ? 34.641 41.403 57.576 1.00 25.50 368 ASP D N 1
ATOM 12211 C CA . ASP D 1 368 ? 35.320 42.474 56.868 1.00 26.50 368 ASP D CA 1
ATOM 12212 C C . ASP D 1 368 ? 34.402 43.014 55.782 1.00 28.13 368 ASP D C 1
ATOM 12213 O O . ASP D 1 368 ? 34.225 42.383 54.728 1.00 27.34 368 ASP D O 1
ATOM 12218 N N . ARG D 1 369 ? 33.840 44.197 56.050 1.00 30.23 369 ARG D N 1
ATOM 12219 C CA . ARG D 1 369 ? 32.898 44.876 55.137 1.00 32.90 369 ARG D CA 1
ATOM 12220 C C . ARG D 1 369 ? 33.516 45.245 53.779 1.00 32.19 369 ARG D C 1
ATOM 12221 O O . ARG D 1 369 ? 32.793 45.437 52.808 1.00 32.51 369 ARG D O 1
ATOM 12229 N N . ASP D 1 370 ? 34.847 45.322 53.722 1.00 31.16 370 ASP D N 1
ATOM 12230 C CA . ASP D 1 370 ? 35.584 45.624 52.489 1.00 31.35 370 ASP D CA 1
ATOM 12231 C C . ASP D 1 370 ? 35.628 44.442 51.498 1.00 31.03 370 ASP D C 1
ATOM 12232 O O . ASP D 1 370 ? 36.062 44.607 50.353 1.00 28.17 370 ASP D O 1
ATOM 12237 N N . ARG D 1 371 ? 35.206 43.257 51.945 1.00 30.21 371 ARG D N 1
ATOM 12238 C CA . ARG D 1 371 ? 35.312 42.035 51.140 1.00 29.70 371 ARG D CA 1
ATOM 12239 C C . ARG D 1 371 ? 33.925 41.457 50.874 1.00 30.84 371 ARG D C 1
ATOM 12240 O O . ARG D 1 371 ? 33.270 40.947 51.787 1.00 29.02 371 ARG D O 1
ATOM 12248 N N . LEU D 1 372 ? 33.476 41.577 49.624 1.00 30.33 372 LEU D N 1
ATOM 12249 C CA . LEU D 1 372 ? 32.159 41.099 49.203 1.00 33.27 372 LEU D CA 1
ATOM 12250 C C . LEU D 1 372 ? 32.226 40.768 47.719 1.00 34.81 372 LEU D C 1
ATOM 12251 O O . LEU D 1 372 ? 32.696 41.586 46.919 1.00 33.27 372 LEU D O 1
ATOM 12256 N N . SER D 1 373 ? 31.801 39.561 47.357 1.00 36.48 373 SER D N 1
ATOM 12257 C CA . SER D 1 373 ? 31.864 39.136 45.956 1.00 40.39 373 SER D CA 1
ATOM 12258 C C . SER D 1 373 ? 30.554 39.437 45.236 1.00 42.63 373 SER D C 1
ATOM 12259 O O . SER D 1 373 ? 29.518 39.633 45.875 1.00 44.87 373 SER D O 1
ATOM 12262 N N . ARG D 1 374 ? 30.619 39.474 43.904 1.00 47.74 374 ARG D N 1
ATOM 12263 C CA . ARG D 1 374 ? 29.448 39.668 43.039 1.00 50.78 374 ARG D CA 1
ATOM 12264 C C . ARG D 1 374 ? 28.369 38.600 43.269 1.00 50.13 374 ARG D C 1
ATOM 12265 O O . ARG D 1 374 ? 27.178 38.928 43.331 1.00 52.04 374 ARG D O 1
ATOM 12273 N N . ARG D 1 375 ? 28.803 37.343 43.426 1.00 47.58 375 ARG D N 1
ATOM 12274 C CA . ARG D 1 375 ? 27.920 36.174 43.633 1.00 47.07 375 ARG D CA 1
ATOM 12275 C C . ARG D 1 375 ? 27.003 36.279 44.852 1.00 45.79 375 ARG D C 1
ATOM 12276 O O . ARG D 1 375 ? 25.931 35.667 44.873 1.00 45.76 375 ARG D O 1
ATOM 12284 N N . ALA D 1 376 ? 27.437 37.049 45.855 1.00 42.48 376 ALA D N 1
ATOM 12285 C CA . ALA D 1 376 ? 26.750 37.169 47.146 1.00 41.05 376 ALA D CA 1
ATOM 12286 C C . ALA D 1 376 ? 25.276 37.564 47.034 1.00 40.39 376 ALA D C 1
ATOM 12287 O O . ALA D 1 376 ? 24.428 36.978 47.711 1.00 36.38 376 ALA D O 1
ATOM 12289 N N . PHE D 1 377 ? 24.980 38.533 46.165 1.00 42.03 377 PHE D N 1
ATOM 12290 C CA . PHE D 1 377 ? 23.619 39.063 46.014 1.00 43.10 377 PHE D CA 1
ATOM 12291 C C . PHE D 1 377 ? 22.645 38.033 45.455 1.00 42.37 377 PHE D C 1
ATOM 12292 O O . PHE D 1 377 ? 21.524 37.919 45.940 1.00 43.21 377 PHE D O 1
ATOM 12300 N N . GLU D 1 378 ? 23.097 37.273 44.461 1.00 46.07 378 GLU D N 1
ATOM 12301 C CA . GLU D 1 378 ? 22.321 36.169 43.877 1.00 49.35 378 GLU D CA 1
ATOM 12302 C C . GLU D 1 378 ? 22.023 35.056 44.890 1.00 48.12 378 GLU D C 1
ATOM 12303 O O . GLU D 1 378 ? 20.884 34.571 44.977 1.00 48.76 378 GLU D O 1
ATOM 12309 N N . ARG D 1 379 ? 23.050 34.684 45.657 1.00 45.85 379 ARG D N 1
ATOM 12310 C CA . ARG D 1 379 ? 22.935 33.705 46.744 1.00 43.32 379 ARG D CA 1
ATOM 12311 C C . ARG D 1 379 ? 21.920 34.145 47.798 1.00 43.13 379 ARG D C 1
ATOM 12312 O O . ARG D 1 379 ? 21.076 33.349 48.212 1.00 43.56 379 ARG D O 1
ATOM 12320 N N . VAL D 1 380 ? 21.987 35.419 48.191 1.00 42.93 380 VAL D N 1
ATOM 12321 C CA . VAL D 1 380 ? 21.038 36.017 49.139 1.00 45.57 380 VAL D CA 1
ATOM 12322 C C . VAL D 1 380 ? 19.597 35.904 48.623 1.00 48.59 380 VAL D C 1
ATOM 12323 O O . VAL D 1 380 ? 18.696 35.498 49.373 1.00 48.25 380 VAL D O 1
ATOM 12327 N N . LYS D 1 381 ? 19.403 36.237 47.343 1.00 50.26 381 LYS D N 1
ATOM 12328 C CA . LYS D 1 381 ? 18.086 36.210 46.705 1.00 51.33 381 LYS D CA 1
ATOM 12329 C C . LYS D 1 381 ? 17.458 34.814 46.744 1.00 48.70 381 LYS D C 1
ATOM 12330 O O . LYS D 1 381 ? 16.285 34.680 47.082 1.00 50.86 381 LYS D O 1
ATOM 12336 N N . LYS D 1 382 ? 18.253 33.796 46.413 1.00 48.52 382 LYS D N 1
ATOM 12337 C CA . LYS D 1 382 ? 17.818 32.394 46.404 1.00 48.94 382 LYS D CA 1
ATOM 12338 C C . LYS D 1 382 ? 17.527 31.810 47.792 1.00 47.74 382 LYS D C 1
ATOM 12339 O O . LYS D 1 382 ? 16.684 30.915 47.922 1.00 47.85 382 LYS D O 1
ATOM 12345 N N . LEU D 1 383 ? 18.222 32.306 48.815 1.00 45.27 383 LEU D N 1
ATOM 12346 C CA . LEU D 1 383 ? 18.075 31.785 50.182 1.00 43.98 383 LEU D CA 1
ATOM 12347 C C . LEU D 1 383 ? 17.091 32.552 51.053 1.00 42.85 383 LEU D C 1
ATOM 12348 O O . LEU D 1 383 ? 16.454 31.963 51.924 1.00 44.68 383 LEU D O 1
ATOM 12353 N N . TYR D 1 384 ? 16.981 33.859 50.822 1.00 42.78 384 TYR D N 1
ATOM 12354 C CA . TYR D 1 384 ? 16.192 34.740 51.679 1.00 43.15 384 TYR D CA 1
ATOM 12355 C C . TYR D 1 384 ? 14.988 35.333 50.964 1.00 44.30 384 TYR D C 1
ATOM 12356 O O . TYR D 1 384 ? 13.997 35.675 51.606 1.00 47.55 384 TYR D O 1
ATOM 12365 N N . GLY E 2 1 ? 50.196 50.772 15.749 1.00 57.88 442 GLY M N 1
ATOM 12366 C CA . GLY E 2 1 ? 50.704 50.969 14.363 1.00 54.63 442 GLY M CA 1
ATOM 12367 C C . GLY E 2 1 ? 51.237 52.371 14.124 1.00 54.47 442 GLY M C 1
ATOM 12368 O O . GLY E 2 1 ? 52.444 52.569 13.950 1.00 52.51 442 GLY M O 1
ATOM 12369 N N . ARG E 2 2 ? 50.325 53.341 14.121 1.00 52.85 443 ARG M N 1
ATOM 12370 C CA . ARG E 2 2 ? 50.642 54.730 13.794 1.00 50.68 443 ARG M CA 1
ATOM 12371 C C . ARG E 2 2 ? 51.220 55.532 14.965 1.00 45.48 443 ARG M C 1
ATOM 12372 O O . ARG E 2 2 ? 51.068 55.164 16.137 1.00 42.31 443 ARG M O 1
ATOM 12380 N N . LEU E 2 3 ? 51.903 56.622 14.613 1.00 40.43 444 LEU M N 1
ATOM 12381 C CA . LEU E 2 3 ? 52.208 57.719 15.527 1.00 37.56 444 LEU M CA 1
ATOM 12382 C C . LEU E 2 3 ? 50.908 58.305 16.111 1.00 34.45 444 LEU M C 1
ATOM 12383 O O . LEU E 2 3 ? 49.860 58.304 15.448 1.00 31.76 444 LEU M O 1
ATOM 12388 N N . GLY E 2 4 ? 50.977 58.781 17.352 1.00 31.82 445 GLY M N 1
ATOM 12389 C CA . GLY E 2 4 ? 49.846 59.473 17.987 1.00 31.96 445 GLY M CA 1
ATOM 12390 C C . GLY E 2 4 ? 49.574 60.789 17.275 1.00 32.68 445 GLY M C 1
ATOM 12391 O O . GLY E 2 4 ? 50.508 61.496 16.875 1.00 30.99 445 GLY M O 1
ATOM 12392 N N . PHE E 2 5 ? 48.299 61.099 17.071 1.00 32.07 446 PHE M N 1
ATOM 12393 C CA . PHE E 2 5 ? 47.916 62.311 16.338 1.00 31.93 446 PHE M CA 1
ATOM 12394 C C . PHE E 2 5 ? 46.606 62.863 16.880 1.00 31.10 446 PHE M C 1
ATOM 12395 O O . PHE E 2 5 ? 45.912 62.192 17.652 1.00 30.37 446 PHE M O 1
ATOM 12403 N N . TYR E 2 6 ? 46.278 64.083 16.463 1.00 29.07 447 TYR M N 1
ATOM 12404 C CA . TYR E 2 6 ? 44.986 64.691 16.770 1.00 29.78 447 TYR M CA 1
ATOM 12405 C C . TYR E 2 6 ? 44.584 65.695 15.698 1.00 29.35 447 TYR M C 1
ATOM 12406 O O . TYR E 2 6 ? 45.429 66.414 15.166 1.00 29.53 447 TYR M O 1
ATOM 12415 N N . GLY E 2 7 ? 43.289 65.741 15.396 1.00 28.47 448 GLY M N 1
ATOM 12416 C CA . GLY E 2 7 ? 42.744 66.781 14.531 1.00 29.60 448 GLY M CA 1
ATOM 12417 C C . GLY E 2 7 ? 41.548 66.413 13.687 1.00 28.62 448 GLY M C 1
ATOM 12418 O O . GLY E 2 7 ? 40.912 67.292 13.112 1.00 30.76 448 GLY M O 1
ATOM 12419 N N . TYR E 2 8 ? 41.224 65.127 13.608 1.00 29.04 449 TYR M N 1
ATOM 12420 C CA . TYR E 2 8 ? 40.089 64.690 12.798 1.00 28.53 449 TYR M CA 1
ATOM 12421 C C . TYR E 2 8 ? 39.384 63.448 13.303 1.00 27.67 449 TYR M C 1
ATOM 12422 O O . TYR E 2 8 ? 39.961 62.639 14.034 1.00 28.36 449 TYR M O 1
ATOM 12431 N N . ASP E 2 9 ? 38.120 63.331 12.909 1.00 27.29 450 ASP M N 1
ATOM 12432 C CA . ASP E 2 9 ? 37.359 62.094 13.028 1.00 28.61 450 ASP M CA 1
ATOM 12433 C C . ASP E 2 9 ? 37.058 61.548 11.641 1.00 27.45 450 ASP M C 1
ATOM 12434 O O . ASP E 2 9 ? 36.915 62.311 10.687 1.00 26.60 450 ASP M O 1
ATOM 12439 N N . LEU E 2 10 ? 36.968 60.222 11.557 1.00 28.08 451 LEU M N 1
ATOM 12440 C CA . LEU E 2 10 ? 36.562 59.510 10.350 1.00 28.85 451 LEU M CA 1
ATOM 12441 C C . LEU E 2 10 ? 35.637 58.390 10.804 1.00 29.30 451 LEU M C 1
ATOM 12442 O O . LEU E 2 10 ? 35.988 57.628 11.702 1.00 28.23 451 LEU M O 1
ATOM 12447 N N . GLN E 2 11 ? 34.455 58.300 10.199 1.00 30.50 452 GLN M N 1
ATOM 12448 C CA . GLN E 2 11 ? 33.536 57.197 10.504 1.00 33.14 452 GLN M CA 1
ATOM 12449 C C . GLN E 2 11 ? 34.086 55.892 9.945 1.00 33.67 452 GLN M C 1
ATOM 12450 O O . GLN E 2 11 ? 34.876 55.914 8.999 1.00 31.56 452 GLN M O 1
ATOM 12456 N N . ASP E 2 12 ? 33.708 54.768 10.549 1.00 36.88 453 ASP M N 1
ATOM 12457 C CA . ASP E 2 12 ? 34.222 53.471 10.090 1.00 43.31 453 ASP M CA 1
ATOM 12458 C C . ASP E 2 12 ? 33.334 52.829 9.021 1.00 42.06 453 ASP M C 1
ATOM 12459 O O . ASP E 2 12 ? 32.622 53.526 8.285 1.00 39.46 453 ASP M O 1
ATOM 12464 N N . GLY F 2 1 ? 37.348 46.712 8.354 1.00 51.81 442 GLY N N 1
ATOM 12465 C CA . GLY F 2 1 ? 36.081 46.263 7.654 1.00 50.33 442 GLY N CA 1
ATOM 12466 C C . GLY F 2 1 ? 36.201 44.908 6.973 1.00 51.17 442 GLY N C 1
ATOM 12467 O O . GLY F 2 1 ? 35.683 44.719 5.872 1.00 51.02 442 GLY N O 1
ATOM 12468 N N . ARG F 2 2 ? 36.875 43.963 7.628 1.00 49.87 443 ARG N N 1
ATOM 12469 C CA . ARG F 2 2 ? 37.120 42.634 7.055 1.00 48.36 443 ARG N CA 1
ATOM 12470 C C . ARG F 2 2 ? 35.950 41.669 7.289 1.00 42.59 443 ARG N C 1
ATOM 12471 O O . ARG F 2 2 ? 35.067 41.949 8.091 1.00 39.64 443 ARG N O 1
ATOM 12479 N N . LEU F 2 3 ? 35.930 40.558 6.554 1.00 38.18 444 LEU N N 1
ATOM 12480 C CA . LEU F 2 3 ? 35.030 39.445 6.850 1.00 35.88 444 LEU N CA 1
ATOM 12481 C C . LEU F 2 3 ? 35.382 38.825 8.197 1.00 34.57 444 LEU N C 1
ATOM 12482 O O . LEU F 2 3 ? 36.559 38.794 8.576 1.00 31.43 444 LEU N O 1
ATOM 12487 N N . GLY F 2 4 ? 34.361 38.351 8.914 1.00 32.71 445 GLY N N 1
ATOM 12488 C CA . GLY F 2 4 ? 34.552 37.586 10.157 1.00 31.90 445 GLY N CA 1
ATOM 12489 C C . GLY F 2 4 ? 35.314 36.300 9.866 1.00 30.84 445 GLY N C 1
ATOM 12490 O O . GLY F 2 4 ? 35.096 35.657 8.831 1.00 30.64 445 GLY N O 1
ATOM 12491 N N . PHE F 2 5 ? 36.234 35.935 10.747 1.00 28.38 446 PHE N N 1
ATOM 12492 C CA . PHE F 2 5 ? 37.064 34.736 10.514 1.00 30.39 446 PHE N CA 1
ATOM 12493 C C . PHE F 2 5 ? 37.466 34.147 11.846 1.00 29.12 446 PHE N C 1
ATOM 12494 O O . PHE F 2 5 ? 37.436 34.845 12.855 1.00 29.10 446 PHE N O 1
ATOM 12502 N N . TYR F 2 6 ? 37.867 32.877 11.836 1.00 28.41 447 TYR N N 1
ATOM 12503 C CA . TYR F 2 6 ? 38.488 32.251 13.006 1.00 27.78 447 TYR N CA 1
ATOM 12504 C C . TYR F 2 6 ? 39.645 31.335 12.604 1.00 26.82 447 TYR N C 1
ATOM 12505 O O . TYR F 2 6 ? 39.551 30.596 11.627 1.00 26.28 447 TYR N O 1
ATOM 12514 N N . GLY F 2 7 ? 40.718 31.371 13.389 1.00 26.47 448 GLY N N 1
ATOM 12515 C CA . GLY F 2 7 ? 41.722 30.313 13.317 1.00 25.33 448 GLY N CA 1
ATOM 12516 C C . GLY F 2 7 ? 43.155 30.659 13.637 1.00 23.39 448 GLY N C 1
ATOM 12517 O O . GLY F 2 7 ? 43.998 29.760 13.699 1.00 23.08 448 GLY N O 1
ATOM 12518 N N . TYR F 2 8 ? 43.441 31.945 13.824 1.00 24.21 449 TYR N N 1
ATOM 12519 C CA . TYR F 2 8 ? 44.784 32.377 14.203 1.00 23.87 449 TYR N CA 1
ATOM 12520 C C . TYR F 2 8 ? 44.800 33.561 15.156 1.00 25.19 449 TYR N C 1
ATOM 12521 O O . TYR F 2 8 ? 43.851 34.345 15.227 1.00 24.56 449 TYR N O 1
ATOM 12530 N N . ASP F 2 9 ? 45.905 33.666 15.883 1.00 25.15 450 ASP N N 1
ATOM 12531 C CA . ASP F 2 9 ? 46.242 34.833 16.666 1.00 25.90 450 ASP N CA 1
ATOM 12532 C C . ASP F 2 9 ? 47.478 35.485 16.063 1.00 25.87 450 ASP N C 1
ATOM 12533 O O . ASP F 2 9 ? 48.383 34.785 15.579 1.00 23.94 450 ASP N O 1
ATOM 12538 N N . LEU F 2 10 ? 47.504 36.814 16.109 1.00 24.98 451 LEU N N 1
ATOM 12539 C CA . LEU F 2 10 ? 48.658 37.608 15.712 1.00 26.16 451 LEU N CA 1
ATOM 12540 C C . LEU F 2 10 ? 48.925 38.651 16.792 1.00 26.69 451 LEU N C 1
ATOM 12541 O O . LEU F 2 10 ? 48.018 39.385 17.187 1.00 25.65 451 LEU N O 1
ATOM 12546 N N . GLN F 2 11 ? 50.165 38.711 17.269 1.00 27.70 452 GLN N N 1
ATOM 12547 C CA . GLN F 2 11 ? 50.570 39.756 18.226 1.00 29.42 452 GLN N CA 1
ATOM 12548 C C . GLN F 2 11 ? 50.655 41.128 17.555 1.00 31.09 452 GLN N C 1
ATOM 12549 O O . GLN F 2 11 ? 50.825 41.223 16.338 1.00 29.57 452 GLN N O 1
ATOM 12555 N N . ASP F 2 12 ? 50.514 42.174 18.371 1.00 33.92 453 ASP N N 1
ATOM 12556 C CA . ASP F 2 12 ? 50.489 43.577 17.927 1.00 37.78 453 ASP N CA 1
ATOM 12557 C C . ASP F 2 12 ? 51.791 44.068 17.282 1.00 40.17 453 ASP N C 1
ATOM 12558 O O . ASP F 2 12 ? 52.853 43.475 17.478 1.00 42.91 453 ASP N O 1
ATOM 12563 N N . GLY G 2 1 ? 39.695 54.386 59.336 1.00 56.04 442 GLY P N 1
ATOM 12564 C CA . GLY G 2 1 ? 39.355 54.345 57.886 1.00 54.91 442 GLY P CA 1
ATOM 12565 C C . GLY G 2 1 ? 39.210 55.705 57.215 1.00 54.00 442 GLY P C 1
ATOM 12566 O O . GLY G 2 1 ? 39.623 55.872 56.070 1.00 50.79 442 GLY P O 1
ATOM 12567 N N . ARG G 2 2 ? 38.628 56.670 57.931 1.00 53.31 443 ARG P N 1
ATOM 12568 C CA . ARG G 2 2 ? 38.266 57.981 57.371 1.00 49.49 443 ARG P CA 1
ATOM 12569 C C . ARG G 2 2 ? 39.457 58.949 57.312 1.00 43.75 443 ARG P C 1
ATOM 12570 O O . ARG G 2 2 ? 40.421 58.822 58.083 1.00 41.90 443 ARG P O 1
ATOM 12578 N N . LEU G 2 3 ? 39.386 59.905 56.382 1.00 36.64 444 LEU P N 1
ATOM 12579 C CA . LEU G 2 3 ? 40.275 61.068 56.382 1.00 33.26 444 LEU P CA 1
ATOM 12580 C C . LEU G 2 3 ? 40.037 61.865 57.655 1.00 29.51 444 LEU P C 1
ATOM 12581 O O . LEU G 2 3 ? 38.915 61.878 58.159 1.00 27.57 444 LEU P O 1
ATOM 12586 N N . GLY G 2 4 ? 41.094 62.497 58.171 1.00 27.48 445 GLY P N 1
ATOM 12587 C CA . GLY G 2 4 ? 40.994 63.455 59.290 1.00 26.60 445 GLY P CA 1
ATOM 12588 C C . GLY G 2 4 ? 40.114 64.641 58.900 1.00 25.83 445 GLY P C 1
ATOM 12589 O O . GLY G 2 4 ? 40.208 65.149 57.785 1.00 24.24 445 GLY P O 1
ATOM 12590 N N . PHE G 2 5 ? 39.224 65.050 59.798 1.00 27.24 446 PHE P N 1
ATOM 12591 C CA . PHE G 2 5 ? 38.307 66.170 59.521 1.00 27.13 446 PHE P CA 1
ATOM 12592 C C . PHE G 2 5 ? 37.974 66.911 60.816 1.00 27.38 446 PHE P C 1
ATOM 12593 O O . PHE G 2 5 ? 38.167 66.376 61.910 1.00 25.94 446 PHE P O 1
ATOM 12601 N N . TYR G 2 6 ? 37.479 68.139 60.682 1.00 27.06 447 TYR P N 1
ATOM 12602 C CA . TYR G 2 6 ? 36.963 68.895 61.813 1.00 27.37 447 TYR P CA 1
ATOM 12603 C C . TYR G 2 6 ? 35.794 69.760 61.402 1.00 27.10 447 TYR P C 1
ATOM 12604 O O . TYR G 2 6 ? 35.827 70.411 60.351 1.00 27.73 447 TYR P O 1
ATOM 12613 N N . GLY G 2 7 ? 34.774 69.789 62.253 1.00 26.64 448 GLY P N 1
ATOM 12614 C CA . GLY G 2 7 ? 33.795 70.866 62.185 1.00 26.91 448 GLY P CA 1
ATOM 12615 C C . GLY G 2 7 ? 32.390 70.522 62.592 1.00 27.03 448 GLY P C 1
ATOM 12616 O O . GLY G 2 7 ? 31.506 71.385 62.547 1.00 26.52 448 GLY P O 1
ATOM 12617 N N . TYR G 2 8 ? 32.174 69.268 62.981 1.00 26.89 449 TYR P N 1
ATOM 12618 C CA . TYR G 2 8 ? 30.883 68.847 63.500 1.00 26.54 449 TYR P CA 1
ATOM 12619 C C . TYR G 2 8 ? 30.975 67.797 64.593 1.00 28.51 449 TYR P C 1
ATOM 12620 O O . TYR G 2 8 ? 31.974 67.054 64.691 1.00 26.31 449 TYR P O 1
ATOM 12629 N N . ASP G 2 9 ? 29.918 67.759 65.406 1.00 27.05 450 ASP P N 1
ATOM 12630 C CA . ASP G 2 9 ? 29.692 66.678 66.351 1.00 29.18 450 ASP P CA 1
ATOM 12631 C C . ASP G 2 9 ? 28.437 65.919 65.951 1.00 28.65 450 ASP P C 1
ATOM 12632 O O . ASP G 2 9 ? 27.499 66.490 65.373 1.00 26.10 450 ASP P O 1
ATOM 12637 N N . LEU G 2 10 ? 28.448 64.620 66.241 1.00 28.31 451 LEU P N 1
ATOM 12638 C CA . LEU G 2 10 ? 27.309 63.734 66.003 1.00 27.44 451 LEU P CA 1
ATOM 12639 C C . LEU G 2 10 ? 27.238 62.781 67.192 1.00 27.42 451 LEU P C 1
ATOM 12640 O O . LEU G 2 10 ? 28.250 62.179 67.572 1.00 24.47 451 LEU P O 1
ATOM 12645 N N . GLN G 2 11 ? 26.057 62.691 67.800 1.00 28.85 452 GLN P N 1
ATOM 12646 C CA . GLN G 2 11 ? 25.823 61.780 68.919 1.00 30.79 452 GLN P CA 1
ATOM 12647 C C . GLN G 2 11 ? 25.740 60.357 68.403 1.00 31.75 452 GLN P C 1
ATOM 12648 O O . GLN G 2 11 ? 25.331 60.138 67.262 1.00 31.33 452 GLN P O 1
ATOM 12654 N N . ASP G 2 12 ? 26.144 59.392 69.229 1.00 36.57 453 ASP P N 1
ATOM 12655 C CA . ASP G 2 12 ? 26.031 57.974 68.837 1.00 41.44 453 ASP P CA 1
ATOM 12656 C C . ASP G 2 12 ? 24.678 57.379 69.196 1.00 43.83 453 ASP P C 1
ATOM 12657 O O . ASP G 2 12 ? 23.638 57.988 68.945 1.00 44.48 453 ASP P O 1
ATOM 12662 N N . GLY H 2 1 ? 26.726 50.910 67.246 1.00 53.20 442 GLY Q N 1
ATOM 12663 C CA . GLY H 2 1 ? 25.536 50.629 66.389 1.00 50.09 442 GLY Q CA 1
ATOM 12664 C C . GLY H 2 1 ? 25.263 49.154 66.134 1.00 49.03 442 GLY Q C 1
ATOM 12665 O O . GLY H 2 1 ? 24.244 48.804 65.540 1.00 47.40 442 GLY Q O 1
ATOM 12666 N N . ARG H 2 2 ? 26.163 48.296 66.606 1.00 48.20 443 ARG Q N 1
ATOM 12667 C CA . ARG H 2 2 ? 26.163 46.870 66.273 1.00 48.27 443 ARG Q CA 1
ATOM 12668 C C . ARG H 2 2 ? 25.714 45.987 67.463 1.00 45.76 443 ARG Q C 1
ATOM 12669 O O . ARG H 2 2 ? 25.840 46.388 68.629 1.00 44.24 443 ARG Q O 1
ATOM 12677 N N . LEU H 2 3 ? 25.152 44.813 67.153 1.00 40.52 444 LEU Q N 1
ATOM 12678 C CA . LEU H 2 3 ? 24.902 43.762 68.144 1.00 36.69 444 LEU Q CA 1
ATOM 12679 C C . LEU H 2 3 ? 26.209 43.238 68.724 1.00 34.19 444 LEU Q C 1
ATOM 12680 O O . LEU H 2 3 ? 27.168 43.020 67.980 1.00 31.80 444 LEU Q O 1
ATOM 12685 N N . GLY H 2 4 ? 26.246 43.035 70.043 1.00 31.07 445 GLY Q N 1
ATOM 12686 C CA . GLY H 2 4 ? 27.373 42.355 70.690 1.00 29.11 445 GLY Q CA 1
ATOM 12687 C C . GLY H 2 4 ? 27.640 40.973 70.110 1.00 29.83 445 GLY Q C 1
ATOM 12688 O O . GLY H 2 4 ? 26.715 40.192 69.895 1.00 28.50 445 GLY Q O 1
ATOM 12689 N N . PHE H 2 5 ? 28.904 40.687 69.825 1.00 30.41 446 PHE Q N 1
ATOM 12690 C CA . PHE H 2 5 ? 29.298 39.416 69.223 1.00 31.63 446 PHE Q CA 1
ATOM 12691 C C . PHE H 2 5 ? 30.614 38.947 69.827 1.00 31.18 446 PHE Q C 1
ATOM 12692 O O . PHE H 2 5 ? 31.318 39.723 70.477 1.00 30.37 446 PHE Q O 1
ATOM 12700 N N . TYR H 2 6 ? 30.940 37.672 69.609 1.00 29.22 447 TYR Q N 1
ATOM 12701 C CA . TYR H 2 6 ? 32.263 37.160 69.920 1.00 28.65 447 TYR Q CA 1
ATOM 12702 C C . TYR H 2 6 ? 32.663 36.056 68.957 1.00 28.98 447 TYR Q C 1
ATOM 12703 O O . TYR H 2 6 ? 31.824 35.241 68.569 1.00 29.41 447 TYR Q O 1
ATOM 12712 N N . GLY H 2 7 ? 33.952 36.012 68.614 1.00 28.40 448 GLY Q N 1
ATOM 12713 C CA . GLY H 2 7 ? 34.515 34.829 67.964 1.00 29.66 448 GLY Q CA 1
ATOM 12714 C C . GLY H 2 7 ? 35.603 35.068 66.945 1.00 29.67 448 GLY Q C 1
ATOM 12715 O O . GLY H 2 7 ? 36.206 34.115 66.453 1.00 29.33 448 GLY Q O 1
ATOM 12716 N N . TYR H 2 8 ? 35.856 36.333 66.615 1.00 28.32 449 TYR Q N 1
ATOM 12717 C CA . TYR H 2 8 ? 36.930 36.647 65.679 1.00 27.50 449 TYR Q CA 1
ATOM 12718 C C . TYR H 2 8 ? 37.639 37.941 66.035 1.00 26.16 449 TYR Q C 1
ATOM 12719 O O . TYR H 2 8 ? 37.053 38.802 66.696 1.00 26.76 449 TYR Q O 1
ATOM 12728 N N . ASP H 2 9 ? 38.892 38.047 65.593 1.00 24.87 450 ASP Q N 1
ATOM 12729 C CA . ASP H 2 9 ? 39.647 39.299 65.575 1.00 25.57 450 ASP Q CA 1
ATOM 12730 C C . ASP H 2 9 ? 39.873 39.722 64.126 1.00 25.72 450 ASP Q C 1
ATOM 12731 O O . ASP H 2 9 ? 39.971 38.867 63.235 1.00 22.73 450 ASP Q O 1
ATOM 12736 N N . LEU H 2 10 ? 39.958 41.038 63.916 1.00 25.31 451 LEU Q N 1
ATOM 12737 C CA . LEU H 2 10 ? 40.224 41.639 62.601 1.00 26.00 451 LEU Q CA 1
ATOM 12738 C C . LEU H 2 10 ? 41.113 42.868 62.820 1.00 26.17 451 LEU Q C 1
ATOM 12739 O O . LEU H 2 10 ? 40.812 43.708 63.665 1.00 25.79 451 LEU Q O 1
ATOM 12744 N N . GLN H 2 11 ? 42.208 42.960 62.073 1.00 27.14 452 GLN Q N 1
ATOM 12745 C CA . GLN H 2 11 ? 43.113 44.119 62.165 1.00 29.53 452 GLN Q CA 1
ATOM 12746 C C . GLN H 2 11 ? 42.490 45.319 61.437 1.00 30.34 452 GLN Q C 1
ATOM 12747 O O . GLN H 2 11 ? 41.647 45.132 60.565 1.00 29.82 452 GLN Q O 1
ATOM 12753 N N . ASP H 2 12 ? 42.859 46.545 61.817 1.00 34.90 453 ASP Q N 1
ATOM 12754 C CA . ASP H 2 12 ? 42.184 47.740 61.255 1.00 37.83 453 ASP Q CA 1
ATOM 12755 C C . ASP H 2 12 ? 42.637 48.128 59.840 1.00 37.99 453 ASP Q C 1
ATOM 12756 O O . ASP H 2 12 ? 43.506 47.473 59.259 1.00 36.33 453 ASP Q O 1
#

Organism: Methanocaldococcus jannaschii (strain ATCC 43067 / DSM 2661 / JAL-1 / JCM 10045 / NBRC 100440) (NCBI:txid243232)

Solvent-accessible surface area: 65016 Å² total; per-residue (Å²): 134,48,0,133,98,78,103,20,19,5,51,42,17,18,15,99,83,6,36,119,139,5,58,115,4,8,160,128,0,78,39,85,36,32,24,11,0,40,62,57,23,98,2,82,2,10,1,5,0,0,12,28,87,35,70,88,159,60,155,107,22,86,24,16,10,1,0,48,7,19,65,48,36,32,0,21,17,33,0,0,20,21,0,0,16,18,55,2,0,46,108,32,159,130,70,30,96,144,174,38,111,68,70,10,87,19,82,38,11,7,25,3,182,22,4,43,120,101,31,148,69,19,2,83,5,73,2,24,36,78,124,96,74,9,2,0,0,6,20,9,0,1,31,74,24,74,5,132,2,10,47,0,9,0,7,0,1,0,8,3,35,49,56,27,4,0,4,7,53,0,0,5,23,11,0,16,5,0,0,11,0,1,0,30,40,2,195,76,2,27,38,47,1,47,25,131,58,9,187,15,72,31,0,57,90,4,29,107,50,1,103,133,13,15,1,101,34,29,4,0,28,2,27,6,24,1,88,0,0,0,0,0,0,0,0,20,2,111,73,112,54,20,17,7,1,0,6,0,1,1,5,2,0,30,3,12,3,0,0,6,41,0,0,7,9,0,1,1,2,1,1,5,12,68,29,21,68,40,94,63,8,118,40,31,91,60,43,6,50,125,14,54,30,112,22,1,50,81,69,20,112,42,9,17,89,96,127,33,91,44,62,10,91,91,12,37,76,35,14,103,54,19,1,145,124,0,8,115,27,1,51,66,34,0,50,112,81,41,9,59,58,0,0,27,6,67,4,65,79,11,71,14,35,2,1,8,1,15,8,6,49,8,1,13,35,9,12,0,91,67,10,56,11,216,75,0,124,116,20,20,159,160,60,45,78,56,1,146,55,101,94,18,2,6,44,44,22,36,3,91,93,6,32,123,169,4,82,132,7,8,121,128,1,79,38,90,66,56,85,41,2,48,125,64,23,94,5,98,2,9,2,19,9,0,38,27,38,40,69,108,150,64,156,33,28,81,22,18,10,1,0,44,4,10,49,63,33,28,0,44,10,27,0,0,19,21,0,0,18,22,45,0,0,49,111,26,156,135,65,30,52,144,173,45,95,74,65,8,90,18,92,38,10,10,26,2,150,25,3,64,115,96,29,129,73,20,2,79,2,51,1,54,43,83,126,87,60,5,0,0,0,5,17,8,0,1,32,77,26,67,7,117,2,10,48,1,10,1,8,0,1,1,9,2,39,50,54,55,5,0,5,6,52,0,0,5,27,12,0,17,5,0,0,12,0,0,0,52,43,4,230,125,2,38,35,50,1,31,17,147,56,32,180,9,88,32,1,118,78,2,38,73,62,0,100,164,19,20,2,126,23,18,4,0,27,1,26,7,21,0,82,0,0,0,0,0,0,0,0,23,3,144,73,118,53,20,15,6,0,0,5,0,2,1,4,2,0,27,3,6,5,0,0,5,44,0,0,6,8,0,1,2,3,1,1,7,15,70,46,26,71,42,112,57,5,107,56,30,100,102,53,7,55,138,13,53,30,101,19,0,47,89,67,22,118,40,10,32,92,91,128,30,102,42,71,10,86,89,12,35,77,44,16,148,54,10,2,136,64,0,14,124,46,0,47,74,35,0,50,112,68,38,4,60,53,0,0,29,4,61,2,58,79,27,69,16,32,1,1,9,1,16,7,8,37,6,1,13,57,19,12,0,159,58,10,55,20,219,103,0,116,123,14,17,151,130,38,27,223,73,12,150,64,123,71,14,8,11,47,46,14,38,5,124,80,6,44,141,146,6,74,120,4,5,157,112,1,80,39,89,68,55,84,36,2,44,119,67,25,102,3,87,2,16,2,19,10,0,39,29,88,35,77,100,150,71,160,110,29,75,22,24,9,2,0,29,4,12,42,62,40,24,0,48,12,23,0,0,18,21,0,0,17,26,54,1,0,45,95,35,122,148,71,20,60,121,159,44,117,63,68,8,88,20,100,36,11,9,29,4,149,18,2,50,113,124,32,161,65,19,2,84,1,59,2,52,42,78,127,97,74,8,2,0,0,4,17,9,0,1,31,76,26,66,5,133,1,10,51,0,9,0,7,0,2,0,8,2,42,51,53,30,4,0,2,6,41,0,0,8,24,10,0,11,6,0,0,11,1,2,0,33,34,3,218,108,2,21,13,37,1,44,23,133,54,12,189,17,80,22,0,74,84,3,41,93,51,1,114,176,15,18,2,107,31,24,4,0,30,2,27,6,35,0,88,0,0,0,0,0,0,0,0,4,1,109,70,121,52,20,15,6,1,0,6,0,0,0,5,10,0,31,4,16,12,0,0,6,56,0,0,6,6,0,0,1,4,2,2,5,15,72,50,23,66,40,154,46,4,120,60,21,99,75,43,4,45,133,11,55,27,94,19,1,46,95,70,27,117,41,10,21,91,54,34,1,26,19,39,8,92,60,12,37,65,30,5,134,85,27,2,143,128,0,13,111,48,0,41,68,38,0,52,111,90,36,12,66,57,0,0,23,6,61,3,57,83,12,69,14,32,1,1,7,1,15,7,6,42,6,1,12,37,8,10,0,90,64,12,60,13,221,94,0,114,111,22,19,160,183,61,56,124,72,119,18,14,20,75,88,19,50,14,100,84,6,41,128,120,9,82,113,4,12,163,106,1,94,37,94,68,55,79,44,3,42,127,64,20,93,3,77,2,6,2,22,9,0,39,27,92,44,81,146,103,76,169,74,28,69,23,17,9,1,0,45,4,15,39,70,31,48,0,50,10,28,0,0,20,19,0,0,19,23,55,1,0,45,102,27,145,131,68,34,53,153,172,47,120,63,36,3,32,12,74,30,9,7,33,4,192,19,10,44,111,93,29,122,62,18,1,79,4,70,3,21,49,72,120,68,75,10,0,0,0,5,17,10,0,1,32,75,23,71,7,94,2,9,48,0,8,0,7,0,2,0,9,6,31,51,60,35,6,0,5,6,54,0,0,5,25,12,0,17,5,0,1,1,2,2,0,26,38,2,226,104,2,28,33,61,2,50,25,138,48,28,183,14,102,9,1,122,58,0,32,66,60,0,117,166,11,19,3,137,36,20,5,0,27,3,27,7,31,1,72,0,0,0,0,0,0,0,0,18,1,110,72,101,52,19,16,6,0,0,2,0,1,1,4,2,0,29,4,11,4,0,0,10,45,0,0,8,10,0,1,2,2,1,1,6,14,69,50,22,70,41,162,55,5,122,54,28,99,93,64,3,47,140,10,52,28,109,20,0,46,81,67,22,70,46,10,27,103,86,124,33,114,42,56,10,87,96,10,44,76,42,16,105,146,56,27,139,105,0,8,120,24,1,32,93,28,0,51,115,90,42,10,67,54,0,0,29,4,63,3,62,84,13,73,7,33,2,1,7,1,15,7,6,43,6,1,12,37,5,11,0,118,63,10,60,13,217,87,0,117,100,23,20,166,165,60,45,52,124,9,3,64,11,10,26,40,40,29,24,54,154,12,3,66,9,13,24,37,50,52,41,52,128,8,3,50,12,11,23,48,48,48,34,53,62,4,2,50,11,11,20,38,50,51,41

Nearest PDB structures (foldseek):
  6peu-assembly4_D  TM=9.987E-01  e=1.739E-73  Methanocaldococcus jannaschii DSM 2661
  4v1t-assembly1_A  TM=8.084E-01  e=1.042E-22  Lyngbya aestuarii
  4v1v-assembly1_B  TM=8.271E-01  e=2.900E-22  Lyngbya aestuarii
  7u58-assembly1_B  TM=7.957E-01  e=3.439E-22  Desmonostoc sp. PCC 7906
  7u58-assembly1_A  TM=7.898E-01  e=5.419E-22  Desmonostoc sp. PCC 7906

InterPro domains:
  IPR003776 YcaO-like domain [PF02624] (67-363)
  IPR003776 YcaO-like domain [PS51664] (67-385)
  IPR003776 YcaO-like domain [TIGR00702] (13-375)
  IPR017667 MTH_987/MJ1094 [TIGR03266] (10-375)

Radius of gyration: 39.31 Å; Cα contacts (8 Å, |Δi|>4): 3576; chains: 8; bounding box: 74×93×103 Å